Protein 2ECW (pdb70)

Solvent-accessible surface area: 7345 Å² total; per-residue (Å²): 128,121,123,72,115,88,73,166,112,115,109,124,156,147,156,135,112,132,148,104,22,0,61,68,58,106,114,168,45,143,82,11,19,35,13,131,27,137,57,24,1,12,154,72,21,5,58,114,22,47,114,85,52,170,72,140,123,42,94,7,43,0,47,77,59,170,47,89,5,53,102,59,105,33,145,87,48,82,157,104,54,128,172,118,198

Organism: Mus musculus (NCBI:txid10090)

Radius of gyration: 20.4 Å; Cα contacts (8 Å, |Δi|>4): 85; chains: 1; bounding box: 25×76×36 Å

Foldseek 3Di:
DDDDDDDPDDDDDADDDPPQAAPFNRHDADQWWAFPVRHTHRPVVQVSQQVVPDDPVAWGADPPNGDTGRPPPTHTPHVVPPVPD

GO terms:
  GO:0005737 cytoplasm (C, IDA)
  GO:0009617 response to bacterium (P, IEP)
  GO:0045732 positive regulation of protein catabolic process (P, IMP)
  GO:2000378 negative regulation of reactive oxygen species metabolic process (P, IMP)
  GO:1900226 negative regulation of NLRP3 inflammasome complex assembly (P, IMP)
  GO:0032715 negative regulation of interleukin-6 production (P, IMP)
  GO:0032720 negative regulation of tumor necrosis factor production (P, IMP)
  GO:0034122 negative regulation of toll-like receptor signaling pathway (P, IMP)
  GO:0051865 protein autoubiquitination (P, IMP)

Nearest PDB structures (foldseek):
  2ecw-assembly1_A  TM=7.496E-01  e=6.338E-14  Mus musculus
  2ecv-assembly1_A  TM=5.932E-01  e=2.192E-07  Homo sapiens
  5h7r-assembly1_D  TM=8.639E-01  e=1.887E-03  Homo sapiens
  4whv-assembly2_J  TM=8.384E-01  e=2.017E-03  Homo sapiens
  3l11-assembly1_A  TM=6.483E-01  e=2.633E-03  Homo sapiens

Sequence (85 aa):
GSSGSSGMASSVLEMIKEEVTCPICLELLKEPVSADCNHSFCRACITLNYESNRNTDGKGNCPVCRVPYPFGNLKPNLHVANIVEGSSGSSGMASSVLEMIKEEVTCPICLELLKEPVSADCNHSFCRACITLNYESNRNTDGKGNCPVCRVPYPFGNLKPNLHVANIVEGSSGSSGMASSVLEMIKEEVTCPICLELLKEPVSADCNHSFCRACITLNYESNRNTDGKGNCPVCRVPYPFGNLKPNLHVANIVEGSSGSSGMASSVLEMIKEEVTCPICLELLKEPVSADCNHSFCRACITLNYESNRNTDGKGNCPVCRVPYPFGNLKPNLHVANIVEGSSGSSGMASSVLEMIKEEVTCPICLELLKEPVSADCNHSFCRACITLNYESNRNTDGKGNCPVCRVPYPFGNLKPNLHVANIVEGSSGSSGMASSVLEMIKEEVTCPICLELLKEPVSADCNHSFCRACITLNYESNRNTDGKGNCPVCRVPYPFGNLKPNLHVANIVEGSSGSSGMASSVLEMIKEEVTCPICLELLKEPVSADCNHSFCRACITLNYESNRNTDGKGNCPVCRVPYPFGNLKPNLHVANIVEGSSGSSGMASSVLEMIKEEVTCPICLELLKEPVSADCNHSFCRACITLNYESNRNTDGKGNCPVCRVPYPFGNLKPNLHVANIVEGSSGSSGMASSVLEMIKEEVTCPICLELLKEPVSADCNHSFCRACITLNYESNRNTDGKGNCPVCRVPYPFGNLKPNLHVANIVEGSSGSSGMASSVLEMIKEEVTCPICLELLKEPVSADCNHSFCRACITLNYESNRNTDGKGNCPVCRVPYPFGNLKPNLHVANIVEGSSGSSGMASSVLEMIKEEVTCPICLELLKEPVSADCNHSFCRACITLNYESNRNTDGKGNCPVCRVPYPFGNLKPNLHVANIVEGSSGSSGMASSVLEMIKEEVTCPICLELLKEPVSADCNHSFCRACITLNYESNRNTDGKGNCPVCRVPYPFGNLKPNLHVANIVEGSSGSSGMASSVLEMIKEEVTCPICLELLKEPVSADCNHSFCRACITLNYESNRNTDGKGNCPVCRVPYPFGNLKPNLHVANIVEGSSGSSGMASSVLEMIKEEVTCPICLELLKEPVSADCNHSFCRACITLNYESNRNTDGKGNCPVCRVPYPFGNLKPNLHVANIVEGSSGSSGMASSVLEMIKEEVTCPICLELLKEPVSADCNHSFCRACITLNYESNRNTDGKGNCPVCRVPYPFGNLKPNLHVANIVEGSSGSSGMASSVLEMIKEEVTCPICLELLKEPVSADCNHSFCRACITLNYESNRNTDGKGNCPVCRVPYPFGNLKPNLHVANIVEGSSGSSGMASSVLEMIKEEVTCPICLELLKEPVSADCNHSFCRACITLNYESNRNTDGKGNCPVCRVPYPFGNLKPNLHVANIVEGSSGSSGMASSVLEMIKEEVTCPICLELLKEPVSADCNHSFCRACITLNYESNRNTDGKGNCPVCRVPYPFGNLKPNLHVANIVEGSSGSSGMASSVLEMIKEEVTCPICLELLKEPVSADCNHSFCRACITLNYESNRNTDGKGNCPVCRVPYPFGNLKPNLHVANIVEGSSGSSGMASSVLEMIKEEVTCPICLELLKEPVSADCNHSFCRACITLNYESNRNTDGKGNCPVCRVPYPFGNLKPNLHVANIVE

Secondary structure (DSSP, 8-state):
-----------------TTTS-TTT-S--SS-EE-TTS--B-HHHHHHHHHHSB-TTS-B--TTT-----TT--EE-S---SS--

Structure (mmCIF, N/CA/C/O backbone):
data_2ECW
#
_entry.id   2ECW
#
loop_
_entity.id
_entity.type
_entity.pdbx_description
1 polymer 'Tripartite motif-containing protein 30'
2 non-polymer 'ZINC ION'
#
loop_
_atom_site.group_PDB
_atom_site.id
_atom_site.type_symbol
_atom_site.label_atom_id
_atom_site.label_alt_id
_atom_site.label_comp_id
_atom_site.label_asym_id
_atom_site.label_entity_id
_atom_site.label_seq_id
_atom_site.pdbx_PDB_ins_code
_atom_site.Cartn_x
_atom_site.Cartn_y
_atom_site.Cartn_z
_atom_site.occupancy
_atom_site.B_iso_or_equiv
_atom_site.auth_seq_id
_atom_site.auth_comp_id
_atom_site.auth_asym_id
_atom_site.auth_atom_id
_atom_site.pdbx_PDB_model_num
ATOM 1 N N . GLY A 1 1 ? -6.937 -58.693 -36.024 1.00 0.00 1 GLY A N 1
ATOM 2 C CA . GLY A 1 1 ? -6.007 -57.581 -35.951 1.00 0.00 1 GLY A CA 1
ATOM 3 C C . GLY A 1 1 ? -4.771 -57.912 -35.139 1.00 0.00 1 GLY A C 1
ATOM 4 O O . GLY A 1 1 ? -4.604 -59.043 -34.682 1.00 0.00 1 GLY A O 1
ATOM 8 N N . SER A 1 2 ? -3.900 -56.924 -34.960 1.00 0.00 2 SER A N 1
ATOM 9 C CA . SER A 1 2 ? -2.669 -57.117 -34.202 1.00 0.00 2 SER A CA 1
ATOM 10 C C . SER A 1 2 ? -1.988 -55.781 -33.923 1.00 0.00 2 SER A C 1
ATOM 11 O O . SER A 1 2 ? -1.592 -55.068 -34.845 1.00 0.00 2 SER A O 1
ATOM 19 N N . SER A 1 3 ? -1.854 -55.448 -32.643 1.00 0.00 3 SER A N 1
ATOM 20 C CA . SER A 1 3 ? -1.223 -54.196 -32.240 1.00 0.00 3 SER A CA 1
ATOM 21 C C . SER A 1 3 ? -1.026 -54.149 -30.728 1.00 0.00 3 SER A C 1
ATOM 22 O O . SER A 1 3 ? -1.651 -54.904 -29.985 1.00 0.00 3 SER A O 1
ATOM 30 N N . GLY A 1 4 ? -0.149 -53.256 -30.280 1.00 0.00 4 GLY A N 1
ATOM 31 C CA . GLY A 1 4 ? 0.117 -53.126 -28.859 1.00 0.00 4 GLY A CA 1
ATOM 32 C C . GLY A 1 4 ? 0.648 -51.754 -28.492 1.00 0.00 4 GLY A C 1
ATOM 33 O O . GLY A 1 4 ? 0.902 -50.925 -29.365 1.00 0.00 4 GLY A O 1
ATOM 37 N N . SER A 1 5 ? 0.814 -51.513 -27.195 1.00 0.00 5 SER A N 1
ATOM 38 C CA . SER A 1 5 ? 1.313 -50.231 -26.714 1.00 0.00 5 SER A CA 1
ATOM 39 C C . SER A 1 5 ? 1.745 -50.329 -25.254 1.00 0.00 5 SER A C 1
ATOM 40 O O . SER A 1 5 ? 1.575 -51.367 -24.613 1.00 0.00 5 SER A O 1
ATOM 48 N N . SER A 1 6 ? 2.303 -49.241 -24.734 1.00 0.00 6 SER A N 1
ATOM 49 C CA . SER A 1 6 ? 2.763 -49.204 -23.350 1.00 0.00 6 SER A CA 1
ATOM 50 C C . SER A 1 6 ? 2.306 -47.923 -22.660 1.00 0.00 6 SER A C 1
ATOM 51 O O . SER A 1 6 ? 1.610 -47.099 -23.252 1.00 0.00 6 SER A O 1
ATOM 59 N N . GLY A 1 7 ? 2.703 -47.762 -21.401 1.00 0.00 7 GLY A N 1
ATOM 60 C CA . GLY A 1 7 ? 2.326 -46.580 -20.649 1.00 0.00 7 GLY A CA 1
ATOM 61 C C . GLY A 1 7 ? 3.269 -45.417 -20.885 1.00 0.00 7 GLY A C 1
ATOM 62 O O . GLY A 1 7 ? 4.440 -45.615 -21.206 1.00 0.00 7 GLY A O 1
ATOM 66 N N . MET A 1 8 ? 2.757 -44.201 -20.726 1.00 0.00 8 MET A N 1
ATOM 67 C CA . MET A 1 8 ? 3.562 -43.001 -20.925 1.00 0.00 8 MET A CA 1
ATOM 68 C C . MET A 1 8 ? 3.163 -41.909 -19.938 1.00 0.00 8 MET A C 1
ATOM 69 O O . MET A 1 8 ? 1.981 -41.604 -19.780 1.00 0.00 8 MET A O 1
ATOM 83 N N . ALA A 1 9 ? 4.155 -41.323 -19.277 1.00 0.00 9 ALA A N 1
ATOM 84 C CA . ALA A 1 9 ? 3.907 -40.263 -18.307 1.00 0.00 9 ALA A CA 1
ATOM 85 C C . ALA A 1 9 ? 4.643 -38.984 -18.691 1.00 0.00 9 ALA A C 1
ATOM 86 O O . ALA A 1 9 ? 5.835 -38.837 -18.420 1.00 0.00 9 ALA A O 1
ATOM 93 N N . SER A 1 10 ? 3.926 -38.061 -19.325 1.00 0.00 10 SER A N 1
ATOM 94 C CA . SER A 1 10 ? 4.513 -36.796 -19.751 1.00 0.00 10 SER A CA 1
ATOM 95 C C . SER A 1 10 ? 3.519 -35.651 -19.579 1.00 0.00 10 SER A C 1
ATOM 96 O O . SER A 1 10 ? 2.492 -35.599 -20.256 1.00 0.00 10 SER A O 1
ATOM 104 N N . SER A 1 11 ? 3.833 -34.736 -18.668 1.00 0.00 11 SER A N 1
ATOM 105 C CA . SER A 1 11 ? 2.967 -33.593 -18.403 1.00 0.00 11 SER A CA 1
ATOM 106 C C . SER A 1 11 ? 3.671 -32.285 -18.752 1.00 0.00 11 SER A C 1
ATOM 107 O O . SER A 1 11 ? 4.864 -32.270 -19.056 1.00 0.00 11 SER A O 1
ATOM 115 N N . VAL A 1 12 ? 2.922 -31.187 -18.707 1.00 0.00 12 VAL A N 1
ATOM 116 C CA . VAL A 1 12 ? 3.473 -29.873 -19.018 1.00 0.00 12 VAL A CA 1
ATOM 117 C C . VAL A 1 12 ? 3.238 -28.895 -17.873 1.00 0.00 12 VAL A C 1
ATOM 118 O O . VAL A 1 12 ? 2.277 -29.028 -17.114 1.00 0.00 12 VAL A O 1
ATOM 131 N N . LEU A 1 13 ? 4.122 -27.910 -17.753 1.00 0.00 13 LEU A N 1
ATOM 132 C CA . LEU A 1 13 ? 4.012 -26.907 -16.700 1.00 0.00 13 LEU A CA 1
ATOM 133 C C . LEU A 1 13 ? 2.985 -25.841 -17.069 1.00 0.00 13 LEU A C 1
ATOM 134 O O . LEU A 1 13 ? 2.456 -25.834 -18.180 1.00 0.00 13 LEU A O 1
ATOM 150 N N . GLU A 1 14 ? 2.711 -24.940 -16.131 1.00 0.00 14 GLU A N 1
ATOM 151 C CA . GLU A 1 14 ? 1.749 -23.868 -16.359 1.00 0.00 14 GLU A CA 1
ATOM 152 C C . GLU A 1 14 ? 2.219 -22.945 -17.480 1.00 0.00 14 GLU A C 1
ATOM 153 O O . GLU A 1 14 ? 3.372 -22.516 -17.503 1.00 0.00 14 GLU A O 1
ATOM 165 N N . MET A 1 15 ? 1.316 -22.645 -18.409 1.00 0.00 15 MET A N 1
ATOM 166 C CA . MET A 1 15 ? 1.637 -21.773 -19.533 1.00 0.00 15 MET A CA 1
ATOM 167 C C . MET A 1 15 ? 1.695 -20.315 -19.090 1.00 0.00 15 MET A C 1
ATOM 168 O O . MET A 1 15 ? 0.672 -19.631 -19.040 1.00 0.00 15 MET A O 1
ATOM 182 N N . ILE A 1 16 ? 2.896 -19.845 -18.769 1.00 0.00 16 ILE A N 1
ATOM 183 C CA . ILE A 1 16 ? 3.085 -18.468 -18.332 1.00 0.00 16 ILE A CA 1
ATOM 184 C C . ILE A 1 16 ? 2.244 -17.506 -19.164 1.00 0.00 16 ILE A C 1
ATOM 185 O O . ILE A 1 16 ? 2.590 -17.185 -20.301 1.00 0.00 16 ILE A O 1
ATOM 201 N N . LYS A 1 17 ? 1.138 -17.046 -18.589 1.00 0.00 17 LYS A N 1
ATOM 202 C CA . LYS A 1 17 ? 0.247 -16.118 -19.275 1.00 0.00 17 LYS A CA 1
ATOM 203 C C . LYS A 1 17 ? 0.879 -14.733 -19.378 1.00 0.00 17 LYS A C 1
ATOM 204 O O . LYS A 1 17 ? 1.319 -14.167 -18.378 1.00 0.00 17 LYS A O 1
ATOM 223 N N . GLU A 1 18 ? 0.918 -14.194 -20.592 1.00 0.00 18 GLU A N 1
ATOM 224 C CA . GLU A 1 18 ? 1.495 -12.875 -20.823 1.00 0.00 18 GLU A CA 1
ATOM 225 C C . GLU A 1 18 ? 0.429 -11.788 -20.720 1.00 0.00 18 GLU A C 1
ATOM 226 O O . GLU A 1 18 ? 0.516 -10.755 -21.382 1.00 0.00 18 GLU A O 1
ATOM 238 N N . GLU A 1 19 ? -0.577 -12.032 -19.886 1.00 0.00 19 GLU A N 1
ATOM 239 C CA . GLU A 1 19 ? -1.661 -11.075 -19.697 1.00 0.00 19 GLU A CA 1
ATOM 240 C C . GLU A 1 19 ? -1.742 -10.624 -18.242 1.00 0.00 19 GLU A C 1
ATOM 241 O O . GLU A 1 19 ? -1.889 -9.436 -17.955 1.00 0.00 19 GLU A O 1
ATOM 253 N N . VAL A 1 20 ? -1.647 -11.583 -17.325 1.00 0.00 20 VAL A N 1
ATOM 254 C CA . VAL A 1 20 ? -1.709 -11.286 -15.899 1.00 0.00 20 VAL A CA 1
ATOM 255 C C . VAL A 1 20 ? -0.398 -10.683 -15.406 1.00 0.00 20 VAL A C 1
ATOM 256 O O . VAL A 1 20 ? -0.392 -9.787 -14.561 1.00 0.00 20 VAL A O 1
ATOM 269 N N . THR A 1 21 ? 0.714 -11.180 -15.939 1.00 0.00 21 THR A N 1
ATOM 270 C CA . THR A 1 21 ? 2.031 -10.692 -15.554 1.00 0.00 21 THR A CA 1
ATOM 271 C C . THR A 1 21 ? 2.100 -9.171 -15.635 1.00 0.00 21 THR A C 1
ATOM 272 O O . THR A 1 21 ? 1.395 -8.550 -16.432 1.00 0.00 21 THR A O 1
ATOM 283 N N . CYS A 1 22 ? 2.952 -8.577 -14.807 1.00 0.00 22 CYS A N 1
ATOM 284 C CA . CYS A 1 22 ? 3.113 -7.128 -14.786 1.00 0.00 22 CYS A CA 1
ATOM 285 C C . CYS A 1 22 ? 3.474 -6.600 -16.171 1.00 0.00 22 CYS A C 1
ATOM 286 O O . CYS A 1 22 ? 4.494 -6.965 -16.756 1.00 0.00 22 CYS A O 1
ATOM 293 N N . PRO A 1 23 ? 2.618 -5.719 -16.710 1.00 0.00 23 PRO A N 1
ATOM 294 C CA . PRO A 1 23 ? 2.825 -5.121 -18.032 1.00 0.00 23 PRO A CA 1
ATOM 295 C C . PRO A 1 23 ? 3.995 -4.143 -18.049 1.00 0.00 23 PRO A C 1
ATOM 296 O O . PRO A 1 23 ? 4.235 -3.465 -19.049 1.00 0.00 23 PRO A O 1
ATOM 307 N N . ILE A 1 24 ? 4.719 -4.075 -16.937 1.00 0.00 24 ILE A N 1
ATOM 308 C CA . ILE A 1 24 ? 5.864 -3.180 -16.826 1.00 0.00 24 ILE A CA 1
ATOM 309 C C . ILE A 1 24 ? 7.167 -3.966 -16.717 1.00 0.00 24 ILE A C 1
ATOM 310 O O . ILE A 1 24 ? 8.041 -3.862 -17.578 1.00 0.00 24 ILE A O 1
ATOM 326 N N . CYS A 1 25 ? 7.289 -4.754 -15.655 1.00 0.00 25 CYS A N 1
ATOM 327 C CA . CYS A 1 25 ? 8.484 -5.559 -15.433 1.00 0.00 25 CYS A CA 1
ATOM 328 C C . CYS A 1 25 ? 8.325 -6.948 -16.046 1.00 0.00 25 CYS A C 1
ATOM 329 O O . CYS A 1 25 ? 9.310 -7.641 -16.302 1.00 0.00 25 CYS A O 1
ATOM 336 N N . LEU A 1 26 ? 7.080 -7.347 -16.279 1.00 0.00 26 LEU A N 1
ATOM 337 C CA . LEU A 1 26 ? 6.791 -8.652 -16.863 1.00 0.00 26 LEU A CA 1
ATOM 338 C C . LEU A 1 26 ? 7.299 -9.775 -15.963 1.00 0.00 26 LEU A C 1
ATOM 339 O O . LEU A 1 26 ? 7.919 -10.727 -16.434 1.00 0.00 26 LEU A O 1
ATOM 355 N N . GLU A 1 27 ? 7.028 -9.656 -14.667 1.00 0.00 27 GLU A N 1
ATOM 356 C CA . GLU A 1 27 ? 7.457 -10.662 -13.703 1.00 0.00 27 GLU A CA 1
ATOM 357 C C . GLU A 1 27 ? 6.379 -10.900 -12.649 1.00 0.00 27 GLU A C 1
ATOM 358 O O . GLU A 1 27 ? 5.395 -10.163 -12.574 1.00 0.00 27 GLU A O 1
ATOM 370 N N . LEU A 1 28 ? 6.571 -11.934 -11.837 1.00 0.00 28 LEU A N 1
ATOM 371 C CA . LEU A 1 28 ? 5.616 -12.270 -10.788 1.00 0.00 28 LEU A CA 1
ATOM 372 C C . LEU A 1 28 ? 5.224 -11.030 -9.990 1.00 0.00 28 LEU A C 1
ATOM 373 O O . LEU A 1 28 ? 6.069 -10.388 -9.365 1.00 0.00 28 LEU A O 1
ATOM 389 N N . LEU A 1 29 ? 3.937 -10.701 -10.014 1.00 0.00 29 LEU A N 1
ATOM 390 C CA . LEU A 1 29 ? 3.431 -9.539 -9.291 1.00 0.00 29 LEU A CA 1
ATOM 391 C C . LEU A 1 29 ? 3.607 -9.715 -7.786 1.00 0.00 29 LEU A C 1
ATOM 392 O O . LEU A 1 29 ? 2.952 -10.554 -7.168 1.00 0.00 29 LEU A O 1
ATOM 408 N N . LYS A 1 30 ? 4.494 -8.917 -7.202 1.00 0.00 30 LYS A N 1
ATOM 409 C CA . LYS A 1 30 ? 4.755 -8.981 -5.769 1.00 0.00 30 LYS A CA 1
ATOM 410 C C . LYS A 1 30 ? 3.845 -8.022 -5.007 1.00 0.00 30 LYS A C 1
ATOM 411 O O . LYS A 1 30 ? 3.968 -6.804 -5.135 1.00 0.00 30 LYS A O 1
ATOM 430 N N . GLU A 1 31 ? 2.935 -8.580 -4.215 1.00 0.00 31 GLU A N 1
ATOM 431 C CA . GLU A 1 31 ? 2.006 -7.773 -3.433 1.00 0.00 31 GLU A CA 1
ATOM 432 C C . GLU A 1 31 ? 1.423 -6.643 -4.277 1.00 0.00 31 GLU A C 1
ATOM 433 O O . GLU A 1 31 ? 1.481 -5.468 -3.913 1.00 0.00 31 GLU A O 1
ATOM 445 N N . PRO A 1 32 ? 0.848 -7.005 -5.433 1.00 0.00 32 PRO A N 1
ATOM 446 C CA . PRO A 1 32 ? 0.243 -6.038 -6.354 1.00 0.00 32 PRO A CA 1
ATOM 447 C C . PRO A 1 32 ? -1.037 -5.428 -5.794 1.00 0.00 32 PRO A C 1
ATOM 448 O O . PRO A 1 32 ? -1.517 -5.830 -4.734 1.00 0.00 32 PRO A O 1
ATOM 459 N N . VAL A 1 33 ? -1.587 -4.454 -6.513 1.00 0.00 33 VAL A N 1
ATOM 460 C CA . VAL A 1 33 ? -2.814 -3.789 -6.089 1.00 0.00 33 VAL A CA 1
ATOM 461 C C . VAL A 1 33 ? -3.728 -3.513 -7.278 1.00 0.00 33 VAL A C 1
ATOM 462 O O . VAL A 1 33 ? -3.309 -2.922 -8.273 1.00 0.00 33 VAL A O 1
ATOM 475 N N . SER A 1 34 ? -4.980 -3.945 -7.166 1.00 0.00 34 SER A N 1
ATOM 476 C CA . SER A 1 34 ? -5.955 -3.747 -8.233 1.00 0.00 34 SER A CA 1
ATOM 477 C C . SER A 1 34 ? -6.289 -2.267 -8.396 1.00 0.00 34 SER A C 1
ATOM 478 O O . SER A 1 34 ? -6.102 -1.472 -7.475 1.00 0.00 34 SER A O 1
ATOM 486 N N . ALA A 1 35 ? -6.786 -1.906 -9.574 1.00 0.00 35 ALA A N 1
ATOM 487 C CA . ALA A 1 35 ? -7.149 -0.523 -9.858 1.00 0.00 35 ALA A CA 1
ATOM 488 C C . ALA A 1 35 ? -8.540 -0.436 -10.477 1.00 0.00 35 ALA A C 1
ATOM 489 O O . ALA A 1 35 ? -9.131 -1.452 -10.844 1.00 0.00 35 ALA A O 1
ATOM 496 N N . ASP A 1 36 ? -9.058 0.782 -10.588 1.00 0.00 36 ASP A N 1
ATOM 497 C CA . ASP A 1 36 ? -10.381 1.000 -11.163 1.00 0.00 36 ASP A CA 1
ATOM 498 C C . ASP A 1 36 ? -10.518 0.281 -12.501 1.00 0.00 36 ASP A C 1
ATOM 499 O O . ASP A 1 36 ? -11.575 -0.265 -12.819 1.00 0.00 36 ASP A O 1
ATOM 508 N N . CYS A 1 37 ? -9.442 0.284 -13.282 1.00 0.00 37 CYS A N 1
ATOM 509 C CA . CYS A 1 37 ? -9.442 -0.366 -14.586 1.00 0.00 37 CYS A CA 1
ATOM 510 C C . CYS A 1 37 ? -9.064 -1.840 -14.459 1.00 0.00 37 CYS A C 1
ATOM 511 O O . CYS A 1 37 ? -8.349 -2.382 -15.300 1.00 0.00 37 CYS A O 1
ATOM 518 N N . ASN A 1 38 ? -9.551 -2.480 -13.401 1.00 0.00 38 ASN A N 1
ATOM 519 C CA . ASN A 1 38 ? -9.265 -3.890 -13.163 1.00 0.00 38 ASN A CA 1
ATOM 520 C C . ASN A 1 38 ? -7.838 -4.234 -13.580 1.00 0.00 38 ASN A C 1
ATOM 521 O O . ASN A 1 38 ? -7.582 -5.300 -14.140 1.00 0.00 38 ASN A O 1
ATOM 532 N N . HIS A 1 39 ? -6.911 -3.322 -13.302 1.00 0.00 39 HIS A N 1
ATOM 533 C CA . HIS A 1 39 ? -5.508 -3.529 -13.647 1.00 0.00 39 HIS A CA 1
ATOM 534 C C . HIS A 1 39 ? -4.624 -3.432 -12.407 1.00 0.00 39 HIS A C 1
ATOM 535 O O . HIS A 1 39 ? -4.575 -2.394 -11.748 1.00 0.00 39 HIS A O 1
ATOM 549 N N . SER A 1 40 ? -3.928 -4.520 -12.097 1.00 0.00 40 SER A N 1
ATOM 550 C CA . SER A 1 40 ? -3.049 -4.559 -10.934 1.00 0.00 40 SER A CA 1
ATOM 551 C C . SER A 1 40 ? -1.585 -4.495 -11.357 1.00 0.00 40 SER A C 1
ATOM 552 O O . SER A 1 40 ? -1.223 -4.931 -12.450 1.00 0.00 40 SER A O 1
ATOM 560 N N . PHE A 1 41 ? -0.746 -3.948 -10.483 1.00 0.00 41 PHE A N 1
ATOM 561 C CA . PHE A 1 41 ? 0.679 -3.825 -10.765 1.00 0.00 41 PHE A CA 1
ATOM 562 C C . PHE A 1 41 ? 1.500 -3.955 -9.485 1.00 0.00 41 PHE A C 1
ATOM 563 O O . PHE A 1 41 ? 0.989 -3.753 -8.383 1.00 0.00 41 PHE A O 1
ATOM 580 N N . CYS A 1 42 ? 2.776 -4.293 -9.639 1.00 0.00 42 CYS A N 1
ATOM 581 C CA . CYS A 1 42 ? 3.669 -4.451 -8.498 1.00 0.00 42 CYS A CA 1
ATOM 582 C C . CYS A 1 42 ? 3.608 -3.229 -7.587 1.00 0.00 42 CYS A C 1
ATOM 583 O O . CYS A 1 42 ? 3.830 -2.101 -8.028 1.00 0.00 42 CYS A O 1
ATOM 590 N N . ARG A 1 43 ? 3.307 -3.461 -6.313 1.00 0.00 43 ARG A N 1
ATOM 591 C CA . ARG A 1 43 ? 3.216 -2.380 -5.340 1.00 0.00 43 ARG A CA 1
ATOM 592 C C . ARG A 1 43 ? 4.213 -1.271 -5.665 1.00 0.00 43 ARG A C 1
ATOM 593 O O . ARG A 1 43 ? 3.908 -0.087 -5.521 1.00 0.00 43 ARG A O 1
ATOM 614 N N . ALA A 1 44 ? 5.405 -1.663 -6.103 1.00 0.00 44 ALA A N 1
ATOM 615 C CA . ALA A 1 44 ? 6.445 -0.703 -6.449 1.00 0.00 44 ALA A CA 1
ATOM 616 C C . ALA A 1 44 ? 6.193 -0.093 -7.824 1.00 0.00 44 ALA A C 1
ATOM 617 O O . ALA A 1 44 ? 6.030 1.121 -7.955 1.00 0.00 44 ALA A O 1
ATOM 624 N N . CYS A 1 45 ? 6.164 -0.941 -8.846 1.00 0.00 45 CYS A N 1
ATOM 625 C CA . CYS A 1 45 ? 5.933 -0.485 -10.212 1.00 0.00 45 CYS A CA 1
ATOM 626 C C . CYS A 1 45 ? 4.905 0.642 -10.243 1.00 0.00 45 CYS A C 1
ATOM 627 O O . CYS A 1 45 ? 5.224 1.777 -10.597 1.00 0.00 45 CYS A O 1
ATOM 634 N N . ILE A 1 46 ? 3.671 0.320 -9.869 1.00 0.00 46 ILE A N 1
ATOM 635 C CA . ILE A 1 46 ? 2.597 1.305 -9.853 1.00 0.00 46 ILE A CA 1
ATOM 636 C C . ILE A 1 46 ? 3.074 2.629 -9.265 1.00 0.00 46 ILE A C 1
ATOM 637 O O . ILE A 1 46 ? 2.788 3.699 -9.803 1.00 0.00 46 ILE A O 1
ATOM 653 N N . THR A 1 47 ? 3.805 2.549 -8.157 1.00 0.00 47 THR A N 1
ATOM 654 C CA . THR A 1 47 ? 4.323 3.740 -7.496 1.00 0.00 47 THR A CA 1
ATOM 655 C C . THR A 1 47 ? 5.275 4.506 -8.408 1.00 0.00 47 THR A C 1
ATOM 656 O O . THR A 1 47 ? 5.047 5.676 -8.719 1.00 0.00 47 THR A O 1
ATOM 667 N N . LEU A 1 48 ? 6.341 3.839 -8.836 1.00 0.00 48 LEU A N 1
ATOM 668 C CA . LEU A 1 48 ? 7.328 4.457 -9.715 1.00 0.00 48 LEU A CA 1
ATOM 669 C C . LEU A 1 48 ? 6.669 4.994 -10.982 1.00 0.00 48 LEU A C 1
ATOM 670 O O . LEU A 1 48 ? 6.711 6.193 -11.255 1.00 0.00 48 LEU A O 1
ATOM 686 N N . ASN A 1 49 ? 6.057 4.098 -11.750 1.00 0.00 49 ASN A N 1
ATOM 687 C CA . ASN A 1 49 ? 5.387 4.482 -12.987 1.00 0.00 49 ASN A CA 1
ATOM 688 C C . ASN A 1 49 ? 4.688 5.829 -12.831 1.00 0.00 49 ASN A C 1
ATOM 689 O O . ASN A 1 49 ? 4.806 6.705 -13.689 1.00 0.00 49 ASN A O 1
ATOM 700 N N . TYR A 1 50 ? 3.961 5.988 -11.731 1.00 0.00 50 TYR A N 1
ATOM 701 C CA . TYR A 1 50 ? 3.241 7.228 -11.463 1.00 0.00 50 TYR A CA 1
ATOM 702 C C . TYR A 1 50 ? 4.206 8.404 -11.347 1.00 0.00 50 TYR A C 1
ATOM 703 O O . TYR A 1 50 ? 4.014 9.442 -11.980 1.00 0.00 50 TYR A O 1
ATOM 721 N N . GLU A 1 51 ? 5.243 8.232 -10.534 1.00 0.00 51 GLU A N 1
ATOM 722 C CA . GLU A 1 51 ? 6.238 9.279 -10.335 1.00 0.00 51 GLU A CA 1
ATOM 723 C C . GLU A 1 51 ? 6.852 9.707 -11.665 1.00 0.00 51 GLU A C 1
ATOM 724 O O . GLU A 1 51 ? 6.808 10.881 -12.031 1.00 0.00 51 GLU A O 1
ATOM 736 N N . SER A 1 52 ? 7.423 8.746 -12.383 1.00 0.00 52 SER A N 1
ATOM 737 C CA . SER A 1 52 ? 8.050 9.023 -13.670 1.00 0.00 52 SER A CA 1
ATOM 738 C C . SER A 1 52 ? 7.075 9.727 -14.608 1.00 0.00 52 SER A C 1
ATOM 739 O O . SER A 1 52 ? 7.382 10.783 -15.161 1.00 0.00 52 SER A O 1
ATOM 747 N N . ASN A 1 53 ? 5.898 9.135 -14.782 1.00 0.00 53 ASN A N 1
ATOM 748 C CA . ASN A 1 53 ? 4.877 9.705 -15.654 1.00 0.00 53 ASN A CA 1
ATOM 749 C C . ASN A 1 53 ? 3.663 10.156 -14.847 1.00 0.00 53 ASN A C 1
ATOM 750 O O . ASN A 1 53 ? 2.821 9.343 -14.466 1.00 0.00 53 ASN A O 1
ATOM 761 N N . ARG A 1 54 ? 3.580 11.458 -14.590 1.00 0.00 54 ARG A N 1
ATOM 762 C CA . ARG A 1 54 ? 2.470 12.017 -13.828 1.00 0.00 54 ARG A CA 1
ATOM 763 C C . ARG A 1 54 ? 1.893 13.243 -14.529 1.00 0.00 54 ARG A C 1
ATOM 764 O O . ARG A 1 54 ? 2.565 13.881 -15.339 1.00 0.00 54 ARG A O 1
ATOM 785 N N . ASN A 1 55 ? 0.644 13.567 -14.212 1.00 0.00 55 ASN A N 1
ATOM 786 C CA . ASN A 1 55 ? -0.024 14.716 -14.812 1.00 0.00 55 ASN A CA 1
ATOM 787 C C . ASN A 1 55 ? 0.076 15.939 -13.905 1.00 0.00 55 ASN A C 1
ATOM 788 O O . ASN A 1 55 ? -0.143 15.849 -12.697 1.00 0.00 55 ASN A O 1
ATOM 799 N N . THR A 1 56 ? 0.410 17.082 -14.496 1.00 0.00 56 THR A N 1
ATOM 800 C CA . THR A 1 56 ? 0.540 18.322 -13.743 1.00 0.00 56 THR A CA 1
ATOM 801 C C . THR A 1 56 ? -0.672 18.552 -12.848 1.00 0.00 56 THR A C 1
ATOM 802 O O . THR A 1 56 ? -0.573 19.203 -11.807 1.00 0.00 56 THR A O 1
ATOM 813 N N . ASP A 1 57 ? -1.815 18.013 -13.258 1.00 0.00 57 ASP A N 1
ATOM 814 C CA . ASP A 1 57 ? -3.047 18.158 -12.492 1.00 0.00 57 ASP A CA 1
ATOM 815 C C . ASP A 1 57 ? -2.893 17.562 -11.096 1.00 0.00 57 ASP A C 1
ATOM 816 O O . ASP A 1 57 ? -3.208 18.206 -10.097 1.00 0.00 57 ASP A O 1
ATOM 825 N N . GLY A 1 58 ? -2.406 16.326 -11.037 1.00 0.00 58 GLY A N 1
ATOM 826 C CA . GLY A 1 58 ? -2.219 15.663 -9.759 1.00 0.00 58 GLY A CA 1
ATOM 827 C C . GLY A 1 58 ? -2.215 14.153 -9.885 1.00 0.00 58 GLY A C 1
ATOM 828 O O . GLY A 1 58 ? -1.384 13.474 -9.282 1.00 0.00 58 GLY A O 1
ATOM 832 N N . LYS A 1 59 ? -3.147 13.624 -10.670 1.00 0.00 59 LYS A N 1
ATOM 833 C CA . LYS A 1 59 ? -3.250 12.183 -10.874 1.00 0.00 59 LYS A CA 1
ATOM 834 C C . LYS A 1 59 ? -2.246 11.709 -11.920 1.00 0.00 59 LYS A C 1
ATOM 835 O O . LYS A 1 59 ? -1.528 12.512 -12.514 1.00 0.00 59 LYS A O 1
ATOM 854 N N . GLY A 1 60 ? -2.203 10.399 -12.141 1.00 0.00 60 GLY A N 1
ATOM 855 C CA . GLY A 1 60 ? -1.285 9.841 -13.117 1.00 0.00 60 GLY A CA 1
ATOM 856 C C . GLY A 1 60 ? -2.002 9.217 -14.297 1.00 0.00 60 GLY A C 1
ATOM 857 O O . GLY A 1 60 ? -3.041 9.711 -14.733 1.00 0.00 60 GLY A O 1
ATOM 861 N N . ASN A 1 61 ? -1.445 8.128 -14.818 1.00 0.00 61 ASN A N 1
ATOM 862 C CA . ASN A 1 61 ? -2.038 7.436 -15.957 1.00 0.00 61 ASN A CA 1
ATOM 863 C C . ASN A 1 61 ? -1.638 5.964 -15.967 1.00 0.00 61 ASN A C 1
ATOM 864 O O . ASN A 1 61 ? -0.528 5.607 -15.570 1.00 0.00 61 ASN A O 1
ATOM 875 N N . CYS A 1 62 ? -2.549 5.112 -16.425 1.00 0.00 62 CYS A N 1
ATOM 876 C CA . CYS A 1 62 ? -2.294 3.678 -16.489 1.00 0.00 62 CYS A CA 1
ATOM 877 C C . CYS A 1 62 ? -1.404 3.337 -17.681 1.00 0.00 62 CYS A C 1
ATOM 878 O O . CYS A 1 62 ? -1.679 3.714 -18.820 1.00 0.00 62 CYS A O 1
ATOM 885 N N . PRO A 1 63 ? -0.313 2.604 -17.414 1.00 0.00 63 PRO A N 1
ATOM 886 C CA . PRO A 1 63 ? 0.639 2.195 -18.451 1.00 0.00 63 PRO A CA 1
ATOM 887 C C . PRO A 1 63 ? 0.052 1.153 -19.397 1.00 0.00 63 PRO A C 1
ATOM 888 O O . PRO A 1 63 ? 0.757 0.596 -20.239 1.00 0.00 63 PRO A O 1
ATOM 899 N N . VAL A 1 64 ? -1.244 0.894 -19.255 1.00 0.00 64 VAL A N 1
ATOM 900 C CA . VAL A 1 64 ? -1.927 -0.080 -20.098 1.00 0.00 64 VAL A CA 1
ATOM 901 C C . VAL A 1 64 ? -3.095 0.559 -20.840 1.00 0.00 64 VAL A C 1
ATOM 902 O O . VAL A 1 64 ? -3.191 0.470 -22.065 1.00 0.00 64 VAL A O 1
ATOM 915 N N . CYS A 1 65 ? -3.983 1.205 -20.091 1.00 0.00 65 CYS A N 1
ATOM 916 C CA . CYS A 1 65 ? -5.146 1.860 -20.677 1.00 0.00 65 CYS A CA 1
ATOM 917 C C . CYS A 1 65 ? -5.010 3.378 -20.603 1.00 0.00 65 CYS A C 1
ATOM 918 O O . CYS A 1 65 ? -5.767 4.111 -21.240 1.00 0.00 65 CYS A O 1
ATOM 925 N N . ARG A 1 66 ? -4.041 3.843 -19.821 1.00 0.00 66 ARG A N 1
ATOM 926 C CA . ARG A 1 66 ? -3.806 5.273 -19.663 1.00 0.00 66 ARG A CA 1
ATOM 927 C C . ARG A 1 66 ? -5.047 5.970 -19.112 1.00 0.00 66 ARG A C 1
ATOM 928 O O . ARG A 1 66 ? -5.512 6.964 -19.670 1.00 0.00 66 ARG A O 1
ATOM 949 N N . VAL A 1 67 ? -5.578 5.441 -18.015 1.00 0.00 67 VAL A N 1
ATOM 950 C CA . VAL A 1 67 ? -6.764 6.012 -17.388 1.00 0.00 67 VAL A CA 1
ATOM 951 C C . VAL A 1 67 ? -6.418 6.675 -16.059 1.00 0.00 67 VAL A C 1
ATOM 952 O O . VAL A 1 67 ? -5.659 6.142 -15.250 1.00 0.00 67 VAL A O 1
ATOM 965 N N . PRO A 1 68 ? -6.987 7.867 -15.827 1.00 0.00 68 PRO A N 1
ATOM 966 C CA . PRO A 1 68 ? -6.755 8.629 -14.596 1.00 0.00 68 PRO A CA 1
ATOM 967 C C . PRO A 1 68 ? -7.399 7.975 -13.379 1.00 0.00 68 PRO A C 1
ATOM 968 O O . PRO A 1 68 ? -8.618 8.013 -13.214 1.00 0.00 68 PRO A O 1
ATOM 979 N N . TYR A 1 69 ? -6.572 7.376 -12.529 1.00 0.00 69 TYR A N 1
ATOM 980 C CA . TYR A 1 69 ? -7.062 6.711 -11.327 1.00 0.00 69 TYR A CA 1
ATOM 981 C C . TYR A 1 69 ? -6.563 7.420 -10.071 1.00 0.00 69 TYR A C 1
ATOM 982 O O . TYR A 1 69 ? -5.415 7.856 -9.988 1.00 0.00 69 TYR A O 1
ATOM 1000 N N . PRO A 1 70 ? -7.448 7.537 -9.070 1.00 0.00 70 PRO A N 1
ATOM 1001 C CA . PRO A 1 70 ? -7.121 8.191 -7.799 1.00 0.00 70 PRO A CA 1
ATOM 1002 C C . PRO A 1 70 ? -6.137 7.378 -6.965 1.00 0.00 70 PRO A C 1
ATOM 1003 O O . PRO A 1 70 ? -6.474 6.310 -6.454 1.00 0.00 70 PRO A O 1
ATOM 1014 N N . PHE A 1 71 ? -4.918 7.891 -6.830 1.00 0.00 71 PHE A N 1
ATOM 1015 C CA . PHE A 1 71 ? -3.884 7.212 -6.058 1.00 0.00 71 PHE A CA 1
ATOM 1016 C C . PHE A 1 71 ? -4.374 6.904 -4.646 1.00 0.00 71 PHE A C 1
ATOM 1017 O O . PHE A 1 71 ? -5.215 7.616 -4.100 1.00 0.00 71 PHE A O 1
ATOM 1034 N N . GLY A 1 72 ? -3.839 5.837 -4.061 1.00 0.00 72 GLY A N 1
ATOM 1035 C CA . GLY A 1 72 ? -4.234 5.452 -2.718 1.00 0.00 72 GLY A CA 1
ATOM 1036 C C . GLY A 1 72 ? -5.443 4.538 -2.709 1.00 0.00 72 GLY A C 1
ATOM 1037 O O . GLY A 1 72 ? -5.544 3.640 -1.874 1.00 0.00 72 GLY A O 1
ATOM 1041 N N . ASN A 1 73 ? -6.364 4.768 -3.639 1.00 0.00 73 ASN A N 1
ATOM 1042 C CA . ASN A 1 73 ? -7.574 3.960 -3.733 1.00 0.00 73 ASN A CA 1
ATOM 1043 C C . ASN A 1 73 ? -7.291 2.636 -4.437 1.00 0.00 73 ASN A C 1
ATOM 1044 O O . ASN A 1 73 ? -8.058 2.201 -5.297 1.00 0.00 73 ASN A O 1
ATOM 1055 N N . LEU A 1 74 ? -6.186 2.000 -4.066 1.00 0.00 74 LEU A N 1
ATOM 1056 C CA . LEU A 1 74 ? -5.801 0.725 -4.661 1.00 0.00 74 LEU A CA 1
ATOM 1057 C C . LEU A 1 74 ? -6.012 -0.421 -3.677 1.00 0.00 74 LEU A C 1
ATOM 1058 O O . LEU A 1 74 ? -5.574 -0.357 -2.528 1.00 0.00 74 LEU A O 1
ATOM 1074 N N . LYS A 1 75 ? -6.685 -1.471 -4.135 1.00 0.00 75 LYS A N 1
ATOM 1075 C CA . LYS A 1 75 ? -6.952 -2.634 -3.297 1.00 0.00 75 LYS A CA 1
ATOM 1076 C C . LYS A 1 75 ? -5.875 -3.698 -3.484 1.00 0.00 75 LYS A C 1
ATOM 1077 O O . LYS A 1 75 ? -5.360 -3.909 -4.582 1.00 0.00 75 LYS A O 1
ATOM 1096 N N . PRO A 1 76 ? -5.526 -4.386 -2.386 1.00 0.00 76 PRO A N 1
ATOM 1097 C CA . PRO A 1 76 ? -4.508 -5.441 -2.404 1.00 0.00 76 PRO A CA 1
ATOM 1098 C C . PRO A 1 76 ? -4.974 -6.684 -3.155 1.00 0.00 76 PRO A C 1
ATOM 1099 O O . PRO A 1 76 ? -6.032 -7.238 -2.860 1.00 0.00 76 PRO A O 1
ATOM 1110 N N . ASN A 1 77 ? -4.177 -7.117 -4.126 1.00 0.00 77 ASN A N 1
ATOM 1111 C CA . ASN A 1 77 ? -4.509 -8.295 -4.919 1.00 0.00 77 ASN A CA 1
ATOM 1112 C C . ASN A 1 77 ? -3.708 -9.507 -4.454 1.00 0.00 77 ASN A C 1
ATOM 1113 O O . ASN A 1 77 ? -3.214 -10.288 -5.269 1.00 0.00 77 ASN A O 1
ATOM 1124 N N . LEU A 1 78 ? -3.583 -9.658 -3.140 1.00 0.00 78 LEU A N 1
ATOM 1125 C CA . LEU A 1 78 ? -2.842 -10.775 -2.566 1.00 0.00 78 LEU A CA 1
ATOM 1126 C C . LEU A 1 78 ? -3.785 -11.906 -2.167 1.00 0.00 78 LEU A C 1
ATOM 1127 O O . LEU A 1 78 ? -3.476 -13.083 -2.357 1.00 0.00 78 LEU A O 1
ATOM 1143 N N . HIS A 1 79 ? -4.938 -11.541 -1.614 1.00 0.00 79 HIS A N 1
ATOM 1144 C CA . HIS A 1 79 ? -5.928 -12.525 -1.191 1.00 0.00 79 HIS A CA 1
ATOM 1145 C C . HIS A 1 79 ? -6.796 -12.963 -2.367 1.00 0.00 79 HIS A C 1
ATOM 1146 O O . HIS A 1 79 ? -8.007 -13.135 -2.228 1.00 0.00 79 HIS A O 1
ATOM 1160 N N . VAL A 1 80 ? -6.169 -13.140 -3.525 1.00 0.00 80 VAL A N 1
ATOM 1161 C CA . VAL A 1 80 ? -6.883 -13.558 -4.726 1.00 0.00 80 VAL A CA 1
ATOM 1162 C C . VAL A 1 80 ? -7.482 -14.949 -4.552 1.00 0.00 80 VAL A C 1
ATOM 1163 O O . VAL A 1 80 ? -6.908 -15.943 -4.995 1.00 0.00 80 VAL A O 1
ATOM 1176 N N . ALA A 1 81 ? -8.642 -15.012 -3.905 1.00 0.00 81 ALA A N 1
ATOM 1177 C CA . ALA A 1 81 ? -9.320 -16.281 -3.675 1.00 0.00 81 ALA A CA 1
ATOM 1178 C C . ALA A 1 81 ? -10.821 -16.152 -3.915 1.00 0.00 81 ALA A C 1
ATOM 1179 O O . ALA A 1 81 ? -11.434 -15.152 -3.546 1.00 0.00 81 ALA A O 1
ATOM 1186 N N . ASN A 1 82 ? -11.406 -17.172 -4.536 1.00 0.00 82 ASN A N 1
ATOM 1187 C CA . ASN A 1 82 ? -12.835 -17.171 -4.827 1.00 0.00 82 ASN A CA 1
ATOM 1188 C C . ASN A 1 82 ? -13.494 -18.447 -4.313 1.00 0.00 82 ASN A C 1
ATOM 1189 O O . ASN A 1 82 ? -14.559 -18.403 -3.695 1.00 0.00 82 ASN A O 1
ATOM 1200 N N . ILE A 1 83 ? -12.855 -19.583 -4.573 1.00 0.00 83 ILE A N 1
ATOM 1201 C CA . ILE A 1 83 ? -13.379 -20.871 -4.135 1.00 0.00 83 ILE A CA 1
ATOM 1202 C C . ILE A 1 83 ? -13.573 -20.901 -2.623 1.00 0.00 83 ILE A C 1
ATOM 1203 O O . ILE A 1 83 ? -14.209 -21.808 -2.086 1.00 0.00 83 ILE A O 1
ATOM 1219 N N . VAL A 1 84 ? -13.023 -19.901 -1.941 1.00 0.00 84 VAL A N 1
ATOM 1220 C CA . VAL A 1 84 ? -13.138 -19.810 -0.491 1.00 0.00 84 VAL A CA 1
ATOM 1221 C C . VAL A 1 84 ? -14.485 -19.225 -0.082 1.00 0.00 84 VAL A C 1
ATOM 1222 O O . VAL A 1 84 ? -14.562 -18.389 0.818 1.00 0.00 84 VAL A O 1
ATOM 1235 N N . GLU A 1 85 ? -15.545 -19.671 -0.749 1.00 0.00 85 GLU A N 1
ATOM 1236 C CA . GLU A 1 85 ? -16.890 -19.190 -0.455 1.00 0.00 85 GLU A CA 1
ATOM 1237 C C . GLU A 1 85 ? -17.474 -19.915 0.755 1.00 0.00 85 GLU A C 1
ATOM 1238 O O . GLU A 1 85 ? -18.087 -19.271 1.605 1.00 0.00 85 GLU A O 1
ATOM 1252 N N . GLY A 1 1 ? 8.570 6.121 3.107 1.00 0.00 1 GLY A N 2
ATOM 1253 C CA . GLY A 1 1 ? 7.883 4.862 2.887 1.00 0.00 1 GLY A CA 2
ATOM 1254 C C . GLY A 1 1 ? 8.783 3.664 3.117 1.00 0.00 1 GLY A C 2
ATOM 1255 O O . GLY A 1 1 ? 9.985 3.723 2.859 1.00 0.00 1 GLY A O 2
ATOM 1259 N N . SER A 1 2 ? 8.200 2.573 3.605 1.00 0.00 2 SER A N 2
ATOM 1260 C CA . SER A 1 2 ? 8.958 1.357 3.875 1.00 0.00 2 SER A CA 2
ATOM 1261 C C . SER A 1 2 ? 8.587 0.255 2.888 1.00 0.00 2 SER A C 2
ATOM 1262 O O . SER A 1 2 ? 7.522 0.292 2.271 1.00 0.00 2 SER A O 2
ATOM 1270 N N . SER A 1 3 ? 9.474 -0.725 2.744 1.00 0.00 3 SER A N 2
ATOM 1271 C CA . SER A 1 3 ? 9.242 -1.836 1.829 1.00 0.00 3 SER A CA 2
ATOM 1272 C C . SER A 1 3 ? 10.086 -3.046 2.219 1.00 0.00 3 SER A C 2
ATOM 1273 O O . SER A 1 3 ? 10.924 -2.969 3.117 1.00 0.00 3 SER A O 2
ATOM 1281 N N . GLY A 1 4 ? 9.858 -4.164 1.537 1.00 0.00 4 GLY A N 2
ATOM 1282 C CA . GLY A 1 4 ? 10.603 -5.375 1.826 1.00 0.00 4 GLY A CA 2
ATOM 1283 C C . GLY A 1 4 ? 9.781 -6.629 1.605 1.00 0.00 4 GLY A C 2
ATOM 1284 O O . GLY A 1 4 ? 8.623 -6.701 2.017 1.00 0.00 4 GLY A O 2
ATOM 1288 N N . SER A 1 5 ? 10.379 -7.619 0.951 1.00 0.00 5 SER A N 2
ATOM 1289 C CA . SER A 1 5 ? 9.693 -8.875 0.670 1.00 0.00 5 SER A CA 2
ATOM 1290 C C . SER A 1 5 ? 10.642 -9.882 0.028 1.00 0.00 5 SER A C 2
ATOM 1291 O O . SER A 1 5 ? 11.750 -9.534 -0.380 1.00 0.00 5 SER A O 2
ATOM 1299 N N . SER A 1 6 ? 10.200 -11.132 -0.057 1.00 0.00 6 SER A N 2
ATOM 1300 C CA . SER A 1 6 ? 11.010 -12.192 -0.646 1.00 0.00 6 SER A CA 2
ATOM 1301 C C . SER A 1 6 ? 10.132 -13.337 -1.140 1.00 0.00 6 SER A C 2
ATOM 1302 O O . SER A 1 6 ? 8.932 -13.375 -0.871 1.00 0.00 6 SER A O 2
ATOM 1310 N N . GLY A 1 7 ? 10.740 -14.270 -1.866 1.00 0.00 7 GLY A N 2
ATOM 1311 C CA . GLY A 1 7 ? 9.999 -15.404 -2.388 1.00 0.00 7 GLY A CA 2
ATOM 1312 C C . GLY A 1 7 ? 10.898 -16.576 -2.728 1.00 0.00 7 GLY A C 2
ATOM 1313 O O . GLY A 1 7 ? 12.120 -16.483 -2.617 1.00 0.00 7 GLY A O 2
ATOM 1317 N N . MET A 1 8 ? 10.292 -17.684 -3.143 1.00 0.00 8 MET A N 2
ATOM 1318 C CA . MET A 1 8 ? 11.046 -18.879 -3.501 1.00 0.00 8 MET A CA 2
ATOM 1319 C C . MET A 1 8 ? 10.297 -19.703 -4.543 1.00 0.00 8 MET A C 2
ATOM 1320 O O . MET A 1 8 ? 9.110 -19.485 -4.784 1.00 0.00 8 MET A O 2
ATOM 1334 N N . ALA A 1 9 ? 10.998 -20.650 -5.158 1.00 0.00 9 ALA A N 2
ATOM 1335 C CA . ALA A 1 9 ? 10.398 -21.507 -6.173 1.00 0.00 9 ALA A CA 2
ATOM 1336 C C . ALA A 1 9 ? 9.188 -22.251 -5.618 1.00 0.00 9 ALA A C 2
ATOM 1337 O O . ALA A 1 9 ? 9.031 -22.382 -4.405 1.00 0.00 9 ALA A O 2
ATOM 1344 N N . SER A 1 10 ? 8.335 -22.736 -6.515 1.00 0.00 10 SER A N 2
ATOM 1345 C CA . SER A 1 10 ? 7.136 -23.463 -6.114 1.00 0.00 10 SER A CA 2
ATOM 1346 C C . SER A 1 10 ? 6.918 -24.684 -7.003 1.00 0.00 10 SER A C 2
ATOM 1347 O O . SER A 1 10 ? 7.682 -24.929 -7.937 1.00 0.00 10 SER A O 2
ATOM 1355 N N . SER A 1 11 ? 5.871 -25.446 -6.706 1.00 0.00 11 SER A N 2
ATOM 1356 C CA . SER A 1 11 ? 5.553 -26.643 -7.474 1.00 0.00 11 SER A CA 2
ATOM 1357 C C . SER A 1 11 ? 4.182 -26.519 -8.132 1.00 0.00 11 SER A C 2
ATOM 1358 O O . SER A 1 11 ? 3.184 -27.016 -7.612 1.00 0.00 11 SER A O 2
ATOM 1366 N N . VAL A 1 12 ? 4.143 -25.852 -9.281 1.00 0.00 12 VAL A N 2
ATOM 1367 C CA . VAL A 1 12 ? 2.896 -25.662 -10.012 1.00 0.00 12 VAL A CA 2
ATOM 1368 C C . VAL A 1 12 ? 3.117 -25.781 -11.516 1.00 0.00 12 VAL A C 2
ATOM 1369 O O . VAL A 1 12 ? 4.107 -25.280 -12.051 1.00 0.00 12 VAL A O 2
ATOM 1382 N N . LEU A 1 13 ? 2.188 -26.446 -12.194 1.00 0.00 13 LEU A N 2
ATOM 1383 C CA . LEU A 1 13 ? 2.280 -26.630 -13.638 1.00 0.00 13 LEU A CA 2
ATOM 1384 C C . LEU A 1 13 ? 2.932 -25.421 -14.301 1.00 0.00 13 LEU A C 2
ATOM 1385 O O . LEU A 1 13 ? 2.299 -24.380 -14.473 1.00 0.00 13 LEU A O 2
ATOM 1401 N N . GLU A 1 14 ? 4.200 -25.568 -14.673 1.00 0.00 14 GLU A N 2
ATOM 1402 C CA . GLU A 1 14 ? 4.936 -24.488 -15.319 1.00 0.00 14 GLU A CA 2
ATOM 1403 C C . GLU A 1 14 ? 4.178 -23.963 -16.534 1.00 0.00 14 GLU A C 2
ATOM 1404 O O . GLU A 1 14 ? 3.682 -24.738 -17.352 1.00 0.00 14 GLU A O 2
ATOM 1416 N N . MET A 1 15 ? 4.091 -22.641 -16.645 1.00 0.00 15 MET A N 2
ATOM 1417 C CA . MET A 1 15 ? 3.393 -22.012 -17.761 1.00 0.00 15 MET A CA 2
ATOM 1418 C C . MET A 1 15 ? 3.905 -20.594 -17.992 1.00 0.00 15 MET A C 2
ATOM 1419 O O . MET A 1 15 ? 4.164 -19.856 -17.041 1.00 0.00 15 MET A O 2
ATOM 1433 N N . ILE A 1 16 ? 4.048 -20.221 -19.259 1.00 0.00 16 ILE A N 2
ATOM 1434 C CA . ILE A 1 16 ? 4.528 -18.891 -19.613 1.00 0.00 16 ILE A CA 2
ATOM 1435 C C . ILE A 1 16 ? 3.367 -17.952 -19.923 1.00 0.00 16 ILE A C 2
ATOM 1436 O O . ILE A 1 16 ? 3.022 -17.734 -21.085 1.00 0.00 16 ILE A O 2
ATOM 1452 N N . LYS A 1 17 ? 2.767 -17.396 -18.875 1.00 0.00 17 LYS A N 2
ATOM 1453 C CA . LYS A 1 17 ? 1.646 -16.477 -19.034 1.00 0.00 17 LYS A CA 2
ATOM 1454 C C . LYS A 1 17 ? 2.138 -15.064 -19.330 1.00 0.00 17 LYS A C 2
ATOM 1455 O O . LYS A 1 17 ? 2.961 -14.518 -18.596 1.00 0.00 17 LYS A O 2
ATOM 1474 N N . GLU A 1 18 ? 1.628 -14.479 -20.409 1.00 0.00 18 GLU A N 2
ATOM 1475 C CA . GLU A 1 18 ? 2.016 -13.129 -20.801 1.00 0.00 18 GLU A CA 2
ATOM 1476 C C . GLU A 1 18 ? 0.803 -12.204 -20.843 1.00 0.00 18 GLU A C 2
ATOM 1477 O O . GLU A 1 18 ? 0.743 -11.280 -21.652 1.00 0.00 18 GLU A O 2
ATOM 1489 N N . GLU A 1 19 ? -0.161 -12.462 -19.964 1.00 0.00 19 GLU A N 2
ATOM 1490 C CA . GLU A 1 19 ? -1.373 -11.654 -19.902 1.00 0.00 19 GLU A CA 2
ATOM 1491 C C . GLU A 1 19 ? -1.571 -11.079 -18.503 1.00 0.00 19 GLU A C 2
ATOM 1492 O O . GLU A 1 19 ? -1.945 -9.916 -18.344 1.00 0.00 19 GLU A O 2
ATOM 1504 N N . VAL A 1 20 ? -1.319 -11.902 -17.489 1.00 0.00 20 VAL A N 2
ATOM 1505 C CA . VAL A 1 20 ? -1.469 -11.476 -16.103 1.00 0.00 20 VAL A CA 2
ATOM 1506 C C . VAL A 1 20 ? -0.201 -10.797 -15.596 1.00 0.00 20 VAL A C 2
ATOM 1507 O O . VAL A 1 20 ? -0.261 -9.773 -14.915 1.00 0.00 20 VAL A O 2
ATOM 1520 N N . THR A 1 21 ? 0.948 -11.374 -15.934 1.00 0.00 21 THR A N 2
ATOM 1521 C CA . THR A 1 21 ? 2.231 -10.826 -15.513 1.00 0.00 21 THR A CA 2
ATOM 1522 C C . THR A 1 21 ? 2.257 -9.310 -15.664 1.00 0.00 21 THR A C 2
ATOM 1523 O O . THR A 1 21 ? 1.602 -8.752 -16.544 1.00 0.00 21 THR A O 2
ATOM 1534 N N . CYS A 1 22 ? 3.019 -8.647 -14.799 1.00 0.00 22 CYS A N 2
ATOM 1535 C CA . CYS A 1 22 ? 3.131 -7.194 -14.836 1.00 0.00 22 CYS A CA 2
ATOM 1536 C C . CYS A 1 22 ? 3.453 -6.709 -16.247 1.00 0.00 22 CYS A C 2
ATOM 1537 O O . CYS A 1 22 ? 4.475 -7.064 -16.834 1.00 0.00 22 CYS A O 2
ATOM 1544 N N . PRO A 1 23 ? 2.561 -5.876 -16.804 1.00 0.00 23 PRO A N 2
ATOM 1545 C CA . PRO A 1 23 ? 2.729 -5.324 -18.152 1.00 0.00 23 PRO A CA 2
ATOM 1546 C C . PRO A 1 23 ? 3.867 -4.311 -18.225 1.00 0.00 23 PRO A C 2
ATOM 1547 O O . PRO A 1 23 ? 4.091 -3.691 -19.265 1.00 0.00 23 PRO A O 2
ATOM 1558 N N . ILE A 1 24 ? 4.582 -4.150 -17.117 1.00 0.00 24 ILE A N 2
ATOM 1559 C CA . ILE A 1 24 ? 5.697 -3.213 -17.058 1.00 0.00 24 ILE A CA 2
ATOM 1560 C C . ILE A 1 24 ? 7.030 -3.950 -16.987 1.00 0.00 24 ILE A C 2
ATOM 1561 O O . ILE A 1 24 ? 7.855 -3.854 -17.897 1.00 0.00 24 ILE A O 2
ATOM 1577 N N . CYS A 1 25 ? 7.235 -4.688 -15.901 1.00 0.00 25 CYS A N 2
ATOM 1578 C CA . CYS A 1 25 ? 8.467 -5.444 -15.711 1.00 0.00 25 CYS A CA 2
ATOM 1579 C C . CYS A 1 25 ? 8.349 -6.839 -16.318 1.00 0.00 25 CYS A C 2
ATOM 1580 O O . CYS A 1 25 ? 9.351 -7.456 -16.682 1.00 0.00 25 CYS A O 2
ATOM 1587 N N . LEU A 1 26 ? 7.119 -7.329 -16.425 1.00 0.00 26 LEU A N 2
ATOM 1588 C CA . LEU A 1 26 ? 6.869 -8.651 -16.988 1.00 0.00 26 LEU A CA 2
ATOM 1589 C C . LEU A 1 26 ? 7.461 -9.742 -16.102 1.00 0.00 26 LEU A C 2
ATOM 1590 O O . LEU A 1 26 ? 8.209 -10.598 -16.571 1.00 0.00 26 LEU A O 2
ATOM 1606 N N . GLU A 1 27 ? 7.118 -9.705 -14.818 1.00 0.00 27 GLU A N 2
ATOM 1607 C CA . GLU A 1 27 ? 7.615 -10.692 -13.866 1.00 0.00 27 GLU A CA 2
ATOM 1608 C C . GLU A 1 27 ? 6.612 -10.912 -12.737 1.00 0.00 27 GLU A C 2
ATOM 1609 O O . GLU A 1 27 ? 5.745 -10.073 -12.489 1.00 0.00 27 GLU A O 2
ATOM 1621 N N . LEU A 1 28 ? 6.736 -12.046 -12.057 1.00 0.00 28 LEU A N 2
ATOM 1622 C CA . LEU A 1 28 ? 5.841 -12.379 -10.954 1.00 0.00 28 LEU A CA 2
ATOM 1623 C C . LEU A 1 28 ? 5.422 -11.124 -10.195 1.00 0.00 28 LEU A C 2
ATOM 1624 O O . LEU A 1 28 ? 6.261 -10.410 -9.643 1.00 0.00 28 LEU A O 2
ATOM 1640 N N . LEU A 1 29 ? 4.120 -10.861 -10.170 1.00 0.00 29 LEU A N 2
ATOM 1641 C CA . LEU A 1 29 ? 3.589 -9.692 -9.476 1.00 0.00 29 LEU A CA 2
ATOM 1642 C C . LEU A 1 29 ? 3.732 -9.844 -7.965 1.00 0.00 29 LEU A C 2
ATOM 1643 O O . LEU A 1 29 ? 3.241 -10.809 -7.378 1.00 0.00 29 LEU A O 2
ATOM 1659 N N . LYS A 1 30 ? 4.405 -8.884 -7.341 1.00 0.00 30 LYS A N 2
ATOM 1660 C CA . LYS A 1 30 ? 4.610 -8.908 -5.897 1.00 0.00 30 LYS A CA 2
ATOM 1661 C C . LYS A 1 30 ? 3.667 -7.934 -5.198 1.00 0.00 30 LYS A C 2
ATOM 1662 O O . LYS A 1 30 ? 3.695 -6.732 -5.461 1.00 0.00 30 LYS A O 2
ATOM 1681 N N . GLU A 1 31 ? 2.834 -8.461 -4.305 1.00 0.00 31 GLU A N 2
ATOM 1682 C CA . GLU A 1 31 ? 1.884 -7.636 -3.568 1.00 0.00 31 GLU A CA 2
ATOM 1683 C C . GLU A 1 31 ? 1.293 -6.553 -4.466 1.00 0.00 31 GLU A C 2
ATOM 1684 O O . GLU A 1 31 ? 1.302 -5.366 -4.138 1.00 0.00 31 GLU A O 2
ATOM 1696 N N . PRO A 1 32 ? 0.766 -6.970 -5.627 1.00 0.00 32 PRO A N 2
ATOM 1697 C CA . PRO A 1 32 ? 0.161 -6.052 -6.596 1.00 0.00 32 PRO A CA 2
ATOM 1698 C C . PRO A 1 32 ? -1.156 -5.466 -6.096 1.00 0.00 32 PRO A C 2
ATOM 1699 O O . PRO A 1 32 ? -1.820 -6.049 -5.239 1.00 0.00 32 PRO A O 2
ATOM 1710 N N . VAL A 1 33 ? -1.528 -4.311 -6.637 1.00 0.00 33 VAL A N 2
ATOM 1711 C CA . VAL A 1 33 ? -2.766 -3.647 -6.247 1.00 0.00 33 VAL A CA 2
ATOM 1712 C C . VAL A 1 33 ? -3.669 -3.415 -7.454 1.00 0.00 33 VAL A C 2
ATOM 1713 O O . VAL A 1 33 ? -3.237 -2.870 -8.469 1.00 0.00 33 VAL A O 2
ATOM 1726 N N . SER A 1 34 ? -4.925 -3.833 -7.335 1.00 0.00 34 SER A N 2
ATOM 1727 C CA . SER A 1 34 ? -5.889 -3.674 -8.417 1.00 0.00 34 SER A CA 2
ATOM 1728 C C . SER A 1 34 ? -6.307 -2.214 -8.562 1.00 0.00 34 SER A C 2
ATOM 1729 O O . SER A 1 34 ? -6.179 -1.425 -7.627 1.00 0.00 34 SER A O 2
ATOM 1737 N N . ALA A 1 35 ? -6.808 -1.863 -9.742 1.00 0.00 35 ALA A N 2
ATOM 1738 C CA . ALA A 1 35 ? -7.247 -0.499 -10.010 1.00 0.00 35 ALA A CA 2
ATOM 1739 C C . ALA A 1 35 ? -8.631 -0.484 -10.650 1.00 0.00 35 ALA A C 2
ATOM 1740 O O . ALA A 1 35 ? -9.192 -1.534 -10.963 1.00 0.00 35 ALA A O 2
ATOM 1747 N N . ASP A 1 36 ? -9.176 0.712 -10.841 1.00 0.00 36 ASP A N 2
ATOM 1748 C CA . ASP A 1 36 ? -10.495 0.864 -11.444 1.00 0.00 36 ASP A CA 2
ATOM 1749 C C . ASP A 1 36 ? -10.561 0.155 -12.793 1.00 0.00 36 ASP A C 2
ATOM 1750 O O . ASP A 1 36 ? -11.582 -0.435 -13.147 1.00 0.00 36 ASP A O 2
ATOM 1759 N N . CYS A 1 37 ? -9.465 0.218 -13.543 1.00 0.00 37 CYS A N 2
ATOM 1760 C CA . CYS A 1 37 ? -9.398 -0.417 -14.854 1.00 0.00 37 CYS A CA 2
ATOM 1761 C C . CYS A 1 37 ? -9.037 -1.894 -14.725 1.00 0.00 37 CYS A C 2
ATOM 1762 O O . CYS A 1 37 ? -8.317 -2.442 -15.558 1.00 0.00 37 CYS A O 2
ATOM 1769 N N . ASN A 1 38 ? -9.544 -2.532 -13.675 1.00 0.00 38 ASN A N 2
ATOM 1770 C CA . ASN A 1 38 ? -9.276 -3.945 -13.437 1.00 0.00 38 ASN A CA 2
ATOM 1771 C C . ASN A 1 38 ? -7.849 -4.304 -13.841 1.00 0.00 38 ASN A C 2
ATOM 1772 O O . ASN A 1 38 ? -7.618 -5.300 -14.528 1.00 0.00 38 ASN A O 2
ATOM 1783 N N . HIS A 1 39 ? -6.894 -3.485 -13.411 1.00 0.00 39 HIS A N 2
ATOM 1784 C CA . HIS A 1 39 ? -5.489 -3.716 -13.727 1.00 0.00 39 HIS A CA 2
ATOM 1785 C C . HIS A 1 39 ? -4.628 -3.627 -12.470 1.00 0.00 39 HIS A C 2
ATOM 1786 O O . HIS A 1 39 ? -4.692 -2.645 -11.731 1.00 0.00 39 HIS A O 2
ATOM 1800 N N . SER A 1 40 ? -3.824 -4.659 -12.235 1.00 0.00 40 SER A N 2
ATOM 1801 C CA . SER A 1 40 ? -2.954 -4.699 -11.066 1.00 0.00 40 SER A CA 2
ATOM 1802 C C . SER A 1 40 ? -1.487 -4.626 -11.478 1.00 0.00 40 SER A C 2
ATOM 1803 O O . SER A 1 40 ? -1.111 -5.075 -12.561 1.00 0.00 40 SER A O 2
ATOM 1811 N N . PHE A 1 41 ? -0.661 -4.057 -10.606 1.00 0.00 41 PHE A N 2
ATOM 1812 C CA . PHE A 1 41 ? 0.765 -3.924 -10.878 1.00 0.00 41 PHE A CA 2
ATOM 1813 C C . PHE A 1 41 ? 1.576 -4.018 -9.589 1.00 0.00 41 PHE A C 2
ATOM 1814 O O . PHE A 1 41 ? 1.061 -3.771 -8.498 1.00 0.00 41 PHE A O 2
ATOM 1831 N N . CYS A 1 42 ? 2.848 -4.378 -9.722 1.00 0.00 42 CYS A N 2
ATOM 1832 C CA . CYS A 1 42 ? 3.732 -4.507 -8.570 1.00 0.00 42 CYS A CA 2
ATOM 1833 C C . CYS A 1 42 ? 3.623 -3.285 -7.662 1.00 0.00 42 CYS A C 2
ATOM 1834 O O . CYS A 1 42 ? 3.781 -2.150 -8.110 1.00 0.00 42 CYS A O 2
ATOM 1841 N N . ARG A 1 43 ? 3.352 -3.528 -6.383 1.00 0.00 43 ARG A N 2
ATOM 1842 C CA . ARG A 1 43 ? 3.221 -2.448 -5.412 1.00 0.00 43 ARG A CA 2
ATOM 1843 C C . ARG A 1 43 ? 4.188 -1.311 -5.730 1.00 0.00 43 ARG A C 2
ATOM 1844 O O . ARG A 1 43 ? 3.835 -0.136 -5.627 1.00 0.00 43 ARG A O 2
ATOM 1865 N N . ALA A 1 44 ? 5.408 -1.668 -6.116 1.00 0.00 44 ALA A N 2
ATOM 1866 C CA . ALA A 1 44 ? 6.424 -0.679 -6.451 1.00 0.00 44 ALA A CA 2
ATOM 1867 C C . ALA A 1 44 ? 6.153 -0.052 -7.814 1.00 0.00 44 ALA A C 2
ATOM 1868 O O . ALA A 1 44 ? 5.996 1.164 -7.930 1.00 0.00 44 ALA A O 2
ATOM 1875 N N . CYS A 1 45 ? 6.100 -0.890 -8.845 1.00 0.00 45 CYS A N 2
ATOM 1876 C CA . CYS A 1 45 ? 5.849 -0.419 -10.201 1.00 0.00 45 CYS A CA 2
ATOM 1877 C C . CYS A 1 45 ? 4.783 0.674 -10.209 1.00 0.00 45 CYS A C 2
ATOM 1878 O O . CYS A 1 45 ? 5.051 1.813 -10.591 1.00 0.00 45 CYS A O 2
ATOM 1885 N N . ILE A 1 46 ? 3.575 0.317 -9.786 1.00 0.00 46 ILE A N 2
ATOM 1886 C CA . ILE A 1 46 ? 2.470 1.267 -9.744 1.00 0.00 46 ILE A CA 2
ATOM 1887 C C . ILE A 1 46 ? 2.900 2.581 -9.101 1.00 0.00 46 ILE A C 2
ATOM 1888 O O . ILE A 1 46 ? 2.372 3.646 -9.424 1.00 0.00 46 ILE A O 2
ATOM 1904 N N . THR A 1 47 ? 3.863 2.500 -8.188 1.00 0.00 47 THR A N 2
ATOM 1905 C CA . THR A 1 47 ? 4.365 3.683 -7.500 1.00 0.00 47 THR A CA 2
ATOM 1906 C C . THR A 1 47 ? 5.352 4.450 -8.372 1.00 0.00 47 THR A C 2
ATOM 1907 O O . THR A 1 47 ? 5.173 5.641 -8.630 1.00 0.00 47 THR A O 2
ATOM 1918 N N . LEU A 1 48 ? 6.393 3.761 -8.825 1.00 0.00 48 LEU A N 2
ATOM 1919 C CA . LEU A 1 48 ? 7.410 4.377 -9.670 1.00 0.00 48 LEU A CA 2
ATOM 1920 C C . LEU A 1 48 ? 6.803 4.869 -10.980 1.00 0.00 48 LEU A C 2
ATOM 1921 O O . LEU A 1 48 ? 6.905 6.047 -11.319 1.00 0.00 48 LEU A O 2
ATOM 1937 N N . ASN A 1 49 ? 6.170 3.958 -11.712 1.00 0.00 49 ASN A N 2
ATOM 1938 C CA . ASN A 1 49 ? 5.545 4.299 -12.985 1.00 0.00 49 ASN A CA 2
ATOM 1939 C C . ASN A 1 49 ? 4.798 5.626 -12.885 1.00 0.00 49 ASN A C 2
ATOM 1940 O O . ASN A 1 49 ? 4.903 6.477 -13.769 1.00 0.00 49 ASN A O 2
ATOM 1951 N N . TYR A 1 50 ? 4.045 5.796 -11.804 1.00 0.00 50 TYR A N 2
ATOM 1952 C CA . TYR A 1 50 ? 3.280 7.018 -11.590 1.00 0.00 50 TYR A CA 2
ATOM 1953 C C . TYR A 1 50 ? 4.206 8.220 -11.429 1.00 0.00 50 TYR A C 2
ATOM 1954 O O . TYR A 1 50 ? 4.151 9.168 -12.211 1.00 0.00 50 TYR A O 2
ATOM 1972 N N . GLU A 1 51 ? 5.056 8.171 -10.408 1.00 0.00 51 GLU A N 2
ATOM 1973 C CA . GLU A 1 51 ? 5.995 9.255 -10.143 1.00 0.00 51 GLU A CA 2
ATOM 1974 C C . GLU A 1 51 ? 6.670 9.717 -11.432 1.00 0.00 51 GLU A C 2
ATOM 1975 O O . GLU A 1 51 ? 6.810 10.915 -11.676 1.00 0.00 51 GLU A O 2
ATOM 1987 N N . SER A 1 52 ? 7.086 8.757 -12.251 1.00 0.00 52 SER A N 2
ATOM 1988 C CA . SER A 1 52 ? 7.751 9.064 -13.512 1.00 0.00 52 SER A CA 2
ATOM 1989 C C . SER A 1 52 ? 6.777 9.700 -14.499 1.00 0.00 52 SER A C 2
ATOM 1990 O O . SER A 1 52 ? 7.091 10.702 -15.140 1.00 0.00 52 SER A O 2
ATOM 1998 N N . ASN A 1 53 ? 5.591 9.110 -14.615 1.00 0.00 53 ASN A N 2
ATOM 1999 C CA . ASN A 1 53 ? 4.570 9.618 -15.523 1.00 0.00 53 ASN A CA 2
ATOM 2000 C C . ASN A 1 53 ? 3.284 9.943 -14.769 1.00 0.00 53 ASN A C 2
ATOM 2001 O O . ASN A 1 53 ? 2.604 9.048 -14.267 1.00 0.00 53 ASN A O 2
ATOM 2012 N N . ARG A 1 54 ? 2.956 11.229 -14.695 1.00 0.00 54 ARG A N 2
ATOM 2013 C CA . ARG A 1 54 ? 1.753 11.672 -14.002 1.00 0.00 54 ARG A CA 2
ATOM 2014 C C . ARG A 1 54 ? 1.250 12.993 -14.577 1.00 0.00 54 ARG A C 2
ATOM 2015 O O . ARG A 1 54 ? 1.928 13.629 -15.383 1.00 0.00 54 ARG A O 2
ATOM 2036 N N . ASN A 1 55 ? 0.056 13.400 -14.156 1.00 0.00 55 ASN A N 2
ATOM 2037 C CA . ASN A 1 55 ? -0.538 14.644 -14.629 1.00 0.00 55 ASN A CA 2
ATOM 2038 C C . ASN A 1 55 ? -0.261 15.785 -13.654 1.00 0.00 55 ASN A C 2
ATOM 2039 O O . ASN A 1 55 ? 0.072 15.555 -12.491 1.00 0.00 55 ASN A O 2
ATOM 2050 N N . THR A 1 56 ? -0.401 17.016 -14.136 1.00 0.00 56 THR A N 2
ATOM 2051 C CA . THR A 1 56 ? -0.166 18.192 -13.309 1.00 0.00 56 THR A CA 2
ATOM 2052 C C . THR A 1 56 ? -0.989 18.136 -12.027 1.00 0.00 56 THR A C 2
ATOM 2053 O O . THR A 1 56 ? -0.451 18.256 -10.926 1.00 0.00 56 THR A O 2
ATOM 2064 N N . ASP A 1 57 ? -2.296 17.954 -12.177 1.00 0.00 57 ASP A N 2
ATOM 2065 C CA . ASP A 1 57 ? -3.194 17.880 -11.030 1.00 0.00 57 ASP A CA 2
ATOM 2066 C C . ASP A 1 57 ? -2.697 16.855 -10.015 1.00 0.00 57 ASP A C 2
ATOM 2067 O O . ASP A 1 57 ? -2.555 17.157 -8.831 1.00 0.00 57 ASP A O 2
ATOM 2076 N N . GLY A 1 58 ? -2.435 15.640 -10.488 1.00 0.00 58 GLY A N 2
ATOM 2077 C CA . GLY A 1 58 ? -1.958 14.589 -9.609 1.00 0.00 58 GLY A CA 2
ATOM 2078 C C . GLY A 1 58 ? -2.137 13.208 -10.206 1.00 0.00 58 GLY A C 2
ATOM 2079 O O . GLY A 1 58 ? -1.168 12.472 -10.393 1.00 0.00 58 GLY A O 2
ATOM 2083 N N . LYS A 1 59 ? -3.382 12.852 -10.507 1.00 0.00 59 LYS A N 2
ATOM 2084 C CA . LYS A 1 59 ? -3.687 11.549 -11.087 1.00 0.00 59 LYS A CA 2
ATOM 2085 C C . LYS A 1 59 ? -2.638 11.155 -12.121 1.00 0.00 59 LYS A C 2
ATOM 2086 O O . LYS A 1 59 ? -1.915 12.004 -12.641 1.00 0.00 59 LYS A O 2
ATOM 2105 N N . GLY A 1 60 ? -2.561 9.860 -12.416 1.00 0.00 60 GLY A N 2
ATOM 2106 C CA . GLY A 1 60 ? -1.598 9.377 -13.388 1.00 0.00 60 GLY A CA 2
ATOM 2107 C C . GLY A 1 60 ? -2.257 8.660 -14.550 1.00 0.00 60 GLY A C 2
ATOM 2108 O O . GLY A 1 60 ? -3.470 8.752 -14.738 1.00 0.00 60 GLY A O 2
ATOM 2112 N N . ASN A 1 61 ? -1.456 7.944 -15.333 1.00 0.00 61 ASN A N 2
ATOM 2113 C CA . ASN A 1 61 ? -1.969 7.210 -16.484 1.00 0.00 61 ASN A CA 2
ATOM 2114 C C . ASN A 1 61 ? -1.539 5.747 -16.432 1.00 0.00 61 ASN A C 2
ATOM 2115 O O . ASN A 1 61 ? -0.417 5.432 -16.035 1.00 0.00 61 ASN A O 2
ATOM 2126 N N . CYS A 1 62 ? -2.438 4.857 -16.837 1.00 0.00 62 CYS A N 2
ATOM 2127 C CA . CYS A 1 62 ? -2.153 3.427 -16.837 1.00 0.00 62 CYS A CA 2
ATOM 2128 C C . CYS A 1 62 ? -1.308 3.041 -18.048 1.00 0.00 62 CYS A C 2
ATOM 2129 O O . CYS A 1 62 ? -1.617 3.388 -19.188 1.00 0.00 62 CYS A O 2
ATOM 2136 N N . PRO A 1 63 ? -0.215 2.306 -17.796 1.00 0.00 63 PRO A N 2
ATOM 2137 C CA . PRO A 1 63 ? 0.697 1.856 -18.852 1.00 0.00 63 PRO A CA 2
ATOM 2138 C C . PRO A 1 63 ? 0.068 0.794 -19.747 1.00 0.00 63 PRO A C 2
ATOM 2139 O O . PRO A 1 63 ? 0.739 0.206 -20.595 1.00 0.00 63 PRO A O 2
ATOM 2150 N N . VAL A 1 64 ? -1.224 0.552 -19.552 1.00 0.00 64 VAL A N 2
ATOM 2151 C CA . VAL A 1 64 ? -1.944 -0.439 -20.344 1.00 0.00 64 VAL A CA 2
ATOM 2152 C C . VAL A 1 64 ? -3.110 0.196 -21.092 1.00 0.00 64 VAL A C 2
ATOM 2153 O O . VAL A 1 64 ? -3.171 0.152 -22.321 1.00 0.00 64 VAL A O 2
ATOM 2166 N N . CYS A 1 65 ? -4.034 0.789 -20.344 1.00 0.00 65 CYS A N 2
ATOM 2167 C CA . CYS A 1 65 ? -5.199 1.435 -20.935 1.00 0.00 65 CYS A CA 2
ATOM 2168 C C . CYS A 1 65 ? -5.030 2.952 -20.952 1.00 0.00 65 CYS A C 2
ATOM 2169 O O . CYS A 1 65 ? -5.749 3.659 -21.659 1.00 0.00 65 CYS A O 2
ATOM 2176 N N . ARG A 1 66 ? -4.076 3.444 -20.170 1.00 0.00 66 ARG A N 2
ATOM 2177 C CA . ARG A 1 66 ? -3.813 4.876 -20.094 1.00 0.00 66 ARG A CA 2
ATOM 2178 C C . ARG A 1 66 ? -5.043 5.629 -19.595 1.00 0.00 66 ARG A C 2
ATOM 2179 O O . ARG A 1 66 ? -5.454 6.628 -20.186 1.00 0.00 66 ARG A O 2
ATOM 2200 N N . VAL A 1 67 ? -5.626 5.143 -18.505 1.00 0.00 67 VAL A N 2
ATOM 2201 C CA . VAL A 1 67 ? -6.809 5.770 -17.926 1.00 0.00 67 VAL A CA 2
ATOM 2202 C C . VAL A 1 67 ? -6.471 6.482 -16.622 1.00 0.00 67 VAL A C 2
ATOM 2203 O O . VAL A 1 67 ? -5.722 5.976 -15.785 1.00 0.00 67 VAL A O 2
ATOM 2216 N N . PRO A 1 68 ? -7.034 7.686 -16.441 1.00 0.00 68 PRO A N 2
ATOM 2217 C CA . PRO A 1 68 ? -6.808 8.494 -15.239 1.00 0.00 68 PRO A CA 2
ATOM 2218 C C . PRO A 1 68 ? -7.467 7.891 -14.003 1.00 0.00 68 PRO A C 2
ATOM 2219 O O . PRO A 1 68 ? -8.692 7.895 -13.876 1.00 0.00 68 PRO A O 2
ATOM 2230 N N . TYR A 1 69 ? -6.647 7.374 -13.095 1.00 0.00 69 TYR A N 2
ATOM 2231 C CA . TYR A 1 69 ? -7.151 6.766 -11.869 1.00 0.00 69 TYR A CA 2
ATOM 2232 C C . TYR A 1 69 ? -6.682 7.543 -10.643 1.00 0.00 69 TYR A C 2
ATOM 2233 O O . TYR A 1 69 ? -5.563 8.053 -10.590 1.00 0.00 69 TYR A O 2
ATOM 2251 N N . PRO A 1 70 ? -7.558 7.635 -9.631 1.00 0.00 70 PRO A N 2
ATOM 2252 C CA . PRO A 1 70 ? -7.257 8.347 -8.385 1.00 0.00 70 PRO A CA 2
ATOM 2253 C C . PRO A 1 70 ? -6.212 7.623 -7.543 1.00 0.00 70 PRO A C 2
ATOM 2254 O O . PRO A 1 70 ? -6.548 6.823 -6.670 1.00 0.00 70 PRO A O 2
ATOM 2265 N N . PHE A 1 71 ? -4.942 7.910 -7.810 1.00 0.00 71 PHE A N 2
ATOM 2266 C CA . PHE A 1 71 ? -3.846 7.287 -7.077 1.00 0.00 71 PHE A CA 2
ATOM 2267 C C . PHE A 1 71 ? -4.159 7.221 -5.584 1.00 0.00 71 PHE A C 2
ATOM 2268 O O . PHE A 1 71 ? -4.453 8.236 -4.955 1.00 0.00 71 PHE A O 2
ATOM 2285 N N . GLY A 1 72 ? -4.093 6.017 -5.024 1.00 0.00 72 GLY A N 2
ATOM 2286 C CA . GLY A 1 72 ? -4.372 5.840 -3.611 1.00 0.00 72 GLY A CA 2
ATOM 2287 C C . GLY A 1 72 ? -5.551 4.920 -3.364 1.00 0.00 72 GLY A C 2
ATOM 2288 O O . GLY A 1 72 ? -5.562 4.160 -2.397 1.00 0.00 72 GLY A O 2
ATOM 2292 N N . ASN A 1 73 ? -6.549 4.992 -4.239 1.00 0.00 73 ASN A N 2
ATOM 2293 C CA . ASN A 1 73 ? -7.740 4.161 -4.109 1.00 0.00 73 ASN A CA 2
ATOM 2294 C C . ASN A 1 73 ? -7.496 2.767 -4.681 1.00 0.00 73 ASN A C 2
ATOM 2295 O O . ASN A 1 73 ? -8.364 2.195 -5.342 1.00 0.00 73 ASN A O 2
ATOM 2306 N N . LEU A 1 74 ? -6.311 2.227 -4.422 1.00 0.00 74 LEU A N 2
ATOM 2307 C CA . LEU A 1 74 ? -5.952 0.899 -4.909 1.00 0.00 74 LEU A CA 2
ATOM 2308 C C . LEU A 1 74 ? -6.159 -0.153 -3.825 1.00 0.00 74 LEU A C 2
ATOM 2309 O O . LEU A 1 74 ? -5.976 0.117 -2.638 1.00 0.00 74 LEU A O 2
ATOM 2325 N N . LYS A 1 75 ? -6.539 -1.357 -4.241 1.00 0.00 75 LYS A N 2
ATOM 2326 C CA . LYS A 1 75 ? -6.768 -2.453 -3.307 1.00 0.00 75 LYS A CA 2
ATOM 2327 C C . LYS A 1 75 ? -5.721 -3.548 -3.487 1.00 0.00 75 LYS A C 2
ATOM 2328 O O . LYS A 1 75 ? -5.286 -3.847 -4.599 1.00 0.00 75 LYS A O 2
ATOM 2347 N N . PRO A 1 76 ? -5.308 -4.162 -2.369 1.00 0.00 76 PRO A N 2
ATOM 2348 C CA . PRO A 1 76 ? -4.310 -5.236 -2.378 1.00 0.00 76 PRO A CA 2
ATOM 2349 C C . PRO A 1 76 ? -4.844 -6.519 -3.003 1.00 0.00 76 PRO A C 2
ATOM 2350 O O . PRO A 1 76 ? -5.927 -6.987 -2.654 1.00 0.00 76 PRO A O 2
ATOM 2361 N N . ASN A 1 77 ? -4.077 -7.085 -3.930 1.00 0.00 77 ASN A N 2
ATOM 2362 C CA . ASN A 1 77 ? -4.474 -8.316 -4.604 1.00 0.00 77 ASN A CA 2
ATOM 2363 C C . ASN A 1 77 ? -4.099 -9.538 -3.771 1.00 0.00 77 ASN A C 2
ATOM 2364 O O . ASN A 1 77 ? -3.670 -10.561 -4.307 1.00 0.00 77 ASN A O 2
ATOM 2375 N N . LEU A 1 78 ? -4.263 -9.425 -2.458 1.00 0.00 78 LEU A N 2
ATOM 2376 C CA . LEU A 1 78 ? -3.943 -10.520 -1.550 1.00 0.00 78 LEU A CA 2
ATOM 2377 C C . LEU A 1 78 ? -4.628 -11.810 -1.989 1.00 0.00 78 LEU A C 2
ATOM 2378 O O . LEU A 1 78 ? -5.402 -11.819 -2.947 1.00 0.00 78 LEU A O 2
ATOM 2394 N N . HIS A 1 79 ? -4.342 -12.897 -1.280 1.00 0.00 79 HIS A N 2
ATOM 2395 C CA . HIS A 1 79 ? -4.933 -14.193 -1.595 1.00 0.00 79 HIS A CA 2
ATOM 2396 C C . HIS A 1 79 ? -6.360 -14.028 -2.111 1.00 0.00 79 HIS A C 2
ATOM 2397 O O . HIS A 1 79 ? -7.249 -13.592 -1.380 1.00 0.00 79 HIS A O 2
ATOM 2411 N N . VAL A 1 80 ? -6.570 -14.378 -3.376 1.00 0.00 80 VAL A N 2
ATOM 2412 C CA . VAL A 1 80 ? -7.888 -14.269 -3.990 1.00 0.00 80 VAL A CA 2
ATOM 2413 C C . VAL A 1 80 ? -8.626 -15.603 -3.949 1.00 0.00 80 VAL A C 2
ATOM 2414 O O . VAL A 1 80 ? -8.244 -16.556 -4.627 1.00 0.00 80 VAL A O 2
ATOM 2427 N N . ALA A 1 81 ? -9.685 -15.662 -3.149 1.00 0.00 81 ALA A N 2
ATOM 2428 C CA . ALA A 1 81 ? -10.479 -16.878 -3.021 1.00 0.00 81 ALA A CA 2
ATOM 2429 C C . ALA A 1 81 ? -11.208 -17.197 -4.321 1.00 0.00 81 ALA A C 2
ATOM 2430 O O . ALA A 1 81 ? -10.937 -18.211 -4.963 1.00 0.00 81 ALA A O 2
ATOM 2437 N N . ASN A 1 82 ? -12.136 -16.326 -4.703 1.00 0.00 82 ASN A N 2
ATOM 2438 C CA . ASN A 1 82 ? -12.906 -16.516 -5.926 1.00 0.00 82 ASN A CA 2
ATOM 2439 C C . ASN A 1 82 ? -13.816 -15.320 -6.188 1.00 0.00 82 ASN A C 2
ATOM 2440 O O . ASN A 1 82 ? -13.799 -14.339 -5.444 1.00 0.00 82 ASN A O 2
ATOM 2451 N N . ILE A 1 83 ? -14.609 -15.408 -7.251 1.00 0.00 83 ILE A N 2
ATOM 2452 C CA . ILE A 1 83 ? -15.527 -14.334 -7.610 1.00 0.00 83 ILE A CA 2
ATOM 2453 C C . ILE A 1 83 ? -16.304 -13.845 -6.392 1.00 0.00 83 ILE A C 2
ATOM 2454 O O . ILE A 1 83 ? -16.767 -12.705 -6.354 1.00 0.00 83 ILE A O 2
ATOM 2470 N N . VAL A 1 84 ? -16.443 -14.715 -5.397 1.00 0.00 84 VAL A N 2
ATOM 2471 C CA . VAL A 1 84 ? -17.161 -14.371 -4.176 1.00 0.00 84 VAL A CA 2
ATOM 2472 C C . VAL A 1 84 ? -16.913 -12.920 -3.782 1.00 0.00 84 VAL A C 2
ATOM 2473 O O . VAL A 1 84 ? -17.758 -12.284 -3.153 1.00 0.00 84 VAL A O 2
ATOM 2486 N N . GLU A 1 85 ? -15.747 -12.402 -4.156 1.00 0.00 85 GLU A N 2
ATOM 2487 C CA . GLU A 1 85 ? -15.387 -11.024 -3.841 1.00 0.00 85 GLU A CA 2
ATOM 2488 C C . GLU A 1 85 ? -16.504 -10.065 -4.242 1.00 0.00 85 GLU A C 2
ATOM 2489 O O . GLU A 1 85 ? -16.735 -9.082 -3.541 1.00 0.00 85 GLU A O 2
ATOM 2503 N N . GLY A 1 1 ? 33.770 11.420 -0.283 1.00 0.00 1 GLY A N 3
ATOM 2504 C CA . GLY A 1 1 ? 32.533 10.927 -0.862 1.00 0.00 1 GLY A CA 3
ATOM 2505 C C . GLY A 1 1 ? 32.692 9.557 -1.489 1.00 0.00 1 GLY A C 3
ATOM 2506 O O . GLY A 1 1 ? 33.786 8.992 -1.493 1.00 0.00 1 GLY A O 3
ATOM 2510 N N . SER A 1 2 ? 31.598 9.019 -2.018 1.00 0.00 2 SER A N 3
ATOM 2511 C CA . SER A 1 2 ? 31.620 7.703 -2.646 1.00 0.00 2 SER A CA 3
ATOM 2512 C C . SER A 1 2 ? 30.394 7.504 -3.532 1.00 0.00 2 SER A C 3
ATOM 2513 O O . SER A 1 2 ? 29.378 8.178 -3.366 1.00 0.00 2 SER A O 3
ATOM 2521 N N . SER A 1 3 ? 30.498 6.572 -4.475 1.00 0.00 3 SER A N 3
ATOM 2522 C CA . SER A 1 3 ? 29.400 6.286 -5.390 1.00 0.00 3 SER A CA 3
ATOM 2523 C C . SER A 1 3 ? 29.604 4.940 -6.079 1.00 0.00 3 SER A C 3
ATOM 2524 O O . SER A 1 3 ? 30.669 4.332 -5.975 1.00 0.00 3 SER A O 3
ATOM 2532 N N . GLY A 1 4 ? 28.574 4.480 -6.783 1.00 0.00 4 GLY A N 3
ATOM 2533 C CA . GLY A 1 4 ? 28.660 3.209 -7.479 1.00 0.00 4 GLY A CA 3
ATOM 2534 C C . GLY A 1 4 ? 27.317 2.514 -7.585 1.00 0.00 4 GLY A C 3
ATOM 2535 O O . GLY A 1 4 ? 26.357 2.899 -6.917 1.00 0.00 4 GLY A O 3
ATOM 2539 N N . SER A 1 5 ? 27.247 1.489 -8.427 1.00 0.00 5 SER A N 3
ATOM 2540 C CA . SER A 1 5 ? 26.010 0.742 -8.623 1.00 0.00 5 SER A CA 3
ATOM 2541 C C . SER A 1 5 ? 26.244 -0.473 -9.516 1.00 0.00 5 SER A C 3
ATOM 2542 O O . SER A 1 5 ? 27.126 -0.466 -10.374 1.00 0.00 5 SER A O 3
ATOM 2550 N N . SER A 1 6 ? 25.446 -1.515 -9.307 1.00 0.00 6 SER A N 3
ATOM 2551 C CA . SER A 1 6 ? 25.567 -2.739 -10.090 1.00 0.00 6 SER A CA 3
ATOM 2552 C C . SER A 1 6 ? 24.208 -3.412 -10.259 1.00 0.00 6 SER A C 3
ATOM 2553 O O . SER A 1 6 ? 23.227 -3.024 -9.626 1.00 0.00 6 SER A O 3
ATOM 2561 N N . GLY A 1 7 ? 24.159 -4.425 -11.119 1.00 0.00 7 GLY A N 3
ATOM 2562 C CA . GLY A 1 7 ? 22.917 -5.137 -11.358 1.00 0.00 7 GLY A CA 3
ATOM 2563 C C . GLY A 1 7 ? 23.127 -6.630 -11.518 1.00 0.00 7 GLY A C 3
ATOM 2564 O O . GLY A 1 7 ? 24.239 -7.129 -11.352 1.00 0.00 7 GLY A O 3
ATOM 2568 N N . MET A 1 8 ? 22.054 -7.345 -11.841 1.00 0.00 8 MET A N 3
ATOM 2569 C CA . MET A 1 8 ? 22.125 -8.790 -12.023 1.00 0.00 8 MET A CA 3
ATOM 2570 C C . MET A 1 8 ? 21.157 -9.249 -13.109 1.00 0.00 8 MET A C 3
ATOM 2571 O O . MET A 1 8 ? 20.227 -8.529 -13.469 1.00 0.00 8 MET A O 3
ATOM 2585 N N . ALA A 1 9 ? 21.383 -10.452 -13.627 1.00 0.00 9 ALA A N 3
ATOM 2586 C CA . ALA A 1 9 ? 20.530 -11.007 -14.670 1.00 0.00 9 ALA A CA 3
ATOM 2587 C C . ALA A 1 9 ? 19.961 -12.359 -14.252 1.00 0.00 9 ALA A C 3
ATOM 2588 O O . ALA A 1 9 ? 20.561 -13.074 -13.449 1.00 0.00 9 ALA A O 3
ATOM 2595 N N . SER A 1 10 ? 18.801 -12.704 -14.802 1.00 0.00 10 SER A N 3
ATOM 2596 C CA . SER A 1 10 ? 18.149 -13.968 -14.483 1.00 0.00 10 SER A CA 3
ATOM 2597 C C . SER A 1 10 ? 17.249 -14.420 -15.628 1.00 0.00 10 SER A C 3
ATOM 2598 O O . SER A 1 10 ? 16.640 -13.599 -16.315 1.00 0.00 10 SER A O 3
ATOM 2606 N N . SER A 1 11 ? 17.170 -15.731 -15.829 1.00 0.00 11 SER A N 3
ATOM 2607 C CA . SER A 1 11 ? 16.347 -16.294 -16.893 1.00 0.00 11 SER A CA 3
ATOM 2608 C C . SER A 1 11 ? 16.048 -17.766 -16.629 1.00 0.00 11 SER A C 3
ATOM 2609 O O . SER A 1 11 ? 16.851 -18.475 -16.022 1.00 0.00 11 SER A O 3
ATOM 2617 N N . VAL A 1 12 ? 14.887 -18.220 -17.089 1.00 0.00 12 VAL A N 3
ATOM 2618 C CA . VAL A 1 12 ? 14.481 -19.608 -16.904 1.00 0.00 12 VAL A CA 3
ATOM 2619 C C . VAL A 1 12 ? 13.195 -19.911 -17.665 1.00 0.00 12 VAL A C 3
ATOM 2620 O O . VAL A 1 12 ? 12.288 -19.079 -17.730 1.00 0.00 12 VAL A O 3
ATOM 2633 N N . LEU A 1 13 ? 13.121 -21.106 -18.240 1.00 0.00 13 LEU A N 3
ATOM 2634 C CA . LEU A 1 13 ? 11.945 -21.520 -18.997 1.00 0.00 13 LEU A CA 3
ATOM 2635 C C . LEU A 1 13 ? 10.683 -21.403 -18.149 1.00 0.00 13 LEU A C 3
ATOM 2636 O O . LEU A 1 13 ? 10.611 -21.949 -17.048 1.00 0.00 13 LEU A O 3
ATOM 2652 N N . GLU A 1 14 ? 9.690 -20.689 -18.670 1.00 0.00 14 GLU A N 3
ATOM 2653 C CA . GLU A 1 14 ? 8.430 -20.502 -17.960 1.00 0.00 14 GLU A CA 3
ATOM 2654 C C . GLU A 1 14 ? 7.276 -20.312 -18.940 1.00 0.00 14 GLU A C 3
ATOM 2655 O O . GLU A 1 14 ? 7.454 -19.756 -20.024 1.00 0.00 14 GLU A O 3
ATOM 2667 N N . MET A 1 15 ? 6.094 -20.778 -18.552 1.00 0.00 15 MET A N 3
ATOM 2668 C CA . MET A 1 15 ? 4.911 -20.659 -19.396 1.00 0.00 15 MET A CA 3
ATOM 2669 C C . MET A 1 15 ? 4.787 -19.247 -19.961 1.00 0.00 15 MET A C 3
ATOM 2670 O O . MET A 1 15 ? 4.955 -18.263 -19.241 1.00 0.00 15 MET A O 3
ATOM 2684 N N . ILE A 1 16 ? 4.492 -19.156 -21.254 1.00 0.00 16 ILE A N 3
ATOM 2685 C CA . ILE A 1 16 ? 4.345 -17.865 -21.914 1.00 0.00 16 ILE A CA 3
ATOM 2686 C C . ILE A 1 16 ? 3.046 -17.181 -21.501 1.00 0.00 16 ILE A C 3
ATOM 2687 O O . ILE A 1 16 ? 1.964 -17.550 -21.960 1.00 0.00 16 ILE A O 3
ATOM 2703 N N . LYS A 1 17 ? 3.160 -16.182 -20.634 1.00 0.00 17 LYS A N 3
ATOM 2704 C CA . LYS A 1 17 ? 1.996 -15.442 -20.160 1.00 0.00 17 LYS A CA 3
ATOM 2705 C C . LYS A 1 17 ? 2.234 -13.938 -20.249 1.00 0.00 17 LYS A C 3
ATOM 2706 O O . LYS A 1 17 ? 2.972 -13.369 -19.445 1.00 0.00 17 LYS A O 3
ATOM 2725 N N . GLU A 1 18 ? 1.603 -13.300 -21.230 1.00 0.00 18 GLU A N 3
ATOM 2726 C CA . GLU A 1 18 ? 1.746 -11.862 -21.421 1.00 0.00 18 GLU A CA 3
ATOM 2727 C C . GLU A 1 18 ? 0.402 -11.156 -21.268 1.00 0.00 18 GLU A C 3
ATOM 2728 O O . GLU A 1 18 ? 0.062 -10.271 -22.053 1.00 0.00 18 GLU A O 3
ATOM 2740 N N . GLU A 1 19 ? -0.357 -11.555 -20.253 1.00 0.00 19 GLU A N 3
ATOM 2741 C CA . GLU A 1 19 ? -1.664 -10.961 -19.998 1.00 0.00 19 GLU A CA 3
ATOM 2742 C C . GLU A 1 19 ? -1.828 -10.621 -18.519 1.00 0.00 19 GLU A C 3
ATOM 2743 O O . GLU A 1 19 ? -2.235 -9.514 -18.167 1.00 0.00 19 GLU A O 3
ATOM 2755 N N . VAL A 1 20 ? -1.510 -11.582 -17.658 1.00 0.00 20 VAL A N 3
ATOM 2756 C CA . VAL A 1 20 ? -1.621 -11.386 -16.217 1.00 0.00 20 VAL A CA 3
ATOM 2757 C C . VAL A 1 20 ? -0.341 -10.788 -15.644 1.00 0.00 20 VAL A C 3
ATOM 2758 O O . VAL A 1 20 ? -0.383 -9.934 -14.757 1.00 0.00 20 VAL A O 3
ATOM 2771 N N . THR A 1 21 ? 0.799 -11.242 -16.156 1.00 0.00 21 THR A N 3
ATOM 2772 C CA . THR A 1 21 ? 2.092 -10.753 -15.695 1.00 0.00 21 THR A CA 3
ATOM 2773 C C . THR A 1 21 ? 2.179 -9.235 -15.810 1.00 0.00 21 THR A C 3
ATOM 2774 O O . THR A 1 21 ? 1.491 -8.624 -16.628 1.00 0.00 21 THR A O 3
ATOM 2785 N N . CYS A 1 22 ? 3.029 -8.632 -14.985 1.00 0.00 22 CYS A N 3
ATOM 2786 C CA . CYS A 1 22 ? 3.206 -7.185 -14.994 1.00 0.00 22 CYS A CA 3
ATOM 2787 C C . CYS A 1 22 ? 3.556 -6.688 -16.394 1.00 0.00 22 CYS A C 3
ATOM 2788 O O . CYS A 1 22 ? 4.590 -7.039 -16.964 1.00 0.00 22 CYS A O 3
ATOM 2795 N N . PRO A 1 23 ? 2.675 -5.852 -16.962 1.00 0.00 23 PRO A N 3
ATOM 2796 C CA . PRO A 1 23 ? 2.869 -5.288 -18.302 1.00 0.00 23 PRO A CA 3
ATOM 2797 C C . PRO A 1 23 ? 4.008 -4.275 -18.345 1.00 0.00 23 PRO A C 3
ATOM 2798 O O . PRO A 1 23 ? 4.236 -3.627 -19.367 1.00 0.00 23 PRO A O 3
ATOM 2809 N N . ILE A 1 24 ? 4.719 -4.144 -17.230 1.00 0.00 24 ILE A N 3
ATOM 2810 C CA . ILE A 1 24 ? 5.835 -3.210 -17.143 1.00 0.00 24 ILE A CA 3
ATOM 2811 C C . ILE A 1 24 ? 7.162 -3.950 -17.013 1.00 0.00 24 ILE A C 3
ATOM 2812 O O . ILE A 1 24 ? 8.018 -3.872 -17.895 1.00 0.00 24 ILE A O 3
ATOM 2828 N N . CYS A 1 25 ? 7.326 -4.671 -15.909 1.00 0.00 25 CYS A N 3
ATOM 2829 C CA . CYS A 1 25 ? 8.548 -5.427 -15.663 1.00 0.00 25 CYS A CA 3
ATOM 2830 C C . CYS A 1 25 ? 8.458 -6.821 -16.278 1.00 0.00 25 CYS A C 3
ATOM 2831 O O . CYS A 1 25 ? 9.474 -7.480 -16.500 1.00 0.00 25 CYS A O 3
ATOM 2838 N N . LEU A 1 26 ? 7.235 -7.263 -16.550 1.00 0.00 26 LEU A N 3
ATOM 2839 C CA . LEU A 1 26 ? 7.011 -8.578 -17.140 1.00 0.00 26 LEU A CA 3
ATOM 2840 C C . LEU A 1 26 ? 7.539 -9.681 -16.228 1.00 0.00 26 LEU A C 3
ATOM 2841 O O . LEU A 1 26 ? 8.239 -10.588 -16.676 1.00 0.00 26 LEU A O 3
ATOM 2857 N N . GLU A 1 27 ? 7.197 -9.597 -14.946 1.00 0.00 27 GLU A N 3
ATOM 2858 C CA . GLU A 1 27 ? 7.636 -10.589 -13.972 1.00 0.00 27 GLU A CA 3
ATOM 2859 C C . GLU A 1 27 ? 6.556 -10.835 -12.922 1.00 0.00 27 GLU A C 3
ATOM 2860 O O . GLU A 1 27 ? 5.653 -10.017 -12.740 1.00 0.00 27 GLU A O 3
ATOM 2872 N N . LEU A 1 28 ? 6.655 -11.967 -12.234 1.00 0.00 28 LEU A N 3
ATOM 2873 C CA . LEU A 1 28 ? 5.687 -12.323 -11.202 1.00 0.00 28 LEU A CA 3
ATOM 2874 C C . LEU A 1 28 ? 5.335 -11.111 -10.345 1.00 0.00 28 LEU A C 3
ATOM 2875 O O . LEU A 1 28 ? 6.174 -10.595 -9.606 1.00 0.00 28 LEU A O 3
ATOM 2891 N N . LEU A 1 29 ? 4.089 -10.663 -10.448 1.00 0.00 29 LEU A N 3
ATOM 2892 C CA . LEU A 1 29 ? 3.623 -9.513 -9.681 1.00 0.00 29 LEU A CA 3
ATOM 2893 C C . LEU A 1 29 ? 3.773 -9.760 -8.183 1.00 0.00 29 LEU A C 3
ATOM 2894 O O . LEU A 1 29 ? 3.251 -10.740 -7.649 1.00 0.00 29 LEU A O 3
ATOM 2910 N N . LYS A 1 30 ? 4.488 -8.866 -7.509 1.00 0.00 30 LYS A N 3
ATOM 2911 C CA . LYS A 1 30 ? 4.704 -8.984 -6.072 1.00 0.00 30 LYS A CA 3
ATOM 2912 C C . LYS A 1 30 ? 3.783 -8.041 -5.304 1.00 0.00 30 LYS A C 3
ATOM 2913 O O . LYS A 1 30 ? 3.903 -6.821 -5.409 1.00 0.00 30 LYS A O 3
ATOM 2932 N N . GLU A 1 31 ? 2.867 -8.615 -4.531 1.00 0.00 31 GLU A N 3
ATOM 2933 C CA . GLU A 1 31 ? 1.927 -7.824 -3.745 1.00 0.00 31 GLU A CA 3
ATOM 2934 C C . GLU A 1 31 ? 1.407 -6.637 -4.552 1.00 0.00 31 GLU A C 3
ATOM 2935 O O . GLU A 1 31 ? 1.461 -5.487 -4.116 1.00 0.00 31 GLU A O 3
ATOM 2947 N N . PRO A 1 32 ? 0.892 -6.922 -5.757 1.00 0.00 32 PRO A N 3
ATOM 2948 C CA . PRO A 1 32 ? 0.352 -5.893 -6.650 1.00 0.00 32 PRO A CA 3
ATOM 2949 C C . PRO A 1 32 ? -0.949 -5.295 -6.127 1.00 0.00 32 PRO A C 3
ATOM 2950 O O . PRO A 1 32 ? -1.551 -5.817 -5.188 1.00 0.00 32 PRO A O 3
ATOM 2961 N N . VAL A 1 33 ? -1.380 -4.196 -6.740 1.00 0.00 33 VAL A N 3
ATOM 2962 C CA . VAL A 1 33 ? -2.611 -3.528 -6.336 1.00 0.00 33 VAL A CA 3
ATOM 2963 C C . VAL A 1 33 ? -3.526 -3.293 -7.532 1.00 0.00 33 VAL A C 3
ATOM 2964 O O . VAL A 1 33 ? -3.113 -2.719 -8.540 1.00 0.00 33 VAL A O 3
ATOM 2977 N N . SER A 1 34 ? -4.772 -3.741 -7.414 1.00 0.00 34 SER A N 3
ATOM 2978 C CA . SER A 1 34 ? -5.747 -3.582 -8.487 1.00 0.00 34 SER A CA 3
ATOM 2979 C C . SER A 1 34 ? -6.115 -2.113 -8.673 1.00 0.00 34 SER A C 3
ATOM 2980 O O . SER A 1 34 ? -5.909 -1.292 -7.781 1.00 0.00 34 SER A O 3
ATOM 2988 N N . ALA A 1 35 ? -6.663 -1.791 -9.841 1.00 0.00 35 ALA A N 3
ATOM 2989 C CA . ALA A 1 35 ? -7.062 -0.423 -10.145 1.00 0.00 35 ALA A CA 3
ATOM 2990 C C . ALA A 1 35 ? -8.448 -0.384 -10.782 1.00 0.00 35 ALA A C 3
ATOM 2991 O O . ALA A 1 35 ? -8.992 -1.418 -11.169 1.00 0.00 35 ALA A O 3
ATOM 2998 N N . ASP A 1 36 ? -9.012 0.814 -10.886 1.00 0.00 36 ASP A N 3
ATOM 2999 C CA . ASP A 1 36 ? -10.335 0.987 -11.476 1.00 0.00 36 ASP A CA 3
ATOM 3000 C C . ASP A 1 36 ? -10.439 0.244 -12.804 1.00 0.00 36 ASP A C 3
ATOM 3001 O O . ASP A 1 36 ? -11.492 -0.294 -13.146 1.00 0.00 36 ASP A O 3
ATOM 3010 N N . CYS A 1 37 ? -9.339 0.221 -13.551 1.00 0.00 37 CYS A N 3
ATOM 3011 C CA . CYS A 1 37 ? -9.306 -0.453 -14.843 1.00 0.00 37 CYS A CA 3
ATOM 3012 C C . CYS A 1 37 ? -8.920 -1.921 -14.681 1.00 0.00 37 CYS A C 3
ATOM 3013 O O . CYS A 1 37 ? -8.187 -2.474 -15.499 1.00 0.00 37 CYS A O 3
ATOM 3020 N N . ASN A 1 38 ? -9.419 -2.545 -13.619 1.00 0.00 38 ASN A N 3
ATOM 3021 C CA . ASN A 1 38 ? -9.127 -3.948 -13.348 1.00 0.00 38 ASN A CA 3
ATOM 3022 C C . ASN A 1 38 ? -7.696 -4.292 -13.750 1.00 0.00 38 ASN A C 3
ATOM 3023 O O . ASN A 1 38 ? -7.430 -5.375 -14.272 1.00 0.00 38 ASN A O 3
ATOM 3034 N N . HIS A 1 39 ? -6.778 -3.364 -13.501 1.00 0.00 39 HIS A N 3
ATOM 3035 C CA . HIS A 1 39 ? -5.373 -3.569 -13.835 1.00 0.00 39 HIS A CA 3
A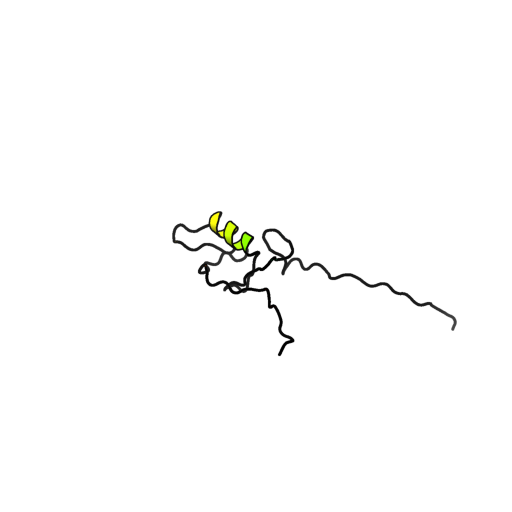TOM 3036 C C . HIS A 1 39 ? -4.496 -3.453 -12.592 1.00 0.00 39 HIS A C 3
ATOM 3037 O O . HIS A 1 39 ? -4.490 -2.423 -11.919 1.00 0.00 39 HIS A O 3
ATOM 3051 N N . SER A 1 40 ? -3.757 -4.517 -12.294 1.00 0.00 40 SER A N 3
ATOM 3052 C CA . SER A 1 40 ? -2.880 -4.536 -11.129 1.00 0.00 40 SER A CA 3
ATOM 3053 C C . SER A 1 40 ? -1.415 -4.552 -11.552 1.00 0.00 40 SER A C 3
ATOM 3054 O O . SER A 1 40 ? -1.071 -5.053 -12.623 1.00 0.00 40 SER A O 3
ATOM 3062 N N . PHE A 1 41 ? -0.554 -3.999 -10.704 1.00 0.00 41 PHE A N 3
ATOM 3063 C CA . PHE A 1 41 ? 0.875 -3.948 -10.989 1.00 0.00 41 PHE A CA 3
ATOM 3064 C C . PHE A 1 41 ? 1.690 -4.027 -9.702 1.00 0.00 41 PHE A C 3
ATOM 3065 O O . PHE A 1 41 ? 1.217 -3.648 -8.630 1.00 0.00 41 PHE A O 3
ATOM 3082 N N . CYS A 1 42 ? 2.917 -4.523 -9.815 1.00 0.00 42 CYS A N 3
ATOM 3083 C CA . CYS A 1 42 ? 3.799 -4.654 -8.662 1.00 0.00 42 CYS A CA 3
ATOM 3084 C C . CYS A 1 42 ? 3.695 -3.431 -7.755 1.00 0.00 42 CYS A C 3
ATOM 3085 O O . CYS A 1 42 ? 3.819 -2.295 -8.212 1.00 0.00 42 CYS A O 3
ATOM 3092 N N . ARG A 1 43 ? 3.466 -3.673 -6.469 1.00 0.00 43 ARG A N 3
ATOM 3093 C CA . ARG A 1 43 ? 3.343 -2.592 -5.498 1.00 0.00 43 ARG A CA 3
ATOM 3094 C C . ARG A 1 43 ? 4.281 -1.440 -5.847 1.00 0.00 43 ARG A C 3
ATOM 3095 O O . ARG A 1 43 ? 3.885 -0.275 -5.821 1.00 0.00 43 ARG A O 3
ATOM 3116 N N . ALA A 1 44 ? 5.525 -1.774 -6.172 1.00 0.00 44 ALA A N 3
ATOM 3117 C CA . ALA A 1 44 ? 6.519 -0.768 -6.527 1.00 0.00 44 ALA A CA 3
ATOM 3118 C C . ALA A 1 44 ? 6.229 -0.171 -7.900 1.00 0.00 44 ALA A C 3
ATOM 3119 O O . ALA A 1 44 ? 5.960 1.024 -8.025 1.00 0.00 44 ALA A O 3
ATOM 3126 N N . CYS A 1 45 ? 6.286 -1.010 -8.929 1.00 0.00 45 CYS A N 3
ATOM 3127 C CA . CYS A 1 45 ? 6.031 -0.566 -10.294 1.00 0.00 45 CYS A CA 3
ATOM 3128 C C . CYS A 1 45 ? 4.981 0.541 -10.318 1.00 0.00 45 CYS A C 3
ATOM 3129 O O . CYS A 1 45 ? 5.282 1.689 -10.647 1.00 0.00 45 CYS A O 3
ATOM 3136 N N . ILE A 1 46 ? 3.749 0.188 -9.968 1.00 0.00 46 ILE A N 3
ATOM 3137 C CA . ILE A 1 46 ? 2.655 1.151 -9.949 1.00 0.00 46 ILE A CA 3
ATOM 3138 C C . ILE A 1 46 ? 3.078 2.450 -9.272 1.00 0.00 46 ILE A C 3
ATOM 3139 O O . ILE A 1 46 ? 2.775 3.542 -9.754 1.00 0.00 46 ILE A O 3
ATOM 3155 N N . THR A 1 47 ? 3.783 2.325 -8.152 1.00 0.00 47 THR A N 3
ATOM 3156 C CA . THR A 1 47 ? 4.249 3.488 -7.409 1.00 0.00 47 THR A CA 3
ATOM 3157 C C . THR A 1 47 ? 5.227 4.314 -8.237 1.00 0.00 47 THR A C 3
ATOM 3158 O O . THR A 1 47 ? 4.996 5.497 -8.492 1.00 0.00 47 THR A O 3
ATOM 3169 N N . LEU A 1 48 ? 6.320 3.685 -8.654 1.00 0.00 48 LEU A N 3
ATOM 3170 C CA . LEU A 1 48 ? 7.334 4.361 -9.455 1.00 0.00 48 LEU A CA 3
ATOM 3171 C C . LEU A 1 48 ? 6.741 4.876 -10.763 1.00 0.00 48 LEU A C 3
ATOM 3172 O O . LEU A 1 48 ? 6.708 6.081 -11.009 1.00 0.00 48 LEU A O 3
ATOM 3188 N N . ASN A 1 49 ? 6.272 3.955 -11.597 1.00 0.00 49 ASN A N 3
ATOM 3189 C CA . ASN A 1 49 ? 5.678 4.316 -12.879 1.00 0.00 49 ASN A CA 3
ATOM 3190 C C . ASN A 1 49 ? 4.838 5.583 -12.752 1.00 0.00 49 ASN A C 3
ATOM 3191 O O . ASN A 1 49 ? 4.957 6.504 -13.561 1.00 0.00 49 ASN A O 3
ATOM 3202 N N . TYR A 1 50 ? 3.988 5.623 -11.731 1.00 0.00 50 TYR A N 3
ATOM 3203 C CA . TYR A 1 50 ? 3.127 6.776 -11.499 1.00 0.00 50 TYR A CA 3
ATOM 3204 C C . TYR A 1 50 ? 3.951 8.053 -11.362 1.00 0.00 50 TYR A C 3
ATOM 3205 O O . TYR A 1 50 ? 3.796 8.990 -12.144 1.00 0.00 50 TYR A O 3
ATOM 3223 N N . GLU A 1 51 ? 4.827 8.080 -10.363 1.00 0.00 51 GLU A N 3
ATOM 3224 C CA . GLU A 1 51 ? 5.676 9.241 -10.124 1.00 0.00 51 GLU A CA 3
ATOM 3225 C C . GLU A 1 51 ? 6.293 9.742 -11.426 1.00 0.00 51 GLU A C 3
ATOM 3226 O O . GLU A 1 51 ? 6.255 10.935 -11.726 1.00 0.00 51 GLU A O 3
ATOM 3238 N N . SER A 1 52 ? 6.864 8.820 -12.196 1.00 0.00 52 SER A N 3
ATOM 3239 C CA . SER A 1 52 ? 7.494 9.167 -13.465 1.00 0.00 52 SER A CA 3
ATOM 3240 C C . SER A 1 52 ? 6.500 9.859 -14.394 1.00 0.00 52 SER A C 3
ATOM 3241 O O . SER A 1 52 ? 6.728 10.983 -14.838 1.00 0.00 52 SER A O 3
ATOM 3249 N N . ASN A 1 53 ? 5.397 9.176 -14.683 1.00 0.00 53 ASN A N 3
ATOM 3250 C CA . ASN A 1 53 ? 4.368 9.723 -15.560 1.00 0.00 53 ASN A CA 3
ATOM 3251 C C . ASN A 1 53 ? 3.100 10.047 -14.775 1.00 0.00 53 ASN A C 3
ATOM 3252 O O . ASN A 1 53 ? 2.352 9.150 -14.388 1.00 0.00 53 ASN A O 3
ATOM 3263 N N . ARG A 1 54 ? 2.866 11.335 -14.544 1.00 0.00 54 ARG A N 3
ATOM 3264 C CA . ARG A 1 54 ? 1.690 11.777 -13.805 1.00 0.00 54 ARG A CA 3
ATOM 3265 C C . ARG A 1 54 ? 1.248 13.163 -14.266 1.00 0.00 54 ARG A C 3
ATOM 3266 O O . ARG A 1 54 ? 2.052 13.945 -14.772 1.00 0.00 54 ARG A O 3
ATOM 3287 N N . ASN A 1 55 ? -0.035 13.459 -14.087 1.00 0.00 55 ASN A N 3
ATOM 3288 C CA . ASN A 1 55 ? -0.585 14.750 -14.486 1.00 0.00 55 ASN A CA 3
ATOM 3289 C C . ASN A 1 55 ? -0.297 15.813 -13.430 1.00 0.00 55 ASN A C 3
ATOM 3290 O O . ASN A 1 55 ? -0.340 15.540 -12.230 1.00 0.00 55 ASN A O 3
ATOM 3301 N N . THR A 1 56 ? -0.004 17.027 -13.885 1.00 0.00 56 THR A N 3
ATOM 3302 C CA . THR A 1 56 ? 0.292 18.131 -12.981 1.00 0.00 56 THR A CA 3
ATOM 3303 C C . THR A 1 56 ? -0.669 18.145 -11.797 1.00 0.00 56 THR A C 3
ATOM 3304 O O . THR A 1 56 ? -0.249 18.268 -10.647 1.00 0.00 56 THR A O 3
ATOM 3315 N N . ASP A 1 57 ? -1.959 18.016 -12.087 1.00 0.00 57 ASP A N 3
ATOM 3316 C CA . ASP A 1 57 ? -2.979 18.012 -11.045 1.00 0.00 57 ASP A CA 3
ATOM 3317 C C . ASP A 1 57 ? -2.683 16.942 -9.999 1.00 0.00 57 ASP A C 3
ATOM 3318 O O . ASP A 1 57 ? -2.760 17.196 -8.798 1.00 0.00 57 ASP A O 3
ATOM 3327 N N . GLY A 1 58 ? -2.346 15.743 -10.465 1.00 0.00 58 GLY A N 3
ATOM 3328 C CA . GLY A 1 58 ? -2.044 14.652 -9.556 1.00 0.00 58 GLY A CA 3
ATOM 3329 C C . GLY A 1 58 ? -2.389 13.298 -10.143 1.00 0.00 58 GLY A C 3
ATOM 3330 O O . GLY A 1 58 ? -1.608 12.351 -10.038 1.00 0.00 58 GLY A O 3
ATOM 3334 N N . LYS A 1 59 ? -3.561 13.203 -10.760 1.00 0.00 59 LYS A N 3
ATOM 3335 C CA . LYS A 1 59 ? -4.009 11.954 -11.366 1.00 0.00 59 LYS A CA 3
ATOM 3336 C C . LYS A 1 59 ? -2.920 11.358 -12.252 1.00 0.00 59 LYS A C 3
ATOM 3337 O O . LYS A 1 59 ? -2.329 12.053 -13.078 1.00 0.00 59 LYS A O 3
ATOM 3356 N N . GLY A 1 60 ? -2.660 10.066 -12.076 1.00 0.00 60 GLY A N 3
ATOM 3357 C CA . GLY A 1 60 ? -1.644 9.399 -12.868 1.00 0.00 60 GLY A CA 3
ATOM 3358 C C . GLY A 1 60 ? -2.215 8.739 -14.107 1.00 0.00 60 GLY A C 3
ATOM 3359 O O . GLY A 1 60 ? -3.395 8.898 -14.415 1.00 0.00 60 GLY A O 3
ATOM 3363 N N . ASN A 1 61 ? -1.374 7.997 -14.822 1.00 0.00 61 ASN A N 3
ATOM 3364 C CA . ASN A 1 61 ? -1.802 7.313 -16.036 1.00 0.00 61 ASN A CA 3
ATOM 3365 C C . ASN A 1 61 ? -1.397 5.842 -16.003 1.00 0.00 61 ASN A C 3
ATOM 3366 O O . ASN A 1 61 ? -0.287 5.502 -15.595 1.00 0.00 61 ASN A O 3
ATOM 3377 N N . CYS A 1 62 ? -2.306 4.975 -16.436 1.00 0.00 62 CYS A N 3
ATOM 3378 C CA . CYS A 1 62 ? -2.045 3.540 -16.457 1.00 0.00 62 CYS A CA 3
ATOM 3379 C C . CYS A 1 62 ? -1.127 3.171 -17.619 1.00 0.00 62 CYS A C 3
ATOM 3380 O O . CYS A 1 62 ? -1.333 3.583 -18.761 1.00 0.00 62 CYS A O 3
ATOM 3387 N N . PRO A 1 63 ? -0.089 2.376 -17.323 1.00 0.00 63 PRO A N 3
ATOM 3388 C CA . PRO A 1 63 ? 0.881 1.933 -18.329 1.00 0.00 63 PRO A CA 3
ATOM 3389 C C . PRO A 1 63 ? 0.278 0.942 -19.318 1.00 0.00 63 PRO A C 3
ATOM 3390 O O . PRO A 1 63 ? 0.988 0.354 -20.135 1.00 0.00 63 PRO A O 3
ATOM 3401 N N . VAL A 1 64 ? -1.036 0.760 -19.241 1.00 0.00 64 VAL A N 3
ATOM 3402 C CA . VAL A 1 64 ? -1.735 -0.159 -20.131 1.00 0.00 64 VAL A CA 3
ATOM 3403 C C . VAL A 1 64 ? -2.826 0.560 -20.916 1.00 0.00 64 VAL A C 3
ATOM 3404 O O . VAL A 1 64 ? -2.761 0.660 -22.142 1.00 0.00 64 VAL A O 3
ATOM 3417 N N . CYS A 1 65 ? -3.830 1.060 -20.203 1.00 0.00 65 CYS A N 3
ATOM 3418 C CA . CYS A 1 65 ? -4.936 1.770 -20.831 1.00 0.00 65 CYS A CA 3
ATOM 3419 C C . CYS A 1 65 ? -4.771 3.280 -20.679 1.00 0.00 65 CYS A C 3
ATOM 3420 O O . CYS A 1 65 ? -5.522 4.059 -21.265 1.00 0.00 65 CYS A O 3
ATOM 3427 N N . ARG A 1 66 ? -3.781 3.684 -19.890 1.00 0.00 66 ARG A N 3
ATOM 3428 C CA . ARG A 1 66 ? -3.517 5.099 -19.660 1.00 0.00 66 ARG A CA 3
ATOM 3429 C C . ARG A 1 66 ? -4.772 5.814 -19.167 1.00 0.00 66 ARG A C 3
ATOM 3430 O O . ARG A 1 66 ? -5.204 6.807 -19.752 1.00 0.00 66 ARG A O 3
ATOM 3451 N N . VAL A 1 67 ? -5.352 5.301 -18.086 1.00 0.00 67 VAL A N 3
ATOM 3452 C CA . VAL A 1 67 ? -6.557 5.889 -17.514 1.00 0.00 67 VAL A CA 3
ATOM 3453 C C . VAL A 1 67 ? -6.252 6.592 -16.195 1.00 0.00 67 VAL A C 3
ATOM 3454 O O . VAL A 1 67 ? -5.523 6.080 -15.345 1.00 0.00 67 VAL A O 3
ATOM 3467 N N . PRO A 1 68 ? -6.822 7.793 -16.019 1.00 0.00 68 PRO A N 3
ATOM 3468 C CA . PRO A 1 68 ? -6.627 8.591 -14.805 1.00 0.00 68 PRO A CA 3
ATOM 3469 C C . PRO A 1 68 ? -7.315 7.977 -13.591 1.00 0.00 68 PRO A C 3
ATOM 3470 O O . PRO A 1 68 ? -8.538 8.029 -13.466 1.00 0.00 68 PRO A O 3
ATOM 3481 N N . TYR A 1 69 ? -6.520 7.398 -12.698 1.00 0.00 69 TYR A N 3
ATOM 3482 C CA . TYR A 1 69 ? -7.053 6.772 -11.493 1.00 0.00 69 TYR A CA 3
ATOM 3483 C C . TYR A 1 69 ? -6.542 7.478 -10.241 1.00 0.00 69 TYR A C 3
ATOM 3484 O O . TYR A 1 69 ? -5.374 7.852 -10.140 1.00 0.00 69 TYR A O 3
ATOM 3502 N N . PRO A 1 70 ? -7.439 7.666 -9.261 1.00 0.00 70 PRO A N 3
ATOM 3503 C CA . PRO A 1 70 ? -7.104 8.327 -7.997 1.00 0.00 70 PRO A CA 3
ATOM 3504 C C . PRO A 1 70 ? -6.184 7.479 -7.125 1.00 0.00 70 PRO A C 3
ATOM 3505 O O . PRO A 1 70 ? -6.590 6.440 -6.604 1.00 0.00 70 PRO A O 3
ATOM 3516 N N . PHE A 1 71 ? -4.943 7.928 -6.971 1.00 0.00 71 PHE A N 3
ATOM 3517 C CA . PHE A 1 71 ? -3.965 7.209 -6.163 1.00 0.00 71 PHE A CA 3
ATOM 3518 C C . PHE A 1 71 ? -4.557 6.820 -4.811 1.00 0.00 71 PHE A C 3
ATOM 3519 O O . PHE A 1 71 ? -5.516 7.431 -4.342 1.00 0.00 71 PHE A O 3
ATOM 3536 N N . GLY A 1 72 ? -3.977 5.797 -4.190 1.00 0.00 72 GLY A N 3
ATOM 3537 C CA . GLY A 1 72 ? -4.461 5.342 -2.900 1.00 0.00 72 GLY A CA 3
ATOM 3538 C C . GLY A 1 72 ? -5.599 4.349 -3.024 1.00 0.00 72 GLY A C 3
ATOM 3539 O O . GLY A 1 72 ? -5.480 3.203 -2.593 1.00 0.00 72 GLY A O 3
ATOM 3543 N N . ASN A 1 73 ? -6.706 4.790 -3.613 1.00 0.00 73 ASN A N 3
ATOM 3544 C CA . ASN A 1 73 ? -7.871 3.931 -3.790 1.00 0.00 73 ASN A CA 3
ATOM 3545 C C . ASN A 1 73 ? -7.449 2.496 -4.089 1.00 0.00 73 ASN A C 3
ATOM 3546 O O . ASN A 1 73 ? -8.072 1.543 -3.619 1.00 0.00 73 ASN A O 3
ATOM 3557 N N . LEU A 1 74 ? -6.386 2.349 -4.873 1.00 0.00 74 LEU A N 3
ATOM 3558 C CA . LEU A 1 74 ? -5.879 1.030 -5.235 1.00 0.00 74 LEU A CA 3
ATOM 3559 C C . LEU A 1 74 ? -6.056 0.044 -4.085 1.00 0.00 74 LEU A C 3
ATOM 3560 O O . LEU A 1 74 ? -5.717 0.343 -2.939 1.00 0.00 74 LEU A O 3
ATOM 3576 N N . LYS A 1 75 ? -6.586 -1.134 -4.397 1.00 0.00 75 LYS A N 3
ATOM 3577 C CA . LYS A 1 75 ? -6.805 -2.166 -3.391 1.00 0.00 75 LYS A CA 3
ATOM 3578 C C . LYS A 1 75 ? -5.701 -3.218 -3.442 1.00 0.00 75 LYS A C 3
ATOM 3579 O O . LYS A 1 75 ? -5.089 -3.460 -4.483 1.00 0.00 75 LYS A O 3
ATOM 3598 N N . PRO A 1 76 ? -5.442 -3.861 -2.294 1.00 0.00 76 PRO A N 3
ATOM 3599 C CA . PRO A 1 76 ? -4.412 -4.899 -2.183 1.00 0.00 76 PRO A CA 3
ATOM 3600 C C . PRO A 1 76 ? -4.794 -6.175 -2.925 1.00 0.00 76 PRO A C 3
ATOM 3601 O O . PRO A 1 76 ? -5.949 -6.598 -2.897 1.00 0.00 76 PRO A O 3
ATOM 3612 N N . ASN A 1 77 ? -3.816 -6.784 -3.588 1.00 0.00 77 ASN A N 3
ATOM 3613 C CA . ASN A 1 77 ? -4.050 -8.013 -4.337 1.00 0.00 77 ASN A CA 3
ATOM 3614 C C . ASN A 1 77 ? -3.415 -9.208 -3.634 1.00 0.00 77 ASN A C 3
ATOM 3615 O O . ASN A 1 77 ? -2.913 -10.128 -4.281 1.00 0.00 77 ASN A O 3
ATOM 3626 N N . LEU A 1 78 ? -3.442 -9.189 -2.306 1.00 0.00 78 LEU A N 3
ATOM 3627 C CA . LEU A 1 78 ? -2.871 -10.272 -1.513 1.00 0.00 78 LEU A CA 3
ATOM 3628 C C . LEU A 1 78 ? -3.880 -10.793 -0.495 1.00 0.00 78 LEU A C 3
ATOM 3629 O O . LEU A 1 78 ? -4.605 -10.018 0.129 1.00 0.00 78 LEU A O 3
ATOM 3645 N N . HIS A 1 79 ? -3.919 -12.111 -0.329 1.00 0.00 79 HIS A N 3
ATOM 3646 C CA . HIS A 1 79 ? -4.837 -12.736 0.616 1.00 0.00 79 HIS A CA 3
ATOM 3647 C C . HIS A 1 79 ? -6.253 -12.197 0.435 1.00 0.00 79 HIS A C 3
ATOM 3648 O O . HIS A 1 79 ? -6.968 -11.963 1.410 1.00 0.00 79 HIS A O 3
ATOM 3662 N N . VAL A 1 80 ? -6.651 -12.002 -0.818 1.00 0.00 80 VAL A N 3
ATOM 3663 C CA . VAL A 1 80 ? -7.981 -11.491 -1.127 1.00 0.00 80 VAL A CA 3
ATOM 3664 C C . VAL A 1 80 ? -8.945 -12.627 -1.452 1.00 0.00 80 VAL A C 3
ATOM 3665 O O . VAL A 1 80 ? -9.742 -12.531 -2.385 1.00 0.00 80 VAL A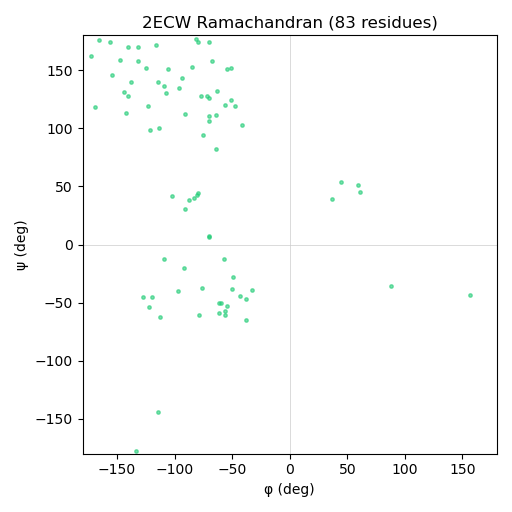 O 3
ATOM 3678 N N . ALA A 1 81 ? -8.865 -13.704 -0.676 1.00 0.00 81 ALA A N 3
ATOM 3679 C CA . ALA A 1 81 ? -9.732 -14.858 -0.881 1.00 0.00 81 ALA A CA 3
ATOM 3680 C C . ALA A 1 81 ? -11.123 -14.608 -0.307 1.00 0.00 81 ALA A C 3
ATOM 3681 O O . ALA A 1 81 ? -11.691 -15.469 0.363 1.00 0.00 81 ALA A O 3
ATOM 3688 N N . ASN A 1 82 ? -11.664 -13.425 -0.575 1.00 0.00 82 ASN A N 3
ATOM 3689 C CA . ASN A 1 82 ? -12.989 -13.062 -0.084 1.00 0.00 82 ASN A CA 3
ATOM 3690 C C . ASN A 1 82 ? -13.913 -12.688 -1.238 1.00 0.00 82 ASN A C 3
ATOM 3691 O O . ASN A 1 82 ? -14.561 -11.641 -1.214 1.00 0.00 82 ASN A O 3
ATOM 3702 N N . ILE A 1 83 ? -13.970 -13.551 -2.247 1.00 0.00 83 ILE A N 3
ATOM 3703 C CA . ILE A 1 83 ? -14.816 -13.312 -3.410 1.00 0.00 83 ILE A CA 3
ATOM 3704 C C . ILE A 1 83 ? -15.596 -14.566 -3.789 1.00 0.00 83 ILE A C 3
ATOM 3705 O O . ILE A 1 83 ? -15.742 -14.886 -4.968 1.00 0.00 83 ILE A O 3
ATOM 3721 N N . VAL A 1 84 ? -16.098 -15.272 -2.780 1.00 0.00 84 VAL A N 3
ATOM 3722 C CA . VAL A 1 84 ? -16.866 -16.490 -3.007 1.00 0.00 84 VAL A CA 3
ATOM 3723 C C . VAL A 1 84 ? -18.362 -16.229 -2.871 1.00 0.00 84 VAL A C 3
ATOM 3724 O O . VAL A 1 84 ? -18.799 -15.533 -1.956 1.00 0.00 84 VAL A O 3
ATOM 3737 N N . GLU A 1 85 ? -19.141 -16.794 -3.788 1.00 0.00 85 GLU A N 3
ATOM 3738 C CA . GLU A 1 85 ? -20.589 -16.622 -3.770 1.00 0.00 85 GLU A CA 3
ATOM 3739 C C . GLU A 1 85 ? -21.118 -16.609 -2.338 1.00 0.00 85 GLU A C 3
ATOM 3740 O O . GLU A 1 85 ? -21.403 -17.673 -1.792 1.00 0.00 85 GLU A O 3
ATOM 3754 N N . GLY A 1 1 ? 20.084 17.617 -4.228 1.00 0.00 1 GLY A N 4
ATOM 3755 C CA . GLY A 1 1 ? 20.816 16.563 -4.906 1.00 0.00 1 GLY A CA 4
ATOM 3756 C C . GLY A 1 1 ? 19.922 15.413 -5.325 1.00 0.00 1 GLY A C 4
ATOM 3757 O O . GLY A 1 1 ? 18.913 15.135 -4.677 1.00 0.00 1 GLY A O 4
ATOM 3761 N N . SER A 1 2 ? 20.292 14.744 -6.412 1.00 0.00 2 SER A N 4
ATOM 3762 C CA . SER A 1 2 ? 19.512 13.620 -6.920 1.00 0.00 2 SER A CA 4
ATOM 3763 C C . SER A 1 2 ? 20.426 12.531 -7.472 1.00 0.00 2 SER A C 4
ATOM 3764 O O . SER A 1 2 ? 21.639 12.715 -7.573 1.00 0.00 2 SER A O 4
ATOM 3772 N N . SER A 1 3 ? 19.835 11.395 -7.827 1.00 0.00 3 SER A N 4
ATOM 3773 C CA . SER A 1 3 ? 20.595 10.273 -8.366 1.00 0.00 3 SER A CA 4
ATOM 3774 C C . SER A 1 3 ? 19.682 9.310 -9.118 1.00 0.00 3 SER A C 4
ATOM 3775 O O . SER A 1 3 ? 18.464 9.481 -9.141 1.00 0.00 3 SER A O 4
ATOM 3783 N N . GLY A 1 4 ? 20.281 8.295 -9.734 1.00 0.00 4 GLY A N 4
ATOM 3784 C CA . GLY A 1 4 ? 19.509 7.318 -10.479 1.00 0.00 4 GLY A CA 4
ATOM 3785 C C . GLY A 1 4 ? 20.197 5.970 -10.555 1.00 0.00 4 GLY A C 4
ATOM 3786 O O . GLY A 1 4 ? 21.241 5.763 -9.938 1.00 0.00 4 GLY A O 4
ATOM 3790 N N . SER A 1 5 ? 19.609 5.049 -11.312 1.00 0.00 5 SER A N 4
ATOM 3791 C CA . SER A 1 5 ? 20.169 3.711 -11.462 1.00 0.00 5 SER A CA 4
ATOM 3792 C C . SER A 1 5 ? 19.726 3.081 -12.779 1.00 0.00 5 SER A C 4
ATOM 3793 O O . SER A 1 5 ? 18.935 3.661 -13.522 1.00 0.00 5 SER A O 4
ATOM 3801 N N . SER A 1 6 ? 20.241 1.888 -13.060 1.00 0.00 6 SER A N 4
ATOM 3802 C CA . SER A 1 6 ? 19.902 1.179 -14.288 1.00 0.00 6 SER A CA 4
ATOM 3803 C C . SER A 1 6 ? 20.403 -0.261 -14.240 1.00 0.00 6 SER A C 4
ATOM 3804 O O . SER A 1 6 ? 21.322 -0.586 -13.489 1.00 0.00 6 SER A O 4
ATOM 3812 N N . GLY A 1 7 ? 19.792 -1.121 -15.049 1.00 0.00 7 GLY A N 4
ATOM 3813 C CA . GLY A 1 7 ? 20.189 -2.517 -15.084 1.00 0.00 7 GLY A CA 4
ATOM 3814 C C . GLY A 1 7 ? 19.434 -3.360 -14.076 1.00 0.00 7 GLY A C 4
ATOM 3815 O O . GLY A 1 7 ? 18.388 -2.950 -13.573 1.00 0.00 7 GLY A O 4
ATOM 3819 N N . MET A 1 8 ? 19.963 -4.543 -13.781 1.00 0.00 8 MET A N 4
ATOM 3820 C CA . MET A 1 8 ? 19.331 -5.446 -12.826 1.00 0.00 8 MET A CA 4
ATOM 3821 C C . MET A 1 8 ? 18.070 -6.067 -13.418 1.00 0.00 8 MET A C 4
ATOM 3822 O O . MET A 1 8 ? 17.048 -6.183 -12.743 1.00 0.00 8 MET A O 4
ATOM 3836 N N . ALA A 1 9 ? 18.150 -6.466 -14.684 1.00 0.00 9 ALA A N 4
ATOM 3837 C CA . ALA A 1 9 ? 17.016 -7.077 -15.365 1.00 0.00 9 ALA A CA 4
ATOM 3838 C C . ALA A 1 9 ? 17.108 -8.598 -15.328 1.00 0.00 9 ALA A C 4
ATOM 3839 O O . ALA A 1 9 ? 18.201 -9.163 -15.284 1.00 0.00 9 ALA A O 4
ATOM 3846 N N . SER A 1 10 ? 15.953 -9.257 -15.345 1.00 0.00 10 SER A N 4
ATOM 3847 C CA . SER A 1 10 ? 15.904 -10.714 -15.308 1.00 0.00 10 SER A CA 4
ATOM 3848 C C . SER A 1 10 ? 15.301 -11.269 -16.595 1.00 0.00 10 SER A C 4
ATOM 3849 O O . SER A 1 10 ? 14.191 -10.904 -16.982 1.00 0.00 10 SER A O 4
ATOM 3857 N N . SER A 1 11 ? 16.042 -12.155 -17.253 1.00 0.00 11 SER A N 4
ATOM 3858 C CA . SER A 1 11 ? 15.585 -12.759 -18.499 1.00 0.00 11 SER A CA 4
ATOM 3859 C C . SER A 1 11 ? 14.845 -14.066 -18.229 1.00 0.00 11 SER A C 4
ATOM 3860 O O . SER A 1 11 ? 15.389 -14.987 -17.620 1.00 0.00 11 SER A O 4
ATOM 3868 N N . VAL A 1 12 ? 13.599 -14.139 -18.687 1.00 0.00 12 VAL A N 4
ATOM 3869 C CA . VAL A 1 12 ? 12.783 -15.332 -18.497 1.00 0.00 12 VAL A CA 4
ATOM 3870 C C . VAL A 1 12 ? 11.925 -15.613 -19.726 1.00 0.00 12 VAL A C 4
ATOM 3871 O O . VAL A 1 12 ? 11.533 -14.693 -20.446 1.00 0.00 12 VAL A O 4
ATOM 3884 N N . LEU A 1 13 ? 11.636 -16.888 -19.960 1.00 0.00 13 LEU A N 4
ATOM 3885 C CA . LEU A 1 13 ? 10.823 -17.291 -21.102 1.00 0.00 13 LEU A CA 4
ATOM 3886 C C . LEU A 1 13 ? 9.553 -17.999 -20.644 1.00 0.00 13 LEU A C 4
ATOM 3887 O O . LEU A 1 13 ? 9.296 -19.141 -21.024 1.00 0.00 13 LEU A O 4
ATOM 3903 N N . GLU A 1 14 ? 8.761 -17.312 -19.826 1.00 0.00 14 GLU A N 4
ATOM 3904 C CA . GLU A 1 14 ? 7.516 -17.876 -19.317 1.00 0.00 14 GLU A CA 4
ATOM 3905 C C . GLU A 1 14 ? 6.480 -18.001 -20.431 1.00 0.00 14 GLU A C 4
ATOM 3906 O O . GLU A 1 14 ? 6.553 -17.303 -21.442 1.00 0.00 14 GLU A O 4
ATOM 3918 N N . MET A 1 15 ? 5.516 -18.894 -20.236 1.00 0.00 15 MET A N 4
ATOM 3919 C CA . MET A 1 15 ? 4.464 -19.110 -21.223 1.00 0.00 15 MET A CA 4
ATOM 3920 C C . MET A 1 15 ? 3.883 -17.782 -21.698 1.00 0.00 15 MET A C 4
ATOM 3921 O O . MET A 1 15 ? 4.209 -16.724 -21.160 1.00 0.00 15 MET A O 4
ATOM 3935 N N . ILE A 1 16 ? 3.022 -17.845 -22.708 1.00 0.00 16 ILE A N 4
ATOM 3936 C CA . ILE A 1 16 ? 2.395 -16.647 -23.253 1.00 0.00 16 ILE A CA 4
ATOM 3937 C C . ILE A 1 16 ? 1.287 -16.140 -22.336 1.00 0.00 16 ILE A C 4
ATOM 3938 O O . ILE A 1 16 ? 0.103 -16.360 -22.594 1.00 0.00 16 ILE A O 4
ATOM 3954 N N . LYS A 1 17 ? 1.679 -15.460 -21.264 1.00 0.00 17 LYS A N 4
ATOM 3955 C CA . LYS A 1 17 ? 0.720 -14.918 -20.309 1.00 0.00 17 LYS A CA 4
ATOM 3956 C C . LYS A 1 17 ? 0.846 -13.401 -20.213 1.00 0.00 17 LYS A C 4
ATOM 3957 O O . LYS A 1 17 ? 0.912 -12.843 -19.118 1.00 0.00 17 LYS A O 4
ATOM 3976 N N . GLU A 1 18 ? 0.878 -12.739 -21.365 1.00 0.00 18 GLU A N 4
ATOM 3977 C CA . GLU A 1 18 ? 0.995 -11.286 -21.409 1.00 0.00 18 GLU A CA 4
ATOM 3978 C C . GLU A 1 18 ? -0.358 -10.623 -21.168 1.00 0.00 18 GLU A C 4
ATOM 3979 O O . GLU A 1 18 ? -0.738 -9.691 -21.876 1.00 0.00 18 GLU A O 4
ATOM 3991 N N . GLU A 1 19 ? -1.080 -11.112 -20.164 1.00 0.00 19 GLU A N 4
ATOM 3992 C CA . GLU A 1 19 ? -2.391 -10.568 -19.832 1.00 0.00 19 GLU A CA 4
ATOM 3993 C C . GLU A 1 19 ? -2.521 -10.342 -18.328 1.00 0.00 19 GLU A C 4
ATOM 3994 O O . GLU A 1 19 ? -3.006 -9.301 -17.885 1.00 0.00 19 GLU A O 4
ATOM 4006 N N . VAL A 1 20 ? -2.084 -11.326 -17.548 1.00 0.00 20 VAL A N 4
ATOM 4007 C CA . VAL A 1 20 ? -2.150 -11.236 -16.094 1.00 0.00 20 VAL A CA 4
ATOM 4008 C C . VAL A 1 20 ? -0.855 -10.673 -15.519 1.00 0.00 20 VAL A C 4
ATOM 4009 O O . VAL A 1 20 ? -0.874 -9.881 -14.576 1.00 0.00 20 VAL A O 4
ATOM 4022 N N . THR A 1 21 ? 0.270 -11.087 -16.093 1.00 0.00 21 THR A N 4
ATOM 4023 C CA . THR A 1 21 ? 1.575 -10.625 -15.638 1.00 0.00 21 THR A CA 4
ATOM 4024 C C . THR A 1 21 ? 1.686 -9.108 -15.735 1.00 0.00 21 THR A C 4
ATOM 4025 O O . THR A 1 21 ? 1.079 -8.485 -16.607 1.00 0.00 21 THR A O 4
ATOM 4036 N N . CYS A 1 22 ? 2.466 -8.517 -14.835 1.00 0.00 22 CYS A N 4
ATOM 4037 C CA . CYS A 1 22 ? 2.657 -7.072 -14.819 1.00 0.00 22 CYS A CA 4
ATOM 4038 C C . CYS A 1 22 ? 2.980 -6.551 -16.217 1.00 0.00 22 CYS A C 4
ATOM 4039 O O . CYS A 1 22 ? 3.960 -6.951 -16.844 1.00 0.00 22 CYS A O 4
ATOM 4046 N N . PRO A 1 23 ? 2.136 -5.636 -16.716 1.00 0.00 23 PRO A N 4
ATOM 4047 C CA . PRO A 1 23 ? 2.310 -5.039 -18.044 1.00 0.00 23 PRO A CA 4
ATOM 4048 C C . PRO A 1 23 ? 3.514 -4.106 -18.106 1.00 0.00 23 PRO A C 4
ATOM 4049 O O . PRO A 1 23 ? 3.759 -3.460 -19.125 1.00 0.00 23 PRO A O 4
ATOM 4060 N N . ILE A 1 24 ? 4.263 -4.040 -17.010 1.00 0.00 24 ILE A N 4
ATOM 4061 C CA . ILE A 1 24 ? 5.443 -3.186 -16.942 1.00 0.00 24 ILE A CA 4
ATOM 4062 C C . ILE A 1 24 ? 6.722 -4.016 -16.919 1.00 0.00 24 ILE A C 4
ATOM 4063 O O . ILE A 1 24 ? 7.507 -3.993 -17.867 1.00 0.00 24 ILE A O 4
ATOM 4079 N N . CYS A 1 25 ? 6.924 -4.751 -15.830 1.00 0.00 25 CYS A N 4
ATOM 4080 C CA . CYS A 1 25 ? 8.107 -5.590 -15.682 1.00 0.00 25 CYS A CA 4
ATOM 4081 C C . CYS A 1 25 ? 7.905 -6.939 -16.366 1.00 0.00 25 CYS A C 4
ATOM 4082 O O . CYS A 1 25 ? 8.867 -7.596 -16.765 1.00 0.00 25 CYS A O 4
ATOM 4089 N N . LEU A 1 26 ? 6.647 -7.347 -16.498 1.00 0.00 26 LEU A N 4
ATOM 4090 C CA . LEU A 1 26 ? 6.318 -8.618 -17.134 1.00 0.00 26 LEU A CA 4
ATOM 4091 C C . LEU A 1 26 ? 6.847 -9.790 -16.314 1.00 0.00 26 LEU A C 4
ATOM 4092 O O . LEU A 1 26 ? 7.482 -10.698 -16.851 1.00 0.00 26 LEU A O 4
ATOM 4108 N N . GLU A 1 27 ? 6.580 -9.764 -15.012 1.00 0.00 27 GLU A N 4
ATOM 4109 C CA . GLU A 1 27 ? 7.029 -10.826 -14.120 1.00 0.00 27 GLU A CA 4
ATOM 4110 C C . GLU A 1 27 ? 6.078 -10.981 -12.937 1.00 0.00 27 GLU A C 4
ATOM 4111 O O . GLU A 1 27 ? 5.309 -10.072 -12.620 1.00 0.00 27 GLU A O 4
ATOM 4123 N N . LEU A 1 28 ? 6.136 -12.138 -12.286 1.00 0.00 28 LEU A N 4
ATOM 4124 C CA . LEU A 1 28 ? 5.280 -12.414 -11.138 1.00 0.00 28 LEU A CA 4
ATOM 4125 C C . LEU A 1 28 ? 5.000 -11.139 -10.349 1.00 0.00 28 LEU A C 4
ATOM 4126 O O . LEU A 1 28 ? 5.918 -10.502 -9.831 1.00 0.00 28 LEU A O 4
ATOM 4142 N N . LEU A 1 29 ? 3.726 -10.773 -10.259 1.00 0.00 29 LEU A N 4
ATOM 4143 C CA . LEU A 1 29 ? 3.324 -9.575 -9.531 1.00 0.00 29 LEU A CA 4
ATOM 4144 C C . LEU A 1 29 ? 3.514 -9.761 -8.029 1.00 0.00 29 LEU A C 4
ATOM 4145 O O . LEU A 1 29 ? 2.916 -10.650 -7.422 1.00 0.00 29 LEU A O 4
ATOM 4161 N N . LYS A 1 30 ? 4.348 -8.915 -7.434 1.00 0.00 30 LYS A N 4
ATOM 4162 C CA . LYS A 1 30 ? 4.615 -8.983 -6.002 1.00 0.00 30 LYS A CA 4
ATOM 4163 C C . LYS A 1 30 ? 3.748 -7.986 -5.239 1.00 0.00 30 LYS A C 4
ATOM 4164 O O . LYS A 1 30 ? 3.912 -6.775 -5.378 1.00 0.00 30 LYS A O 4
ATOM 4183 N N . GLU A 1 31 ? 2.827 -8.505 -4.433 1.00 0.00 31 GLU A N 4
ATOM 4184 C CA . GLU A 1 31 ? 1.935 -7.660 -3.648 1.00 0.00 31 GLU A CA 4
ATOM 4185 C C . GLU A 1 31 ? 1.398 -6.506 -4.491 1.00 0.00 31 GLU A C 4
ATOM 4186 O O . GLU A 1 31 ? 1.502 -5.335 -4.124 1.00 0.00 31 GLU A O 4
ATOM 4198 N N . PRO A 1 32 ? 0.811 -6.843 -5.648 1.00 0.00 32 PRO A N 4
ATOM 4199 C CA . PRO A 1 32 ? 0.245 -5.851 -6.568 1.00 0.00 32 PRO A CA 4
ATOM 4200 C C . PRO A 1 32 ? -1.011 -5.193 -6.008 1.00 0.00 32 PRO A C 4
ATOM 4201 O O . PRO A 1 32 ? -1.555 -5.630 -4.994 1.00 0.00 32 PRO A O 4
ATOM 4212 N N . VAL A 1 33 ? -1.469 -4.138 -6.677 1.00 0.00 33 VAL A N 4
ATOM 4213 C CA . VAL A 1 33 ? -2.663 -3.420 -6.247 1.00 0.00 33 VAL A CA 4
ATOM 4214 C C . VAL A 1 33 ? -3.563 -3.092 -7.433 1.00 0.00 33 VAL A C 4
ATOM 4215 O O . VAL A 1 33 ? -3.174 -2.348 -8.333 1.00 0.00 33 VAL A O 4
ATOM 4228 N N . SER A 1 34 ? -4.769 -3.651 -7.426 1.00 0.00 34 SER A N 4
ATOM 4229 C CA . SER A 1 34 ? -5.724 -3.421 -8.504 1.00 0.00 34 SER A CA 4
ATOM 4230 C C . SER A 1 34 ? -6.191 -1.968 -8.514 1.00 0.00 34 SER A C 4
ATOM 4231 O O . SER A 1 34 ? -6.015 -1.242 -7.536 1.00 0.00 34 SER A O 4
ATOM 4239 N N . ALA A 1 35 ? -6.788 -1.553 -9.626 1.00 0.00 35 ALA A N 4
ATOM 4240 C CA . ALA A 1 35 ? -7.283 -0.189 -9.764 1.00 0.00 35 ALA A CA 4
ATOM 4241 C C . ALA A 1 35 ? -8.713 -0.175 -10.294 1.00 0.00 35 ALA A C 4
ATOM 4242 O O . ALA A 1 35 ? -9.327 -1.225 -10.480 1.00 0.00 35 ALA A O 4
ATOM 4249 N N . ASP A 1 36 ? -9.237 1.022 -10.536 1.00 0.00 36 ASP A N 4
ATOM 4250 C CA . ASP A 1 36 ? -10.595 1.173 -11.045 1.00 0.00 36 ASP A CA 4
ATOM 4251 C C . ASP A 1 36 ? -10.794 0.349 -12.313 1.00 0.00 36 ASP A C 4
ATOM 4252 O O . ASP A 1 36 ? -11.876 -0.189 -12.554 1.00 0.00 36 ASP A O 4
ATOM 4261 N N . CYS A 1 37 ? -9.744 0.254 -13.122 1.00 0.00 37 CYS A N 4
ATOM 4262 C CA . CYS A 1 37 ? -9.803 -0.503 -14.367 1.00 0.00 37 CYS A CA 4
ATOM 4263 C C . CYS A 1 37 ? -9.372 -1.950 -14.145 1.00 0.00 37 CYS A C 4
ATOM 4264 O O . CYS A 1 37 ? -8.698 -2.543 -14.985 1.00 0.00 37 CYS A O 4
ATOM 4271 N N . ASN A 1 38 ? -9.768 -2.511 -13.006 1.00 0.00 38 ASN A N 4
ATOM 4272 C CA . ASN A 1 38 ? -9.423 -3.888 -12.673 1.00 0.00 38 ASN A CA 4
ATOM 4273 C C . ASN A 1 38 ? -7.982 -4.198 -13.067 1.00 0.00 38 ASN A C 4
ATOM 4274 O O . ASN A 1 38 ? -7.645 -5.341 -13.379 1.00 0.00 38 ASN A O 4
ATOM 4285 N N . HIS A 1 39 ? -7.135 -3.174 -13.049 1.00 0.00 39 HIS A N 4
ATOM 4286 C CA . HIS A 1 39 ? -5.730 -3.337 -13.404 1.00 0.00 39 HIS A CA 4
ATOM 4287 C C . HIS A 1 39 ? -4.845 -3.268 -12.162 1.00 0.00 39 HIS A C 4
ATOM 4288 O O . HIS A 1 39 ? -4.921 -2.315 -11.386 1.00 0.00 39 HIS A O 4
ATOM 4302 N N . SER A 1 40 ? -4.008 -4.284 -11.981 1.00 0.00 40 SER A N 4
ATOM 4303 C CA . SER A 1 40 ? -3.112 -4.341 -10.832 1.00 0.00 40 SER A CA 4
ATOM 4304 C C . SER A 1 40 ? -1.653 -4.316 -11.279 1.00 0.00 40 SER A C 4
ATOM 4305 O O . SER A 1 40 ? -1.316 -4.789 -12.364 1.00 0.00 40 SER A O 4
ATOM 4313 N N . PHE A 1 41 ? -0.791 -3.761 -10.433 1.00 0.00 41 PHE A N 4
ATOM 4314 C CA . PHE A 1 41 ? 0.632 -3.673 -10.739 1.00 0.00 41 PHE A CA 4
ATOM 4315 C C . PHE A 1 41 ? 1.469 -3.775 -9.468 1.00 0.00 41 PHE A C 4
ATOM 4316 O O . PHE A 1 41 ? 1.046 -3.343 -8.395 1.00 0.00 41 PHE A O 4
ATOM 4333 N N . CYS A 1 42 ? 2.660 -4.350 -9.596 1.00 0.00 42 CYS A N 4
ATOM 4334 C CA . CYS A 1 42 ? 3.558 -4.511 -8.459 1.00 0.00 42 CYS A CA 4
ATOM 4335 C C . CYS A 1 42 ? 3.533 -3.274 -7.566 1.00 0.00 42 CYS A C 4
ATOM 4336 O O . CYS A 1 42 ? 3.700 -2.150 -8.041 1.00 0.00 42 CYS A O 4
ATOM 4343 N N . ARG A 1 43 ? 3.324 -3.489 -6.272 1.00 0.00 43 ARG A N 4
ATOM 4344 C CA . ARG A 1 43 ? 3.276 -2.391 -5.313 1.00 0.00 43 ARG A CA 4
ATOM 4345 C C . ARG A 1 43 ? 4.261 -1.291 -5.697 1.00 0.00 43 ARG A C 4
ATOM 4346 O O . ARG A 1 43 ? 3.940 -0.105 -5.627 1.00 0.00 43 ARG A O 4
ATOM 4367 N N . ALA A 1 44 ? 5.461 -1.693 -6.102 1.00 0.00 44 ALA A N 4
ATOM 4368 C CA . ALA A 1 44 ? 6.492 -0.741 -6.499 1.00 0.00 44 ALA A CA 4
ATOM 4369 C C . ALA A 1 44 ? 6.199 -0.157 -7.876 1.00 0.00 44 ALA A C 4
ATOM 4370 O O . ALA A 1 44 ? 6.066 1.058 -8.031 1.00 0.00 44 ALA A O 4
ATOM 4377 N N . CYS A 1 45 ? 6.099 -1.028 -8.875 1.00 0.00 45 CYS A N 4
ATOM 4378 C CA . CYS A 1 45 ? 5.823 -0.599 -10.240 1.00 0.00 45 CYS A CA 4
ATOM 4379 C C . CYS A 1 45 ? 4.786 0.521 -10.259 1.00 0.00 45 CYS A C 4
ATOM 4380 O O . CYS A 1 45 ? 5.082 1.648 -10.659 1.00 0.00 45 CYS A O 4
ATOM 4387 N N . ILE A 1 46 ? 3.572 0.202 -9.824 1.00 0.00 46 ILE A N 4
ATOM 4388 C CA . ILE A 1 46 ? 2.492 1.181 -9.790 1.00 0.00 46 ILE A CA 4
ATOM 4389 C C . ILE A 1 46 ? 2.970 2.507 -9.207 1.00 0.00 46 ILE A C 4
ATOM 4390 O O . ILE A 1 46 ? 2.602 3.579 -9.688 1.00 0.00 46 ILE A O 4
ATOM 4406 N N . THR A 1 47 ? 3.796 2.427 -8.168 1.00 0.00 47 THR A N 4
ATOM 4407 C CA . THR A 1 47 ? 4.326 3.620 -7.520 1.00 0.00 47 THR A CA 4
ATOM 4408 C C . THR A 1 47 ? 5.348 4.320 -8.407 1.00 0.00 47 THR A C 4
ATOM 4409 O O . THR A 1 47 ? 5.112 5.429 -8.889 1.00 0.00 47 THR A O 4
ATOM 4420 N N . LEU A 1 48 ? 6.485 3.666 -8.621 1.00 0.00 48 LEU A N 4
ATOM 4421 C CA . LEU A 1 48 ? 7.545 4.226 -9.452 1.00 0.00 48 LEU A CA 4
ATOM 4422 C C . LEU A 1 48 ? 6.979 4.782 -10.755 1.00 0.00 48 LEU A C 4
ATOM 4423 O O . LEU A 1 48 ? 7.195 5.945 -11.091 1.00 0.00 48 LEU A O 4
ATOM 4439 N N . ASN A 1 49 ? 6.250 3.942 -11.484 1.00 0.00 49 ASN A N 4
ATOM 4440 C CA . ASN A 1 49 ? 5.651 4.350 -12.749 1.00 0.00 49 ASN A CA 4
ATOM 4441 C C . ASN A 1 49 ? 4.896 5.666 -12.594 1.00 0.00 49 ASN A C 4
ATOM 4442 O O . ASN A 1 49 ? 5.101 6.606 -13.363 1.00 0.00 49 ASN A O 4
ATOM 4453 N N . TYR A 1 50 ? 4.022 5.726 -11.595 1.00 0.00 50 TYR A N 4
ATOM 4454 C CA . TYR A 1 50 ? 3.235 6.927 -11.340 1.00 0.00 50 TYR A CA 4
ATOM 4455 C C . TYR A 1 50 ? 4.123 8.166 -11.315 1.00 0.00 50 TYR A C 4
ATOM 4456 O O . TYR A 1 50 ? 3.930 9.097 -12.097 1.00 0.00 50 TYR A O 4
ATOM 4474 N N . GLU A 1 51 ? 5.099 8.170 -10.412 1.00 0.00 51 GLU A N 4
ATOM 4475 C CA . GLU A 1 51 ? 6.018 9.295 -10.285 1.00 0.00 51 GLU A CA 4
ATOM 4476 C C . GLU A 1 51 ? 6.506 9.756 -11.656 1.00 0.00 51 GLU A C 4
ATOM 4477 O O . GLU A 1 51 ? 6.549 10.953 -11.940 1.00 0.00 51 GLU A O 4
ATOM 4489 N N . SER A 1 52 ? 6.872 8.797 -12.501 1.00 0.00 52 SER A N 4
ATOM 4490 C CA . SER A 1 52 ? 7.361 9.104 -13.840 1.00 0.00 52 SER A CA 4
ATOM 4491 C C . SER A 1 52 ? 6.279 9.789 -14.669 1.00 0.00 52 SER A C 4
ATOM 4492 O O . SER A 1 52 ? 6.535 10.789 -15.339 1.00 0.00 52 SER A O 4
ATOM 4500 N N . ASN A 1 53 ? 5.069 9.242 -14.619 1.00 0.00 53 ASN A N 4
ATOM 4501 C CA . ASN A 1 53 ? 3.947 9.798 -15.366 1.00 0.00 53 ASN A CA 4
ATOM 4502 C C . ASN A 1 53 ? 2.873 10.329 -14.421 1.00 0.00 53 ASN A C 4
ATOM 4503 O O . ASN A 1 53 ? 2.165 9.557 -13.774 1.00 0.00 53 ASN A O 4
ATOM 4514 N N . ARG A 1 54 ? 2.759 11.651 -14.347 1.00 0.00 54 ARG A N 4
ATOM 4515 C CA . ARG A 1 54 ? 1.772 12.285 -13.480 1.00 0.00 54 ARG A CA 4
ATOM 4516 C C . ARG A 1 54 ? 1.448 13.694 -13.967 1.00 0.00 54 ARG A C 4
ATOM 4517 O O . ARG A 1 54 ? 2.135 14.237 -14.831 1.00 0.00 54 ARG A O 4
ATOM 4538 N N . ASN A 1 55 ? 0.396 14.281 -13.405 1.00 0.00 55 ASN A N 4
ATOM 4539 C CA . ASN A 1 55 ? -0.021 15.627 -13.782 1.00 0.00 55 ASN A CA 4
ATOM 4540 C C . ASN A 1 55 ? 0.332 16.632 -12.689 1.00 0.00 55 ASN A C 4
ATOM 4541 O O . ASN A 1 55 ? -0.459 17.519 -12.366 1.00 0.00 55 ASN A O 4
ATOM 4552 N N . THR A 1 56 ? 1.526 16.487 -12.123 1.00 0.00 56 THR A N 4
ATOM 4553 C CA . THR A 1 56 ? 1.984 17.380 -11.066 1.00 0.00 56 THR A CA 4
ATOM 4554 C C . THR A 1 56 ? 0.848 17.732 -10.112 1.00 0.00 56 THR A C 4
ATOM 4555 O O . THR A 1 56 ? 0.866 18.782 -9.471 1.00 0.00 56 THR A O 4
ATOM 4566 N N . ASP A 1 57 ? -0.138 16.847 -10.023 1.00 0.00 57 ASP A N 4
ATOM 4567 C CA . ASP A 1 57 ? -1.283 17.063 -9.146 1.00 0.00 57 ASP A CA 4
ATOM 4568 C C . ASP A 1 57 ? -1.449 15.900 -8.173 1.00 0.00 57 ASP A C 4
ATOM 4569 O O . ASP A 1 57 ? -1.619 16.101 -6.971 1.00 0.00 57 ASP A O 4
ATOM 4578 N N . GLY A 1 58 ? -1.400 14.681 -8.702 1.00 0.00 58 GLY A N 4
ATOM 4579 C CA . GLY A 1 58 ? -1.549 13.503 -7.867 1.00 0.00 58 GLY A CA 4
ATOM 4580 C C . GLY A 1 58 ? -2.064 12.305 -8.640 1.00 0.00 58 GLY A C 4
ATOM 4581 O O . GLY A 1 58 ? -1.653 11.172 -8.390 1.00 0.00 58 GLY A O 4
ATOM 4585 N N . LYS A 1 59 ? -2.967 12.555 -9.582 1.00 0.00 59 LYS A N 4
ATOM 4586 C CA . LYS A 1 59 ? -3.541 11.489 -10.395 1.00 0.00 59 LYS A CA 4
ATOM 4587 C C . LYS A 1 59 ? -2.538 10.997 -11.434 1.00 0.00 59 LYS A C 4
ATOM 4588 O O . LYS A 1 59 ? -1.807 11.789 -12.028 1.00 0.00 59 LYS A O 4
ATOM 4607 N N . GLY A 1 60 ? -2.510 9.686 -11.649 1.00 0.00 60 GLY A N 4
ATOM 4608 C CA . GLY A 1 60 ? -1.594 9.112 -12.617 1.00 0.00 60 GLY A CA 4
ATOM 4609 C C . GLY A 1 60 ? -2.306 8.289 -13.673 1.00 0.00 60 GLY A C 4
ATOM 4610 O O . GLY A 1 60 ? -3.305 7.631 -13.386 1.00 0.00 60 GLY A O 4
ATOM 4614 N N . ASN A 1 61 ? -1.792 8.328 -14.898 1.00 0.00 61 ASN A N 4
ATOM 4615 C CA . ASN A 1 61 ? -2.388 7.583 -16.000 1.00 0.00 61 ASN A CA 4
ATOM 4616 C C . ASN A 1 61 ? -2.014 6.106 -15.923 1.00 0.00 61 ASN A C 4
ATOM 4617 O O . ASN A 1 61 ? -0.924 5.753 -15.472 1.00 0.00 61 ASN A O 4
ATOM 4628 N N . CYS A 1 62 ? -2.924 5.246 -16.367 1.00 0.00 62 CYS A N 4
ATOM 4629 C CA . CYS A 1 62 ? -2.691 3.807 -16.349 1.00 0.00 62 CYS A CA 4
ATOM 4630 C C . CYS A 1 62 ? -1.795 3.386 -17.510 1.00 0.00 62 CYS A C 4
ATOM 4631 O O . CYS A 1 62 ? -2.026 3.742 -18.666 1.00 0.00 62 CYS A O 4
ATOM 4638 N N . PRO A 1 63 ? -0.747 2.610 -17.197 1.00 0.00 63 PRO A N 4
ATOM 4639 C CA . PRO A 1 63 ? 0.205 2.123 -18.200 1.00 0.00 63 PRO A CA 4
ATOM 4640 C C . PRO A 1 63 ? -0.413 1.083 -19.129 1.00 0.00 63 PRO A C 4
ATOM 4641 O O . PRO A 1 63 ? 0.274 0.497 -19.966 1.00 0.00 63 PRO A O 4
ATOM 4652 N N . VAL A 1 64 ? -1.715 0.859 -18.977 1.00 0.00 64 VAL A N 4
ATOM 4653 C CA . VAL A 1 64 ? -2.426 -0.109 -19.803 1.00 0.00 64 VAL A CA 4
ATOM 4654 C C . VAL A 1 64 ? -3.540 0.561 -20.598 1.00 0.00 64 VAL A C 4
ATOM 4655 O O . VAL A 1 64 ? -3.626 0.409 -21.817 1.00 0.00 64 VAL A O 4
ATOM 4668 N N . CYS A 1 65 ? -4.393 1.303 -19.901 1.00 0.00 65 CYS A N 4
ATOM 4669 C CA . CYS A 1 65 ? -5.504 1.998 -20.541 1.00 0.00 65 CYS A CA 4
ATOM 4670 C C . CYS A 1 65 ? -5.449 3.495 -20.251 1.00 0.00 65 CYS A C 4
ATOM 4671 O O . CYS A 1 65 ? -6.445 4.204 -20.399 1.00 0.00 65 CYS A O 4
ATOM 4678 N N . ARG A 1 66 ? -4.278 3.969 -19.838 1.00 0.00 66 ARG A N 4
ATOM 4679 C CA . ARG A 1 66 ? -4.093 5.382 -19.527 1.00 0.00 66 ARG A CA 4
ATOM 4680 C C . ARG A 1 66 ? -5.378 5.989 -18.972 1.00 0.00 66 ARG A C 4
ATOM 4681 O O . ARG A 1 66 ? -5.880 6.986 -19.491 1.00 0.00 66 ARG A O 4
ATOM 4702 N N . VAL A 1 67 ? -5.906 5.381 -17.914 1.00 0.00 67 VAL A N 4
ATOM 4703 C CA . VAL A 1 67 ? -7.131 5.862 -17.289 1.00 0.00 67 VAL A CA 4
ATOM 4704 C C . VAL A 1 67 ? -6.826 6.678 -16.038 1.00 0.00 67 VAL A C 4
ATOM 4705 O O . VAL A 1 67 ? -6.000 6.301 -15.206 1.00 0.00 67 VAL A O 4
ATOM 4718 N N . PRO A 1 68 ? -7.508 7.825 -15.898 1.00 0.00 68 PRO A N 4
ATOM 4719 C CA . PRO A 1 68 ? -7.328 8.718 -14.751 1.00 0.00 68 PRO A CA 4
ATOM 4720 C C . PRO A 1 68 ? -7.876 8.121 -13.459 1.00 0.00 68 PRO A C 4
ATOM 4721 O O . PRO A 1 68 ? -9.090 8.055 -13.260 1.00 0.00 68 PRO A O 4
ATOM 4732 N N . TYR A 1 69 ? -6.975 7.689 -12.584 1.00 0.00 69 TYR A N 4
ATOM 4733 C CA . TYR A 1 69 ? -7.369 7.095 -11.312 1.00 0.00 69 TYR A CA 4
ATOM 4734 C C . TYR A 1 69 ? -6.763 7.862 -10.141 1.00 0.00 69 TYR A C 4
ATOM 4735 O O . TYR A 1 69 ? -5.585 8.223 -10.145 1.00 0.00 69 TYR A O 4
ATOM 4753 N N . PRO A 1 70 ? -7.585 8.119 -9.113 1.00 0.00 70 PRO A N 4
ATOM 4754 C CA . PRO A 1 70 ? -7.153 8.845 -7.915 1.00 0.00 70 PRO A CA 4
ATOM 4755 C C . PRO A 1 70 ? -6.182 8.033 -7.064 1.00 0.00 70 PRO A C 4
ATOM 4756 O O . PRO A 1 70 ? -6.594 7.300 -6.164 1.00 0.00 70 PRO A O 4
ATOM 4767 N N . PHE A 1 71 ? -4.893 8.168 -7.354 1.00 0.00 71 PHE A N 4
ATOM 4768 C CA . PHE A 1 71 ? -3.863 7.446 -6.615 1.00 0.00 71 PHE A CA 4
ATOM 4769 C C . PHE A 1 71 ? -4.255 7.290 -5.148 1.00 0.00 71 PHE A C 4
ATOM 4770 O O . PHE A 1 71 ? -4.545 8.271 -4.464 1.00 0.00 71 PHE A O 4
ATOM 4787 N N . GLY A 1 72 ? -4.262 6.048 -4.673 1.00 0.00 72 GLY A N 4
ATOM 4788 C CA . GLY A 1 72 ? -4.621 5.785 -3.291 1.00 0.00 72 GLY A CA 4
ATOM 4789 C C . GLY A 1 72 ? -5.754 4.786 -3.166 1.00 0.00 72 GLY A C 4
ATOM 4790 O O . GLY A 1 72 ? -5.744 3.935 -2.278 1.00 0.00 72 GLY A O 4
ATOM 4794 N N . ASN A 1 73 ? -6.734 4.891 -4.058 1.00 0.00 73 ASN A N 4
ATOM 4795 C CA . ASN A 1 73 ? -7.881 3.990 -4.042 1.00 0.00 73 ASN A CA 4
ATOM 4796 C C . ASN A 1 73 ? -7.532 2.653 -4.690 1.00 0.00 73 ASN A C 4
ATOM 4797 O O . ASN A 1 73 ? -8.298 2.123 -5.495 1.00 0.00 73 ASN A O 4
ATOM 4808 N N . LEU A 1 74 ? -6.372 2.114 -4.331 1.00 0.00 74 LEU A N 4
ATOM 4809 C CA . LEU A 1 74 ? -5.921 0.838 -4.876 1.00 0.00 74 LEU A CA 4
ATOM 4810 C C . LEU A 1 74 ? -6.106 -0.284 -3.860 1.00 0.00 74 LEU A C 4
ATOM 4811 O O . LEU A 1 74 ? -5.748 -0.143 -2.690 1.00 0.00 74 LEU A O 4
ATOM 4827 N N . LYS A 1 75 ? -6.666 -1.400 -4.314 1.00 0.00 75 LYS A N 4
ATOM 4828 C CA . LYS A 1 75 ? -6.896 -2.549 -3.447 1.00 0.00 75 LYS A CA 4
ATOM 4829 C C . LYS A 1 75 ? -5.763 -3.563 -3.576 1.00 0.00 75 LYS A C 4
ATOM 4830 O O . LYS A 1 75 ? -5.225 -3.794 -4.658 1.00 0.00 75 LYS A O 4
ATOM 4849 N N . PRO A 1 76 ? -5.393 -4.185 -2.446 1.00 0.00 76 PRO A N 4
ATOM 4850 C CA . PRO A 1 76 ? -4.323 -5.186 -2.407 1.00 0.00 76 PRO A CA 4
ATOM 4851 C C . PRO A 1 76 ? -4.716 -6.482 -3.108 1.00 0.00 76 PRO A C 4
ATOM 4852 O O . PRO A 1 76 ? -5.637 -7.175 -2.679 1.00 0.00 76 PRO A O 4
ATOM 4863 N N . ASN A 1 77 ? -4.010 -6.804 -4.187 1.00 0.00 77 ASN A N 4
ATOM 4864 C CA . ASN A 1 77 ? -4.286 -8.017 -4.947 1.00 0.00 77 ASN A CA 4
ATOM 4865 C C . ASN A 1 77 ? -3.264 -9.104 -4.626 1.00 0.00 77 ASN A C 4
ATOM 4866 O O . ASN A 1 77 ? -2.170 -9.129 -5.191 1.00 0.00 77 ASN A O 4
ATOM 4877 N N . LEU A 1 78 ? -3.629 -10.001 -3.716 1.00 0.00 78 LEU A N 4
ATOM 4878 C CA . LEU A 1 78 ? -2.744 -11.091 -3.320 1.00 0.00 78 LEU A CA 4
ATOM 4879 C C . LEU A 1 78 ? -3.315 -12.439 -3.750 1.00 0.00 78 LEU A C 4
ATOM 4880 O O . LEU A 1 78 ? -2.571 -13.372 -4.052 1.00 0.00 78 LEU A O 4
ATOM 4896 N N . HIS A 1 79 ? -4.641 -12.532 -3.777 1.00 0.00 79 HIS A N 4
ATOM 4897 C CA . HIS A 1 79 ? -5.312 -13.765 -4.174 1.00 0.00 79 HIS A CA 4
ATOM 4898 C C . HIS A 1 79 ? -6.018 -13.593 -5.515 1.00 0.00 79 HIS A C 4
ATOM 4899 O O . HIS A 1 79 ? -7.010 -12.871 -5.618 1.00 0.00 79 HIS A O 4
ATOM 4913 N N . VAL A 1 80 ? -5.499 -14.259 -6.542 1.00 0.00 80 VAL A N 4
ATOM 4914 C CA . VAL A 1 80 ? -6.080 -14.180 -7.877 1.00 0.00 80 VAL A CA 4
ATOM 4915 C C . VAL A 1 80 ? -6.739 -15.497 -8.268 1.00 0.00 80 VAL A C 4
ATOM 4916 O O . VAL A 1 80 ? -6.104 -16.369 -8.860 1.00 0.00 80 VAL A O 4
ATOM 4929 N N . ALA A 1 81 ? -8.018 -15.635 -7.935 1.00 0.00 81 ALA A N 4
ATOM 4930 C CA . ALA A 1 81 ? -8.765 -16.845 -8.254 1.00 0.00 81 ALA A CA 4
ATOM 4931 C C . ALA A 1 81 ? -9.966 -16.531 -9.141 1.00 0.00 81 ALA A C 4
ATOM 4932 O O . ALA A 1 81 ? -11.083 -16.368 -8.654 1.00 0.00 81 ALA A O 4
ATOM 4939 N N . ASN A 1 82 ? -9.725 -16.448 -10.446 1.00 0.00 82 ASN A N 4
ATOM 4940 C CA . ASN A 1 82 ? -10.787 -16.152 -11.401 1.00 0.00 82 ASN A CA 4
ATOM 4941 C C . ASN A 1 82 ? -10.958 -17.296 -12.396 1.00 0.00 82 ASN A C 4
ATOM 4942 O O . ASN A 1 82 ? -9.984 -17.933 -12.798 1.00 0.00 82 ASN A O 4
ATOM 4953 N N . ILE A 1 83 ? -12.202 -17.551 -12.788 1.00 0.00 83 ILE A N 4
ATOM 4954 C CA . ILE A 1 83 ? -12.500 -18.617 -13.737 1.00 0.00 83 ILE A CA 4
ATOM 4955 C C . ILE A 1 83 ? -11.480 -18.645 -14.870 1.00 0.00 83 ILE A C 4
ATOM 4956 O O . ILE A 1 83 ? -11.257 -17.639 -15.545 1.00 0.00 83 ILE A O 4
ATOM 4972 N N . VAL A 1 84 ? -10.864 -19.805 -15.076 1.00 0.00 84 VAL A N 4
ATOM 4973 C CA . VAL A 1 84 ? -9.870 -19.966 -16.130 1.00 0.00 84 VAL A CA 4
ATOM 4974 C C . VAL A 1 84 ? -10.186 -21.174 -17.004 1.00 0.00 84 VAL A C 4
ATOM 4975 O O . VAL A 1 84 ? -10.255 -22.302 -16.517 1.00 0.00 84 VAL A O 4
ATOM 4988 N N . GLU A 1 85 ? -10.376 -20.930 -18.297 1.00 0.00 85 GLU A N 4
ATOM 4989 C CA . GLU A 1 85 ? -10.685 -21.999 -19.238 1.00 0.00 85 GLU A CA 4
ATOM 4990 C C . GLU A 1 85 ? -11.525 -23.085 -18.572 1.00 0.00 85 GLU A C 4
ATOM 4991 O O . GLU A 1 85 ? -11.471 -24.237 -18.999 1.00 0.00 85 GLU A O 4
ATOM 5005 N N . GLY A 1 1 ? 22.538 16.167 -25.924 1.00 0.00 1 GLY A N 5
ATOM 5006 C CA . GLY A 1 1 ? 22.722 14.733 -25.801 1.00 0.00 1 GLY A CA 5
ATOM 5007 C C . GLY A 1 1 ? 23.539 14.356 -24.581 1.00 0.00 1 GLY A C 5
ATOM 5008 O O . GLY A 1 1 ? 24.312 15.165 -24.069 1.00 0.00 1 GLY A O 5
ATOM 5012 N N . SER A 1 2 ? 23.368 13.123 -24.114 1.00 0.00 2 SER A N 5
ATOM 5013 C CA . SER A 1 2 ? 24.091 12.642 -22.943 1.00 0.00 2 SER A CA 5
ATOM 5014 C C . SER A 1 2 ? 24.272 11.128 -23.000 1.00 0.00 2 SER A C 5
ATOM 5015 O O . SER A 1 2 ? 23.690 10.454 -23.850 1.00 0.00 2 SER A O 5
ATOM 5023 N N . SER A 1 3 ? 25.082 10.601 -22.088 1.00 0.00 3 SER A N 5
ATOM 5024 C CA . SER A 1 3 ? 25.343 9.167 -22.036 1.00 0.00 3 SER A CA 5
ATOM 5025 C C . SER A 1 3 ? 24.354 8.468 -21.108 1.00 0.00 3 SER A C 5
ATOM 5026 O O . SER A 1 3 ? 23.514 9.111 -20.480 1.00 0.00 3 SER A O 5
ATOM 5034 N N . GLY A 1 4 ? 24.461 7.145 -21.027 1.00 0.00 4 GLY A N 5
ATOM 5035 C CA . GLY A 1 4 ? 23.571 6.380 -20.174 1.00 0.00 4 GLY A CA 5
ATOM 5036 C C . GLY A 1 4 ? 22.585 5.545 -20.967 1.00 0.00 4 GLY A C 5
ATOM 5037 O O . GLY A 1 4 ? 22.141 5.950 -22.041 1.00 0.00 4 GLY A O 5
ATOM 5041 N N . SER A 1 5 ? 22.241 4.375 -20.436 1.00 0.00 5 SER A N 5
ATOM 5042 C CA . SER A 1 5 ? 21.305 3.479 -21.105 1.00 0.00 5 SER A CA 5
ATOM 5043 C C . SER A 1 5 ? 20.723 2.469 -20.120 1.00 0.00 5 SER A C 5
ATOM 5044 O O . SER A 1 5 ? 21.130 2.411 -18.959 1.00 0.00 5 SER A O 5
ATOM 5052 N N . SER A 1 6 ? 19.767 1.675 -20.591 1.00 0.00 6 SER A N 5
ATOM 5053 C CA . SER A 1 6 ? 19.125 0.670 -19.753 1.00 0.00 6 SER A CA 5
ATOM 5054 C C . SER A 1 6 ? 19.341 -0.730 -20.320 1.00 0.00 6 SER A C 5
ATOM 5055 O O . SER A 1 6 ? 19.174 -0.959 -21.517 1.00 0.00 6 SER A O 5
ATOM 5063 N N . GLY A 1 7 ? 19.715 -1.663 -19.450 1.00 0.00 7 GLY A N 5
ATOM 5064 C CA . GLY A 1 7 ? 19.948 -3.029 -19.882 1.00 0.00 7 GLY A CA 5
ATOM 5065 C C . GLY A 1 7 ? 18.821 -3.962 -19.486 1.00 0.00 7 GLY A C 5
ATOM 5066 O O . GLY A 1 7 ? 17.817 -3.530 -18.921 1.00 0.00 7 GLY A O 5
ATOM 5070 N N . MET A 1 8 ? 18.986 -5.247 -19.785 1.00 0.00 8 MET A N 5
ATOM 5071 C CA . MET A 1 8 ? 17.974 -6.244 -19.457 1.00 0.00 8 MET A CA 5
ATOM 5072 C C . MET A 1 8 ? 18.480 -7.651 -19.757 1.00 0.00 8 MET A C 5
ATOM 5073 O O . MET A 1 8 ? 19.302 -7.848 -20.650 1.00 0.00 8 MET A O 5
ATOM 5087 N N . ALA A 1 9 ? 17.983 -8.626 -19.003 1.00 0.00 9 ALA A N 5
ATOM 5088 C CA . ALA A 1 9 ? 18.384 -10.015 -19.189 1.00 0.00 9 ALA A CA 5
ATOM 5089 C C . ALA A 1 9 ? 17.566 -10.947 -18.300 1.00 0.00 9 ALA A C 5
ATOM 5090 O O . ALA A 1 9 ? 17.608 -10.845 -17.074 1.00 0.00 9 ALA A O 5
ATOM 5097 N N . SER A 1 10 ? 16.822 -11.853 -18.926 1.00 0.00 10 SER A N 5
ATOM 5098 C CA . SER A 1 10 ? 15.991 -12.799 -18.192 1.00 0.00 10 SER A CA 5
ATOM 5099 C C . SER A 1 10 ? 15.776 -14.075 -19.001 1.00 0.00 10 SER A C 5
ATOM 5100 O O . SER A 1 10 ? 16.240 -14.190 -20.135 1.00 0.00 10 SER A O 5
ATOM 5108 N N . SER A 1 11 ? 15.069 -15.032 -18.408 1.00 0.00 11 SER A N 5
ATOM 5109 C CA . SER A 1 11 ? 14.795 -16.302 -19.070 1.00 0.00 11 SER A CA 5
ATOM 5110 C C . SER A 1 11 ? 13.522 -16.215 -19.907 1.00 0.00 11 SER A C 5
ATOM 5111 O O . SER A 1 11 ? 12.415 -16.179 -19.370 1.00 0.00 11 SER A O 5
ATOM 5119 N N . VAL A 1 12 ? 13.689 -16.181 -21.225 1.00 0.00 12 VAL A N 5
ATOM 5120 C CA . VAL A 1 12 ? 12.555 -16.099 -22.137 1.00 0.00 12 VAL A CA 5
ATOM 5121 C C . VAL A 1 12 ? 12.378 -17.399 -22.913 1.00 0.00 12 VAL A C 5
ATOM 5122 O O . VAL A 1 12 ? 12.138 -17.387 -24.121 1.00 0.00 12 VAL A O 5
ATOM 5135 N N . LEU A 1 13 ? 12.499 -18.521 -22.212 1.00 0.00 13 LEU A N 5
ATOM 5136 C CA . LEU A 1 13 ? 12.352 -19.832 -22.835 1.00 0.00 13 LEU A CA 5
ATOM 5137 C C . LEU A 1 13 ? 11.071 -20.516 -22.369 1.00 0.00 13 LEU A C 5
ATOM 5138 O O . LEU A 1 13 ? 11.004 -21.742 -22.291 1.00 0.00 13 LEU A O 5
ATOM 5154 N N . GLU A 1 14 ? 10.056 -19.714 -22.063 1.00 0.00 14 GLU A N 5
ATOM 5155 C CA . GLU A 1 14 ? 8.776 -20.243 -21.606 1.00 0.00 14 GLU A CA 5
ATOM 5156 C C . GLU A 1 14 ? 7.637 -19.289 -21.954 1.00 0.00 14 GLU A C 5
ATOM 5157 O O . GLU A 1 14 ? 7.857 -18.098 -22.171 1.00 0.00 14 GLU A O 5
ATOM 5169 N N . MET A 1 15 ? 6.421 -19.822 -22.004 1.00 0.00 15 MET A N 5
ATOM 5170 C CA . MET A 1 15 ? 5.247 -19.017 -22.325 1.00 0.00 15 MET A CA 5
ATOM 5171 C C . MET A 1 15 ? 5.320 -17.654 -21.644 1.00 0.00 15 MET A C 5
ATOM 5172 O O . MET A 1 15 ? 5.360 -17.565 -20.416 1.00 0.00 15 MET A O 5
ATOM 5186 N N . ILE A 1 16 ? 5.337 -16.596 -22.447 1.00 0.00 16 ILE A N 5
ATOM 5187 C CA . ILE A 1 16 ? 5.404 -15.239 -21.921 1.00 0.00 16 ILE A CA 5
ATOM 5188 C C . ILE A 1 16 ? 4.040 -14.560 -21.976 1.00 0.00 16 ILE A C 5
ATOM 5189 O O . ILE A 1 16 ? 3.734 -13.832 -22.921 1.00 0.00 16 ILE A O 5
ATOM 5205 N N . LYS A 1 17 ? 3.224 -14.800 -20.956 1.00 0.00 17 LYS A N 5
ATOM 5206 C CA . LYS A 1 17 ? 1.892 -14.210 -20.885 1.00 0.00 17 LYS A CA 5
ATOM 5207 C C . LYS A 1 17 ? 1.975 -12.713 -20.603 1.00 0.00 17 LYS A C 5
ATOM 5208 O O . LYS A 1 17 ? 2.603 -12.289 -19.633 1.00 0.00 17 LYS A O 5
ATOM 5227 N N . GLU A 1 18 ? 1.336 -11.919 -21.456 1.00 0.00 18 GLU A N 5
ATOM 5228 C CA . GLU A 1 18 ? 1.337 -10.470 -21.296 1.00 0.00 18 GLU A CA 5
ATOM 5229 C C . GLU A 1 18 ? -0.017 -9.975 -20.797 1.00 0.00 18 GLU A C 5
ATOM 5230 O O . GLU A 1 18 ? -0.438 -8.863 -21.113 1.00 0.00 18 GLU A O 5
ATOM 5242 N N . GLU A 1 19 ? -0.694 -10.811 -20.016 1.00 0.00 19 GLU A N 5
ATOM 5243 C CA . GLU A 1 19 ? -2.002 -10.460 -19.474 1.00 0.00 19 GLU A CA 5
ATOM 5244 C C . GLU A 1 19 ? -2.003 -10.556 -17.951 1.00 0.00 19 GLU A C 5
ATOM 5245 O O . GLU A 1 19 ? -2.561 -9.700 -17.264 1.00 0.00 19 GLU A O 5
ATOM 5257 N N . VAL A 1 20 ? -1.374 -11.604 -17.429 1.00 0.00 20 VAL A N 5
ATOM 5258 C CA . VAL A 1 20 ? -1.301 -11.813 -15.988 1.00 0.00 20 VAL A CA 5
ATOM 5259 C C . VAL A 1 20 ? -0.009 -11.243 -15.415 1.00 0.00 20 VAL A C 5
ATOM 5260 O O . VAL A 1 20 ? 0.001 -10.672 -14.323 1.00 0.00 20 VAL A O 5
ATOM 5273 N N . THR A 1 21 ? 1.082 -11.400 -16.158 1.00 0.00 21 THR A N 5
ATOM 5274 C CA . THR A 1 21 ? 2.381 -10.902 -15.724 1.00 0.00 21 THR A CA 5
ATOM 5275 C C . THR A 1 21 ? 2.460 -9.386 -15.855 1.00 0.00 21 THR A C 5
ATOM 5276 O O . THR A 1 21 ? 1.992 -8.812 -16.839 1.00 0.00 21 THR A O 5
ATOM 5287 N N . CYS A 1 22 ? 3.056 -8.740 -14.858 1.00 0.00 22 CYS A N 5
ATOM 5288 C CA . CYS A 1 22 ? 3.197 -7.289 -14.862 1.00 0.00 22 CYS A CA 5
ATOM 5289 C C . CYS A 1 22 ? 3.543 -6.780 -16.258 1.00 0.00 22 CYS A C 5
ATOM 5290 O O . CYS A 1 22 ? 4.571 -7.131 -16.838 1.00 0.00 22 CYS A O 5
ATOM 5297 N N . PRO A 1 23 ? 2.664 -5.932 -16.813 1.00 0.00 23 PRO A N 5
ATOM 5298 C CA . PRO A 1 23 ? 2.854 -5.355 -18.147 1.00 0.00 23 PRO A CA 5
ATOM 5299 C C . PRO A 1 23 ? 3.999 -4.349 -18.186 1.00 0.00 23 PRO A C 5
ATOM 5300 O O . PRO A 1 23 ? 4.225 -3.691 -19.202 1.00 0.00 23 PRO A O 5
ATOM 5311 N N . ILE A 1 24 ? 4.719 -4.235 -17.074 1.00 0.00 24 ILE A N 5
ATOM 5312 C CA . ILE A 1 24 ? 5.841 -3.310 -16.983 1.00 0.00 24 ILE A CA 5
ATOM 5313 C C . ILE A 1 24 ? 7.163 -4.060 -16.860 1.00 0.00 24 ILE A C 5
ATOM 5314 O O . ILE A 1 24 ? 7.992 -4.033 -17.770 1.00 0.00 24 ILE A O 5
ATOM 5330 N N . CYS A 1 25 ? 7.353 -4.730 -15.729 1.00 0.00 25 CYS A N 5
ATOM 5331 C CA . CYS A 1 25 ? 8.574 -5.490 -15.485 1.00 0.00 25 CYS A CA 5
ATOM 5332 C C . CYS A 1 25 ? 8.490 -6.873 -16.124 1.00 0.00 25 CYS A C 5
ATOM 5333 O O . CYS A 1 25 ? 9.510 -7.492 -16.427 1.00 0.00 25 CYS A O 5
ATOM 5340 N N . LEU A 1 26 ? 7.267 -7.352 -16.325 1.00 0.00 26 LEU A N 5
ATOM 5341 C CA . LEU A 1 26 ? 7.049 -8.663 -16.928 1.00 0.00 26 LEU A CA 5
ATOM 5342 C C . LEU A 1 26 ? 7.554 -9.774 -16.014 1.00 0.00 26 LEU A C 5
ATOM 5343 O O . LEU A 1 26 ? 8.205 -10.715 -16.468 1.00 0.00 26 LEU A O 5
ATOM 5359 N N . GLU A 1 27 ? 7.249 -9.658 -14.726 1.00 0.00 27 GLU A N 5
ATOM 5360 C CA . GLU A 1 27 ? 7.672 -10.655 -13.749 1.00 0.00 27 GLU A CA 5
ATOM 5361 C C . GLU A 1 27 ? 6.571 -10.914 -12.724 1.00 0.00 27 GLU A C 5
ATOM 5362 O O . GLU A 1 27 ? 5.580 -10.185 -12.664 1.00 0.00 27 GLU A O 5
ATOM 5374 N N . LEU A 1 28 ? 6.752 -11.957 -11.922 1.00 0.00 28 LEU A N 5
ATOM 5375 C CA . LEU A 1 28 ? 5.774 -12.314 -10.900 1.00 0.00 28 LEU A CA 5
ATOM 5376 C C . LEU A 1 28 ? 5.365 -11.091 -10.086 1.00 0.00 28 LEU A C 5
ATOM 5377 O O . LEU A 1 28 ? 6.197 -10.463 -9.429 1.00 0.00 28 LEU A O 5
ATOM 5393 N N . LEU A 1 29 ? 4.080 -10.759 -10.132 1.00 0.00 29 LEU A N 5
ATOM 5394 C CA . LEU A 1 29 ? 3.559 -9.612 -9.396 1.00 0.00 29 LEU A CA 5
ATOM 5395 C C . LEU A 1 29 ? 3.735 -9.803 -7.893 1.00 0.00 29 LEU A C 5
ATOM 5396 O O . LEU A 1 29 ? 3.244 -10.775 -7.318 1.00 0.00 29 LEU A O 5
ATOM 5412 N N . LYS A 1 30 ? 4.435 -8.868 -7.261 1.00 0.00 30 LYS A N 5
ATOM 5413 C CA . LYS A 1 30 ? 4.674 -8.930 -5.824 1.00 0.00 30 LYS A CA 5
ATOM 5414 C C . LYS A 1 30 ? 3.757 -7.965 -5.079 1.00 0.00 30 LYS A C 5
ATOM 5415 O O . LYS A 1 30 ? 3.901 -6.748 -5.189 1.00 0.00 30 LYS A O 5
ATOM 5434 N N . GLU A 1 31 ? 2.816 -8.518 -4.319 1.00 0.00 31 GLU A N 5
ATOM 5435 C CA . GLU A 1 31 ? 1.876 -7.705 -3.556 1.00 0.00 31 GLU A CA 5
ATOM 5436 C C . GLU A 1 31 ? 1.315 -6.573 -4.412 1.00 0.00 31 GLU A C 5
ATOM 5437 O O . GLU A 1 31 ? 1.358 -5.400 -4.040 1.00 0.00 31 GLU A O 5
ATOM 5449 N N . PRO A 1 32 ? 0.775 -6.932 -5.586 1.00 0.00 32 PRO A N 5
ATOM 5450 C CA . PRO A 1 32 ? 0.195 -5.963 -6.520 1.00 0.00 32 PRO A CA 5
ATOM 5451 C C . PRO A 1 32 ? -1.104 -5.360 -5.996 1.00 0.00 32 PRO A C 5
ATOM 5452 O O . PRO A 1 32 ? -1.686 -5.856 -5.032 1.00 0.00 32 PRO A O 5
ATOM 5463 N N . VAL A 1 33 ? -1.554 -4.286 -6.638 1.00 0.00 33 VAL A N 5
ATOM 5464 C CA . VAL A 1 33 ? -2.785 -3.616 -6.238 1.00 0.00 33 VAL A CA 5
ATOM 5465 C C . VAL A 1 33 ? -3.675 -3.334 -7.444 1.00 0.00 33 VAL A C 5
ATOM 5466 O O . VAL A 1 33 ? -3.241 -2.717 -8.417 1.00 0.00 33 VAL A O 5
ATOM 5479 N N . SER A 1 34 ? -4.921 -3.791 -7.372 1.00 0.00 34 SER A N 5
ATOM 5480 C CA . SER A 1 34 ? -5.872 -3.591 -8.460 1.00 0.00 34 SER A CA 5
ATOM 5481 C C . SER A 1 34 ? -6.268 -2.122 -8.571 1.00 0.00 34 SER A C 5
ATOM 5482 O O . SER A 1 34 ? -6.150 -1.361 -7.611 1.00 0.00 34 SER A O 5
ATOM 5490 N N . ALA A 1 35 ? -6.740 -1.730 -9.751 1.00 0.00 35 ALA A N 5
ATOM 5491 C CA . ALA A 1 35 ? -7.156 -0.354 -9.989 1.00 0.00 35 ALA A CA 5
ATOM 5492 C C . ALA A 1 35 ? -8.547 -0.301 -10.611 1.00 0.00 35 ALA A C 5
ATOM 5493 O O . ALA A 1 35 ? -9.143 -1.335 -10.912 1.00 0.00 35 ALA A O 5
ATOM 5500 N N . ASP A 1 36 ? -9.059 0.910 -10.801 1.00 0.00 36 ASP A N 5
ATOM 5501 C CA . ASP A 1 36 ? -10.381 1.098 -11.388 1.00 0.00 36 ASP A CA 5
ATOM 5502 C C . ASP A 1 36 ? -10.500 0.346 -12.709 1.00 0.00 36 ASP A C 5
ATOM 5503 O O . ASP A 1 36 ? -11.562 -0.180 -13.043 1.00 0.00 36 ASP A O 5
ATOM 5512 N N . CYS A 1 37 ? -9.404 0.300 -13.459 1.00 0.00 37 CYS A N 5
ATOM 5513 C CA . CYS A 1 37 ? -9.385 -0.386 -14.746 1.00 0.00 37 CYS A CA 5
ATOM 5514 C C . CYS A 1 37 ? -9.000 -1.852 -14.575 1.00 0.00 37 CYS A C 5
ATOM 5515 O O . CYS A 1 37 ? -8.264 -2.410 -15.387 1.00 0.00 37 CYS A O 5
ATOM 5522 N N . ASN A 1 38 ? -9.503 -2.471 -13.511 1.00 0.00 38 ASN A N 5
ATOM 5523 C CA . ASN A 1 38 ? -9.212 -3.872 -13.233 1.00 0.00 38 ASN A CA 5
ATOM 5524 C C . ASN A 1 38 ? -7.783 -4.221 -13.637 1.00 0.00 38 ASN A C 5
ATOM 5525 O O . ASN A 1 38 ? -7.523 -5.300 -14.171 1.00 0.00 38 ASN A O 5
ATOM 5536 N N . HIS A 1 39 ? -6.859 -3.302 -13.377 1.00 0.00 39 HIS A N 5
ATOM 5537 C CA . HIS A 1 39 ? -5.455 -3.513 -13.712 1.00 0.00 39 HIS A CA 5
ATOM 5538 C C . HIS A 1 39 ? -4.577 -3.403 -12.469 1.00 0.00 39 HIS A C 5
ATOM 5539 O O . HIS A 1 39 ? -4.556 -2.369 -11.801 1.00 0.00 39 HIS A O 5
ATOM 5553 N N . SER A 1 40 ? -3.854 -4.476 -12.164 1.00 0.00 40 SER A N 5
ATOM 5554 C CA . SER A 1 40 ? -2.978 -4.502 -10.999 1.00 0.00 40 SER A CA 5
ATOM 5555 C C . SER A 1 40 ? -1.513 -4.532 -11.422 1.00 0.00 40 SER A C 5
ATOM 5556 O O . SER A 1 40 ? -1.174 -5.036 -12.492 1.00 0.00 40 SER A O 5
ATOM 5564 N N . PHE A 1 41 ? -0.647 -3.988 -10.572 1.00 0.00 41 PHE A N 5
ATOM 5565 C CA . PHE A 1 41 ? 0.782 -3.951 -10.857 1.00 0.00 41 PHE A CA 5
ATOM 5566 C C . PHE A 1 41 ? 1.596 -4.055 -9.570 1.00 0.00 41 PHE A C 5
ATOM 5567 O O . PHE A 1 41 ? 1.094 -3.779 -8.480 1.00 0.00 41 PHE A O 5
ATOM 5584 N N . CYS A 1 42 ? 2.855 -4.457 -9.704 1.00 0.00 42 CYS A N 5
ATOM 5585 C CA . CYS A 1 42 ? 3.740 -4.600 -8.554 1.00 0.00 42 CYS A CA 5
ATOM 5586 C C . CYS A 1 42 ? 3.638 -3.385 -7.636 1.00 0.00 42 CYS A C 5
ATOM 5587 O O . CYS A 1 42 ? 3.811 -2.247 -8.074 1.00 0.00 42 CYS A O 5
ATOM 5594 N N . ARG A 1 43 ? 3.358 -3.636 -6.362 1.00 0.00 43 ARG A N 5
ATOM 5595 C CA . ARG A 1 43 ? 3.232 -2.563 -5.382 1.00 0.00 43 ARG A CA 5
ATOM 5596 C C . ARG A 1 43 ? 4.204 -1.428 -5.691 1.00 0.00 43 ARG A C 5
ATOM 5597 O O . ARG A 1 43 ? 3.859 -0.253 -5.570 1.00 0.00 43 ARG A O 5
ATOM 5618 N N . ALA A 1 44 ? 5.419 -1.788 -6.090 1.00 0.00 44 ALA A N 5
ATOM 5619 C CA . ALA A 1 44 ? 6.440 -0.800 -6.418 1.00 0.00 44 ALA A CA 5
ATOM 5620 C C . ALA A 1 44 ? 6.197 -0.198 -7.798 1.00 0.00 44 ALA A C 5
ATOM 5621 O O . ALA A 1 44 ? 6.041 1.016 -7.938 1.00 0.00 44 ALA A O 5
ATOM 5628 N N . CYS A 1 45 ? 6.168 -1.052 -8.814 1.00 0.00 45 CYS A N 5
ATOM 5629 C CA . CYS A 1 45 ? 5.945 -0.605 -10.184 1.00 0.00 45 CYS A CA 5
ATOM 5630 C C . CYS A 1 45 ? 4.904 0.509 -10.230 1.00 0.00 45 CYS A C 5
ATOM 5631 O O . CYS A 1 45 ? 5.208 1.642 -10.606 1.00 0.00 45 CYS A O 5
ATOM 5638 N N . ILE A 1 46 ? 3.676 0.180 -9.844 1.00 0.00 46 ILE A N 5
ATOM 5639 C CA . ILE A 1 46 ? 2.590 1.152 -9.840 1.00 0.00 46 ILE A CA 5
ATOM 5640 C C . ILE A 1 46 ? 3.031 2.466 -9.204 1.00 0.00 46 ILE A C 5
ATOM 5641 O O . ILE A 1 46 ? 2.629 3.546 -9.638 1.00 0.00 46 ILE A O 5
ATOM 5657 N N . THR A 1 47 ? 3.863 2.367 -8.171 1.00 0.00 47 THR A N 5
ATOM 5658 C CA . THR A 1 47 ? 4.360 3.546 -7.474 1.00 0.00 47 THR A CA 5
ATOM 5659 C C . THR A 1 47 ? 5.349 4.320 -8.339 1.00 0.00 47 THR A C 5
ATOM 5660 O O . THR A 1 47 ? 5.086 5.456 -8.736 1.00 0.00 47 THR A O 5
ATOM 5671 N N . LEU A 1 48 ? 6.486 3.698 -8.629 1.00 0.00 48 LEU A N 5
ATOM 5672 C CA . LEU A 1 48 ? 7.515 4.329 -9.449 1.00 0.00 48 LEU A CA 5
ATOM 5673 C C . LEU A 1 48 ? 6.933 4.822 -10.769 1.00 0.00 48 LEU A C 5
ATOM 5674 O O . LEU A 1 48 ? 7.044 6.000 -11.106 1.00 0.00 48 LEU A O 5
ATOM 5690 N N . ASN A 1 49 ? 6.311 3.912 -11.512 1.00 0.00 49 ASN A N 5
ATOM 5691 C CA . ASN A 1 49 ? 5.709 4.255 -12.796 1.00 0.00 49 ASN A CA 5
ATOM 5692 C C . ASN A 1 49 ? 4.973 5.589 -12.713 1.00 0.00 49 ASN A C 5
ATOM 5693 O O . ASN A 1 49 ? 5.159 6.466 -13.556 1.00 0.00 49 ASN A O 5
ATOM 5704 N N . TYR A 1 50 ? 4.138 5.734 -11.690 1.00 0.00 50 TYR A N 5
ATOM 5705 C CA . TYR A 1 50 ? 3.372 6.960 -11.497 1.00 0.00 50 TYR A CA 5
ATOM 5706 C C . TYR A 1 50 ? 4.298 8.162 -11.340 1.00 0.00 50 TYR A C 5
ATOM 5707 O O . TYR A 1 50 ? 4.160 9.161 -12.045 1.00 0.00 50 TYR A O 5
ATOM 5725 N N . GLU A 1 51 ? 5.243 8.056 -10.411 1.00 0.00 51 GLU A N 5
ATOM 5726 C CA . GLU A 1 51 ? 6.193 9.134 -10.161 1.00 0.00 51 GLU A CA 5
ATOM 5727 C C . GLU A 1 51 ? 6.528 9.874 -11.453 1.00 0.00 51 GLU A C 5
ATOM 5728 O O . GLU A 1 51 ? 6.616 11.102 -11.472 1.00 0.00 51 GLU A O 5
ATOM 5740 N N . SER A 1 52 ? 6.714 9.118 -12.530 1.00 0.00 52 SER A N 5
ATOM 5741 C CA . SER A 1 52 ? 7.044 9.701 -13.825 1.00 0.00 52 SER A CA 5
ATOM 5742 C C . SER A 1 52 ? 5.802 9.807 -14.705 1.00 0.00 52 SER A C 5
ATOM 5743 O O . SER A 1 52 ? 5.715 10.675 -15.572 1.00 0.00 52 SER A O 5
ATOM 5751 N N . ASN A 1 53 ? 4.843 8.916 -14.475 1.00 0.00 53 ASN A N 5
ATOM 5752 C CA . ASN A 1 53 ? 3.606 8.908 -15.246 1.00 0.00 53 ASN A CA 5
ATOM 5753 C C . ASN A 1 53 ? 2.586 9.873 -14.649 1.00 0.00 53 ASN A C 5
ATOM 5754 O O . ASN A 1 53 ? 1.381 9.723 -14.851 1.00 0.00 53 ASN A O 5
ATOM 5765 N N . ARG A 1 54 ? 3.079 10.864 -13.913 1.00 0.00 54 ARG A N 5
ATOM 5766 C CA . ARG A 1 54 ? 2.211 11.854 -13.286 1.00 0.00 54 ARG A CA 5
ATOM 5767 C C . ARG A 1 54 ? 1.517 12.713 -14.339 1.00 0.00 54 ARG A C 5
ATOM 5768 O O . ARG A 1 54 ? 1.737 12.542 -15.537 1.00 0.00 54 ARG A O 5
ATOM 5789 N N . ASN A 1 55 ? 0.678 13.637 -13.882 1.00 0.00 55 ASN A N 5
ATOM 5790 C CA . ASN A 1 55 ? -0.050 14.522 -14.784 1.00 0.00 55 ASN A CA 5
ATOM 5791 C C . ASN A 1 55 ? -0.104 15.942 -14.228 1.00 0.00 55 ASN A C 5
ATOM 5792 O O . ASN A 1 55 ? -0.291 16.144 -13.027 1.00 0.00 55 ASN A O 5
ATOM 5803 N N . THR A 1 56 ? 0.062 16.924 -15.109 1.00 0.00 56 THR A N 5
ATOM 5804 C CA . THR A 1 56 ? 0.033 18.324 -14.706 1.00 0.00 56 THR A CA 5
ATOM 5805 C C . THR A 1 56 ? -1.046 18.573 -13.658 1.00 0.00 56 THR A C 5
ATOM 5806 O O . THR A 1 56 ? -0.853 19.357 -12.729 1.00 0.00 56 THR A O 5
ATOM 5817 N N . ASP A 1 57 ? -2.181 17.902 -13.814 1.00 0.00 57 ASP A N 5
ATOM 5818 C CA . ASP A 1 57 ? -3.291 18.049 -12.880 1.00 0.00 57 ASP A CA 5
ATOM 5819 C C . ASP A 1 57 ? -2.955 17.417 -11.532 1.00 0.00 57 ASP A C 5
ATOM 5820 O O . ASP A 1 57 ? -3.194 18.009 -10.481 1.00 0.00 57 ASP A O 5
ATOM 5829 N N . GLY A 1 58 ? -2.399 16.210 -11.573 1.00 0.00 58 GLY A N 5
ATOM 5830 C CA . GLY A 1 58 ? -2.040 15.517 -10.349 1.00 0.00 58 GLY A CA 5
ATOM 5831 C C . GLY A 1 58 ? -2.207 14.015 -10.463 1.00 0.00 58 GLY A C 5
ATOM 5832 O O . GLY A 1 58 ? -1.395 13.250 -9.940 1.00 0.00 58 GLY A O 5
ATOM 5836 N N . LYS A 1 59 ? -3.263 13.589 -11.147 1.00 0.00 59 LYS A N 5
ATOM 5837 C CA . LYS A 1 59 ? -3.536 12.168 -11.328 1.00 0.00 59 LYS A CA 5
ATOM 5838 C C . LYS A 1 59 ? -2.490 11.524 -12.232 1.00 0.00 59 LYS A C 5
ATOM 5839 O O . LYS A 1 59 ? -1.710 12.215 -12.886 1.00 0.00 59 LYS A O 5
ATOM 5858 N N . GLY A 1 60 ? -2.479 10.195 -12.264 1.00 0.00 60 GLY A N 5
ATOM 5859 C CA . GLY A 1 60 ? -1.526 9.480 -13.092 1.00 0.00 60 GLY A CA 5
ATOM 5860 C C . GLY A 1 60 ? -2.183 8.790 -14.270 1.00 0.00 60 GLY A C 5
ATOM 5861 O O . GLY A 1 60 ? -3.391 8.911 -14.474 1.00 0.00 60 GLY A O 5
ATOM 5865 N N . ASN A 1 61 ? -1.387 8.066 -15.050 1.00 0.00 61 ASN A N 5
ATOM 5866 C CA . ASN A 1 61 ? -1.899 7.356 -16.217 1.00 0.00 61 ASN A CA 5
ATOM 5867 C C . ASN A 1 61 ? -1.501 5.884 -16.175 1.00 0.00 61 ASN A C 5
ATOM 5868 O O . ASN A 1 61 ? -0.412 5.536 -15.717 1.00 0.00 61 ASN A O 5
ATOM 5879 N N . CYS A 1 62 ? -2.390 5.023 -16.658 1.00 0.00 62 CYS A N 5
ATOM 5880 C CA . CYS A 1 62 ? -2.133 3.588 -16.677 1.00 0.00 62 CYS A CA 5
ATOM 5881 C C . CYS A 1 62 ? -1.240 3.211 -17.856 1.00 0.00 62 CYS A C 5
ATOM 5882 O O . CYS A 1 62 ? -1.529 3.525 -19.011 1.00 0.00 62 CYS A O 5
ATOM 5889 N N . PRO A 1 63 ? -0.129 2.521 -17.560 1.00 0.00 63 PRO A N 5
ATOM 5890 C CA . PRO A 1 63 ? 0.828 2.085 -18.581 1.00 0.00 63 PRO A CA 5
ATOM 5891 C C . PRO A 1 63 ? 0.264 0.984 -19.472 1.00 0.00 63 PRO A C 5
ATOM 5892 O O . PRO A 1 63 ? 0.987 0.385 -20.269 1.00 0.00 63 PRO A O 5
ATOM 5903 N N . VAL A 1 64 ? -1.031 0.721 -19.332 1.00 0.00 64 VAL A N 5
ATOM 5904 C CA . VAL A 1 64 ? -1.693 -0.308 -20.126 1.00 0.00 64 VAL A CA 5
ATOM 5905 C C . VAL A 1 64 ? -2.837 0.280 -20.944 1.00 0.00 64 VAL A C 5
ATOM 5906 O O . VAL A 1 64 ? -2.871 0.150 -22.168 1.00 0.00 64 VAL A O 5
ATOM 5919 N N . CYS A 1 65 ? -3.774 0.928 -20.260 1.00 0.00 65 CYS A N 5
ATOM 5920 C CA . CYS A 1 65 ? -4.921 1.537 -20.922 1.00 0.00 65 CYS A CA 5
ATOM 5921 C C . CYS A 1 65 ? -4.804 3.059 -20.924 1.00 0.00 65 CYS A C 5
ATOM 5922 O O . CYS A 1 65 ? -5.544 3.748 -21.626 1.00 0.00 65 CYS A O 5
ATOM 5929 N N . ARG A 1 66 ? -3.868 3.575 -20.135 1.00 0.00 66 ARG A N 5
ATOM 5930 C CA . ARG A 1 66 ? -3.653 5.015 -20.045 1.00 0.00 66 ARG A CA 5
ATOM 5931 C C . ARG A 1 66 ? -4.913 5.722 -19.554 1.00 0.00 66 ARG A C 5
ATOM 5932 O O . ARG A 1 66 ? -5.392 6.666 -20.182 1.00 0.00 66 ARG A O 5
ATOM 5953 N N . VAL A 1 67 ? -5.444 5.260 -18.426 1.00 0.00 67 VAL A N 5
ATOM 5954 C CA . VAL A 1 67 ? -6.647 5.848 -17.850 1.00 0.00 67 VAL A CA 5
ATOM 5955 C C . VAL A 1 67 ? -6.332 6.583 -16.552 1.00 0.00 67 VAL A C 5
ATOM 5956 O O . VAL A 1 67 ? -5.586 6.098 -15.700 1.00 0.00 67 VAL A O 5
ATOM 5969 N N . PRO A 1 68 ? -6.913 7.781 -16.394 1.00 0.00 68 PRO A N 5
ATOM 5970 C CA . PRO A 1 68 ? -6.710 8.609 -15.201 1.00 0.00 68 PRO A CA 5
ATOM 5971 C C . PRO A 1 68 ? -7.374 8.014 -13.964 1.00 0.00 68 PRO A C 5
ATOM 5972 O O . PRO A 1 68 ? -8.597 8.048 -13.827 1.00 0.00 68 PRO A O 5
ATOM 5983 N N . TYR A 1 69 ? -6.561 7.471 -13.065 1.00 0.00 69 TYR A N 5
ATOM 5984 C CA . TYR A 1 69 ? -7.071 6.868 -11.839 1.00 0.00 69 TYR A CA 5
ATOM 5985 C C . TYR A 1 69 ? -6.533 7.594 -10.610 1.00 0.00 69 TYR A C 5
ATOM 5986 O O . TYR A 1 69 ? -5.392 8.056 -10.579 1.00 0.00 69 TYR A O 5
ATOM 6004 N N . PRO A 1 70 ? -7.375 7.698 -9.571 1.00 0.00 70 PRO A N 5
ATOM 6005 C CA . PRO A 1 70 ? -7.007 8.366 -8.318 1.00 0.00 70 PRO A CA 5
ATOM 6006 C C . PRO A 1 70 ? -5.969 7.580 -7.525 1.00 0.00 70 PRO A C 5
ATOM 6007 O O . PRO A 1 70 ? -6.212 6.441 -7.123 1.00 0.00 70 PRO A O 5
ATOM 6018 N N . PHE A 1 71 ? -4.812 8.194 -7.302 1.00 0.00 71 PHE A N 5
ATOM 6019 C CA . PHE A 1 71 ? -3.736 7.550 -6.557 1.00 0.00 71 PHE A CA 5
ATOM 6020 C C . PHE A 1 71 ? -4.140 7.326 -5.103 1.00 0.00 71 PHE A C 5
ATOM 6021 O O . PHE A 1 71 ? -4.665 8.225 -4.448 1.00 0.00 71 PHE A O 5
ATOM 6038 N N . GLY A 1 72 ? -3.892 6.118 -4.605 1.00 0.00 72 GLY A N 5
ATOM 6039 C CA . GLY A 1 72 ? -4.236 5.796 -3.233 1.00 0.00 72 GLY A CA 5
ATOM 6040 C C . GLY A 1 72 ? -5.415 4.847 -3.139 1.00 0.00 72 GLY A C 5
ATOM 6041 O O . GLY A 1 72 ? -5.488 4.027 -2.225 1.00 0.00 72 GLY A O 5
ATOM 6045 N N . ASN A 1 73 ? -6.341 4.961 -4.085 1.00 0.00 73 ASN A N 5
ATOM 6046 C CA . ASN A 1 73 ? -7.524 4.108 -4.103 1.00 0.00 73 ASN A CA 5
ATOM 6047 C C . ASN A 1 73 ? -7.211 2.758 -4.740 1.00 0.00 73 ASN A C 5
ATOM 6048 O O . ASN A 1 73 ? -8.018 2.212 -5.493 1.00 0.00 73 ASN A O 5
ATOM 6059 N N . LEU A 1 74 ? -6.034 2.224 -4.433 1.00 0.00 74 LEU A N 5
ATOM 6060 C CA . LEU A 1 74 ? -5.613 0.936 -4.975 1.00 0.00 74 LEU A CA 5
ATOM 6061 C C . LEU A 1 74 ? -5.832 -0.180 -3.958 1.00 0.00 74 LEU A C 5
ATOM 6062 O O . LEU A 1 74 ? -5.347 -0.110 -2.829 1.00 0.00 74 LEU A O 5
ATOM 6078 N N . LYS A 1 75 ? -6.563 -1.211 -4.368 1.00 0.00 75 LYS A N 5
ATOM 6079 C CA . LYS A 1 75 ? -6.844 -2.345 -3.495 1.00 0.00 75 LYS A CA 5
ATOM 6080 C C . LYS A 1 75 ? -5.763 -3.413 -3.626 1.00 0.00 75 LYS A C 5
ATOM 6081 O O . LYS A 1 75 ? -5.340 -3.772 -4.726 1.00 0.00 75 LYS A O 5
ATOM 6100 N N . PRO A 1 76 ? -5.304 -3.935 -2.479 1.00 0.00 76 PRO A N 5
ATOM 6101 C CA . PRO A 1 76 ? -4.267 -4.971 -2.440 1.00 0.00 76 PRO A CA 5
ATOM 6102 C C . PRO A 1 76 ? -4.768 -6.312 -2.964 1.00 0.00 76 PRO A C 5
ATOM 6103 O O . PRO A 1 76 ? -5.661 -6.924 -2.379 1.00 0.00 76 PRO A O 5
ATOM 6114 N N . ASN A 1 77 ? -4.186 -6.765 -4.070 1.00 0.00 77 ASN A N 5
ATOM 6115 C CA . ASN A 1 77 ? -4.574 -8.034 -4.673 1.00 0.00 77 ASN A CA 5
ATOM 6116 C C . ASN A 1 77 ? -3.973 -9.208 -3.905 1.00 0.00 77 ASN A C 5
ATOM 6117 O O . ASN A 1 77 ? -2.798 -9.536 -4.072 1.00 0.00 77 ASN A O 5
ATOM 6128 N N . LEU A 1 78 ? -4.787 -9.836 -3.064 1.00 0.00 78 LEU A N 5
ATOM 6129 C CA . LEU A 1 78 ? -4.337 -10.974 -2.270 1.00 0.00 78 LEU A CA 5
ATOM 6130 C C . LEU A 1 78 ? -5.461 -11.988 -2.086 1.00 0.00 78 LEU A C 5
ATOM 6131 O O . LEU A 1 78 ? -6.591 -11.625 -1.757 1.00 0.00 78 LEU A O 5
ATOM 6147 N N . HIS A 1 79 ? -5.143 -13.261 -2.297 1.00 0.00 79 HIS A N 5
ATOM 6148 C CA . HIS A 1 79 ? -6.126 -14.329 -2.151 1.00 0.00 79 HIS A CA 5
ATOM 6149 C C . HIS A 1 79 ? -7.353 -14.060 -3.018 1.00 0.00 79 HIS A C 5
ATOM 6150 O O . HIS A 1 79 ? -8.487 -14.277 -2.590 1.00 0.00 79 HIS A O 5
ATOM 6164 N N . VAL A 1 80 ? -7.118 -13.586 -4.237 1.00 0.00 80 VAL A N 5
ATOM 6165 C CA . VAL A 1 80 ? -8.204 -13.288 -5.164 1.00 0.00 80 VAL A CA 5
ATOM 6166 C C . VAL A 1 80 ? -8.741 -14.560 -5.808 1.00 0.00 80 VAL A C 5
ATOM 6167 O O . VAL A 1 80 ? -8.084 -15.164 -6.656 1.00 0.00 80 VAL A O 5
ATOM 6180 N N . ALA A 1 81 ? -9.941 -14.962 -5.402 1.00 0.00 81 ALA A N 5
ATOM 6181 C CA . ALA A 1 81 ? -10.568 -16.162 -5.942 1.00 0.00 81 ALA A CA 5
ATOM 6182 C C . ALA A 1 81 ? -11.600 -15.809 -7.008 1.00 0.00 81 ALA A C 5
ATOM 6183 O O . ALA A 1 81 ? -12.050 -14.668 -7.096 1.00 0.00 81 ALA A O 5
ATOM 6190 N N . ASN A 1 82 ? -11.969 -16.797 -7.817 1.00 0.00 82 ASN A N 5
ATOM 6191 C CA . ASN A 1 82 ? -12.947 -16.590 -8.879 1.00 0.00 82 ASN A CA 5
ATOM 6192 C C . ASN A 1 82 ? -14.300 -16.184 -8.301 1.00 0.00 82 ASN A C 5
ATOM 6193 O O . ASN A 1 82 ? -14.888 -15.184 -8.715 1.00 0.00 82 ASN A O 5
ATOM 6204 N N . ILE A 1 83 ? -14.786 -16.965 -7.343 1.00 0.00 83 ILE A N 5
ATOM 6205 C CA . ILE A 1 83 ? -16.068 -16.686 -6.707 1.00 0.00 83 ILE A CA 5
ATOM 6206 C C . ILE A 1 83 ? -15.891 -16.385 -5.223 1.00 0.00 83 ILE A C 5
ATOM 6207 O O . ILE A 1 83 ? -15.152 -17.077 -4.522 1.00 0.00 83 ILE A O 5
ATOM 6223 N N . VAL A 1 84 ? -16.576 -15.349 -4.748 1.00 0.00 84 VAL A N 5
ATOM 6224 C CA . VAL A 1 84 ? -16.497 -14.958 -3.346 1.00 0.00 84 VAL A CA 5
ATOM 6225 C C . VAL A 1 84 ? -17.854 -14.496 -2.828 1.00 0.00 84 VAL A C 5
ATOM 6226 O O . VAL A 1 84 ? -18.618 -13.852 -3.547 1.00 0.00 84 VAL A O 5
ATOM 6239 N N . GLU A 1 85 ? -18.148 -14.829 -1.574 1.00 0.00 85 GLU A N 5
ATOM 6240 C CA . GLU A 1 85 ? -19.414 -14.448 -0.960 1.00 0.00 85 GLU A CA 5
ATOM 6241 C C . GLU A 1 85 ? -19.192 -13.894 0.445 1.00 0.00 85 GLU A C 5
ATOM 6242 O O . GLU A 1 85 ? -20.043 -13.158 0.944 1.00 0.00 85 GLU A O 5
ATOM 6256 N N . GLY A 1 1 ? -20.374 -4.577 -50.828 1.00 0.00 1 GLY A N 6
ATOM 6257 C CA . GLY A 1 1 ? -18.970 -4.272 -50.623 1.00 0.00 1 GLY A CA 6
ATOM 6258 C C . GLY A 1 1 ? -18.392 -4.986 -49.417 1.00 0.00 1 GLY A C 6
ATOM 6259 O O . GLY A 1 1 ? -19.047 -5.840 -48.820 1.00 0.00 1 GLY A O 6
ATOM 6263 N N . SER A 1 2 ? -17.161 -4.637 -49.059 1.00 0.00 2 SER A N 6
ATOM 6264 C CA . SER A 1 2 ? -16.492 -5.254 -47.919 1.00 0.00 2 SER A CA 6
ATOM 6265 C C . SER A 1 2 ? -15.189 -4.529 -47.596 1.00 0.00 2 SER A C 6
ATOM 6266 O O . SER A 1 2 ? -14.787 -3.607 -48.304 1.00 0.00 2 SER A O 6
ATOM 6274 N N . SER A 1 3 ? -14.535 -4.954 -46.519 1.00 0.00 3 SER A N 6
ATOM 6275 C CA . SER A 1 3 ? -13.279 -4.344 -46.098 1.00 0.00 3 SER A CA 6
ATOM 6276 C C . SER A 1 3 ? -12.590 -5.196 -45.037 1.00 0.00 3 SER A C 6
ATOM 6277 O O . SER A 1 3 ? -13.149 -6.182 -44.557 1.00 0.00 3 SER A O 6
ATOM 6285 N N . GLY A 1 4 ? -11.371 -4.808 -44.675 1.00 0.00 4 GLY A N 6
ATOM 6286 C CA . GLY A 1 4 ? -10.624 -5.547 -43.673 1.00 0.00 4 GLY A CA 6
ATOM 6287 C C . GLY A 1 4 ? -9.661 -4.666 -42.902 1.00 0.00 4 GLY A C 6
ATOM 6288 O O . GLY A 1 4 ? -9.899 -4.347 -41.737 1.00 0.00 4 GLY A O 6
ATOM 6292 N N . SER A 1 5 ? -8.571 -4.274 -43.552 1.00 0.00 5 SER A N 6
ATOM 6293 C CA . SER A 1 5 ? -7.565 -3.429 -42.917 1.00 0.00 5 SER A CA 6
ATOM 6294 C C . SER A 1 5 ? -7.016 -4.091 -41.657 1.00 0.00 5 SER A C 6
ATOM 6295 O O . SER A 1 5 ? -6.823 -3.436 -40.633 1.00 0.00 5 SER A O 6
ATOM 6303 N N . SER A 1 6 ? -6.768 -5.394 -41.741 1.00 0.00 6 SER A N 6
ATOM 6304 C CA . SER A 1 6 ? -6.245 -6.147 -40.607 1.00 0.00 6 SER A CA 6
ATOM 6305 C C . SER A 1 6 ? -5.106 -7.063 -41.042 1.00 0.00 6 SER A C 6
ATOM 6306 O O . SER A 1 6 ? -5.092 -7.566 -42.165 1.00 0.00 6 SER A O 6
ATOM 6314 N N . GLY A 1 7 ? -4.149 -7.276 -40.144 1.00 0.00 7 GLY A N 6
ATOM 6315 C CA . GLY A 1 7 ? -3.018 -8.131 -40.452 1.00 0.00 7 GLY A CA 6
ATOM 6316 C C . GLY A 1 7 ? -2.120 -8.360 -39.253 1.00 0.00 7 GLY A C 6
ATOM 6317 O O . GLY A 1 7 ? -1.839 -7.434 -38.494 1.00 0.00 7 GLY A O 6
ATOM 6321 N N . MET A 1 8 ? -1.670 -9.599 -39.081 1.00 0.00 8 MET A N 6
ATOM 6322 C CA . MET A 1 8 ? -0.798 -9.947 -37.964 1.00 0.00 8 MET A CA 6
ATOM 6323 C C . MET A 1 8 ? -0.066 -11.257 -38.234 1.00 0.00 8 MET A C 6
ATOM 6324 O O . MET A 1 8 ? -0.344 -11.944 -39.216 1.00 0.00 8 MET A O 6
ATOM 6338 N N . ALA A 1 9 ? 0.872 -11.597 -37.356 1.00 0.00 9 ALA A N 6
ATOM 6339 C CA . ALA A 1 9 ? 1.643 -12.826 -37.499 1.00 0.00 9 ALA A CA 6
ATOM 6340 C C . ALA A 1 9 ? 2.529 -13.063 -36.280 1.00 0.00 9 ALA A C 6
ATOM 6341 O O . ALA A 1 9 ? 3.469 -12.310 -36.028 1.00 0.00 9 ALA A O 6
ATOM 6348 N N . SER A 1 10 ? 2.222 -14.114 -35.527 1.00 0.00 10 SER A N 6
ATOM 6349 C CA . SER A 1 10 ? 2.987 -14.448 -34.332 1.00 0.00 10 SER A CA 6
ATOM 6350 C C . SER A 1 10 ? 2.934 -15.947 -34.053 1.00 0.00 10 SER A C 6
ATOM 6351 O O . SER A 1 10 ? 1.882 -16.490 -33.717 1.00 0.00 10 SER A O 6
ATOM 6359 N N . SER A 1 11 ? 4.077 -16.610 -34.197 1.00 0.00 11 SER A N 6
ATOM 6360 C CA . SER A 1 11 ? 4.162 -18.047 -33.965 1.00 0.00 11 SER A CA 6
ATOM 6361 C C . SER A 1 11 ? 5.404 -18.394 -33.150 1.00 0.00 11 SER A C 6
ATOM 6362 O O . SER A 1 11 ? 6.524 -18.358 -33.659 1.00 0.00 11 SER A O 6
ATOM 6370 N N . VAL A 1 12 ? 5.197 -18.731 -31.881 1.00 0.00 12 VAL A N 6
ATOM 6371 C CA . VAL A 1 12 ? 6.299 -19.086 -30.995 1.00 0.00 12 VAL A CA 6
ATOM 6372 C C . VAL A 1 12 ? 5.942 -20.290 -30.130 1.00 0.00 12 VAL A C 6
ATOM 6373 O O . VAL A 1 12 ? 4.808 -20.423 -29.669 1.00 0.00 12 VAL A O 6
ATOM 6386 N N . LEU A 1 13 ? 6.918 -21.164 -29.912 1.00 0.00 13 LEU A N 6
ATOM 6387 C CA . LEU A 1 13 ? 6.709 -22.358 -29.100 1.00 0.00 13 LEU A CA 6
ATOM 6388 C C . LEU A 1 13 ? 6.896 -22.049 -27.618 1.00 0.00 13 LEU A C 6
ATOM 6389 O O . LEU A 1 13 ? 7.272 -22.921 -26.836 1.00 0.00 13 LEU A O 6
ATOM 6405 N N . GLU A 1 14 ? 6.627 -20.804 -27.240 1.00 0.00 14 GLU A N 6
ATOM 6406 C CA . GLU A 1 14 ? 6.765 -20.381 -25.851 1.00 0.00 14 GLU A CA 6
ATOM 6407 C C . GLU A 1 14 ? 5.415 -20.402 -25.140 1.00 0.00 14 GLU A C 6
ATOM 6408 O O . GLU A 1 14 ? 4.459 -19.764 -25.582 1.00 0.00 14 GLU A O 6
ATOM 6420 N N . MET A 1 15 ? 5.345 -21.140 -24.037 1.00 0.00 15 MET A N 6
ATOM 6421 C CA . MET A 1 15 ? 4.112 -21.243 -23.264 1.00 0.00 15 MET A CA 6
ATOM 6422 C C . MET A 1 15 ? 4.130 -20.281 -22.081 1.00 0.00 15 MET A C 6
ATOM 6423 O O . MET A 1 15 ? 3.629 -20.599 -21.003 1.00 0.00 15 MET A O 6
ATOM 6437 N N . ILE A 1 16 ? 4.711 -19.104 -22.290 1.00 0.00 16 ILE A N 6
ATOM 6438 C CA . ILE A 1 16 ? 4.792 -18.096 -21.241 1.00 0.00 16 ILE A CA 6
ATOM 6439 C C . ILE A 1 16 ? 3.706 -17.039 -21.408 1.00 0.00 16 ILE A C 6
ATOM 6440 O O . ILE A 1 16 ? 3.572 -16.432 -22.470 1.00 0.00 16 ILE A O 6
ATOM 6456 N N . LYS A 1 17 ? 2.931 -16.823 -20.350 1.00 0.00 17 LYS A N 6
ATOM 6457 C CA . LYS A 1 17 ? 1.857 -15.837 -20.376 1.00 0.00 17 LYS A CA 6
ATOM 6458 C C . LYS A 1 17 ? 2.412 -14.423 -20.241 1.00 0.00 17 LYS A C 6
ATOM 6459 O O . LYS A 1 17 ? 3.222 -14.148 -19.356 1.00 0.00 17 LYS A O 6
ATOM 6478 N N . GLU A 1 18 ? 1.971 -13.532 -21.123 1.00 0.00 18 GLU A N 6
ATOM 6479 C CA . GLU A 1 18 ? 2.425 -12.146 -21.099 1.00 0.00 18 GLU A CA 6
ATOM 6480 C C . GLU A 1 18 ? 1.254 -11.193 -20.879 1.00 0.00 18 GLU A C 6
ATOM 6481 O O . GLU A 1 18 ? 1.257 -10.066 -21.371 1.00 0.00 18 GLU A O 6
ATOM 6493 N N . GLU A 1 19 ? 0.253 -11.657 -20.136 1.00 0.00 19 GLU A N 6
ATOM 6494 C CA . GLU A 1 19 ? -0.925 -10.847 -19.852 1.00 0.00 19 GLU A CA 6
ATOM 6495 C C . GLU A 1 19 ? -1.156 -10.730 -18.348 1.00 0.00 19 GLU A C 6
ATOM 6496 O O . GLU A 1 19 ? -1.468 -9.654 -17.838 1.00 0.00 19 GLU A O 6
ATOM 6508 N N . VAL A 1 20 ? -1.000 -11.846 -17.643 1.00 0.00 20 VAL A N 6
ATOM 6509 C CA . VAL A 1 20 ? -1.190 -11.870 -16.198 1.00 0.00 20 VAL A CA 6
ATOM 6510 C C . VAL A 1 20 ? -0.003 -11.241 -15.477 1.00 0.00 20 VAL A C 6
ATOM 6511 O O . VAL A 1 20 ? -0.173 -10.485 -14.519 1.00 0.00 20 VAL A O 6
ATOM 6524 N N . THR A 1 21 ? 1.201 -11.557 -15.943 1.00 0.00 21 THR A N 6
ATOM 6525 C CA . THR A 1 21 ? 2.418 -11.024 -15.343 1.00 0.00 21 THR A CA 6
ATOM 6526 C C . THR A 1 21 ? 2.485 -9.508 -15.491 1.00 0.00 21 THR A C 6
ATOM 6527 O O . THR A 1 21 ? 1.790 -8.924 -16.323 1.00 0.00 21 THR A O 6
ATOM 6538 N N . CYS A 1 22 ? 3.326 -8.876 -14.680 1.00 0.00 22 CYS A N 6
ATOM 6539 C CA . CYS A 1 22 ? 3.484 -7.427 -14.721 1.00 0.00 22 CYS A CA 6
ATOM 6540 C C . CYS A 1 22 ? 3.962 -6.971 -16.096 1.00 0.00 22 CYS A C 6
ATOM 6541 O O . CYS A 1 22 ? 5.038 -7.346 -16.563 1.00 0.00 22 CYS A O 6
ATOM 6548 N N . PRO A 1 23 ? 3.145 -6.141 -16.761 1.00 0.00 23 PRO A N 6
ATOM 6549 C CA . PRO A 1 23 ? 3.463 -5.614 -18.091 1.00 0.00 23 PRO A CA 6
ATOM 6550 C C . PRO A 1 23 ? 4.613 -4.613 -18.059 1.00 0.00 23 PRO A C 6
ATOM 6551 O O . PRO A 1 23 ? 4.930 -3.986 -19.070 1.00 0.00 23 PRO A O 6
ATOM 6562 N N . ILE A 1 24 ? 5.234 -4.470 -16.893 1.00 0.00 24 ILE A N 6
ATOM 6563 C CA . ILE A 1 24 ? 6.350 -3.546 -16.731 1.00 0.00 24 ILE A CA 6
ATOM 6564 C C . ILE A 1 24 ? 7.655 -4.298 -16.493 1.00 0.00 24 ILE A C 6
ATOM 6565 O O . ILE A 1 24 ? 8.520 -4.353 -17.367 1.00 0.00 24 ILE A O 6
ATOM 6581 N N . CYS A 1 25 ? 7.790 -4.876 -15.305 1.00 0.00 25 CYS A N 6
ATOM 6582 C CA . CYS A 1 25 ? 8.989 -5.627 -14.951 1.00 0.00 25 CYS A CA 6
ATOM 6583 C C . CYS A 1 25 ? 8.941 -7.036 -15.534 1.00 0.00 25 CYS A C 6
ATOM 6584 O O . CYS A 1 25 ? 9.962 -7.719 -15.621 1.00 0.00 25 CYS A O 6
ATOM 6591 N N . LEU A 1 26 ? 7.748 -7.465 -15.932 1.00 0.00 26 LEU A N 6
ATOM 6592 C CA . LEU A 1 26 ? 7.565 -8.793 -16.507 1.00 0.00 26 LEU A CA 6
ATOM 6593 C C . LEU A 1 26 ? 8.001 -9.876 -15.526 1.00 0.00 26 LEU A C 6
ATOM 6594 O O . LEU A 1 26 ? 8.711 -10.811 -15.895 1.00 0.00 26 LEU A O 6
ATOM 6610 N N . GLU A 1 27 ? 7.569 -9.744 -14.276 1.00 0.00 27 GLU A N 6
ATOM 6611 C CA . GLU A 1 27 ? 7.914 -10.713 -13.242 1.00 0.00 27 GLU A CA 6
ATOM 6612 C C . GLU A 1 27 ? 6.744 -10.929 -12.287 1.00 0.00 27 GLU A C 6
ATOM 6613 O O . GLU A 1 27 ? 5.782 -10.160 -12.281 1.00 0.00 27 GLU A O 6
ATOM 6625 N N . LEU A 1 28 ? 6.833 -11.981 -11.480 1.00 0.00 28 LEU A N 6
ATOM 6626 C CA . LEU A 1 28 ? 5.782 -12.300 -10.520 1.00 0.00 28 LEU A CA 6
ATOM 6627 C C . LEU A 1 28 ? 5.336 -11.051 -9.767 1.00 0.00 28 LEU A C 6
ATOM 6628 O O . LEU A 1 28 ? 6.147 -10.366 -9.143 1.00 0.00 28 LEU A O 6
ATOM 6644 N N . LEU A 1 29 ? 4.040 -10.762 -9.826 1.00 0.00 29 LEU A N 6
ATOM 6645 C CA . LEU A 1 29 ? 3.484 -9.597 -9.148 1.00 0.00 29 LEU A CA 6
ATOM 6646 C C . LEU A 1 29 ? 3.598 -9.743 -7.634 1.00 0.00 29 LEU A C 6
ATOM 6647 O O . LEU A 1 29 ? 2.876 -10.529 -7.019 1.00 0.00 29 LEU A O 6
ATOM 6663 N N . LYS A 1 30 ? 4.507 -8.979 -7.037 1.00 0.00 30 LYS A N 6
ATOM 6664 C CA . LYS A 1 30 ? 4.714 -9.020 -5.595 1.00 0.00 30 LYS A CA 6
ATOM 6665 C C . LYS A 1 30 ? 3.796 -8.029 -4.886 1.00 0.00 30 LYS A C 6
ATOM 6666 O O . LYS A 1 30 ? 3.959 -6.816 -5.016 1.00 0.00 30 LYS A O 6
ATOM 6685 N N . GLU A 1 31 ? 2.833 -8.554 -4.135 1.00 0.00 31 GLU A N 6
ATOM 6686 C CA . GLU A 1 31 ? 1.891 -7.714 -3.405 1.00 0.00 31 GLU A CA 6
ATOM 6687 C C . GLU A 1 31 ? 1.362 -6.591 -4.293 1.00 0.00 31 GLU A C 6
ATOM 6688 O O . GLU A 1 31 ? 1.442 -5.410 -3.957 1.00 0.00 31 GLU A O 6
ATOM 6700 N N . PRO A 1 32 ? 0.808 -6.968 -5.455 1.00 0.00 32 PRO A N 6
ATOM 6701 C CA . PRO A 1 32 ? 0.254 -6.009 -6.416 1.00 0.00 32 PRO A CA 6
ATOM 6702 C C . PRO A 1 32 ? -1.024 -5.351 -5.907 1.00 0.00 32 PRO A C 6
ATOM 6703 O O . PRO A 1 32 ? -1.460 -5.605 -4.785 1.00 0.00 32 PRO A O 6
ATOM 6714 N N . VAL A 1 33 ? -1.620 -4.505 -6.741 1.00 0.00 33 VAL A N 6
ATOM 6715 C CA . VAL A 1 33 ? -2.849 -3.811 -6.376 1.00 0.00 33 VAL A CA 6
ATOM 6716 C C . VAL A 1 33 ? -3.743 -3.600 -7.593 1.00 0.00 33 VAL A C 6
ATOM 6717 O O . VAL A 1 33 ? -3.294 -3.106 -8.628 1.00 0.00 33 VAL A O 6
ATOM 6730 N N . SER A 1 34 ? -5.011 -3.977 -7.462 1.00 0.00 34 SER A N 6
ATOM 6731 C CA . SER A 1 34 ? -5.968 -3.832 -8.552 1.00 0.00 34 SER A CA 6
ATOM 6732 C C . SER A 1 34 ? -6.334 -2.366 -8.763 1.00 0.00 34 SER A C 6
ATOM 6733 O O . SER A 1 34 ? -6.216 -1.548 -7.851 1.00 0.00 34 SER A O 6
ATOM 6741 N N . ALA A 1 35 ? -6.778 -2.041 -9.973 1.00 0.00 35 ALA A N 6
ATOM 6742 C CA . ALA A 1 35 ? -7.163 -0.675 -10.304 1.00 0.00 35 ALA A CA 6
ATOM 6743 C C . ALA A 1 35 ? -8.543 -0.635 -10.952 1.00 0.00 35 ALA A C 6
ATOM 6744 O O . ALA A 1 35 ? -9.104 -1.673 -11.304 1.00 0.00 35 ALA A O 6
ATOM 6751 N N . ASP A 1 36 ? -9.085 0.568 -11.106 1.00 0.00 36 ASP A N 6
ATOM 6752 C CA . ASP A 1 36 ? -10.399 0.743 -11.713 1.00 0.00 36 ASP A CA 6
ATOM 6753 C C . ASP A 1 36 ? -10.460 0.071 -13.081 1.00 0.00 36 ASP A C 6
ATOM 6754 O O . ASP A 1 36 ? -11.509 -0.423 -13.496 1.00 0.00 36 ASP A O 6
ATOM 6763 N N . CYS A 1 37 ? -9.329 0.057 -13.778 1.00 0.00 37 CYS A N 6
ATOM 6764 C CA . CYS A 1 37 ? -9.253 -0.553 -15.101 1.00 0.00 37 CYS A CA 6
ATOM 6765 C C . CYS A 1 37 ? -8.900 -2.034 -14.998 1.00 0.00 37 CYS A C 6
ATOM 6766 O O . CYS A 1 37 ? -8.151 -2.562 -15.818 1.00 0.00 37 CYS A O 6
ATOM 6773 N N . ASN A 1 38 ? -9.446 -2.697 -13.984 1.00 0.00 38 ASN A N 6
ATOM 6774 C CA . ASN A 1 38 ? -9.189 -4.117 -13.773 1.00 0.00 38 ASN A CA 6
ATOM 6775 C C . ASN A 1 38 ? -7.738 -4.461 -14.094 1.00 0.00 38 ASN A C 6
ATOM 6776 O O . ASN A 1 38 ? -7.447 -5.524 -14.645 1.00 0.00 38 ASN A O 6
ATOM 6787 N N . HIS A 1 39 ? -6.830 -3.555 -13.746 1.00 0.00 39 HIS A N 6
ATOM 6788 C CA . HIS A 1 39 ? -5.408 -3.762 -13.996 1.00 0.00 39 HIS A CA 6
ATOM 6789 C C . HIS A 1 39 ? -4.613 -3.703 -12.695 1.00 0.00 39 HIS A C 6
ATOM 6790 O O . HIS A 1 39 ? -4.754 -2.764 -11.912 1.00 0.00 39 HIS A O 6
ATOM 6804 N N . SER A 1 40 ? -3.779 -4.713 -12.470 1.00 0.00 40 SER A N 6
ATOM 6805 C CA . SER A 1 40 ? -2.966 -4.779 -11.262 1.00 0.00 40 SER A CA 6
ATOM 6806 C C . SER A 1 40 ? -1.479 -4.782 -11.607 1.00 0.00 40 SER A C 6
ATOM 6807 O O . SER A 1 40 ? -1.071 -5.319 -12.637 1.00 0.00 40 SER A O 6
ATOM 6815 N N . PHE A 1 41 ? -0.675 -4.179 -10.738 1.00 0.00 41 PHE A N 6
ATOM 6816 C CA . PHE A 1 41 ? 0.766 -4.111 -10.950 1.00 0.00 41 PHE A CA 6
ATOM 6817 C C . PHE A 1 41 ? 1.515 -4.183 -9.622 1.00 0.00 41 PHE A C 6
ATOM 6818 O O . PHE A 1 41 ? 0.929 -4.001 -8.555 1.00 0.00 41 PHE A O 6
ATOM 6835 N N . CYS A 1 42 ? 2.815 -4.450 -9.697 1.00 0.00 42 CYS A N 6
ATOM 6836 C CA . CYS A 1 42 ? 3.645 -4.547 -8.503 1.00 0.00 42 CYS A CA 6
ATOM 6837 C C . CYS A 1 42 ? 3.593 -3.252 -7.697 1.00 0.00 42 CYS A C 6
ATOM 6838 O O . CYS A 1 42 ? 3.842 -2.169 -8.226 1.00 0.00 42 CYS A O 6
ATOM 6845 N N . ARG A 1 43 ? 3.268 -3.373 -6.414 1.00 0.00 43 ARG A N 6
ATOM 6846 C CA . ARG A 1 43 ? 3.182 -2.213 -5.535 1.00 0.00 43 ARG A CA 6
ATOM 6847 C C . ARG A 1 43 ? 4.254 -1.185 -5.885 1.00 0.00 43 ARG A C 6
ATOM 6848 O O . ARG A 1 43 ? 3.969 0.006 -6.008 1.00 0.00 43 ARG A O 6
ATOM 6869 N N . ALA A 1 44 ? 5.487 -1.654 -6.044 1.00 0.00 44 ALA A N 6
ATOM 6870 C CA . ALA A 1 44 ? 6.600 -0.776 -6.382 1.00 0.00 44 ALA A CA 6
ATOM 6871 C C . ALA A 1 44 ? 6.439 -0.198 -7.784 1.00 0.00 44 ALA A C 6
ATOM 6872 O O . ALA A 1 44 ? 6.628 0.999 -7.999 1.00 0.00 44 ALA A O 6
ATOM 6879 N N . CYS A 1 45 ? 6.088 -1.057 -8.736 1.00 0.00 45 CYS A N 6
ATOM 6880 C CA . CYS A 1 45 ? 5.902 -0.633 -10.118 1.00 0.00 45 CYS A CA 6
ATOM 6881 C C . CYS A 1 45 ? 4.841 0.460 -10.213 1.00 0.00 45 CYS A C 6
ATOM 6882 O O . CYS A 1 45 ? 5.153 1.620 -10.485 1.00 0.00 45 CYS A O 6
ATOM 6889 N N . ILE A 1 46 ? 3.588 0.081 -9.989 1.00 0.00 46 ILE A N 6
ATOM 6890 C CA . ILE A 1 46 ? 2.481 1.028 -10.048 1.00 0.00 46 ILE A CA 6
ATOM 6891 C C . ILE A 1 46 ? 2.878 2.375 -9.453 1.00 0.00 46 ILE A C 6
ATOM 6892 O O . ILE A 1 46 ? 2.517 3.429 -9.977 1.00 0.00 46 ILE A O 6
ATOM 6908 N N . THR A 1 47 ? 3.627 2.333 -8.355 1.00 0.00 47 THR A N 6
ATOM 6909 C CA . THR A 1 47 ? 4.075 3.550 -7.689 1.00 0.00 47 THR A CA 6
ATOM 6910 C C . THR A 1 47 ? 5.108 4.289 -8.530 1.00 0.00 47 THR A C 6
ATOM 6911 O O . THR A 1 47 ? 4.895 5.435 -8.929 1.00 0.00 47 THR A O 6
ATOM 6922 N N . LEU A 1 48 ? 6.229 3.628 -8.798 1.00 0.00 48 LEU A N 6
ATOM 6923 C CA . LEU A 1 48 ? 7.296 4.223 -9.594 1.00 0.00 48 LEU A CA 6
ATOM 6924 C C . LEU A 1 48 ? 6.746 4.817 -10.887 1.00 0.00 48 LEU A C 6
ATOM 6925 O O . LEU A 1 48 ? 6.870 6.016 -11.132 1.00 0.00 48 LEU A O 6
ATOM 6941 N N . ASN A 1 49 ? 6.136 3.969 -11.709 1.00 0.00 49 ASN A N 6
ATOM 6942 C CA . ASN A 1 49 ? 5.564 4.411 -12.976 1.00 0.00 49 ASN A CA 6
ATOM 6943 C C . ASN A 1 49 ? 4.872 5.761 -12.819 1.00 0.00 49 ASN A C 6
ATOM 6944 O O . ASN A 1 49 ? 5.051 6.662 -13.639 1.00 0.00 49 ASN A O 6
ATOM 6955 N N . TYR A 1 50 ? 4.081 5.895 -11.760 1.00 0.00 50 TYR A N 6
ATOM 6956 C CA . TYR A 1 50 ? 3.360 7.134 -11.496 1.00 0.00 50 TYR A CA 6
ATOM 6957 C C . TYR A 1 50 ? 4.329 8.294 -11.289 1.00 0.00 50 TYR A C 6
ATOM 6958 O O . TYR A 1 50 ? 4.268 9.301 -11.994 1.00 0.00 50 TYR A O 6
ATOM 6976 N N . GLU A 1 51 ? 5.222 8.144 -10.316 1.00 0.00 51 GLU A N 6
ATOM 6977 C CA . GLU A 1 51 ? 6.205 9.179 -10.015 1.00 0.00 51 GLU A CA 6
ATOM 6978 C C . GLU A 1 51 ? 6.752 9.799 -11.298 1.00 0.00 51 GLU A C 6
ATOM 6979 O O . GLU A 1 51 ? 6.822 11.021 -11.429 1.00 0.00 51 GLU A O 6
ATOM 6991 N N . SER A 1 52 ? 7.138 8.947 -12.242 1.00 0.00 52 SER A N 6
ATOM 6992 C CA . SER A 1 52 ? 7.684 9.410 -13.513 1.00 0.00 52 SER A CA 6
ATOM 6993 C C . SER A 1 52 ? 6.627 10.161 -14.316 1.00 0.00 52 SER A C 6
ATOM 6994 O O . SER A 1 52 ? 6.827 11.311 -14.703 1.00 0.00 52 SER A O 6
ATOM 7002 N N . ASN A 1 53 ? 5.500 9.500 -14.563 1.00 0.00 53 ASN A N 6
ATOM 7003 C CA . ASN A 1 53 ? 4.410 10.104 -15.321 1.00 0.00 53 ASN A CA 6
ATOM 7004 C C . ASN A 1 53 ? 3.118 10.105 -14.510 1.00 0.00 53 ASN A C 6
ATOM 7005 O O . ASN A 1 53 ? 2.652 9.056 -14.066 1.00 0.00 53 ASN A O 6
ATOM 7016 N N . ARG A 1 54 ? 2.545 11.289 -14.321 1.00 0.00 54 ARG A N 6
ATOM 7017 C CA . ARG A 1 54 ? 1.308 11.427 -13.562 1.00 0.00 54 ARG A CA 6
ATOM 7018 C C . ARG A 1 54 ? 0.611 12.744 -13.893 1.00 0.00 54 ARG A C 6
ATOM 7019 O O . ARG A 1 54 ? 1.208 13.641 -14.487 1.00 0.00 54 ARG A O 6
ATOM 7040 N N . ASN A 1 55 ? -0.655 12.852 -13.503 1.00 0.00 55 ASN A N 6
ATOM 7041 C CA . ASN A 1 55 ? -1.433 14.059 -13.759 1.00 0.00 55 ASN A CA 6
ATOM 7042 C C . ASN A 1 55 ? -1.035 15.176 -12.799 1.00 0.00 55 ASN A C 6
ATOM 7043 O O . ASN A 1 55 ? -0.637 14.921 -11.662 1.00 0.00 55 ASN A O 6
ATOM 7054 N N . THR A 1 56 ? -1.146 16.416 -13.265 1.00 0.00 56 THR A N 6
ATOM 7055 C CA . THR A 1 56 ? -0.797 17.573 -12.450 1.00 0.00 56 THR A CA 6
ATOM 7056 C C . THR A 1 56 ? -1.757 17.727 -11.276 1.00 0.00 56 THR A C 6
ATOM 7057 O O . THR A 1 56 ? -1.455 18.416 -10.301 1.00 0.00 56 THR A O 6
ATOM 7068 N N . ASP A 1 57 ? -2.915 17.083 -11.376 1.00 0.00 57 ASP A N 6
ATOM 7069 C CA . ASP A 1 57 ? -3.919 17.147 -10.321 1.00 0.00 57 ASP A CA 6
ATOM 7070 C C . ASP A 1 57 ? -3.630 16.120 -9.231 1.00 0.00 57 ASP A C 6
ATOM 7071 O O . ASP A 1 57 ? -3.669 16.433 -8.042 1.00 0.00 57 ASP A O 6
ATOM 7080 N N . GLY A 1 58 ? -3.339 14.890 -9.646 1.00 0.00 58 GLY A N 6
ATOM 7081 C CA . GLY A 1 58 ? -3.048 13.835 -8.693 1.00 0.00 58 GLY A CA 6
ATOM 7082 C C . GLY A 1 58 ? -3.293 12.453 -9.265 1.00 0.00 58 GLY A C 6
ATOM 7083 O O . GLY A 1 58 ? -2.606 11.495 -8.910 1.00 0.00 58 GLY A O 6
ATOM 7087 N N . LYS A 1 59 ? -4.275 12.348 -10.153 1.00 0.00 59 LYS A N 6
ATOM 7088 C CA . LYS A 1 59 ? -4.611 11.073 -10.776 1.00 0.00 59 LYS A CA 6
ATOM 7089 C C . LYS A 1 59 ? -3.409 10.498 -11.519 1.00 0.00 59 LYS A C 6
ATOM 7090 O O . LYS A 1 59 ? -2.666 11.226 -12.175 1.00 0.00 59 LYS A O 6
ATOM 7109 N N . GLY A 1 60 ? -3.225 9.185 -11.411 1.00 0.00 60 GLY A N 6
ATOM 7110 C CA . GLY A 1 60 ? -2.113 8.534 -12.078 1.00 0.00 60 GLY A CA 6
ATOM 7111 C C . GLY A 1 60 ? -2.508 7.934 -13.412 1.00 0.00 60 GLY A C 6
ATOM 7112 O O . GLY A 1 60 ? -3.681 7.650 -13.649 1.00 0.00 60 GLY A O 6
ATOM 7116 N N . ASN A 1 61 ? -1.526 7.743 -14.288 1.00 0.00 61 ASN A N 6
ATOM 7117 C CA . ASN A 1 61 ? -1.778 7.175 -15.607 1.00 0.00 61 ASN A CA 6
ATOM 7118 C C . ASN A 1 61 ? -1.370 5.706 -15.654 1.00 0.00 61 ASN A C 6
ATOM 7119 O O . ASN A 1 61 ? -0.287 5.336 -15.199 1.00 0.00 61 ASN A O 6
ATOM 7130 N N . CYS A 1 62 ? -2.244 4.872 -16.207 1.00 0.00 62 CYS A N 6
ATOM 7131 C CA . CYS A 1 62 ? -1.976 3.443 -16.315 1.00 0.00 62 CYS A CA 6
ATOM 7132 C C . CYS A 1 62 ? -1.021 3.154 -17.470 1.00 0.00 62 CYS A C 6
ATOM 7133 O O . CYS A 1 62 ? -1.242 3.566 -18.609 1.00 0.00 62 CYS A O 6
ATOM 7140 N N . PRO A 1 63 ? 0.066 2.428 -17.171 1.00 0.00 63 PRO A N 6
ATOM 7141 C CA . PRO A 1 63 ? 1.076 2.067 -18.170 1.00 0.00 63 PRO A CA 6
ATOM 7142 C C . PRO A 1 63 ? 0.554 1.050 -19.180 1.00 0.00 63 PRO A C 6
ATOM 7143 O O . PRO A 1 63 ? 1.310 0.533 -20.003 1.00 0.00 63 PRO A O 6
ATOM 7154 N N . VAL A 1 64 ? -0.743 0.767 -19.112 1.00 0.00 64 VAL A N 6
ATOM 7155 C CA . VAL A 1 64 ? -1.366 -0.187 -20.021 1.00 0.00 64 VAL A CA 6
ATOM 7156 C C . VAL A 1 64 ? -2.454 0.479 -20.856 1.00 0.00 64 VAL A C 6
ATOM 7157 O O . VAL A 1 64 ? -2.416 0.448 -22.086 1.00 0.00 64 VAL A O 6
ATOM 7170 N N . CYS A 1 65 ? -3.425 1.083 -20.178 1.00 0.00 65 CYS A N 6
ATOM 7171 C CA . CYS A 1 65 ? -4.526 1.758 -20.855 1.00 0.00 65 CYS A CA 6
ATOM 7172 C C . CYS A 1 65 ? -4.391 3.273 -20.735 1.00 0.00 65 CYS A C 6
ATOM 7173 O O . CYS A 1 65 ? -5.039 4.024 -21.465 1.00 0.00 65 CYS A O 6
ATOM 7180 N N . ARG A 1 66 ? -3.545 3.715 -19.810 1.00 0.00 66 ARG A N 6
ATOM 7181 C CA . ARG A 1 66 ? -3.326 5.140 -19.594 1.00 0.00 66 ARG A CA 6
ATOM 7182 C C . ARG A 1 66 ? -4.603 5.818 -19.104 1.00 0.00 66 ARG A C 6
ATOM 7183 O O . ARG A 1 66 ? -4.996 6.867 -19.614 1.00 0.00 66 ARG A O 6
ATOM 7204 N N . VAL A 1 67 ? -5.246 5.211 -18.111 1.00 0.00 67 VAL A N 6
ATOM 7205 C CA . VAL A 1 67 ? -6.477 5.756 -17.552 1.00 0.00 67 VAL A CA 6
ATOM 7206 C C . VAL A 1 67 ? -6.218 6.439 -16.214 1.00 0.00 67 VAL A C 6
ATOM 7207 O O . VAL A 1 67 ? -5.493 5.930 -15.360 1.00 0.00 67 VAL A O 6
ATOM 7220 N N . PRO A 1 68 ? -6.825 7.620 -16.026 1.00 0.00 68 PRO A N 6
ATOM 7221 C CA . PRO A 1 68 ? -6.676 8.399 -14.793 1.00 0.00 68 PRO A CA 6
ATOM 7222 C C . PRO A 1 68 ? -7.370 7.742 -13.605 1.00 0.00 68 PRO A C 6
ATOM 7223 O O . PRO A 1 68 ? -8.597 7.754 -13.507 1.00 0.00 68 PRO A O 6
ATOM 7234 N N . TYR A 1 69 ? -6.578 7.170 -12.705 1.00 0.00 69 TYR A N 6
ATOM 7235 C CA . TYR A 1 69 ? -7.117 6.507 -11.524 1.00 0.00 69 TYR A CA 6
ATOM 7236 C C . TYR A 1 69 ? -6.653 7.203 -10.248 1.00 0.00 69 TYR A C 6
ATOM 7237 O O . TYR A 1 69 ? -5.524 7.682 -10.147 1.00 0.00 69 TYR A O 6
ATOM 7255 N N . PRO A 1 70 ? -7.546 7.260 -9.249 1.00 0.00 70 PRO A N 6
ATOM 7256 C CA . PRO A 1 70 ? -7.252 7.894 -7.960 1.00 0.00 70 PRO A CA 6
ATOM 7257 C C . PRO A 1 70 ? -6.239 7.100 -7.141 1.00 0.00 70 PRO A C 6
ATOM 7258 O O . PRO A 1 70 ? -6.546 6.022 -6.632 1.00 0.00 70 PRO A O 6
ATOM 7269 N N . PHE A 1 71 ? -5.032 7.641 -7.018 1.00 0.00 71 PHE A N 6
ATOM 7270 C CA . PHE A 1 71 ? -3.973 6.983 -6.261 1.00 0.00 71 PHE A CA 6
ATOM 7271 C C . PHE A 1 71 ? -4.424 6.697 -4.831 1.00 0.00 71 PHE A C 6
ATOM 7272 O O . PHE A 1 71 ? -4.891 7.591 -4.126 1.00 0.00 71 PHE A O 6
ATOM 7289 N N . GLY A 1 72 ? -4.281 5.444 -4.410 1.00 0.00 72 GLY A N 6
ATOM 7290 C CA . GLY A 1 72 ? -4.678 5.062 -3.068 1.00 0.00 72 GLY A CA 6
ATOM 7291 C C . GLY A 1 72 ? -5.792 4.034 -3.063 1.00 0.00 72 GLY A C 6
ATOM 7292 O O . GLY A 1 72 ? -5.653 2.962 -2.477 1.00 0.00 72 GLY A O 6
ATOM 7296 N N . ASN A 1 73 ? -6.901 4.363 -3.718 1.00 0.00 73 ASN A N 6
ATOM 7297 C CA . ASN A 1 73 ? -8.045 3.460 -3.784 1.00 0.00 73 ASN A CA 6
ATOM 7298 C C . ASN A 1 73 ? -7.598 2.040 -4.118 1.00 0.00 73 ASN A C 6
ATOM 7299 O O . ASN A 1 73 ? -8.176 1.066 -3.634 1.00 0.00 73 ASN A O 6
ATOM 7310 N N . LEU A 1 74 ? -6.566 1.930 -4.947 1.00 0.00 74 LEU A N 6
ATOM 7311 C CA . LEU A 1 74 ? -6.040 0.629 -5.346 1.00 0.00 74 LEU A CA 6
ATOM 7312 C C . LEU A 1 74 ? -6.092 -0.359 -4.184 1.00 0.00 74 LEU A C 6
ATOM 7313 O O . LEU A 1 74 ? -5.514 -0.118 -3.124 1.00 0.00 74 LEU A O 6
ATOM 7329 N N . LYS A 1 75 ? -6.787 -1.472 -4.391 1.00 0.00 75 LYS A N 6
ATOM 7330 C CA . LYS A 1 75 ? -6.912 -2.499 -3.364 1.00 0.00 75 LYS A CA 6
ATOM 7331 C C . LYS A 1 75 ? -5.695 -3.417 -3.361 1.00 0.00 75 LYS A C 6
ATOM 7332 O O . LYS A 1 75 ? -5.154 -3.774 -4.408 1.00 0.00 75 LYS A O 6
ATOM 7351 N N . PRO A 1 76 ? -5.252 -3.812 -2.158 1.00 0.00 76 PRO A N 6
ATOM 7352 C CA . PRO A 1 76 ? -4.095 -4.696 -1.991 1.00 0.00 76 PRO A CA 6
ATOM 7353 C C . PRO A 1 76 ? -4.379 -6.118 -2.461 1.00 0.00 76 PRO A C 6
ATOM 7354 O O . PRO A 1 76 ? -5.250 -6.799 -1.921 1.00 0.00 76 PRO A O 6
ATOM 7365 N N . ASN A 1 77 ? -3.638 -6.562 -3.472 1.00 0.00 77 ASN A N 6
ATOM 7366 C CA . ASN A 1 77 ? -3.811 -7.904 -4.015 1.00 0.00 77 ASN A CA 6
ATOM 7367 C C . ASN A 1 77 ? -2.936 -8.908 -3.273 1.00 0.00 77 ASN A C 6
ATOM 7368 O O . ASN A 1 77 ? -1.712 -8.773 -3.234 1.00 0.00 77 ASN A O 6
ATOM 7379 N N . LEU A 1 78 ? -3.570 -9.917 -2.685 1.00 0.00 78 LEU A N 6
ATOM 7380 C CA . LEU A 1 78 ? -2.849 -10.946 -1.943 1.00 0.00 78 LEU A CA 6
ATOM 7381 C C . LEU A 1 78 ? -3.292 -12.340 -2.376 1.00 0.00 78 LEU A C 6
ATOM 7382 O O . LEU A 1 78 ? -4.322 -12.843 -1.926 1.00 0.00 78 LEU A O 6
ATOM 7398 N N . HIS A 1 79 ? -2.506 -12.960 -3.251 1.00 0.00 79 HIS A N 6
ATOM 7399 C CA . HIS A 1 79 ? -2.816 -14.298 -3.742 1.00 0.00 79 HIS A CA 6
ATOM 7400 C C . HIS A 1 79 ? -4.313 -14.452 -3.991 1.00 0.00 79 HIS A C 6
ATOM 7401 O O . HIS A 1 79 ? -4.907 -15.476 -3.652 1.00 0.00 79 HIS A O 6
ATOM 7415 N N . VAL A 1 80 ? -4.918 -13.428 -4.584 1.00 0.00 80 VAL A N 6
ATOM 7416 C CA . VAL A 1 80 ? -6.346 -13.450 -4.878 1.00 0.00 80 VAL A CA 6
ATOM 7417 C C . VAL A 1 80 ? -6.620 -14.109 -6.226 1.00 0.00 80 VAL A C 6
ATOM 7418 O O . VAL A 1 80 ? -6.207 -13.605 -7.270 1.00 0.00 80 VAL A O 6
ATOM 7431 N N . ALA A 1 81 ? -7.319 -15.239 -6.195 1.00 0.00 81 ALA A N 6
ATOM 7432 C CA . ALA A 1 81 ? -7.650 -15.966 -7.414 1.00 0.00 81 ALA A CA 6
ATOM 7433 C C . ALA A 1 81 ? -9.149 -16.231 -7.505 1.00 0.00 81 ALA A C 6
ATOM 7434 O O . ALA A 1 81 ? -9.667 -17.142 -6.861 1.00 0.00 81 ALA A O 6
ATOM 7441 N N . ASN A 1 82 ? -9.839 -15.429 -8.308 1.00 0.00 82 ASN A N 6
ATOM 7442 C CA . ASN A 1 82 ? -11.280 -15.577 -8.482 1.00 0.00 82 ASN A CA 6
ATOM 7443 C C . ASN A 1 82 ? -11.643 -17.023 -8.806 1.00 0.00 82 ASN A C 6
ATOM 7444 O O . ASN A 1 82 ? -10.768 -17.879 -8.935 1.00 0.00 82 ASN A O 6
ATOM 7455 N N . ILE A 1 83 ? -12.939 -17.286 -8.936 1.00 0.00 83 ILE A N 6
ATOM 7456 C CA . ILE A 1 83 ? -13.417 -18.628 -9.247 1.00 0.00 83 ILE A CA 6
ATOM 7457 C C . ILE A 1 83 ? -13.217 -18.955 -10.723 1.00 0.00 83 ILE A C 6
ATOM 7458 O O . ILE A 1 83 ? -13.411 -20.093 -11.149 1.00 0.00 83 ILE A O 6
ATOM 7474 N N . VAL A 1 84 ? -12.825 -17.949 -11.498 1.00 0.00 84 VAL A N 6
ATOM 7475 C CA . VAL A 1 84 ? -12.595 -18.130 -12.927 1.00 0.00 84 VAL A CA 6
ATOM 7476 C C . VAL A 1 84 ? -13.677 -19.003 -13.552 1.00 0.00 84 VAL A C 6
ATOM 7477 O O . VAL A 1 84 ? -13.381 -19.986 -14.230 1.00 0.00 84 VAL A O 6
ATOM 7490 N N . GLU A 1 85 ? -14.934 -18.636 -13.318 1.00 0.00 85 GLU A N 6
ATOM 7491 C CA . GLU A 1 85 ? -16.061 -19.387 -13.858 1.00 0.00 85 GLU A CA 6
ATOM 7492 C C . GLU A 1 85 ? -16.699 -18.644 -15.029 1.00 0.00 85 GLU A C 6
ATOM 7493 O O . GLU A 1 85 ? -16.244 -17.553 -15.370 1.00 0.00 85 GLU A O 6
ATOM 7507 N N . GLY A 1 1 ? 36.455 2.120 -27.597 1.00 0.00 1 GLY A N 7
ATOM 7508 C CA . GLY A 1 1 ? 35.966 0.850 -27.092 1.00 0.00 1 GLY A CA 7
ATOM 7509 C C . GLY A 1 1 ? 35.352 -0.009 -28.179 1.00 0.00 1 GLY A C 7
ATOM 7510 O O . GLY A 1 1 ? 34.921 0.501 -29.213 1.00 0.00 1 GLY A O 7
ATOM 7514 N N . SER A 1 2 ? 35.312 -1.317 -27.946 1.00 0.00 2 SER A N 7
ATOM 7515 C CA . SER A 1 2 ? 34.751 -2.250 -28.916 1.00 0.00 2 SER A CA 7
ATOM 7516 C C . SER A 1 2 ? 34.133 -3.456 -28.215 1.00 0.00 2 SER A C 7
ATOM 7517 O O . SER A 1 2 ? 34.348 -3.672 -27.023 1.00 0.00 2 SER A O 7
ATOM 7525 N N . SER A 1 3 ? 33.365 -4.239 -28.966 1.00 0.00 3 SER A N 7
ATOM 7526 C CA . SER A 1 3 ? 32.712 -5.422 -28.417 1.00 0.00 3 SER A CA 7
ATOM 7527 C C . SER A 1 3 ? 32.126 -6.285 -29.531 1.00 0.00 3 SER A C 7
ATOM 7528 O O . SER A 1 3 ? 32.122 -5.894 -30.697 1.00 0.00 3 SER A O 7
ATOM 7536 N N . GLY A 1 4 ? 31.632 -7.463 -29.161 1.00 0.00 4 GLY A N 7
ATOM 7537 C CA . GLY A 1 4 ? 31.051 -8.363 -30.139 1.00 0.00 4 GLY A CA 7
ATOM 7538 C C . GLY A 1 4 ? 31.055 -9.806 -29.673 1.00 0.00 4 GLY A C 7
ATOM 7539 O O . GLY A 1 4 ? 32.059 -10.295 -29.156 1.00 0.00 4 GLY A O 7
ATOM 7543 N N . SER A 1 5 ? 29.929 -10.488 -29.855 1.00 0.00 5 SER A N 7
ATOM 7544 C CA . SER A 1 5 ? 29.804 -11.882 -29.444 1.00 0.00 5 SER A CA 7
ATOM 7545 C C . SER A 1 5 ? 28.533 -12.504 -30.013 1.00 0.00 5 SER A C 7
ATOM 7546 O O . SER A 1 5 ? 27.582 -11.800 -30.353 1.00 0.00 5 SER A O 7
ATOM 7554 N N . SER A 1 6 ? 28.524 -13.830 -30.113 1.00 0.00 6 SER A N 7
ATOM 7555 C CA . SER A 1 6 ? 27.372 -14.549 -30.644 1.00 0.00 6 SER A CA 7
ATOM 7556 C C . SER A 1 6 ? 27.169 -15.869 -29.907 1.00 0.00 6 SER A C 7
ATOM 7557 O O . SER A 1 6 ? 28.095 -16.402 -29.298 1.00 0.00 6 SER A O 7
ATOM 7565 N N . GLY A 1 7 ? 25.948 -16.392 -29.967 1.00 0.00 7 GLY A N 7
ATOM 7566 C CA . GLY A 1 7 ? 25.643 -17.645 -29.302 1.00 0.00 7 GLY A CA 7
ATOM 7567 C C . GLY A 1 7 ? 24.365 -18.278 -29.815 1.00 0.00 7 GLY A C 7
ATOM 7568 O O . GLY A 1 7 ? 23.616 -17.657 -30.568 1.00 0.00 7 GLY A O 7
ATOM 7572 N N . MET A 1 8 ? 24.116 -19.518 -29.407 1.00 0.00 8 MET A N 7
ATOM 7573 C CA . MET A 1 8 ? 22.920 -20.236 -29.832 1.00 0.00 8 MET A CA 7
ATOM 7574 C C . MET A 1 8 ? 21.985 -20.480 -28.651 1.00 0.00 8 MET A C 7
ATOM 7575 O O . MET A 1 8 ? 22.433 -20.651 -27.518 1.00 0.00 8 MET A O 7
ATOM 7589 N N . ALA A 1 9 ? 20.684 -20.493 -28.925 1.00 0.00 9 ALA A N 7
ATOM 7590 C CA . ALA A 1 9 ? 19.687 -20.718 -27.885 1.00 0.00 9 ALA A CA 7
ATOM 7591 C C . ALA A 1 9 ? 18.473 -21.454 -28.440 1.00 0.00 9 ALA A C 7
ATOM 7592 O O . ALA A 1 9 ? 18.197 -21.402 -29.638 1.00 0.00 9 ALA A O 7
ATOM 7599 N N . SER A 1 10 ? 17.750 -22.140 -27.560 1.00 0.00 10 SER A N 7
ATOM 7600 C CA . SER A 1 10 ? 16.567 -22.892 -27.963 1.00 0.00 10 SER A CA 7
ATOM 7601 C C . SER A 1 10 ? 15.439 -22.713 -26.952 1.00 0.00 10 SER A C 7
ATOM 7602 O O . SER A 1 10 ? 15.671 -22.307 -25.813 1.00 0.00 10 SER A O 7
ATOM 7610 N N . SER A 1 11 ? 14.217 -23.018 -27.377 1.00 0.00 11 SER A N 7
ATOM 7611 C CA . SER A 1 11 ? 13.052 -22.888 -26.510 1.00 0.00 11 SER A CA 7
ATOM 7612 C C . SER A 1 11 ? 11.998 -23.935 -26.856 1.00 0.00 11 SER A C 7
ATOM 7613 O O . SER A 1 11 ? 11.720 -24.190 -28.028 1.00 0.00 11 SER A O 7
ATOM 7621 N N . VAL A 1 12 ? 11.414 -24.541 -25.826 1.00 0.00 12 VAL A N 7
ATOM 7622 C CA . VAL A 1 12 ? 10.390 -25.560 -26.019 1.00 0.00 12 VAL A CA 7
ATOM 7623 C C . VAL A 1 12 ? 8.999 -24.939 -26.071 1.00 0.00 12 VAL A C 7
ATOM 7624 O O . VAL A 1 12 ? 8.841 -23.729 -25.905 1.00 0.00 12 VAL A O 7
ATOM 7637 N N . LEU A 1 13 ? 7.992 -25.775 -26.301 1.00 0.00 13 LEU A N 7
ATOM 7638 C CA . LEU A 1 13 ? 6.612 -25.308 -26.374 1.00 0.00 13 LEU A CA 7
ATOM 7639 C C . LEU A 1 13 ? 5.953 -25.342 -24.999 1.00 0.00 13 LEU A C 7
ATOM 7640 O O . LEU A 1 13 ? 5.728 -26.412 -24.435 1.00 0.00 13 LEU A O 7
ATOM 7656 N N . GLU A 1 14 ? 5.643 -24.163 -24.468 1.00 0.00 14 GLU A N 7
ATOM 7657 C CA . GLU A 1 14 ? 5.007 -24.059 -23.160 1.00 0.00 14 GLU A CA 7
ATOM 7658 C C . GLU A 1 14 ? 3.917 -22.992 -23.168 1.00 0.00 14 GLU A C 7
ATOM 7659 O O . GLU A 1 14 ? 3.880 -22.134 -24.050 1.00 0.00 14 GLU A O 7
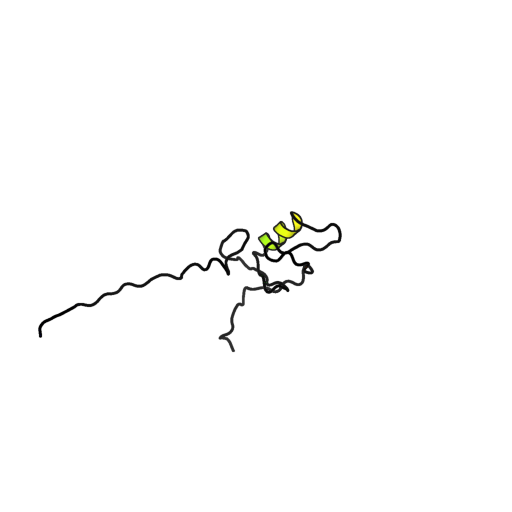ATOM 7671 N N . MET A 1 15 ? 3.029 -23.053 -22.181 1.00 0.00 15 MET A N 7
ATOM 7672 C CA . MET A 1 15 ? 1.938 -22.092 -22.074 1.00 0.00 15 MET A CA 7
ATOM 7673 C C . MET A 1 15 ? 2.290 -20.976 -21.096 1.00 0.00 15 MET A C 7
ATOM 7674 O O . MET A 1 15 ? 1.918 -21.026 -19.923 1.00 0.00 15 MET A O 7
ATOM 7688 N N . ILE A 1 16 ? 3.008 -19.971 -21.585 1.00 0.00 16 ILE A N 7
ATOM 7689 C CA . ILE A 1 16 ? 3.409 -18.843 -20.754 1.00 0.00 16 ILE A CA 7
ATOM 7690 C C . ILE A 1 16 ? 2.508 -17.636 -20.992 1.00 0.00 16 ILE A C 7
ATOM 7691 O O . ILE A 1 16 ? 2.640 -16.937 -21.998 1.00 0.00 16 ILE A O 7
ATOM 7707 N N . LYS A 1 17 ? 1.592 -17.396 -20.061 1.00 0.00 17 LYS A N 7
ATOM 7708 C CA . LYS A 1 17 ? 0.669 -16.271 -20.166 1.00 0.00 17 LYS A CA 7
ATOM 7709 C C . LYS A 1 17 ? 1.421 -14.945 -20.120 1.00 0.00 17 LYS A C 7
ATOM 7710 O O . LYS A 1 17 ? 2.156 -14.671 -19.172 1.00 0.00 17 LYS A O 7
ATOM 7729 N N . GLU A 1 18 ? 1.229 -14.125 -21.149 1.00 0.00 18 GLU A N 7
ATOM 7730 C CA . GLU A 1 18 ? 1.889 -12.827 -21.224 1.00 0.00 18 GLU A CA 7
ATOM 7731 C C . GLU A 1 18 ? 0.890 -11.695 -21.000 1.00 0.00 18 GLU A C 7
ATOM 7732 O O . GLU A 1 18 ? 1.075 -10.584 -21.495 1.00 0.00 18 GLU A O 7
ATOM 7744 N N . GLU A 1 19 ? -0.169 -11.988 -20.252 1.00 0.00 19 GLU A N 7
ATOM 7745 C CA . GLU A 1 19 ? -1.198 -10.995 -19.965 1.00 0.00 19 GLU A CA 7
ATOM 7746 C C . GLU A 1 19 ? -1.270 -10.703 -18.469 1.00 0.00 19 GLU A C 7
ATOM 7747 O O . GLU A 1 19 ? -1.365 -9.548 -18.054 1.00 0.00 19 GLU A O 7
ATOM 7759 N N . VAL A 1 20 ? -1.224 -11.759 -17.663 1.00 0.00 20 VAL A N 7
ATOM 7760 C CA . VAL A 1 20 ? -1.283 -11.617 -16.213 1.00 0.00 20 VAL A CA 7
ATOM 7761 C C . VAL A 1 20 ? -0.034 -10.927 -15.677 1.00 0.00 20 VAL A C 7
ATOM 7762 O O . VAL A 1 20 ? -0.113 -10.078 -14.789 1.00 0.00 20 VAL A O 7
ATOM 7775 N N . THR A 1 21 ? 1.120 -11.296 -16.223 1.00 0.00 21 THR A N 7
ATOM 7776 C CA . THR A 1 21 ? 2.387 -10.713 -15.800 1.00 0.00 21 THR A CA 7
ATOM 7777 C C . THR A 1 21 ? 2.337 -9.190 -15.854 1.00 0.00 21 THR A C 7
ATOM 7778 O O . THR A 1 21 ? 1.637 -8.611 -16.686 1.00 0.00 21 THR A O 7
ATOM 7789 N N . CYS A 1 22 ? 3.083 -8.546 -14.963 1.00 0.00 22 CYS A N 7
ATOM 7790 C CA . CYS A 1 22 ? 3.125 -7.090 -14.909 1.00 0.00 22 CYS A CA 7
ATOM 7791 C C . CYS A 1 22 ? 3.436 -6.503 -16.283 1.00 0.00 22 CYS A C 7
ATOM 7792 O O . CYS A 1 22 ? 4.472 -6.785 -16.886 1.00 0.00 22 CYS A O 7
ATOM 7799 N N . PRO A 1 23 ? 2.518 -5.668 -16.791 1.00 0.00 23 PRO A N 7
ATOM 7800 C CA . PRO A 1 23 ? 2.671 -5.023 -18.099 1.00 0.00 23 PRO A CA 7
ATOM 7801 C C . PRO A 1 23 ? 3.774 -3.969 -18.100 1.00 0.00 23 PRO A C 7
ATOM 7802 O O . PRO A 1 23 ? 3.980 -3.275 -19.095 1.00 0.00 23 PRO A O 7
ATOM 7813 N N . ILE A 1 24 ? 4.478 -3.856 -16.979 1.00 0.00 24 ILE A N 7
ATOM 7814 C CA . ILE A 1 24 ? 5.560 -2.888 -16.852 1.00 0.00 24 ILE A CA 7
ATOM 7815 C C . ILE A 1 24 ? 6.914 -3.584 -16.765 1.00 0.00 24 ILE A C 7
ATOM 7816 O O . ILE A 1 24 ? 7.757 -3.440 -17.651 1.00 0.00 24 ILE A O 7
ATOM 7832 N N . CYS A 1 25 ? 7.116 -4.342 -15.693 1.00 0.00 25 CYS A N 7
ATOM 7833 C CA . CYS A 1 25 ? 8.366 -5.064 -15.490 1.00 0.00 25 CYS A CA 7
ATOM 7834 C C . CYS A 1 25 ? 8.324 -6.428 -16.171 1.00 0.00 25 CYS A C 7
ATOM 7835 O O . CYS A 1 25 ? 9.358 -6.974 -16.559 1.00 0.00 25 CYS A O 7
ATOM 7842 N N . LEU A 1 26 ? 7.122 -6.975 -16.315 1.00 0.00 26 LEU A N 7
ATOM 7843 C CA . LEU A 1 26 ? 6.943 -8.276 -16.950 1.00 0.00 26 LEU A CA 7
ATOM 7844 C C . LEU A 1 26 ? 7.503 -9.391 -16.073 1.00 0.00 26 LEU A C 7
ATOM 7845 O O . LEU A 1 26 ? 8.150 -10.314 -16.566 1.00 0.00 26 LEU A O 7
ATOM 7861 N N . GLU A 1 27 ? 7.247 -9.299 -14.772 1.00 0.00 27 GLU A N 7
ATOM 7862 C CA . GLU A 1 27 ? 7.725 -10.302 -13.828 1.00 0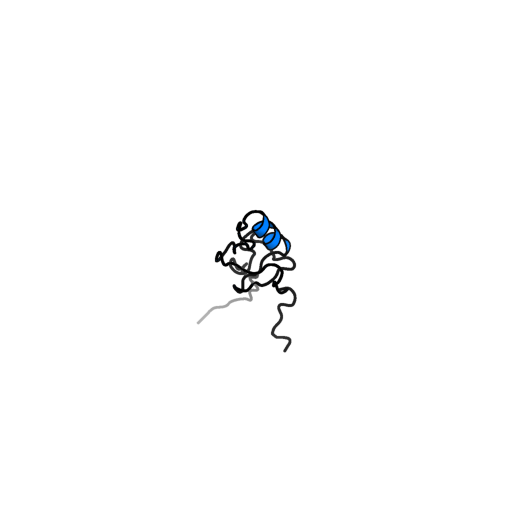.00 27 GLU A CA 7
ATOM 7863 C C . GLU A 1 27 ? 6.653 -10.629 -12.792 1.00 0.00 27 GLU A C 7
ATOM 7864 O O . GLU A 1 27 ? 5.627 -9.951 -12.709 1.00 0.00 27 GLU A O 7
ATOM 7876 N N . LEU A 1 28 ? 6.896 -11.671 -12.006 1.00 0.00 28 LEU A N 7
ATOM 7877 C CA . LEU A 1 28 ? 5.952 -12.090 -10.976 1.00 0.00 28 LEU A CA 7
ATOM 7878 C C . LEU A 1 28 ? 5.508 -10.902 -10.129 1.00 0.00 28 LEU A C 7
ATOM 7879 O O . LEU A 1 28 ? 6.320 -10.275 -9.446 1.00 0.00 28 LEU A O 7
ATOM 7895 N N . LEU A 1 29 ? 4.216 -10.598 -10.176 1.00 0.00 29 LEU A N 7
ATOM 7896 C CA . LEU A 1 29 ? 3.663 -9.486 -9.411 1.00 0.00 29 LEU A CA 7
ATOM 7897 C C . LEU A 1 29 ? 3.830 -9.719 -7.912 1.00 0.00 29 LEU A C 7
ATOM 7898 O O . LEU A 1 29 ? 3.366 -10.725 -7.374 1.00 0.00 29 LEU A O 7
ATOM 7914 N N . LYS A 1 30 ? 4.494 -8.783 -7.244 1.00 0.00 30 LYS A N 7
ATOM 7915 C CA . LYS A 1 30 ? 4.720 -8.883 -5.807 1.00 0.00 30 LYS A CA 7
ATOM 7916 C C . LYS A 1 30 ? 3.770 -7.968 -5.041 1.00 0.00 30 LYS A C 7
ATOM 7917 O O . LYS A 1 30 ? 3.854 -6.745 -5.145 1.00 0.00 30 LYS A O 7
ATOM 7936 N N . GLU A 1 31 ? 2.867 -8.570 -4.272 1.00 0.00 31 GLU A N 7
ATOM 7937 C CA . GLU A 1 31 ? 1.902 -7.807 -3.489 1.00 0.00 31 GLU A CA 7
ATOM 7938 C C . GLU A 1 31 ? 1.355 -6.632 -4.295 1.00 0.00 31 GLU A C 7
ATOM 7939 O O . GLU A 1 31 ? 1.383 -5.481 -3.858 1.00 0.00 31 GLU A O 7
ATOM 7951 N N . PRO A 1 32 ? 0.846 -6.927 -5.500 1.00 0.00 32 PRO A N 7
ATOM 7952 C CA . PRO A 1 32 ? 0.283 -5.910 -6.392 1.00 0.00 32 PRO A CA 7
ATOM 7953 C C . PRO A 1 32 ? -1.032 -5.342 -5.867 1.00 0.00 32 PRO A C 7
ATOM 7954 O O . PRO A 1 32 ? -1.616 -5.873 -4.923 1.00 0.00 32 PRO A O 7
ATOM 7965 N N . VAL A 1 33 ? -1.492 -4.259 -6.486 1.00 0.00 33 VAL A N 7
ATOM 7966 C CA . VAL A 1 33 ? -2.739 -3.620 -6.082 1.00 0.00 33 VAL A CA 7
ATOM 7967 C C . VAL A 1 33 ? -3.604 -3.288 -7.292 1.00 0.00 33 VAL A C 7
ATOM 7968 O O . VAL A 1 33 ? -3.163 -2.598 -8.212 1.00 0.00 33 VAL A O 7
ATOM 7981 N N . SER A 1 34 ? -4.837 -3.782 -7.285 1.00 0.00 34 SER A N 7
ATOM 7982 C CA . SER A 1 34 ? -5.764 -3.541 -8.385 1.00 0.00 34 SER A CA 7
ATOM 7983 C C . SER A 1 34 ? -6.270 -2.102 -8.362 1.00 0.00 34 SER A C 7
ATOM 7984 O O . SER A 1 34 ? -6.184 -1.417 -7.344 1.00 0.00 34 SER A O 7
ATOM 7992 N N . ALA A 1 35 ? -6.799 -1.650 -9.495 1.00 0.00 35 ALA A N 7
ATOM 7993 C CA . ALA A 1 35 ? -7.321 -0.293 -9.606 1.00 0.00 35 ALA A CA 7
ATOM 7994 C C . ALA A 1 35 ? -8.743 -0.296 -10.158 1.00 0.00 35 ALA A C 7
ATOM 7995 O O . ALA A 1 35 ? -9.322 -1.354 -10.403 1.00 0.00 35 ALA A O 7
ATOM 8002 N N . ASP A 1 36 ? -9.300 0.895 -10.351 1.00 0.00 36 ASP A N 7
ATOM 8003 C CA . ASP A 1 36 ? -10.654 1.030 -10.874 1.00 0.00 36 ASP A CA 7
ATOM 8004 C C . ASP A 1 36 ? -10.813 0.252 -12.177 1.00 0.00 36 ASP A C 7
ATOM 8005 O O . ASP A 1 36 ? -11.884 -0.282 -12.467 1.00 0.00 36 ASP A O 7
ATOM 8014 N N . CYS A 1 37 ? -9.741 0.192 -12.959 1.00 0.00 37 CYS A N 7
ATOM 8015 C CA . CYS A 1 37 ? -9.760 -0.519 -14.232 1.00 0.00 37 CYS A CA 7
ATOM 8016 C C . CYS A 1 37 ? -9.383 -1.985 -14.042 1.00 0.00 37 CYS A C 7
ATOM 8017 O O . CYS A 1 37 ? -8.710 -2.577 -14.884 1.00 0.00 37 CYS A O 7
ATOM 8024 N N . ASN A 1 38 ? -9.822 -2.564 -12.929 1.00 0.00 38 ASN A N 7
ATOM 8025 C CA . ASN A 1 38 ? -9.529 -3.960 -12.628 1.00 0.00 38 ASN A CA 7
ATOM 8026 C C . ASN A 1 38 ? -8.117 -4.329 -13.072 1.00 0.00 38 ASN A C 7
ATOM 8027 O O . ASN A 1 38 ? -7.873 -5.440 -13.543 1.00 0.00 38 ASN A O 7
ATOM 8038 N N . HIS A 1 39 ? -7.190 -3.389 -12.918 1.00 0.00 39 HIS A N 7
ATOM 8039 C CA . HIS A 1 39 ? -5.801 -3.615 -13.301 1.00 0.00 39 HIS A CA 7
ATOM 8040 C C . HIS A 1 39 ? -4.880 -3.522 -12.089 1.00 0.00 39 HIS A C 7
ATOM 8041 O O . HIS A 1 39 ? -4.833 -2.496 -11.411 1.00 0.00 39 HIS A O 7
ATOM 8055 N N . SER A 1 40 ? -4.151 -4.600 -11.821 1.00 0.00 40 SER A N 7
ATOM 8056 C CA . SER A 1 40 ? -3.235 -4.642 -10.687 1.00 0.00 40 SER A CA 7
ATOM 8057 C C . SER A 1 40 ? -1.784 -4.630 -11.160 1.00 0.00 40 SER A C 7
ATOM 8058 O O . SER A 1 40 ? -1.459 -5.172 -12.217 1.00 0.00 40 SER A O 7
ATOM 8066 N N . PHE A 1 41 ? -0.916 -4.009 -10.370 1.00 0.00 41 PHE A N 7
ATOM 8067 C CA . PHE A 1 41 ? 0.501 -3.925 -10.707 1.00 0.00 41 PHE A CA 7
ATOM 8068 C C . PHE A 1 41 ? 1.365 -4.024 -9.453 1.00 0.00 41 PHE A C 7
ATOM 8069 O O . PHE A 1 41 ? 0.885 -3.823 -8.337 1.00 0.00 41 PHE A O 7
ATOM 8086 N N . CYS A 1 42 ? 2.642 -4.336 -9.645 1.00 0.00 42 CYS A N 7
ATOM 8087 C CA . CYS A 1 42 ? 3.575 -4.464 -8.532 1.00 0.00 42 CYS A CA 7
ATOM 8088 C C . CYS A 1 42 ? 3.511 -3.238 -7.625 1.00 0.00 42 CYS A C 7
ATOM 8089 O O . CYS A 1 42 ? 3.710 -2.109 -8.075 1.00 0.00 42 CYS A O 7
ATOM 8096 N N . ARG A 1 43 ? 3.231 -3.468 -6.347 1.00 0.00 43 ARG A N 7
ATOM 8097 C CA . ARG A 1 43 ? 3.140 -2.383 -5.377 1.00 0.00 43 ARG A CA 7
ATOM 8098 C C . ARG A 1 43 ? 4.119 -1.264 -5.720 1.00 0.00 43 ARG A C 7
ATOM 8099 O O . ARG A 1 43 ? 3.764 -0.086 -5.699 1.00 0.00 43 ARG A O 7
ATOM 8120 N N . ALA A 1 44 ? 5.354 -1.641 -6.034 1.00 0.00 44 ALA A N 7
ATOM 8121 C CA . ALA A 1 44 ? 6.384 -0.670 -6.382 1.00 0.00 44 ALA A CA 7
ATOM 8122 C C . ALA A 1 44 ? 6.110 -0.044 -7.745 1.00 0.00 44 ALA A C 7
ATOM 8123 O O . ALA A 1 44 ? 5.931 1.169 -7.858 1.00 0.00 44 ALA A O 7
ATOM 8130 N N . CYS A 1 45 ? 6.080 -0.879 -8.779 1.00 0.00 45 CYS A N 7
ATOM 8131 C CA . CYS A 1 45 ? 5.829 -0.408 -10.136 1.00 0.00 45 CYS A CA 7
ATOM 8132 C C . CYS A 1 45 ? 4.753 0.675 -10.146 1.00 0.00 45 CYS A C 7
ATOM 8133 O O . CYS A 1 45 ? 5.028 1.834 -10.457 1.00 0.00 45 CYS A O 7
ATOM 8140 N N . ILE A 1 46 ? 3.529 0.288 -9.803 1.00 0.00 46 ILE A N 7
ATOM 8141 C CA . ILE A 1 46 ? 2.413 1.224 -9.771 1.00 0.00 46 ILE A CA 7
ATOM 8142 C C . ILE A 1 46 ? 2.839 2.567 -9.186 1.00 0.00 46 ILE A C 7
ATOM 8143 O O . ILE A 1 46 ? 2.393 3.623 -9.637 1.00 0.00 46 ILE A O 7
ATOM 8159 N N . THR A 1 47 ? 3.708 2.520 -8.181 1.00 0.00 47 THR A N 7
ATOM 8160 C CA . THR A 1 47 ? 4.195 3.732 -7.535 1.00 0.00 47 THR A CA 7
ATOM 8161 C C . THR A 1 47 ? 5.201 4.460 -8.419 1.00 0.00 47 THR A C 7
ATOM 8162 O O . THR A 1 47 ? 4.985 5.608 -8.809 1.00 0.00 47 THR A O 7
ATOM 8173 N N . LEU A 1 48 ? 6.302 3.785 -8.734 1.00 0.00 48 LEU A N 7
ATOM 8174 C CA . LEU A 1 48 ? 7.342 4.368 -9.574 1.00 0.00 48 LEU A CA 7
ATOM 8175 C C . LEU A 1 48 ? 6.750 4.936 -10.859 1.00 0.00 48 LEU A C 7
ATOM 8176 O O . LEU A 1 48 ? 6.933 6.112 -11.172 1.00 0.00 48 LEU A O 7
ATOM 8192 N N . ASN A 1 49 ? 6.037 4.093 -11.599 1.00 0.00 49 ASN A N 7
ATOM 8193 C CA . ASN A 1 49 ? 5.415 4.512 -12.850 1.00 0.00 49 ASN A CA 7
ATOM 8194 C C . ASN A 1 49 ? 4.696 5.847 -12.680 1.00 0.00 49 ASN A C 7
ATOM 8195 O O . ASN A 1 49 ? 4.849 6.755 -13.497 1.00 0.00 49 ASN A O 7
ATOM 8206 N N . TYR A 1 50 ? 3.912 5.959 -11.613 1.00 0.00 50 TYR A N 7
ATOM 8207 C CA . TYR A 1 50 ? 3.168 7.181 -11.336 1.00 0.00 50 TYR A CA 7
ATOM 8208 C C . TYR A 1 50 ? 4.101 8.387 -11.284 1.00 0.00 50 TYR A C 7
ATOM 8209 O O . TYR A 1 50 ? 3.812 9.434 -11.863 1.00 0.00 50 TYR A O 7
ATOM 8227 N N . GLU A 1 51 ? 5.222 8.231 -10.586 1.00 0.00 51 GLU A N 7
ATOM 8228 C CA . GLU A 1 51 ? 6.197 9.306 -10.458 1.00 0.00 51 GLU A CA 7
ATOM 8229 C C . GLU A 1 51 ? 6.877 9.586 -11.795 1.00 0.00 51 GLU A C 7
ATOM 8230 O O . GLU A 1 51 ? 7.031 10.740 -12.196 1.00 0.00 51 GLU A O 7
ATOM 8242 N N . SER A 1 52 ? 7.284 8.522 -12.480 1.00 0.00 52 SER A N 7
ATOM 8243 C CA . SER A 1 52 ? 7.951 8.652 -13.770 1.00 0.00 52 SER A CA 7
ATOM 8244 C C . SER A 1 52 ? 7.143 9.538 -14.713 1.00 0.00 52 SER A C 7
ATOM 8245 O O . SER A 1 52 ? 7.690 10.415 -15.380 1.00 0.00 52 SER A O 7
ATOM 8253 N N . ASN A 1 53 ? 5.836 9.300 -14.763 1.00 0.00 53 ASN A N 7
ATOM 8254 C CA . ASN A 1 53 ? 4.951 10.074 -15.625 1.00 0.00 53 ASN A CA 7
ATOM 8255 C C . ASN A 1 53 ? 3.711 10.531 -14.862 1.00 0.00 53 ASN A C 7
ATOM 8256 O O . ASN A 1 53 ? 2.754 9.773 -14.702 1.00 0.00 53 ASN A O 7
ATOM 8267 N N . ARG A 1 54 ? 3.736 11.774 -14.393 1.00 0.00 54 ARG A N 7
ATOM 8268 C CA . ARG A 1 54 ? 2.616 12.332 -13.646 1.00 0.00 54 ARG A CA 7
ATOM 8269 C C . ARG A 1 54 ? 1.860 13.358 -14.485 1.00 0.00 54 ARG A C 7
ATOM 8270 O O . ARG A 1 54 ? 2.438 14.015 -15.348 1.00 0.00 54 ARG A O 7
ATOM 8291 N N . ASN A 1 55 ? 0.563 13.488 -14.224 1.00 0.00 55 ASN A N 7
ATOM 8292 C CA . ASN A 1 55 ? -0.273 14.433 -14.956 1.00 0.00 55 ASN A CA 7
ATOM 8293 C C . ASN A 1 55 ? -0.104 15.847 -14.406 1.00 0.00 55 ASN A C 7
ATOM 8294 O O . ASN A 1 55 ? 0.297 16.035 -13.257 1.00 0.00 55 ASN A O 7
ATOM 8305 N N . THR A 1 56 ? -0.414 16.839 -15.236 1.00 0.00 56 THR A N 7
ATOM 8306 C CA . THR A 1 56 ? -0.297 18.235 -14.834 1.00 0.00 56 THR A CA 7
ATOM 8307 C C . THR A 1 56 ? -1.068 18.504 -13.547 1.00 0.00 56 THR A C 7
ATOM 8308 O O . THR A 1 56 ? -0.626 19.277 -12.697 1.00 0.00 56 THR A O 7
ATOM 8319 N N . ASP A 1 57 ? -2.222 17.861 -13.410 1.00 0.00 57 ASP A N 7
ATOM 8320 C CA . ASP A 1 57 ? -3.055 18.029 -12.225 1.00 0.00 57 ASP A CA 7
ATOM 8321 C C . ASP A 1 57 ? -2.387 17.413 -10.999 1.00 0.00 57 ASP A C 7
ATOM 8322 O O . ASP A 1 57 ? -2.307 18.038 -9.943 1.00 0.00 57 ASP A O 7
ATOM 8331 N N . GLY A 1 58 ? -1.910 16.181 -11.149 1.00 0.00 58 GLY A N 7
ATOM 8332 C CA . GLY A 1 58 ? -1.257 15.499 -10.047 1.00 0.00 58 GLY A CA 7
ATOM 8333 C C . GLY A 1 58 ? -1.451 13.997 -10.097 1.00 0.00 58 GLY A C 7
ATOM 8334 O O . GLY A 1 58 ? -0.511 13.233 -9.875 1.00 0.00 58 GLY A O 7
ATOM 8338 N N . LYS A 1 59 ? -2.675 13.569 -10.388 1.00 0.00 59 LYS A N 7
ATOM 8339 C CA . LYS A 1 59 ? -2.991 12.148 -10.467 1.00 0.00 59 LYS A CA 7
ATOM 8340 C C . LYS A 1 59 ? -2.107 11.450 -11.496 1.00 0.00 59 LYS A C 7
ATOM 8341 O O . LYS A 1 59 ? -1.235 12.071 -12.103 1.00 0.00 59 LYS A O 7
ATOM 8360 N N . GLY A 1 60 ? -2.340 10.155 -11.689 1.00 0.00 60 GLY A N 7
ATOM 8361 C CA . GLY A 1 60 ? -1.558 9.396 -12.647 1.00 0.00 60 GLY A CA 7
ATOM 8362 C C . GLY A 1 60 ? -2.425 8.590 -13.594 1.00 0.00 60 GLY A C 7
ATOM 8363 O O . GLY A 1 60 ? -3.616 8.404 -13.350 1.00 0.00 60 GLY A O 7
ATOM 8367 N N . ASN A 1 61 ? -1.826 8.113 -14.680 1.00 0.00 61 ASN A N 7
ATOM 8368 C CA . ASN A 1 61 ? -2.552 7.325 -15.670 1.00 0.00 61 ASN A CA 7
ATOM 8369 C C . ASN A 1 61 ? -2.120 5.862 -15.623 1.00 0.00 61 ASN A C 7
ATOM 8370 O O . ASN A 1 61 ? -1.028 5.540 -15.154 1.00 0.00 61 ASN A O 7
ATOM 8381 N N . CYS A 1 62 ? -2.984 4.980 -16.115 1.00 0.00 62 CYS A N 7
ATOM 8382 C CA . CYS A 1 62 ? -2.694 3.551 -16.130 1.00 0.00 62 CYS A CA 7
ATOM 8383 C C . CYS A 1 62 ? -1.767 3.197 -17.289 1.00 0.00 62 CYS A C 7
ATOM 8384 O O . CYS A 1 62 ? -1.993 3.580 -18.437 1.00 0.00 62 CYS A O 7
ATOM 8391 N N . PRO A 1 63 ? 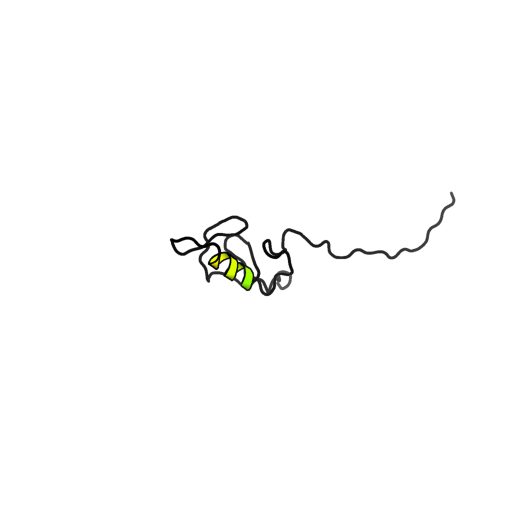-0.697 2.448 -16.984 1.00 0.00 63 PRO A N 7
ATOM 8392 C CA . PRO A 1 63 ? 0.286 2.025 -17.986 1.00 0.00 63 PRO A CA 7
ATOM 8393 C C . PRO A 1 63 ? -0.282 0.994 -18.955 1.00 0.00 63 PRO A C 7
ATOM 8394 O O . PRO A 1 63 ? 0.451 0.401 -19.747 1.00 0.00 63 PRO A O 7
ATOM 8405 N N . VAL A 1 64 ? -1.593 0.783 -18.887 1.00 0.00 64 VAL A N 7
ATOM 8406 C CA . VAL A 1 64 ? -2.259 -0.176 -19.760 1.00 0.00 64 VAL A CA 7
ATOM 8407 C C . VAL A 1 64 ? -3.404 0.480 -20.524 1.00 0.00 64 VAL A C 7
ATOM 8408 O O . VAL A 1 64 ? -3.423 0.481 -21.756 1.00 0.00 64 VAL A O 7
ATOM 8421 N N . CYS A 1 65 ? -4.358 1.038 -19.786 1.00 0.00 65 CYS A N 7
ATOM 8422 C CA . CYS A 1 65 ? -5.508 1.697 -20.393 1.00 0.00 65 CYS A CA 7
ATOM 8423 C C . CYS A 1 65 ? -5.368 3.215 -20.315 1.00 0.00 65 CYS A C 7
ATOM 8424 O O . CYS A 1 65 ? -6.164 3.953 -20.896 1.00 0.00 65 CYS A O 7
ATOM 8431 N N . ARG A 1 66 ? -4.351 3.673 -19.592 1.00 0.00 66 ARG A N 7
ATOM 8432 C CA . ARG A 1 66 ? -4.108 5.102 -19.436 1.00 0.00 66 ARG A CA 7
ATOM 8433 C C . ARG A 1 66 ? -5.356 5.814 -18.923 1.00 0.00 66 ARG A C 7
ATOM 8434 O O . ARG A 1 66 ? -5.753 6.852 -19.451 1.00 0.00 66 ARG A O 7
ATOM 8455 N N . VAL A 1 67 ? -5.971 5.247 -17.890 1.00 0.00 67 VAL A N 7
ATOM 8456 C CA . VAL A 1 67 ? -7.174 5.827 -17.304 1.00 0.00 67 VAL A CA 7
ATOM 8457 C C . VAL A 1 67 ? -6.854 6.565 -16.009 1.00 0.00 67 VAL A C 7
ATOM 8458 O O . VAL A 1 67 ? -6.096 6.086 -15.164 1.00 0.00 67 VAL A O 7
ATOM 8471 N N . PRO A 1 68 ? -7.444 7.758 -15.846 1.00 0.00 68 PRO A N 7
ATOM 8472 C CA . PRO A 1 68 ? -7.238 8.587 -14.654 1.00 0.00 68 PRO A CA 7
ATOM 8473 C C . PRO A 1 68 ? -7.886 7.987 -13.411 1.00 0.00 68 PRO A C 7
ATOM 8474 O O . PRO A 1 68 ? -9.111 7.910 -13.313 1.00 0.00 68 PRO A O 7
ATOM 8485 N N . TYR A 1 69 ? -7.057 7.563 -12.464 1.00 0.00 69 TYR A N 7
ATOM 8486 C CA . TYR A 1 69 ? -7.550 6.968 -11.227 1.00 0.00 69 TYR A CA 7
ATOM 8487 C C . TYR A 1 69 ? -6.982 7.692 -10.010 1.00 0.00 69 TYR A C 7
ATOM 8488 O O . TYR A 1 69 ? -5.866 8.211 -10.029 1.00 0.00 69 TYR A O 7
ATOM 8506 N N . PRO A 1 70 ? -7.769 7.728 -8.925 1.00 0.00 70 PRO A N 7
ATOM 8507 C CA . PRO A 1 70 ? -7.367 8.384 -7.677 1.00 0.00 70 PRO A CA 7
ATOM 8508 C C . PRO A 1 70 ? -6.248 7.634 -6.962 1.00 0.00 70 PRO A C 7
ATOM 8509 O O . PRO A 1 70 ? -6.499 6.678 -6.228 1.00 0.00 70 PRO A O 7
ATOM 8520 N N . PHE A 1 71 ? -5.014 8.075 -7.180 1.00 0.00 71 PHE A N 7
ATOM 8521 C CA . PHE A 1 71 ? -3.856 7.445 -6.556 1.00 0.00 71 PHE A CA 7
ATOM 8522 C C . PHE A 1 71 ? -4.073 7.272 -5.055 1.00 0.00 71 PHE A C 7
ATOM 8523 O O . PHE A 1 71 ? -4.161 8.250 -4.313 1.00 0.00 71 PHE A O 7
ATOM 8540 N N . GLY A 1 72 ? -4.160 6.020 -4.616 1.00 0.00 72 GLY A N 7
ATOM 8541 C CA . GLY A 1 72 ? -4.367 5.742 -3.207 1.00 0.00 72 GLY A CA 7
ATOM 8542 C C . GLY A 1 72 ? -5.464 4.722 -2.972 1.00 0.00 72 GLY A C 7
ATOM 8543 O O . GLY A 1 72 ? -5.347 3.865 -2.098 1.00 0.00 72 GLY A O 7
ATOM 8547 N N . ASN A 1 73 ? -6.534 4.817 -3.755 1.00 0.00 73 ASN A N 7
ATOM 8548 C CA . ASN A 1 73 ? -7.658 3.897 -3.626 1.00 0.00 73 ASN A CA 7
ATOM 8549 C C . ASN A 1 73 ? -7.361 2.573 -4.325 1.00 0.00 73 ASN A C 7
ATOM 8550 O O . ASN A 1 73 ? -8.197 2.043 -5.057 1.00 0.00 73 ASN A O 7
ATOM 8561 N N . LEU A 1 74 ? -6.165 2.044 -4.092 1.00 0.00 74 LEU A N 7
ATOM 8562 C CA . LEU A 1 74 ? -5.756 0.782 -4.698 1.00 0.00 74 LEU A CA 7
ATOM 8563 C C . LEU A 1 74 ? -5.847 -0.360 -3.690 1.00 0.00 74 LEU A C 7
ATOM 8564 O O . LEU A 1 74 ? -5.312 -0.272 -2.585 1.00 0.00 74 LEU A O 7
ATOM 8580 N N . LYS A 1 75 ? -6.526 -1.433 -4.080 1.00 0.00 75 LYS A N 7
ATOM 8581 C CA . LYS A 1 75 ? -6.685 -2.595 -3.214 1.00 0.00 75 LYS A CA 7
ATOM 8582 C C . LYS A 1 75 ? -5.686 -3.688 -3.581 1.00 0.00 75 LYS A C 7
ATOM 8583 O O . LYS A 1 75 ? -5.354 -3.893 -4.749 1.00 0.00 75 LYS A O 7
ATOM 8602 N N . PRO A 1 76 ? -5.195 -4.409 -2.562 1.00 0.00 76 PRO A N 7
ATOM 8603 C CA . PRO A 1 76 ? -4.228 -5.494 -2.753 1.00 0.00 76 PRO A CA 7
ATOM 8604 C C . PRO A 1 76 ? -4.847 -6.707 -3.441 1.00 0.00 76 PRO A C 7
ATOM 8605 O O . PRO A 1 76 ? -6.028 -7.000 -3.259 1.00 0.00 76 PRO A O 7
ATOM 8616 N N . ASN A 1 77 ? -4.041 -7.408 -4.231 1.00 0.00 77 ASN A N 7
ATOM 8617 C CA . ASN A 1 77 ? -4.510 -8.589 -4.947 1.00 0.00 77 ASN A CA 7
ATOM 8618 C C . ASN A 1 77 ? -3.770 -9.838 -4.478 1.00 0.00 77 ASN A C 7
ATOM 8619 O O . ASN A 1 77 ? -2.604 -10.046 -4.817 1.00 0.00 77 ASN A O 7
ATOM 8630 N N . LEU A 1 78 ? -4.455 -10.668 -3.698 1.00 0.00 78 LEU A N 7
ATOM 8631 C CA . LEU A 1 78 ? -3.863 -11.898 -3.183 1.00 0.00 78 LEU A CA 7
ATOM 8632 C C . LEU A 1 78 ? -4.790 -13.086 -3.416 1.00 0.00 78 LEU A C 7
ATOM 8633 O O . LEU A 1 78 ? -5.845 -13.197 -2.790 1.00 0.00 78 LEU A O 7
ATOM 8649 N N . HIS A 1 79 ? -4.389 -13.975 -4.319 1.00 0.00 79 HIS A N 7
ATOM 8650 C CA . HIS A 1 79 ? -5.183 -15.158 -4.633 1.00 0.00 79 HIS A CA 7
ATOM 8651 C C . HIS A 1 79 ? -6.669 -14.817 -4.686 1.00 0.00 79 HIS A C 7
ATOM 8652 O O . HIS A 1 79 ? -7.506 -15.565 -4.182 1.00 0.00 79 HIS A O 7
ATOM 8666 N N . VAL A 1 80 ? -6.989 -13.682 -5.299 1.00 0.00 80 VAL A N 7
ATOM 8667 C CA . VAL A 1 80 ? -8.374 -13.242 -5.418 1.00 0.00 80 VAL A CA 7
ATOM 8668 C C . VAL A 1 80 ? -8.966 -13.650 -6.762 1.00 0.00 80 VAL A C 7
ATOM 8669 O O . VAL A 1 80 ? -8.566 -13.142 -7.809 1.00 0.00 80 VAL A O 7
ATOM 8682 N N . ALA A 1 81 ? -9.924 -14.571 -6.726 1.00 0.00 81 ALA A N 7
ATOM 8683 C CA . ALA A 1 81 ? -10.574 -15.046 -7.941 1.00 0.00 81 ALA A CA 7
ATOM 8684 C C . ALA A 1 81 ? -12.092 -14.997 -7.806 1.00 0.00 81 ALA A C 7
ATOM 8685 O O . ALA A 1 81 ? -12.791 -15.923 -8.215 1.00 0.00 81 ALA A O 7
ATOM 8692 N N . ASN A 1 82 ? -12.596 -13.911 -7.228 1.00 0.00 82 ASN A N 7
ATOM 8693 C CA . ASN A 1 82 ? -14.032 -13.742 -7.039 1.00 0.00 82 ASN A CA 7
ATOM 8694 C C . ASN A 1 82 ? -14.497 -12.394 -7.581 1.00 0.00 82 ASN A C 7
ATOM 8695 O O . ASN A 1 82 ? -13.797 -11.388 -7.456 1.00 0.00 82 ASN A O 7
ATOM 8706 N N . ILE A 1 83 ? -15.682 -12.381 -8.181 1.00 0.00 83 ILE A N 7
ATOM 8707 C CA . ILE A 1 83 ? -16.242 -11.157 -8.740 1.00 0.00 83 ILE A CA 7
ATOM 8708 C C . ILE A 1 83 ? -15.246 -10.471 -9.669 1.00 0.00 83 ILE A C 7
ATOM 8709 O O . ILE A 1 83 ? -15.045 -9.258 -9.595 1.00 0.00 83 ILE A O 7
ATOM 8725 N N . VAL A 1 84 ? -14.624 -11.255 -10.544 1.00 0.00 84 VAL A N 7
ATOM 8726 C CA . VAL A 1 84 ? -13.650 -10.723 -11.490 1.00 0.00 84 VAL A CA 7
ATOM 8727 C C . VAL A 1 84 ? -14.331 -9.884 -12.566 1.00 0.00 84 VAL A C 7
ATOM 8728 O O . VAL A 1 84 ? -13.700 -9.036 -13.195 1.00 0.00 84 VAL A O 7
ATOM 8741 N N . GLU A 1 85 ? -15.622 -10.128 -12.771 1.00 0.00 85 GLU A N 7
ATOM 8742 C CA . GLU A 1 85 ? -16.387 -9.395 -13.771 1.00 0.00 85 GLU A CA 7
ATOM 8743 C C . GLU A 1 85 ? -16.465 -7.912 -13.418 1.00 0.00 85 GLU A C 7
ATOM 8744 O O . GLU A 1 85 ? -15.972 -7.518 -12.362 1.00 0.00 85 GLU A O 7
ATOM 8758 N N . GLY A 1 1 ? 22.384 17.449 4.814 1.00 0.00 1 GLY A N 8
ATOM 8759 C CA . GLY A 1 1 ? 22.153 16.644 3.628 1.00 0.00 1 GLY A CA 8
ATOM 8760 C C . GLY A 1 1 ? 21.642 15.256 3.960 1.00 0.00 1 GLY A C 8
ATOM 8761 O O . GLY A 1 1 ? 21.185 15.006 5.075 1.00 0.00 1 GLY A O 8
ATOM 8765 N N . SER A 1 2 ? 21.719 14.352 2.989 1.00 0.00 2 SER A N 8
ATOM 8766 C CA . SER A 1 2 ? 21.256 12.982 3.181 1.00 0.00 2 SER A CA 8
ATOM 8767 C C . SER A 1 2 ? 21.925 12.038 2.187 1.00 0.00 2 SER A C 8
ATOM 8768 O O . SER A 1 2 ? 22.411 12.464 1.140 1.00 0.00 2 SER A O 8
ATOM 8776 N N . SER A 1 3 ? 21.945 10.752 2.524 1.00 0.00 3 SER A N 8
ATOM 8777 C CA . SER A 1 3 ? 22.557 9.746 1.664 1.00 0.00 3 SER A CA 8
ATOM 8778 C C . SER A 1 3 ? 21.506 8.783 1.121 1.00 0.00 3 SER A C 8
ATOM 8779 O O . SER A 1 3 ? 21.450 8.519 -0.079 1.00 0.00 3 SER A O 8
ATOM 8787 N N . GLY A 1 4 ? 20.672 8.261 2.016 1.00 0.00 4 GLY A N 8
ATOM 8788 C CA . GLY A 1 4 ? 19.633 7.333 1.608 1.00 0.00 4 GLY A CA 8
ATOM 8789 C C . GLY A 1 4 ? 19.862 5.934 2.146 1.00 0.00 4 GLY A C 8
ATOM 8790 O O . GLY A 1 4 ? 20.833 5.688 2.861 1.00 0.00 4 GLY A O 8
ATOM 8794 N N . SER A 1 5 ? 18.963 5.016 1.804 1.00 0.00 5 SER A N 8
ATOM 8795 C CA . SER A 1 5 ? 19.069 3.636 2.262 1.00 0.00 5 SER A CA 8
ATOM 8796 C C . SER A 1 5 ? 18.177 2.718 1.431 1.00 0.00 5 SER A C 8
ATOM 8797 O O . SER A 1 5 ? 17.186 3.158 0.848 1.00 0.00 5 SER A O 8
ATOM 8805 N N . SER A 1 6 ? 18.537 1.440 1.382 1.00 0.00 6 SER A N 8
ATOM 8806 C CA . SER A 1 6 ? 17.773 0.459 0.620 1.00 0.00 6 SER A CA 8
ATOM 8807 C C . SER A 1 6 ? 17.409 -0.741 1.489 1.00 0.00 6 SER A C 8
ATOM 8808 O O . SER A 1 6 ? 17.797 -0.818 2.654 1.00 0.00 6 SER A O 8
ATOM 8816 N N . GLY A 1 7 ? 16.660 -1.675 0.912 1.00 0.00 7 GLY A N 8
ATOM 8817 C CA . GLY A 1 7 ? 16.254 -2.859 1.647 1.00 0.00 7 GLY A CA 8
ATOM 8818 C C . GLY A 1 7 ? 15.863 -4.004 0.733 1.00 0.00 7 GLY A C 8
ATOM 8819 O O . GLY A 1 7 ? 15.808 -3.842 -0.485 1.00 0.00 7 GLY A O 8
ATOM 8823 N N . MET A 1 8 ? 15.592 -5.163 1.323 1.00 0.00 8 MET A N 8
ATOM 8824 C CA . MET A 1 8 ? 15.205 -6.340 0.553 1.00 0.00 8 MET A CA 8
ATOM 8825 C C . MET A 1 8 ? 13.818 -6.826 0.964 1.00 0.00 8 MET A C 8
ATOM 8826 O O . MET A 1 8 ? 13.252 -6.355 1.949 1.00 0.00 8 MET A O 8
ATOM 8840 N N . ALA A 1 9 ? 13.277 -7.771 0.201 1.00 0.00 9 ALA A N 8
ATOM 8841 C CA . ALA A 1 9 ? 11.959 -8.321 0.488 1.00 0.00 9 ALA A CA 8
ATOM 8842 C C . ALA A 1 9 ? 11.880 -9.792 0.091 1.00 0.00 9 ALA A C 8
ATOM 8843 O O . ALA A 1 9 ? 11.972 -10.132 -1.088 1.00 0.00 9 ALA A O 8
ATOM 8850 N N . SER A 1 10 ? 11.710 -10.659 1.084 1.00 0.00 10 SER A N 8
ATOM 8851 C CA . SER A 1 10 ? 11.624 -12.094 0.839 1.00 0.00 10 SER A CA 8
ATOM 8852 C C . SER A 1 10 ? 10.242 -12.473 0.316 1.00 0.00 10 SER A C 8
ATOM 8853 O O . SER A 1 10 ? 9.330 -11.647 0.282 1.00 0.00 10 SER A O 8
ATOM 8861 N N . SER A 1 11 ? 10.095 -13.730 -0.091 1.00 0.00 11 SER A N 8
ATOM 8862 C CA . SER A 1 11 ? 8.826 -14.220 -0.616 1.00 0.00 11 SER A CA 8
ATOM 8863 C C . SER A 1 11 ? 8.872 -15.730 -0.828 1.00 0.00 11 SER A C 8
ATOM 8864 O O . SER A 1 11 ? 9.715 -16.239 -1.567 1.00 0.00 11 SER A O 8
ATOM 8872 N N . VAL A 1 12 ? 7.959 -16.442 -0.175 1.00 0.00 12 VAL A N 8
ATOM 8873 C CA . VAL A 1 12 ? 7.893 -17.893 -0.292 1.00 0.00 12 VAL A CA 8
ATOM 8874 C C . VAL A 1 12 ? 7.668 -18.319 -1.738 1.00 0.00 12 VAL A C 8
ATOM 8875 O O . VAL A 1 12 ? 7.123 -17.561 -2.542 1.00 0.00 12 VAL A O 8
ATOM 8888 N N . LEU A 1 13 ? 8.089 -19.536 -2.064 1.00 0.00 13 LEU A N 8
ATOM 8889 C CA . LEU A 1 13 ? 7.932 -20.064 -3.414 1.00 0.00 13 LEU A CA 8
ATOM 8890 C C . LEU A 1 13 ? 6.486 -19.942 -3.883 1.00 0.00 13 LEU A C 8
ATOM 8891 O O . LEU A 1 13 ? 5.597 -20.618 -3.365 1.00 0.00 13 LEU A O 8
ATOM 8907 N N . GLU A 1 14 ? 6.258 -19.076 -4.866 1.00 0.00 14 GLU A N 8
ATOM 8908 C CA . GLU A 1 14 ? 4.919 -18.868 -5.404 1.00 0.00 14 GLU A CA 8
ATOM 8909 C C . GLU A 1 14 ? 4.836 -19.338 -6.853 1.00 0.00 14 GLU A C 8
ATOM 8910 O O . GLU A 1 14 ? 5.778 -19.170 -7.627 1.00 0.00 14 GLU A O 8
ATOM 8922 N N . MET A 1 15 ? 3.702 -19.930 -7.213 1.00 0.00 15 MET A N 8
ATOM 8923 C CA . MET A 1 15 ? 3.494 -20.425 -8.569 1.00 0.00 15 MET A CA 8
ATOM 8924 C C . MET A 1 15 ? 4.016 -19.427 -9.597 1.00 0.00 15 MET A C 8
ATOM 8925 O O . MET A 1 15 ? 3.977 -18.216 -9.376 1.00 0.00 15 MET A O 8
ATOM 8939 N N . ILE A 1 16 ? 4.504 -19.942 -10.721 1.00 0.00 16 ILE A N 8
ATOM 8940 C CA . ILE A 1 16 ? 5.033 -19.095 -11.783 1.00 0.00 16 ILE A CA 8
ATOM 8941 C C . ILE A 1 16 ? 3.954 -18.760 -12.807 1.00 0.00 16 ILE A C 8
ATOM 8942 O O . ILE A 1 16 ? 3.852 -19.404 -13.851 1.00 0.00 16 ILE A O 8
ATOM 8958 N N . LYS A 1 17 ? 3.150 -17.747 -12.502 1.00 0.00 17 LYS A N 8
ATOM 8959 C CA . LYS A 1 17 ? 2.080 -17.322 -13.396 1.00 0.00 17 LYS A CA 8
ATOM 8960 C C . LYS A 1 17 ? 2.645 -16.621 -14.627 1.00 0.00 17 LYS A C 8
ATOM 8961 O O . LYS A 1 17 ? 3.470 -15.715 -14.511 1.00 0.00 17 LYS A O 8
ATOM 8980 N N . GLU A 1 18 ? 2.194 -17.045 -15.803 1.00 0.00 18 GLU A N 8
ATOM 8981 C CA . GLU A 1 18 ? 2.656 -16.455 -17.055 1.00 0.00 18 GLU A CA 8
ATOM 8982 C C . GLU A 1 18 ? 1.484 -15.906 -17.862 1.00 0.00 18 GLU A C 8
ATOM 8983 O O . GLU A 1 18 ? 1.514 -15.899 -19.093 1.00 0.00 18 GLU A O 8
ATOM 8995 N N . GLU A 1 19 ? 0.452 -15.447 -17.160 1.00 0.00 19 GLU A N 8
ATOM 8996 C CA . GLU A 1 19 ? -0.731 -14.897 -17.812 1.00 0.00 19 GLU A CA 8
ATOM 8997 C C . GLU A 1 19 ? -1.060 -13.512 -17.263 1.00 0.00 19 GLU A C 8
ATOM 8998 O O . GLU A 1 19 ? -1.508 -12.631 -17.998 1.00 0.00 19 GLU A O 8
ATOM 9010 N N . VAL A 1 20 ? -0.835 -13.327 -15.966 1.00 0.00 20 VAL A N 8
ATOM 9011 C CA . VAL A 1 20 ? -1.106 -12.050 -15.318 1.00 0.00 20 VAL A CA 8
ATOM 9012 C C . VAL A 1 20 ? 0.186 -11.370 -14.881 1.00 0.00 20 VAL A C 8
ATOM 9013 O O . VAL A 1 20 ? 0.167 -10.417 -14.100 1.00 0.00 20 VAL A O 8
ATOM 9026 N N . THR A 1 21 ? 1.310 -11.864 -15.389 1.00 0.00 21 THR A N 8
ATOM 9027 C CA . THR A 1 21 ? 2.613 -11.305 -15.051 1.00 0.00 21 THR A CA 8
ATOM 9028 C C . THR A 1 21 ? 2.637 -9.797 -15.269 1.00 0.00 21 THR A C 8
ATOM 9029 O O . THR A 1 21 ? 1.972 -9.278 -16.166 1.00 0.00 21 THR A O 8
ATOM 9040 N N . CYS A 1 22 ? 3.408 -9.097 -14.444 1.00 0.00 22 CYS A N 8
ATOM 9041 C CA . CYS A 1 22 ? 3.520 -7.647 -14.546 1.00 0.00 22 CYS A CA 8
ATOM 9042 C C . CYS A 1 22 ? 3.921 -7.230 -15.958 1.00 0.00 22 CYS A C 8
ATOM 9043 O O . CYS A 1 22 ? 4.964 -7.629 -16.477 1.00 0.00 22 CYS A O 8
ATOM 9050 N N . PRO A 1 23 ? 3.075 -6.408 -16.595 1.00 0.00 23 PRO A N 8
ATOM 9051 C CA . PRO A 1 23 ? 3.320 -5.918 -17.955 1.00 0.00 23 PRO A CA 8
ATOM 9052 C C . PRO A 1 23 ? 4.480 -4.930 -18.015 1.00 0.00 23 PRO A C 8
ATOM 9053 O O . PRO A 1 23 ? 4.771 -4.364 -19.069 1.00 0.00 23 PRO A O 8
ATOM 9064 N N . ILE A 1 24 ? 5.138 -4.728 -16.878 1.00 0.00 24 ILE A N 8
ATOM 9065 C CA . ILE A 1 24 ? 6.267 -3.809 -16.803 1.00 0.00 24 ILE A CA 8
ATOM 9066 C C . ILE A 1 24 ? 7.578 -4.564 -16.613 1.00 0.00 24 ILE A C 8
ATOM 9067 O O . ILE A 1 24 ? 8.456 -4.535 -17.476 1.00 0.00 24 ILE A O 8
ATOM 9083 N N . CYS A 1 25 ? 7.705 -5.241 -15.476 1.00 0.00 25 CYS A N 8
ATOM 9084 C CA . CYS A 1 25 ? 8.908 -6.005 -15.171 1.00 0.00 25 CYS A CA 8
ATOM 9085 C C . CYS A 1 25 ? 8.800 -7.428 -15.711 1.00 0.00 25 CYS A C 8
ATOM 9086 O O . CYS A 1 25 ? 9.809 -8.078 -15.988 1.00 0.00 25 CYS A O 8
ATOM 9093 N N . LEU A 1 26 ? 7.570 -7.907 -15.859 1.00 0.00 26 LEU A N 8
ATOM 9094 C CA . LEU A 1 26 ? 7.328 -9.253 -16.367 1.00 0.00 26 LEU A CA 8
ATOM 9095 C C . LEU A 1 26 ? 7.819 -10.304 -15.377 1.00 0.00 26 LEU A C 8
ATOM 9096 O O . LEU A 1 26 ? 8.581 -11.201 -15.737 1.00 0.00 26 LEU A O 8
ATOM 9112 N N . GLU A 1 27 ? 7.375 -10.188 -14.129 1.00 0.00 27 GLU A N 8
ATOM 9113 C CA . GLU A 1 27 ? 7.769 -11.130 -13.089 1.00 0.00 27 GLU A CA 8
ATOM 9114 C C . GLU A 1 27 ? 6.694 -11.231 -12.010 1.00 0.00 27 GLU A C 8
ATOM 9115 O O . GLU A 1 27 ? 5.868 -10.330 -11.856 1.00 0.00 27 GLU A O 8
ATOM 9127 N N . LEU A 1 28 ? 6.711 -12.332 -11.267 1.00 0.00 28 LEU A N 8
ATOM 9128 C CA . LEU A 1 28 ? 5.738 -12.551 -10.203 1.00 0.00 28 LEU A CA 8
ATOM 9129 C C . LEU A 1 28 ? 5.356 -11.235 -9.534 1.00 0.00 28 LEU A C 8
ATOM 9130 O O . LEU A 1 28 ? 6.214 -10.516 -9.019 1.00 0.00 28 LEU A O 8
ATOM 9146 N N . LEU A 1 29 ? 4.064 -10.925 -9.543 1.00 0.00 29 LEU A N 8
ATOM 9147 C CA . LEU A 1 29 ? 3.568 -9.696 -8.934 1.00 0.00 29 LEU A CA 8
ATOM 9148 C C . LEU A 1 29 ? 3.784 -9.709 -7.425 1.00 0.00 29 LEU A C 8
ATOM 9149 O O . LEU A 1 29 ? 3.225 -10.545 -6.714 1.00 0.00 29 LEU A O 8
ATOM 9165 N N . LYS A 1 30 ? 4.597 -8.777 -6.940 1.00 0.00 30 LYS A N 8
ATOM 9166 C CA . LYS A 1 30 ? 4.886 -8.678 -5.514 1.00 0.00 30 LYS A CA 8
ATOM 9167 C C . LYS A 1 30 ? 3.971 -7.659 -4.844 1.00 0.00 30 LYS A C 8
ATOM 9168 O O . LYS A 1 30 ? 4.105 -6.455 -5.059 1.00 0.00 30 LYS A O 8
ATOM 9187 N N . GLU A 1 31 ? 3.042 -8.150 -4.029 1.00 0.00 31 GLU A N 8
ATOM 9188 C CA . GLU A 1 31 ? 2.106 -7.280 -3.327 1.00 0.00 31 GLU A CA 8
ATOM 9189 C C . GLU A 1 31 ? 1.481 -6.268 -4.283 1.00 0.00 31 GLU A C 8
ATOM 9190 O O . GLU A 1 31 ? 1.515 -5.058 -4.056 1.00 0.00 31 GLU A O 8
ATOM 9202 N N . PRO A 1 32 ? 0.897 -6.773 -5.380 1.00 0.00 32 PRO A N 8
ATOM 9203 C CA . PRO A 1 32 ? 0.253 -5.932 -6.393 1.00 0.00 32 PRO A CA 8
ATOM 9204 C C . PRO A 1 32 ? -1.033 -5.292 -5.883 1.00 0.00 32 PRO A C 8
ATOM 9205 O O . PRO A 1 32 ? -1.574 -5.695 -4.853 1.00 0.00 32 PRO A O 8
ATOM 9216 N N . VAL A 1 33 ? -1.520 -4.291 -6.611 1.00 0.00 33 VAL A N 8
ATOM 9217 C CA . VAL A 1 33 ? -2.745 -3.596 -6.233 1.00 0.00 33 VAL A CA 8
ATOM 9218 C C . VAL A 1 33 ? -3.647 -3.375 -7.442 1.00 0.00 33 VAL A C 8
ATOM 9219 O O . VAL A 1 33 ? -3.243 -2.753 -8.424 1.00 0.00 33 VAL A O 8
ATOM 9232 N N . SER A 1 34 ? -4.870 -3.888 -7.362 1.00 0.00 34 SER A N 8
ATOM 9233 C CA . SER A 1 34 ? -5.829 -3.749 -8.452 1.00 0.00 34 SER A CA 8
ATOM 9234 C C . SER A 1 34 ? -6.247 -2.292 -8.626 1.00 0.00 34 SER A C 8
ATOM 9235 O O . SER A 1 34 ? -6.173 -1.497 -7.689 1.00 0.00 34 SER A O 8
ATOM 9243 N N . ALA A 1 35 ? -6.684 -1.948 -9.833 1.00 0.00 35 ALA A N 8
ATOM 9244 C CA . ALA A 1 35 ? -7.115 -0.588 -10.131 1.00 0.00 35 ALA A CA 8
ATOM 9245 C C . ALA A 1 35 ? -8.478 -0.581 -10.815 1.00 0.00 35 ALA A C 8
ATOM 9246 O O . ALA A 1 35 ? -9.033 -1.636 -11.125 1.00 0.00 35 ALA A O 8
ATOM 9253 N N . ASP A 1 36 ? -9.013 0.612 -11.047 1.00 0.00 36 ASP A N 8
ATOM 9254 C CA . ASP A 1 36 ? -10.311 0.756 -11.694 1.00 0.00 36 ASP A CA 8
ATOM 9255 C C . ASP A 1 36 ? -10.369 -0.059 -12.983 1.00 0.00 36 ASP A C 8
ATOM 9256 O O . ASP A 1 36 ? -11.399 -0.648 -13.312 1.00 0.00 36 ASP A O 8
ATOM 9265 N N . CYS A 1 37 ? -9.257 -0.086 -13.709 1.00 0.00 37 CYS A N 8
ATOM 9266 C CA . CYS A 1 37 ? -9.180 -0.827 -14.963 1.00 0.00 37 CYS A CA 8
ATOM 9267 C C . CYS A 1 37 ? -8.792 -2.282 -14.713 1.00 0.00 37 CYS A C 8
ATOM 9268 O O . CYS A 1 37 ? -8.045 -2.877 -15.487 1.00 0.00 37 CYS A O 8
ATOM 9275 N N . ASN A 1 38 ? -9.307 -2.846 -13.625 1.00 0.00 38 ASN A N 8
ATOM 9276 C CA . ASN A 1 38 ? -9.015 -4.231 -13.272 1.00 0.00 38 ASN A CA 8
ATOM 9277 C C . ASN A 1 38 ? -7.577 -4.592 -13.631 1.00 0.00 38 ASN A C 8
ATOM 9278 O O . ASN A 1 38 ? -7.301 -5.698 -14.099 1.00 0.00 38 ASN A O 8
ATOM 9289 N N . HIS A 1 39 ? -6.663 -3.652 -13.409 1.00 0.00 39 HIS A N 8
ATOM 9290 C CA . HIS A 1 39 ? -5.253 -3.872 -13.708 1.00 0.00 39 HIS A CA 8
ATOM 9291 C C . HIS A 1 39 ? -4.396 -3.673 -12.461 1.00 0.00 39 HIS A C 8
ATOM 9292 O O . HIS A 1 39 ? -4.382 -2.593 -11.871 1.00 0.00 39 HIS A O 8
ATOM 9306 N N . SER A 1 40 ? -3.682 -4.722 -12.066 1.00 0.00 40 SER A N 8
ATOM 9307 C CA . SER A 1 40 ? -2.827 -4.664 -10.886 1.00 0.00 40 SER A CA 8
ATOM 9308 C C . SER A 1 40 ? -1.354 -4.715 -11.281 1.00 0.00 40 SER A C 8
ATOM 9309 O O . SER A 1 40 ? -0.994 -5.286 -12.311 1.00 0.00 40 SER A O 8
ATOM 9317 N N . PHE A 1 41 ? -0.505 -4.112 -10.455 1.00 0.00 41 PHE A N 8
ATOM 9318 C CA . PHE A 1 41 ? 0.929 -4.086 -10.717 1.00 0.00 41 PHE A CA 8
ATOM 9319 C C . PHE A 1 41 ? 1.720 -4.088 -9.412 1.00 0.00 41 PHE A C 8
ATOM 9320 O O . PHE A 1 41 ? 1.214 -3.684 -8.365 1.00 0.00 41 PHE A O 8
ATOM 9337 N N . CYS A 1 42 ? 2.966 -4.545 -9.483 1.00 0.00 42 CYS A N 8
ATOM 9338 C CA . CYS A 1 42 ? 3.829 -4.601 -8.309 1.00 0.00 42 CYS A CA 8
ATOM 9339 C C . CYS A 1 42 ? 3.724 -3.314 -7.495 1.00 0.00 42 CYS A C 8
ATOM 9340 O O . CYS A 1 42 ? 3.919 -2.218 -8.020 1.00 0.00 42 CYS A O 8
ATOM 9347 N N . ARG A 1 43 ? 3.415 -3.457 -6.210 1.00 0.00 43 ARG A N 8
ATOM 9348 C CA . ARG A 1 43 ? 3.283 -2.306 -5.324 1.00 0.00 43 ARG A CA 8
ATOM 9349 C C . ARG A 1 43 ? 4.251 -1.197 -5.727 1.00 0.00 43 ARG A C 8
ATOM 9350 O O . ARG A 1 43 ? 3.902 -0.017 -5.701 1.00 0.00 43 ARG A O 8
ATOM 9371 N N . ALA A 1 44 ? 5.467 -1.584 -6.097 1.00 0.00 44 ALA A N 8
ATOM 9372 C CA . ALA A 1 44 ? 6.483 -0.623 -6.506 1.00 0.00 44 ALA A CA 8
ATOM 9373 C C . ALA A 1 44 ? 6.220 -0.113 -7.919 1.00 0.00 44 ALA A C 8
ATOM 9374 O O . ALA A 1 44 ? 5.984 1.077 -8.126 1.00 0.00 44 ALA A O 8
ATOM 9381 N N . CYS A 1 45 ? 6.263 -1.021 -8.888 1.00 0.00 45 CYS A N 8
ATOM 9382 C CA . CYS A 1 45 ? 6.031 -0.663 -10.282 1.00 0.00 45 CYS A CA 8
ATOM 9383 C C . CYS A 1 45 ? 4.938 0.396 -10.397 1.00 0.00 45 CYS A C 8
ATOM 9384 O O . CYS A 1 45 ? 5.180 1.502 -10.881 1.00 0.00 45 CYS A O 8
ATOM 9391 N N . ILE A 1 46 ? 3.736 0.049 -9.949 1.00 0.00 46 ILE A N 8
ATOM 9392 C CA . ILE A 1 46 ? 2.607 0.969 -10.000 1.00 0.00 46 ILE A CA 8
ATOM 9393 C C . ILE A 1 46 ? 2.995 2.345 -9.467 1.00 0.00 46 ILE A C 8
ATOM 9394 O O . ILE A 1 46 ? 2.515 3.369 -9.953 1.00 0.00 46 ILE A O 8
ATOM 9410 N N . THR A 1 47 ? 3.869 2.361 -8.466 1.00 0.00 47 THR A N 8
ATOM 9411 C CA . THR A 1 47 ? 4.322 3.610 -7.867 1.00 0.00 47 THR A CA 8
ATOM 9412 C C . THR A 1 47 ? 5.326 4.319 -8.769 1.00 0.00 47 THR A C 8
ATOM 9413 O O . THR A 1 47 ? 5.072 5.425 -9.249 1.00 0.00 47 THR A O 8
ATOM 9424 N N . LEU A 1 48 ? 6.467 3.677 -8.997 1.00 0.00 48 LEU A N 8
ATOM 9425 C CA . LEU A 1 48 ? 7.509 4.247 -9.843 1.00 0.00 48 LEU A CA 8
ATOM 9426 C C . LEU A 1 48 ? 6.920 4.801 -11.135 1.00 0.00 48 LEU A C 8
ATOM 9427 O O . LEU A 1 48 ? 7.132 5.964 -11.477 1.00 0.00 48 LEU A O 8
ATOM 9443 N N . ASN A 1 49 ? 6.176 3.962 -11.849 1.00 0.00 49 ASN A N 8
ATOM 9444 C CA . ASN A 1 49 ? 5.554 4.369 -13.103 1.00 0.00 49 ASN A CA 8
ATOM 9445 C C . ASN A 1 49 ? 4.809 5.690 -12.937 1.00 0.00 49 ASN A C 8
ATOM 9446 O O . ASN A 1 49 ? 4.935 6.594 -13.764 1.00 0.00 49 ASN A O 8
ATOM 9457 N N . TYR A 1 50 ? 4.035 5.796 -11.863 1.00 0.00 50 TYR A N 8
ATOM 9458 C CA . TYR A 1 50 ? 3.268 7.005 -11.589 1.00 0.00 50 TYR A CA 8
ATOM 9459 C C . TYR A 1 50 ? 4.194 8.185 -11.309 1.00 0.00 50 TYR A C 8
ATOM 9460 O O . TYR A 1 50 ? 4.223 9.157 -12.063 1.00 0.00 50 TYR A O 8
ATOM 9478 N N . GLU A 1 51 ? 4.950 8.090 -10.219 1.00 0.00 51 GLU A N 8
ATOM 9479 C CA . GLU A 1 51 ? 5.877 9.149 -9.839 1.00 0.00 51 GLU A CA 8
ATOM 9480 C C . GLU A 1 51 ? 6.520 9.778 -11.072 1.00 0.00 51 GLU A C 8
ATOM 9481 O O . GLU A 1 51 ? 6.569 11.001 -11.204 1.00 0.00 51 GLU A O 8
ATOM 9493 N N . SER A 1 52 ? 7.012 8.933 -11.972 1.00 0.00 52 SER A N 8
ATOM 9494 C CA . SER A 1 52 ? 7.656 9.405 -13.192 1.00 0.00 52 SER A CA 8
ATOM 9495 C C . SER A 1 52 ? 6.678 10.201 -14.049 1.00 0.00 52 SER A C 8
ATOM 9496 O O . SER A 1 52 ? 6.953 11.338 -14.431 1.00 0.00 52 SER A O 8
ATOM 9504 N N . ASN A 1 53 ? 5.534 9.594 -14.349 1.00 0.00 53 ASN A N 8
ATOM 9505 C CA . ASN A 1 53 ? 4.513 10.246 -15.163 1.00 0.00 53 ASN A CA 8
ATOM 9506 C C . ASN A 1 53 ? 3.293 10.604 -14.320 1.00 0.00 53 ASN A C 8
ATOM 9507 O O . ASN A 1 53 ? 2.481 9.741 -13.987 1.00 0.00 53 ASN A O 8
ATOM 9518 N N . ARG A 1 54 ? 3.171 11.883 -13.979 1.00 0.00 54 ARG A N 8
ATOM 9519 C CA . ARG A 1 54 ? 2.050 12.356 -13.175 1.00 0.00 54 ARG A CA 8
ATOM 9520 C C . ARG A 1 54 ? 1.264 13.432 -13.918 1.00 0.00 54 ARG A C 8
ATOM 9521 O O . ARG A 1 54 ? 1.610 13.805 -15.038 1.00 0.00 54 ARG A O 8
ATOM 9542 N N . ASN A 1 55 ? 0.204 13.925 -13.286 1.00 0.00 55 ASN A N 8
ATOM 9543 C CA . ASN A 1 55 ? -0.633 14.957 -13.888 1.00 0.00 55 ASN A CA 8
ATOM 9544 C C . ASN A 1 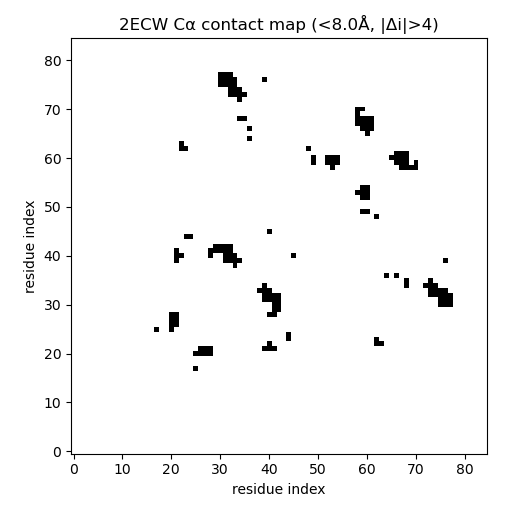55 ? -0.907 16.082 -12.895 1.00 0.00 55 ASN A C 8
ATOM 9545 O O . ASN A 1 55 ? -0.667 15.940 -11.695 1.00 0.00 55 ASN A O 8
ATOM 9556 N N . THR A 1 56 ? -1.414 17.202 -13.402 1.00 0.00 56 THR A N 8
ATOM 9557 C CA . THR A 1 56 ? -1.721 18.352 -12.561 1.00 0.00 56 THR A CA 8
ATOM 9558 C C . THR A 1 56 ? -2.612 17.954 -11.390 1.00 0.00 56 THR A C 8
ATOM 9559 O O . THR A 1 56 ? -2.410 18.406 -10.262 1.00 0.00 56 THR A O 8
ATOM 9570 N N . ASP A 1 57 ? -3.597 17.106 -11.663 1.00 0.00 57 ASP A N 8
ATOM 9571 C CA . ASP A 1 57 ? -4.518 16.645 -10.631 1.00 0.00 57 ASP A CA 8
ATOM 9572 C C . ASP A 1 57 ? -3.980 15.397 -9.939 1.00 0.00 57 ASP A C 8
ATOM 9573 O O . ASP A 1 57 ? -4.724 14.456 -9.668 1.00 0.00 57 ASP A O 8
ATOM 9582 N N . GLY A 1 58 ? -2.680 15.396 -9.658 1.00 0.00 58 GLY A N 8
ATOM 9583 C CA . GLY A 1 58 ? -2.064 14.258 -9.002 1.00 0.00 58 GLY A CA 8
ATOM 9584 C C . GLY A 1 58 ? -2.600 12.935 -9.511 1.00 0.00 58 GLY A C 8
ATOM 9585 O O . GLY A 1 58 ? -2.844 12.014 -8.731 1.00 0.00 58 GLY A O 8
ATOM 9589 N N . LYS A 1 59 ? -2.786 12.839 -10.823 1.00 0.00 59 LYS A N 8
ATOM 9590 C CA . LYS A 1 59 ? -3.298 11.620 -11.436 1.00 0.00 59 LYS A CA 8
ATOM 9591 C C . LYS A 1 59 ? -2.174 10.834 -12.105 1.00 0.00 59 LYS A C 8
ATOM 9592 O O . LYS A 1 59 ? -1.053 11.324 -12.234 1.00 0.00 59 LYS A O 8
ATOM 9611 N N . GLY A 1 60 ? -2.483 9.613 -12.529 1.00 0.00 60 GLY A N 8
ATOM 9612 C CA . GLY A 1 60 ? -1.488 8.780 -13.180 1.00 0.00 60 GLY A CA 8
ATOM 9613 C C . GLY A 1 60 ? -2.052 8.025 -14.368 1.00 0.00 60 GLY A C 8
ATOM 9614 O O . GLY A 1 60 ? -3.263 7.836 -14.474 1.00 0.00 60 GLY A O 8
ATOM 9618 N N . ASN A 1 61 ? -1.171 7.593 -15.265 1.00 0.00 61 ASN A N 8
ATOM 9619 C CA . ASN A 1 61 ? -1.588 6.856 -16.452 1.00 0.00 61 ASN A CA 8
ATOM 9620 C C . ASN A 1 61 ? -1.223 5.380 -16.332 1.00 0.00 61 ASN A C 8
ATOM 9621 O O . ASN A 1 61 ? -0.162 5.031 -15.812 1.00 0.00 61 ASN A O 8
ATOM 9632 N N . CYS A 1 62 ? -2.107 4.516 -16.818 1.00 0.00 62 CYS A N 8
ATOM 9633 C CA . CYS A 1 62 ? -1.879 3.077 -16.767 1.00 0.00 62 CYS A CA 8
ATOM 9634 C C . CYS A 1 62 ? -0.955 2.631 -17.897 1.00 0.00 62 CYS A C 8
ATOM 9635 O O . CYS A 1 62 ? -1.153 2.970 -19.064 1.00 0.00 62 CYS A O 8
ATOM 9642 N N . PRO A 1 63 ? 0.079 1.854 -17.543 1.00 0.00 63 PRO A N 8
ATOM 9643 C CA . PRO A 1 63 ? 1.054 1.345 -18.512 1.00 0.00 63 PRO A CA 8
ATOM 9644 C C . PRO A 1 63 ? 0.455 0.294 -19.440 1.00 0.00 63 PRO A C 8
ATOM 9645 O O . PRO A 1 63 ? 1.166 -0.337 -20.222 1.00 0.00 63 PRO A O 8
ATOM 9656 N N . VAL A 1 64 ? -0.859 0.110 -19.349 1.00 0.00 64 VAL A N 8
ATOM 9657 C CA . VAL A 1 64 ? -1.554 -0.864 -20.181 1.00 0.00 64 VAL A CA 8
ATOM 9658 C C . VAL A 1 64 ? -2.654 -0.199 -21.002 1.00 0.00 64 VAL A C 8
ATOM 9659 O O . VAL A 1 64 ? -2.627 -0.226 -22.233 1.00 0.00 64 VAL A O 8
ATOM 9672 N N . CYS A 1 65 ? -3.620 0.397 -20.313 1.00 0.00 65 CYS A N 8
ATOM 9673 C CA . CYS A 1 65 ? -4.731 1.070 -20.977 1.00 0.00 65 CYS A CA 8
ATOM 9674 C C . CYS A 1 65 ? -4.557 2.585 -20.926 1.00 0.00 65 CYS A C 8
ATOM 9675 O O . CYS A 1 65 ? -5.283 3.326 -21.590 1.00 0.00 65 CYS A O 8
ATOM 9682 N N . ARG A 1 66 ? -3.591 3.038 -20.134 1.00 0.00 66 ARG A N 8
ATOM 9683 C CA . ARG A 1 66 ? -3.323 4.465 -19.996 1.00 0.00 66 ARG A CA 8
ATOM 9684 C C . ARG A 1 66 ? -4.576 5.213 -19.552 1.00 0.00 66 ARG A C 8
ATOM 9685 O O . ARG A 1 66 ? -4.977 6.197 -20.174 1.00 0.00 66 ARG A O 8
ATOM 9706 N N . VAL A 1 67 ? -5.191 4.740 -18.473 1.00 0.00 67 VAL A N 8
ATOM 9707 C CA . VAL A 1 67 ? -6.399 5.364 -17.946 1.00 0.00 67 VAL A CA 8
ATOM 9708 C C . VAL A 1 67 ? -6.101 6.149 -16.673 1.00 0.00 67 VAL A C 8
ATOM 9709 O O . VAL A 1 67 ? -5.376 5.692 -15.788 1.00 0.00 67 VAL A O 8
ATOM 9722 N N . PRO A 1 68 ? -6.672 7.358 -16.576 1.00 0.00 68 PRO A N 8
ATOM 9723 C CA . PRO A 1 68 ? -6.483 8.232 -15.414 1.00 0.00 68 PRO A CA 8
ATOM 9724 C C . PRO A 1 68 ? -7.177 7.696 -14.166 1.00 0.00 68 PRO A C 8
ATOM 9725 O O . PRO A 1 68 ? -8.401 7.754 -14.052 1.00 0.00 68 PRO A O 8
ATOM 9736 N N . TYR A 1 69 ? -6.387 7.175 -13.234 1.00 0.00 69 TYR A N 8
ATOM 9737 C CA . TYR A 1 69 ? -6.926 6.626 -11.995 1.00 0.00 69 TYR A CA 8
ATOM 9738 C C . TYR A 1 69 ? -6.360 7.359 -10.783 1.00 0.00 69 TYR A C 8
ATOM 9739 O O . TYR A 1 69 ? -5.184 7.721 -10.738 1.00 0.00 69 TYR A O 8
ATOM 9757 N N . PRO A 1 70 ? -7.216 7.583 -9.775 1.00 0.00 70 PRO A N 8
ATOM 9758 C CA . PRO A 1 70 ? -6.825 8.274 -8.543 1.00 0.00 70 PRO A CA 8
ATOM 9759 C C . PRO A 1 70 ? -5.881 7.438 -7.685 1.00 0.00 70 PRO A C 8
ATOM 9760 O O . PRO A 1 70 ? -6.131 6.258 -7.438 1.00 0.00 70 PRO A O 8
ATOM 9771 N N . PHE A 1 71 ? -4.795 8.057 -7.232 1.00 0.00 71 PHE A N 8
ATOM 9772 C CA . PHE A 1 71 ? -3.814 7.369 -6.402 1.00 0.00 71 PHE A CA 8
ATOM 9773 C C . PHE A 1 71 ? -4.355 7.145 -4.993 1.00 0.00 71 PHE A C 8
ATOM 9774 O O . PHE A 1 71 ? -4.825 8.077 -4.341 1.00 0.00 71 PHE A O 8
ATOM 9791 N N . GLY A 1 72 ? -4.284 5.901 -4.529 1.00 0.00 72 GLY A N 8
ATOM 9792 C CA . GLY A 1 72 ? -4.771 5.576 -3.201 1.00 0.00 72 GLY A CA 8
ATOM 9793 C C . GLY A 1 72 ? -5.958 4.634 -3.233 1.00 0.00 72 GLY A C 8
ATOM 9794 O O . GLY A 1 72 ? -6.126 3.806 -2.339 1.00 0.00 72 GLY A O 8
ATOM 9798 N N . ASN A 1 73 ? -6.786 4.763 -4.265 1.00 0.00 73 ASN A N 8
ATOM 9799 C CA . ASN A 1 73 ? -7.966 3.918 -4.408 1.00 0.00 73 ASN A CA 8
ATOM 9800 C C . ASN A 1 73 ? -7.596 2.564 -5.007 1.00 0.00 73 ASN A C 8
ATOM 9801 O O . ASN A 1 73 ? -8.312 2.032 -5.856 1.00 0.00 73 ASN A O 8
ATOM 9812 N N . LEU A 1 74 ? -6.473 2.012 -4.559 1.00 0.00 74 LEU A N 8
ATOM 9813 C CA . LEU A 1 74 ? -6.007 0.720 -5.050 1.00 0.00 74 LEU A CA 8
ATOM 9814 C C . LEU A 1 74 ? -6.199 -0.365 -3.995 1.00 0.00 74 LEU A C 8
ATOM 9815 O O . LEU A 1 74 ? -5.755 -0.223 -2.855 1.00 0.00 74 LEU A O 8
ATOM 9831 N N . LYS A 1 75 ? -6.862 -1.449 -4.382 1.00 0.00 75 LYS A N 8
ATOM 9832 C CA . LYS A 1 75 ? -7.111 -2.561 -3.472 1.00 0.00 75 LYS A CA 8
ATOM 9833 C C . LYS A 1 75 ? -5.897 -3.481 -3.392 1.00 0.00 75 LYS A C 8
ATOM 9834 O O . LYS A 1 75 ? -5.251 -3.784 -4.396 1.00 0.00 75 LYS A O 8
ATOM 9853 N N . PRO A 1 76 ? -5.578 -3.937 -2.172 1.00 0.00 76 PRO A N 8
ATOM 9854 C CA . PRO A 1 76 ? -4.441 -4.831 -1.933 1.00 0.00 76 PRO A CA 8
ATOM 9855 C C . PRO A 1 76 ? -4.671 -6.227 -2.503 1.00 0.00 76 PRO A C 8
ATOM 9856 O O . PRO A 1 76 ? -5.798 -6.720 -2.524 1.00 0.00 76 PRO A O 8
ATOM 9867 N N . ASN A 1 77 ? -3.596 -6.858 -2.963 1.00 0.00 77 ASN A N 8
ATOM 9868 C CA . ASN A 1 77 ? -3.681 -8.197 -3.533 1.00 0.00 77 ASN A CA 8
ATOM 9869 C C . ASN A 1 77 ? -3.194 -9.245 -2.536 1.00 0.00 77 ASN A C 8
ATOM 9870 O O . ASN A 1 77 ? -2.023 -9.628 -2.544 1.00 0.00 77 ASN A O 8
ATOM 9881 N N . LEU A 1 78 ? -4.099 -9.705 -1.680 1.00 0.00 78 LEU A N 8
ATOM 9882 C CA . LEU A 1 78 ? -3.762 -10.709 -0.677 1.00 0.00 78 LEU A CA 8
ATOM 9883 C C . LEU A 1 78 ? -4.601 -11.969 -0.865 1.00 0.00 78 LEU A C 8
ATOM 9884 O O . LEU A 1 78 ? -5.800 -11.977 -0.585 1.00 0.00 78 LEU A O 8
ATOM 9900 N N . HIS A 1 79 ? -3.962 -13.034 -1.339 1.00 0.00 79 HIS A N 8
ATOM 9901 C CA . HIS A 1 79 ? -4.649 -14.302 -1.561 1.00 0.00 79 HIS A CA 8
ATOM 9902 C C . HIS A 1 79 ? -6.043 -14.070 -2.137 1.00 0.00 79 HIS A C 8
ATOM 9903 O O . HIS A 1 79 ? -7.005 -14.730 -1.744 1.00 0.00 79 HIS A O 8
ATOM 9917 N N . VAL A 1 80 ? -6.144 -13.129 -3.069 1.00 0.00 80 VAL A N 8
ATOM 9918 C CA . VAL A 1 80 ? -7.420 -12.811 -3.699 1.00 0.00 80 VAL A CA 8
ATOM 9919 C C . VAL A 1 80 ? -7.858 -13.923 -4.645 1.00 0.00 80 VAL A C 8
ATOM 9920 O O . VAL A 1 80 ? -7.432 -13.974 -5.799 1.00 0.00 80 VAL A O 8
ATOM 9933 N N . ALA A 1 81 ? -8.712 -14.812 -4.149 1.00 0.00 81 ALA A N 8
ATOM 9934 C CA . ALA A 1 81 ? -9.211 -15.922 -4.951 1.00 0.00 81 ALA A CA 8
ATOM 9935 C C . ALA A 1 81 ? -10.665 -16.234 -4.614 1.00 0.00 81 ALA A C 8
ATOM 9936 O O . ALA A 1 81 ? -10.963 -16.780 -3.553 1.00 0.00 81 ALA A O 8
ATOM 9943 N N . ASN A 1 82 ? -11.567 -15.881 -5.524 1.00 0.00 82 ASN A N 8
ATOM 9944 C CA . ASN A 1 82 ? -12.991 -16.122 -5.322 1.00 0.00 82 ASN A CA 8
ATOM 9945 C C . ASN A 1 82 ? -13.698 -16.354 -6.654 1.00 0.00 82 ASN A C 8
ATOM 9946 O O . ASN A 1 82 ? -13.153 -16.057 -7.717 1.00 0.00 82 ASN A O 8
ATOM 9957 N N . ILE A 1 83 ? -14.913 -16.888 -6.587 1.00 0.00 83 ILE A N 8
ATOM 9958 C CA . ILE A 1 83 ? -15.695 -17.159 -7.788 1.00 0.00 83 ILE A CA 8
ATOM 9959 C C . ILE A 1 83 ? -15.685 -15.961 -8.732 1.00 0.00 83 ILE A C 8
ATOM 9960 O O . ILE A 1 83 ? -16.241 -14.908 -8.422 1.00 0.00 83 ILE A O 8
ATOM 9976 N N . VAL A 1 84 ? -15.049 -16.131 -9.887 1.00 0.00 84 VAL A N 8
ATOM 9977 C CA . VAL A 1 84 ? -14.969 -15.066 -10.879 1.00 0.00 84 VAL A CA 8
ATOM 9978 C C . VAL A 1 84 ? -16.008 -15.259 -11.978 1.00 0.00 84 VAL A C 8
ATOM 9979 O O . VAL A 1 84 ? -15.701 -15.773 -13.053 1.00 0.00 84 VAL A O 8
ATOM 9992 N N . GLU A 1 85 ? -17.240 -14.841 -11.700 1.00 0.00 85 GLU A N 8
ATOM 9993 C CA . GLU A 1 85 ? -18.325 -14.969 -12.665 1.00 0.00 85 GLU A CA 8
ATOM 9994 C C . GLU A 1 85 ? -18.514 -13.671 -13.445 1.00 0.00 85 GLU A C 8
ATOM 9995 O O . GLU A 1 85 ? -18.408 -13.683 -14.671 1.00 0.00 85 GLU A O 8
ATOM 10009 N N . GLY A 1 1 ? -16.509 2.933 -51.619 1.00 0.00 1 GLY A N 9
ATOM 10010 C CA . GLY A 1 1 ? -15.799 2.019 -50.745 1.00 0.00 1 GLY A CA 9
ATOM 10011 C C . GLY A 1 1 ? -14.315 2.316 -50.677 1.00 0.00 1 GLY A C 9
ATOM 10012 O O . GLY A 1 1 ? -13.724 2.788 -51.648 1.00 0.00 1 GLY A O 9
ATOM 10016 N N . SER A 1 2 ? -13.710 2.042 -49.525 1.00 0.00 2 SER A N 9
ATOM 10017 C CA . SER A 1 2 ? -12.286 2.289 -49.332 1.00 0.00 2 SER A CA 9
ATOM 10018 C C . SER A 1 2 ? -11.767 1.544 -48.106 1.00 0.00 2 SER A C 9
ATOM 10019 O O . SER A 1 2 ? -12.456 1.439 -47.092 1.00 0.00 2 SER A O 9
ATOM 10027 N N . SER A 1 3 ? -10.546 1.028 -48.208 1.00 0.00 3 SER A N 9
ATOM 10028 C CA . SER A 1 3 ? -9.934 0.289 -47.109 1.00 0.00 3 SER A CA 9
ATOM 10029 C C . SER A 1 3 ? -8.413 0.366 -47.183 1.00 0.00 3 SER A C 9
ATOM 10030 O O . SER A 1 3 ? -7.852 0.884 -48.149 1.00 0.00 3 SER A O 9
ATOM 10038 N N . GLY A 1 4 ? -7.749 -0.153 -46.155 1.00 0.00 4 GLY A N 9
ATOM 10039 C CA . GLY A 1 4 ? -6.298 -0.133 -46.122 1.00 0.00 4 GLY A CA 9
ATOM 10040 C C . GLY A 1 4 ? -5.753 0.068 -44.722 1.00 0.00 4 GLY A C 9
ATOM 10041 O O . GLY A 1 4 ? -6.121 1.020 -44.035 1.00 0.00 4 GLY A O 9
ATOM 10045 N N . SER A 1 5 ? -4.873 -0.834 -44.296 1.00 0.00 5 SER A N 9
ATOM 10046 C CA . SER A 1 5 ? -4.280 -0.754 -42.966 1.00 0.00 5 SER A CA 9
ATOM 10047 C C . SER A 1 5 ? -3.197 -1.814 -42.791 1.00 0.00 5 SER A C 9
ATOM 10048 O O . SER A 1 5 ? -3.293 -2.913 -43.337 1.00 0.00 5 SER A O 9
ATOM 10056 N N . SER A 1 6 ? -2.165 -1.475 -42.025 1.00 0.00 6 SER A N 9
ATOM 10057 C CA . SER A 1 6 ? -1.060 -2.394 -41.779 1.00 0.00 6 SER A CA 9
ATOM 10058 C C . SER A 1 6 ? -0.202 -1.913 -40.613 1.00 0.00 6 SER A C 9
ATOM 10059 O O . SER A 1 6 ? -0.142 -0.719 -40.323 1.00 0.00 6 SER A O 9
ATOM 10067 N N . GLY A 1 7 ? 0.463 -2.853 -39.948 1.00 0.00 7 GLY A N 9
ATOM 10068 C CA . GLY A 1 7 ? 1.310 -2.507 -38.822 1.00 0.00 7 GLY A CA 9
ATOM 10069 C C . GLY A 1 7 ? 2.339 -3.578 -38.519 1.00 0.00 7 GLY A C 9
ATOM 10070 O O . GLY A 1 7 ? 1.992 -4.677 -38.087 1.00 0.00 7 GLY A O 9
ATOM 10074 N N . MET A 1 8 ? 3.608 -3.258 -38.747 1.00 0.00 8 MET A N 9
ATOM 10075 C CA . MET A 1 8 ? 4.691 -4.202 -38.496 1.00 0.00 8 MET A CA 9
ATOM 10076 C C . MET A 1 8 ? 5.814 -3.543 -37.702 1.00 0.00 8 MET A C 9
ATOM 10077 O O . MET A 1 8 ? 6.108 -2.362 -37.888 1.00 0.00 8 MET A O 9
ATOM 10091 N N . ALA A 1 9 ? 6.439 -4.313 -36.817 1.00 0.00 9 ALA A N 9
ATOM 10092 C CA . ALA A 1 9 ? 7.531 -3.803 -35.997 1.00 0.00 9 ALA A CA 9
ATOM 10093 C C . ALA A 1 9 ? 8.245 -4.937 -35.269 1.00 0.00 9 ALA A C 9
ATOM 10094 O O . ALA A 1 9 ? 7.843 -6.097 -35.360 1.00 0.00 9 ALA A O 9
ATOM 10101 N N . SER A 1 10 ? 9.307 -4.593 -34.547 1.00 0.00 10 SER A N 9
ATOM 10102 C CA . SER A 1 10 ? 10.080 -5.583 -33.806 1.00 0.00 10 SER A CA 9
ATOM 10103 C C . SER A 1 10 ? 9.181 -6.389 -32.874 1.00 0.00 10 SER A C 9
ATOM 10104 O O . SER A 1 10 ? 8.248 -5.853 -32.276 1.00 0.00 10 SER A O 9
ATOM 10112 N N . SER A 1 11 ? 9.468 -7.682 -32.757 1.00 0.00 11 SER A N 9
ATOM 10113 C CA . SER A 1 11 ? 8.683 -8.564 -31.901 1.00 0.00 11 SER A CA 9
ATOM 10114 C C . SER A 1 11 ? 9.560 -9.660 -31.301 1.00 0.00 11 SER A C 9
ATOM 10115 O O . SER A 1 11 ? 10.195 -10.428 -32.024 1.00 0.00 11 SER A O 9
ATOM 10123 N N . VAL A 1 12 ? 9.589 -9.725 -29.974 1.00 0.00 12 VAL A N 9
ATOM 10124 C CA . VAL A 1 12 ? 10.386 -10.726 -29.275 1.00 0.00 12 VAL A CA 9
ATOM 10125 C C . VAL A 1 12 ? 9.499 -11.678 -28.480 1.00 0.00 12 VAL A C 9
ATOM 10126 O O . VAL A 1 12 ? 8.563 -11.251 -27.803 1.00 0.00 12 VAL A O 9
ATOM 10139 N N . LEU A 1 13 ? 9.800 -12.969 -28.566 1.00 0.00 13 LEU A N 9
ATOM 10140 C CA . LEU A 1 13 ? 9.031 -13.983 -27.853 1.00 0.00 13 LEU A CA 9
ATOM 10141 C C . LEU A 1 13 ? 9.254 -13.878 -26.348 1.00 0.00 13 LEU A C 9
ATOM 10142 O O . LEU A 1 13 ? 10.345 -14.160 -25.852 1.00 0.00 13 LEU A O 9
ATOM 10158 N N . GLU A 1 14 ? 8.213 -13.474 -25.627 1.00 0.00 14 GLU A N 9
ATOM 10159 C CA . GLU A 1 14 ? 8.297 -13.334 -24.178 1.00 0.00 14 GLU A CA 9
ATOM 10160 C C . GLU A 1 14 ? 8.385 -14.700 -23.504 1.00 0.00 14 GLU A C 9
ATOM 10161 O O . GLU A 1 14 ? 8.302 -15.736 -24.163 1.00 0.00 14 GLU A O 9
ATOM 10173 N N . MET A 1 15 ? 8.554 -14.693 -22.185 1.00 0.00 15 MET A N 9
ATOM 10174 C CA . MET A 1 15 ? 8.653 -15.931 -21.421 1.00 0.00 15 MET A CA 9
ATOM 10175 C C . MET A 1 15 ? 7.273 -16.536 -21.186 1.00 0.00 15 MET A C 9
ATOM 10176 O O . MET A 1 15 ? 6.299 -15.816 -20.963 1.00 0.00 15 MET A O 9
ATOM 10190 N N . ILE A 1 16 ? 7.196 -17.862 -21.237 1.00 0.00 16 ILE A N 9
ATOM 10191 C CA . ILE A 1 16 ? 5.935 -18.562 -21.028 1.00 0.00 16 ILE A CA 9
ATOM 10192 C C . ILE A 1 16 ? 5.099 -17.881 -19.950 1.00 0.00 16 ILE A C 9
ATOM 10193 O O . ILE A 1 16 ? 5.390 -17.994 -18.759 1.00 0.00 16 ILE A O 9
ATOM 10209 N N . LYS A 1 17 ? 4.058 -17.173 -20.375 1.00 0.00 17 LYS A N 9
ATOM 10210 C CA . LYS A 1 17 ? 3.177 -16.475 -19.447 1.00 0.00 17 LYS A CA 9
ATOM 10211 C C . LYS A 1 17 ? 1.776 -16.329 -20.033 1.00 0.00 17 LYS A C 9
ATOM 10212 O O . LYS A 1 17 ? 1.610 -15.867 -21.161 1.00 0.00 17 LYS A O 9
ATOM 10231 N N . GLU A 1 18 ? 0.771 -16.726 -19.258 1.00 0.00 18 GLU A N 9
ATOM 10232 C CA . GLU A 1 18 ? -0.615 -16.638 -19.701 1.00 0.00 18 GLU A CA 9
ATOM 10233 C C . GLU A 1 18 ? -1.149 -15.217 -19.540 1.00 0.00 18 GLU A C 9
ATOM 10234 O O . GLU A 1 18 ? -2.222 -15.007 -18.977 1.00 0.00 18 GLU A O 9
ATOM 10246 N N . GLU A 1 19 ? -0.390 -14.246 -20.039 1.00 0.00 19 GLU A N 9
ATOM 10247 C CA . GLU A 1 19 ? -0.786 -12.846 -19.950 1.00 0.00 19 GLU A CA 9
ATOM 10248 C C . GLU A 1 19 ? -1.234 -12.497 -18.533 1.00 0.00 19 GLU A C 9
ATOM 10249 O O . GLU A 1 19 ? -2.293 -11.900 -18.334 1.00 0.00 19 GLU A O 9
ATOM 10261 N N . VAL A 1 20 ? -0.421 -12.874 -17.552 1.00 0.00 20 VAL A N 9
ATOM 10262 C CA . VAL A 1 20 ? -0.732 -12.601 -16.154 1.00 0.00 20 VAL A CA 9
ATOM 10263 C C . VAL A 1 20 ? 0.485 -12.050 -15.418 1.00 0.00 20 VAL A C 9
ATOM 10264 O O . VAL A 1 20 ? 0.599 -12.181 -14.198 1.00 0.00 20 VAL A O 9
ATOM 10277 N N . THR A 1 21 ? 1.393 -11.432 -16.166 1.00 0.00 21 THR A N 9
ATOM 10278 C CA . THR A 1 21 ? 2.602 -10.862 -15.586 1.00 0.00 21 THR A CA 9
ATOM 10279 C C . THR A 1 21 ? 2.600 -9.341 -15.695 1.00 0.00 21 THR A C 9
ATOM 10280 O O . THR A 1 21 ? 1.889 -8.769 -16.522 1.00 0.00 21 THR A O 9
ATOM 10291 N N . CYS A 1 22 ? 3.400 -8.691 -14.857 1.00 0.00 22 CYS A N 9
ATOM 10292 C CA . CYS A 1 22 ? 3.491 -7.236 -14.859 1.00 0.00 22 CYS A CA 9
ATOM 10293 C C . CYS A 1 22 ? 3.902 -6.719 -16.235 1.00 0.00 22 CYS A C 9
ATOM 10294 O O . CYS A 1 22 ? 4.956 -7.068 -16.767 1.00 0.00 22 CYS A O 9
ATOM 10301 N N . PRO A 1 23 ? 3.051 -5.867 -16.825 1.00 0.00 23 PRO A N 9
ATOM 10302 C CA . PRO A 1 23 ? 3.304 -5.282 -18.145 1.00 0.00 23 PRO A CA 9
ATOM 10303 C C . PRO A 1 23 ? 4.450 -4.277 -18.124 1.00 0.00 23 PRO A C 9
ATOM 10304 O O . PRO A 1 23 ? 4.702 -3.588 -19.113 1.00 0.00 23 PRO A O 9
ATOM 10315 N N . ILE A 1 24 ? 5.142 -4.198 -16.992 1.00 0.00 24 ILE A N 9
ATOM 10316 C CA . ILE A 1 24 ? 6.262 -3.278 -16.844 1.00 0.00 24 ILE A CA 9
ATOM 10317 C C . ILE A 1 24 ? 7.580 -4.033 -16.713 1.00 0.00 24 ILE A C 9
ATOM 10318 O O . ILE A 1 24 ? 8.427 -3.985 -17.606 1.00 0.00 24 ILE A O 9
ATOM 10334 N N . CYS A 1 25 ? 7.747 -4.733 -15.596 1.00 0.00 25 CYS A N 9
ATOM 10335 C CA . CYS A 1 25 ? 8.961 -5.500 -15.347 1.00 0.00 25 CYS A CA 9
ATOM 10336 C C . CYS A 1 25 ? 8.841 -6.909 -15.923 1.00 0.00 25 CYS A C 9
ATOM 10337 O O . CYS A 1 25 ? 9.843 -7.599 -16.118 1.00 0.00 25 CYS A O 9
ATOM 10344 N N . LEU A 1 26 ? 7.610 -7.328 -16.193 1.00 0.00 26 LEU A N 9
ATOM 10345 C CA . LEU A 1 26 ? 7.359 -8.654 -16.747 1.00 0.00 26 LEU A CA 9
ATOM 10346 C C . LEU A 1 26 ? 7.879 -9.742 -15.813 1.00 0.00 26 LEU A C 9
ATOM 10347 O O . LEU A 1 26 ? 8.578 -10.659 -16.242 1.00 0.00 26 LEU A O 9
ATOM 10363 N N . GLU A 1 27 ? 7.531 -9.634 -14.534 1.00 0.00 27 GLU A N 9
ATOM 10364 C CA . GLU A 1 27 ? 7.963 -10.610 -13.541 1.00 0.00 27 GLU A CA 9
ATOM 10365 C C . GLU A 1 27 ? 6.863 -10.864 -12.514 1.00 0.00 27 GLU A C 9
ATOM 10366 O O . GLU A 1 27 ? 5.901 -10.101 -12.416 1.00 0.00 27 GLU A O 9
ATOM 10378 N N . LEU A 1 28 ? 7.011 -11.943 -11.752 1.00 0.00 28 LEU A N 9
ATOM 10379 C CA . LEU A 1 28 ? 6.030 -12.299 -10.733 1.00 0.00 28 LEU A CA 9
ATOM 10380 C C . LEU A 1 28 ? 5.582 -11.067 -9.954 1.00 0.00 28 LEU A C 9
ATOM 10381 O O . LEU A 1 28 ? 6.375 -10.442 -9.249 1.00 0.00 28 LEU A O 9
ATOM 10397 N N . LEU A 1 29 ? 4.305 -10.724 -10.083 1.00 0.00 29 LEU A N 9
ATOM 10398 C CA . LEU A 1 29 ? 3.749 -9.567 -9.389 1.00 0.00 29 LEU A CA 9
ATOM 10399 C C . LEU A 1 29 ? 3.860 -9.735 -7.877 1.00 0.00 29 LEU A C 9
ATOM 10400 O O . LEU A 1 29 ? 3.379 -10.718 -7.313 1.00 0.00 29 LEU A O 9
ATOM 10416 N N . LYS A 1 30 ? 4.494 -8.767 -7.225 1.00 0.00 30 LYS A N 9
ATOM 10417 C CA . LYS A 1 30 ? 4.665 -8.804 -5.777 1.00 0.00 30 LYS A CA 9
ATOM 10418 C C . LYS A 1 30 ? 3.672 -7.874 -5.088 1.00 0.00 30 LYS A C 9
ATOM 10419 O O . LYS A 1 30 ? 3.737 -6.655 -5.246 1.00 0.00 30 LYS A O 9
ATOM 10438 N N . GLU A 1 31 ? 2.755 -8.457 -4.322 1.00 0.00 31 GLU A N 9
ATOM 10439 C CA . GLU A 1 31 ? 1.749 -7.678 -3.608 1.00 0.00 31 GLU A CA 9
ATOM 10440 C C . GLU A 1 31 ? 1.199 -6.561 -4.491 1.00 0.00 31 GLU A C 9
ATOM 10441 O O . GLU A 1 31 ? 1.158 -5.394 -4.103 1.00 0.00 31 GLU A O 9
ATOM 10453 N N . PRO A 1 32 ? 0.767 -6.927 -5.707 1.00 0.00 32 PRO A N 9
ATOM 10454 C CA . PRO A 1 32 ? 0.212 -5.971 -6.669 1.00 0.00 32 PRO A CA 9
ATOM 10455 C C . PRO A 1 32 ? -1.150 -5.438 -6.238 1.00 0.00 32 PRO A C 9
ATOM 10456 O O . PRO A 1 32 ? -1.894 -6.112 -5.525 1.00 0.00 32 PRO A O 9
ATOM 10467 N N . VAL A 1 33 ? -1.471 -4.224 -6.674 1.00 0.00 33 VAL A N 9
ATOM 10468 C CA . VAL A 1 33 ? -2.745 -3.602 -6.334 1.00 0.00 33 VAL A CA 9
ATOM 10469 C C . VAL A 1 33 ? -3.646 -3.488 -7.559 1.00 0.00 33 VAL A C 9
ATOM 10470 O O . VAL A 1 33 ? -3.191 -3.129 -8.645 1.00 0.00 33 VAL A O 9
ATOM 10483 N N . SER A 1 34 ? -4.926 -3.797 -7.376 1.00 0.00 34 SER A N 9
ATOM 10484 C CA . SER A 1 34 ? -5.891 -3.733 -8.467 1.00 0.00 34 SER A CA 9
ATOM 10485 C C . SER A 1 34 ? -6.272 -2.287 -8.771 1.00 0.00 34 SER A C 9
ATOM 10486 O O . SER A 1 34 ? -6.109 -1.401 -7.932 1.00 0.00 34 SER A O 9
ATOM 10494 N N . ALA A 1 35 ? -6.782 -2.057 -9.976 1.00 0.00 35 ALA A N 9
ATOM 10495 C CA . ALA A 1 35 ? -7.189 -0.720 -10.391 1.00 0.00 35 ALA A CA 9
ATOM 10496 C C . ALA A 1 35 ? -8.592 -0.734 -10.989 1.00 0.00 35 ALA A C 9
ATOM 10497 O O . ALA A 1 35 ? -9.223 -1.786 -11.090 1.00 0.00 35 ALA A O 9
ATOM 10504 N N . ASP A 1 36 ? -9.074 0.439 -11.382 1.00 0.00 36 ASP A N 9
ATOM 10505 C CA . ASP A 1 36 ? -10.403 0.562 -11.971 1.00 0.00 36 ASP A CA 9
ATOM 10506 C C . ASP A 1 36 ? -10.501 -0.243 -13.263 1.00 0.00 36 ASP A C 9
ATOM 10507 O O . ASP A 1 36 ? -11.544 -0.822 -13.569 1.00 0.00 36 ASP A O 9
ATOM 10516 N N . CYS A 1 37 ? -9.409 -0.274 -14.019 1.00 0.00 37 CYS A N 9
ATOM 10517 C CA . CYS A 1 37 ? -9.371 -1.006 -15.280 1.00 0.00 37 CYS A CA 9
ATOM 10518 C C . CYS A 1 37 ? -8.984 -2.464 -15.051 1.00 0.00 37 CYS A C 9
ATOM 10519 O O . CYS A 1 37 ? -8.320 -3.078 -15.884 1.00 0.00 37 CYS A O 9
ATOM 10526 N N . ASN A 1 38 ? -9.406 -3.011 -13.915 1.00 0.00 38 ASN A N 9
ATOM 10527 C CA . ASN A 1 38 ? -9.104 -4.397 -13.576 1.00 0.00 38 ASN A CA 9
ATOM 10528 C C . ASN A 1 38 ? -7.651 -4.732 -13.900 1.00 0.00 38 ASN A C 9
ATOM 10529 O O . ASN A 1 38 ? -7.340 -5.844 -14.328 1.00 0.00 38 ASN A O 9
ATOM 10540 N N . HIS A 1 39 ? -6.766 -3.762 -13.694 1.00 0.00 39 HIS A N 9
ATOM 10541 C CA . HIS A 1 39 ? -5.345 -3.955 -13.963 1.00 0.00 39 HIS A CA 9
ATOM 10542 C C . HIS A 1 39 ? -4.532 -3.872 -12.674 1.00 0.00 39 HIS A C 9
ATOM 10543 O O . HIS A 1 39 ? -4.677 -2.929 -11.897 1.00 0.00 39 HIS A O 9
ATOM 10557 N N . SER A 1 40 ? -3.677 -4.865 -12.455 1.00 0.00 40 SER A N 9
ATOM 10558 C CA . SER A 1 40 ? -2.844 -4.907 -11.259 1.00 0.00 40 SER A CA 9
ATOM 10559 C C . SER A 1 40 ? -1.365 -4.817 -11.623 1.00 0.00 40 SER A C 9
ATOM 10560 O O . SER A 1 40 ? -0.944 -5.290 -12.679 1.00 0.00 40 SER A O 9
ATOM 10568 N N . PHE A 1 41 ? -0.581 -4.206 -10.741 1.00 0.00 41 PHE A N 9
ATOM 10569 C CA . PHE A 1 41 ? 0.851 -4.052 -10.969 1.00 0.00 41 PHE A CA 9
ATOM 10570 C C . PHE A 1 41 ? 1.620 -4.109 -9.652 1.00 0.00 41 PHE A C 9
ATOM 10571 O O . PHE A 1 41 ? 1.072 -3.824 -8.587 1.00 0.00 41 PHE A O 9
ATOM 10588 N N . CYS A 1 42 ? 2.894 -4.478 -9.734 1.00 0.00 42 CYS A N 9
ATOM 10589 C CA . CYS A 1 42 ? 3.740 -4.573 -8.550 1.00 0.00 42 CYS A CA 9
ATOM 10590 C C . CYS A 1 42 ? 3.578 -3.341 -7.665 1.00 0.00 42 CYS A C 9
ATOM 10591 O O . CYS A 1 42 ? 3.732 -2.209 -8.125 1.00 0.00 42 CYS A O 9
ATOM 10598 N N . ARG A 1 43 ? 3.267 -3.569 -6.393 1.00 0.00 43 ARG A N 9
ATOM 10599 C CA . ARG A 1 43 ? 3.084 -2.479 -5.444 1.00 0.00 43 ARG A CA 9
ATOM 10600 C C . ARG A 1 43 ? 4.037 -1.327 -5.748 1.00 0.00 43 ARG A C 9
ATOM 10601 O O . ARG A 1 43 ? 3.653 -0.159 -5.691 1.00 0.00 43 ARG A O 9
ATOM 10622 N N . ALA A 1 44 ? 5.281 -1.664 -6.071 1.00 0.00 44 ALA A N 9
ATOM 10623 C CA . ALA A 1 44 ? 6.288 -0.659 -6.385 1.00 0.00 44 ALA A CA 9
ATOM 10624 C C . ALA A 1 44 ? 6.052 -0.059 -7.767 1.00 0.00 44 ALA A C 9
ATOM 10625 O O . ALA A 1 44 ? 5.755 1.129 -7.897 1.00 0.00 44 ALA A O 9
ATOM 10632 N N . CYS A 1 45 ? 6.188 -0.887 -8.797 1.00 0.00 45 CYS A N 9
ATOM 10633 C CA . CYS A 1 45 ? 5.991 -0.438 -10.171 1.00 0.00 45 CYS A CA 9
ATOM 10634 C C . CYS A 1 45 ? 4.899 0.626 -10.244 1.00 0.00 45 CYS A C 9
ATOM 10635 O O . CYS A 1 45 ? 5.175 1.796 -10.509 1.00 0.00 45 CYS A O 9
ATOM 10642 N N . ILE A 1 46 ? 3.659 0.210 -10.007 1.00 0.00 46 ILE A N 9
ATOM 10643 C CA . ILE A 1 46 ? 2.526 1.126 -10.045 1.00 0.00 46 ILE A CA 9
ATOM 10644 C C . ILE A 1 46 ? 2.899 2.485 -9.462 1.00 0.00 46 ILE A C 9
ATOM 10645 O O . ILE A 1 46 ? 2.493 3.528 -9.977 1.00 0.00 46 ILE A O 9
ATOM 10661 N N . THR A 1 47 ? 3.677 2.468 -8.384 1.00 0.00 47 THR A N 9
ATOM 10662 C CA . THR A 1 47 ? 4.106 3.698 -7.730 1.00 0.00 47 THR A CA 9
ATOM 10663 C C . THR A 1 47 ? 5.164 4.419 -8.557 1.00 0.00 47 THR A C 9
ATOM 10664 O O . THR A 1 47 ? 4.963 5.557 -8.985 1.00 0.00 47 THR A O 9
ATOM 10675 N N . LEU A 1 48 ? 6.291 3.752 -8.780 1.00 0.00 48 LEU A N 9
ATOM 10676 C CA . LEU A 1 48 ? 7.381 4.330 -9.557 1.00 0.00 48 LEU A CA 9
ATOM 10677 C C . LEU A 1 48 ? 6.877 4.853 -10.898 1.00 0.00 48 LEU A C 9
ATOM 10678 O O . LEU A 1 48 ? 7.050 6.028 -11.222 1.00 0.00 48 LEU A O 9
ATOM 10694 N N . ASN A 1 49 ? 6.250 3.974 -11.673 1.00 0.00 49 ASN A N 9
ATOM 10695 C CA . ASN A 1 49 ? 5.718 4.348 -12.978 1.00 0.00 49 ASN A CA 9
ATOM 10696 C C . ASN A 1 49 ? 4.833 5.586 -12.870 1.00 0.00 49 ASN A C 9
ATOM 10697 O O . ASN A 1 49 ? 4.827 6.437 -13.760 1.00 0.00 49 ASN A O 9
ATOM 10708 N N . TYR A 1 50 ? 4.086 5.679 -11.776 1.00 0.00 50 TYR A N 9
ATOM 10709 C CA . TYR A 1 50 ? 3.195 6.811 -11.552 1.00 0.00 50 TYR A CA 9
ATOM 10710 C C . TYR A 1 50 ? 3.990 8.088 -11.299 1.00 0.00 50 TYR A C 9
ATOM 10711 O O . TYR A 1 50 ? 3.726 9.127 -11.903 1.00 0.00 50 TYR A O 9
ATOM 10729 N N . GLU A 1 51 ? 4.966 8.001 -10.400 1.00 0.00 51 GLU A N 9
ATOM 10730 C CA . GLU A 1 51 ? 5.801 9.150 -10.066 1.00 0.00 51 GLU A CA 9
ATOM 10731 C C . GLU A 1 51 ? 6.468 9.719 -11.314 1.00 0.00 51 GLU A C 9
ATOM 10732 O O . GLU A 1 51 ? 6.362 10.912 -11.599 1.00 0.00 51 GLU A O 9
ATOM 10744 N N . SER A 1 52 ? 7.156 8.857 -12.056 1.00 0.00 52 SER A N 9
ATOM 10745 C CA . SER A 1 52 ? 7.845 9.274 -13.272 1.00 0.00 52 SER A CA 9
ATOM 10746 C C . SER A 1 52 ? 6.845 9.653 -14.359 1.00 0.00 52 SER A C 9
ATOM 10747 O O . SER A 1 52 ? 7.011 10.661 -15.046 1.00 0.00 52 SER A O 9
ATOM 10755 N N . ASN A 1 53 ? 5.806 8.838 -14.510 1.00 0.00 53 ASN A N 9
ATOM 10756 C CA . ASN A 1 53 ? 4.779 9.087 -15.515 1.00 0.00 53 ASN A CA 9
ATOM 10757 C C . ASN A 1 53 ? 3.457 9.472 -14.857 1.00 0.00 53 ASN A C 9
ATOM 10758 O O . ASN A 1 53 ? 2.850 8.672 -14.145 1.00 0.00 53 ASN A O 9
ATOM 10769 N N . ARG A 1 54 ? 3.018 10.702 -15.102 1.00 0.00 54 ARG A N 9
ATOM 10770 C CA . ARG A 1 54 ? 1.769 11.195 -14.533 1.00 0.00 54 ARG A CA 9
ATOM 10771 C C . ARG A 1 54 ? 1.426 12.575 -15.087 1.00 0.00 54 ARG A C 9
ATOM 10772 O O . ARG A 1 54 ? 2.250 13.215 -15.739 1.00 0.00 54 ARG A O 9
ATOM 10793 N N . ASN A 1 55 ? 0.204 13.026 -14.822 1.00 0.00 55 ASN A N 9
ATOM 10794 C CA . ASN A 1 55 ? -0.248 14.329 -15.294 1.00 0.00 55 ASN A CA 9
ATOM 10795 C C . ASN A 1 55 ? -0.287 15.339 -14.151 1.00 0.00 55 ASN A C 9
ATOM 10796 O O . ASN A 1 55 ? -0.650 15.003 -13.023 1.00 0.00 55 ASN A O 9
ATOM 10807 N N . THR A 1 56 ? 0.088 16.579 -14.450 1.00 0.00 56 THR A N 9
ATOM 10808 C CA . THR A 1 56 ? 0.096 17.637 -13.449 1.00 0.00 56 THR A CA 9
ATOM 10809 C C . THR A 1 56 ? -1.142 17.564 -12.561 1.00 0.00 56 THR A C 9
ATOM 10810 O O . THR A 1 56 ? -1.039 17.587 -11.334 1.00 0.00 56 THR A O 9
ATOM 10821 N N . ASP A 1 57 ? -2.309 17.476 -13.188 1.00 0.00 57 ASP A N 9
ATOM 10822 C CA . ASP A 1 57 ? -3.567 17.397 -12.455 1.00 0.00 57 ASP A CA 9
ATOM 10823 C C . ASP A 1 57 ? -3.392 16.611 -11.159 1.00 0.00 57 ASP A C 9
ATOM 10824 O O . ASP A 1 57 ? -3.708 17.102 -10.076 1.00 0.00 57 ASP A O 9
ATOM 10833 N N . GLY A 1 58 ? -2.888 15.387 -11.279 1.00 0.00 58 GLY A N 9
ATOM 10834 C CA . GLY A 1 58 ? -2.682 14.552 -10.110 1.00 0.00 58 GLY A CA 9
ATOM 10835 C C . GLY A 1 58 ? -2.829 13.075 -10.419 1.00 0.00 58 GLY A C 9
ATOM 10836 O O . GLY A 1 58 ? -2.102 12.243 -9.876 1.00 0.00 58 GLY A O 9
ATOM 10840 N N . LYS A 1 59 ? -3.775 12.747 -11.293 1.00 0.00 59 LYS A N 9
ATOM 10841 C CA . LYS A 1 59 ? -4.018 11.360 -11.674 1.00 0.00 59 LYS A CA 9
ATOM 10842 C C . LYS A 1 59 ? -2.888 10.832 -12.551 1.00 0.00 59 LYS A C 9
ATOM 10843 O O . LYS A 1 59 ? -2.211 11.597 -13.237 1.00 0.00 59 LYS A O 9
ATOM 10862 N N . GLY A 1 60 ? -2.690 9.517 -12.526 1.00 0.00 60 GLY A N 9
ATOM 10863 C CA . GLY A 1 60 ? -1.642 8.909 -13.324 1.00 0.00 60 GLY A CA 9
ATOM 10864 C C . GLY A 1 60 ? -2.191 8.110 -14.490 1.00 0.00 60 GLY A C 9
ATOM 10865 O O . GLY A 1 60 ? -3.377 7.785 -14.525 1.00 0.00 60 GLY A O 9
ATOM 10869 N N . ASN A 1 61 ? -1.326 7.795 -15.448 1.00 0.00 61 ASN A N 9
ATOM 10870 C CA . ASN A 1 61 ? -1.731 7.031 -16.623 1.00 0.00 61 ASN A CA 9
ATOM 10871 C C . ASN A 1 61 ? -1.410 5.550 -16.446 1.00 0.00 61 ASN A C 9
ATOM 10872 O O . ASN A 1 61 ? -0.401 5.190 -15.840 1.00 0.00 61 ASN A O 9
ATOM 10883 N N . CY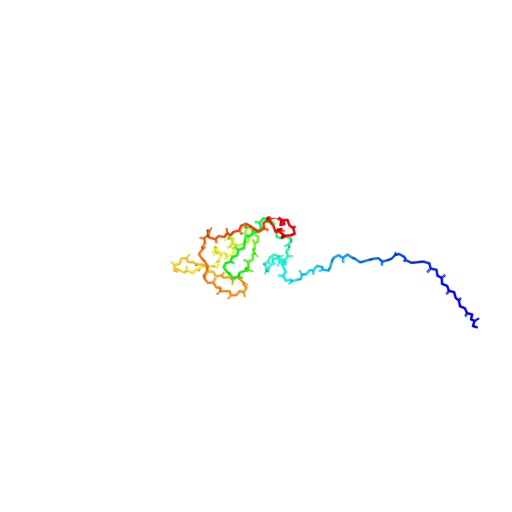S A 1 62 ? -2.276 4.695 -16.980 1.00 0.00 62 CYS A N 9
ATOM 10884 C CA . CYS A 1 62 ? -2.086 3.253 -16.883 1.00 0.00 62 CYS A CA 9
ATOM 10885 C C . CYS A 1 62 ? -1.123 2.757 -17.957 1.00 0.00 62 CYS A C 9
ATOM 10886 O O . CYS A 1 62 ? -1.247 3.085 -19.137 1.00 0.00 62 CYS A O 9
ATOM 10893 N N . PRO A 1 63 ? -0.139 1.946 -17.541 1.00 0.00 63 PRO A N 9
ATOM 10894 C CA . PRO A 1 63 ? 0.865 1.387 -18.452 1.00 0.00 63 PRO A CA 9
ATOM 10895 C C . PRO A 1 63 ? 0.274 0.346 -19.396 1.00 0.00 63 PRO A C 9
ATOM 10896 O O . PRO A 1 63 ? 1.000 -0.325 -20.130 1.00 0.00 63 PRO A O 9
ATOM 10907 N N . VAL A 1 64 ? -1.049 0.216 -19.374 1.00 0.00 64 VAL A N 9
ATOM 10908 C CA . VAL A 1 64 ? -1.738 -0.743 -20.229 1.00 0.00 64 VAL A CA 9
ATOM 10909 C C . VAL A 1 64 ? -2.782 -0.052 -21.099 1.00 0.00 64 VAL A C 9
ATOM 10910 O O . VAL A 1 64 ? -2.718 -0.105 -22.327 1.00 0.00 64 VAL A O 9
ATOM 10923 N N . CYS A 1 65 ? -3.745 0.598 -20.453 1.00 0.00 65 CYS A N 9
ATOM 10924 C CA . CYS A 1 65 ? -4.805 1.300 -21.166 1.00 0.00 65 CYS A CA 9
ATOM 10925 C C . CYS A 1 65 ? -4.697 2.808 -20.954 1.00 0.00 65 CYS A C 9
ATOM 10926 O O . CYS A 1 65 ? -5.633 3.554 -21.241 1.00 0.00 65 CYS A O 9
ATOM 10933 N N . ARG A 1 66 ? -3.548 3.247 -20.451 1.00 0.00 66 ARG A N 9
ATOM 10934 C CA . ARG A 1 66 ? -3.317 4.665 -20.199 1.00 0.00 66 ARG A CA 9
ATOM 10935 C C . ARG A 1 66 ? -4.590 5.343 -19.701 1.00 0.00 66 ARG A C 9
ATOM 10936 O O . ARG A 1 66 ? -4.912 6.459 -20.109 1.00 0.00 66 ARG A O 9
ATOM 10957 N N . VAL A 1 67 ? -5.311 4.660 -18.817 1.00 0.00 67 VAL A N 9
ATOM 10958 C CA . VAL A 1 67 ? -6.549 5.197 -18.263 1.00 0.00 67 VAL A CA 9
ATOM 10959 C C . VAL A 1 67 ? -6.283 5.982 -16.983 1.00 0.00 67 VAL A C 9
ATOM 10960 O O . VAL A 1 67 ? -5.564 5.534 -16.089 1.00 0.00 67 VAL A O 9
ATOM 10973 N N . PRO A 1 68 ? -6.876 7.181 -16.891 1.00 0.00 68 PRO A N 9
ATOM 10974 C CA . PRO A 1 68 ? -6.719 8.054 -15.724 1.00 0.00 68 PRO A CA 9
ATOM 10975 C C . PRO A 1 68 ? -7.422 7.502 -14.488 1.00 0.00 68 PRO A C 9
ATOM 10976 O O . PRO A 1 68 ? -8.648 7.543 -14.390 1.00 0.00 68 PRO A O 9
ATOM 10987 N N . TYR A 1 69 ? -6.638 6.987 -13.548 1.00 0.00 69 TYR A N 9
ATOM 10988 C CA . TYR A 1 69 ? -7.186 6.425 -12.319 1.00 0.00 69 TYR A CA 9
ATOM 10989 C C . TYR A 1 69 ? -6.815 7.284 -11.114 1.00 0.00 69 TYR A C 9
ATOM 10990 O O . TYR A 1 69 ? -5.704 7.803 -11.008 1.00 0.00 69 TYR A O 9
ATOM 11008 N N . PRO A 1 70 ? -7.768 7.438 -10.183 1.00 0.00 70 PRO A N 9
ATOM 11009 C CA . PRO A 1 70 ? -7.566 8.232 -8.968 1.00 0.00 70 PRO A CA 9
ATOM 11010 C C . PRO A 1 70 ? -6.589 7.573 -8.000 1.00 0.00 70 PRO A C 9
ATOM 11011 O O . PRO A 1 70 ? -6.894 6.543 -7.399 1.00 0.00 70 PRO A O 9
ATOM 11022 N N . PHE A 1 71 ? -5.412 8.173 -7.854 1.00 0.00 71 PHE A N 9
ATOM 11023 C CA . PHE A 1 71 ? -4.390 7.644 -6.959 1.00 0.00 71 PHE A CA 9
ATOM 11024 C C . PHE A 1 71 ? -4.934 7.489 -5.542 1.00 0.00 71 PHE A C 9
ATOM 11025 O O . PHE A 1 71 ? -5.697 8.327 -5.063 1.00 0.00 71 PHE A O 9
ATOM 11042 N N . GLY A 1 72 ? -4.537 6.408 -4.876 1.00 0.00 72 GLY A N 9
ATOM 11043 C CA . GLY A 1 72 ? -4.995 6.161 -3.522 1.00 0.00 72 GLY A CA 9
ATOM 11044 C C . GLY A 1 72 ? -6.087 5.112 -3.461 1.00 0.00 72 GLY A C 9
ATOM 11045 O O . GLY A 1 72 ? -6.152 4.329 -2.514 1.00 0.00 72 GLY A O 9
ATOM 11049 N N . ASN A 1 73 ? -6.948 5.097 -4.473 1.00 0.00 73 ASN A N 9
ATOM 11050 C CA . ASN A 1 73 ? -8.044 4.137 -4.530 1.00 0.00 73 ASN A CA 9
ATOM 11051 C C . ASN A 1 73 ? -7.561 2.790 -5.056 1.00 0.00 73 ASN A C 9
ATOM 11052 O O . ASN A 1 73 ? -8.185 2.194 -5.936 1.00 0.00 73 ASN A O 9
ATOM 11063 N N . LEU A 1 74 ? -6.446 2.314 -4.512 1.00 0.00 74 LEU A N 9
ATOM 11064 C CA . LEU A 1 74 ? -5.878 1.035 -4.926 1.00 0.00 74 LEU A CA 9
ATOM 11065 C C . LEU A 1 74 ? -5.896 0.034 -3.776 1.00 0.00 74 LEU A C 9
ATOM 11066 O O . LEU A 1 74 ? -5.430 0.328 -2.675 1.00 0.00 74 LEU A O 9
ATOM 11082 N N . LYS A 1 75 ? -6.435 -1.152 -4.039 1.00 0.00 75 LYS A N 9
ATOM 11083 C CA . LYS A 1 75 ? -6.510 -2.200 -3.027 1.00 0.00 75 LYS A CA 9
ATOM 11084 C C . LYS A 1 75 ? -5.522 -3.321 -3.331 1.00 0.00 75 LYS A C 9
ATOM 11085 O O . LYS A 1 75 ? -5.147 -3.556 -4.480 1.00 0.00 75 LYS A O 9
ATOM 11104 N N . PRO A 1 76 ? -5.091 -4.032 -2.278 1.00 0.00 76 PRO A N 9
ATOM 11105 C CA . PRO A 1 76 ? -4.142 -5.142 -2.408 1.00 0.00 76 PRO A CA 9
ATOM 11106 C C . PRO A 1 76 ? -4.759 -6.354 -3.098 1.00 0.00 76 PRO A C 9
ATOM 11107 O O . PRO A 1 76 ? -5.849 -6.796 -2.739 1.00 0.00 76 PRO A O 9
ATOM 11118 N N . ASN A 1 77 ? -4.053 -6.887 -4.090 1.00 0.00 77 ASN A N 9
ATOM 11119 C CA . ASN A 1 77 ? -4.532 -8.048 -4.831 1.00 0.00 77 ASN A CA 9
ATOM 11120 C C . ASN A 1 77 ? -3.763 -9.304 -4.431 1.00 0.00 77 ASN A C 9
ATOM 11121 O O . ASN A 1 77 ? -3.435 -10.140 -5.274 1.00 0.00 77 ASN A O 9
ATOM 11132 N N . LEU A 1 78 ? -3.477 -9.430 -3.140 1.00 0.00 78 LEU A N 9
ATOM 11133 C CA . LEU A 1 78 ? -2.747 -10.583 -2.627 1.00 0.00 78 LEU A CA 9
ATOM 11134 C C . LEU A 1 78 ? -3.685 -11.764 -2.398 1.00 0.00 78 LEU A C 9
ATOM 11135 O O . LEU A 1 78 ? -4.863 -11.584 -2.087 1.00 0.00 78 LEU A O 9
ATOM 11151 N N . HIS A 1 79 ? -3.155 -12.973 -2.551 1.00 0.00 79 HIS A N 9
ATOM 11152 C CA . HIS A 1 79 ? -3.944 -14.185 -2.358 1.00 0.00 79 HIS A CA 9
ATOM 11153 C C . HIS A 1 79 ? -5.091 -14.251 -3.362 1.00 0.00 79 HIS A C 9
ATOM 11154 O O . HIS A 1 79 ? -6.212 -14.626 -3.016 1.00 0.00 79 HIS A O 9
ATOM 11168 N N . VAL A 1 80 ? -4.805 -13.883 -4.607 1.00 0.00 80 VAL A N 9
ATOM 11169 C CA . VAL A 1 80 ? -5.812 -13.901 -5.660 1.00 0.00 80 VAL A CA 9
ATOM 11170 C C . VAL A 1 80 ? -5.269 -14.548 -6.930 1.00 0.00 80 VAL A C 9
ATOM 11171 O O . VAL A 1 80 ? -4.190 -14.195 -7.405 1.00 0.00 80 VAL A O 9
ATOM 11184 N N . ALA A 1 81 ? -6.024 -15.496 -7.474 1.00 0.00 81 ALA A N 9
ATOM 11185 C CA . ALA A 1 81 ? -5.619 -16.191 -8.690 1.00 0.00 81 ALA A CA 9
ATOM 11186 C C . ALA A 1 81 ? -6.657 -16.016 -9.793 1.00 0.00 81 ALA A C 9
ATOM 11187 O O . ALA A 1 81 ? -7.706 -15.409 -9.581 1.00 0.00 81 ALA A O 9
ATOM 11194 N N . ASN A 1 82 ? -6.356 -16.551 -10.972 1.00 0.00 82 ASN A N 9
ATOM 11195 C CA . ASN A 1 82 ? -7.263 -16.452 -12.110 1.00 0.00 82 ASN A CA 9
ATOM 11196 C C . ASN A 1 82 ? -8.718 -16.497 -11.652 1.00 0.00 82 ASN A C 9
ATOM 11197 O O . ASN A 1 82 ? -9.517 -15.629 -12.004 1.00 0.00 82 ASN A O 9
ATOM 11208 N N . ILE A 1 83 ? -9.053 -17.514 -10.864 1.00 0.00 83 ILE A N 9
ATOM 11209 C CA . ILE A 1 83 ? -10.411 -17.671 -10.357 1.00 0.00 83 ILE A CA 9
ATOM 11210 C C . ILE A 1 83 ? -10.429 -17.688 -8.832 1.00 0.00 83 ILE A C 9
ATOM 11211 O O . ILE A 1 83 ? -9.512 -18.208 -8.195 1.00 0.00 83 ILE A O 9
ATOM 11227 N N . VAL A 1 84 ? -11.479 -17.117 -8.252 1.00 0.00 84 VAL A N 9
ATOM 11228 C CA . VAL A 1 84 ? -11.619 -17.069 -6.801 1.00 0.00 84 VAL A CA 9
ATOM 11229 C C . VAL A 1 84 ? -13.029 -17.459 -6.372 1.00 0.00 84 VAL A C 9
ATOM 11230 O O . VAL A 1 84 ? -14.008 -17.109 -7.030 1.00 0.00 84 VAL A O 9
ATOM 11243 N N . GLU A 1 85 ? -13.123 -18.187 -5.263 1.00 0.00 85 GLU A N 9
ATOM 11244 C CA . GLU A 1 85 ? -14.414 -18.625 -4.746 1.00 0.00 85 GLU A CA 9
ATOM 11245 C C . GLU A 1 85 ? -15.171 -17.461 -4.112 1.00 0.00 85 GLU A C 9
ATOM 11246 O O . GLU A 1 85 ? -16.373 -17.578 -3.882 1.00 0.00 85 GLU A O 9
ATOM 11260 N N . GLY A 1 1 ? 14.051 24.091 -22.280 1.00 0.00 1 GLY A N 10
ATOM 11261 C CA . GLY A 1 1 ? 14.675 22.946 -22.918 1.00 0.00 1 GLY A CA 10
ATOM 11262 C C . GLY A 1 1 ? 14.793 21.756 -21.985 1.00 0.00 1 GLY A C 10
ATOM 11263 O O . GLY A 1 1 ? 14.721 21.906 -20.766 1.00 0.00 1 GLY A O 10
ATOM 11267 N N . SER A 1 2 ? 14.973 20.572 -22.560 1.00 0.00 2 SER A N 10
ATOM 11268 C CA . SER A 1 2 ? 15.096 19.351 -21.773 1.00 0.00 2 SER A CA 10
ATOM 11269 C C . SER A 1 2 ? 15.427 18.159 -22.666 1.00 0.00 2 SER A C 10
ATOM 11270 O O . SER A 1 2 ? 15.447 18.274 -23.891 1.00 0.00 2 SER A O 10
ATOM 11278 N N . SER A 1 3 ? 15.687 17.014 -22.042 1.00 0.00 3 SER A N 10
ATOM 11279 C CA . SER A 1 3 ? 16.021 15.801 -22.779 1.00 0.00 3 SER A CA 10
ATOM 11280 C C . SER A 1 3 ? 16.077 14.596 -21.845 1.00 0.00 3 SER A C 10
ATOM 11281 O O . SER A 1 3 ? 16.031 14.740 -20.624 1.00 0.00 3 SER A O 10
ATOM 11289 N N . GLY A 1 4 ? 16.176 13.406 -22.430 1.00 0.00 4 GLY A N 10
ATOM 11290 C CA . GLY A 1 4 ? 16.236 12.192 -21.637 1.00 0.00 4 GLY A CA 10
ATOM 11291 C C . GLY A 1 4 ? 16.329 10.944 -22.492 1.00 0.00 4 GLY A C 10
ATOM 11292 O O . GLY A 1 4 ? 16.320 11.023 -23.720 1.00 0.00 4 GLY A O 10
ATOM 11296 N N . SER A 1 5 ? 16.421 9.789 -21.842 1.00 0.00 5 SER A N 10
ATOM 11297 C CA . SER A 1 5 ? 16.522 8.518 -22.551 1.00 0.00 5 SER A CA 10
ATOM 11298 C C . SER A 1 5 ? 16.207 7.351 -21.621 1.00 0.00 5 SER A C 10
ATOM 11299 O O . SER A 1 5 ? 16.083 7.524 -20.409 1.00 0.00 5 SER A O 10
ATOM 11307 N N . SER A 1 6 ? 16.080 6.160 -22.199 1.00 0.00 6 SER A N 10
ATOM 11308 C CA . SER A 1 6 ? 15.776 4.963 -21.424 1.00 0.00 6 SER A CA 10
ATOM 11309 C C . SER A 1 6 ? 16.314 3.715 -22.118 1.00 0.00 6 SER A C 10
ATOM 11310 O O . SER A 1 6 ? 16.870 3.791 -23.212 1.00 0.00 6 SER A O 10
ATOM 11318 N N . GLY A 1 7 ? 16.143 2.566 -21.472 1.00 0.00 7 GLY A N 10
ATOM 11319 C CA . GLY A 1 7 ? 16.616 1.318 -22.041 1.00 0.00 7 GLY A CA 10
ATOM 11320 C C . GLY A 1 7 ? 15.534 0.257 -22.092 1.00 0.00 7 GLY A C 10
ATOM 11321 O O . GLY A 1 7 ? 14.345 0.573 -22.079 1.00 0.00 7 GLY A O 10
ATOM 11325 N N . MET A 1 8 ? 15.947 -1.005 -22.153 1.00 0.00 8 MET A N 10
ATOM 11326 C CA . MET A 1 8 ? 15.004 -2.115 -22.208 1.00 0.00 8 MET A CA 10
ATOM 11327 C C . MET A 1 8 ? 15.726 -3.450 -22.053 1.00 0.00 8 MET A C 10
ATOM 11328 O O . MET A 1 8 ? 16.950 -3.520 -22.160 1.00 0.00 8 MET A O 10
ATOM 11342 N N . ALA A 1 9 ? 14.959 -4.506 -21.801 1.00 0.00 9 ALA A N 10
ATOM 11343 C CA . ALA A 1 9 ? 15.526 -5.839 -21.633 1.00 0.00 9 ALA A CA 10
ATOM 11344 C C . ALA A 1 9 ? 14.432 -6.900 -21.594 1.00 0.00 9 ALA A C 10
ATOM 11345 O O . ALA A 1 9 ? 13.244 -6.581 -21.627 1.00 0.00 9 ALA A O 10
ATOM 11352 N N . SER A 1 10 ? 14.841 -8.163 -21.525 1.00 0.00 10 SER A N 10
ATOM 11353 C CA . SER A 1 10 ? 13.895 -9.272 -21.486 1.00 0.00 10 SER A CA 10
ATOM 11354 C C . SER A 1 10 ? 14.584 -10.559 -21.043 1.00 0.00 10 SER A C 10
ATOM 11355 O O . SER A 1 10 ? 15.812 -10.640 -21.013 1.00 0.00 10 SER A O 10
ATOM 11363 N N . SER A 1 11 ? 13.784 -11.563 -20.700 1.00 0.00 11 SER A N 10
ATOM 11364 C CA . SER A 1 11 ? 14.316 -12.846 -20.255 1.00 0.00 11 SER A CA 10
ATOM 11365 C C . SER A 1 11 ? 13.310 -13.966 -20.501 1.00 0.00 11 SER A C 10
ATOM 11366 O O . SER A 1 11 ? 12.115 -13.811 -20.246 1.00 0.00 11 SER A O 10
ATOM 11374 N N . VAL A 1 12 ? 13.802 -15.096 -21.000 1.00 0.00 12 VAL A N 10
ATOM 11375 C CA . VAL A 1 12 ? 12.947 -16.243 -21.281 1.00 0.00 12 VAL A CA 10
ATOM 11376 C C . VAL A 1 12 ? 13.335 -17.441 -20.420 1.00 0.00 12 VAL A C 10
ATOM 11377 O O . VAL A 1 12 ? 14.486 -17.878 -20.428 1.00 0.00 12 VAL A O 10
ATOM 11390 N N . LEU A 1 13 ? 12.367 -17.967 -19.679 1.00 0.00 13 LEU A N 10
ATOM 11391 C CA . LEU A 1 13 ? 12.606 -19.116 -18.812 1.00 0.00 13 LEU A CA 10
ATOM 11392 C C . LEU A 1 13 ? 11.326 -19.921 -18.608 1.00 0.00 13 LEU A C 10
ATOM 11393 O O . LEU A 1 13 ? 10.236 -19.468 -18.955 1.00 0.00 13 LEU A O 10
ATOM 11409 N N . GLU A 1 14 ? 11.468 -21.115 -18.042 1.00 0.00 14 GLU A N 10
ATOM 11410 C CA . GLU A 1 14 ? 10.322 -21.982 -17.792 1.00 0.00 14 GLU A CA 10
ATOM 11411 C C . GLU A 1 14 ? 9.345 -21.325 -16.820 1.00 0.00 14 GLU A C 10
ATOM 11412 O O . GLU A 1 14 ? 9.680 -21.075 -15.662 1.00 0.00 14 GLU A O 10
ATOM 11424 N N . MET A 1 15 ? 8.138 -21.048 -17.301 1.00 0.00 15 MET A N 10
ATOM 11425 C CA . MET A 1 15 ? 7.112 -20.421 -16.475 1.00 0.00 15 MET A CA 10
ATOM 11426 C C . MET A 1 15 ? 5.776 -20.376 -17.209 1.00 0.00 15 MET A C 10
ATOM 11427 O O . MET A 1 15 ? 5.706 -19.958 -18.365 1.00 0.00 15 MET A O 10
ATOM 11441 N N . ILE A 1 16 ? 4.718 -20.809 -16.530 1.00 0.00 16 ILE A N 10
ATOM 11442 C CA . ILE A 1 16 ? 3.385 -20.816 -17.118 1.00 0.00 16 ILE A CA 10
ATOM 11443 C C . ILE A 1 16 ? 2.631 -19.532 -16.789 1.00 0.00 16 ILE A C 10
ATOM 11444 O O . ILE A 1 16 ? 2.096 -19.377 -15.691 1.00 0.00 16 ILE A O 10
ATOM 11460 N N . LYS A 1 17 ? 2.592 -18.613 -17.748 1.00 0.00 17 LYS A N 10
ATOM 11461 C CA . LYS A 1 17 ? 1.901 -17.342 -17.562 1.00 0.00 17 LYS A CA 10
ATOM 11462 C C . LYS A 1 17 ? 0.920 -17.085 -18.702 1.00 0.00 17 LYS A C 10
ATOM 11463 O O . LYS A 1 17 ? 1.261 -17.244 -19.873 1.00 0.00 17 LYS A O 10
ATOM 11482 N N . GLU A 1 18 ? -0.298 -16.686 -18.349 1.00 0.00 18 GLU A N 10
ATOM 11483 C CA . GLU A 1 18 ? -1.327 -16.406 -19.344 1.00 0.00 18 GLU A CA 10
ATOM 11484 C C . GLU A 1 18 ? -1.989 -15.057 -19.077 1.00 0.00 18 GLU A C 10
ATOM 11485 O O . GLU A 1 18 ? -3.049 -14.986 -18.456 1.00 0.00 18 GLU A O 10
ATOM 11497 N N . GLU A 1 19 ? -1.354 -13.989 -19.551 1.00 0.00 19 GLU A N 10
ATOM 11498 C CA . GLU A 1 19 ? -1.880 -12.642 -19.362 1.00 0.00 19 GLU A CA 10
ATOM 11499 C C . GLU A 1 19 ? -2.122 -12.355 -17.884 1.00 0.00 19 GLU A C 10
ATOM 11500 O O . GLU A 1 19 ? -3.073 -11.661 -17.522 1.00 0.00 19 GLU A O 10
ATOM 11512 N N . VAL A 1 20 ? -1.255 -12.894 -17.032 1.00 0.00 20 VAL A N 10
ATOM 11513 C CA . VAL A 1 20 ? -1.374 -12.696 -15.593 1.00 0.00 20 VAL A CA 10
ATOM 11514 C C . VAL A 1 20 ? -0.053 -12.226 -14.992 1.00 0.00 20 VAL A C 10
ATOM 11515 O O . VAL A 1 20 ? 0.220 -12.448 -13.812 1.00 0.00 20 VAL A O 10
ATOM 11528 N N . THR A 1 21 ? 0.765 -11.574 -15.813 1.00 0.00 21 THR A N 10
ATOM 11529 C CA . THR A 1 21 ? 2.057 -11.072 -15.364 1.00 0.00 21 THR A CA 10
ATOM 11530 C C . THR A 1 21 ? 2.127 -9.553 -15.477 1.00 0.00 21 THR A C 10
ATOM 11531 O O . THR A 1 21 ? 1.421 -8.948 -16.284 1.00 0.00 21 THR A O 10
ATOM 11542 N N . CYS A 1 22 ? 2.983 -8.943 -14.665 1.00 0.00 22 CYS A N 10
ATOM 11543 C CA . CYS A 1 22 ? 3.146 -7.494 -14.674 1.00 0.00 22 CYS A CA 10
ATOM 11544 C C . CYS A 1 22 ? 3.558 -7.002 -16.058 1.00 0.00 22 CYS A C 10
ATOM 11545 O O . CYS A 1 22 ? 4.605 -7.371 -16.590 1.00 0.00 22 CYS A O 10
ATOM 11552 N N . PRO A 1 23 ? 2.715 -6.147 -16.657 1.00 0.00 23 PRO A N 10
ATOM 11553 C CA . PRO A 1 23 ? 2.970 -5.585 -17.986 1.00 0.00 23 PRO A CA 10
ATOM 11554 C C . PRO A 1 23 ? 4.128 -4.593 -17.984 1.00 0.00 23 PRO A C 10
ATOM 11555 O O . PRO A 1 23 ? 4.438 -3.984 -19.008 1.00 0.00 23 PRO A O 10
ATOM 11566 N N . ILE A 1 24 ? 4.765 -4.437 -16.828 1.00 0.00 24 ILE A N 10
ATOM 11567 C CA . ILE A 1 24 ? 5.890 -3.520 -16.694 1.00 0.00 24 ILE A CA 10
ATOM 11568 C C . ILE A 1 24 ? 7.208 -4.280 -16.590 1.00 0.00 24 ILE A C 10
ATOM 11569 O O . ILE A 1 24 ? 8.044 -4.221 -17.492 1.00 0.00 24 ILE A O 10
ATOM 11585 N N . CYS A 1 25 ? 7.387 -4.995 -15.484 1.00 0.00 25 CYS A N 10
ATOM 11586 C CA . CYS A 1 25 ? 8.603 -5.768 -15.261 1.00 0.00 25 CYS A CA 10
ATOM 11587 C C . CYS A 1 25 ? 8.516 -7.128 -15.948 1.00 0.00 25 CYS A C 10
ATOM 11588 O O . CYS A 1 25 ? 9.534 -7.718 -16.312 1.00 0.00 25 CYS A O 10
ATOM 11595 N N . LEU A 1 26 ? 7.294 -7.619 -16.122 1.00 0.00 26 LEU A N 10
ATOM 11596 C CA . LEU A 1 26 ? 7.073 -8.910 -16.766 1.00 0.00 26 LEU A CA 10
ATOM 11597 C C . LEU A 1 26 ? 7.549 -10.052 -15.874 1.00 0.00 26 LEU A C 10
ATOM 11598 O O . LEU A 1 26 ? 8.273 -10.941 -16.321 1.00 0.00 26 LEU A O 10
ATOM 11614 N N . GLU A 1 27 ? 7.136 -10.021 -14.611 1.00 0.00 27 GLU A N 10
ATOM 11615 C CA . GLU A 1 27 ? 7.519 -11.055 -13.657 1.00 0.00 27 GLU A CA 10
ATOM 11616 C C . GLU A 1 27 ? 6.442 -11.239 -12.592 1.00 0.00 27 GLU A C 10
ATOM 11617 O O . GLU A 1 27 ? 5.554 -10.399 -12.438 1.00 0.00 27 GLU A O 10
ATOM 11629 N N . LEU A 1 28 ? 6.526 -12.344 -11.859 1.00 0.00 28 LEU A N 10
ATOM 11630 C CA . LEU A 1 28 ? 5.559 -12.641 -10.808 1.00 0.00 28 LEU A CA 10
ATOM 11631 C C . LEU A 1 28 ? 5.127 -11.366 -10.090 1.00 0.00 28 LEU A C 10
ATOM 11632 O O . LEU A 1 28 ? 5.958 -10.625 -9.564 1.00 0.00 28 LEU A O 10
ATOM 11648 N N . LEU A 1 29 ? 3.822 -11.118 -10.070 1.00 0.00 29 LEU A N 10
ATOM 11649 C CA . LEU A 1 29 ? 3.279 -9.934 -9.414 1.00 0.00 29 LEU A CA 10
ATOM 11650 C C . LEU A 1 29 ? 3.383 -10.056 -7.897 1.00 0.00 29 LEU A C 10
ATOM 11651 O O . LEU A 1 29 ? 2.737 -10.907 -7.285 1.00 0.00 29 LEU A O 10
ATOM 11667 N N . LYS A 1 30 ? 4.199 -9.197 -7.294 1.00 0.00 30 LYS A N 10
ATOM 11668 C CA . LYS A 1 30 ? 4.386 -9.205 -5.848 1.00 0.00 30 LYS A CA 10
ATOM 11669 C C . LYS A 1 30 ? 3.494 -8.165 -5.178 1.00 0.00 30 LYS A C 10
ATOM 11670 O O . LYS A 1 30 ? 3.628 -6.967 -5.428 1.00 0.00 30 LYS A O 10
ATOM 11689 N N . GLU A 1 31 ? 2.585 -8.630 -4.327 1.00 0.00 31 GLU A N 10
ATOM 11690 C CA . GLU A 1 31 ? 1.672 -7.739 -3.622 1.00 0.00 31 GLU A CA 10
ATOM 11691 C C . GLU A 1 31 ? 1.177 -6.628 -4.543 1.00 0.00 31 GLU A C 10
ATOM 11692 O O . GLU A 1 31 ? 1.281 -5.440 -4.237 1.00 0.00 31 GLU A O 10
ATOM 11704 N N . PRO A 1 32 ? 0.624 -7.022 -5.700 1.00 0.00 32 PRO A N 10
ATOM 11705 C CA . PRO A 1 32 ? 0.101 -6.076 -6.690 1.00 0.00 32 PRO A CA 10
ATOM 11706 C C . PRO A 1 32 ? -1.166 -5.376 -6.210 1.00 0.00 32 PRO A C 10
ATOM 11707 O O . PRO A 1 32 ? -1.750 -5.754 -5.194 1.00 0.00 32 PRO A O 10
ATOM 11718 N N . VAL A 1 33 ? -1.587 -4.353 -6.947 1.00 0.00 33 VAL A N 10
ATOM 11719 C CA . VAL A 1 33 ? -2.786 -3.600 -6.598 1.00 0.00 33 VAL A CA 10
ATOM 11720 C C . VAL A 1 33 ? -3.723 -3.472 -7.794 1.00 0.00 33 VAL A C 10
ATOM 11721 O O . VAL A 1 33 ? -3.350 -2.924 -8.831 1.00 0.00 33 VAL A O 10
ATOM 11734 N N . SER A 1 34 ? -4.941 -3.981 -7.641 1.00 0.00 34 SER A N 10
ATOM 11735 C CA . SER A 1 34 ? -5.931 -3.926 -8.710 1.00 0.00 34 SER A CA 10
ATOM 11736 C C . SER A 1 34 ? -6.406 -2.494 -8.939 1.00 0.00 34 SER A C 10
ATOM 11737 O O . SER A 1 34 ? -6.444 -1.686 -8.011 1.00 0.00 34 SER A O 10
ATOM 11745 N N . ALA A 1 35 ? -6.767 -2.188 -10.180 1.00 0.00 35 ALA A N 10
ATOM 11746 C CA . ALA A 1 35 ? -7.241 -0.855 -10.532 1.00 0.00 35 ALA A CA 10
ATOM 11747 C C . ALA A 1 35 ? -8.581 -0.922 -11.257 1.00 0.00 35 ALA A C 10
ATOM 11748 O O . ALA A 1 35 ? -9.037 -2.000 -11.639 1.00 0.00 35 ALA A O 10
ATOM 11755 N N . ASP A 1 36 ? -9.206 0.235 -11.442 1.00 0.00 36 ASP A N 10
ATOM 11756 C CA . ASP A 1 36 ? -10.494 0.307 -12.122 1.00 0.00 36 ASP A CA 10
ATOM 11757 C C . ASP A 1 36 ? -10.443 -0.420 -13.462 1.00 0.00 36 ASP A C 10
ATOM 11758 O O . ASP A 1 36 ? -11.399 -1.090 -13.853 1.00 0.00 36 ASP A O 10
ATOM 11767 N N . CYS A 1 37 ? -9.322 -0.282 -14.162 1.00 0.00 37 CYS A N 10
ATOM 11768 C CA . CYS A 1 37 ? -9.146 -0.924 -15.459 1.00 0.00 37 CYS A CA 10
ATOM 11769 C C . CYS A 1 37 ? -8.709 -2.377 -15.292 1.00 0.00 37 CYS A C 10
ATOM 11770 O O . CYS A 1 37 ? -7.894 -2.883 -16.061 1.00 0.00 37 CYS A O 10
ATOM 11777 N N . ASN A 1 38 ? -9.259 -3.042 -14.280 1.00 0.00 38 ASN A N 10
ATOM 11778 C CA . ASN A 1 38 ? -8.926 -4.436 -14.011 1.00 0.00 38 ASN A CA 10
ATOM 11779 C C . ASN A 1 38 ? -7.458 -4.714 -14.319 1.00 0.00 38 ASN A C 10
ATOM 11780 O O . ASN A 1 38 ? -7.115 -5.762 -14.867 1.00 0.00 38 ASN A O 10
ATOM 11791 N N . HIS A 1 39 ? -6.595 -3.768 -13.962 1.00 0.00 39 HIS A N 10
ATOM 11792 C CA . HIS A 1 39 ? -5.163 -3.912 -14.199 1.00 0.00 39 HIS A CA 10
ATOM 11793 C C . HIS A 1 39 ? -4.380 -3.774 -12.896 1.00 0.00 39 HIS A C 10
ATOM 11794 O O . HIS A 1 39 ? -4.426 -2.733 -12.240 1.00 0.00 39 HIS A O 10
ATOM 11808 N N . SER A 1 40 ? -3.664 -4.831 -12.527 1.00 0.00 40 SER A N 10
ATOM 11809 C CA . SER A 1 40 ? -2.876 -4.830 -11.300 1.00 0.00 40 SER A CA 10
ATOM 11810 C C . SER A 1 40 ? -1.383 -4.800 -11.614 1.00 0.00 40 SER A C 10
ATOM 11811 O O . SER A 1 40 ? -0.937 -5.355 -12.619 1.00 0.00 40 SER A O 10
ATOM 11819 N N . PHE A 1 41 ? -0.615 -4.149 -10.746 1.00 0.00 41 PHE A N 10
ATOM 11820 C CA . PHE A 1 41 ? 0.828 -4.045 -10.930 1.00 0.00 41 PHE A CA 10
ATOM 11821 C C . PHE A 1 41 ? 1.552 -4.099 -9.588 1.00 0.00 41 PHE A C 10
ATOM 11822 O O . PHE A 1 41 ? 0.988 -3.751 -8.550 1.00 0.00 41 PHE A O 10
ATOM 11839 N N . CYS A 1 42 ? 2.805 -4.540 -9.617 1.00 0.00 42 CYS A N 10
ATOM 11840 C CA . CYS A 1 42 ? 3.608 -4.641 -8.404 1.00 0.00 42 CYS A CA 10
ATOM 11841 C C . CYS A 1 42 ? 3.456 -3.390 -7.544 1.00 0.00 42 CYS A C 10
ATOM 11842 O O . CYS A 1 42 ? 3.619 -2.269 -8.027 1.00 0.00 42 CYS A O 10
ATOM 11849 N N . ARG A 1 43 ? 3.143 -3.590 -6.268 1.00 0.00 43 ARG A N 10
ATOM 11850 C CA . ARG A 1 43 ? 2.968 -2.479 -5.341 1.00 0.00 43 ARG A CA 10
ATOM 11851 C C . ARG A 1 43 ? 3.929 -1.340 -5.670 1.00 0.00 43 ARG A C 10
ATOM 11852 O O . ARG A 1 43 ? 3.553 -0.169 -5.638 1.00 0.00 43 ARG A O 10
ATOM 11873 N N . ALA A 1 44 ? 5.171 -1.693 -5.986 1.00 0.00 44 ALA A N 10
ATOM 11874 C CA . ALA A 1 44 ? 6.185 -0.701 -6.322 1.00 0.00 44 ALA A CA 10
ATOM 11875 C C . ALA A 1 44 ? 5.994 -0.181 -7.743 1.00 0.00 44 ALA A C 10
ATOM 11876 O O . ALA A 1 44 ? 5.861 1.023 -7.961 1.00 0.00 44 ALA A O 10
ATOM 11883 N N . CYS A 1 45 ? 5.983 -1.096 -8.707 1.00 0.00 45 CYS A N 10
ATOM 11884 C CA . CYS A 1 45 ? 5.810 -0.730 -10.107 1.00 0.00 45 CYS A CA 10
ATOM 11885 C C . CYS A 1 45 ? 4.825 0.426 -10.249 1.00 0.00 45 CYS A C 10
ATOM 11886 O O . CYS A 1 45 ? 5.202 1.532 -10.638 1.00 0.00 45 CYS A O 10
ATOM 11893 N N . ILE A 1 46 ? 3.562 0.162 -9.932 1.00 0.00 46 ILE A N 10
ATOM 11894 C CA . ILE A 1 46 ? 2.523 1.180 -10.023 1.00 0.00 46 ILE A CA 10
ATOM 11895 C C . ILE A 1 46 ? 2.980 2.490 -9.390 1.00 0.00 46 ILE A C 10
ATOM 11896 O O . ILE A 1 46 ? 2.599 3.574 -9.835 1.00 0.00 46 ILE A O 10
ATOM 11912 N N . THR A 1 47 ? 3.801 2.384 -8.351 1.00 0.00 47 THR A N 10
ATOM 11913 C CA . THR A 1 47 ? 4.312 3.560 -7.657 1.00 0.00 47 THR A CA 10
ATOM 11914 C C . THR A 1 47 ? 5.408 4.243 -8.466 1.00 0.00 47 THR A C 10
ATOM 11915 O O . THR A 1 47 ? 5.255 5.389 -8.893 1.00 0.00 47 THR A O 10
ATOM 11926 N N . LEU A 1 48 ? 6.512 3.535 -8.675 1.00 0.00 48 LEU A N 10
ATOM 11927 C CA . LEU A 1 48 ? 7.634 4.074 -9.435 1.00 0.00 48 LEU A CA 10
ATOM 11928 C C . LEU A 1 48 ? 7.161 4.672 -10.755 1.00 0.00 48 LEU A C 10
ATOM 11929 O O . LEU A 1 48 ? 7.638 5.724 -11.178 1.00 0.00 48 LEU A O 10
ATOM 11945 N N . ASN A 1 49 ? 6.217 3.994 -11.401 1.00 0.00 49 ASN A N 10
ATOM 11946 C CA . ASN A 1 49 ? 5.677 4.460 -12.674 1.00 0.00 49 ASN A CA 10
ATOM 11947 C C . ASN A 1 49 ? 4.935 5.782 -12.499 1.00 0.00 49 ASN A C 10
ATOM 11948 O O . ASN A 1 49 ? 5.181 6.744 -13.226 1.00 0.00 49 ASN A O 10
ATOM 11959 N N . TYR A 1 50 ? 4.028 5.820 -11.530 1.00 0.00 50 TYR A N 10
ATOM 11960 C CA . TYR A 1 50 ? 3.249 7.023 -11.260 1.00 0.00 50 TYR A CA 10
ATOM 11961 C C . TYR A 1 50 ? 4.157 8.240 -11.118 1.00 0.00 50 TYR A C 10
ATOM 11962 O O . TYR A 1 50 ? 3.867 9.310 -11.653 1.00 0.00 50 TYR A O 10
ATOM 11980 N N . GLU A 1 51 ? 5.258 8.068 -10.393 1.00 0.00 51 GLU A N 10
ATOM 11981 C CA . GLU A 1 51 ? 6.210 9.152 -10.181 1.00 0.00 51 GLU A CA 10
ATOM 11982 C C . GLU A 1 51 ? 6.562 9.833 -11.500 1.00 0.00 51 GLU A C 10
ATOM 11983 O O . GLU A 1 51 ? 6.549 11.060 -11.600 1.00 0.00 51 GLU A O 10
ATOM 11995 N N . SER A 1 52 ? 6.876 9.028 -12.510 1.00 0.00 52 SER A N 10
ATOM 11996 C CA . SER A 1 52 ? 7.236 9.552 -13.822 1.00 0.00 52 SER A CA 10
ATOM 11997 C C . SER A 1 52 ? 5.989 9.881 -14.636 1.00 0.00 52 SER A C 10
ATOM 11998 O O . SER A 1 52 ? 5.788 11.022 -15.050 1.00 0.00 52 SER A O 10
ATOM 12006 N N . ASN A 1 53 ? 5.155 8.872 -14.863 1.00 0.00 53 ASN A N 10
ATOM 12007 C CA . ASN A 1 53 ? 3.927 9.052 -15.629 1.00 0.00 53 ASN A CA 10
ATOM 12008 C C . ASN A 1 53 ? 2.803 9.576 -14.739 1.00 0.00 53 ASN A C 10
ATOM 12009 O O . ASN A 1 53 ? 2.180 8.817 -13.997 1.00 0.00 53 ASN A O 10
ATOM 12020 N N . ARG A 1 54 ? 2.550 10.878 -14.820 1.00 0.00 54 ARG A N 10
ATOM 12021 C CA . ARG A 1 54 ? 1.503 11.504 -14.022 1.00 0.00 54 ARG A CA 10
ATOM 12022 C C . ARG A 1 54 ? 1.042 12.812 -14.660 1.00 0.00 54 ARG A C 10
ATOM 12023 O O . ARG A 1 54 ? 1.734 13.380 -15.504 1.00 0.00 54 ARG A O 10
ATOM 12044 N N . ASN A 1 55 ? -0.131 13.283 -14.250 1.00 0.00 55 ASN A N 10
ATOM 12045 C CA . ASN A 1 55 ? -0.685 14.523 -14.781 1.00 0.00 55 ASN A CA 10
ATOM 12046 C C . ASN A 1 55 ? -0.533 15.661 -13.776 1.00 0.00 55 ASN A C 10
ATOM 12047 O O . ASN A 1 55 ? -0.177 15.439 -12.619 1.00 0.00 55 ASN A O 10
ATOM 12058 N N . THR A 1 56 ? -0.807 16.882 -14.227 1.00 0.00 56 THR A N 10
ATOM 12059 C CA . THR A 1 56 ? -0.701 18.055 -13.369 1.00 0.00 56 THR A CA 10
ATOM 12060 C C . THR A 1 56 ? -1.984 18.272 -12.574 1.00 0.00 56 THR A C 10
ATOM 12061 O O . THR A 1 56 ? -2.334 19.404 -12.241 1.00 0.00 56 THR A O 10
ATOM 12072 N N . ASP A 1 57 ? -2.679 17.181 -12.272 1.00 0.00 57 ASP A N 10
ATOM 12073 C CA . ASP A 1 57 ? -3.923 17.253 -11.514 1.00 0.00 57 ASP A CA 10
ATOM 12074 C C . ASP A 1 57 ? -3.859 16.359 -10.279 1.00 0.00 57 ASP A C 10
ATOM 12075 O O . ASP A 1 57 ? -4.278 16.754 -9.192 1.00 0.00 57 ASP A O 10
ATOM 12084 N N . GLY A 1 58 ? -3.331 15.152 -10.455 1.00 0.00 58 GLY A N 10
ATOM 12085 C CA . GLY A 1 58 ? -3.223 14.220 -9.348 1.00 0.00 58 GLY A CA 10
ATOM 12086 C C . GLY A 1 58 ? -3.329 12.775 -9.793 1.00 0.00 58 GLY A C 10
ATOM 12087 O O . GLY A 1 58 ? -2.600 11.912 -9.304 1.00 0.00 58 GLY A O 10
ATOM 12091 N N . LYS A 1 59 ? -4.241 12.509 -10.722 1.00 0.00 59 LYS A N 10
ATOM 12092 C CA . LYS A 1 59 ? -4.441 11.159 -11.233 1.00 0.00 59 LYS A CA 10
ATOM 12093 C C . LYS A 1 59 ? -3.350 10.788 -12.233 1.00 0.00 59 LYS A C 10
ATOM 12094 O O . LYS A 1 59 ? -2.829 11.645 -12.944 1.00 0.00 59 LYS A O 10
ATOM 12113 N N . GLY A 1 60 ? -3.010 9.503 -12.281 1.00 0.00 60 GLY A N 10
ATOM 12114 C CA . GLY A 1 60 ? -1.983 9.042 -13.197 1.00 0.00 60 GLY A CA 10
ATOM 12115 C C . GLY A 1 60 ? -2.557 8.276 -14.373 1.00 0.00 60 GLY A C 10
ATOM 12116 O O . GLY A 1 60 ? -3.756 8.003 -14.418 1.00 0.00 60 GLY A O 10
ATOM 12120 N N . ASN A 1 61 ? -1.700 7.928 -15.326 1.00 0.00 61 ASN A N 10
ATOM 12121 C CA . ASN A 1 61 ? -2.129 7.191 -16.509 1.00 0.00 61 ASN A CA 10
ATOM 12122 C C . ASN A 1 61 ? -1.597 5.761 -16.482 1.00 0.00 61 ASN A C 10
ATOM 12123 O O . ASN A 1 61 ? -0.471 5.514 -16.047 1.00 0.00 61 ASN A O 10
ATOM 12134 N N . CYS A 1 62 ? -2.413 4.823 -16.949 1.00 0.00 62 CYS A N 10
ATOM 12135 C CA . CYS A 1 62 ? -2.026 3.417 -16.979 1.00 0.00 62 CYS A CA 10
ATOM 12136 C C . CYS A 1 62 ? -1.136 3.124 -18.183 1.00 0.00 62 CYS A C 10
ATOM 12137 O O . CYS A 1 62 ? -1.468 3.445 -19.324 1.00 0.00 62 CYS A O 10
ATOM 12144 N N . PRO A 1 63 ? 0.022 2.499 -17.924 1.00 0.00 63 PRO A N 10
ATOM 12145 C CA . PRO A 1 63 ? 0.984 2.148 -18.974 1.00 0.00 63 PRO A CA 10
ATOM 12146 C C . PRO A 1 63 ? 0.472 1.033 -19.879 1.00 0.00 63 PRO A C 10
ATOM 12147 O O . PRO A 1 63 ? 1.213 0.500 -20.705 1.00 0.00 63 PRO A O 10
ATOM 12158 N N . VAL A 1 64 ? -0.801 0.684 -19.719 1.00 0.00 64 VAL A N 10
ATOM 12159 C CA . VAL A 1 64 ? -1.413 -0.367 -20.524 1.00 0.00 64 VAL A CA 10
ATOM 12160 C C . VAL A 1 64 ? -2.604 0.167 -21.311 1.00 0.00 64 VAL A C 10
ATOM 12161 O O . VAL A 1 64 ? -2.652 0.057 -22.537 1.00 0.00 64 VAL A O 10
ATOM 12174 N N . CYS A 1 65 ? -3.565 0.747 -20.599 1.00 0.00 65 CYS A N 10
ATOM 12175 C CA . CYS A 1 65 ? -4.757 1.299 -21.231 1.00 0.00 65 CYS A CA 10
ATOM 12176 C C . CYS A 1 65 ? -4.710 2.824 -21.242 1.00 0.00 65 CYS A C 10
ATOM 12177 O O . CYS A 1 65 ? -5.510 3.475 -21.915 1.00 0.00 65 CYS A O 10
ATOM 12184 N N . ARG A 1 66 ? -3.767 3.387 -20.494 1.00 0.00 66 ARG A N 10
ATOM 12185 C CA . ARG A 1 66 ? -3.615 4.835 -20.417 1.00 0.00 66 ARG A CA 10
ATOM 12186 C C . ARG A 1 66 ? -4.910 5.493 -19.950 1.00 0.00 66 ARG A C 10
ATOM 12187 O O . ARG A 1 66 ? -5.328 6.518 -20.489 1.00 0.00 66 ARG A O 10
ATOM 12208 N N . VAL A 1 67 ? -5.542 4.897 -18.944 1.00 0.00 67 VAL A N 10
ATOM 12209 C CA . VAL A 1 67 ? -6.789 5.425 -18.403 1.00 0.00 67 VAL A CA 10
ATOM 12210 C C . VAL A 1 67 ? -6.550 6.158 -17.088 1.00 0.00 67 VAL A C 10
ATOM 12211 O O . VAL A 1 67 ? -5.775 5.722 -16.237 1.00 0.00 67 VAL A O 10
ATOM 12224 N N . PRO A 1 68 ? -7.233 7.300 -16.915 1.00 0.00 68 PRO A N 10
ATOM 12225 C CA . PRO A 1 68 ? -7.113 8.119 -15.705 1.00 0.00 68 PRO A CA 10
ATOM 12226 C C . PRO A 1 68 ? -7.737 7.447 -14.486 1.00 0.00 68 PRO A C 10
ATOM 12227 O O . PRO A 1 68 ? -8.960 7.377 -14.362 1.00 0.00 68 PRO A O 10
ATOM 12238 N N . TYR A 1 69 ? -6.889 6.954 -13.590 1.00 0.00 69 TYR A N 10
ATOM 12239 C CA . TYR A 1 69 ? -7.358 6.285 -12.382 1.00 0.00 69 TYR A CA 10
ATOM 12240 C C . TYR A 1 69 ? -6.820 6.977 -11.133 1.00 0.00 69 TYR A C 10
ATOM 12241 O O . TYR A 1 69 ? -5.748 7.583 -11.141 1.00 0.00 69 TYR A O 10
ATOM 12259 N N . PRO A 1 70 ? -7.581 6.885 -10.033 1.00 0.00 70 PRO A N 10
ATOM 12260 C CA . PRO A 1 70 ? -7.202 7.495 -8.755 1.00 0.00 70 PRO A CA 10
ATOM 12261 C C . PRO A 1 70 ? -6.012 6.794 -8.109 1.00 0.00 70 PRO A C 10
ATOM 12262 O O . PRO A 1 70 ? -5.691 5.654 -8.447 1.00 0.00 70 PRO A O 10
ATOM 12273 N N . PHE A 1 71 ? -5.360 7.482 -7.177 1.00 0.00 71 PHE A N 10
ATOM 12274 C CA . PHE A 1 71 ? -4.204 6.925 -6.484 1.00 0.00 71 PHE A CA 10
ATOM 12275 C C . PHE A 1 71 ? -4.612 6.327 -5.141 1.00 0.00 71 PHE A C 10
ATOM 12276 O O . PHE A 1 71 ? -4.336 5.162 -4.858 1.00 0.00 71 PHE A O 10
ATOM 12293 N N . GLY A 1 72 ? -5.271 7.135 -4.315 1.00 0.00 72 GLY A N 10
ATOM 12294 C CA . GLY A 1 72 ? -5.705 6.669 -3.011 1.00 0.00 72 GLY A CA 10
ATOM 12295 C C . GLY A 1 72 ? -6.941 5.795 -3.090 1.00 0.00 72 GLY A C 10
ATOM 12296 O O . GLY A 1 72 ? -7.883 5.970 -2.318 1.00 0.00 72 GLY A O 10
ATOM 12300 N N . ASN A 1 73 ? -6.939 4.853 -4.028 1.00 0.00 73 ASN A N 10
ATOM 12301 C CA . ASN A 1 73 ? -8.070 3.950 -4.206 1.00 0.00 73 ASN A CA 10
ATOM 12302 C C . ASN A 1 73 ? -7.595 2.509 -4.370 1.00 0.00 73 ASN A C 10
ATOM 12303 O O . ASN A 1 73 ? -8.151 1.589 -3.769 1.00 0.00 73 ASN A O 10
ATOM 12314 N N . LEU A 1 74 ? -6.564 2.321 -5.185 1.00 0.00 74 LEU A N 10
ATOM 12315 C CA . LEU A 1 74 ? -6.012 0.992 -5.428 1.00 0.00 74 LEU A CA 10
ATOM 12316 C C . LEU A 1 74 ? -6.142 0.115 -4.187 1.00 0.00 74 LEU A C 10
ATOM 12317 O O . LEU A 1 74 ? -6.088 0.604 -3.058 1.00 0.00 74 LEU A O 10
ATOM 12333 N N . LYS A 1 75 ? -6.311 -1.185 -4.403 1.00 0.00 75 LYS A N 10
ATOM 12334 C CA . LYS A 1 75 ? -6.444 -2.134 -3.304 1.00 0.00 75 LYS A CA 10
ATOM 12335 C C . LYS A 1 75 ? -5.392 -3.234 -3.404 1.00 0.00 75 LYS A C 10
ATOM 12336 O O . LYS A 1 75 ? -4.980 -3.635 -4.493 1.00 0.00 75 LYS A O 10
ATOM 12355 N N . PRO A 1 76 ? -4.948 -3.737 -2.242 1.00 0.00 76 PRO A N 10
ATOM 12356 C CA . PRO A 1 76 ? -3.940 -4.799 -2.174 1.00 0.00 76 PRO A CA 10
ATOM 12357 C C . PRO A 1 76 ? -4.478 -6.140 -2.660 1.00 0.00 76 PRO A C 10
ATOM 12358 O O . PRO A 1 76 ? -5.365 -6.726 -2.041 1.00 0.00 76 PRO A O 10
ATOM 12369 N N . ASN A 1 77 ? -3.934 -6.622 -3.774 1.00 0.00 77 ASN A N 10
ATOM 12370 C CA . ASN A 1 77 ? -4.360 -7.895 -4.344 1.00 0.00 77 ASN A CA 10
ATOM 12371 C C . ASN A 1 77 ? -3.675 -9.062 -3.641 1.00 0.00 77 ASN A C 10
ATOM 12372 O O . ASN A 1 77 ? -2.483 -9.306 -3.836 1.00 0.00 77 ASN A O 10
ATOM 12383 N N . LEU A 1 78 ? -4.435 -9.781 -2.822 1.00 0.00 78 LEU A N 10
ATOM 12384 C CA . LEU A 1 78 ? -3.901 -10.924 -2.089 1.00 0.00 78 LEU A CA 10
ATOM 12385 C C . LEU A 1 78 ? -4.528 -12.225 -2.579 1.00 0.00 78 LEU A C 10
ATOM 12386 O O . LEU A 1 78 ? -5.489 -12.724 -1.991 1.00 0.00 78 LEU A O 10
ATOM 12402 N N . HIS A 1 79 ? -3.977 -12.772 -3.658 1.00 0.00 79 HIS A N 10
ATOM 12403 C CA . HIS A 1 79 ? -4.480 -14.018 -4.225 1.00 0.00 79 HIS A CA 10
ATOM 12404 C C . HIS A 1 79 ? -5.977 -13.922 -4.505 1.00 0.00 79 HIS A C 10
ATOM 12405 O O . HIS A 1 79 ? -6.722 -14.878 -4.287 1.00 0.00 79 HIS A O 10
ATOM 12419 N N . VAL A 1 80 ? -6.411 -12.762 -4.987 1.00 0.00 80 VAL A N 10
ATOM 12420 C CA . VAL A 1 80 ? -7.819 -12.541 -5.296 1.00 0.00 80 VAL A CA 10
ATOM 12421 C C . VAL A 1 80 ? -8.243 -13.337 -6.526 1.00 0.00 80 VAL A C 10
ATOM 12422 O O . VAL A 1 80 ? -8.057 -12.895 -7.659 1.00 0.00 80 VAL A O 10
ATOM 12435 N N . ALA A 1 81 ? -8.814 -14.515 -6.293 1.00 0.00 81 ALA A N 10
ATOM 12436 C CA . ALA A 1 81 ? -9.267 -15.372 -7.381 1.00 0.00 81 ALA A CA 10
ATOM 12437 C C . ALA A 1 81 ? -10.719 -15.080 -7.741 1.00 0.00 81 ALA A C 10
ATOM 12438 O O . ALA A 1 81 ? -11.482 -14.571 -6.921 1.00 0.00 81 ALA A O 10
ATOM 12445 N N . ASN A 1 82 ? -11.095 -15.406 -8.974 1.00 0.00 82 ASN A N 10
ATOM 12446 C CA . ASN A 1 82 ? -12.457 -15.177 -9.443 1.00 0.00 82 ASN A CA 10
ATOM 12447 C C . ASN A 1 82 ? -13.406 -16.241 -8.900 1.00 0.00 82 ASN A C 10
ATOM 12448 O O . ASN A 1 82 ? -13.006 -17.099 -8.113 1.00 0.00 82 ASN A O 10
ATOM 12459 N N . ILE A 1 83 ? -14.663 -16.178 -9.326 1.00 0.00 83 ILE A N 10
ATOM 12460 C CA . ILE A 1 83 ? -15.667 -17.137 -8.884 1.00 0.00 83 ILE A CA 10
ATOM 12461 C C . ILE A 1 83 ? -15.583 -18.431 -9.686 1.00 0.00 83 ILE A C 10
ATOM 12462 O O . ILE A 1 83 ? -16.596 -19.082 -9.943 1.00 0.00 83 ILE A O 10
ATOM 12478 N N . VAL A 1 84 ? -14.368 -18.800 -10.079 1.00 0.00 84 VAL A N 10
ATOM 12479 C CA . VAL A 1 84 ? -14.150 -20.018 -10.850 1.00 0.00 84 VAL A CA 10
ATOM 12480 C C . VAL A 1 84 ? -14.033 -21.233 -9.936 1.00 0.00 84 VAL A C 10
ATOM 12481 O O . VAL A 1 84 ? -14.268 -22.364 -10.359 1.00 0.00 84 VAL A O 10
ATOM 12494 N N . GLU A 1 85 ? -13.669 -20.990 -8.681 1.00 0.00 85 GLU A N 10
ATOM 12495 C CA . GLU A 1 85 ? -13.521 -22.065 -7.708 1.00 0.00 85 GLU A CA 10
ATOM 12496 C C . GLU A 1 85 ? -14.789 -22.911 -7.634 1.00 0.00 85 GLU A C 10
ATOM 12497 O O . GLU A 1 85 ? -14.710 -24.085 -7.278 1.00 0.00 85 GLU A O 10
ATOM 12511 N N . GLY A 1 1 ? 14.360 -1.244 -43.665 1.00 0.00 1 GLY A N 11
ATOM 12512 C CA . GLY A 1 1 ? 15.105 -2.458 -43.391 1.00 0.00 1 GLY A CA 11
ATOM 12513 C C . GLY A 1 1 ? 15.697 -2.472 -41.995 1.00 0.00 1 GLY A C 11
ATOM 12514 O O . GLY A 1 1 ? 15.586 -1.494 -41.257 1.00 0.00 1 GLY A O 11
ATOM 12518 N N . SER A 1 2 ? 16.327 -3.585 -41.632 1.00 0.00 2 SER A N 11
ATOM 12519 C CA . SER A 1 2 ? 16.934 -3.725 -40.314 1.00 0.00 2 SER A CA 11
ATOM 12520 C C . SER A 1 2 ? 17.733 -5.021 -40.218 1.00 0.00 2 SER A C 11
ATOM 12521 O O . SER A 1 2 ? 17.770 -5.812 -41.161 1.00 0.00 2 SER A O 11
ATOM 12529 N N . SER A 1 3 ? 18.372 -5.231 -39.072 1.00 0.00 3 SER A N 11
ATOM 12530 C CA . SER A 1 3 ? 19.174 -6.429 -38.852 1.00 0.00 3 SER A CA 11
ATOM 12531 C C . SER A 1 3 ? 19.285 -6.744 -37.364 1.00 0.00 3 SER A C 11
ATOM 12532 O O . SER A 1 3 ? 18.775 -6.006 -36.522 1.00 0.00 3 SER A O 11
ATOM 12540 N N . GLY A 1 4 ? 19.956 -7.847 -37.046 1.00 0.00 4 GLY A N 11
ATOM 12541 C CA . GLY A 1 4 ? 20.122 -8.241 -35.660 1.00 0.00 4 GLY A CA 11
ATOM 12542 C C . GLY A 1 4 ? 20.978 -9.483 -35.509 1.00 0.00 4 GLY A C 11
ATOM 12543 O O . GLY A 1 4 ? 21.584 -9.949 -36.474 1.00 0.00 4 GLY A O 11
ATOM 12547 N N . SER A 1 5 ? 21.030 -10.020 -34.294 1.00 0.00 5 SER A N 11
ATOM 12548 C CA . SER A 1 5 ? 21.823 -11.213 -34.019 1.00 0.00 5 SER A CA 11
ATOM 12549 C C . SER A 1 5 ? 21.088 -12.144 -33.059 1.00 0.00 5 SER A C 11
ATOM 12550 O O . SER A 1 5 ? 20.018 -11.810 -32.549 1.00 0.00 5 SER A O 11
ATOM 12558 N N . SER A 1 6 ? 21.670 -13.314 -32.818 1.00 0.00 6 SER A N 11
ATOM 12559 C CA . SER A 1 6 ? 21.070 -14.297 -31.923 1.00 0.00 6 SER A CA 11
ATOM 12560 C C . SER A 1 6 ? 22.134 -14.964 -31.057 1.00 0.00 6 SER A C 11
ATOM 12561 O O . SER A 1 6 ? 23.327 -14.716 -31.219 1.00 0.00 6 SER A O 11
ATOM 12569 N N . GLY A 1 7 ? 21.690 -15.813 -30.134 1.00 0.00 7 GLY A N 11
ATOM 12570 C CA . GLY A 1 7 ? 22.615 -16.503 -29.255 1.00 0.00 7 GLY A CA 11
ATOM 12571 C C . GLY A 1 7 ? 22.181 -17.924 -28.956 1.00 0.00 7 GLY A C 11
ATOM 12572 O O . GLY A 1 7 ? 21.863 -18.687 -29.867 1.00 0.00 7 GLY A O 11
ATOM 12576 N N . MET A 1 8 ? 22.168 -18.280 -27.676 1.00 0.00 8 MET A N 11
ATOM 12577 C CA . MET A 1 8 ? 21.770 -19.620 -27.260 1.00 0.00 8 MET A CA 11
ATOM 12578 C C . MET A 1 8 ? 21.059 -19.582 -25.911 1.00 0.00 8 MET A C 11
ATOM 12579 O O . MET A 1 8 ? 21.278 -18.674 -25.109 1.00 0.00 8 MET A O 11
ATOM 12593 N N . ALA A 1 9 ? 20.206 -20.572 -25.668 1.00 0.00 9 ALA A N 11
ATOM 12594 C CA . ALA A 1 9 ? 19.465 -20.651 -24.416 1.00 0.00 9 ALA A CA 11
ATOM 12595 C C . ALA A 1 9 ? 18.681 -21.956 -24.324 1.00 0.00 9 ALA A C 11
ATOM 12596 O O . ALA A 1 9 ? 18.599 -22.712 -25.292 1.00 0.00 9 ALA A O 11
ATOM 12603 N N . SER A 1 10 ? 18.108 -22.216 -23.153 1.00 0.00 10 SER A N 11
ATOM 12604 C CA . SER A 1 10 ? 17.335 -23.432 -22.933 1.00 0.00 10 SER A CA 11
ATOM 12605 C C . SER A 1 10 ? 15.940 -23.103 -22.412 1.00 0.00 10 SER A C 11
ATOM 12606 O O . SER A 1 10 ? 15.758 -22.154 -21.649 1.00 0.00 10 SER A O 11
ATOM 12614 N N . SER A 1 11 ? 14.956 -23.893 -22.831 1.00 0.00 11 SER A N 11
ATOM 12615 C CA . SER A 1 11 ? 13.576 -23.684 -22.411 1.00 0.00 11 SER A CA 11
ATOM 12616 C C . SER A 1 11 ? 12.737 -24.934 -22.658 1.00 0.00 11 SER A C 11
ATOM 12617 O O . SER A 1 11 ? 13.213 -25.910 -23.238 1.00 0.00 11 SER A O 11
ATOM 12625 N N . VAL A 1 12 ? 11.485 -24.897 -22.214 1.00 0.00 12 VAL A N 11
ATOM 12626 C CA . VAL A 1 12 ? 10.578 -26.026 -22.387 1.00 0.00 12 VAL A CA 11
ATOM 12627 C C . VAL A 1 12 ? 9.416 -25.661 -23.304 1.00 0.00 12 VAL A C 11
ATOM 12628 O O . VAL A 1 12 ? 9.209 -24.491 -23.627 1.00 0.00 12 VAL A O 11
ATOM 12641 N N . LEU A 1 13 ? 8.661 -26.671 -23.723 1.00 0.00 13 LEU A N 11
ATOM 12642 C CA . LEU A 1 13 ? 7.518 -26.458 -24.603 1.00 0.00 13 LEU A CA 11
ATOM 12643 C C . LEU A 1 13 ? 6.216 -26.431 -23.809 1.00 0.00 13 LEU A C 11
ATOM 12644 O O . LEU A 1 13 ? 5.465 -27.406 -23.798 1.00 0.00 13 LEU A O 11
ATOM 12660 N N . GLU A 1 14 ? 5.954 -25.307 -23.149 1.00 0.00 14 GLU A N 11
ATOM 12661 C CA . GLU A 1 14 ? 4.742 -25.154 -22.353 1.00 0.00 14 GLU A CA 11
ATOM 12662 C C . GLU A 1 14 ? 4.259 -23.707 -22.371 1.00 0.00 14 GLU A C 11
ATOM 12663 O O . GLU A 1 14 ? 5.057 -22.774 -22.291 1.00 0.00 14 GLU A O 11
ATOM 12675 N N . MET A 1 15 ? 2.946 -23.529 -22.477 1.00 0.00 15 MET A N 11
ATOM 12676 C CA . MET A 1 15 ? 2.356 -22.196 -22.505 1.00 0.00 15 MET A CA 11
ATOM 12677 C C . MET A 1 15 ? 2.672 -21.434 -21.221 1.00 0.00 15 MET A C 11
ATOM 12678 O O . MET A 1 15 ? 2.530 -21.968 -20.121 1.00 0.00 15 MET A O 11
ATOM 12692 N N . ILE A 1 16 ? 3.102 -20.186 -21.370 1.00 0.00 16 ILE A N 11
ATOM 12693 C CA . ILE A 1 16 ? 3.438 -19.352 -20.223 1.00 0.00 16 ILE A CA 11
ATOM 12694 C C . ILE A 1 16 ? 2.308 -18.380 -19.901 1.00 0.00 16 ILE A C 11
ATOM 12695 O O . ILE A 1 16 ? 1.654 -17.850 -20.799 1.00 0.00 16 ILE A O 11
ATOM 12711 N N . LYS A 1 17 ? 2.085 -18.148 -18.612 1.00 0.00 17 LYS A N 11
ATOM 12712 C CA . LYS A 1 17 ? 1.036 -17.237 -18.168 1.00 0.00 17 LYS A CA 11
ATOM 12713 C C . LYS A 1 17 ? 1.478 -15.784 -18.319 1.00 0.00 17 LYS A C 11
ATOM 12714 O O . LYS A 1 17 ? 1.417 -15.007 -17.367 1.00 0.00 17 LYS A O 11
ATOM 12733 N N . GLU A 1 18 ? 1.921 -15.426 -19.520 1.00 0.00 18 GLU A N 11
ATOM 12734 C CA . GLU A 1 18 ? 2.372 -14.067 -19.793 1.00 0.00 18 GLU A CA 11
ATOM 12735 C C . GLU A 1 18 ? 1.184 -13.127 -19.982 1.00 0.00 18 GLU A C 11
ATOM 12736 O O . GLU A 1 18 ? 1.158 -12.324 -20.914 1.00 0.00 18 GLU A O 11
ATOM 12748 N N . GLU A 1 19 ? 0.204 -13.235 -19.090 1.00 0.00 19 GLU A N 11
ATOM 12749 C CA . GLU A 1 19 ? -0.987 -12.397 -19.159 1.00 0.00 19 GLU A CA 11
ATOM 12750 C C . GLU A 1 19 ? -1.216 -11.667 -17.839 1.00 0.00 19 GLU A C 11
ATOM 12751 O O . GLU A 1 19 ? -1.556 -10.484 -17.821 1.00 0.00 19 GLU A O 11
ATOM 12763 N N . VAL A 1 20 ? -1.027 -12.381 -16.734 1.00 0.00 20 VAL A N 11
ATOM 12764 C CA . VAL A 1 20 ? -1.212 -11.803 -15.409 1.00 0.00 20 VAL A CA 11
ATOM 12765 C C . VAL A 1 20 ? 0.069 -11.140 -14.915 1.00 0.00 20 VAL A C 11
ATOM 12766 O O . VAL A 1 20 ? 0.033 -10.070 -14.306 1.00 0.00 20 VAL A O 11
ATOM 12779 N N . THR A 1 21 ? 1.202 -11.782 -15.181 1.00 0.00 21 THR A N 11
ATOM 12780 C CA . THR A 1 21 ? 2.495 -11.256 -14.763 1.00 0.00 21 THR A CA 11
ATOM 12781 C C . THR A 1 21 ? 2.606 -9.766 -15.065 1.00 0.00 21 THR A C 11
ATOM 12782 O O . THR A 1 21 ? 2.128 -9.294 -16.097 1.00 0.00 21 THR A O 11
ATOM 12793 N N . CYS A 1 22 ? 3.240 -9.029 -14.159 1.00 0.00 22 CYS A N 11
ATOM 12794 C CA . CYS A 1 22 ? 3.414 -7.591 -14.328 1.00 0.00 22 CYS A CA 11
ATOM 12795 C C . CYS A 1 22 ? 3.764 -7.252 -15.774 1.00 0.00 22 CYS A C 11
ATOM 12796 O O . CYS A 1 22 ? 4.803 -7.653 -16.297 1.00 0.00 22 CYS A O 11
ATOM 12803 N N . PRO A 1 23 ? 2.876 -6.495 -16.435 1.00 0.00 23 PRO A N 11
ATOM 12804 C CA . PRO A 1 23 ? 3.069 -6.083 -17.829 1.00 0.00 23 PRO A CA 11
ATOM 12805 C C . PRO A 1 23 ? 4.197 -5.069 -17.983 1.00 0.00 23 PRO A C 11
ATOM 12806 O O . PRO A 1 23 ? 4.454 -4.574 -19.081 1.00 0.00 23 PRO A O 11
ATOM 12817 N N . ILE A 1 24 ? 4.867 -4.764 -16.877 1.00 0.00 24 ILE A N 11
ATOM 12818 C CA . ILE A 1 24 ? 5.969 -3.809 -16.891 1.00 0.00 24 ILE A CA 11
ATOM 12819 C C . ILE A 1 24 ? 7.313 -4.519 -16.777 1.00 0.00 24 ILE A C 11
ATOM 12820 O O . ILE A 1 24 ? 8.137 -4.462 -17.690 1.00 0.00 24 ILE A O 11
ATOM 12836 N N . CYS A 1 25 ? 7.528 -5.190 -15.650 1.00 0.00 25 CYS A N 11
ATOM 12837 C CA . CYS A 1 25 ? 8.772 -5.914 -15.416 1.00 0.00 25 CYS A CA 11
ATOM 12838 C C . CYS A 1 25 ? 8.665 -7.354 -15.909 1.00 0.00 25 CYS A C 11
ATOM 12839 O O . CYS A 1 25 ? 9.670 -7.985 -16.240 1.00 0.00 25 CYS A O 11
ATOM 12846 N N . LEU A 1 26 ? 7.441 -7.867 -15.956 1.00 0.00 26 LEU A N 11
ATOM 12847 C CA . LEU A 1 26 ? 7.201 -9.233 -16.409 1.00 0.00 26 LEU A CA 11
ATOM 12848 C C . LEU A 1 26 ? 7.765 -10.243 -15.415 1.00 0.00 26 LEU A C 11
ATOM 12849 O O . LEU A 1 26 ? 8.393 -11.227 -15.806 1.00 0.00 26 LEU A O 11
ATOM 12865 N N . GLU A 1 27 ? 7.535 -9.994 -14.130 1.00 0.00 27 GLU A N 11
ATOM 12866 C CA . GLU A 1 27 ? 8.019 -10.883 -13.081 1.00 0.00 27 GLU A CA 11
ATOM 12867 C C . GLU A 1 27 ? 6.963 -11.071 -11.996 1.00 0.00 27 GLU A C 11
ATOM 12868 O O . GLU A 1 27 ? 6.044 -10.262 -11.861 1.00 0.00 27 GLU A O 11
ATOM 12880 N N . LEU A 1 28 ? 7.100 -12.145 -11.225 1.00 0.00 28 LEU A N 11
ATOM 12881 C CA . LEU A 1 28 ? 6.158 -12.441 -10.152 1.00 0.00 28 LEU A CA 11
ATOM 12882 C C . LEU A 1 28 ? 5.621 -11.156 -9.528 1.00 0.00 28 LEU A C 11
ATOM 12883 O O . LEU A 1 28 ? 6.388 -10.265 -9.160 1.00 0.00 28 LEU A O 11
ATOM 12899 N N . LEU A 1 29 ? 4.301 -11.068 -9.410 1.00 0.00 29 LEU A N 11
ATOM 12900 C CA . LEU A 1 29 ? 3.661 -9.893 -8.828 1.00 0.00 29 LEU A CA 11
ATOM 12901 C C . LEU A 1 29 ? 3.777 -9.907 -7.308 1.00 0.00 29 LEU A C 11
ATOM 12902 O O . LEU A 1 29 ? 3.222 -10.779 -6.639 1.00 0.00 29 LEU A O 11
ATOM 12918 N N . LYS A 1 30 ? 4.502 -8.934 -6.766 1.00 0.00 30 LYS A N 11
ATOM 12919 C CA . LYS A 1 30 ? 4.688 -8.830 -5.323 1.00 0.00 30 LYS A CA 11
ATOM 12920 C C . LYS A 1 30 ? 3.813 -7.727 -4.739 1.00 0.00 30 LYS A C 11
ATOM 12921 O O . LYS A 1 30 ? 4.082 -6.542 -4.932 1.00 0.00 30 LYS A O 11
ATOM 12940 N N . GLU A 1 31 ? 2.766 -8.125 -4.023 1.00 0.00 31 GLU A N 11
ATOM 12941 C CA . GLU A 1 31 ? 1.852 -7.168 -3.410 1.00 0.00 31 GLU A CA 11
ATOM 12942 C C . GLU A 1 31 ? 1.232 -6.256 -4.465 1.00 0.00 31 GLU A C 11
ATOM 12943 O O . GLU A 1 31 ? 1.277 -5.029 -4.366 1.00 0.00 31 GLU A O 11
ATOM 12955 N N . PRO A 1 32 ? 0.639 -6.867 -5.501 1.00 0.00 32 PRO A N 11
ATOM 12956 C CA . PRO A 1 32 ? -0.002 -6.130 -6.594 1.00 0.00 32 PRO A CA 11
ATOM 12957 C C . PRO A 1 32 ? -1.281 -5.429 -6.150 1.00 0.00 32 PRO A C 11
ATOM 12958 O O . PRO A 1 32 ? -2.014 -5.934 -5.299 1.00 0.00 32 PRO A O 11
ATOM 12969 N N . VAL A 1 33 ? -1.543 -4.263 -6.731 1.00 0.00 33 VAL A N 11
ATOM 12970 C CA . VAL A 1 33 ? -2.735 -3.493 -6.395 1.00 0.00 33 VAL A CA 11
ATOM 12971 C C . VAL A 1 33 ? -3.668 -3.374 -7.595 1.00 0.00 33 VAL A C 11
ATOM 12972 O O . VAL A 1 33 ? -3.265 -2.920 -8.666 1.00 0.00 33 VAL A O 11
ATOM 12985 N N . SER A 1 34 ? -4.919 -3.784 -7.408 1.00 0.00 34 SER A N 11
ATOM 12986 C CA . SER A 1 34 ? -5.910 -3.727 -8.476 1.00 0.00 34 SER A CA 11
ATOM 12987 C C . SER A 1 34 ? -6.242 -2.281 -8.832 1.00 0.00 34 SER A C 11
ATOM 12988 O O . SER A 1 34 ? -6.118 -1.382 -8.001 1.00 0.00 34 SER A O 11
ATOM 12996 N N . ALA A 1 35 ? -6.665 -2.066 -10.073 1.00 0.00 35 ALA A N 11
ATOM 12997 C CA . ALA A 1 35 ? -7.018 -0.731 -10.540 1.00 0.00 35 ALA A CA 11
ATOM 12998 C C . ALA A 1 35 ? -8.351 -0.742 -11.279 1.00 0.00 35 ALA A C 11
ATOM 12999 O O . ALA A 1 35 ? -8.916 -1.803 -11.546 1.00 0.00 35 ALA A O 11
ATOM 13006 N N . ASP A 1 36 ? -8.851 0.445 -11.607 1.00 0.00 36 ASP A N 11
ATOM 13007 C CA . ASP A 1 36 ? -10.118 0.572 -12.316 1.00 0.00 36 ASP A CA 11
ATOM 13008 C C . ASP A 1 36 ? -10.099 -0.233 -13.612 1.00 0.00 36 ASP A C 11
ATOM 13009 O O . ASP A 1 36 ? -11.078 -0.894 -13.960 1.00 0.00 36 ASP A O 11
ATOM 13018 N N . CYS A 1 37 ? -8.979 -0.171 -14.324 1.00 0.00 37 CYS A N 11
ATOM 13019 C CA . CYS A 1 37 ? -8.831 -0.892 -15.583 1.00 0.00 37 CYS A CA 11
ATOM 13020 C C . CYS A 1 37 ? -8.428 -2.342 -15.335 1.00 0.00 37 CYS A C 11
ATOM 13021 O O . CYS A 1 37 ? -7.647 -2.918 -16.091 1.00 0.00 37 CYS A O 11
ATOM 13028 N N . ASN A 1 38 ? -8.967 -2.927 -14.269 1.00 0.00 38 ASN A N 11
ATOM 13029 C CA . ASN A 1 38 ? -8.663 -4.310 -13.921 1.00 0.00 38 ASN A CA 11
ATOM 13030 C C . ASN A 1 38 ? -7.217 -4.653 -14.267 1.00 0.00 38 ASN A C 11
ATOM 13031 O O . ASN A 1 38 ? -6.937 -5.710 -14.833 1.00 0.00 38 ASN A O 11
ATOM 13042 N N . HIS A 1 39 ? -6.302 -3.753 -13.923 1.00 0.00 39 HIS A N 11
ATOM 13043 C CA . HIS A 1 39 ? -4.884 -3.961 -14.196 1.00 0.00 39 HIS A CA 11
ATOM 13044 C C . HIS A 1 39 ? -4.056 -3.792 -12.926 1.00 0.00 39 HIS A C 11
ATOM 13045 O O . HIS A 1 39 ? -3.974 -2.698 -12.367 1.00 0.00 39 HIS A O 11
ATOM 13059 N N . SER A 1 40 ? -3.444 -4.882 -12.475 1.00 0.00 40 SER A N 11
ATOM 13060 C CA . SER A 1 40 ? -2.626 -4.856 -11.268 1.00 0.00 40 SER A CA 11
ATOM 13061 C C . SER A 1 40 ? -1.143 -4.778 -11.619 1.00 0.00 40 SER A C 11
ATOM 13062 O O . SER A 1 40 ? -0.722 -5.219 -12.689 1.00 0.00 40 SER A O 11
ATOM 13070 N N . PHE A 1 41 ? -0.355 -4.215 -10.709 1.00 0.00 41 PHE A N 11
ATOM 13071 C CA . PHE A 1 41 ? 1.081 -4.077 -10.921 1.00 0.00 41 PHE A CA 11
ATOM 13072 C C . PHE A 1 41 ? 1.836 -4.150 -9.597 1.00 0.00 41 PHE A C 11
ATOM 13073 O O . PHE A 1 41 ? 1.296 -3.815 -8.542 1.00 0.00 41 PHE A O 11
ATOM 13090 N N . CYS A 1 42 ? 3.088 -4.591 -9.660 1.00 0.00 42 CYS A N 11
ATOM 13091 C CA . CYS A 1 42 ? 3.918 -4.710 -8.468 1.00 0.00 42 CYS A CA 11
ATOM 13092 C C . CYS A 1 42 ? 3.770 -3.480 -7.577 1.00 0.00 42 CYS A C 11
ATOM 13093 O O . CYS A 1 42 ? 3.945 -2.349 -8.030 1.00 0.00 42 CYS A O 11
ATOM 13100 N N . ARG A 1 43 ? 3.448 -3.711 -6.309 1.00 0.00 43 ARG A N 11
ATOM 13101 C CA . ARG A 1 43 ? 3.275 -2.622 -5.354 1.00 0.00 43 ARG A CA 11
ATOM 13102 C C . ARG A 1 43 ? 4.240 -1.479 -5.653 1.00 0.00 43 ARG A C 11
ATOM 13103 O O . ARG A 1 43 ? 3.876 -0.307 -5.563 1.00 0.00 43 ARG A O 11
ATOM 13124 N N . ALA A 1 44 ? 5.472 -1.828 -6.010 1.00 0.00 44 ALA A N 11
ATOM 13125 C CA . ALA A 1 44 ? 6.488 -0.832 -6.324 1.00 0.00 44 ALA A CA 11
ATOM 13126 C C . ALA A 1 44 ? 6.284 -0.262 -7.724 1.00 0.00 44 ALA A C 11
ATOM 13127 O O . ALA A 1 44 ? 6.069 0.940 -7.890 1.00 0.00 44 ALA A O 11
ATOM 13134 N N . CYS A 1 45 ? 6.353 -1.130 -8.727 1.00 0.00 45 CYS A N 11
ATOM 13135 C CA . CYS A 1 45 ? 6.177 -0.713 -10.113 1.00 0.00 45 CYS A CA 11
ATOM 13136 C C . CYS A 1 45 ? 5.091 0.354 -10.226 1.00 0.00 45 CYS A C 11
ATOM 13137 O O . CYS A 1 45 ? 5.349 1.470 -10.679 1.00 0.00 45 CYS A O 11
ATOM 13144 N N . ILE A 1 46 ? 3.879 0.003 -9.812 1.00 0.00 46 ILE A N 11
ATOM 13145 C CA . ILE A 1 46 ? 2.755 0.930 -9.865 1.00 0.00 46 ILE A CA 11
ATOM 13146 C C . ILE A 1 46 ? 3.148 2.301 -9.324 1.00 0.00 46 ILE A C 11
ATOM 13147 O O . ILE A 1 46 ? 2.738 3.332 -9.857 1.00 0.00 46 ILE A O 11
ATOM 13163 N N . THR A 1 47 ? 3.946 2.305 -8.260 1.00 0.00 47 THR A N 11
ATOM 13164 C CA . THR A 1 47 ? 4.394 3.548 -7.646 1.00 0.00 47 THR A CA 11
ATOM 13165 C C . THR A 1 47 ? 5.406 4.265 -8.533 1.00 0.00 47 THR A C 11
ATOM 13166 O O . THR A 1 47 ? 5.181 5.400 -8.955 1.00 0.00 47 THR A O 11
ATOM 13177 N N . LEU A 1 48 ? 6.519 3.597 -8.812 1.00 0.00 48 LEU A N 11
ATOM 13178 C CA . LEU A 1 48 ? 7.567 4.171 -9.650 1.00 0.00 48 LEU A CA 11
ATOM 13179 C C . LEU A 1 48 ? 6.976 4.784 -10.916 1.00 0.00 48 LEU A C 11
ATOM 13180 O O . LEU A 1 48 ? 7.181 5.963 -11.200 1.00 0.00 48 LEU A O 11
ATOM 13196 N N . ASN A 1 49 ? 6.241 3.974 -11.671 1.00 0.00 49 ASN A N 11
ATOM 13197 C CA . ASN A 1 49 ? 5.618 4.437 -12.906 1.00 0.00 49 ASN A CA 11
ATOM 13198 C C . ASN A 1 49 ? 4.862 5.742 -12.678 1.00 0.00 49 ASN A C 11
ATOM 13199 O O . ASN A 1 49 ? 5.082 6.730 -13.380 1.00 0.00 49 ASN A O 11
ATOM 13210 N N . TYR A 1 50 ? 3.971 5.739 -11.693 1.00 0.00 50 TYR A N 11
ATOM 13211 C CA . TYR A 1 50 ? 3.180 6.921 -11.374 1.00 0.00 50 TYR A CA 11
ATOM 13212 C C . TYR A 1 50 ? 4.076 8.143 -11.192 1.00 0.00 50 TYR A C 11
ATOM 13213 O O . TYR A 1 50 ? 3.890 9.166 -11.850 1.00 0.00 50 TYR A O 11
ATOM 13231 N N . GLU A 1 51 ? 5.049 8.026 -10.294 1.00 0.00 51 GLU A N 11
ATOM 13232 C CA . GLU A 1 51 ? 5.974 9.121 -10.025 1.00 0.00 51 GLU A CA 11
ATOM 13233 C C . GLU A 1 51 ? 6.349 9.846 -11.314 1.00 0.00 51 GLU A C 11
ATOM 13234 O O . GLU A 1 51 ? 6.446 11.073 -11.343 1.00 0.00 51 GLU A O 11
ATOM 13246 N N . SER A 1 52 ? 6.560 9.077 -12.378 1.00 0.00 52 SER A N 11
ATOM 13247 C CA . SER A 1 52 ? 6.929 9.645 -13.670 1.00 0.00 52 SER A CA 11
ATOM 13248 C C . SER A 1 52 ? 5.691 10.107 -14.433 1.00 0.00 52 SER A C 11
ATOM 13249 O O . SER A 1 52 ? 5.646 11.225 -14.944 1.00 0.00 52 SER A O 11
ATOM 13257 N N . ASN A 1 53 ? 4.690 9.236 -14.507 1.00 0.00 53 ASN A N 11
ATOM 13258 C CA . ASN A 1 53 ? 3.451 9.554 -15.208 1.00 0.00 53 ASN A CA 11
ATOM 13259 C C . ASN A 1 53 ? 2.482 10.296 -14.293 1.00 0.00 53 ASN A C 11
ATOM 13260 O O . ASN A 1 53 ? 1.852 9.696 -13.422 1.00 0.00 53 ASN A O 11
ATOM 13271 N N . ARG A 1 54 ? 2.369 11.604 -14.497 1.00 0.00 54 ARG A N 11
ATOM 13272 C CA . ARG A 1 54 ? 1.478 12.429 -13.689 1.00 0.00 54 ARG A CA 11
ATOM 13273 C C . ARG A 1 54 ? 0.865 13.548 -14.527 1.00 0.00 54 ARG A C 11
ATOM 13274 O O . ARG A 1 54 ? 1.533 14.529 -14.853 1.00 0.00 54 ARG A O 11
ATOM 13295 N N . ASN A 1 55 ? -0.409 13.393 -14.872 1.00 0.00 55 ASN A N 11
ATOM 13296 C CA . ASN A 1 55 ? -1.111 14.390 -15.672 1.00 0.00 55 ASN A CA 11
ATOM 13297 C C . ASN A 1 55 ? -1.277 15.692 -14.895 1.00 0.00 55 ASN A C 11
ATOM 13298 O O . ASN A 1 55 ? -1.103 15.728 -13.676 1.00 0.00 55 ASN A O 11
ATOM 13309 N N . THR A 1 56 ? -1.617 16.761 -15.608 1.00 0.00 56 THR A N 11
ATOM 13310 C CA . THR A 1 56 ? -1.807 18.066 -14.987 1.00 0.00 56 THR A CA 11
ATOM 13311 C C . THR A 1 56 ? -2.545 17.940 -13.659 1.00 0.00 56 THR A C 11
ATOM 13312 O O . THR A 1 56 ? -2.089 18.447 -12.634 1.00 0.00 56 THR A O 11
ATOM 13323 N N . ASP A 1 57 ? -3.686 17.260 -13.684 1.00 0.00 57 ASP A N 11
ATOM 13324 C CA . ASP A 1 57 ? -4.487 17.066 -12.480 1.00 0.00 57 ASP A CA 11
ATOM 13325 C C . ASP A 1 57 ? -3.700 16.300 -11.422 1.00 0.00 57 ASP A C 11
ATOM 13326 O O . ASP A 1 57 ? -3.768 16.615 -10.234 1.00 0.00 57 ASP A O 11
ATOM 13335 N N . GLY A 1 58 ? -2.953 15.292 -11.861 1.00 0.00 58 GLY A N 11
ATOM 13336 C CA . GLY A 1 58 ? -2.164 14.496 -10.938 1.00 0.00 58 GLY A CA 11
ATOM 13337 C C . GLY A 1 58 ? -2.317 13.008 -11.180 1.00 0.00 58 GLY A C 11
ATOM 13338 O O . GLY A 1 58 ? -1.349 12.252 -11.081 1.00 0.00 58 GLY A O 11
ATOM 13342 N N . LYS A 1 59 ? -3.535 12.583 -11.498 1.00 0.00 59 LYS A N 11
ATOM 13343 C CA . LYS A 1 59 ? -3.812 11.175 -11.754 1.00 0.00 59 LYS A CA 11
ATOM 13344 C C . LYS A 1 59 ? -2.680 10.533 -12.549 1.00 0.00 59 LYS A C 11
ATOM 13345 O O . LYS A 1 59 ? -1.881 11.225 -13.179 1.00 0.00 59 LYS A O 11
ATOM 13364 N N . GLY A 1 60 ? -2.618 9.205 -12.517 1.00 0.00 60 GLY A N 11
ATOM 13365 C CA . GLY A 1 60 ? -1.580 8.493 -13.240 1.00 0.00 60 GLY A CA 11
ATOM 13366 C C . GLY A 1 60 ? -2.120 7.748 -14.445 1.00 0.00 60 GLY A C 11
ATOM 13367 O O . GLY A 1 60 ? -3.283 7.348 -14.465 1.00 0.00 60 GLY A O 11
ATOM 13371 N N . ASN A 1 61 ? -1.273 7.564 -15.453 1.00 0.00 61 ASN A N 11
ATOM 13372 C CA . ASN A 1 61 ? -1.673 6.864 -16.668 1.00 0.00 61 ASN A CA 11
ATOM 13373 C C . ASN A 1 61 ? -1.171 5.423 -16.656 1.00 0.00 61 ASN A C 11
ATOM 13374 O O . ASN A 1 61 ? -0.052 5.148 -16.222 1.00 0.00 61 ASN A O 11
ATOM 13385 N N . CYS A 1 62 ? -2.006 4.508 -17.137 1.00 0.00 62 CYS A N 11
ATOM 13386 C CA . CYS A 1 62 ? -1.648 3.095 -17.183 1.00 0.00 62 CYS A CA 11
ATOM 13387 C C . CYS A 1 62 ? -0.763 2.797 -18.390 1.00 0.00 62 CYS A C 11
ATOM 13388 O O . CYS A 1 62 ? -1.104 3.104 -19.532 1.00 0.00 62 CYS A O 11
ATOM 13395 N N . PRO A 1 63 ? 0.401 2.183 -18.132 1.00 0.00 63 PRO A N 11
ATOM 13396 C CA . PRO A 1 63 ? 1.359 1.829 -19.183 1.00 0.00 63 PRO A CA 11
ATOM 13397 C C . PRO A 1 63 ? 0.850 0.702 -20.075 1.00 0.00 63 PRO A C 11
ATOM 13398 O O . PRO A 1 63 ? 1.578 0.197 -20.931 1.00 0.00 63 PRO A O 11
ATOM 13409 N N . VAL A 1 64 ? -0.404 0.312 -19.871 1.00 0.00 64 VAL A N 11
ATOM 13410 C CA . VAL A 1 64 ? -1.011 -0.755 -20.658 1.00 0.00 64 VAL A CA 11
ATOM 13411 C C . VAL A 1 64 ? -2.176 -0.230 -21.489 1.00 0.00 64 VAL A C 11
ATOM 13412 O O . VAL A 1 64 ? -2.192 -0.369 -22.713 1.00 0.00 64 VAL A O 11
ATOM 13425 N N . CYS A 1 65 ? -3.150 0.376 -20.818 1.00 0.00 65 CYS A N 11
ATOM 13426 C CA . CYS A 1 65 ? -4.320 0.923 -21.493 1.00 0.00 65 CYS A CA 11
ATOM 13427 C C . CYS A 1 65 ? -4.250 2.446 -21.554 1.00 0.00 65 CYS A C 11
ATOM 13428 O O . CYS A 1 65 ? -4.918 3.076 -22.374 1.00 0.00 65 CYS A O 11
ATOM 13435 N N . ARG A 1 66 ? -3.439 3.031 -20.679 1.00 0.00 66 ARG A N 11
ATOM 13436 C CA . ARG A 1 66 ? -3.282 4.480 -20.632 1.00 0.00 66 ARG A CA 11
ATOM 13437 C C . ARG A 1 66 ? -4.576 5.151 -20.179 1.00 0.00 66 ARG A C 11
ATOM 13438 O O . ARG A 1 66 ? -4.991 6.165 -20.742 1.00 0.00 66 ARG A O 11
ATOM 13459 N N . VAL A 1 67 ? -5.208 4.579 -19.160 1.00 0.00 67 VAL A N 11
ATOM 13460 C CA . VAL A 1 67 ? -6.454 5.123 -18.631 1.00 0.00 67 VAL A CA 11
ATOM 13461 C C . VAL A 1 67 ? -6.222 5.840 -17.306 1.00 0.00 67 VAL A C 11
ATOM 13462 O O . VAL A 1 67 ? -5.538 5.340 -16.412 1.00 0.00 67 VAL A O 11
ATOM 13475 N N . PRO A 1 68 ? -6.804 7.041 -17.174 1.00 0.00 68 PRO A N 11
ATOM 13476 C CA . PRO A 1 68 ? -6.676 7.854 -15.960 1.00 0.00 68 PRO A CA 11
ATOM 13477 C C . PRO A 1 68 ? -7.426 7.251 -14.778 1.00 0.00 68 PRO A C 11
ATOM 13478 O O . PRO A 1 68 ? -8.657 7.257 -14.742 1.00 0.00 68 PRO A O 11
ATOM 13489 N N . TYR A 1 69 ? -6.678 6.731 -13.811 1.00 0.00 69 TYR A N 11
ATOM 13490 C CA . TYR A 1 69 ? -7.272 6.122 -12.627 1.00 0.00 69 TYR A CA 11
ATOM 13491 C C . TYR A 1 69 ? -6.845 6.861 -11.362 1.00 0.00 69 TYR A C 11
ATOM 13492 O O . TYR A 1 69 ? -5.753 7.423 -11.279 1.00 0.00 69 TYR A O 11
ATOM 13510 N N . PRO A 1 70 ? -7.728 6.860 -10.352 1.00 0.00 70 PRO A N 11
ATOM 13511 C CA . PRO A 1 70 ? -7.465 7.523 -9.071 1.00 0.00 70 PRO A CA 11
ATOM 13512 C C . PRO A 1 70 ? -6.387 6.813 -8.260 1.00 0.00 70 PRO A C 11
ATOM 13513 O O . PRO A 1 70 ? -6.432 5.596 -8.081 1.00 0.00 70 PRO A O 11
ATOM 13524 N N . PHE A 1 71 ? -5.419 7.581 -7.772 1.00 0.00 71 PHE A N 11
ATOM 13525 C CA . PHE A 1 71 ? -4.328 7.024 -6.979 1.00 0.00 71 PHE A CA 11
ATOM 13526 C C . PHE A 1 71 ? -4.844 6.478 -5.652 1.00 0.00 71 PHE A C 11
ATOM 13527 O O . PHE A 1 71 ? -4.601 5.322 -5.307 1.00 0.00 71 PHE A O 11
ATOM 13544 N N . GLY A 1 72 ? -5.559 7.319 -4.910 1.00 0.00 72 GLY A N 11
ATOM 13545 C CA . GLY A 1 72 ? -6.097 6.903 -3.628 1.00 0.00 72 GLY A CA 11
ATOM 13546 C C . GLY A 1 72 ? -7.296 5.986 -3.773 1.00 0.00 72 GLY A C 11
ATOM 13547 O O . GLY A 1 72 ? -8.315 6.176 -3.110 1.00 0.00 72 GLY A O 11
ATOM 13551 N N . ASN A 1 73 ? -7.174 4.989 -4.643 1.00 0.00 73 ASN A N 11
ATOM 13552 C CA . ASN A 1 73 ? -8.257 4.039 -4.875 1.00 0.00 73 ASN A CA 11
ATOM 13553 C C . ASN A 1 73 ? -7.728 2.609 -4.908 1.00 0.00 73 ASN A C 11
ATOM 13554 O O . ASN A 1 73 ? -8.314 1.705 -4.311 1.00 0.00 73 ASN A O 11
ATOM 13565 N N . LEU A 1 74 ? -6.617 2.410 -5.608 1.00 0.00 74 LEU A N 11
ATOM 13566 C CA . LEU A 1 74 ? -6.008 1.089 -5.719 1.00 0.00 74 LEU A CA 11
ATOM 13567 C C . LEU A 1 74 ? -6.218 0.284 -4.441 1.00 0.00 74 LEU A C 11
ATOM 13568 O O . LEU A 1 74 ? -6.252 0.839 -3.343 1.00 0.00 74 LEU A O 11
ATOM 13584 N N . LYS A 1 75 ? -6.355 -1.029 -4.591 1.00 0.00 75 LYS A N 11
ATOM 13585 C CA . LYS A 1 75 ? -6.558 -1.913 -3.449 1.00 0.00 75 LYS A CA 11
ATOM 13586 C C . LYS A 1 75 ? -5.643 -3.131 -3.535 1.00 0.00 75 LYS A C 11
ATOM 13587 O O . LYS A 1 75 ? -5.219 -3.544 -4.614 1.00 0.00 75 LYS A O 11
ATOM 13606 N N . PRO A 1 76 ? -5.332 -3.722 -2.372 1.00 0.00 76 PRO A N 11
ATOM 13607 C CA . PRO A 1 76 ? -4.467 -4.902 -2.290 1.00 0.00 76 PRO A CA 11
ATOM 13608 C C . PRO A 1 76 ? -5.133 -6.150 -2.858 1.00 0.00 76 PRO A C 11
ATOM 13609 O O . PRO A 1 76 ? -6.256 -6.489 -2.486 1.00 0.00 76 PRO A O 11
ATOM 13620 N N . ASN A 1 77 ? -4.434 -6.830 -3.761 1.00 0.00 77 ASN A N 11
ATOM 13621 C CA . ASN A 1 77 ? -4.959 -8.041 -4.380 1.00 0.00 77 ASN A CA 11
ATOM 13622 C C . ASN A 1 77 ? -4.876 -9.223 -3.420 1.00 0.00 77 ASN A C 11
ATOM 13623 O O . ASN A 1 77 ? -3.817 -9.511 -2.861 1.00 0.00 77 ASN A O 11
ATOM 13634 N N . LEU A 1 78 ? -6.001 -9.905 -3.231 1.00 0.00 78 LEU A N 11
ATOM 13635 C CA . LEU A 1 78 ? -6.057 -11.057 -2.338 1.00 0.00 78 LEU A CA 11
ATOM 13636 C C . LEU A 1 78 ? -6.654 -12.268 -3.048 1.00 0.00 78 LEU A C 11
ATOM 13637 O O . LEU A 1 78 ? -6.003 -13.305 -3.183 1.00 0.00 78 LEU A O 11
ATOM 13653 N N . HIS A 1 79 ? -7.895 -12.129 -3.503 1.00 0.00 79 HIS A N 11
ATOM 13654 C CA . HIS A 1 79 ? -8.579 -13.210 -4.202 1.00 0.00 79 HIS A CA 11
ATOM 13655 C C . HIS A 1 79 ? -9.166 -12.719 -5.522 1.00 0.00 79 HIS A C 11
ATOM 13656 O O . HIS A 1 79 ? -9.777 -11.652 -5.582 1.00 0.00 79 HIS A O 11
ATOM 13670 N N . VAL A 1 80 ? -8.976 -13.503 -6.577 1.00 0.00 80 VAL A N 11
ATOM 13671 C CA . VAL A 1 80 ? -9.486 -13.148 -7.896 1.00 0.00 80 VAL A CA 11
ATOM 13672 C C . VAL A 1 80 ? -10.013 -14.376 -8.631 1.00 0.00 80 VAL A C 11
ATOM 13673 O O . VAL A 1 80 ? -9.314 -15.380 -8.764 1.00 0.00 80 VAL A O 11
ATOM 13686 N N . ALA A 1 81 ? -11.251 -14.288 -9.105 1.00 0.00 81 ALA A N 11
ATOM 13687 C CA . ALA A 1 81 ? -11.872 -15.391 -9.829 1.00 0.00 81 ALA A CA 11
ATOM 13688 C C . ALA A 1 81 ? -12.911 -14.881 -10.821 1.00 0.00 81 ALA A C 11
ATOM 13689 O O . ALA A 1 81 ? -13.463 -13.794 -10.652 1.00 0.00 81 ALA A O 11
ATOM 13696 N N . ASN A 1 82 ? -13.174 -15.673 -11.855 1.00 0.00 82 ASN A N 11
ATOM 13697 C CA . ASN A 1 82 ? -14.147 -15.300 -12.876 1.00 0.00 82 ASN A CA 11
ATOM 13698 C C . ASN A 1 82 ? -15.570 -15.413 -12.337 1.00 0.00 82 ASN A C 11
ATOM 13699 O O . ASN A 1 82 ? -16.276 -16.382 -12.617 1.00 0.00 82 ASN A O 11
ATOM 13710 N N . ILE A 1 83 ? -15.985 -14.415 -11.563 1.00 0.00 83 ILE A N 11
ATOM 13711 C CA . ILE A 1 83 ? -17.323 -14.401 -10.987 1.00 0.00 83 ILE A CA 11
ATOM 13712 C C . ILE A 1 83 ? -17.802 -15.815 -10.674 1.00 0.00 83 ILE A C 11
ATOM 13713 O O . ILE A 1 83 ? -18.904 -16.208 -11.055 1.00 0.00 83 ILE A O 11
ATOM 13729 N N . VAL A 1 84 ? -16.965 -16.576 -9.975 1.00 0.00 84 VAL A N 11
ATOM 13730 C CA . VAL A 1 84 ? -17.303 -17.945 -9.607 1.00 0.00 84 VAL A CA 11
ATOM 13731 C C . VAL A 1 84 ? -17.887 -18.009 -8.200 1.00 0.00 84 VAL A C 11
ATOM 13732 O O . VAL A 1 84 ? -18.620 -18.938 -7.864 1.00 0.00 84 VAL A O 11
ATOM 13745 N N . GLU A 1 85 ? -17.557 -17.013 -7.383 1.00 0.00 85 GLU A N 11
ATOM 13746 C CA . GLU A 1 85 ? -18.049 -16.956 -6.012 1.00 0.00 85 GLU A CA 11
ATOM 13747 C C . GLU A 1 85 ? -18.930 -15.728 -5.800 1.00 0.00 85 GLU A C 11
ATOM 13748 O O . GLU A 1 85 ? -18.609 -14.660 -6.319 1.00 0.00 85 GLU A O 11
ATOM 13762 N N . GLY A 1 1 ? 36.953 -54.819 -26.364 1.00 0.00 1 GLY A N 12
ATOM 13763 C CA . GLY A 1 1 ? 35.987 -54.220 -25.461 1.00 0.00 1 GLY A CA 12
ATOM 13764 C C . GLY A 1 1 ? 35.402 -52.933 -26.009 1.00 0.00 1 GLY A C 12
ATOM 13765 O O . GLY A 1 1 ? 35.755 -52.500 -27.105 1.00 0.00 1 GLY A O 12
ATOM 13769 N N . SER A 1 2 ? 34.503 -52.321 -25.244 1.00 0.00 2 SER A N 12
ATOM 13770 C CA . SER A 1 2 ? 33.864 -51.079 -25.661 1.00 0.00 2 SER A CA 12
ATOM 13771 C C . SER A 1 2 ? 33.319 -50.318 -24.457 1.00 0.00 2 SER A C 12
ATOM 13772 O O . SER A 1 2 ? 33.075 -50.899 -23.399 1.00 0.00 2 SER A O 12
ATOM 13780 N N . SER A 1 3 ? 33.130 -49.013 -24.625 1.00 0.00 3 SER A N 12
ATOM 13781 C CA . SER A 1 3 ? 32.618 -48.169 -23.552 1.00 0.00 3 SER A CA 12
ATOM 13782 C C . SER A 1 3 ? 31.937 -46.926 -24.116 1.00 0.00 3 SER A C 12
ATOM 13783 O O . SER A 1 3 ? 32.165 -46.546 -25.263 1.00 0.00 3 SER A O 12
ATOM 13791 N N . GLY A 1 4 ? 31.097 -46.296 -23.299 1.00 0.00 4 GLY A N 12
ATOM 13792 C CA . GLY A 1 4 ? 30.395 -45.103 -23.732 1.00 0.00 4 GLY A CA 12
ATOM 13793 C C . GLY A 1 4 ? 28.914 -45.155 -23.417 1.00 0.00 4 GLY A C 12
ATOM 13794 O O . GLY A 1 4 ? 28.359 -46.229 -23.185 1.00 0.00 4 GLY A O 12
ATOM 13798 N N . SER A 1 5 ? 28.271 -43.991 -23.407 1.00 0.00 5 SER A N 12
ATOM 13799 C CA . SER A 1 5 ? 26.846 -43.908 -23.111 1.00 0.00 5 SER A CA 12
ATOM 13800 C C . SER A 1 5 ? 26.229 -42.668 -23.753 1.00 0.00 5 SER A C 12
ATOM 13801 O O . SER A 1 5 ? 26.832 -41.595 -23.761 1.00 0.00 5 SER A O 12
ATOM 13809 N N . SER A 1 6 ? 25.024 -42.825 -24.291 1.00 0.00 6 SER A N 12
ATOM 13810 C CA . SER A 1 6 ? 24.327 -41.721 -24.939 1.00 0.00 6 SER A CA 12
ATOM 13811 C C . SER A 1 6 ? 22.838 -42.025 -25.078 1.00 0.00 6 SER A C 12
ATOM 13812 O O . SER A 1 6 ? 22.412 -43.171 -24.939 1.00 0.00 6 SER A O 12
ATOM 13820 N N . GLY A 1 7 ? 22.052 -40.989 -25.354 1.00 0.00 7 GLY A N 12
ATOM 13821 C CA . GLY A 1 7 ? 20.619 -41.165 -25.508 1.00 0.00 7 GLY A CA 12
ATOM 13822 C C . GLY A 1 7 ? 19.852 -40.793 -24.254 1.00 0.00 7 GLY A C 12
ATOM 13823 O O . GLY A 1 7 ? 19.228 -41.646 -23.625 1.00 0.00 7 GLY A O 12
ATOM 13827 N N . MET A 1 8 ? 19.900 -39.515 -23.891 1.00 0.00 8 MET A N 12
ATOM 13828 C CA . MET A 1 8 ? 19.203 -39.032 -22.704 1.00 0.00 8 MET A CA 12
ATOM 13829 C C . MET A 1 8 ? 18.659 -37.625 -22.928 1.00 0.00 8 MET A C 12
ATOM 13830 O O . MET A 1 8 ? 19.402 -36.712 -23.285 1.00 0.00 8 MET A O 12
ATOM 13844 N N . ALA A 1 9 ? 17.357 -37.459 -22.717 1.00 0.00 9 ALA A N 12
ATOM 13845 C CA . ALA A 1 9 ? 16.714 -36.163 -22.895 1.00 0.00 9 ALA A CA 12
ATOM 13846 C C . ALA A 1 9 ? 15.266 -36.199 -22.419 1.00 0.00 9 ALA A C 12
ATOM 13847 O O . ALA A 1 9 ? 14.584 -37.216 -22.550 1.00 0.00 9 ALA A O 12
ATOM 13854 N N . SER A 1 10 ? 14.801 -35.084 -21.865 1.00 0.00 10 SER A N 12
ATOM 13855 C CA . SER A 1 10 ? 13.435 -34.990 -21.365 1.00 0.00 10 SER A CA 12
ATOM 13856 C C . SER A 1 10 ? 12.765 -33.708 -21.852 1.00 0.00 10 SER A C 12
ATOM 13857 O O . SER A 1 10 ? 13.359 -32.631 -21.813 1.00 0.00 10 SER A O 12
ATOM 13865 N N . SER A 1 11 ? 11.524 -33.834 -22.311 1.00 0.00 11 SER A N 12
ATOM 13866 C CA . SER A 1 11 ? 10.773 -32.688 -22.810 1.00 0.00 11 SER A CA 12
ATOM 13867 C C . SER A 1 11 ? 9.516 -32.458 -21.978 1.00 0.00 11 SER A C 12
ATOM 13868 O O . SER A 1 11 ? 8.537 -33.196 -22.094 1.00 0.00 11 SER A O 12
ATOM 13876 N N . VAL A 1 12 ? 9.550 -31.429 -21.137 1.00 0.00 12 VAL A N 12
ATOM 13877 C CA . VAL A 1 12 ? 8.413 -31.100 -20.285 1.00 0.00 12 VAL A CA 12
ATOM 13878 C C . VAL A 1 12 ? 8.436 -29.630 -19.882 1.00 0.00 12 VAL A C 12
ATOM 13879 O O . VAL A 1 12 ? 9.500 -29.055 -19.648 1.00 0.00 12 VAL A O 12
ATOM 13892 N N . LEU A 1 13 ? 7.255 -29.026 -19.802 1.00 0.00 13 LEU A N 12
ATOM 13893 C CA . LEU A 1 13 ? 7.139 -27.621 -19.426 1.00 0.00 13 LEU A CA 12
ATOM 13894 C C . LEU A 1 13 ? 5.714 -27.290 -18.994 1.00 0.00 13 LEU A C 12
ATOM 13895 O O . LEU A 1 13 ? 4.755 -27.901 -19.464 1.00 0.00 13 LEU A O 12
ATOM 13911 N N . GLU A 1 14 ? 5.585 -26.317 -18.097 1.00 0.00 14 GLU A N 12
ATOM 13912 C CA . GLU A 1 14 ? 4.276 -25.903 -17.603 1.00 0.00 14 GLU A CA 12
ATOM 13913 C C . GLU A 1 14 ? 3.855 -24.575 -18.224 1.00 0.00 14 GLU A C 12
ATOM 13914 O O . GLU A 1 14 ? 4.504 -23.549 -18.021 1.00 0.00 14 GLU A O 12
ATOM 13926 N N . MET A 1 15 ? 2.764 -24.602 -18.982 1.00 0.00 15 MET A N 12
ATOM 13927 C CA . MET A 1 15 ? 2.255 -23.401 -19.633 1.00 0.00 15 MET A CA 12
ATOM 13928 C C . MET A 1 15 ? 2.340 -22.199 -18.697 1.00 0.00 15 MET A C 12
ATOM 13929 O O . MET A 1 15 ? 1.829 -22.235 -17.578 1.00 0.00 15 MET A O 12
ATOM 13943 N N . ILE A 1 16 ? 2.989 -21.137 -19.163 1.00 0.00 16 ILE A N 12
ATOM 13944 C CA . ILE A 1 16 ? 3.140 -19.925 -18.368 1.00 0.00 16 ILE A CA 12
ATOM 13945 C C . ILE A 1 16 ? 2.287 -18.791 -18.927 1.00 0.00 16 ILE A C 12
ATOM 13946 O O . ILE A 1 16 ? 2.379 -18.453 -20.107 1.00 0.00 16 ILE A O 12
ATOM 13962 N N . LYS A 1 17 ? 1.457 -18.204 -18.071 1.00 0.00 17 LYS A N 12
ATOM 13963 C CA . LYS A 1 17 ? 0.589 -17.105 -18.477 1.00 0.00 17 LYS A CA 12
ATOM 13964 C C . LYS A 1 17 ? 1.399 -15.839 -18.735 1.00 0.00 17 LYS A C 12
ATOM 13965 O O . LYS A 1 17 ? 2.121 -15.364 -17.858 1.00 0.00 17 LYS A O 12
ATOM 13984 N N . GLU A 1 18 ? 1.273 -15.297 -19.942 1.00 0.00 18 GLU A N 12
ATOM 13985 C CA . GLU A 1 18 ? 1.994 -14.085 -20.313 1.00 0.00 18 GLU A CA 12
ATOM 13986 C C . GLU A 1 18 ? 1.026 -12.931 -20.564 1.00 0.00 18 GLU A C 12
ATOM 13987 O O . GLU A 1 18 ? 1.197 -12.159 -21.506 1.00 0.00 18 GLU A O 12
ATOM 13999 N N . GLU A 1 19 ? 0.010 -12.824 -19.714 1.00 0.00 19 GLU A N 12
ATOM 14000 C CA . GLU A 1 19 ? -0.986 -11.767 -19.844 1.00 0.00 19 GLU A CA 12
ATOM 14001 C C . GLU A 1 19 ? -1.252 -11.101 -18.497 1.00 0.00 19 GLU A C 12
ATOM 14002 O O . GLU A 1 19 ? -1.355 -9.877 -18.407 1.00 0.00 19 GLU A O 12
ATOM 14014 N N . VAL A 1 20 ? -1.363 -11.915 -17.453 1.00 0.00 20 VAL A N 12
ATOM 14015 C CA . VAL A 1 20 ? -1.616 -11.406 -16.110 1.00 0.00 20 VAL A CA 12
ATOM 14016 C C . VAL A 1 20 ? -0.358 -10.791 -15.509 1.00 0.00 20 VAL A C 12
ATOM 14017 O O . VAL A 1 20 ? -0.426 -9.810 -14.767 1.00 0.00 20 VAL A O 12
ATOM 14030 N N . THR A 1 21 ? 0.793 -11.372 -15.835 1.00 0.00 21 THR A N 12
ATOM 14031 C CA . THR A 1 21 ? 2.068 -10.881 -15.327 1.00 0.00 21 THR A CA 12
ATOM 14032 C C . THR A 1 21 ? 2.176 -9.369 -15.484 1.00 0.00 21 THR A C 12
ATOM 14033 O O . THR A 1 21 ? 1.548 -8.778 -16.363 1.00 0.00 21 THR A O 12
ATOM 14044 N N . CYS A 1 22 ? 2.978 -8.746 -14.626 1.00 0.00 22 CYS A N 12
ATOM 14045 C CA . CYS A 1 22 ? 3.171 -7.302 -14.669 1.00 0.00 22 CYS A CA 12
ATOM 14046 C C . CYS A 1 22 ? 3.571 -6.847 -16.070 1.00 0.00 22 CYS A C 12
ATOM 14047 O O . CYS A 1 22 ? 4.597 -7.258 -16.613 1.00 0.00 22 CYS A O 12
ATOM 14054 N N . PRO A 1 23 ? 2.743 -5.979 -16.669 1.00 0.00 23 PRO A N 12
ATOM 14055 C CA . PRO A 1 23 ? 2.990 -5.449 -18.014 1.00 0.00 23 PRO A CA 12
ATOM 14056 C C . PRO A 1 23 ? 4.178 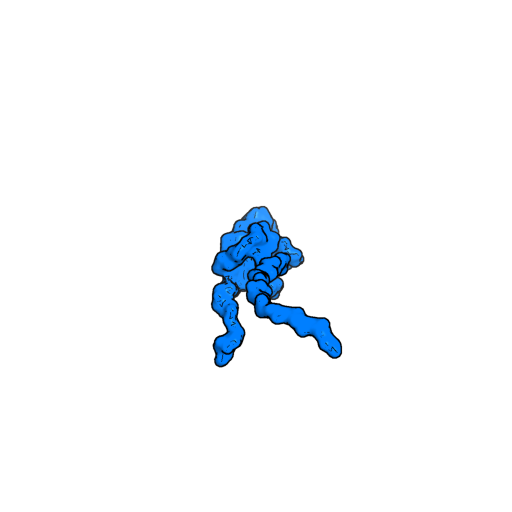-4.493 -18.051 1.00 0.00 23 PRO A C 12
ATOM 14057 O O . PRO A 1 23 ? 4.461 -3.880 -19.081 1.00 0.00 23 PRO A O 12
ATOM 14068 N N . ILE A 1 24 ? 4.869 -4.372 -16.923 1.00 0.00 24 ILE A N 12
ATOM 14069 C CA . ILE A 1 24 ? 6.027 -3.491 -16.828 1.00 0.00 24 ILE A CA 12
ATOM 14070 C C . ILE A 1 24 ? 7.320 -4.293 -16.725 1.00 0.00 24 ILE A C 12
ATOM 14071 O O . ILE A 1 24 ? 8.153 -4.267 -17.631 1.00 0.00 24 ILE A O 12
ATOM 14087 N N . CYS A 1 25 ? 7.480 -5.007 -15.615 1.00 0.00 25 CYS A N 12
ATOM 14088 C CA . CYS A 1 25 ? 8.670 -5.818 -15.393 1.00 0.00 25 CYS A CA 12
ATOM 14089 C C . CYS A 1 25 ? 8.495 -7.215 -15.982 1.00 0.00 25 CYS A C 12
ATOM 14090 O O . CYS A 1 25 ? 9.472 -7.919 -16.242 1.00 0.00 25 CYS A O 12
ATOM 14097 N N . LEU A 1 26 ? 7.244 -7.609 -16.192 1.00 0.00 26 LEU A N 12
ATOM 14098 C CA . LEU A 1 26 ? 6.939 -8.922 -16.751 1.00 0.00 26 LEU A CA 12
ATOM 14099 C C . LEU A 1 26 ? 7.421 -10.034 -15.825 1.00 0.00 26 LEU A C 12
ATOM 14100 O O . LEU A 1 26 ? 7.971 -11.037 -16.279 1.00 0.00 26 LEU A O 12
ATOM 14116 N N . GLU A 1 27 ? 7.208 -9.849 -14.526 1.00 0.00 27 GLU A N 12
ATOM 14117 C CA . GLU A 1 27 ? 7.620 -10.838 -13.537 1.00 0.00 27 GLU A CA 12
ATOM 14118 C C . GLU A 1 27 ? 6.545 -11.021 -12.470 1.00 0.00 27 GLU A C 12
ATOM 14119 O O . GLU A 1 27 ? 5.629 -10.206 -12.349 1.00 0.00 27 GLU A O 12
ATOM 14131 N N . LEU A 1 28 ? 6.662 -12.096 -11.699 1.00 0.00 28 LEU A N 12
ATOM 14132 C CA . LEU A 1 28 ? 5.700 -12.388 -10.642 1.00 0.00 28 LEU A CA 12
ATOM 14133 C C . LEU A 1 28 ? 5.283 -11.112 -9.917 1.00 0.00 28 LEU A C 12
ATOM 14134 O O . LEU A 1 28 ? 6.111 -10.433 -9.308 1.00 0.00 28 LEU A O 12
ATOM 14150 N N . LEU A 1 29 ? 3.996 -10.793 -9.986 1.00 0.00 29 LEU A N 12
ATOM 14151 C CA . LEU A 1 29 ? 3.468 -9.599 -9.334 1.00 0.00 29 LEU A CA 12
ATOM 14152 C C . LEU A 1 29 ? 3.543 -9.729 -7.816 1.00 0.00 29 LEU A C 12
ATOM 14153 O O . LEU A 1 29 ? 2.851 -10.553 -7.217 1.00 0.00 29 LEU A O 12
ATOM 14169 N N . LYS A 1 30 ? 4.386 -8.908 -7.199 1.00 0.00 30 LYS A N 12
ATOM 14170 C CA . LYS A 1 30 ? 4.550 -8.928 -5.750 1.00 0.00 30 LYS A CA 12
ATOM 14171 C C . LYS A 1 30 ? 3.598 -7.941 -5.081 1.00 0.00 30 LYS A C 12
ATOM 14172 O O . LYS A 1 30 ? 3.674 -6.736 -5.317 1.00 0.00 30 LYS A O 12
ATOM 14191 N N . GLU A 1 31 ? 2.705 -8.461 -4.246 1.00 0.00 31 GLU A N 12
ATOM 14192 C CA . GLU A 1 31 ? 1.739 -7.624 -3.543 1.00 0.00 31 GLU A CA 12
ATOM 14193 C C . GLU A 1 31 ? 1.187 -6.540 -4.464 1.00 0.00 31 GLU A C 12
ATOM 14194 O O . GLU A 1 31 ? 1.209 -5.351 -4.147 1.00 0.00 31 GLU A O 12
ATOM 14206 N N . PRO A 1 32 ? 0.680 -6.959 -5.633 1.00 0.00 32 PRO A N 12
ATOM 14207 C CA . PRO A 1 32 ? 0.113 -6.040 -6.624 1.00 0.00 32 PRO A CA 12
ATOM 14208 C C . PRO A 1 32 ? -1.204 -5.428 -6.161 1.00 0.00 32 PRO A C 12
ATOM 14209 O O . PRO A 1 32 ? -1.934 -6.027 -5.370 1.00 0.00 32 PRO A O 12
ATOM 14220 N N . VAL A 1 33 ? -1.504 -4.232 -6.658 1.00 0.00 33 VAL A N 12
ATOM 14221 C CA . VAL A 1 33 ? -2.734 -3.540 -6.295 1.00 0.00 33 VAL A CA 12
ATOM 14222 C C . VAL A 1 33 ? -3.637 -3.352 -7.509 1.00 0.00 33 VAL A C 12
ATOM 14223 O O . VAL A 1 33 ? -3.243 -2.735 -8.499 1.00 0.00 33 VAL A O 12
ATOM 14236 N N . SER A 1 34 ? -4.851 -3.887 -7.426 1.00 0.00 34 SER A N 12
ATOM 14237 C CA . SER A 1 34 ? -5.810 -3.781 -8.519 1.00 0.00 34 SER A CA 12
ATOM 14238 C C . SER A 1 34 ? -6.329 -2.352 -8.651 1.00 0.00 34 SER A C 12
ATOM 14239 O O . SER A 1 34 ? -6.477 -1.640 -7.658 1.00 0.00 34 SER A O 12
ATOM 14247 N N . ALA A 1 35 ? -6.603 -1.940 -9.884 1.00 0.00 35 ALA A N 12
ATOM 14248 C CA . ALA A 1 35 ? -7.107 -0.597 -10.146 1.00 0.00 35 ALA A CA 12
ATOM 14249 C C . ALA A 1 35 ? -8.500 -0.645 -10.764 1.00 0.00 35 ALA A C 12
ATOM 14250 O O . ALA A 1 35 ? -8.963 -1.702 -11.195 1.00 0.00 35 ALA A O 12
ATOM 14257 N N . ASP A 1 36 ? -9.165 0.504 -10.804 1.00 0.00 36 ASP A N 12
ATOM 14258 C CA . ASP A 1 36 ? -10.506 0.594 -11.370 1.00 0.00 36 ASP A CA 12
ATOM 14259 C C . ASP A 1 36 ? -10.571 -0.104 -12.725 1.00 0.00 36 ASP A C 12
ATOM 14260 O O . ASP A 1 36 ? -11.599 -0.674 -13.092 1.00 0.00 36 ASP A O 12
ATOM 14269 N N . CYS A 1 37 ? -9.468 -0.055 -13.464 1.00 0.00 37 CYS A N 12
ATOM 14270 C CA . CYS A 1 37 ? -9.400 -0.681 -14.779 1.00 0.00 37 CYS A CA 12
ATOM 14271 C C . CYS A 1 37 ? -8.939 -2.132 -14.667 1.00 0.00 37 CYS A C 12
ATOM 14272 O O . CYS A 1 37 ? -8.185 -2.620 -15.507 1.00 0.00 37 CYS A O 12
ATOM 14279 N N . ASN A 1 38 ? -9.400 -2.814 -13.624 1.00 0.00 38 ASN A N 12
ATOM 14280 C CA . ASN A 1 38 ? -9.036 -4.209 -13.403 1.00 0.00 38 ASN A CA 12
ATOM 14281 C C . ASN A 1 38 ? -7.573 -4.453 -13.760 1.00 0.00 38 ASN A C 12
ATOM 14282 O O . ASN A 1 38 ? -7.207 -5.534 -14.223 1.00 0.00 38 ASN A O 12
ATOM 14293 N N . HIS A 1 39 ? -6.739 -3.440 -13.542 1.00 0.00 39 HIS A N 12
ATOM 14294 C CA . HIS A 1 39 ? -5.315 -3.544 -13.840 1.00 0.00 39 HIS A CA 12
ATOM 14295 C C . HIS A 1 39 ? -4.486 -3.474 -12.561 1.00 0.00 39 HIS A C 12
ATOM 14296 O O . HIS A 1 39 ? -4.521 -2.475 -11.842 1.00 0.00 39 HIS A O 12
ATOM 14310 N N . SER A 1 40 ? -3.742 -4.540 -12.284 1.00 0.00 40 SER A N 12
ATOM 14311 C CA . SER A 1 40 ? -2.908 -4.601 -11.090 1.00 0.00 40 SER A CA 12
ATOM 14312 C C . SER A 1 40 ? -1.428 -4.616 -11.461 1.00 0.00 40 SER A C 12
ATOM 14313 O O . SER A 1 40 ? -1.033 -5.217 -12.460 1.00 0.00 40 SER A O 12
ATOM 14321 N N . PHE A 1 41 ? -0.614 -3.950 -10.649 1.00 0.00 41 PHE A N 12
ATOM 14322 C CA . PHE A 1 41 ? 0.823 -3.884 -10.891 1.00 0.00 41 PHE A CA 12
ATOM 14323 C C . PHE A 1 41 ? 1.600 -4.001 -9.584 1.00 0.00 41 PHE A C 12
ATOM 14324 O O . PHE A 1 41 ? 1.057 -3.774 -8.502 1.00 0.00 41 PHE A O 12
ATOM 14341 N N . CYS A 1 42 ? 2.876 -4.357 -9.691 1.00 0.00 42 CYS A N 12
ATOM 14342 C CA . CYS A 1 42 ? 3.730 -4.505 -8.519 1.00 0.00 42 CYS A CA 12
ATOM 14343 C C . CYS A 1 42 ? 3.629 -3.281 -7.613 1.00 0.00 42 CYS A C 12
ATOM 14344 O O . CYS A 1 42 ? 3.825 -2.150 -8.057 1.00 0.00 42 CYS A O 12
ATOM 14351 N N . ARG A 1 43 ? 3.321 -3.516 -6.342 1.00 0.00 43 ARG A N 12
ATOM 14352 C CA . ARG A 1 43 ? 3.192 -2.433 -5.374 1.00 0.00 43 ARG A CA 12
ATOM 14353 C C . ARG A 1 43 ? 4.174 -1.307 -5.684 1.00 0.00 43 ARG A C 12
ATOM 14354 O O . ARG A 1 43 ? 3.834 -0.129 -5.586 1.00 0.00 43 ARG A O 12
ATOM 14375 N N . ALA A 1 44 ? 5.394 -1.679 -6.060 1.00 0.00 44 ALA A N 12
ATOM 14376 C CA . ALA A 1 44 ? 6.424 -0.701 -6.386 1.00 0.00 44 ALA A CA 12
ATOM 14377 C C . ALA A 1 44 ? 6.205 -0.115 -7.776 1.00 0.00 44 ALA A C 12
ATOM 14378 O O . ALA A 1 44 ? 6.017 1.092 -7.931 1.00 0.00 44 ALA A O 12
ATOM 14385 N N . CYS A 1 45 ? 6.230 -0.978 -8.787 1.00 0.00 45 CYS A N 12
ATOM 14386 C CA . CYS A 1 45 ? 6.035 -0.546 -10.166 1.00 0.00 45 CYS A CA 12
ATOM 14387 C C . CYS A 1 45 ? 4.990 0.563 -10.247 1.00 0.00 45 CYS A C 12
ATOM 14388 O O . CYS A 1 45 ? 5.291 1.685 -10.656 1.00 0.00 45 CYS A O 12
ATOM 14395 N N . ILE A 1 46 ? 3.762 0.241 -9.853 1.00 0.00 46 ILE A N 12
ATOM 14396 C CA . ILE A 1 46 ? 2.673 1.210 -9.880 1.00 0.00 46 ILE A CA 12
ATOM 14397 C C . ILE A 1 46 ? 3.102 2.535 -9.258 1.00 0.00 46 ILE A C 12
ATOM 14398 O O . ILE A 1 46 ? 2.667 3.604 -9.687 1.00 0.00 46 ILE A O 12
ATOM 14414 N N . THR A 1 47 ? 3.958 2.457 -8.244 1.00 0.00 47 THR A N 12
ATOM 14415 C CA . THR A 1 47 ? 4.447 3.650 -7.563 1.00 0.00 47 THR A CA 12
ATOM 14416 C C . THR A 1 47 ? 5.472 4.388 -8.416 1.00 0.00 47 THR A C 12
ATOM 14417 O O . THR A 1 47 ? 5.443 5.616 -8.516 1.00 0.00 47 THR A O 12
ATOM 14428 N N . LEU A 1 48 ? 6.378 3.635 -9.029 1.00 0.00 48 LEU A N 12
ATOM 14429 C CA . LEU A 1 48 ? 7.413 4.218 -9.875 1.00 0.00 48 LEU A CA 12
ATOM 14430 C C . LEU A 1 48 ? 6.808 4.826 -11.136 1.00 0.00 48 LEU A C 12
ATOM 14431 O O . LEU A 1 48 ? 6.992 6.009 -11.417 1.00 0.00 48 LEU A O 12
ATOM 14447 N N . ASN A 1 49 ? 6.083 4.007 -11.892 1.00 0.00 49 ASN A N 12
ATOM 14448 C CA . ASN A 1 49 ? 5.448 4.464 -13.123 1.00 0.00 49 ASN A CA 12
ATOM 14449 C C . ASN A 1 49 ? 4.666 5.752 -12.886 1.00 0.00 49 ASN A C 12
ATOM 14450 O O . ASN A 1 49 ? 4.785 6.712 -13.648 1.00 0.00 49 ASN A O 12
ATOM 14461 N N . TYR A 1 50 ? 3.867 5.766 -11.825 1.00 0.00 50 TYR A N 12
ATOM 14462 C CA . TYR A 1 50 ? 3.064 6.935 -11.488 1.00 0.00 50 TYR A CA 12
ATOM 14463 C C . TYR A 1 50 ? 3.952 8.144 -11.207 1.00 0.00 50 TYR A C 12
ATOM 14464 O O . TYR A 1 50 ? 3.718 9.233 -11.729 1.00 0.00 50 TYR A O 12
ATOM 14482 N N . GLU A 1 51 ? 4.971 7.941 -10.379 1.00 0.00 51 GLU A N 12
ATOM 14483 C CA . GLU A 1 51 ? 5.895 9.014 -10.028 1.00 0.00 51 GLU A CA 12
ATOM 14484 C C . GLU A 1 51 ? 6.541 9.605 -11.277 1.00 0.00 51 GLU A C 12
ATOM 14485 O O . GLU A 1 51 ? 6.592 10.824 -11.445 1.00 0.00 51 GLU A O 12
ATOM 14497 N N . SER A 1 52 ? 7.035 8.733 -12.151 1.00 0.00 52 SER A N 12
ATOM 14498 C CA . SER A 1 52 ? 7.682 9.168 -13.383 1.00 0.00 52 SER A CA 12
ATOM 14499 C C . SER A 1 52 ? 6.785 10.129 -14.158 1.00 0.00 52 SER A C 12
ATOM 14500 O O . SER A 1 52 ? 7.220 11.202 -14.573 1.00 0.00 52 SER A O 12
ATOM 14508 N N . ASN A 1 53 ? 5.531 9.733 -14.349 1.00 0.00 53 ASN A N 12
ATOM 14509 C CA . ASN A 1 53 ? 4.572 10.558 -15.074 1.00 0.00 53 ASN A CA 12
ATOM 14510 C C . ASN A 1 53 ? 3.385 10.921 -14.186 1.00 0.00 53 ASN A C 12
ATOM 14511 O O . ASN A 1 53 ? 2.519 10.088 -13.920 1.00 0.00 53 ASN A O 12
ATOM 14522 N N . ARG A 1 54 ? 3.353 12.170 -13.733 1.00 0.00 54 ARG A N 12
ATOM 14523 C CA . ARG A 1 54 ? 2.274 12.643 -12.875 1.00 0.00 54 ARG A CA 12
ATOM 14524 C C . ARG A 1 54 ? 1.015 12.925 -13.690 1.00 0.00 54 ARG A C 12
ATOM 14525 O O . ARG A 1 54 ? 1.031 12.858 -14.918 1.00 0.00 54 ARG A O 12
ATOM 14546 N N . ASN A 1 55 ? -0.074 13.241 -12.997 1.00 0.00 55 ASN A N 12
ATOM 14547 C CA . ASN A 1 55 ? -1.342 13.533 -13.657 1.00 0.00 55 ASN A CA 12
ATOM 14548 C C . ASN A 1 55 ? -2.055 14.696 -12.975 1.00 0.00 55 ASN A C 12
ATOM 14549 O O . ASN A 1 55 ? -1.517 15.318 -12.058 1.00 0.00 55 ASN A O 12
ATOM 14560 N N . THR A 1 56 ? -3.271 14.986 -13.428 1.00 0.00 56 THR A N 12
ATOM 14561 C CA . THR A 1 56 ? -4.058 16.075 -12.864 1.00 0.00 56 THR A CA 12
ATOM 14562 C C . THR A 1 56 ? -4.573 15.718 -11.474 1.00 0.00 56 THR A C 12
ATOM 14563 O O . THR A 1 56 ? -5.274 14.722 -11.299 1.00 0.00 56 THR A O 12
ATOM 14574 N N . ASP A 1 57 ? -4.220 16.537 -10.489 1.00 0.00 57 ASP A N 12
ATOM 14575 C CA . ASP A 1 57 ? -4.649 16.308 -9.114 1.00 0.00 57 ASP A CA 12
ATOM 14576 C C . ASP A 1 57 ? -3.896 15.133 -8.499 1.00 0.00 57 ASP A C 12
ATOM 14577 O O . ASP A 1 57 ? -4.417 14.434 -7.630 1.00 0.00 57 ASP A O 12
ATOM 14586 N N . GLY A 1 58 ? -2.666 14.919 -8.956 1.00 0.00 58 GLY A N 12
ATOM 14587 C CA . GLY A 1 58 ? -1.861 13.827 -8.441 1.00 0.00 58 GLY A CA 12
ATOM 14588 C C . GLY A 1 58 ? -2.247 12.490 -9.041 1.00 0.00 58 GLY A C 12
ATOM 14589 O O . GLY A 1 58 ? -1.512 11.510 -8.917 1.00 0.00 58 GLY A O 12
ATOM 14593 N N . LYS A 1 59 ? -3.404 12.447 -9.693 1.00 0.00 59 LYS A N 12
ATOM 14594 C CA . LYS A 1 59 ? -3.887 11.220 -10.315 1.00 0.00 59 LYS A CA 12
ATOM 14595 C C . LYS A 1 59 ? -2.729 10.404 -10.880 1.00 0.00 59 LYS A C 12
ATOM 14596 O O . LYS A 1 59 ? -1.699 10.954 -11.266 1.00 0.00 59 LYS A O 12
ATOM 14615 N N . GLY A 1 60 ? -2.907 9.086 -10.926 1.00 0.00 60 GLY A N 12
ATOM 14616 C CA . GLY A 1 60 ? -1.869 8.216 -11.447 1.00 0.00 60 GLY A CA 12
ATOM 14617 C C . GLY A 1 60 ? -2.210 7.662 -12.816 1.00 0.00 60 GLY A C 12
ATOM 14618 O O . GLY A 1 60 ? -3.298 7.127 -13.022 1.00 0.00 60 GLY A O 12
ATOM 14622 N N . ASN A 1 61 ? -1.278 7.790 -13.754 1.00 0.00 61 ASN A N 12
ATOM 14623 C CA . ASN A 1 61 ? -1.486 7.300 -15.112 1.00 0.00 61 ASN A CA 12
ATOM 14624 C C . ASN A 1 61 ? -1.260 5.793 -15.186 1.00 0.00 61 ASN A C 12
ATOM 14625 O O . ASN A 1 61 ? -0.342 5.260 -14.562 1.00 0.00 61 ASN A O 12
ATOM 14636 N N . CYS A 1 62 ? -2.103 5.111 -15.954 1.00 0.00 62 CYS A N 12
ATOM 14637 C CA . CYS A 1 62 ? -1.997 3.665 -16.112 1.00 0.00 62 CYS A CA 12
ATOM 14638 C C . CYS A 1 62 ? -1.112 3.312 -17.303 1.00 0.00 62 CYS A C 12
ATOM 14639 O O . CYS A 1 62 ? -1.325 3.772 -18.425 1.00 0.00 62 CYS A O 12
ATOM 14646 N N . PRO A 1 63 ? -0.094 2.474 -17.056 1.00 0.00 63 PRO A N 12
ATOM 14647 C CA . PRO A 1 63 ? 0.844 2.039 -18.096 1.00 0.00 63 PRO A CA 12
ATOM 14648 C C . PRO A 1 63 ? 0.193 1.104 -19.109 1.00 0.00 63 PRO A C 12
ATOM 14649 O O . PRO A 1 63 ? 0.872 0.510 -19.946 1.00 0.00 63 PRO A O 12
ATOM 14660 N N . VAL A 1 64 ? -1.128 0.979 -19.029 1.00 0.00 64 VAL A N 12
ATOM 14661 C CA . VAL A 1 64 ? -1.871 0.118 -19.941 1.00 0.00 64 VAL A CA 12
ATOM 14662 C C . VAL A 1 64 ? -2.943 0.904 -20.688 1.00 0.00 64 VAL A C 12
ATOM 14663 O O . VAL A 1 64 ? -2.892 1.034 -21.912 1.00 0.00 64 VAL A O 12
ATOM 14676 N N . CYS A 1 65 ? -3.912 1.427 -19.945 1.00 0.00 65 CYS A N 12
ATOM 14677 C CA . CYS A 1 65 ? -4.997 2.201 -20.537 1.00 0.00 65 CYS A CA 12
ATOM 14678 C C . CYS A 1 65 ? -4.874 3.677 -20.170 1.00 0.00 65 CYS A C 12
ATOM 14679 O O . CYS A 1 65 ? -5.845 4.430 -20.252 1.00 0.00 65 CYS A O 12
ATOM 14686 N N . ARG A 1 66 ? -3.675 4.083 -19.766 1.00 0.00 66 ARG A N 12
ATOM 14687 C CA . ARG A 1 66 ? -3.426 5.469 -19.386 1.00 0.00 66 ARG A CA 12
ATOM 14688 C C . ARG A 1 66 ? -4.671 6.094 -18.763 1.00 0.00 66 ARG A C 12
ATOM 14689 O O . ARG A 1 66 ? -4.977 7.262 -19.001 1.00 0.00 66 ARG A O 12
ATOM 14710 N N . VAL A 1 67 ? -5.385 5.307 -17.964 1.00 0.00 67 VAL A N 12
ATOM 14711 C CA . VAL A 1 67 ? -6.596 5.783 -17.306 1.00 0.00 67 VAL A CA 12
ATOM 14712 C C . VAL A 1 67 ? -6.271 6.457 -15.978 1.00 0.00 67 VAL A C 12
ATOM 14713 O O . VAL A 1 67 ? -5.608 5.888 -15.110 1.00 0.00 67 VAL A O 12
ATOM 14726 N N . PRO A 1 68 ? -6.747 7.700 -15.813 1.00 0.00 68 PRO A N 12
ATOM 14727 C CA . PRO A 1 68 ? -6.521 8.479 -14.592 1.00 0.00 68 PRO A CA 12
ATOM 14728 C C . PRO A 1 68 ? -7.288 7.921 -13.398 1.00 0.00 68 PRO A C 12
ATOM 14729 O O . PRO A 1 68 ? -8.505 8.078 -13.301 1.00 0.00 68 PRO A O 12
ATOM 14740 N N . TYR A 1 69 ? -6.568 7.270 -12.491 1.00 0.00 69 TYR A N 12
ATOM 14741 C CA . TYR A 1 69 ? -7.181 6.687 -11.303 1.00 0.00 69 TYR A CA 12
ATOM 14742 C C . TYR A 1 69 ? -6.728 7.416 -10.042 1.00 0.00 69 TYR A C 12
ATOM 14743 O O . TYR A 1 69 ? -5.580 7.844 -9.920 1.00 0.00 69 TYR A O 12
ATOM 14761 N N . PRO A 1 70 ? -7.651 7.561 -9.080 1.00 0.00 70 PRO A N 12
ATOM 14762 C CA . PRO A 1 70 ? -7.370 8.236 -7.809 1.00 0.00 70 PRO A CA 12
ATOM 14763 C C . PRO A 1 70 ? -6.428 7.432 -6.921 1.00 0.00 70 PRO A C 12
ATOM 14764 O O . PRO A 1 70 ? -6.784 6.360 -6.431 1.00 0.00 70 PRO A O 12
ATOM 14775 N N . PHE A 1 71 ? -5.224 7.955 -6.716 1.00 0.00 71 PHE A N 12
ATOM 14776 C CA . PHE A 1 71 ? -4.229 7.285 -5.886 1.00 0.00 71 PHE A CA 12
ATOM 14777 C C . PHE A 1 71 ? -4.823 6.892 -4.536 1.00 0.00 71 PHE A C 12
ATOM 14778 O O . PHE A 1 71 ? -5.648 7.613 -3.975 1.00 0.00 71 PHE A O 12
ATOM 14795 N N . GLY A 1 72 ? -4.397 5.743 -4.020 1.00 0.00 72 GLY A N 12
ATOM 14796 C CA . GLY A 1 72 ? -4.897 5.274 -2.741 1.00 0.00 72 GLY A CA 12
ATOM 14797 C C . GLY A 1 72 ? -5.996 4.240 -2.892 1.00 0.00 72 GLY A C 12
ATOM 14798 O O . GLY A 1 72 ? -5.859 3.108 -2.431 1.00 0.00 72 GLY A O 12
ATOM 14802 N N . ASN A 1 73 ? -7.089 4.632 -3.538 1.00 0.00 73 ASN A N 12
ATOM 14803 C CA . ASN A 1 73 ? -8.217 3.732 -3.746 1.00 0.00 73 ASN A CA 12
ATOM 14804 C C . ASN A 1 73 ? -7.735 2.314 -4.038 1.00 0.00 73 ASN A C 12
ATOM 14805 O O . ASN A 1 73 ? -8.324 1.338 -3.571 1.00 0.00 73 ASN A O 12
ATOM 14816 N N . LEU A 1 74 ? -6.661 2.208 -4.812 1.00 0.00 74 LEU A N 12
ATOM 14817 C CA . LEU A 1 74 ? -6.098 0.909 -5.166 1.00 0.00 74 LEU A CA 12
ATOM 14818 C C . LEU A 1 74 ? -6.251 -0.082 -4.017 1.00 0.00 74 LEU A C 12
ATOM 14819 O O . LEU A 1 74 ? -5.994 0.249 -2.859 1.00 0.00 74 LEU A O 12
ATOM 14835 N N . LYS A 1 75 ? -6.668 -1.300 -4.344 1.00 0.00 75 LYS A N 12
ATOM 14836 C CA . LYS A 1 75 ? -6.851 -2.342 -3.341 1.00 0.00 75 LYS A CA 12
ATOM 14837 C C . LYS A 1 75 ? -5.762 -3.404 -3.453 1.00 0.00 75 LYS A C 12
ATOM 14838 O O . LYS A 1 75 ? -5.304 -3.745 -4.544 1.00 0.00 75 LYS A O 12
ATOM 14857 N N . PRO A 1 76 ? -5.336 -3.941 -2.300 1.00 0.00 76 PRO A N 12
ATOM 14858 C CA . PRO A 1 76 ? -4.297 -4.973 -2.244 1.00 0.00 76 PRO A CA 12
ATOM 14859 C C . PRO A 1 76 ? -4.776 -6.309 -2.803 1.00 0.00 76 PRO A C 12
ATOM 14860 O O . PRO A 1 76 ? -5.724 -6.902 -2.291 1.00 0.00 76 PRO A O 12
ATOM 14871 N N . ASN A 1 77 ? -4.112 -6.776 -3.855 1.00 0.00 77 ASN A N 12
ATOM 14872 C CA . ASN A 1 77 ? -4.471 -8.042 -4.484 1.00 0.00 77 ASN A CA 12
ATOM 14873 C C . ASN A 1 77 ? -3.794 -9.212 -3.776 1.00 0.00 77 ASN A C 12
ATOM 14874 O O . ASN A 1 77 ? -2.659 -9.571 -4.091 1.00 0.00 77 ASN A O 12
ATOM 14885 N N . LEU A 1 78 ? -4.499 -9.803 -2.817 1.00 0.00 78 LEU A N 12
ATOM 14886 C CA . LEU A 1 78 ? -3.967 -10.933 -2.063 1.00 0.00 78 LEU A CA 12
ATOM 14887 C C . LEU A 1 78 ? -5.093 -11.835 -1.568 1.00 0.00 78 LEU A C 12
ATOM 14888 O O . LEU A 1 78 ? -6.034 -11.373 -0.921 1.00 0.00 78 LEU A O 12
ATOM 14904 N N . HIS A 1 79 ? -4.990 -13.124 -1.874 1.00 0.00 79 HIS A N 12
ATOM 14905 C CA . HIS A 1 79 ? -5.998 -14.092 -1.458 1.00 0.00 79 HIS A CA 12
ATOM 14906 C C . HIS A 1 79 ? -7.400 -13.599 -1.804 1.00 0.00 79 HIS A C 12
ATOM 14907 O O . HIS A 1 79 ? -8.327 -13.721 -1.004 1.00 0.00 79 HIS A O 12
ATOM 14921 N N . VAL A 1 80 ? -7.547 -13.041 -3.002 1.00 0.00 80 VAL A N 12
ATOM 14922 C CA . VAL A 1 80 ? -8.835 -12.530 -3.454 1.00 0.00 80 VAL A CA 12
ATOM 14923 C C . VAL A 1 80 ? -9.351 -13.321 -4.651 1.00 0.00 80 VAL A C 12
ATOM 14924 O O . VAL A 1 80 ? -8.752 -14.318 -5.054 1.00 0.00 80 VAL A O 12
ATOM 14937 N N . ALA A 1 81 ? -10.466 -12.870 -5.216 1.00 0.00 81 ALA A N 12
ATOM 14938 C CA . ALA A 1 81 ? -11.061 -13.534 -6.369 1.00 0.00 81 ALA A CA 12
ATOM 14939 C C . ALA A 1 81 ? -10.782 -12.760 -7.653 1.00 0.00 81 ALA A C 12
ATOM 14940 O O . ALA A 1 81 ? -11.134 -11.587 -7.770 1.00 0.00 81 ALA A O 12
ATOM 14947 N N . ASN A 1 82 ? -10.146 -13.425 -8.612 1.00 0.00 82 ASN A N 12
ATOM 14948 C CA . ASN A 1 82 ? -9.819 -12.798 -9.888 1.00 0.00 82 ASN A CA 12
ATOM 14949 C C . ASN A 1 82 ? -11.085 -12.439 -10.659 1.00 0.00 82 ASN A C 12
ATOM 14950 O O . ASN A 1 82 ? -11.242 -11.310 -11.124 1.00 0.00 82 ASN A O 12
ATOM 14961 N N . ILE A 1 83 ? -11.985 -13.408 -10.791 1.00 0.00 83 ILE A N 12
ATOM 14962 C CA . ILE A 1 83 ? -13.238 -13.194 -11.504 1.00 0.00 83 ILE A CA 12
ATOM 14963 C C . ILE A 1 83 ? -14.370 -12.861 -10.538 1.00 0.00 83 ILE A C 12
ATOM 14964 O O . ILE A 1 83 ? -14.522 -13.501 -9.498 1.00 0.00 83 ILE A O 12
ATOM 14980 N N . VAL A 1 84 ? -15.165 -11.855 -10.890 1.00 0.00 84 VAL A N 12
ATOM 14981 C CA . VAL A 1 84 ? -16.286 -11.439 -10.057 1.00 0.00 84 VAL A CA 12
ATOM 14982 C C . VAL A 1 84 ? -17.404 -10.836 -10.900 1.00 0.00 84 VAL A C 12
ATOM 14983 O O . VAL A 1 84 ? -17.153 -10.034 -11.799 1.00 0.00 84 VAL A O 12
ATOM 14996 N N . GLU A 1 85 ? -18.640 -11.228 -10.603 1.00 0.00 85 GLU A N 12
ATOM 14997 C CA . GLU A 1 85 ? -19.796 -10.726 -11.335 1.00 0.00 85 GLU A CA 12
ATOM 14998 C C . GLU A 1 85 ? -20.272 -9.396 -10.756 1.00 0.00 85 GLU A C 12
ATOM 14999 O O . GLU A 1 85 ? -20.832 -8.585 -11.491 1.00 0.00 85 GLU A O 12
ATOM 15013 N N . GLY A 1 1 ? -35.306 4.482 -35.131 1.00 0.00 1 GLY A N 13
ATOM 15014 C CA . GLY A 1 1 ? -34.329 3.450 -34.836 1.00 0.00 1 GLY A CA 13
ATOM 15015 C C . GLY A 1 1 ? -33.871 2.713 -36.078 1.00 0.00 1 GLY A C 13
ATOM 15016 O O . GLY A 1 1 ? -33.254 3.302 -36.966 1.00 0.00 1 GLY A O 13
ATOM 15020 N N . SER A 1 2 ? -34.172 1.419 -36.142 1.00 0.00 2 SER A N 13
ATOM 15021 C CA . SER A 1 2 ? -33.782 0.599 -37.282 1.00 0.00 2 SER A CA 13
ATOM 15022 C C . SER A 1 2 ? -32.264 0.482 -37.373 1.00 0.00 2 SER A C 13
ATOM 15023 O O . SER A 1 2 ? -31.685 0.592 -38.454 1.00 0.00 2 SER A O 13
ATOM 15031 N N . SER A 1 3 ? -31.624 0.257 -36.230 1.00 0.00 3 SER A N 13
ATOM 15032 C CA . SER A 1 3 ? -30.173 0.128 -36.179 1.00 0.00 3 SER A CA 13
ATOM 15033 C C . SER A 1 3 ? -29.755 -0.892 -35.123 1.00 0.00 3 SER A C 13
ATOM 15034 O O . SER A 1 3 ? -30.555 -1.290 -34.277 1.00 0.00 3 SER A O 13
ATOM 15042 N N . GLY A 1 4 ? -28.495 -1.312 -35.181 1.00 0.00 4 GLY A N 13
ATOM 15043 C CA . GLY A 1 4 ? -27.991 -2.281 -34.226 1.00 0.00 4 GLY A CA 13
ATOM 15044 C C . GLY A 1 4 ? -27.105 -3.327 -34.873 1.00 0.00 4 GLY A C 13
ATOM 15045 O O . GLY A 1 4 ? -27.569 -4.125 -35.687 1.00 0.00 4 GLY A O 13
ATOM 15049 N N . SER A 1 5 ? -25.826 -3.321 -34.513 1.00 0.00 5 SER A N 13
ATOM 15050 C CA . SER A 1 5 ? -24.871 -4.273 -35.068 1.00 0.00 5 SER A CA 13
ATOM 15051 C C . SER A 1 5 ? -23.510 -4.133 -34.393 1.00 0.00 5 SER A C 13
ATOM 15052 O O . SER A 1 5 ? -23.064 -3.026 -34.092 1.00 0.00 5 SER A O 13
ATOM 15060 N N . SER A 1 6 ? -22.854 -5.265 -34.159 1.00 0.00 6 SER A N 13
ATOM 15061 C CA . SER A 1 6 ? -21.545 -5.272 -33.517 1.00 0.00 6 SER A CA 13
ATOM 15062 C C . SER A 1 6 ? -20.925 -6.665 -33.559 1.00 0.00 6 SER A C 13
ATOM 15063 O O . SER A 1 6 ? -21.630 -7.667 -33.675 1.00 0.00 6 SER A O 13
ATOM 15071 N N . GLY A 1 7 ? -19.600 -6.720 -33.465 1.00 0.00 7 GLY A N 13
ATOM 15072 C CA . GLY A 1 7 ? -18.906 -7.994 -33.495 1.00 0.00 7 GLY A CA 13
ATOM 15073 C C . GLY A 1 7 ? -17.400 -7.836 -33.441 1.00 0.00 7 GLY A C 13
ATOM 15074 O O . GLY A 1 7 ? -16.791 -7.305 -34.370 1.00 0.00 7 GLY A O 13
ATOM 15078 N N . MET A 1 8 ? -16.797 -8.295 -32.349 1.00 0.00 8 MET A N 13
ATOM 15079 C CA . MET A 1 8 ? -15.351 -8.201 -32.178 1.00 0.00 8 MET A CA 13
ATOM 15080 C C . MET A 1 8 ? -14.774 -9.526 -31.690 1.00 0.00 8 MET A C 13
ATOM 15081 O O . MET A 1 8 ? -15.126 -10.008 -30.614 1.00 0.00 8 MET A O 13
ATOM 15095 N N . ALA A 1 9 ? -13.887 -10.110 -32.488 1.00 0.00 9 ALA A N 13
ATOM 15096 C CA . ALA A 1 9 ? -13.260 -11.378 -32.136 1.00 0.00 9 ALA A CA 13
ATOM 15097 C C . ALA A 1 9 ? -11.756 -11.334 -32.383 1.00 0.00 9 ALA A C 13
ATOM 15098 O O . ALA A 1 9 ? -11.295 -10.750 -33.363 1.00 0.00 9 ALA A O 13
ATOM 15105 N N . SER A 1 10 ? -10.995 -11.955 -31.487 1.00 0.00 10 SER A N 13
ATOM 15106 C CA . SER A 1 10 ? -9.542 -11.983 -31.605 1.00 0.00 10 SER A CA 13
ATOM 15107 C C . SER A 1 10 ? -8.964 -13.214 -30.915 1.00 0.00 10 SER A C 13
ATOM 15108 O O . SER A 1 10 ? -9.371 -13.567 -29.808 1.00 0.00 10 SER A O 13
ATOM 15116 N N . SER A 1 11 ? -8.013 -13.865 -31.577 1.00 0.00 11 SER A N 13
ATOM 15117 C CA . SER A 1 11 ? -7.381 -15.059 -31.030 1.00 0.00 11 SER A CA 13
ATOM 15118 C C . SER A 1 11 ? -6.021 -15.299 -31.678 1.00 0.00 11 SER A C 13
ATOM 15119 O O . SER A 1 11 ? -5.886 -15.251 -32.901 1.00 0.00 11 SER A O 13
ATOM 15127 N N . VAL A 1 12 ? -5.015 -15.559 -30.849 1.00 0.00 12 VAL A N 13
ATOM 15128 C CA . VAL A 1 12 ? -3.664 -15.808 -31.340 1.00 0.00 12 VAL A CA 13
ATOM 15129 C C . VAL A 1 12 ? -3.406 -17.301 -31.503 1.00 0.00 12 VAL A C 13
ATOM 15130 O O . VAL A 1 12 ? -4.274 -18.128 -31.218 1.00 0.00 12 VAL A O 13
ATOM 15143 N N . LEU A 1 13 ? -2.206 -17.642 -31.961 1.00 0.00 13 LEU A N 13
ATOM 15144 C CA . LEU A 1 13 ? -1.831 -19.037 -32.161 1.00 0.00 13 LEU A CA 13
ATOM 15145 C C . LEU A 1 13 ? -0.603 -19.396 -31.331 1.00 0.00 13 LEU A C 13
ATOM 15146 O O . LEU A 1 13 ? 0.239 -20.184 -31.760 1.00 0.00 13 LEU A O 13
ATOM 15162 N N . GLU A 1 14 ? -0.508 -18.812 -30.141 1.00 0.00 14 GLU A N 13
ATOM 15163 C CA . GLU A 1 14 ? 0.617 -19.072 -29.251 1.00 0.00 14 GLU A CA 13
ATOM 15164 C C . GLU A 1 14 ? 0.175 -19.037 -27.790 1.00 0.00 14 GLU A C 13
ATOM 15165 O O . GLU A 1 14 ? -0.700 -18.257 -27.414 1.00 0.00 14 GLU A O 13
ATOM 15177 N N . MET A 1 15 ? 0.786 -19.888 -26.973 1.00 0.00 15 MET A N 13
ATOM 15178 C CA . MET A 1 15 ? 0.457 -19.954 -25.554 1.00 0.00 15 MET A CA 13
ATOM 15179 C C . MET A 1 15 ? 1.381 -19.056 -24.738 1.00 0.00 15 MET A C 13
ATOM 15180 O O . MET A 1 15 ? 2.315 -19.534 -24.093 1.00 0.00 15 MET A O 13
ATOM 15194 N N . ILE A 1 16 ? 1.116 -17.754 -24.773 1.00 0.00 16 ILE A N 13
ATOM 15195 C CA . ILE A 1 16 ? 1.925 -16.791 -24.036 1.00 0.00 16 ILE A CA 13
ATOM 15196 C C . ILE A 1 16 ? 1.141 -16.189 -22.875 1.00 0.00 16 ILE A C 13
ATOM 15197 O O . ILE A 1 16 ? 0.075 -15.603 -23.069 1.00 0.00 16 ILE A O 13
ATOM 15213 N N . LYS A 1 17 ? 1.676 -16.334 -21.668 1.00 0.00 17 LYS A N 13
ATOM 15214 C CA . LYS A 1 17 ? 1.029 -15.802 -20.474 1.00 0.00 17 LYS A CA 13
ATOM 15215 C C . LYS A 1 17 ? 1.530 -14.395 -20.165 1.00 0.00 17 LYS A C 13
ATOM 15216 O O . LYS A 1 17 ? 1.846 -14.078 -19.019 1.00 0.00 17 LYS A O 13
ATOM 15235 N N . GLU A 1 18 ? 1.599 -13.557 -21.195 1.00 0.00 18 GLU A N 13
ATOM 15236 C CA . GLU A 1 18 ? 2.062 -12.184 -21.031 1.00 0.00 18 GLU A CA 13
ATOM 15237 C C . GLU A 1 18 ? 0.900 -11.256 -20.687 1.00 0.00 18 GLU A C 13
ATOM 15238 O O . GLU A 1 18 ? 0.807 -10.144 -21.205 1.00 0.00 18 GLU A O 13
ATOM 15250 N N . GLU A 1 19 ? 0.017 -11.723 -19.809 1.00 0.00 19 GLU A N 13
ATOM 15251 C CA . GLU A 1 19 ? -1.139 -10.935 -19.397 1.00 0.00 19 GLU A CA 13
ATOM 15252 C C . GLU A 1 19 ? -1.205 -10.820 -17.877 1.00 0.00 19 GLU A C 13
ATOM 15253 O O . GLU A 1 19 ? -1.258 -9.719 -17.328 1.00 0.00 19 GLU A O 13
ATOM 15265 N N . VAL A 1 20 ? -1.201 -11.965 -17.201 1.00 0.00 20 VAL A N 13
ATOM 15266 C CA . VAL A 1 20 ? -1.259 -11.994 -15.745 1.00 0.00 20 VAL A CA 13
ATOM 15267 C C . VAL A 1 20 ? 0.031 -11.461 -15.132 1.00 0.00 20 VAL A C 13
ATOM 15268 O O . VAL A 1 20 ? 0.045 -10.994 -13.993 1.00 0.00 20 VAL A O 13
ATOM 15281 N N . THR A 1 21 ? 1.116 -11.533 -15.897 1.00 0.00 21 THR A N 13
ATOM 15282 C CA . THR A 1 21 ? 2.413 -11.059 -15.429 1.00 0.00 21 THR A CA 13
ATOM 15283 C C . THR A 1 21 ? 2.534 -9.547 -15.584 1.00 0.00 21 THR A C 13
ATOM 15284 O O . THR A 1 21 ? 2.065 -8.974 -16.568 1.00 0.00 21 THR A O 13
ATOM 15295 N N . CYS A 1 22 ? 3.166 -8.906 -14.606 1.00 0.00 22 CYS A N 13
ATOM 15296 C CA . CYS A 1 22 ? 3.349 -7.460 -14.633 1.00 0.00 22 CYS A CA 13
ATOM 15297 C C . CYS A 1 22 ? 3.766 -6.990 -16.024 1.00 0.00 22 CYS A C 13
ATOM 15298 O O . CYS A 1 22 ? 4.815 -7.369 -16.546 1.00 0.00 22 CYS A O 13
ATOM 15305 N N . PRO A 1 23 ? 2.926 -6.145 -16.639 1.00 0.00 23 PRO A N 13
ATOM 15306 C CA . PRO A 1 23 ? 3.185 -5.604 -17.977 1.00 0.00 23 PRO A CA 13
ATOM 15307 C C . PRO A 1 23 ? 4.345 -4.614 -17.987 1.00 0.00 23 PRO A C 13
ATOM 15308 O O . PRO A 1 23 ? 4.647 -4.008 -19.015 1.00 0.00 23 PRO A O 13
ATOM 15319 N N . ILE A 1 24 ? 4.991 -4.455 -16.837 1.00 0.00 24 ILE A N 13
ATOM 15320 C CA . ILE A 1 24 ? 6.118 -3.539 -16.714 1.00 0.00 24 ILE A CA 13
ATOM 15321 C C . ILE A 1 24 ? 7.434 -4.300 -16.591 1.00 0.00 24 ILE A C 13
ATOM 15322 O O . ILE A 1 24 ? 8.313 -4.186 -17.446 1.00 0.00 24 ILE A O 13
ATOM 15338 N N . CYS A 1 25 ? 7.563 -5.079 -15.522 1.00 0.00 25 CYS A N 13
ATOM 15339 C CA . CYS A 1 25 ? 8.770 -5.861 -15.286 1.00 0.00 25 CYS A CA 13
ATOM 15340 C C . CYS A 1 25 ? 8.627 -7.268 -15.859 1.00 0.00 25 CYS A C 13
ATOM 15341 O O . CYS A 1 25 ? 9.616 -7.904 -16.227 1.00 0.00 25 CYS A O 13
ATOM 15348 N N . LEU A 1 26 ? 7.391 -7.749 -15.933 1.00 0.00 26 LEU A N 13
ATOM 15349 C CA . LEU A 1 26 ? 7.118 -9.080 -16.462 1.00 0.00 26 LEU A CA 13
ATOM 15350 C C . LEU A 1 26 ? 7.593 -10.159 -15.494 1.00 0.00 26 LEU A C 13
ATOM 15351 O O . LEU A 1 26 ? 8.209 -11.143 -15.901 1.00 0.00 26 LEU A O 13
ATOM 15367 N N . GLU A 1 27 ? 7.302 -9.967 -14.212 1.00 0.00 27 GLU A N 13
ATOM 15368 C CA . GLU A 1 27 ? 7.699 -10.924 -13.186 1.00 0.00 27 GLU A CA 13
ATOM 15369 C C . GLU A 1 27 ? 6.579 -11.129 -12.170 1.00 0.00 27 GLU A C 13
ATOM 15370 O O . GLU A 1 27 ? 5.647 -10.328 -12.086 1.00 0.00 27 GLU A O 13
ATOM 15382 N N . LEU A 1 28 ? 6.677 -12.208 -11.400 1.00 0.00 28 LEU A N 13
ATOM 15383 C CA . LEU A 1 28 ? 5.672 -12.520 -10.389 1.00 0.00 28 LEU A CA 13
ATOM 15384 C C . LEU A 1 28 ? 5.265 -11.267 -9.622 1.00 0.00 28 LEU A C 13
ATOM 15385 O O . LEU A 1 28 ? 6.082 -10.655 -8.931 1.00 0.00 28 LEU A O 13
ATOM 15401 N N . LEU A 1 29 ? 3.997 -10.890 -9.744 1.00 0.00 29 LEU A N 13
ATOM 15402 C CA . LEU A 1 29 ? 3.480 -9.710 -9.059 1.00 0.00 29 LEU A CA 13
ATOM 15403 C C . LEU A 1 29 ? 3.557 -9.882 -7.546 1.00 0.00 29 LEU A C 13
ATOM 15404 O O . LEU A 1 29 ? 2.895 -10.747 -6.973 1.00 0.00 29 LEU A O 13
ATOM 15420 N N . LYS A 1 30 ? 4.368 -9.049 -6.902 1.00 0.00 30 LYS A N 13
ATOM 15421 C CA . LYS A 1 30 ? 4.530 -9.105 -5.454 1.00 0.00 30 LYS A CA 13
ATOM 15422 C C . LYS A 1 30 ? 3.630 -8.084 -4.766 1.00 0.00 30 LYS A C 13
ATOM 15423 O O . LYS A 1 30 ? 3.814 -6.877 -4.922 1.00 0.00 30 LYS A O 13
ATOM 15442 N N . GLU A 1 31 ? 2.658 -8.577 -4.005 1.00 0.00 31 GLU A N 13
ATOM 15443 C CA . GLU A 1 31 ? 1.730 -7.706 -3.293 1.00 0.00 31 GLU A CA 13
ATOM 15444 C C . GLU A 1 31 ? 1.245 -6.574 -4.195 1.00 0.00 31 GLU A C 13
ATOM 15445 O O . GLU A 1 31 ? 1.322 -5.395 -3.850 1.00 0.00 31 GLU A O 13
ATOM 15457 N N . PRO A 1 32 ? 0.734 -6.940 -5.380 1.00 0.00 32 PRO A N 13
ATOM 15458 C CA . PRO A 1 32 ? 0.227 -5.972 -6.356 1.00 0.00 32 PRO A CA 13
ATOM 15459 C C . PRO A 1 32 ? -1.065 -5.306 -5.895 1.00 0.00 32 PRO A C 13
ATOM 15460 O O . PRO A 1 32 ? -1.671 -5.722 -4.907 1.00 0.00 32 PRO A O 13
ATOM 15471 N N . VAL A 1 33 ? -1.482 -4.270 -6.616 1.00 0.00 33 VAL A N 13
ATOM 15472 C CA . VAL A 1 33 ? -2.703 -3.547 -6.281 1.00 0.00 33 VAL A CA 13
ATOM 15473 C C . VAL A 1 33 ? -3.535 -3.268 -7.527 1.00 0.00 33 VAL A C 13
ATOM 15474 O O . VAL A 1 33 ? -3.101 -2.550 -8.428 1.00 0.00 33 VAL A O 13
ATOM 15487 N N . SER A 1 34 ? -4.735 -3.839 -7.571 1.00 0.00 34 SER A N 13
ATOM 15488 C CA . SER A 1 34 ? -5.628 -3.654 -8.709 1.00 0.00 34 SER A CA 13
ATOM 15489 C C . SER A 1 34 ? -6.198 -2.239 -8.728 1.00 0.00 34 SER A C 13
ATOM 15490 O O . SER A 1 34 ? -6.132 -1.518 -7.733 1.00 0.00 34 SER A O 13
ATOM 15498 N N . ALA A 1 35 ? -6.757 -1.848 -9.869 1.00 0.00 35 ALA A N 13
ATOM 15499 C CA . ALA A 1 35 ? -7.340 -0.521 -10.018 1.00 0.00 35 ALA A CA 13
ATOM 15500 C C . ALA A 1 35 ? -8.734 -0.600 -10.632 1.00 0.00 35 ALA A C 13
ATOM 15501 O O . ALA A 1 35 ? -9.180 -1.669 -11.048 1.00 0.00 35 ALA A O 13
ATOM 15508 N N . ASP A 1 36 ? -9.417 0.538 -10.685 1.00 0.00 36 ASP A N 13
ATOM 15509 C CA . ASP A 1 36 ? -10.760 0.598 -11.249 1.00 0.00 36 ASP A CA 13
ATOM 15510 C C . ASP A 1 36 ? -10.820 -0.126 -12.591 1.00 0.00 36 ASP A C 13
ATOM 15511 O O . ASP A 1 36 ? -11.817 -0.771 -12.917 1.00 0.00 36 ASP A O 13
ATOM 15520 N N . CYS A 1 37 ? -9.746 -0.015 -13.365 1.00 0.00 37 CYS A N 13
ATOM 15521 C CA . CYS A 1 37 ? -9.675 -0.657 -14.672 1.00 0.00 37 CYS A CA 13
ATOM 15522 C C . CYS A 1 37 ? -9.205 -2.103 -14.543 1.00 0.00 37 CYS A C 13
ATOM 15523 O O . CYS A 1 37 ? -8.571 -2.644 -15.447 1.00 0.00 37 CYS A O 13
ATOM 15530 N N . ASN A 1 38 ? -9.523 -2.723 -13.411 1.00 0.00 38 ASN A N 13
ATOM 15531 C CA . ASN A 1 38 ? -9.134 -4.107 -13.162 1.00 0.00 38 ASN A CA 13
ATOM 15532 C C . ASN A 1 38 ? -7.701 -4.360 -13.622 1.00 0.00 38 ASN A C 13
ATOM 15533 O O . ASN A 1 38 ? -7.418 -5.355 -14.290 1.00 0.00 38 ASN A O 13
ATOM 15544 N N . HIS A 1 39 ? -6.800 -3.453 -13.258 1.00 0.00 39 HIS A N 13
ATOM 15545 C CA . HIS A 1 39 ? -5.395 -3.578 -13.632 1.00 0.00 39 HIS A CA 13
ATOM 15546 C C . HIS A 1 39 ? -4.494 -3.448 -12.408 1.00 0.00 39 HIS A C 13
ATOM 15547 O O . HIS A 1 39 ? -4.380 -2.372 -11.820 1.00 0.00 39 HIS A O 13
ATOM 15561 N N . SER A 1 40 ? -3.855 -4.551 -12.029 1.00 0.00 40 SER A N 13
ATOM 15562 C CA . SER A 1 40 ? -2.968 -4.560 -10.872 1.00 0.00 40 SER A CA 13
ATOM 15563 C C . SER A 1 40 ? -1.506 -4.587 -11.309 1.00 0.00 40 SER A C 13
ATOM 15564 O O . SER A 1 40 ? -1.179 -5.067 -12.395 1.00 0.00 40 SER A O 13
ATOM 15572 N N . PHE A 1 41 ? -0.630 -4.067 -10.455 1.00 0.00 41 PHE A N 13
ATOM 15573 C CA . PHE A 1 41 ? 0.797 -4.030 -10.752 1.00 0.00 41 PHE A CA 13
ATOM 15574 C C . PHE A 1 41 ? 1.622 -4.147 -9.474 1.00 0.00 41 PHE A C 13
ATOM 15575 O O . PHE A 1 41 ? 1.110 -3.952 -8.371 1.00 0.00 41 PHE A O 13
ATOM 15592 N N . CYS A 1 42 ? 2.901 -4.469 -9.630 1.00 0.00 42 CYS A N 13
ATOM 15593 C CA . CYS A 1 42 ? 3.799 -4.615 -8.490 1.00 0.00 42 CYS A CA 13
ATOM 15594 C C . CYS A 1 42 ? 3.757 -3.373 -7.604 1.00 0.00 42 CYS A C 13
ATOM 15595 O O . CYS A 1 42 ? 4.056 -2.267 -8.053 1.00 0.00 42 CYS A O 13
ATOM 15602 N N . ARG A 1 43 ? 3.386 -3.566 -6.342 1.00 0.00 43 ARG A N 13
ATOM 15603 C CA . ARG A 1 43 ? 3.305 -2.463 -5.393 1.00 0.00 43 ARG A CA 13
ATOM 15604 C C . ARG A 1 43 ? 4.352 -1.398 -5.705 1.00 0.00 43 ARG A C 13
ATOM 15605 O O . ARG A 1 43 ? 4.100 -0.203 -5.558 1.00 0.00 43 ARG A O 13
ATOM 15626 N N . ALA A 1 44 ? 5.529 -1.842 -6.136 1.00 0.00 44 ALA A N 13
ATOM 15627 C CA . ALA A 1 44 ? 6.614 -0.928 -6.471 1.00 0.00 44 ALA A CA 13
ATOM 15628 C C . ALA A 1 44 ? 6.420 -0.331 -7.861 1.00 0.00 44 ALA A C 13
ATOM 15629 O O . ALA A 1 44 ? 6.411 0.889 -8.028 1.00 0.00 44 ALA A O 13
ATOM 15636 N N . CYS A 1 45 ? 6.268 -1.199 -8.856 1.00 0.00 45 CYS A N 13
ATOM 15637 C CA . CYS A 1 45 ? 6.076 -0.758 -10.232 1.00 0.00 45 CYS A CA 13
ATOM 15638 C C . CYS A 1 45 ? 5.018 0.339 -10.310 1.00 0.00 45 CYS A C 13
ATOM 15639 O O . CYS A 1 45 ? 5.251 1.400 -10.889 1.00 0.00 45 CYS A O 13
ATOM 15646 N N . ILE A 1 46 ? 3.855 0.074 -9.723 1.00 0.00 46 ILE A N 13
ATOM 15647 C CA . ILE A 1 46 ? 2.763 1.039 -9.724 1.00 0.00 46 ILE A CA 13
ATOM 15648 C C . ILE A 1 46 ? 3.187 2.352 -9.074 1.00 0.00 46 ILE A C 13
ATOM 15649 O O . ILE A 1 46 ? 2.678 3.420 -9.416 1.00 0.00 46 ILE A O 13
ATOM 15665 N N . THR A 1 47 ? 4.125 2.265 -8.136 1.00 0.00 47 THR A N 13
ATOM 15666 C CA . THR A 1 47 ? 4.620 3.445 -7.439 1.00 0.00 47 THR A CA 13
ATOM 15667 C C . THR A 1 47 ? 5.497 4.296 -8.350 1.00 0.00 47 THR A C 13
ATOM 15668 O O . THR A 1 47 ? 5.220 5.476 -8.571 1.00 0.00 47 THR A O 13
ATOM 15679 N N . LEU A 1 48 ? 6.554 3.690 -8.879 1.00 0.00 48 LEU A N 13
ATOM 15680 C CA . LEU A 1 48 ? 7.472 4.393 -9.769 1.00 0.00 48 LEU A CA 13
ATOM 15681 C C . LEU A 1 48 ? 6.725 5.008 -10.948 1.00 0.00 48 LEU A C 13
ATOM 15682 O O . LEU A 1 48 ? 6.812 6.211 -11.191 1.00 0.00 48 LEU A O 13
ATOM 15698 N N . ASN A 1 49 ? 5.988 4.174 -11.675 1.00 0.00 49 ASN A N 13
ATOM 15699 C CA . ASN A 1 49 ? 5.223 4.637 -12.828 1.00 0.00 49 ASN A CA 13
ATOM 15700 C C . ASN A 1 49 ? 4.500 5.942 -12.512 1.00 0.00 49 ASN A C 13
ATOM 15701 O O . ASN A 1 49 ? 4.669 6.943 -13.209 1.00 0.00 49 ASN A O 13
ATOM 15712 N N . TYR A 1 50 ? 3.693 5.924 -11.456 1.00 0.00 50 TYR A N 13
ATOM 15713 C CA . TYR A 1 50 ? 2.942 7.106 -11.048 1.00 0.00 50 TYR A CA 13
ATOM 15714 C C . TYR A 1 50 ? 3.841 8.338 -11.013 1.00 0.00 50 TYR A C 13
ATOM 15715 O O . TYR A 1 50 ? 3.492 9.389 -11.549 1.00 0.00 50 TYR A O 13
ATOM 15733 N N . GLU A 1 51 ? 5.000 8.198 -10.377 1.00 0.00 51 GLU A N 13
ATOM 15734 C CA . GLU A 1 51 ? 5.949 9.300 -10.271 1.00 0.00 51 GLU A CA 13
ATOM 15735 C C . GLU A 1 51 ? 6.504 9.674 -11.642 1.00 0.00 51 GLU A C 13
ATOM 15736 O O . GLU A 1 51 ? 6.643 10.853 -11.967 1.00 0.00 51 GLU A O 13
ATOM 15748 N N . SER A 1 52 ? 6.820 8.661 -12.443 1.00 0.00 52 SER A N 13
ATOM 15749 C CA . SER A 1 52 ? 7.363 8.882 -13.778 1.00 0.00 52 SER A CA 13
ATOM 15750 C C . SER A 1 52 ? 6.507 9.876 -14.555 1.00 0.00 52 SER A C 13
ATOM 15751 O O . SER A 1 52 ? 7.011 10.865 -15.086 1.00 0.00 52 SER A O 13
ATOM 15759 N N . ASN A 1 53 ? 5.207 9.605 -14.618 1.00 0.00 53 ASN A N 13
ATOM 15760 C CA . ASN A 1 53 ? 4.278 10.475 -15.331 1.00 0.00 53 ASN A CA 13
ATOM 15761 C C . ASN A 1 53 ? 3.151 10.936 -14.413 1.00 0.00 53 ASN A C 13
ATOM 15762 O O . ASN A 1 53 ? 2.247 10.166 -14.087 1.00 0.00 53 ASN A O 13
ATOM 15773 N N . ARG A 1 54 ? 3.210 12.198 -13.999 1.00 0.00 54 ARG A N 13
ATOM 15774 C CA . ARG A 1 54 ? 2.194 12.762 -13.118 1.00 0.00 54 ARG A CA 13
ATOM 15775 C C . ARG A 1 54 ? 1.448 13.901 -13.807 1.00 0.00 54 ARG A C 13
ATOM 15776 O O . ARG A 1 54 ? 2.055 14.740 -14.472 1.00 0.00 54 ARG A O 13
ATOM 15797 N N . ASN A 1 55 ? 0.130 13.922 -13.644 1.00 0.00 55 ASN A N 13
ATOM 15798 C CA . ASN A 1 55 ? -0.699 14.957 -14.251 1.00 0.00 55 ASN A CA 13
ATOM 15799 C C . ASN A 1 55 ? -0.811 16.171 -13.335 1.00 0.00 55 ASN A C 13
ATOM 15800 O O . ASN A 1 55 ? -0.600 16.073 -12.125 1.00 0.00 55 ASN A O 13
ATOM 15811 N N . THR A 1 56 ? -1.146 17.318 -13.919 1.00 0.00 56 THR A N 13
ATOM 15812 C CA . THR A 1 56 ? -1.285 18.552 -13.156 1.00 0.00 56 THR A CA 13
ATOM 15813 C C . THR A 1 56 ? -2.274 18.380 -12.008 1.00 0.00 56 THR A C 13
ATOM 15814 O O . THR A 1 56 ? -2.197 19.082 -11.000 1.00 0.00 56 THR A O 13
ATOM 15825 N N . ASP A 1 57 ? -3.200 17.441 -12.167 1.00 0.00 57 ASP A N 13
ATOM 15826 C CA . ASP A 1 57 ? -4.203 17.176 -11.143 1.00 0.00 57 ASP A CA 13
ATOM 15827 C C . ASP A 1 57 ? -3.579 16.474 -9.941 1.00 0.00 57 ASP A C 13
ATOM 15828 O O . ASP A 1 57 ? -3.861 16.818 -8.793 1.00 0.00 57 ASP A O 13
ATOM 15837 N N . GLY A 1 58 ? -2.731 15.486 -10.212 1.00 0.00 58 GLY A N 13
ATOM 15838 C CA . GLY A 1 58 ? -2.082 14.751 -9.143 1.00 0.00 58 GLY A CA 13
ATOM 15839 C C . GLY A 1 58 ? -2.186 13.249 -9.326 1.00 0.00 58 GLY A C 13
ATOM 15840 O O . GLY A 1 58 ? -1.270 12.508 -8.969 1.00 0.00 58 GLY A O 13
ATOM 15844 N N . LYS A 1 59 ? -3.305 12.799 -9.882 1.00 0.00 59 LYS A N 13
ATOM 15845 C CA . LYS A 1 59 ? -3.527 11.376 -10.112 1.00 0.00 59 LYS A CA 13
ATOM 15846 C C . LYS A 1 59 ? -2.460 10.802 -11.039 1.00 0.00 59 LYS A C 13
ATOM 15847 O O . LYS A 1 59 ? -1.570 11.518 -11.495 1.00 0.00 59 LYS A O 13
ATOM 15866 N N . GLY A 1 60 ? -2.557 9.505 -11.314 1.00 0.00 60 GLY A N 13
ATOM 15867 C CA . GLY A 1 60 ? -1.595 8.857 -12.186 1.00 0.00 60 GLY A CA 13
ATOM 15868 C C . GLY A 1 60 ? -2.256 8.129 -13.339 1.00 0.00 60 GLY A C 13
ATOM 15869 O O . GLY A 1 60 ? -3.451 7.838 -13.296 1.00 0.00 60 GLY A O 13
ATOM 15873 N N . ASN A 1 61 ? -1.478 7.835 -14.376 1.00 0.00 61 ASN A N 13
ATOM 15874 C CA . ASN A 1 61 ? -1.996 7.139 -15.548 1.00 0.00 61 ASN A CA 13
ATOM 15875 C C . ASN A 1 61 ? -1.669 5.650 -15.484 1.00 0.00 61 ASN A C 13
ATOM 15876 O O . ASN A 1 61 ? -0.728 5.238 -14.805 1.00 0.00 61 ASN A O 13
ATOM 15887 N N . CYS A 1 62 ? -2.452 4.847 -16.197 1.00 0.00 62 CYS A N 13
ATOM 15888 C CA . CYS A 1 62 ? -2.247 3.404 -16.223 1.00 0.00 62 CYS A CA 13
ATOM 15889 C C . CYS A 1 62 ? -1.249 3.015 -17.310 1.00 0.00 62 CYS A C 13
ATOM 15890 O O . CYS A 1 62 ? -1.402 3.363 -18.481 1.00 0.00 62 CYS A O 13
ATOM 15897 N N . PRO A 1 63 ? -0.201 2.276 -16.915 1.00 0.00 63 PRO A N 13
ATOM 15898 C CA . PRO A 1 63 ? 0.842 1.824 -17.839 1.00 0.00 63 PRO A CA 13
ATOM 15899 C C . PRO A 1 63 ? 0.335 0.763 -18.811 1.00 0.00 63 PRO A C 13
ATOM 15900 O O . PRO A 1 63 ? 1.121 0.108 -19.495 1.00 0.00 63 PRO A O 13
ATOM 15911 N N . VAL A 1 64 ? -0.983 0.599 -18.866 1.00 0.00 64 VAL A N 13
ATOM 15912 C CA . VAL A 1 64 ? -1.594 -0.381 -19.755 1.00 0.00 64 VAL A CA 13
ATOM 15913 C C . VAL A 1 64 ? -2.742 0.236 -20.547 1.00 0.00 64 VAL A C 13
ATOM 15914 O O . VAL A 1 64 ? -2.830 0.071 -21.764 1.00 0.00 64 VAL A O 13
ATOM 15927 N N . CYS A 1 65 ? -3.620 0.947 -19.848 1.00 0.00 65 CYS A N 13
ATOM 15928 C CA . CYS A 1 65 ? -4.764 1.589 -20.485 1.00 0.00 65 CYS A CA 13
ATOM 15929 C C . CYS A 1 65 ? -4.629 3.109 -20.438 1.00 0.00 65 CYS A C 13
ATOM 15930 O O . CYS A 1 65 ? -5.407 3.831 -21.063 1.00 0.00 65 CYS A O 13
ATOM 15937 N N . ARG A 1 66 ? -3.638 3.587 -19.693 1.00 0.00 66 ARG A N 13
ATOM 15938 C CA . ARG A 1 66 ? -3.402 5.020 -19.563 1.00 0.00 66 ARG A CA 13
ATOM 15939 C C . ARG A 1 66 ? -4.673 5.743 -19.128 1.00 0.00 66 ARG A C 13
ATOM 15940 O O . ARG A 1 66 ? -5.034 6.778 -19.688 1.00 0.00 66 ARG A O 13
ATOM 15961 N N . VAL A 1 67 ? -5.349 5.190 -18.126 1.00 0.00 67 VAL A N 13
ATOM 15962 C CA . VAL A 1 67 ? -6.580 5.782 -17.615 1.00 0.00 67 VAL A CA 13
ATOM 15963 C C . VAL A 1 67 ? -6.329 6.530 -16.311 1.00 0.00 67 VAL A C 13
ATOM 15964 O O . VAL A 1 67 ? -5.598 6.071 -15.433 1.00 0.00 67 VAL A O 13
ATOM 15977 N N . PRO A 1 68 ? -6.950 7.712 -16.178 1.00 0.00 68 PRO A N 13
ATOM 15978 C CA . PRO A 1 68 ? -6.810 8.550 -14.983 1.00 0.00 68 PRO A CA 13
ATOM 15979 C C . PRO A 1 68 ? -7.498 7.941 -13.766 1.00 0.00 68 PRO A C 13
ATOM 15980 O O . PRO A 1 68 ? -8.725 7.945 -13.667 1.00 0.00 68 PRO A O 13
ATOM 15991 N N . TYR A 1 69 ? -6.699 7.420 -12.841 1.00 0.00 69 TYR A N 13
ATOM 15992 C CA . TYR A 1 69 ? -7.231 6.806 -11.630 1.00 0.00 69 TYR A CA 13
ATOM 15993 C C . TYR A 1 69 ? -6.664 7.479 -10.384 1.00 0.00 69 TYR A C 13
ATOM 15994 O O . TYR A 1 69 ? -5.520 7.934 -10.358 1.00 0.00 69 TYR A O 13
ATOM 16012 N N . PRO A 1 70 ? -7.483 7.544 -9.323 1.00 0.00 70 PRO A N 13
ATOM 16013 C CA . PRO A 1 70 ? -7.085 8.158 -8.053 1.00 0.00 70 PRO A CA 13
ATOM 16014 C C . PRO A 1 70 ? -6.035 7.335 -7.315 1.00 0.00 70 PRO A C 13
ATOM 16015 O O . PRO A 1 70 ? -6.135 6.111 -7.236 1.00 0.00 70 PRO A O 13
ATOM 16026 N N . PHE A 1 71 ? -5.029 8.015 -6.775 1.00 0.00 71 PHE A N 13
ATOM 16027 C CA . PHE A 1 71 ? -3.960 7.347 -6.043 1.00 0.00 71 PHE A CA 13
ATOM 16028 C C . PHE A 1 71 ? -4.390 7.039 -4.612 1.00 0.00 71 PHE A C 13
ATOM 16029 O O . PHE A 1 71 ? -3.612 7.193 -3.671 1.00 0.00 71 PHE A O 13
ATOM 16046 N N . GLY A 1 72 ? -5.637 6.604 -4.455 1.00 0.00 72 GLY A N 13
ATOM 16047 C CA . GLY A 1 72 ? -6.150 6.282 -3.137 1.00 0.00 72 GLY A CA 13
ATOM 16048 C C . GLY A 1 72 ? -7.288 5.281 -3.186 1.00 0.00 72 GLY A C 13
ATOM 16049 O O . GLY A 1 72 ? -8.002 5.095 -2.201 1.00 0.00 72 GLY A O 13
ATOM 16053 N N . ASN A 1 73 ? -7.458 4.637 -4.336 1.00 0.00 73 ASN A N 13
ATOM 16054 C CA . ASN A 1 73 ? -8.519 3.652 -4.510 1.00 0.00 73 ASN A CA 13
ATOM 16055 C C . ASN A 1 73 ? -7.938 2.250 -4.671 1.00 0.00 73 ASN A C 13
ATOM 16056 O O . ASN A 1 73 ? -8.542 1.264 -4.247 1.00 0.00 73 ASN A O 13
ATOM 16067 N N . LEU A 1 74 ? -6.764 2.169 -5.285 1.00 0.00 74 LEU A N 13
ATOM 16068 C CA . LEU A 1 74 ? -6.100 0.888 -5.502 1.00 0.00 74 LEU A CA 13
ATOM 16069 C C . LEU A 1 74 ? -6.369 -0.067 -4.344 1.00 0.00 74 LEU A C 13
ATOM 16070 O O . LEU A 1 74 ? -6.265 0.309 -3.177 1.00 0.00 74 LEU A O 13
ATOM 16086 N N . LYS A 1 75 ? -6.714 -1.307 -4.675 1.00 0.00 75 LYS A N 13
ATOM 16087 C CA . LYS A 1 75 ? -6.995 -2.319 -3.664 1.00 0.00 75 LYS A CA 13
ATOM 16088 C C . LYS A 1 75 ? -5.869 -3.346 -3.594 1.00 0.00 75 LYS A C 13
ATOM 16089 O O . LYS A 1 75 ? -5.319 -3.769 -4.611 1.00 0.00 75 LYS A O 13
ATOM 16108 N N . PRO A 1 76 ? -5.518 -3.759 -2.367 1.00 0.00 76 PRO A N 13
ATOM 16109 C CA . PRO A 1 76 ? -4.456 -4.743 -2.137 1.00 0.00 76 PRO A CA 13
ATOM 16110 C C . PRO A 1 76 ? -4.851 -6.141 -2.601 1.00 0.00 76 PRO A C 13
ATOM 16111 O O . PRO A 1 76 ? -5.817 -6.720 -2.106 1.00 0.00 76 PRO A O 13
ATOM 16122 N N . ASN A 1 77 ? -4.096 -6.678 -3.554 1.00 0.00 77 ASN A N 13
ATOM 16123 C CA . ASN A 1 77 ? -4.368 -8.009 -4.084 1.00 0.00 77 ASN A CA 13
ATOM 16124 C C . ASN A 1 77 ? -3.716 -9.083 -3.219 1.00 0.00 77 ASN A C 13
ATOM 16125 O O . ASN A 1 77 ? -2.532 -9.388 -3.374 1.00 0.00 77 ASN A O 13
ATOM 16136 N N . LEU A 1 78 ? -4.495 -9.655 -2.308 1.00 0.00 78 LEU A N 13
ATOM 16137 C CA . LEU A 1 78 ? -3.995 -10.696 -1.417 1.00 0.00 78 LEU A CA 13
ATOM 16138 C C . LEU A 1 78 ? -4.528 -12.065 -1.827 1.00 0.00 78 LEU A C 13
ATOM 16139 O O . LEU A 1 78 ? -3.762 -12.955 -2.199 1.00 0.00 78 LEU A O 13
ATOM 16155 N N . HIS A 1 79 ? -5.845 -12.226 -1.758 1.00 0.00 79 HIS A N 13
ATOM 16156 C CA . HIS A 1 79 ? -6.482 -13.487 -2.125 1.00 0.00 79 HIS A CA 13
ATOM 16157 C C . HIS A 1 79 ? -6.449 -13.692 -3.636 1.00 0.00 79 HIS A C 13
ATOM 16158 O O . HIS A 1 79 ? -7.417 -13.392 -4.335 1.00 0.00 79 HIS A O 13
ATOM 16172 N N . VAL A 1 80 ? -5.329 -14.206 -4.135 1.00 0.00 80 VAL A N 13
ATOM 16173 C CA . VAL A 1 80 ? -5.170 -14.452 -5.563 1.00 0.00 80 VAL A CA 13
ATOM 16174 C C . VAL A 1 80 ? -4.373 -15.726 -5.816 1.00 0.00 80 VAL A C 13
ATOM 16175 O O . VAL A 1 80 ? -3.236 -15.859 -5.365 1.00 0.00 80 VAL A O 13
ATOM 16188 N N . ALA A 1 81 ? -4.978 -16.661 -6.542 1.00 0.00 81 ALA A N 13
ATOM 16189 C CA . ALA A 1 81 ? -4.323 -17.925 -6.858 1.00 0.00 81 ALA A CA 13
ATOM 16190 C C . ALA A 1 81 ? -4.966 -18.588 -8.071 1.00 0.00 81 ALA A C 13
ATOM 16191 O O . ALA A 1 81 ? -6.189 -18.700 -8.153 1.00 0.00 81 ALA A O 13
ATOM 16198 N N . ASN A 1 82 ? -4.135 -19.026 -9.011 1.00 0.00 82 ASN A N 13
ATOM 16199 C CA . ASN A 1 82 ? -4.624 -19.678 -10.220 1.00 0.00 82 ASN A CA 13
ATOM 16200 C C . ASN A 1 82 ? -5.702 -20.704 -9.888 1.00 0.00 82 ASN A C 13
ATOM 16201 O O . ASN A 1 82 ? -6.695 -20.831 -10.606 1.00 0.00 82 ASN A O 13
ATOM 16212 N N . ILE A 1 83 ? -5.501 -21.432 -8.795 1.00 0.00 83 ILE A N 13
ATOM 16213 C CA . ILE A 1 83 ? -6.457 -22.446 -8.367 1.00 0.00 83 ILE A CA 13
ATOM 16214 C C . ILE A 1 83 ? -7.191 -22.010 -7.103 1.00 0.00 83 ILE A C 13
ATOM 16215 O O . ILE A 1 83 ? -6.571 -21.606 -6.119 1.00 0.00 83 ILE A O 13
ATOM 16231 N N . VAL A 1 84 ? -8.518 -22.095 -7.136 1.00 0.00 84 VAL A N 13
ATOM 16232 C CA . VAL A 1 84 ? -9.337 -21.712 -5.993 1.00 0.00 84 VAL A CA 13
ATOM 16233 C C . VAL A 1 84 ? -10.627 -22.523 -5.945 1.00 0.00 84 VAL A C 13
ATOM 16234 O O . VAL A 1 84 ? -11.033 -23.121 -6.942 1.00 0.00 84 VAL A O 13
ATOM 16247 N N . GLU A 1 85 ? -11.268 -22.539 -4.780 1.00 0.00 85 GLU A N 13
ATOM 16248 C CA . GLU A 1 85 ? -12.512 -23.277 -4.604 1.00 0.00 85 GLU A CA 13
ATOM 16249 C C . GLU A 1 85 ? -13.696 -22.489 -5.157 1.00 0.00 85 GLU A C 13
ATOM 16250 O O . GLU A 1 85 ? -14.825 -22.711 -4.721 1.00 0.00 85 GLU A O 13
ATOM 16264 N N . GLY A 1 1 ? 34.580 1.948 9.132 1.00 0.00 1 GLY A N 14
ATOM 16265 C CA . GLY A 1 1 ? 34.402 0.791 8.275 1.00 0.00 1 GLY A CA 14
ATOM 16266 C C . GLY A 1 1 ? 33.307 0.994 7.246 1.00 0.00 1 GLY A C 14
ATOM 16267 O O . GLY A 1 1 ? 33.049 2.119 6.819 1.00 0.00 1 GLY A O 14
ATOM 16271 N N . SER A 1 2 ? 32.663 -0.098 6.847 1.00 0.00 2 SER A N 14
ATOM 16272 C CA . SER A 1 2 ? 31.593 -0.035 5.857 1.00 0.00 2 SER A CA 14
ATOM 16273 C C . SER A 1 2 ? 30.910 -1.391 5.708 1.00 0.00 2 SER A C 14
ATOM 16274 O O . SER A 1 2 ? 31.530 -2.436 5.909 1.00 0.00 2 SER A O 14
ATOM 16282 N N . SER A 1 3 ? 29.629 -1.366 5.355 1.00 0.00 3 SER A N 14
ATOM 16283 C CA . SER A 1 3 ? 28.860 -2.592 5.182 1.00 0.00 3 SER A CA 14
ATOM 16284 C C . SER A 1 3 ? 27.554 -2.315 4.444 1.00 0.00 3 SER A C 14
ATOM 16285 O O . SER A 1 3 ? 27.062 -1.187 4.432 1.00 0.00 3 SER A O 14
ATOM 16293 N N . GLY A 1 4 ? 26.997 -3.354 3.829 1.00 0.00 4 GLY A N 14
ATOM 16294 C CA . GLY A 1 4 ? 25.753 -3.203 3.096 1.00 0.00 4 GLY A CA 14
ATOM 16295 C C . GLY A 1 4 ? 25.084 -4.532 2.810 1.00 0.00 4 GLY A C 14
ATOM 16296 O O . GLY A 1 4 ? 25.701 -5.588 2.947 1.00 0.00 4 GLY A O 14
ATOM 16300 N N . SER A 1 5 ? 23.816 -4.481 2.414 1.00 0.00 5 SER A N 14
ATOM 16301 C CA . SER A 1 5 ? 23.060 -5.691 2.113 1.00 0.00 5 SER A CA 14
ATOM 16302 C C . SER A 1 5 ? 22.233 -5.514 0.843 1.00 0.00 5 SER A C 14
ATOM 16303 O O . SER A 1 5 ? 21.235 -4.793 0.835 1.00 0.00 5 SER A O 14
ATOM 16311 N N . SER A 1 6 ? 22.656 -6.176 -0.228 1.00 0.00 6 SER A N 14
ATOM 16312 C CA . SER A 1 6 ? 21.958 -6.089 -1.506 1.00 0.00 6 SER A CA 14
ATOM 16313 C C . SER A 1 6 ? 22.577 -7.037 -2.529 1.00 0.00 6 SER A C 14
ATOM 16314 O O . SER A 1 6 ? 23.774 -6.975 -2.804 1.00 0.00 6 SER A O 14
ATOM 16322 N N . GLY A 1 7 ? 21.750 -7.915 -3.089 1.00 0.00 7 GLY A N 14
ATOM 16323 C CA . GLY A 1 7 ? 22.233 -8.864 -4.075 1.00 0.00 7 GLY A CA 14
ATOM 16324 C C . GLY A 1 7 ? 21.238 -9.976 -4.345 1.00 0.00 7 GLY A C 14
ATOM 16325 O O . GLY A 1 7 ? 20.857 -10.712 -3.435 1.00 0.00 7 GLY A O 14
ATOM 16329 N N . MET A 1 8 ? 20.815 -10.097 -5.599 1.00 0.00 8 MET A N 14
ATOM 16330 C CA . MET A 1 8 ? 19.858 -11.127 -5.986 1.00 0.00 8 MET A CA 14
ATOM 16331 C C . MET A 1 8 ? 20.120 -11.605 -7.411 1.00 0.00 8 MET A C 14
ATOM 16332 O O . MET A 1 8 ? 20.156 -10.806 -8.346 1.00 0.00 8 MET A O 14
ATOM 16346 N N . ALA A 1 9 ? 20.302 -12.912 -7.568 1.00 0.00 9 ALA A N 14
ATOM 16347 C CA . ALA A 1 9 ? 20.559 -13.495 -8.880 1.00 0.00 9 ALA A CA 14
ATOM 16348 C C . ALA A 1 9 ? 20.334 -15.003 -8.863 1.00 0.00 9 ALA A C 14
ATOM 16349 O O . ALA A 1 9 ? 20.953 -15.724 -8.081 1.00 0.00 9 ALA A O 14
ATOM 16356 N N . SER A 1 10 ? 19.443 -15.473 -9.731 1.00 0.00 10 SER A N 14
ATOM 16357 C CA . SER A 1 10 ? 19.133 -16.896 -9.812 1.00 0.00 10 SER A CA 14
ATOM 16358 C C . SER A 1 10 ? 18.354 -17.210 -11.086 1.00 0.00 10 SER A C 14
ATOM 16359 O O . SER A 1 10 ? 17.743 -16.326 -11.687 1.00 0.00 10 SER A O 14
ATOM 16367 N N . SER A 1 11 ? 18.382 -18.475 -11.493 1.00 0.00 11 SER A N 14
ATOM 16368 C CA . SER A 1 11 ? 17.683 -18.907 -12.697 1.00 0.00 11 SER A CA 14
ATOM 16369 C C . SER A 1 11 ? 16.258 -18.361 -12.723 1.00 0.00 11 SER A C 14
ATOM 16370 O O . SER A 1 11 ? 15.502 -18.522 -11.766 1.00 0.00 11 SER A O 14
ATOM 16378 N N . VAL A 1 12 ? 15.900 -17.714 -13.827 1.00 0.00 12 VAL A N 14
ATOM 16379 C CA . VAL A 1 12 ? 14.566 -17.144 -13.980 1.00 0.00 12 VAL A CA 14
ATOM 16380 C C . VAL A 1 12 ? 13.718 -17.978 -14.934 1.00 0.00 12 VAL A C 14
ATOM 16381 O O . VAL A 1 12 ? 14.223 -18.521 -15.918 1.00 0.00 12 VAL A O 14
ATOM 16394 N N . LEU A 1 13 ? 12.427 -18.076 -14.638 1.00 0.00 13 LEU A N 14
ATOM 16395 C CA . LEU A 1 13 ? 11.507 -18.845 -15.470 1.00 0.00 13 LEU A CA 14
ATOM 16396 C C . LEU A 1 13 ? 10.113 -18.228 -15.452 1.00 0.00 13 LEU A C 14
ATOM 16397 O O . LEU A 1 13 ? 9.753 -17.511 -14.518 1.00 0.00 13 LEU A O 14
ATOM 16413 N N . GLU A 1 14 ? 9.331 -18.513 -16.489 1.00 0.00 14 GLU A N 14
ATOM 16414 C CA . GLU A 1 14 ? 7.975 -17.987 -16.591 1.00 0.00 14 GLU A CA 14
ATOM 16415 C C . GLU A 1 14 ? 7.022 -19.042 -17.145 1.00 0.00 14 GLU A C 14
ATOM 16416 O O . GLU A 1 14 ? 7.143 -19.459 -18.296 1.00 0.00 14 GLU A O 14
ATOM 16428 N N . MET A 1 15 ? 6.076 -19.470 -16.316 1.00 0.00 15 MET A N 14
ATOM 16429 C CA . MET A 1 15 ? 5.102 -20.476 -16.723 1.00 0.00 15 MET A CA 14
ATOM 16430 C C . MET A 1 15 ? 4.087 -19.887 -17.698 1.00 0.00 15 MET A C 14
ATOM 16431 O O . MET A 1 15 ? 4.209 -18.735 -18.114 1.00 0.00 15 MET A O 14
ATOM 16445 N N . ILE A 1 16 ? 3.088 -20.685 -18.059 1.00 0.00 16 ILE A N 14
ATOM 16446 C CA . ILE A 1 16 ? 2.053 -20.242 -18.985 1.00 0.00 16 ILE A CA 14
ATOM 16447 C C . ILE A 1 16 ? 1.310 -19.028 -18.438 1.00 0.00 16 ILE A C 14
ATOM 16448 O O . ILE A 1 16 ? 0.419 -19.157 -17.598 1.00 0.00 16 ILE A O 14
ATOM 16464 N N . LYS A 1 17 ? 1.682 -17.847 -18.922 1.00 0.00 17 LYS A N 14
ATOM 16465 C CA . LYS A 1 17 ? 1.050 -16.608 -18.485 1.00 0.00 17 LYS A CA 14
ATOM 16466 C C . LYS A 1 17 ? 0.044 -16.116 -19.521 1.00 0.00 17 LYS A C 14
ATOM 16467 O O . LYS A 1 17 ? 0.404 -15.834 -20.663 1.00 0.00 17 LYS A O 14
ATOM 16486 N N . GLU A 1 18 ? -1.217 -16.014 -19.113 1.00 0.00 18 GLU A N 14
ATOM 16487 C CA . GLU A 1 18 ? -2.274 -15.555 -20.007 1.00 0.00 18 GLU A CA 14
ATOM 16488 C C . GLU A 1 18 ? -2.889 -14.254 -19.499 1.00 0.00 18 GLU A C 14
ATOM 16489 O O . GLU A 1 18 ? -3.963 -14.257 -18.899 1.00 0.00 18 GLU A O 14
ATOM 16501 N N . GLU A 1 19 ? -2.200 -13.144 -19.745 1.00 0.00 19 GLU A N 14
ATOM 16502 C CA . GLU A 1 19 ? -2.678 -11.836 -19.312 1.00 0.00 19 GLU A CA 14
ATOM 16503 C C . GLU A 1 19 ? -2.746 -11.760 -17.789 1.00 0.00 19 GLU A C 14
ATOM 16504 O O . GLU A 1 19 ? -3.634 -11.118 -17.228 1.00 0.00 19 GLU A O 14
ATOM 16516 N N . VAL A 1 20 ? -1.802 -12.419 -17.126 1.00 0.00 20 VAL A N 14
ATOM 16517 C CA . VAL A 1 20 ? -1.753 -12.426 -15.669 1.00 0.00 20 VAL A CA 14
ATOM 16518 C C . VAL A 1 20 ? -0.391 -11.966 -15.162 1.00 0.00 20 VAL A C 14
ATOM 16519 O O . VAL A 1 20 ? 0.027 -12.322 -14.060 1.00 0.00 20 VAL A O 14
ATOM 16532 N N . THR A 1 21 ? 0.298 -11.170 -15.973 1.00 0.00 21 THR A N 14
ATOM 16533 C CA . THR A 1 21 ? 1.614 -10.660 -15.608 1.00 0.00 21 THR A CA 14
ATOM 16534 C C . THR A 1 21 ? 1.647 -9.137 -15.660 1.00 0.00 21 THR A C 14
ATOM 16535 O O . THR A 1 21 ? 0.866 -8.513 -16.378 1.00 0.00 21 THR A O 14
ATOM 16546 N N . CYS A 1 22 ? 2.557 -8.544 -14.895 1.00 0.00 22 CYS A N 14
ATOM 16547 C CA . CYS A 1 22 ? 2.694 -7.093 -14.853 1.00 0.00 22 CYS A CA 14
ATOM 16548 C C . CYS A 1 22 ? 2.980 -6.533 -16.244 1.00 0.00 22 CYS A C 14
ATOM 16549 O O . CYS A 1 22 ? 3.982 -6.863 -16.879 1.00 0.00 22 CYS A O 14
ATOM 16556 N N . PRO A 1 23 ? 2.080 -5.666 -16.730 1.00 0.00 23 PRO A N 14
ATOM 16557 C CA . PRO A 1 23 ? 2.214 -5.042 -18.049 1.00 0.00 23 PRO A CA 14
ATOM 16558 C C . PRO A 1 23 ? 3.357 -4.034 -18.100 1.00 0.00 23 PRO A C 14
ATOM 16559 O O . PRO A 1 23 ? 3.538 -3.337 -19.099 1.00 0.00 23 PRO A O 14
ATOM 16570 N N . ILE A 1 24 ? 4.126 -3.963 -17.019 1.00 0.00 24 ILE A N 14
ATOM 16571 C CA . ILE A 1 24 ? 5.252 -3.041 -16.942 1.00 0.00 24 ILE A CA 14
ATOM 16572 C C . ILE A 1 24 ? 6.578 -3.795 -16.918 1.00 0.00 24 ILE A C 14
ATOM 16573 O O . ILE A 1 24 ? 7.355 -3.736 -17.872 1.00 0.00 24 ILE A O 14
ATOM 16589 N N . CYS A 1 25 ? 6.830 -4.504 -15.823 1.00 0.00 25 CYS A N 14
ATOM 16590 C CA . CYS A 1 25 ? 8.061 -5.271 -15.674 1.00 0.00 25 CYS A CA 14
ATOM 16591 C C . CYS A 1 25 ? 7.951 -6.618 -16.382 1.00 0.00 25 CYS A C 14
ATOM 16592 O O . CYS A 1 25 ? 8.953 -7.187 -16.817 1.00 0.00 25 CYS A O 14
ATOM 16599 N N . LEU A 1 26 ? 6.727 -7.123 -16.493 1.00 0.00 26 LEU A N 14
ATOM 16600 C CA . LEU A 1 26 ? 6.485 -8.404 -17.148 1.00 0.00 26 LEU A CA 14
ATOM 16601 C C . LEU A 1 26 ? 7.055 -9.554 -16.324 1.00 0.00 26 LEU A C 14
ATOM 16602 O O . LEU A 1 26 ? 7.778 -10.403 -16.843 1.00 0.00 26 LEU A O 14
ATOM 16618 N N . GLU A 1 27 ? 6.722 -9.574 -15.037 1.00 0.00 27 GLU A N 14
ATOM 16619 C CA . GLU A 1 27 ? 7.201 -10.621 -14.141 1.00 0.00 27 GLU A CA 14
ATOM 16620 C C . GLU A 1 27 ? 6.214 -10.855 -13.001 1.00 0.00 27 GLU A C 14
ATOM 16621 O O . GLU A 1 27 ? 5.343 -10.024 -12.738 1.00 0.00 27 GLU A O 14
ATOM 16633 N N . LEU A 1 28 ? 6.356 -11.991 -12.327 1.00 0.00 28 LEU A N 14
ATOM 16634 C CA . LEU A 1 28 ? 5.477 -12.336 -11.215 1.00 0.00 28 LEU A CA 14
ATOM 16635 C C . LEU A 1 28 ? 5.049 -11.086 -10.452 1.00 0.00 28 LEU A C 14
ATOM 16636 O O . LEU A 1 28 ? 5.879 -10.384 -9.873 1.00 0.00 28 LEU A O 14
ATOM 16652 N N . LEU A 1 29 ? 3.748 -10.816 -10.453 1.00 0.00 29 LEU A N 14
ATOM 16653 C CA . LEU A 1 29 ? 3.209 -9.652 -9.759 1.00 0.00 29 LEU A CA 14
ATOM 16654 C C . LEU A 1 29 ? 3.482 -9.737 -8.260 1.00 0.00 29 LEU A C 14
ATOM 16655 O O . LEU A 1 29 ? 2.921 -10.582 -7.562 1.00 0.00 29 LEU A O 14
ATOM 16671 N N . LYS A 1 30 ? 4.346 -8.854 -7.771 1.00 0.00 30 LYS A N 14
ATOM 16672 C CA . LYS A 1 30 ? 4.692 -8.826 -6.355 1.00 0.00 30 LYS A CA 14
ATOM 16673 C C . LYS A 1 30 ? 3.890 -7.756 -5.620 1.00 0.00 30 LYS A C 14
ATOM 16674 O O . LYS A 1 30 ? 3.984 -6.571 -5.937 1.00 0.00 30 LYS A O 14
ATOM 16693 N N . GLU A 1 31 ? 3.103 -8.183 -4.637 1.00 0.00 31 GLU A N 14
ATOM 16694 C CA . GLU A 1 31 ? 2.286 -7.260 -3.858 1.00 0.00 31 GLU A CA 14
ATOM 16695 C C . GLU A 1 31 ? 1.605 -6.239 -4.765 1.00 0.00 31 GLU A C 14
ATOM 16696 O O . GLU A 1 31 ? 1.692 -5.029 -4.555 1.00 0.00 31 GLU A O 14
ATOM 16708 N N . PRO A 1 32 ? 0.909 -6.736 -5.798 1.00 0.00 32 PRO A N 14
ATOM 16709 C CA . PRO A 1 32 ? 0.199 -5.885 -6.757 1.00 0.00 32 PRO A CA 14
ATOM 16710 C C . PRO A 1 32 ? -1.018 -5.205 -6.139 1.00 0.00 32 PRO A C 14
ATOM 16711 O O . PRO A 1 32 ? -1.529 -5.643 -5.108 1.00 0.00 32 PRO A O 14
ATOM 16722 N N . VAL A 1 33 ? -1.478 -4.133 -6.775 1.00 0.00 33 VAL A N 14
ATOM 16723 C CA . VAL A 1 33 ? -2.636 -3.393 -6.289 1.00 0.00 33 VAL A CA 14
ATOM 16724 C C . VAL A 1 33 ? -3.644 -3.153 -7.407 1.00 0.00 33 VAL A C 14
ATOM 16725 O O . VAL A 1 33 ? -3.348 -2.471 -8.388 1.00 0.00 33 VAL A O 14
ATOM 16738 N N . SER A 1 34 ? -4.837 -3.718 -7.251 1.00 0.00 34 SER A N 14
ATOM 16739 C CA . SER A 1 34 ? -5.890 -3.568 -8.249 1.00 0.00 34 SER A CA 14
ATOM 16740 C C . SER A 1 34 ? -6.303 -2.106 -8.388 1.00 0.00 34 SER A C 14
ATOM 16741 O O . SER A 1 34 ? -6.234 -1.336 -7.430 1.00 0.00 34 SER A O 14
ATOM 16749 N N . ALA A 1 35 ? -6.733 -1.730 -9.588 1.00 0.00 35 ALA A N 14
ATOM 16750 C CA . ALA A 1 35 ? -7.160 -0.362 -9.853 1.00 0.00 35 ALA A CA 14
ATOM 16751 C C . ALA A 1 35 ? -8.549 -0.332 -10.482 1.00 0.00 35 ALA A C 14
ATOM 16752 O O . ALA A 1 35 ? -9.118 -1.375 -10.801 1.00 0.00 35 ALA A O 14
ATOM 16759 N N . ASP A 1 36 ? -9.088 0.870 -10.655 1.00 0.00 36 ASP A N 14
ATOM 16760 C CA . ASP A 1 36 ? -10.411 1.036 -11.246 1.00 0.00 36 ASP A CA 14
ATOM 16761 C C . ASP A 1 36 ? -10.502 0.314 -12.587 1.00 0.00 36 ASP A C 14
ATOM 16762 O O . ASP A 1 36 ? -11.537 -0.260 -12.927 1.00 0.00 36 ASP A O 14
ATOM 16771 N N . CYS A 1 37 ? -9.412 0.348 -13.346 1.00 0.00 37 CYS A N 14
ATOM 16772 C CA . CYS A 1 37 ? -9.367 -0.300 -14.651 1.00 0.00 37 CYS A CA 14
ATOM 16773 C C . CYS A 1 37 ? -8.969 -1.767 -14.516 1.00 0.00 37 CYS A C 14
ATOM 16774 O O . CYS A 1 37 ? -8.225 -2.297 -15.340 1.00 0.00 37 CYS A O 14
ATOM 16781 N N . ASN A 1 38 ? -9.471 -2.417 -13.471 1.00 0.00 38 ASN A N 14
ATOM 16782 C CA . ASN A 1 38 ? -9.168 -3.823 -13.228 1.00 0.00 38 ASN A CA 14
ATOM 16783 C C . ASN A 1 38 ? -7.738 -4.151 -13.647 1.00 0.00 38 ASN A C 14
ATOM 16784 O O . ASN A 1 38 ? -7.481 -5.191 -14.255 1.00 0.00 38 ASN A O 14
ATOM 16795 N N . HIS A 1 39 ? -6.810 -3.258 -13.316 1.00 0.00 39 HIS A N 14
ATOM 16796 C CA . HIS A 1 39 ? -5.406 -3.454 -13.657 1.00 0.00 39 HIS A CA 14
ATOM 16797 C C . HIS A 1 39 ? -4.522 -3.318 -12.420 1.00 0.00 39 HIS A C 14
ATOM 16798 O O . HIS A 1 39 ? -4.447 -2.249 -11.815 1.00 0.00 39 HIS A O 14
ATOM 16812 N N . SER A 1 40 ? -3.857 -4.407 -12.051 1.00 0.00 40 SER A N 14
ATOM 16813 C CA . SER A 1 40 ? -2.983 -4.411 -10.884 1.00 0.00 40 SER A CA 14
ATOM 16814 C C . SER A 1 40 ? -1.517 -4.382 -11.304 1.00 0.00 40 SER A C 14
ATOM 16815 O O . SER A 1 40 ? -1.158 -4.858 -12.381 1.00 0.00 40 SER A O 14
ATOM 16823 N N . PHE A 1 41 ? -0.673 -3.820 -10.444 1.00 0.00 41 PHE A N 14
ATOM 16824 C CA . PHE A 1 41 ? 0.755 -3.728 -10.725 1.00 0.00 41 PHE A CA 14
ATOM 16825 C C . PHE A 1 41 ? 1.568 -3.788 -9.435 1.00 0.00 41 PHE A C 14
ATOM 16826 O O . PHE A 1 41 ? 1.126 -3.318 -8.386 1.00 0.00 41 PHE A O 14
ATOM 16843 N N . CYS A 1 42 ? 2.759 -4.371 -9.520 1.00 0.00 42 CYS A N 14
ATOM 16844 C CA . CYS A 1 42 ? 3.635 -4.495 -8.361 1.00 0.00 42 CYS A CA 14
ATOM 16845 C C . CYS A 1 42 ? 3.608 -3.222 -7.520 1.00 0.00 42 CYS A C 14
ATOM 16846 O O . CYS A 1 42 ? 3.826 -2.123 -8.032 1.00 0.00 42 CYS A O 14
ATOM 16853 N N . ARG A 1 43 ? 3.341 -3.378 -6.228 1.00 0.00 43 ARG A N 14
ATOM 16854 C CA . ARG A 1 43 ? 3.285 -2.241 -5.317 1.00 0.00 43 ARG A CA 14
ATOM 16855 C C . ARG A 1 43 ? 4.300 -1.174 -5.716 1.00 0.00 43 ARG A C 14
ATOM 16856 O O . ARG A 1 43 ? 3.985 0.015 -5.746 1.00 0.00 43 ARG A O 14
ATOM 16877 N N . ALA A 1 44 ? 5.518 -1.608 -6.021 1.00 0.00 44 ALA A N 14
ATOM 16878 C CA . ALA A 1 44 ? 6.579 -0.691 -6.419 1.00 0.00 44 ALA A CA 14
ATOM 16879 C C . ALA A 1 44 ? 6.323 -0.128 -7.813 1.00 0.00 44 ALA A C 14
ATOM 16880 O O . ALA A 1 44 ? 6.294 1.088 -8.007 1.00 0.00 44 ALA A O 14
ATOM 16887 N N . CYS A 1 45 ? 6.138 -1.019 -8.781 1.00 0.00 45 CYS A N 14
ATOM 16888 C CA . CYS A 1 45 ? 5.885 -0.611 -10.158 1.00 0.00 45 CYS A CA 14
ATOM 16889 C C . CYS A 1 45 ? 4.902 0.555 -10.208 1.00 0.00 45 CYS A C 14
ATOM 16890 O O . CYS A 1 45 ? 5.253 1.658 -10.626 1.00 0.00 45 CYS A O 14
ATOM 16897 N N . ILE A 1 46 ? 3.670 0.302 -9.779 1.00 0.00 46 ILE A N 14
ATOM 16898 C CA . ILE A 1 46 ? 2.637 1.330 -9.774 1.00 0.00 46 ILE A CA 14
ATOM 16899 C C . ILE A 1 46 ? 3.182 2.654 -9.249 1.00 0.00 46 ILE A C 14
ATOM 16900 O O . ILE A 1 46 ? 2.883 3.719 -9.790 1.00 0.00 46 ILE A O 14
ATOM 16916 N N . THR A 1 47 ? 3.986 2.580 -8.193 1.00 0.00 47 THR A N 14
ATOM 16917 C CA . THR A 1 47 ? 4.574 3.772 -7.595 1.00 0.00 47 THR A CA 14
ATOM 16918 C C . THR A 1 47 ? 5.472 4.500 -8.589 1.00 0.00 47 THR A C 14
ATOM 16919 O O . THR A 1 47 ? 5.168 5.615 -9.015 1.00 0.00 47 THR A O 14
ATOM 16930 N N . LEU A 1 48 ? 6.579 3.863 -8.955 1.00 0.00 48 LEU A N 14
ATOM 16931 C CA . LEU A 1 48 ? 7.522 4.449 -9.900 1.00 0.00 48 LEU A CA 14
ATOM 16932 C C . LEU A 1 48 ? 6.815 4.872 -11.184 1.00 0.00 48 LEU A C 14
ATOM 16933 O O . LEU A 1 48 ? 6.906 6.024 -11.604 1.00 0.00 48 LEU A O 14
ATOM 16949 N N . ASN A 1 49 ? 6.108 3.930 -11.802 1.00 0.00 49 ASN A N 14
ATOM 16950 C CA . ASN A 1 49 ? 5.384 4.206 -13.037 1.00 0.00 49 ASN A CA 14
ATOM 16951 C C . ASN A 1 49 ? 4.530 5.462 -12.898 1.00 0.00 49 ASN A C 14
ATOM 16952 O O . ASN A 1 49 ? 4.363 6.221 -13.854 1.00 0.00 49 ASN A O 14
ATOM 16963 N N . TYR A 1 50 ? 3.992 5.676 -11.703 1.00 0.00 50 TYR A N 14
ATOM 16964 C CA . TYR A 1 50 ? 3.153 6.839 -11.439 1.00 0.00 50 TYR A CA 14
ATOM 16965 C C . TYR A 1 50 ? 4.003 8.094 -11.263 1.00 0.00 50 TYR A C 14
ATOM 16966 O O . TYR A 1 50 ? 3.856 9.064 -12.006 1.00 0.00 50 TYR A O 14
ATOM 16984 N N . GLU A 1 51 ? 4.891 8.066 -10.275 1.00 0.00 51 GLU A N 14
ATOM 16985 C CA . GLU A 1 51 ? 5.764 9.201 -10.001 1.00 0.00 51 GLU A CA 14
ATOM 16986 C C . GLU A 1 51 ? 6.576 9.575 -11.238 1.00 0.00 51 GLU A C 14
ATOM 16987 O O . GLU A 1 51 ? 7.007 10.718 -11.389 1.00 0.00 51 GLU A O 14
ATOM 16999 N N . SER A 1 52 ? 6.780 8.601 -12.120 1.00 0.00 52 SER A N 14
ATOM 17000 C CA . SER A 1 52 ? 7.543 8.826 -13.342 1.00 0.00 52 SER A CA 14
ATOM 17001 C C . SER A 1 52 ? 6.707 9.575 -14.375 1.00 0.00 52 SER A C 14
ATOM 17002 O O . SER A 1 52 ? 7.211 10.447 -15.082 1.00 0.00 52 SER A O 14
ATOM 17010 N N . ASN A 1 53 ? 5.427 9.229 -14.455 1.00 0.00 53 ASN A N 14
ATOM 17011 C CA . ASN A 1 53 ? 4.520 9.868 -15.402 1.00 0.00 53 ASN A CA 14
ATOM 17012 C C . ASN A 1 53 ? 3.453 10.678 -14.671 1.00 0.00 53 ASN A C 14
ATOM 17013 O O . ASN A 1 53 ? 2.373 10.926 -15.205 1.00 0.00 53 ASN A O 14
ATOM 17024 N N . ARG A 1 54 ? 3.766 11.088 -13.445 1.00 0.00 54 ARG A N 14
ATOM 17025 C CA . ARG A 1 54 ? 2.835 11.869 -12.641 1.00 0.00 54 ARG A CA 14
ATOM 17026 C C . ARG A 1 54 ? 2.684 13.281 -13.200 1.00 0.00 54 ARG A C 14
ATOM 17027 O O . ARG A 1 54 ? 3.650 13.876 -13.677 1.00 0.00 54 ARG A O 14
ATOM 17048 N N . ASN A 1 55 ? 1.466 13.809 -13.139 1.00 0.00 55 ASN A N 14
ATOM 17049 C CA . ASN A 1 55 ? 1.189 15.151 -13.641 1.00 0.00 55 ASN A CA 14
ATOM 17050 C C . ASN A 1 55 ? 1.384 16.193 -12.543 1.00 0.00 55 ASN A C 14
ATOM 17051 O O . ASN A 1 55 ? 0.712 17.224 -12.525 1.00 0.00 55 ASN A O 14
ATOM 17062 N N . THR A 1 56 ? 2.309 15.916 -11.630 1.00 0.00 56 THR A N 14
ATOM 17063 C CA . THR A 1 56 ? 2.593 16.829 -10.529 1.00 0.00 56 THR A CA 14
ATOM 17064 C C . THR A 1 56 ? 1.305 17.380 -9.927 1.00 0.00 56 THR A C 14
ATOM 17065 O O . THR A 1 56 ? 1.265 18.519 -9.462 1.00 0.00 56 THR A O 14
ATOM 17076 N N . ASP A 1 57 ? 0.256 16.566 -9.938 1.00 0.00 57 ASP A N 14
ATOM 17077 C CA . ASP A 1 57 ? -1.033 16.972 -9.390 1.00 0.00 57 ASP A CA 14
ATOM 17078 C C . ASP A 1 57 ? -1.555 15.934 -8.402 1.00 0.00 57 ASP A C 14
ATOM 17079 O O . ASP A 1 57 ? -1.950 16.269 -7.286 1.00 0.00 57 ASP A O 14
ATOM 17088 N N . GLY A 1 58 ? -1.554 14.672 -8.820 1.00 0.00 58 GLY A N 14
ATOM 17089 C CA . GLY A 1 58 ? -2.031 13.605 -7.960 1.00 0.00 58 GLY A CA 14
ATOM 17090 C C . GLY A 1 58 ? -2.491 12.391 -8.742 1.00 0.00 58 GLY A C 14
ATOM 17091 O O . GLY A 1 58 ? -2.298 11.254 -8.310 1.00 0.00 58 GLY A O 14
ATOM 17095 N N . LYS A 1 59 ? -3.103 12.630 -9.897 1.00 0.00 59 LYS A N 14
ATOM 17096 C CA . LYS A 1 59 ? -3.592 11.548 -10.743 1.00 0.00 59 LYS A CA 14
ATOM 17097 C C . LYS A 1 59 ? -2.457 10.941 -11.561 1.00 0.00 59 LYS A C 14
ATOM 17098 O O . LYS A 1 59 ? -1.374 11.515 -11.660 1.00 0.00 59 LYS A O 14
ATOM 17117 N N . GLY A 1 60 ? -2.714 9.775 -12.147 1.00 0.00 60 GLY A N 14
ATOM 17118 C CA . GLY A 1 60 ? -1.704 9.110 -12.950 1.00 0.00 60 GLY A CA 14
ATOM 17119 C C . GLY A 1 60 ? -2.302 8.334 -14.107 1.00 0.00 60 GLY A C 14
ATOM 17120 O O . GLY A 1 60 ? -3.436 7.865 -14.028 1.00 0.00 60 GLY A O 14
ATOM 17124 N N . ASN A 1 61 ? -1.537 8.200 -15.186 1.00 0.00 61 ASN A N 14
ATOM 17125 C CA . ASN A 1 61 ? -1.999 7.477 -16.365 1.00 0.00 61 ASN A CA 14
ATOM 17126 C C . ASN A 1 61 ? -1.579 6.012 -16.304 1.00 0.00 61 ASN A C 14
ATOM 17127 O O . ASN A 1 61 ? -0.447 5.694 -15.938 1.00 0.00 61 ASN A O 14
ATOM 17138 N N . CYS A 1 62 ? -2.499 5.123 -16.665 1.00 0.00 62 CYS A N 14
ATOM 17139 C CA . CYS A 1 62 ? -2.225 3.691 -16.652 1.00 0.00 62 CYS A CA 14
ATOM 17140 C C . CYS A 1 62 ? -1.318 3.300 -17.815 1.00 0.00 62 CYS A C 14
ATOM 17141 O O . CYS A 1 62 ? -1.548 3.671 -18.966 1.00 0.00 62 CYS A O 14
ATOM 17148 N N . PRO A 1 63 ? -0.262 2.532 -17.509 1.00 0.00 63 PRO A N 14
ATOM 17149 C CA . PRO A 1 63 ? 0.701 2.072 -18.514 1.00 0.00 63 PRO A CA 14
ATOM 17150 C C . PRO A 1 63 ? 0.101 1.040 -19.462 1.00 0.00 63 PRO A C 14
ATOM 17151 O O . PRO A 1 63 ? 0.809 0.436 -20.268 1.00 0.00 63 PRO A O 14
ATOM 17162 N N . VAL A 1 64 ? -1.210 0.842 -19.362 1.00 0.00 64 VAL A N 14
ATOM 17163 C CA . VAL A 1 64 ? -1.906 -0.117 -20.212 1.00 0.00 64 VAL A CA 14
ATOM 17164 C C . VAL A 1 64 ? -3.067 0.543 -20.947 1.00 0.00 64 VAL A C 14
ATOM 17165 O O . VAL A 1 64 ? -3.129 0.524 -22.177 1.00 0.00 64 VAL A O 14
ATOM 17178 N N . CYS A 1 65 ? -3.988 1.125 -20.186 1.00 0.00 65 CYS A N 14
ATOM 17179 C CA . CYS A 1 65 ? -5.149 1.791 -20.764 1.00 0.00 65 CYS A CA 14
ATOM 17180 C C . CYS A 1 65 ? -4.968 3.306 -20.754 1.00 0.00 65 CYS A C 14
ATOM 17181 O O . CYS A 1 65 ? -5.714 4.035 -21.407 1.00 0.00 65 CYS A O 14
ATOM 17188 N N . ARG A 1 66 ? -3.970 3.773 -20.009 1.00 0.00 66 ARG A N 14
ATOM 17189 C CA . ARG A 1 66 ? -3.691 5.200 -19.914 1.00 0.00 66 ARG A CA 14
ATOM 17190 C C . ARG A 1 66 ? -4.900 5.955 -19.368 1.00 0.00 66 ARG A C 14
ATOM 17191 O O . ARG A 1 66 ? -5.269 7.012 -19.880 1.00 0.00 66 ARG A O 14
ATOM 17212 N N . VAL A 1 67 ? -5.512 5.405 -18.324 1.00 0.00 67 VAL A N 14
ATOM 17213 C CA . VAL A 1 67 ? -6.678 6.026 -17.707 1.00 0.00 67 VAL A CA 14
ATOM 17214 C C . VAL A 1 67 ? -6.309 6.706 -16.393 1.00 0.00 67 VAL A C 14
ATOM 17215 O O . VAL A 1 67 ? -5.570 6.163 -15.571 1.00 0.00 67 VAL A O 14
ATOM 17228 N N . PRO A 1 68 ? -6.835 7.922 -16.188 1.00 0.00 68 PRO A N 14
ATOM 17229 C CA . PRO A 1 68 ? -6.575 8.702 -14.974 1.00 0.00 68 PRO A CA 14
ATOM 17230 C C . PRO A 1 68 ? -7.243 8.099 -13.743 1.00 0.00 68 PRO A C 14
ATOM 17231 O O . PRO A 1 68 ? -8.461 8.176 -13.586 1.00 0.00 68 PRO A O 14
ATOM 17242 N N . TYR A 1 69 ? -6.438 7.499 -12.874 1.00 0.00 69 TYR A N 14
ATOM 17243 C CA . TYR A 1 69 ? -6.951 6.880 -11.657 1.00 0.00 69 TYR A CA 14
ATOM 17244 C C . TYR A 1 69 ? -6.414 7.588 -10.417 1.00 0.00 69 TYR A C 14
ATOM 17245 O O . TYR A 1 69 ? -5.244 7.963 -10.343 1.00 0.00 69 TYR A O 14
ATOM 17263 N N . PRO A 1 70 ? -7.290 7.776 -9.419 1.00 0.00 70 PRO A N 14
ATOM 17264 C CA . PRO A 1 70 ? -6.928 8.439 -8.163 1.00 0.00 70 PRO A CA 14
ATOM 17265 C C . PRO A 1 70 ? -5.989 7.593 -7.310 1.00 0.00 70 PRO A C 14
ATOM 17266 O O . PRO A 1 70 ? -6.382 6.554 -6.780 1.00 0.00 70 PRO A O 14
ATOM 17277 N N . PHE A 1 71 ? -4.745 8.044 -7.182 1.00 0.00 71 PHE A N 14
ATOM 17278 C CA . PHE A 1 71 ? -3.750 7.327 -6.394 1.00 0.00 71 PHE A CA 14
ATOM 17279 C C . PHE A 1 71 ? -4.267 7.050 -4.985 1.00 0.00 71 PHE A C 14
ATOM 17280 O O . PHE A 1 71 ? -5.082 7.803 -4.453 1.00 0.00 71 PHE A O 14
ATOM 17297 N N . GLY A 1 72 ? -3.787 5.964 -4.388 1.00 0.00 72 GLY A N 14
ATOM 17298 C CA . GLY A 1 72 ? -4.213 5.605 -3.048 1.00 0.00 72 GLY A CA 14
ATOM 17299 C C . GLY A 1 72 ? -5.446 4.723 -3.047 1.00 0.00 72 GLY A C 14
ATOM 17300 O O . GLY A 1 72 ? -5.593 3.852 -2.191 1.00 0.00 72 GLY A O 14
ATOM 17304 N N . ASN A 1 73 ? -6.335 4.952 -4.008 1.00 0.00 73 ASN A N 14
ATOM 17305 C CA . ASN A 1 73 ? -7.563 4.172 -4.113 1.00 0.00 73 ASN A CA 14
ATOM 17306 C C . ASN A 1 73 ? -7.296 2.823 -4.775 1.00 0.00 73 ASN A C 14
ATOM 17307 O O . ASN A 1 73 ? -8.062 2.377 -5.631 1.00 0.00 73 ASN A O 14
ATOM 17318 N N . LEU A 1 74 ? -6.207 2.178 -4.372 1.00 0.00 74 LEU A N 14
ATOM 17319 C CA . LEU A 1 74 ? -5.839 0.880 -4.925 1.00 0.00 74 LEU A CA 14
ATOM 17320 C C . LEU A 1 74 ? -5.994 -0.221 -3.880 1.00 0.00 74 LEU A C 14
ATOM 17321 O O . LEU A 1 74 ? -5.549 -0.078 -2.741 1.00 0.00 74 LEU A O 14
ATOM 17337 N N . LYS A 1 75 ? -6.626 -1.320 -4.275 1.00 0.00 75 LYS A N 14
ATOM 17338 C CA . LYS A 1 75 ? -6.837 -2.448 -3.375 1.00 0.00 75 LYS A CA 14
ATOM 17339 C C . LYS A 1 75 ? -5.804 -3.542 -3.622 1.00 0.00 75 LYS A C 14
ATOM 17340 O O . LYS A 1 75 ? -5.401 -3.805 -4.755 1.00 0.00 75 LYS A O 14
ATOM 17359 N N . PRO A 1 76 ? -5.363 -4.196 -2.537 1.00 0.00 76 PRO A N 14
ATOM 17360 C CA . PRO A 1 76 ? -4.372 -5.274 -2.611 1.00 0.00 76 PRO A CA 14
ATOM 17361 C C . PRO A 1 76 ? -4.932 -6.533 -3.264 1.00 0.00 76 PRO A C 14
ATOM 17362 O O . PRO A 1 76 ? -6.118 -6.834 -3.136 1.00 0.00 76 PRO A O 14
ATOM 17373 N N . ASN A 1 77 ? -4.071 -7.265 -3.963 1.00 0.00 77 ASN A N 14
ATOM 17374 C CA . ASN A 1 77 ? -4.481 -8.492 -4.636 1.00 0.00 77 ASN A CA 14
ATOM 17375 C C . ASN A 1 77 ? -3.696 -9.690 -4.109 1.00 0.00 77 ASN A C 14
ATOM 17376 O O . ASN A 1 77 ? -2.465 -9.673 -4.075 1.00 0.00 77 ASN A O 14
ATOM 17387 N N . LEU A 1 78 ? -4.417 -10.728 -3.699 1.00 0.00 78 LEU A N 14
ATOM 17388 C CA . LEU A 1 78 ? -3.789 -11.935 -3.174 1.00 0.00 78 LEU A CA 14
ATOM 17389 C C . LEU A 1 78 ? -4.072 -13.132 -4.076 1.00 0.00 78 LEU A C 14
ATOM 17390 O O . LEU A 1 78 ? -4.845 -13.036 -5.030 1.00 0.00 78 LEU A O 14
ATOM 17406 N N . HIS A 1 79 ? -3.442 -14.262 -3.767 1.00 0.00 79 HIS A N 14
ATOM 17407 C CA . HIS A 1 79 ? -3.629 -15.479 -4.548 1.00 0.00 79 HIS A CA 14
ATOM 17408 C C . HIS A 1 79 ? -5.080 -15.621 -4.995 1.00 0.00 79 HIS A C 14
ATOM 17409 O O . HIS A 1 79 ? -5.950 -15.994 -4.207 1.00 0.00 79 HIS A O 14
ATOM 17423 N N . VAL A 1 80 ? -5.336 -15.321 -6.264 1.00 0.00 80 VAL A N 14
ATOM 17424 C CA . VAL A 1 80 ? -6.683 -15.415 -6.816 1.00 0.00 80 VAL A CA 14
ATOM 17425 C C . VAL A 1 80 ? -6.646 -15.798 -8.291 1.00 0.00 80 VAL A C 14
ATOM 17426 O O . VAL A 1 80 ? -6.079 -15.082 -9.115 1.00 0.00 80 VAL A O 14
ATOM 17439 N N . ALA A 1 81 ? -7.257 -16.933 -8.617 1.00 0.00 81 ALA A N 14
ATOM 17440 C CA . ALA A 1 81 ? -7.297 -17.411 -9.994 1.00 0.00 81 ALA A CA 14
ATOM 17441 C C . ALA A 1 81 ? -8.477 -16.809 -10.749 1.00 0.00 81 ALA A C 14
ATOM 17442 O O . ALA A 1 81 ? -9.623 -16.917 -10.316 1.00 0.00 81 ALA A O 14
ATOM 17449 N N . ASN A 1 82 ? -8.188 -16.176 -11.881 1.00 0.00 82 ASN A N 14
ATOM 17450 C CA . ASN A 1 82 ? -9.226 -15.556 -12.697 1.00 0.00 82 ASN A CA 14
ATOM 17451 C C . ASN A 1 82 ? -9.234 -16.142 -14.105 1.00 0.00 82 ASN A C 14
ATOM 17452 O O . ASN A 1 82 ? -10.248 -16.670 -14.563 1.00 0.00 82 ASN A O 14
ATOM 17463 N N . ILE A 1 83 ? -8.097 -16.046 -14.787 1.00 0.00 83 ILE A N 14
ATOM 17464 C CA . ILE A 1 83 ? -7.973 -16.568 -16.142 1.00 0.00 83 ILE A CA 14
ATOM 17465 C C . ILE A 1 83 ? -7.788 -18.082 -16.133 1.00 0.00 83 ILE A C 14
ATOM 17466 O O . ILE A 1 83 ? -8.001 -18.750 -17.145 1.00 0.00 83 ILE A O 14
ATOM 17482 N N . VAL A 1 84 ? -7.394 -18.618 -14.982 1.00 0.00 84 VAL A N 14
ATOM 17483 C CA . VAL A 1 84 ? -7.184 -20.053 -14.840 1.00 0.00 84 VAL A CA 14
ATOM 17484 C C . VAL A 1 84 ? -8.509 -20.789 -14.678 1.00 0.00 84 VAL A C 14
ATOM 17485 O O . VAL A 1 84 ? -8.603 -21.985 -14.953 1.00 0.00 84 VAL A O 14
ATOM 17498 N N . GLU A 1 85 ? -9.531 -20.066 -14.232 1.00 0.00 85 GLU A N 14
ATOM 17499 C CA . GLU A 1 85 ? -10.852 -20.651 -14.033 1.00 0.00 85 GLU A CA 14
ATOM 17500 C C . GLU A 1 85 ? -11.935 -19.578 -14.083 1.00 0.00 85 GLU A C 14
ATOM 17501 O O . GLU A 1 85 ? -11.665 -18.431 -13.730 1.00 0.00 85 GLU A O 14
ATOM 17515 N N . GLY A 1 1 ? 31.406 8.813 -20.942 1.00 0.00 1 GLY A N 15
ATOM 17516 C CA . GLY A 1 1 ? 31.070 7.693 -20.083 1.00 0.00 1 GLY A CA 15
ATOM 17517 C C . GLY A 1 1 ? 31.549 6.368 -20.643 1.00 0.00 1 GLY A C 15
ATOM 17518 O O . GLY A 1 1 ? 31.879 6.269 -21.825 1.00 0.00 1 GLY A O 15
ATOM 17522 N N . SER A 1 2 ? 31.589 5.348 -19.792 1.00 0.00 2 SER A N 15
ATOM 17523 C CA . SER A 1 2 ? 32.037 4.023 -20.208 1.00 0.00 2 SER A CA 15
ATOM 17524 C C . SER A 1 2 ? 31.517 2.951 -19.255 1.00 0.00 2 SER A C 15
ATOM 17525 O O . SER A 1 2 ? 31.319 3.203 -18.067 1.00 0.00 2 SER A O 15
ATOM 17533 N N . SER A 1 3 ? 31.299 1.752 -19.787 1.00 0.00 3 SER A N 15
ATOM 17534 C CA . SER A 1 3 ? 30.798 0.641 -18.986 1.00 0.00 3 SER A CA 15
ATOM 17535 C C . SER A 1 3 ? 30.977 -0.683 -19.723 1.00 0.00 3 SER A C 15
ATOM 17536 O O . SER A 1 3 ? 31.434 -0.714 -20.865 1.00 0.00 3 SER A O 15
ATOM 17544 N N . GLY A 1 4 ? 30.614 -1.777 -19.059 1.00 0.00 4 GLY A N 15
ATOM 17545 C CA . GLY A 1 4 ? 30.741 -3.089 -19.665 1.00 0.00 4 GLY A CA 15
ATOM 17546 C C . GLY A 1 4 ? 29.398 -3.712 -19.988 1.00 0.00 4 GLY A C 15
ATOM 17547 O O . GLY A 1 4 ? 28.375 -3.026 -20.003 1.00 0.00 4 GLY A O 15
ATOM 17551 N N . SER A 1 5 ? 29.398 -5.016 -20.247 1.00 0.00 5 SER A N 15
ATOM 17552 C CA . SER A 1 5 ? 28.171 -5.730 -20.577 1.00 0.00 5 SER A CA 15
ATOM 17553 C C . SER A 1 5 ? 28.301 -7.214 -20.247 1.00 0.00 5 SER A C 15
ATOM 17554 O O . SER A 1 5 ? 29.273 -7.864 -20.632 1.00 0.00 5 SER A O 15
ATOM 17562 N N . SER A 1 6 ? 27.314 -7.743 -19.531 1.00 0.00 6 SER A N 15
ATOM 17563 C CA . SER A 1 6 ? 27.319 -9.150 -19.145 1.00 0.00 6 SER A CA 15
ATOM 17564 C C . SER A 1 6 ? 25.906 -9.725 -19.172 1.00 0.00 6 SER A C 15
ATOM 17565 O O . SER A 1 6 ? 24.924 -8.986 -19.222 1.00 0.00 6 SER A O 15
ATOM 17573 N N . GLY A 1 7 ? 25.813 -11.051 -19.138 1.00 0.00 7 GLY A N 15
ATOM 17574 C CA . GLY A 1 7 ? 24.517 -11.705 -19.160 1.00 0.00 7 GLY A CA 15
ATOM 17575 C C . GLY A 1 7 ? 24.603 -13.174 -18.796 1.00 0.00 7 GLY A C 15
ATOM 17576 O O . GLY A 1 7 ? 25.681 -13.767 -18.831 1.00 0.00 7 GLY A O 15
ATOM 17580 N N . MET A 1 8 ? 23.464 -13.761 -18.443 1.00 0.00 8 MET A N 15
ATOM 17581 C CA . MET A 1 8 ? 23.416 -15.170 -18.069 1.00 0.00 8 MET A CA 15
ATOM 17582 C C . MET A 1 8 ? 22.157 -15.835 -18.618 1.00 0.00 8 MET A C 15
ATOM 17583 O O . MET A 1 8 ? 21.140 -15.177 -18.834 1.00 0.00 8 MET A O 15
ATOM 17597 N N . ALA A 1 9 ? 22.234 -17.143 -18.843 1.00 0.00 9 ALA A N 15
ATOM 17598 C CA . ALA A 1 9 ? 21.101 -17.896 -19.365 1.00 0.00 9 ALA A CA 15
ATOM 17599 C C . ALA A 1 9 ? 20.636 -18.951 -18.367 1.00 0.00 9 ALA A C 15
ATOM 17600 O O . ALA A 1 9 ? 21.431 -19.473 -17.586 1.00 0.00 9 ALA A O 15
ATOM 17607 N N . SER A 1 10 ? 19.344 -19.260 -18.398 1.00 0.00 10 SER A N 15
ATOM 17608 C CA . SER A 1 10 ? 18.772 -20.250 -17.493 1.00 0.00 10 SER A CA 15
ATOM 17609 C C . SER A 1 10 ? 17.864 -21.216 -18.247 1.00 0.00 10 SER A C 15
ATOM 17610 O O . SER A 1 10 ? 17.181 -20.831 -19.195 1.00 0.00 10 SER A O 15
ATOM 17618 N N . SER A 1 11 ? 17.864 -22.475 -17.819 1.00 0.00 11 SER A N 15
ATOM 17619 C CA . SER A 1 11 ? 17.044 -23.498 -18.455 1.00 0.00 11 SER A CA 15
ATOM 17620 C C . SER A 1 11 ? 15.596 -23.405 -17.984 1.00 0.00 11 SER A C 15
ATOM 17621 O O . SER A 1 11 ? 15.168 -24.151 -17.102 1.00 0.00 11 SER A O 15
ATOM 17629 N N . VAL A 1 12 ? 14.845 -22.483 -18.578 1.00 0.00 12 VAL A N 15
ATOM 17630 C CA . VAL A 1 12 ? 13.444 -22.292 -18.221 1.00 0.00 12 VAL A CA 15
ATOM 17631 C C . VAL A 1 12 ? 12.539 -22.461 -19.436 1.00 0.00 12 VAL A C 15
ATOM 17632 O O . VAL A 1 12 ? 12.609 -21.684 -20.389 1.00 0.00 12 VAL A O 15
ATOM 17645 N N . LEU A 1 13 ? 11.689 -23.481 -19.395 1.00 0.00 13 LEU A N 15
ATOM 17646 C CA . LEU A 1 13 ? 10.768 -23.753 -20.493 1.00 0.00 13 LEU A CA 15
ATOM 17647 C C . LEU A 1 13 ? 9.319 -23.659 -20.025 1.00 0.00 13 LEU A C 15
ATOM 17648 O O . LEU A 1 13 ? 8.828 -24.539 -19.319 1.00 0.00 13 LEU A O 15
ATOM 17664 N N . GLU A 1 14 ? 8.642 -22.588 -20.426 1.00 0.00 14 GLU A N 15
ATOM 17665 C CA . GLU A 1 14 ? 7.249 -22.381 -20.047 1.00 0.00 14 GLU A CA 15
ATOM 17666 C C . GLU A 1 14 ? 6.676 -21.145 -20.735 1.00 0.00 14 GLU A C 15
ATOM 17667 O O . GLU A 1 14 ? 7.360 -20.133 -20.885 1.00 0.00 14 GLU A O 15
ATOM 17679 N N . MET A 1 15 ? 5.417 -21.236 -21.151 1.00 0.00 15 MET A N 15
ATOM 17680 C CA . MET A 1 15 ? 4.752 -20.125 -21.822 1.00 0.00 15 MET A CA 15
ATOM 17681 C C . MET A 1 15 ? 4.711 -18.893 -20.923 1.00 0.00 15 MET A C 15
ATOM 17682 O O . MET A 1 15 ? 4.120 -18.920 -19.844 1.00 0.00 15 MET A O 15
ATOM 17696 N N . ILE A 1 16 ? 5.343 -17.815 -21.376 1.00 0.00 16 ILE A N 15
ATOM 17697 C CA . ILE A 1 16 ? 5.378 -16.574 -20.613 1.00 0.00 16 ILE A CA 15
ATOM 17698 C C . ILE A 1 16 ? 4.081 -15.789 -20.780 1.00 0.00 16 ILE A C 15
ATOM 17699 O O . ILE A 1 16 ? 3.907 -15.056 -21.753 1.00 0.00 16 ILE A O 15
ATOM 17715 N N . LYS A 1 17 ? 3.172 -15.948 -19.823 1.00 0.00 17 LYS A N 15
ATOM 17716 C CA . LYS A 1 17 ? 1.891 -15.253 -19.861 1.00 0.00 17 LYS A CA 15
ATOM 17717 C C . LYS A 1 17 ? 2.093 -13.741 -19.894 1.00 0.00 17 LYS A C 15
ATOM 17718 O O . LYS A 1 17 ? 2.706 -13.169 -18.993 1.00 0.00 17 LYS A O 15
ATOM 17737 N N . GLU A 1 18 ? 1.572 -13.102 -20.936 1.00 0.00 18 GLU A N 15
ATOM 17738 C CA . GLU A 1 18 ? 1.696 -11.656 -21.084 1.00 0.00 18 GLU A CA 15
ATOM 17739 C C . GLU A 1 18 ? 0.367 -10.964 -20.793 1.00 0.00 18 GLU A C 15
ATOM 17740 O O . GLU A 1 18 ? 0.048 -9.936 -21.390 1.00 0.00 18 GLU A O 15
ATOM 17752 N N . GLU A 1 19 ? -0.403 -11.537 -19.873 1.00 0.00 19 GLU A N 15
ATOM 17753 C CA . GLU A 1 19 ? -1.697 -10.975 -19.504 1.00 0.00 19 GLU A CA 15
ATOM 17754 C C . GLU A 1 19 ? -1.770 -10.716 -18.002 1.00 0.00 19 GLU A C 15
ATOM 17755 O O . GLU A 1 19 ? -2.306 -9.699 -17.562 1.00 0.00 19 GLU A O 15
ATOM 17767 N N . VAL A 1 20 ? -1.227 -11.644 -17.221 1.00 0.00 20 VAL A N 15
ATOM 17768 C CA . VAL A 1 20 ? -1.229 -11.517 -15.768 1.00 0.00 20 VAL A CA 15
ATOM 17769 C C . VAL A 1 20 ? 0.080 -10.919 -15.267 1.00 0.00 20 VAL A C 15
ATOM 17770 O O . VAL A 1 20 ? 0.090 -10.095 -14.351 1.00 0.00 20 VAL A O 15
ATOM 17783 N N . THR A 1 21 ? 1.187 -11.339 -15.873 1.00 0.00 21 THR A N 15
ATOM 17784 C CA . THR A 1 21 ? 2.503 -10.846 -15.489 1.00 0.00 21 THR A CA 15
ATOM 17785 C C . THR A 1 21 ? 2.584 -9.330 -15.627 1.00 0.00 21 THR A C 15
ATOM 17786 O O . THR A 1 21 ? 2.030 -8.751 -16.562 1.00 0.00 21 THR A O 15
ATOM 17797 N N . CYS A 1 22 ? 3.279 -8.691 -14.691 1.00 0.00 22 CYS A N 15
ATOM 17798 C CA . CYS A 1 22 ? 3.433 -7.242 -14.709 1.00 0.00 22 CYS A CA 15
ATOM 17799 C C . CYS A 1 22 ? 3.722 -6.742 -16.121 1.00 0.00 22 CYS A C 15
ATOM 17800 O O . CYS A 1 22 ? 4.723 -7.101 -16.741 1.00 0.00 22 CYS A O 15
ATOM 17807 N N . PRO A 1 23 ? 2.824 -5.894 -16.644 1.00 0.00 23 PRO A N 15
ATOM 17808 C CA . PRO A 1 23 ? 2.960 -5.326 -17.988 1.00 0.00 23 PRO A CA 15
ATOM 17809 C C . PRO A 1 23 ? 4.107 -4.325 -18.081 1.00 0.00 23 PRO A C 15
ATOM 17810 O O . PRO A 1 23 ? 4.297 -3.679 -19.112 1.00 0.00 23 PRO A O 15
ATOM 17821 N N . ILE A 1 24 ? 4.868 -4.201 -16.999 1.00 0.00 24 ILE A N 15
ATOM 17822 C CA . ILE A 1 24 ? 5.996 -3.279 -16.960 1.00 0.00 24 ILE A CA 15
ATOM 17823 C C . ILE A 1 24 ? 7.319 -4.033 -16.882 1.00 0.00 24 ILE A C 15
ATOM 17824 O O . ILE A 1 24 ? 8.143 -3.961 -17.795 1.00 0.00 24 ILE A O 15
ATOM 17840 N N . CYS A 1 25 ? 7.517 -4.759 -15.786 1.00 0.00 25 CYS A N 15
ATOM 17841 C CA . CYS A 1 25 ? 8.739 -5.528 -15.588 1.00 0.00 25 CYS A CA 15
ATOM 17842 C C . CYS A 1 25 ? 8.592 -6.938 -16.153 1.00 0.00 25 CYS A C 15
ATOM 17843 O O . CYS A 1 25 ? 9.582 -7.601 -16.463 1.00 0.00 25 CYS A O 15
ATOM 17850 N N . LEU A 1 26 ? 7.350 -7.390 -16.285 1.00 0.00 26 LEU A N 15
ATOM 17851 C CA . LEU A 1 26 ? 7.071 -8.721 -16.814 1.00 0.00 26 LEU A CA 15
ATOM 17852 C C . LEU A 1 26 ? 7.631 -9.800 -15.892 1.00 0.00 26 LEU A C 15
ATOM 17853 O O . LEU A 1 26 ? 8.281 -10.741 -16.347 1.00 0.00 26 LEU A O 15
ATOM 17869 N N . GLU A 1 27 ? 7.372 -9.658 -14.596 1.00 0.00 27 GLU A N 15
ATOM 17870 C CA . GLU A 1 27 ? 7.849 -10.622 -13.612 1.00 0.00 27 GLU A CA 15
ATOM 17871 C C . GLU A 1 27 ? 6.794 -10.871 -12.539 1.00 0.00 27 GLU A C 15
ATOM 17872 O O . GLU A 1 27 ? 5.800 -10.149 -12.449 1.00 0.00 27 GLU A O 15
ATOM 17884 N N . LEU A 1 28 ? 7.016 -11.898 -11.726 1.00 0.00 28 LEU A N 15
ATOM 17885 C CA . LEU A 1 28 ? 6.084 -12.244 -10.658 1.00 0.00 28 LEU A CA 15
ATOM 17886 C C . LEU A 1 28 ? 5.649 -11.000 -9.891 1.00 0.00 28 LEU A C 15
ATOM 17887 O O . LEU A 1 28 ? 6.470 -10.314 -9.280 1.00 0.00 28 LEU A O 15
ATOM 17903 N N . LEU A 1 29 ? 4.352 -10.715 -9.925 1.00 0.00 29 LEU A N 15
ATOM 17904 C CA . LEU A 1 29 ? 3.805 -9.554 -9.231 1.00 0.00 29 LEU A CA 15
ATOM 17905 C C . LEU A 1 29 ? 3.968 -9.695 -7.721 1.00 0.00 29 LEU A C 15
ATOM 17906 O O . LEU A 1 29 ? 3.501 -10.665 -7.123 1.00 0.00 29 LEU A O 15
ATOM 17922 N N . LYS A 1 30 ? 4.633 -8.721 -7.109 1.00 0.00 30 LYS A N 15
ATOM 17923 C CA . LYS A 1 30 ? 4.855 -8.734 -5.668 1.00 0.00 30 LYS A CA 15
ATOM 17924 C C . LYS A 1 30 ? 3.908 -7.769 -4.962 1.00 0.00 30 LYS A C 15
ATOM 17925 O O . LYS A 1 30 ? 4.026 -6.553 -5.107 1.00 0.00 30 LYS A O 15
ATOM 17944 N N . GLU A 1 31 ? 2.970 -8.320 -4.198 1.00 0.00 31 GLU A N 15
ATOM 17945 C CA . GLU A 1 31 ? 2.003 -7.507 -3.470 1.00 0.00 31 GLU A CA 15
ATOM 17946 C C . GLU A 1 31 ? 1.439 -6.404 -4.362 1.00 0.00 31 GLU A C 15
ATOM 17947 O O . GLU A 1 31 ? 1.464 -5.221 -4.021 1.00 0.00 31 GLU A O 15
ATOM 17959 N N . PRO A 1 32 ? 0.918 -6.799 -5.532 1.00 0.00 32 PRO A N 15
ATOM 17960 C CA . PRO A 1 32 ? 0.337 -5.861 -6.498 1.00 0.00 32 PRO A CA 15
ATOM 17961 C C . PRO A 1 32 ? -0.974 -5.259 -6.005 1.00 0.00 32 PRO A C 15
ATOM 17962 O O . PRO A 1 32 ? -1.560 -5.734 -5.031 1.00 0.00 32 PRO A O 15
ATOM 17973 N N . VAL A 1 33 ? -1.432 -4.212 -6.683 1.00 0.00 33 VAL A N 15
ATOM 17974 C CA . VAL A 1 33 ? -2.676 -3.546 -6.315 1.00 0.00 33 VAL A CA 15
ATOM 17975 C C . VAL A 1 33 ? -3.565 -3.331 -7.534 1.00 0.00 33 VAL A C 15
ATOM 17976 O O . VAL A 1 33 ? -3.131 -2.773 -8.542 1.00 0.00 33 VAL A O 15
ATOM 17989 N N . SER A 1 34 ? -4.814 -3.776 -7.435 1.00 0.00 34 SER A N 15
ATOM 17990 C CA . SER A 1 34 ? -5.765 -3.635 -8.532 1.00 0.00 34 SER A CA 15
ATOM 17991 C C . SER A 1 34 ? -6.211 -2.184 -8.680 1.00 0.00 34 SER A C 15
ATOM 17992 O O . SER A 1 34 ? -6.088 -1.387 -7.751 1.00 0.00 34 SER A O 15
ATOM 18000 N N . ALA A 1 35 ? -6.729 -1.848 -9.857 1.00 0.00 35 ALA A N 15
ATOM 18001 C CA . ALA A 1 35 ? -7.196 -0.494 -10.129 1.00 0.00 35 ALA A CA 15
ATOM 18002 C C . ALA A 1 35 ? -8.544 -0.510 -10.841 1.00 0.00 35 ALA A C 15
ATOM 18003 O O . ALA A 1 35 ? -9.075 -1.574 -11.160 1.00 0.00 35 ALA A O 15
ATOM 18010 N N . ASP A 1 36 ? -9.091 0.675 -11.088 1.00 0.00 36 ASP A N 15
ATOM 18011 C CA . ASP A 1 36 ? -10.378 0.797 -11.764 1.00 0.00 36 ASP A CA 15
ATOM 18012 C C . ASP A 1 36 ? -10.360 0.064 -13.102 1.00 0.00 36 ASP A C 15
ATOM 18013 O O . ASP A 1 36 ? -11.345 -0.565 -13.490 1.00 0.00 36 ASP A O 15
ATOM 18022 N N . CYS A 1 37 ? -9.235 0.151 -13.804 1.00 0.00 37 CYS A N 15
ATOM 18023 C CA . CYS A 1 37 ? -9.089 -0.502 -15.099 1.00 0.00 37 CYS A CA 15
ATOM 18024 C C . CYS A 1 37 ? -8.690 -1.965 -14.929 1.00 0.00 37 CYS A C 15
ATOM 18025 O O . CYS A 1 37 ? -7.915 -2.503 -15.719 1.00 0.00 37 CYS A O 15
ATOM 18032 N N . ASN A 1 38 ? -9.225 -2.602 -13.892 1.00 0.00 38 ASN A N 15
ATOM 18033 C CA . ASN A 1 38 ? -8.925 -4.002 -13.618 1.00 0.00 38 ASN A CA 15
ATOM 18034 C C . ASN A 1 38 ? -7.485 -4.335 -13.999 1.00 0.00 38 ASN A C 15
ATOM 18035 O O . ASN A 1 38 ? -7.223 -5.344 -14.655 1.00 0.00 38 ASN A O 15
ATOM 18046 N N . HIS A 1 39 ? -6.556 -3.480 -13.584 1.00 0.00 39 HIS A N 15
ATOM 18047 C CA . HIS A 1 39 ? -5.143 -3.684 -13.880 1.00 0.00 39 HIS A CA 15
ATOM 18048 C C . HIS A 1 39 ? -4.296 -3.541 -12.619 1.00 0.00 39 HIS A C 15
ATOM 18049 O O . HIS A 1 39 ? -4.296 -2.491 -11.976 1.00 0.00 39 HIS A O 15
ATOM 18063 N N . SER A 1 40 ? -3.578 -4.603 -12.271 1.00 0.00 40 SER A N 15
ATOM 18064 C CA . SER A 1 40 ? -2.731 -4.597 -11.083 1.00 0.00 40 SER A CA 15
ATOM 18065 C C . SER A 1 40 ? -1.255 -4.604 -11.469 1.00 0.00 40 SER A C 15
ATOM 18066 O O . SER A 1 40 ? -0.880 -5.108 -12.528 1.00 0.00 40 SER A O 15
ATOM 18074 N N . PHE A 1 41 ? -0.420 -4.041 -10.602 1.00 0.00 41 PHE A N 15
ATOM 18075 C CA . PHE A 1 41 ? 1.015 -3.981 -10.850 1.00 0.00 41 PHE A CA 15
ATOM 18076 C C . PHE A 1 41 ? 1.797 -4.047 -9.542 1.00 0.00 41 PHE A C 15
ATOM 18077 O O . PHE A 1 41 ? 1.268 -3.742 -8.473 1.00 0.00 41 PHE A O 15
ATOM 18094 N N . CYS A 1 42 ? 3.061 -4.448 -9.634 1.00 0.00 42 CYS A N 15
ATOM 18095 C CA . CYS A 1 42 ? 3.917 -4.556 -8.459 1.00 0.00 42 CYS A CA 15
ATOM 18096 C C . CYS A 1 42 ? 3.825 -3.298 -7.601 1.00 0.00 42 CYS A C 15
ATOM 18097 O O . CYS A 1 42 ? 4.036 -2.186 -8.087 1.00 0.00 42 CYS A O 15
ATOM 18104 N N . ARG A 1 43 ? 3.509 -3.481 -6.324 1.00 0.00 43 ARG A N 15
ATOM 18105 C CA . ARG A 1 43 ? 3.388 -2.361 -5.398 1.00 0.00 43 ARG A CA 15
ATOM 18106 C C . ARG A 1 43 ? 4.372 -1.252 -5.756 1.00 0.00 43 ARG A C 15
ATOM 18107 O O . ARG A 1 43 ? 4.027 -0.071 -5.732 1.00 0.00 43 ARG A O 15
ATOM 18128 N N . ALA A 1 44 ? 5.599 -1.640 -6.087 1.00 0.00 44 ALA A N 15
ATOM 18129 C CA . ALA A 1 44 ? 6.633 -0.679 -6.451 1.00 0.00 44 ALA A CA 15
ATOM 18130 C C . ALA A 1 44 ? 6.408 -0.138 -7.859 1.00 0.00 44 ALA A C 15
ATOM 18131 O O . ALA A 1 44 ? 6.154 1.052 -8.044 1.00 0.00 44 ALA A O 15
ATOM 18138 N N . CYS A 1 45 ? 6.504 -1.020 -8.849 1.00 0.00 45 CYS A N 15
ATOM 18139 C CA . CYS A 1 45 ? 6.313 -0.631 -10.241 1.00 0.00 45 CYS A CA 15
ATOM 18140 C C . CYS A 1 45 ? 5.271 0.478 -10.357 1.00 0.00 45 CYS A C 15
ATOM 18141 O O . CYS A 1 45 ? 5.586 1.600 -10.755 1.00 0.00 45 CYS A O 15
ATOM 18148 N N . ILE A 1 46 ? 4.030 0.156 -10.008 1.00 0.00 46 ILE A N 15
ATOM 18149 C CA . ILE A 1 46 ? 2.943 1.124 -10.072 1.00 0.00 46 ILE A CA 15
ATOM 18150 C C . ILE A 1 46 ? 3.381 2.479 -9.528 1.00 0.00 46 ILE A C 15
ATOM 18151 O O . ILE A 1 46 ? 3.036 3.525 -10.080 1.00 0.00 46 ILE A O 15
ATOM 18167 N N . THR A 1 47 ? 4.146 2.455 -8.440 1.00 0.00 47 THR A N 15
ATOM 18168 C CA . THR A 1 47 ? 4.632 3.681 -7.821 1.00 0.00 47 THR A CA 15
ATOM 18169 C C . THR A 1 47 ? 5.622 4.401 -8.729 1.00 0.00 47 THR A C 15
ATOM 18170 O O . THR A 1 47 ? 5.497 5.601 -8.975 1.00 0.00 47 THR A O 15
ATOM 18181 N N . LEU A 1 48 ? 6.607 3.661 -9.227 1.00 0.00 48 LEU A N 15
ATOM 18182 C CA . LEU A 1 48 ? 7.620 4.229 -10.110 1.00 0.00 48 LEU A CA 15
ATOM 18183 C C . LEU A 1 48 ? 6.987 4.763 -11.391 1.00 0.00 48 LEU A C 15
ATOM 18184 O O . LEU A 1 48 ? 7.405 5.793 -11.918 1.00 0.00 48 LEU A O 15
ATOM 18200 N N . ASN A 1 49 ? 5.975 4.057 -11.885 1.00 0.00 49 ASN A N 15
ATOM 18201 C CA . ASN A 1 49 ? 5.284 4.461 -13.103 1.00 0.00 49 ASN A CA 15
ATOM 18202 C C . ASN A 1 49 ? 4.335 5.624 -12.830 1.00 0.00 49 ASN A C 15
ATOM 18203 O O . ASN A 1 49 ? 4.218 6.547 -13.636 1.00 0.00 49 ASN A O 15
ATOM 18214 N N . TYR A 1 50 ? 3.659 5.572 -11.687 1.00 0.00 50 TYR A N 15
ATOM 18215 C CA . TYR A 1 50 ? 2.719 6.620 -11.307 1.00 0.00 50 TYR A CA 15
ATOM 18216 C C . TYR A 1 50 ? 3.448 7.931 -11.028 1.00 0.00 50 TYR A C 15
ATOM 18217 O O . TYR A 1 50 ? 3.047 8.990 -11.510 1.00 0.00 50 TYR A O 15
ATOM 18235 N N . GLU A 1 51 ? 4.521 7.850 -10.248 1.00 0.00 51 GLU A N 15
ATOM 18236 C CA . GLU A 1 51 ? 5.306 9.030 -9.905 1.00 0.00 51 GLU A CA 15
ATOM 18237 C C . GLU A 1 51 ? 6.061 9.555 -11.123 1.00 0.00 51 GLU A C 15
ATOM 18238 O O . GLU A 1 51 ? 5.853 10.689 -11.554 1.00 0.00 51 GLU A O 15
ATOM 18250 N N . SER A 1 52 ? 6.938 8.721 -11.672 1.00 0.00 52 SER A N 15
ATOM 18251 C CA . SER A 1 52 ? 7.728 9.101 -12.838 1.00 0.00 52 SER A CA 15
ATOM 18252 C C . SER A 1 52 ? 6.895 9.929 -13.811 1.00 0.00 52 SER A C 15
ATOM 18253 O O . SER A 1 52 ? 7.297 11.018 -14.218 1.00 0.00 52 SER A O 15
ATOM 18261 N N . ASN A 1 53 ? 5.732 9.403 -14.181 1.00 0.00 53 ASN A N 15
ATOM 18262 C CA . ASN A 1 53 ? 4.841 10.093 -15.107 1.00 0.00 53 ASN A CA 15
ATOM 18263 C C . ASN A 1 53 ? 3.506 10.412 -14.442 1.00 0.00 53 ASN A C 15
ATOM 18264 O O . ASN A 1 53 ? 2.752 9.510 -14.075 1.00 0.00 53 ASN A O 15
ATOM 18275 N N . ARG A 1 54 ? 3.219 11.701 -14.293 1.00 0.00 54 ARG A N 15
ATOM 18276 C CA . ARG A 1 54 ? 1.975 12.140 -13.672 1.00 0.00 54 ARG A CA 15
ATOM 18277 C C . ARG A 1 54 ? 1.154 12.988 -14.639 1.00 0.00 54 ARG A C 15
ATOM 18278 O O . ARG A 1 54 ? 1.622 13.343 -15.720 1.00 0.00 54 ARG A O 15
ATOM 18299 N N . ASN A 1 55 ? -0.073 13.308 -14.242 1.00 0.00 55 ASN A N 15
ATOM 18300 C CA . ASN A 1 55 ? -0.960 14.114 -15.074 1.00 0.00 55 ASN A CA 15
ATOM 18301 C C . ASN A 1 55 ? -0.814 15.597 -14.747 1.00 0.00 55 ASN A C 15
ATOM 18302 O O . ASN A 1 55 ? -0.393 15.964 -13.650 1.00 0.00 55 ASN A O 15
ATOM 18313 N N . THR A 1 56 ? -1.166 16.446 -15.708 1.00 0.00 56 THR A N 15
ATOM 18314 C CA . THR A 1 56 ? -1.074 17.889 -15.523 1.00 0.00 56 THR A CA 15
ATOM 18315 C C . THR A 1 56 ? -1.771 18.325 -14.240 1.00 0.00 56 THR A C 15
ATOM 18316 O O . THR A 1 56 ? -1.443 19.363 -13.665 1.00 0.00 56 THR A O 15
ATOM 18327 N N . ASP A 1 57 ? -2.735 17.526 -13.795 1.00 0.00 57 ASP A N 15
ATOM 18328 C CA . ASP A 1 57 ? -3.478 17.828 -12.578 1.00 0.00 57 ASP A CA 15
ATOM 18329 C C . ASP A 1 57 ? -2.825 17.173 -11.365 1.00 0.00 57 ASP A C 15
ATOM 18330 O O . ASP A 1 57 ? -2.734 17.773 -10.295 1.00 0.00 57 ASP A O 15
ATOM 18339 N N . GLY A 1 58 ? -2.372 15.935 -11.540 1.00 0.00 58 GLY A N 15
ATOM 18340 C CA . GLY A 1 58 ? -1.734 15.218 -10.452 1.00 0.00 58 GLY A CA 15
ATOM 18341 C C . GLY A 1 58 ? -2.312 13.830 -10.255 1.00 0.00 58 GLY A C 15
ATOM 18342 O O . GLY A 1 58 ? -2.444 13.359 -9.125 1.00 0.00 58 GLY A O 15
ATOM 18346 N N . LYS A 1 59 ? -2.659 13.173 -11.356 1.00 0.00 59 LYS A N 15
ATOM 18347 C CA . LYS A 1 59 ? -3.226 11.832 -11.301 1.00 0.00 59 LYS A CA 15
ATOM 18348 C C . LYS A 1 59 ? -2.236 10.800 -11.832 1.00 0.00 59 LYS A C 15
ATOM 18349 O O . LYS A 1 59 ? -1.159 11.149 -12.313 1.00 0.00 59 LYS A O 15
ATOM 18368 N N . GLY A 1 60 ? -2.610 9.527 -11.743 1.00 0.00 60 GLY A N 15
ATOM 18369 C CA . GLY A 1 60 ? -1.744 8.464 -12.220 1.00 0.00 60 GLY A CA 15
ATOM 18370 C C . GLY A 1 60 ? -2.245 7.842 -13.509 1.00 0.00 60 GLY A C 15
ATOM 18371 O O . GLY A 1 60 ? -3.426 7.519 -13.632 1.00 0.00 60 GLY A O 15
ATOM 18375 N N . ASN A 1 61 ? -1.346 7.676 -14.473 1.00 0.00 61 ASN A N 15
ATOM 18376 C CA . ASN A 1 61 ? -1.704 7.090 -15.760 1.00 0.00 61 ASN A CA 15
ATOM 18377 C C . ASN A 1 61 ? -1.260 5.633 -15.836 1.00 0.00 61 ASN A C 15
ATOM 18378 O O . ASN A 1 61 ? -0.171 5.279 -15.385 1.00 0.00 61 ASN A O 15
ATOM 18389 N N . CYS A 1 62 ? -2.112 4.791 -16.412 1.00 0.00 62 CYS A N 15
ATOM 18390 C CA . CYS A 1 62 ? -1.810 3.371 -16.549 1.00 0.00 62 CYS A CA 15
ATOM 18391 C C . CYS A 1 62 ? -0.942 3.116 -17.779 1.00 0.00 62 CYS A C 15
ATOM 18392 O O . CYS A 1 62 ? -1.284 3.495 -18.899 1.00 0.00 62 CYS A O 15
ATOM 18399 N N . PRO A 1 63 ? 0.207 2.458 -17.566 1.00 0.00 63 PRO A N 15
ATOM 18400 C CA . PRO A 1 63 ? 1.146 2.136 -18.644 1.00 0.00 63 PRO A CA 15
ATOM 18401 C C . PRO A 1 63 ? 0.599 1.074 -19.592 1.00 0.00 63 PRO A C 15
ATOM 18402 O O . PRO A 1 63 ? 1.312 0.581 -20.466 1.00 0.00 63 PRO A O 15
ATOM 18413 N N . VAL A 1 64 ? -0.671 0.725 -19.413 1.00 0.00 64 VAL A N 15
ATOM 18414 C CA . VAL A 1 64 ? -1.314 -0.278 -20.254 1.00 0.00 64 VAL A CA 15
ATOM 18415 C C . VAL A 1 64 ? -2.475 0.325 -21.038 1.00 0.00 64 VAL A C 15
ATOM 18416 O O . VAL A 1 64 ? -2.530 0.222 -22.263 1.00 0.00 64 VAL A O 15
ATOM 18429 N N . CYS A 1 65 ? -3.401 0.955 -20.323 1.00 0.00 65 CYS A N 15
ATOM 18430 C CA . CYS A 1 65 ? -4.562 1.574 -20.950 1.00 0.00 65 CYS A CA 15
ATOM 18431 C C . CYS A 1 65 ? -4.459 3.096 -20.900 1.00 0.00 65 CYS A C 15
ATOM 18432 O O . CYS A 1 65 ? -5.208 3.802 -21.576 1.00 0.00 65 CYS A O 15
ATOM 18439 N N . ARG A 1 66 ? -3.526 3.595 -20.095 1.00 0.00 66 ARG A N 15
ATOM 18440 C CA . ARG A 1 66 ? -3.326 5.032 -19.956 1.00 0.00 66 ARG A CA 15
ATOM 18441 C C . ARG A 1 66 ? -4.602 5.714 -19.470 1.00 0.00 66 ARG A C 15
ATOM 18442 O O . ARG A 1 66 ? -4.996 6.759 -19.989 1.00 0.00 66 ARG A O 15
ATOM 18463 N N . VAL A 1 67 ? -5.244 5.115 -18.472 1.00 0.00 67 VAL A N 15
ATOM 18464 C CA . VAL A 1 67 ? -6.475 5.665 -17.916 1.00 0.00 67 VAL A CA 15
ATOM 18465 C C . VAL A 1 67 ? -6.217 6.343 -16.575 1.00 0.00 67 VAL A C 15
ATOM 18466 O O . VAL A 1 67 ? -5.593 5.779 -15.676 1.00 0.00 67 VAL A O 15
ATOM 18479 N N . PRO A 1 68 ? -6.710 7.583 -16.435 1.00 0.00 68 PRO A N 15
ATOM 18480 C CA . PRO A 1 68 ? -6.547 8.365 -15.206 1.00 0.00 68 PRO A CA 15
ATOM 18481 C C . PRO A 1 68 ? -7.365 7.803 -14.048 1.00 0.00 68 PRO A C 15
ATOM 18482 O O . PRO A 1 68 ? -8.587 7.944 -14.013 1.00 0.00 68 PRO A O 15
ATOM 18493 N N . TYR A 1 69 ? -6.683 7.166 -13.102 1.00 0.00 69 TYR A N 15
ATOM 18494 C CA . TYR A 1 69 ? -7.348 6.581 -11.944 1.00 0.00 69 TYR A CA 15
ATOM 18495 C C . TYR A 1 69 ? -6.834 7.204 -10.649 1.00 0.00 69 TYR A C 15
ATOM 18496 O O . TYR A 1 69 ? -5.674 7.602 -10.539 1.00 0.00 69 TYR A O 15
ATOM 18514 N N . PRO A 1 70 ? -7.718 7.291 -9.644 1.00 0.00 70 PRO A N 15
ATOM 18515 C CA . PRO A 1 70 ? -7.378 7.863 -8.338 1.00 0.00 70 PRO A CA 15
ATOM 18516 C C . PRO A 1 70 ? -6.420 6.977 -7.549 1.00 0.00 70 PRO A C 15
ATOM 18517 O O . PRO A 1 70 ? -6.734 5.828 -7.238 1.00 0.00 70 PRO A O 15
ATOM 18528 N N . PHE A 1 71 ? -5.250 7.519 -7.227 1.00 0.00 71 PHE A N 15
ATOM 18529 C CA . PHE A 1 71 ? -4.245 6.778 -6.474 1.00 0.00 71 PHE A CA 15
ATOM 18530 C C . PHE A 1 71 ? -4.817 6.276 -5.152 1.00 0.00 71 PHE A C 15
ATOM 18531 O O . PHE A 1 71 ? -4.515 5.167 -4.713 1.00 0.00 71 PHE A O 15
ATOM 18548 N N . GLY A 1 72 ? -5.646 7.103 -4.521 1.00 0.00 72 GLY A N 15
ATOM 18549 C CA . GLY A 1 72 ? -6.247 6.727 -3.254 1.00 0.00 72 GLY A CA 15
ATOM 18550 C C . GLY A 1 72 ? -7.430 5.796 -3.428 1.00 0.00 72 GLY A C 15
ATOM 18551 O O . GLY A 1 72 ? -8.442 5.932 -2.741 1.00 0.00 72 GLY A O 15
ATOM 18555 N N . ASN A 1 73 ? -7.305 4.847 -4.350 1.00 0.00 73 ASN A N 15
ATOM 18556 C CA . ASN A 1 73 ? -8.374 3.891 -4.614 1.00 0.00 73 ASN A CA 15
ATOM 18557 C C . ASN A 1 73 ? -7.826 2.470 -4.691 1.00 0.00 73 ASN A C 15
ATOM 18558 O O . ASN A 1 73 ? -8.460 1.522 -4.224 1.00 0.00 73 ASN A O 15
ATOM 18569 N N . LEU A 1 74 ? -6.645 2.328 -5.283 1.00 0.00 74 LEU A N 15
ATOM 18570 C CA . LEU A 1 74 ? -6.010 1.022 -5.421 1.00 0.00 74 LEU A CA 15
ATOM 18571 C C . LEU A 1 74 ? -6.343 0.126 -4.233 1.00 0.00 74 LEU A C 15
ATOM 18572 O O . LEU A 1 74 ? -6.371 0.579 -3.088 1.00 0.00 74 LEU A O 15
ATOM 18588 N N . LYS A 1 75 ? -6.594 -1.149 -4.511 1.00 0.00 75 LYS A N 15
ATOM 18589 C CA . LYS A 1 75 ? -6.922 -2.111 -3.466 1.00 0.00 75 LYS A CA 15
ATOM 18590 C C . LYS A 1 75 ? -5.863 -3.206 -3.383 1.00 0.00 75 LYS A C 15
ATOM 18591 O O . LYS A 1 75 ? -5.186 -3.524 -4.361 1.00 0.00 75 LYS A O 15
ATOM 18610 N N . PRO A 1 76 ? -5.716 -3.798 -2.188 1.00 0.00 76 PRO A N 15
ATOM 18611 C CA . PRO A 1 76 ? -4.743 -4.868 -1.950 1.00 0.00 76 PRO A CA 15
ATOM 18612 C C . PRO A 1 76 ? -5.123 -6.165 -2.657 1.00 0.00 76 PRO A C 15
ATOM 18613 O O . PRO A 1 76 ? -6.079 -6.836 -2.270 1.00 0.00 76 PRO A O 15
ATOM 18624 N N . ASN A 1 77 ? -4.367 -6.512 -3.694 1.00 0.00 77 ASN A N 15
ATOM 18625 C CA . ASN A 1 77 ? -4.625 -7.730 -4.454 1.00 0.00 77 ASN A CA 15
ATOM 18626 C C . ASN A 1 77 ? -4.093 -8.955 -3.717 1.00 0.00 77 ASN A C 15
ATOM 18627 O O . ASN A 1 77 ? -4.017 -10.048 -4.281 1.00 0.00 77 ASN A O 15
ATOM 18638 N N . LEU A 1 78 ? -3.725 -8.765 -2.455 1.00 0.00 78 LEU A N 15
ATOM 18639 C CA . LEU A 1 78 ? -3.200 -9.855 -1.639 1.00 0.00 78 LEU A CA 15
ATOM 18640 C C . LEU A 1 78 ? -2.406 -10.840 -2.492 1.00 0.00 78 LEU A C 15
ATOM 18641 O O . LEU A 1 78 ? -2.544 -12.055 -2.347 1.00 0.00 78 LEU A O 15
ATOM 18657 N N . HIS A 1 79 ? -1.573 -10.307 -3.381 1.00 0.00 79 HIS A N 15
ATOM 18658 C CA . HIS A 1 79 ? -0.754 -11.140 -4.256 1.00 0.00 79 HIS A CA 15
ATOM 18659 C C . HIS A 1 79 ? -1.494 -12.418 -4.637 1.00 0.00 79 HIS A C 15
ATOM 18660 O O . HIS A 1 79 ? -0.959 -13.520 -4.506 1.00 0.00 79 HIS A O 15
ATOM 18674 N N . VAL A 1 80 ? -2.727 -12.265 -5.109 1.00 0.00 80 VAL A N 15
ATOM 18675 C CA . VAL A 1 80 ? -3.540 -13.407 -5.509 1.00 0.00 80 VAL A CA 15
ATOM 18676 C C . VAL A 1 80 ? -3.898 -13.335 -6.989 1.00 0.00 80 VAL A C 15
ATOM 18677 O O . VAL A 1 80 ? -4.469 -12.348 -7.452 1.00 0.00 80 VAL A O 15
ATOM 18690 N N . ALA A 1 81 ? -3.559 -14.387 -7.727 1.00 0.00 81 ALA A N 15
ATOM 18691 C CA . ALA A 1 81 ? -3.847 -14.444 -9.155 1.00 0.00 81 ALA A CA 15
ATOM 18692 C C . ALA A 1 81 ? -5.337 -14.252 -9.422 1.00 0.00 81 ALA A C 15
ATOM 18693 O O . ALA A 1 81 ? -6.166 -14.448 -8.535 1.00 0.00 81 ALA A O 15
ATOM 18700 N N . ASN A 1 82 ? -5.668 -13.868 -10.651 1.00 0.00 82 ASN A N 15
ATOM 18701 C CA . ASN A 1 82 ? -7.058 -13.649 -11.034 1.00 0.00 82 ASN A CA 15
ATOM 18702 C C . ASN A 1 82 ? -7.849 -14.952 -10.978 1.00 0.00 82 ASN A C 15
ATOM 18703 O O . ASN A 1 82 ? -8.960 -14.993 -10.447 1.00 0.00 82 ASN A O 15
ATOM 18714 N N . ILE A 1 83 ? -7.270 -16.014 -11.527 1.00 0.00 83 ILE A N 15
ATOM 18715 C CA . ILE A 1 83 ? -7.921 -17.319 -11.538 1.00 0.00 83 ILE A CA 15
ATOM 18716 C C . ILE A 1 83 ? -7.700 -18.054 -10.220 1.00 0.00 83 ILE A C 15
ATOM 18717 O O . ILE A 1 83 ? -6.575 -18.427 -9.886 1.00 0.00 83 ILE A O 15
ATOM 18733 N N . VAL A 1 84 ? -8.781 -18.261 -9.475 1.00 0.00 84 VAL A N 15
ATOM 18734 C CA . VAL A 1 84 ? -8.706 -18.955 -8.195 1.00 0.00 84 VAL A CA 15
ATOM 18735 C C . VAL A 1 84 ? -9.951 -19.801 -7.955 1.00 0.00 84 VAL A C 15
ATOM 18736 O O . VAL A 1 84 ? -11.069 -19.285 -7.935 1.00 0.00 84 VAL A O 15
ATOM 18749 N N . GLU A 1 85 ? -9.750 -21.102 -7.771 1.00 0.00 85 GLU A N 15
ATOM 18750 C CA . GLU A 1 85 ? -10.859 -22.019 -7.531 1.00 0.00 85 GLU A CA 15
ATOM 18751 C C . GLU A 1 85 ? -11.408 -21.851 -6.118 1.00 0.00 85 GLU A C 15
ATOM 18752 O O . GLU A 1 85 ? -12.504 -22.333 -5.836 1.00 0.00 85 GLU A O 15
ATOM 18766 N N . GLY A 1 1 ? 9.961 21.771 -20.390 1.00 0.00 1 GLY A N 16
ATOM 18767 C CA . GLY A 1 1 ? 9.731 20.448 -20.941 1.00 0.00 1 GLY A CA 16
ATOM 18768 C C . GLY A 1 1 ? 10.625 19.396 -20.316 1.00 0.00 1 GLY A C 16
ATOM 18769 O O . GLY A 1 1 ? 11.617 19.722 -19.665 1.00 0.00 1 GLY A O 16
ATOM 18773 N N . SER A 1 2 ? 10.273 18.129 -20.513 1.00 0.00 2 SER A N 16
ATOM 18774 C CA . SER A 1 2 ? 11.048 17.025 -19.959 1.00 0.00 2 SER A CA 16
ATOM 18775 C C . SER A 1 2 ? 10.909 15.776 -20.824 1.00 0.00 2 SER A C 16
ATOM 18776 O O . SER A 1 2 ? 9.940 15.628 -21.568 1.00 0.00 2 SER A O 16
ATOM 18784 N N . SER A 1 3 ? 11.884 14.880 -20.719 1.00 0.00 3 SER A N 16
ATOM 18785 C CA . SER A 1 3 ? 11.874 13.644 -21.493 1.00 0.00 3 SER A CA 16
ATOM 18786 C C . SER A 1 3 ? 12.907 12.658 -20.957 1.00 0.00 3 SER A C 16
ATOM 18787 O O . SER A 1 3 ? 14.000 13.048 -20.549 1.00 0.00 3 SER A O 16
ATOM 18795 N N . GLY A 1 4 ? 12.552 11.377 -20.962 1.00 0.00 4 GLY A N 16
ATOM 18796 C CA . GLY A 1 4 ? 13.458 10.354 -20.474 1.00 0.00 4 GLY A CA 16
ATOM 18797 C C . GLY A 1 4 ? 13.328 9.051 -21.238 1.00 0.00 4 GLY A C 16
ATOM 18798 O O . GLY A 1 4 ? 12.395 8.874 -22.021 1.00 0.00 4 GLY A O 16
ATOM 18802 N N . SER A 1 5 ? 14.267 8.138 -21.013 1.00 0.00 5 SER A N 16
ATOM 18803 C CA . SER A 1 5 ? 14.256 6.847 -21.691 1.00 0.00 5 SER A CA 16
ATOM 18804 C C . SER A 1 5 ? 15.260 5.891 -21.054 1.00 0.00 5 SER A C 16
ATOM 18805 O O . SER A 1 5 ? 16.220 6.318 -20.413 1.00 0.00 5 SER A O 16
ATOM 18813 N N . SER A 1 6 ? 15.030 4.594 -21.236 1.00 0.00 6 SER A N 16
ATOM 18814 C CA . SER A 1 6 ? 15.911 3.576 -20.677 1.00 0.00 6 SER A CA 16
ATOM 18815 C C . SER A 1 6 ? 15.569 2.197 -21.232 1.00 0.00 6 SER A C 16
ATOM 18816 O O . SER A 1 6 ? 14.568 2.026 -21.926 1.00 0.00 6 SER A O 16
ATOM 18824 N N . GLY A 1 7 ? 16.409 1.215 -20.920 1.00 0.00 7 GLY A N 16
ATOM 18825 C CA . GLY A 1 7 ? 16.179 -0.137 -21.396 1.00 0.00 7 GLY A CA 16
ATOM 18826 C C . GLY A 1 7 ? 17.020 -1.161 -20.660 1.00 0.00 7 GLY A C 16
ATOM 18827 O O . GLY A 1 7 ? 18.118 -0.855 -20.197 1.00 0.00 7 GLY A O 16
ATOM 18831 N N . MET A 1 8 ? 16.503 -2.381 -20.550 1.00 0.00 8 MET A N 16
ATOM 18832 C CA . MET A 1 8 ? 17.214 -3.453 -19.864 1.00 0.00 8 MET A CA 16
ATOM 18833 C C . MET A 1 8 ? 16.964 -4.794 -20.546 1.00 0.00 8 MET A C 16
ATOM 18834 O O . MET A 1 8 ? 16.080 -4.915 -21.393 1.00 0.00 8 MET A O 16
ATOM 18848 N N . ALA A 1 9 ? 17.750 -5.799 -20.172 1.00 0.00 9 ALA A N 16
ATOM 18849 C CA . ALA A 1 9 ? 17.613 -7.131 -20.748 1.00 0.00 9 ALA A CA 16
ATOM 18850 C C . ALA A 1 9 ? 16.435 -7.877 -20.130 1.00 0.00 9 ALA A C 16
ATOM 18851 O O . ALA A 1 9 ? 15.952 -7.515 -19.057 1.00 0.00 9 ALA A O 16
ATOM 18858 N N . SER A 1 10 ? 15.976 -8.920 -20.814 1.00 0.00 10 SER A N 16
ATOM 18859 C CA . SER A 1 10 ? 14.851 -9.714 -20.335 1.00 0.00 10 SER A CA 16
ATOM 18860 C C . SER A 1 10 ? 15.226 -11.191 -20.248 1.00 0.00 10 SER A C 16
ATOM 18861 O O . SER A 1 10 ? 15.004 -11.955 -21.188 1.00 0.00 10 SER A O 16
ATOM 18869 N N . SER A 1 11 ? 15.797 -11.584 -19.114 1.00 0.00 11 SER A N 16
ATOM 18870 C CA . SER A 1 11 ? 16.207 -12.968 -18.905 1.00 0.00 11 SER A CA 16
ATOM 18871 C C . SER A 1 11 ? 15.457 -13.585 -17.728 1.00 0.00 11 SER A C 16
ATOM 18872 O O . SER A 1 11 ? 15.862 -13.440 -16.575 1.00 0.00 11 SER A O 16
ATOM 18880 N N . VAL A 1 12 ? 14.361 -14.274 -18.029 1.00 0.00 12 VAL A N 16
ATOM 18881 C CA . VAL A 1 12 ? 13.554 -14.915 -16.997 1.00 0.00 12 VAL A CA 16
ATOM 18882 C C . VAL A 1 12 ? 13.588 -16.433 -17.136 1.00 0.00 12 VAL A C 16
ATOM 18883 O O . VAL A 1 12 ? 13.837 -16.962 -18.220 1.00 0.00 12 VAL A O 16
ATOM 18896 N N . LEU A 1 13 ? 13.337 -17.128 -16.033 1.00 0.00 13 LEU A N 16
ATOM 18897 C CA . LEU A 1 13 ? 13.338 -18.587 -16.030 1.00 0.00 13 LEU A CA 16
ATOM 18898 C C . LEU A 1 13 ? 12.062 -19.133 -16.662 1.00 0.00 13 LEU A C 16
ATOM 18899 O O . LEU A 1 13 ? 10.989 -18.546 -16.524 1.00 0.00 13 LEU A O 16
ATOM 18915 N N . GLU A 1 14 ? 12.186 -20.261 -17.355 1.00 0.00 14 GLU A N 16
ATOM 18916 C CA . GLU A 1 14 ? 11.042 -20.887 -18.006 1.00 0.00 14 GLU A CA 16
ATOM 18917 C C . GLU A 1 14 ? 9.910 -21.123 -17.010 1.00 0.00 14 GLU A C 16
ATOM 18918 O O . GLU A 1 14 ? 10.126 -21.670 -15.928 1.00 0.00 14 GLU A O 16
ATOM 18930 N N . MET A 1 15 ? 8.705 -20.707 -17.383 1.00 0.00 15 MET A N 16
ATOM 18931 C CA . MET A 1 15 ? 7.539 -20.874 -16.522 1.00 0.00 15 MET A CA 16
ATOM 18932 C C . MET A 1 15 ? 6.261 -20.480 -17.256 1.00 0.00 15 MET A C 16
ATOM 18933 O O . MET A 1 15 ? 6.137 -19.357 -17.746 1.00 0.00 15 MET A O 16
ATOM 18947 N N . ILE A 1 16 ? 5.315 -21.410 -17.328 1.00 0.00 16 ILE A N 16
ATOM 18948 C CA . ILE A 1 16 ? 4.047 -21.158 -18.002 1.00 0.00 16 ILE A CA 16
ATOM 18949 C C . ILE A 1 16 ? 3.059 -20.462 -17.072 1.00 0.00 16 ILE A C 16
ATOM 18950 O O . ILE A 1 16 ? 2.434 -21.098 -16.223 1.00 0.00 16 ILE A O 16
ATOM 18966 N N . LYS A 1 17 ? 2.922 -19.151 -17.238 1.00 0.00 17 LYS A N 16
ATOM 18967 C CA . LYS A 1 17 ? 2.008 -18.367 -16.417 1.00 0.00 17 LYS A CA 16
ATOM 18968 C C . LYS A 1 17 ? 0.672 -18.170 -17.126 1.00 0.00 17 LYS A C 16
ATOM 18969 O O . LYS A 1 17 ? 0.621 -18.043 -18.349 1.00 0.00 17 LYS A O 16
ATOM 18988 N N . GLU A 1 18 ? -0.407 -18.144 -16.349 1.00 0.00 18 GLU A N 16
ATOM 18989 C CA . GLU A 1 18 ? -1.743 -17.962 -16.905 1.00 0.00 18 GLU A CA 16
ATOM 18990 C C . GLU A 1 18 ? -1.996 -16.495 -17.243 1.00 0.00 18 GLU A C 16
ATOM 18991 O O . GLU A 1 18 ? -3.045 -15.944 -16.912 1.00 0.00 18 GLU A O 16
ATOM 19003 N N . GLU A 1 19 ? -1.027 -15.871 -17.904 1.00 0.00 19 GLU A N 16
ATOM 19004 C CA . GLU A 1 19 ? -1.144 -14.468 -18.286 1.00 0.00 19 GLU A CA 16
ATOM 19005 C C . GLU A 1 19 ? -1.469 -13.600 -17.074 1.00 0.00 19 GLU A C 16
ATOM 19006 O O . GLU A 1 19 ? -2.443 -12.847 -17.078 1.00 0.00 19 GLU A O 16
ATOM 19018 N N . VAL A 1 20 ? -0.646 -13.711 -16.036 1.00 0.00 20 VAL A N 16
ATOM 19019 C CA . VAL A 1 20 ? -0.844 -12.937 -14.816 1.00 0.00 20 VAL A CA 16
ATOM 19020 C C . VAL A 1 20 ? 0.449 -12.256 -14.381 1.00 0.00 20 VAL A C 16
ATOM 19021 O O . VAL A 1 20 ? 0.608 -11.886 -13.217 1.00 0.00 20 VAL A O 16
ATOM 19034 N N . THR A 1 21 ? 1.372 -12.094 -15.323 1.00 0.00 21 THR A N 16
ATOM 19035 C CA . THR A 1 21 ? 2.653 -11.459 -15.038 1.00 0.00 21 THR A CA 16
ATOM 19036 C C . THR A 1 21 ? 2.548 -9.942 -15.137 1.00 0.00 21 THR A C 16
ATOM 19037 O O . THR A 1 21 ? 1.647 -9.413 -15.789 1.00 0.00 21 THR A O 16
ATOM 19048 N N . CYS A 1 22 ? 3.475 -9.246 -14.488 1.00 0.00 22 CYS A N 16
ATOM 19049 C CA . CYS A 1 22 ? 3.488 -7.788 -14.503 1.00 0.00 22 CYS A CA 16
ATOM 19050 C C . CYS A 1 22 ? 3.815 -7.261 -15.897 1.00 0.00 22 CYS A C 16
ATOM 19051 O O . CYS A 1 22 ? 4.855 -7.574 -16.478 1.00 0.00 22 CYS A O 16
ATOM 19058 N N . PRO A 1 23 ? 2.907 -6.442 -16.449 1.00 0.00 23 PRO A N 16
ATOM 19059 C CA . PRO A 1 23 ? 3.077 -5.854 -17.781 1.00 0.00 23 PRO A CA 16
ATOM 19060 C C . PRO A 1 23 ? 4.185 -4.808 -17.815 1.00 0.00 23 PRO A C 16
ATOM 19061 O O . PRO A 1 23 ? 4.387 -4.137 -18.828 1.00 0.00 23 PRO A O 16
ATOM 19072 N N . ILE A 1 24 ? 4.901 -4.674 -16.704 1.00 0.00 24 ILE A N 16
ATOM 19073 C CA . ILE A 1 24 ? 5.991 -3.711 -16.609 1.00 0.00 24 ILE A CA 16
ATOM 19074 C C . ILE A 1 24 ? 7.340 -4.414 -16.505 1.00 0.00 24 ILE A C 16
ATOM 19075 O O . ILE A 1 24 ? 8.173 -4.320 -17.407 1.00 0.00 24 ILE A O 16
ATOM 19091 N N . CYS A 1 25 ? 7.549 -5.121 -15.399 1.00 0.00 25 CYS A N 16
ATOM 19092 C CA . CYS A 1 25 ? 8.795 -5.842 -15.176 1.00 0.00 25 CYS A CA 16
ATOM 19093 C C . CYS A 1 25 ? 8.740 -7.232 -15.804 1.00 0.00 25 CYS A C 16
ATOM 19094 O O . CYS A 1 25 ? 9.773 -7.833 -16.103 1.00 0.00 25 CYS A O 16
ATOM 19101 N N . LEU A 1 26 ? 7.527 -7.737 -16.002 1.00 0.00 26 LEU A N 16
ATOM 19102 C CA . LEU A 1 26 ? 7.335 -9.056 -16.596 1.00 0.00 26 LEU A CA 16
ATOM 19103 C C . LEU A 1 26 ? 7.820 -10.153 -15.653 1.00 0.00 26 LEU A C 16
ATOM 19104 O O . LEU A 1 26 ? 8.509 -11.083 -16.071 1.00 0.00 26 LEU A O 16
ATOM 19120 N N . GLU A 1 27 ? 7.454 -10.037 -14.380 1.00 0.00 27 GLU A N 16
ATOM 19121 C CA . GLU A 1 27 ? 7.851 -11.020 -13.379 1.00 0.00 27 GLU A CA 16
ATOM 19122 C C . GLU A 1 27 ? 6.733 -11.247 -12.366 1.00 0.00 27 GLU A C 16
ATOM 19123 O O . GLU A 1 27 ? 5.701 -10.576 -12.403 1.00 0.00 27 GLU A O 16
ATOM 19135 N N . LEU A 1 28 ? 6.946 -12.198 -11.463 1.00 0.00 28 LEU A N 16
ATOM 19136 C CA . LEU A 1 28 ? 5.956 -12.515 -10.439 1.00 0.00 28 LEU A CA 16
ATOM 19137 C C . LEU A 1 28 ? 5.488 -11.252 -9.724 1.00 0.00 28 LEU A C 16
ATOM 19138 O O . LEU A 1 28 ? 6.291 -10.520 -9.144 1.00 0.00 28 LEU A O 16
ATOM 19154 N N . LEU A 1 29 ? 4.184 -11.002 -9.767 1.00 0.00 29 LEU A N 16
ATOM 19155 C CA . LEU A 1 29 ? 3.608 -9.828 -9.122 1.00 0.00 29 LEU A CA 16
ATOM 19156 C C . LEU A 1 29 ? 3.772 -9.904 -7.607 1.00 0.00 29 LEU A C 16
ATOM 19157 O O . LEU A 1 29 ? 3.242 -10.807 -6.959 1.00 0.00 29 LEU A O 16
ATOM 19173 N N . LYS A 1 30 ? 4.507 -8.949 -7.048 1.00 0.00 30 LYS A N 16
ATOM 19174 C CA . LYS A 1 30 ? 4.738 -8.904 -5.609 1.00 0.00 30 LYS A CA 16
ATOM 19175 C C . LYS A 1 30 ? 3.844 -7.861 -4.946 1.00 0.00 30 LYS A C 16
ATOM 19176 O O . LYS A 1 30 ? 4.063 -6.659 -5.094 1.00 0.00 30 LYS A O 16
ATOM 19195 N N . GLU A 1 31 ? 2.837 -8.330 -4.216 1.00 0.00 31 GLU A N 16
ATOM 19196 C CA . GLU A 1 31 ? 1.911 -7.436 -3.530 1.00 0.00 31 GLU A CA 16
ATOM 19197 C C . GLU A 1 31 ? 1.345 -6.396 -4.493 1.00 0.00 31 GLU A C 16
ATOM 19198 O O . GLU A 1 31 ? 1.403 -5.191 -4.249 1.00 0.00 31 GLU A O 16
ATOM 19210 N N . PRO A 1 32 ? 0.784 -6.872 -5.615 1.00 0.00 32 PRO A N 16
ATOM 19211 C CA . PRO A 1 32 ? 0.197 -6.002 -6.637 1.00 0.00 32 PRO A CA 16
ATOM 19212 C C . PRO A 1 32 ? -1.088 -5.334 -6.161 1.00 0.00 32 PRO A C 16
ATOM 19213 O O . PRO A 1 32 ? -1.709 -5.776 -5.194 1.00 0.00 32 PRO A O 16
ATOM 19224 N N . VAL A 1 33 ? -1.484 -4.266 -6.847 1.00 0.00 33 VAL A N 16
ATOM 19225 C CA . VAL A 1 33 ? -2.697 -3.538 -6.495 1.00 0.00 33 VAL A CA 16
ATOM 19226 C C . VAL A 1 33 ? -3.596 -3.347 -7.711 1.00 0.00 33 VAL A C 16
ATOM 19227 O O . VAL A 1 33 ? -3.165 -2.827 -8.740 1.00 0.00 33 VAL A O 16
ATOM 19240 N N . SER A 1 34 ? -4.850 -3.772 -7.586 1.00 0.00 34 SER A N 16
ATOM 19241 C CA . SER A 1 34 ? -5.810 -3.652 -8.677 1.00 0.00 34 SER A CA 16
ATOM 19242 C C . SER A 1 34 ? -6.176 -2.191 -8.920 1.00 0.00 34 SER A C 16
ATOM 19243 O O . SER A 1 34 ? -6.093 -1.360 -8.016 1.00 0.00 34 SER A O 16
ATOM 19251 N N . ALA A 1 35 ? -6.580 -1.885 -10.148 1.00 0.00 35 ALA A N 16
ATOM 19252 C CA . ALA A 1 35 ? -6.961 -0.525 -10.511 1.00 0.00 35 ALA A CA 16
ATOM 19253 C C . ALA A 1 35 ? -8.309 -0.504 -11.222 1.00 0.00 35 ALA A C 16
ATOM 19254 O O . ALA A 1 35 ? -8.871 -1.553 -11.539 1.00 0.00 35 ALA A O 16
ATOM 19261 N N . ASP A 1 36 ? -8.823 0.696 -11.470 1.00 0.00 36 ASP A N 16
ATOM 19262 C CA . ASP A 1 36 ? -10.107 0.853 -12.145 1.00 0.00 36 ASP A CA 16
ATOM 19263 C C . ASP A 1 36 ? -10.112 0.117 -13.481 1.00 0.00 36 ASP A C 16
ATOM 19264 O O . ASP A 1 36 ? -11.136 -0.424 -13.899 1.00 0.00 36 ASP A O 16
ATOM 19273 N N . CYS A 1 37 ? -8.962 0.103 -14.147 1.00 0.00 37 CYS A N 16
ATOM 19274 C CA . CYS A 1 37 ? -8.834 -0.565 -15.437 1.00 0.00 37 CYS A CA 16
ATOM 19275 C C . CYS A 1 37 ? -8.459 -2.033 -15.254 1.00 0.00 37 CYS A C 16
ATOM 19276 O O . CYS A 1 37 ? -7.683 -2.587 -16.032 1.00 0.00 37 CYS A O 16
ATOM 19283 N N . ASN A 1 38 ? -9.015 -2.656 -14.221 1.00 0.00 38 ASN A N 16
ATOM 19284 C CA . ASN A 1 38 ? -8.739 -4.060 -13.936 1.00 0.00 38 ASN A CA 16
ATOM 19285 C C . ASN A 1 38 ? -7.286 -4.403 -14.251 1.00 0.00 38 ASN A C 16
ATOM 19286 O O . ASN A 1 38 ? -6.996 -5.453 -14.825 1.00 0.00 38 ASN A O 16
ATOM 19297 N N . HIS A 1 39 ? -6.377 -3.511 -13.872 1.00 0.00 39 HIS A N 16
ATOM 19298 C CA . HIS A 1 39 ? -4.954 -3.720 -14.113 1.00 0.00 39 HIS A CA 16
ATOM 19299 C C . HIS A 1 39 ? -4.160 -3.608 -12.815 1.00 0.00 39 HIS A C 16
ATOM 19300 O O . HIS A 1 39 ? -4.201 -2.580 -12.138 1.00 0.00 39 HIS A O 16
ATOM 19314 N N . SER A 1 40 ? -3.441 -4.671 -12.473 1.00 0.00 40 SER A N 16
ATOM 19315 C CA . SER A 1 40 ? -2.642 -4.694 -11.253 1.00 0.00 40 SER A CA 16
ATOM 19316 C C . SER A 1 40 ? -1.151 -4.698 -11.580 1.00 0.00 40 SER A C 16
ATOM 19317 O O . SER A 1 40 ? -0.730 -5.242 -12.601 1.00 0.00 40 SER A O 16
ATOM 19325 N N . PHE A 1 41 ? -0.359 -4.088 -10.705 1.00 0.00 41 PHE A N 16
ATOM 19326 C CA . PHE A 1 41 ? 1.085 -4.020 -10.900 1.00 0.00 41 PHE A CA 16
ATOM 19327 C C . PHE A 1 41 ? 1.817 -4.057 -9.561 1.00 0.00 41 PHE A C 16
ATOM 19328 O O . PHE A 1 41 ? 1.282 -3.633 -8.536 1.00 0.00 41 PHE A O 16
ATOM 19345 N N . CYS A 1 42 ? 3.043 -4.567 -9.579 1.00 0.00 42 CYS A N 16
ATOM 19346 C CA . CYS A 1 42 ? 3.850 -4.661 -8.368 1.00 0.00 42 CYS A CA 16
ATOM 19347 C C . CYS A 1 42 ? 3.707 -3.401 -7.519 1.00 0.00 42 CYS A C 16
ATOM 19348 O O . CYS A 1 42 ? 3.871 -2.285 -8.013 1.00 0.00 42 CYS A O 16
ATOM 19355 N N . ARG A 1 43 ? 3.399 -3.587 -6.240 1.00 0.00 43 ARG A N 16
ATOM 19356 C CA . ARG A 1 43 ? 3.232 -2.466 -5.323 1.00 0.00 43 ARG A CA 16
ATOM 19357 C C . ARG A 1 43 ? 4.183 -1.327 -5.678 1.00 0.00 43 ARG A C 16
ATOM 19358 O O . ARG A 1 43 ? 3.808 -0.156 -5.636 1.00 0.00 43 ARG A O 16
ATOM 19379 N N . ALA A 1 44 ? 5.416 -1.680 -6.028 1.00 0.00 44 ALA A N 16
ATOM 19380 C CA . ALA A 1 44 ? 6.420 -0.688 -6.393 1.00 0.00 44 ALA A CA 16
ATOM 19381 C C . ALA A 1 44 ? 6.211 -0.194 -7.820 1.00 0.00 44 ALA A C 16
ATOM 19382 O O . ALA A 1 44 ? 6.033 1.002 -8.055 1.00 0.00 44 ALA A O 16
ATOM 19389 N N . CYS A 1 45 ? 6.235 -1.121 -8.772 1.00 0.00 45 CYS A N 16
ATOM 19390 C CA . CYS A 1 45 ? 6.049 -0.781 -10.177 1.00 0.00 45 CYS A CA 16
ATOM 19391 C C . CYS A 1 45 ? 4.998 0.313 -10.337 1.00 0.00 45 CYS A C 16
ATOM 19392 O O . CYS A 1 45 ? 5.273 1.375 -10.897 1.00 0.00 45 CYS A O 16
ATOM 19399 N N . ILE A 1 46 ? 3.794 0.046 -9.842 1.00 0.00 46 ILE A N 16
ATOM 19400 C CA . ILE A 1 46 ? 2.702 1.008 -9.929 1.00 0.00 46 ILE A CA 16
ATOM 19401 C C . ILE A 1 46 ? 3.102 2.350 -9.325 1.00 0.00 46 ILE A C 16
ATOM 19402 O O . ILE A 1 46 ? 2.686 3.407 -9.801 1.00 0.00 46 ILE A O 16
ATOM 19418 N N . THR A 1 47 ? 3.915 2.301 -8.274 1.00 0.00 47 THR A N 16
ATOM 19419 C CA . THR A 1 47 ? 4.372 3.512 -7.605 1.00 0.00 47 THR A CA 16
ATOM 19420 C C . THR A 1 47 ? 5.302 4.319 -8.503 1.00 0.00 47 THR A C 16
ATOM 19421 O O . THR A 1 47 ? 5.066 5.501 -8.758 1.00 0.00 47 THR A O 16
ATOM 19432 N N . LEU A 1 48 ? 6.361 3.674 -8.982 1.00 0.00 48 LEU A N 16
ATOM 19433 C CA . LEU A 1 48 ? 7.327 4.333 -9.854 1.00 0.00 48 LEU A CA 16
ATOM 19434 C C . LEU A 1 48 ? 6.661 4.818 -11.137 1.00 0.00 48 LEU A C 16
ATOM 19435 O O . LEU A 1 48 ? 6.827 5.969 -11.538 1.00 0.00 48 LEU A O 16
ATOM 19451 N N . ASN A 1 49 ? 5.904 3.932 -11.777 1.00 0.00 49 ASN A N 16
ATOM 19452 C CA . ASN A 1 49 ? 5.210 4.271 -13.014 1.00 0.00 49 ASN A CA 16
ATOM 19453 C C . ASN A 1 49 ? 4.544 5.639 -12.907 1.00 0.00 49 ASN A C 16
ATOM 19454 O O . ASN A 1 49 ? 4.755 6.511 -13.751 1.00 0.00 49 ASN A O 16
ATOM 19465 N N . TYR A 1 50 ? 3.741 5.820 -11.865 1.00 0.00 50 TYR A N 16
ATOM 19466 C CA . TYR A 1 50 ? 3.042 7.081 -11.648 1.00 0.00 50 TYR A CA 16
ATOM 19467 C C . TYR A 1 50 ? 4.022 8.190 -11.276 1.00 0.00 50 TYR A C 16
ATOM 19468 O O . TYR A 1 50 ? 4.058 9.241 -11.914 1.00 0.00 50 TYR A O 16
ATOM 19486 N N . GLU A 1 51 ? 4.816 7.945 -10.238 1.00 0.00 51 GLU A N 16
ATOM 19487 C CA . GLU A 1 51 ? 5.796 8.922 -9.780 1.00 0.00 51 GLU A CA 16
ATOM 19488 C C . GLU A 1 51 ? 6.483 9.599 -10.963 1.00 0.00 51 GLU A C 16
ATOM 19489 O O . GLU A 1 51 ? 6.604 10.824 -11.007 1.00 0.00 51 GLU A O 16
ATOM 19501 N N . SER A 1 52 ? 6.933 8.793 -11.919 1.00 0.00 52 SER A N 16
ATOM 19502 C CA . SER A 1 52 ? 7.611 9.313 -13.100 1.00 0.00 52 SER A CA 16
ATOM 19503 C C . SER A 1 52 ? 6.603 9.820 -14.127 1.00 0.00 52 SER A C 16
ATOM 19504 O O . SER A 1 52 ? 6.677 10.964 -14.572 1.00 0.00 52 SER A O 16
ATOM 19512 N N . ASN A 1 53 ? 5.662 8.958 -14.499 1.00 0.00 53 ASN A N 16
ATOM 19513 C CA . ASN A 1 53 ? 4.639 9.318 -15.474 1.00 0.00 53 ASN A CA 16
ATOM 19514 C C . ASN A 1 53 ? 3.314 9.625 -14.783 1.00 0.00 53 ASN A C 16
ATOM 19515 O O . ASN A 1 53 ? 2.606 8.718 -14.344 1.00 0.00 53 ASN A O 16
ATOM 19526 N N . ARG A 1 54 ? 2.985 10.909 -14.691 1.00 0.00 54 ARG A N 16
ATOM 19527 C CA . ARG A 1 54 ? 1.745 11.337 -14.053 1.00 0.00 54 ARG A CA 16
ATOM 19528 C C . ARG A 1 54 ? 1.195 12.594 -14.721 1.00 0.00 54 ARG A C 16
ATOM 19529 O O . ARG A 1 54 ? 1.914 13.296 -15.431 1.00 0.00 54 ARG A O 16
ATOM 19550 N N . ASN A 1 55 ? -0.084 12.870 -14.489 1.00 0.00 55 ASN A N 16
ATOM 19551 C CA . ASN A 1 55 ? -0.730 14.042 -15.069 1.00 0.00 55 ASN A CA 16
ATOM 19552 C C . ASN A 1 55 ? -0.469 15.283 -14.221 1.00 0.00 55 ASN A C 16
ATOM 19553 O O . ASN A 1 55 ? -0.555 15.240 -12.993 1.00 0.00 55 ASN A O 16
ATOM 19564 N N . THR A 1 56 ? -0.150 16.390 -14.885 1.00 0.00 56 THR A N 16
ATOM 19565 C CA . THR A 1 56 ? 0.125 17.643 -14.193 1.00 0.00 56 THR A CA 16
ATOM 19566 C C . THR A 1 56 ? -0.953 17.948 -13.160 1.00 0.00 56 THR A C 16
ATOM 19567 O O . THR A 1 56 ? -0.724 18.702 -12.213 1.00 0.00 56 THR A O 16
ATOM 19578 N N . ASP A 1 57 ? -2.129 17.358 -13.346 1.00 0.00 57 ASP A N 16
ATOM 19579 C CA . ASP A 1 57 ? -3.243 17.566 -12.428 1.00 0.00 57 ASP A CA 16
ATOM 19580 C C . ASP A 1 57 ? -3.077 16.717 -11.171 1.00 0.00 57 ASP A C 16
ATOM 19581 O O . ASP A 1 57 ? -3.217 17.211 -10.053 1.00 0.00 57 ASP A O 16
ATOM 19590 N N . GLY A 1 58 ? -2.778 15.436 -11.364 1.00 0.00 58 GLY A N 16
ATOM 19591 C CA . GLY A 1 58 ? -2.599 14.539 -10.237 1.00 0.00 58 GLY A CA 16
ATOM 19592 C C . GLY A 1 58 ? -2.852 13.090 -10.605 1.00 0.00 58 GLY A C 16
ATOM 19593 O O . GLY A 1 58 ? -2.100 12.200 -10.206 1.00 0.00 58 GLY A O 16
ATOM 19597 N N . LYS A 1 59 ? -3.915 12.851 -11.365 1.00 0.00 59 LYS A N 16
ATOM 19598 C CA . LYS A 1 59 ? -4.266 11.500 -11.787 1.00 0.00 59 LYS A CA 16
ATOM 19599 C C . LYS A 1 59 ? -3.043 10.759 -12.317 1.00 0.00 59 LYS A C 16
ATOM 19600 O O . LYS A 1 59 ? -2.040 11.375 -12.675 1.00 0.00 59 LYS A O 16
ATOM 19619 N N . GLY A 1 60 ? -3.133 9.434 -12.365 1.00 0.00 60 GLY A N 16
ATOM 19620 C CA . GLY A 1 60 ? -2.027 8.632 -12.855 1.00 0.00 60 GLY A CA 16
ATOM 19621 C C . GLY A 1 60 ? -2.355 7.925 -14.155 1.00 0.00 60 GLY A C 16
ATOM 19622 O O . GLY A 1 60 ? -3.482 7.476 -14.359 1.00 0.00 60 GLY A O 16
ATOM 19626 N N . ASN A 1 61 ? -1.366 7.826 -15.038 1.00 0.00 61 ASN A N 16
ATOM 19627 C CA . ASN A 1 61 ? -1.556 7.170 -16.327 1.00 0.00 61 ASN A CA 16
ATOM 19628 C C . ASN A 1 61 ? -1.096 5.716 -16.270 1.00 0.00 61 ASN A C 16
ATOM 19629 O O . ASN A 1 61 ? -0.019 5.414 -15.757 1.00 0.00 61 ASN A O 16
ATOM 19640 N N . CYS A 1 62 ? -1.920 4.820 -16.802 1.00 0.00 62 CYS A N 16
ATOM 19641 C CA . CYS A 1 62 ? -1.600 3.398 -16.813 1.00 0.00 62 CYS A CA 16
ATOM 19642 C C . CYS A 1 62 ? -0.630 3.067 -17.944 1.00 0.00 62 CYS A C 16
ATOM 19643 O O . CYS A 1 62 ? -0.849 3.415 -19.105 1.00 0.00 62 CYS A O 16
ATOM 19650 N N . PRO A 1 63 ? 0.469 2.380 -17.599 1.00 0.00 63 PRO A N 16
ATOM 19651 C CA . PRO A 1 63 ? 1.494 1.987 -18.570 1.00 0.00 63 PRO A CA 16
ATOM 19652 C C . PRO A 1 63 ? 1.001 0.908 -19.529 1.00 0.00 63 PRO A C 16
ATOM 19653 O O . PRO A 1 63 ? 1.775 0.361 -20.314 1.00 0.00 63 PRO A O 16
ATOM 19664 N N . VAL A 1 64 ? -0.292 0.607 -19.459 1.00 0.00 64 VAL A N 16
ATOM 19665 C CA . VAL A 1 64 ? -0.889 -0.406 -20.322 1.00 0.00 64 VAL A CA 16
ATOM 19666 C C . VAL A 1 64 ? -2.014 0.184 -21.164 1.00 0.00 64 VAL A C 16
ATOM 19667 O O . VAL A 1 64 ? -2.064 -0.011 -22.379 1.00 0.00 64 VAL A O 16
ATOM 19680 N N . CYS A 1 65 ? -2.917 0.908 -20.511 1.00 0.00 65 CYS A N 16
ATOM 19681 C CA . CYS A 1 65 ? -4.044 1.527 -21.198 1.00 0.00 65 CYS A CA 16
ATOM 19682 C C . CYS A 1 65 ? -3.934 3.049 -21.160 1.00 0.00 65 CYS A C 16
ATOM 19683 O O . CYS A 1 65 ? -4.633 3.750 -21.892 1.00 0.00 65 CYS A O 16
ATOM 19690 N N . ARG A 1 66 ? -3.052 3.552 -20.303 1.00 0.00 66 ARG A N 16
ATOM 19691 C CA . ARG A 1 66 ? -2.851 4.989 -20.169 1.00 0.00 66 ARG A CA 16
ATOM 19692 C C . ARG A 1 66 ? -4.145 5.683 -19.752 1.00 0.00 66 ARG A C 16
ATOM 19693 O O . ARG A 1 66 ? -4.563 6.663 -20.368 1.00 0.00 66 ARG A O 16
ATOM 19714 N N . VAL A 1 67 ? -4.775 5.166 -18.701 1.00 0.00 67 VAL A N 16
ATOM 19715 C CA . VAL A 1 67 ? -6.021 5.735 -18.201 1.00 0.00 67 VAL A CA 16
ATOM 19716 C C . VAL A 1 67 ? -5.806 6.443 -16.868 1.00 0.00 67 VAL A C 16
ATOM 19717 O O . VAL A 1 67 ? -5.136 5.935 -15.969 1.00 0.00 67 VAL A O 16
ATOM 19730 N N . PRO A 1 68 ? -6.387 7.645 -16.736 1.00 0.00 68 PRO A N 16
ATOM 19731 C CA . PRO A 1 68 ? -6.274 8.448 -15.515 1.00 0.00 68 PRO A CA 16
ATOM 19732 C C . PRO A 1 68 ? -7.042 7.839 -14.347 1.00 0.00 68 PRO A C 16
ATOM 19733 O O . PRO A 1 68 ? -8.272 7.888 -14.307 1.00 0.00 68 PRO A O 16
ATOM 19744 N N . TYR A 1 69 ? -6.310 7.266 -13.398 1.00 0.00 69 TYR A N 16
ATOM 19745 C CA . TYR A 1 69 ? -6.923 6.645 -12.230 1.00 0.00 69 TYR A CA 16
ATOM 19746 C C . TYR A 1 69 ? -6.566 7.408 -10.958 1.00 0.00 69 TYR A C 16
ATOM 19747 O O . TYR A 1 69 ? -5.456 7.916 -10.798 1.00 0.00 69 TYR A O 16
ATOM 19765 N N . PRO A 1 70 ? -7.530 7.491 -10.029 1.00 0.00 70 PRO A N 16
ATOM 19766 C CA . PRO A 1 70 ? -7.343 8.189 -8.753 1.00 0.00 70 PRO A CA 16
ATOM 19767 C C . PRO A 1 70 ? -6.378 7.455 -7.828 1.00 0.00 70 PRO A C 16
ATOM 19768 O O . PRO A 1 70 ? -6.688 6.377 -7.320 1.00 0.00 70 PRO A O 16
ATOM 19779 N N . PHE A 1 71 ? -5.208 8.046 -7.612 1.00 0.00 71 PHE A N 16
ATOM 19780 C CA . PHE A 1 71 ? -4.197 7.448 -6.747 1.00 0.00 71 PHE A CA 16
ATOM 19781 C C . PHE A 1 71 ? -4.761 7.182 -5.355 1.00 0.00 71 PHE A C 16
ATOM 19782 O O . PHE A 1 71 ? -5.695 7.851 -4.913 1.00 0.00 71 PHE A O 16
ATOM 19799 N N . GLY A 1 72 ? -4.188 6.199 -4.667 1.00 0.00 72 GLY A N 16
ATOM 19800 C CA . GLY A 1 72 ? -4.646 5.861 -3.333 1.00 0.00 72 GLY A CA 16
ATOM 19801 C C . GLY A 1 72 ? -5.842 4.930 -3.349 1.00 0.00 72 GLY A C 16
ATOM 19802 O O . GLY A 1 72 ? -6.013 4.114 -2.445 1.00 0.00 72 GLY A O 16
ATOM 19806 N N . ASN A 1 73 ? -6.672 5.054 -4.379 1.00 0.00 73 ASN A N 16
ATOM 19807 C CA . ASN A 1 73 ? -7.860 4.218 -4.508 1.00 0.00 73 ASN A CA 16
ATOM 19808 C C . ASN A 1 73 ? -7.510 2.865 -5.121 1.00 0.00 73 ASN A C 16
ATOM 19809 O O . ASN A 1 73 ? -8.236 2.350 -5.972 1.00 0.00 73 ASN A O 16
ATOM 19820 N N . LEU A 1 74 ? -6.393 2.295 -4.682 1.00 0.00 74 LEU A N 16
ATOM 19821 C CA . LEU A 1 74 ? -5.945 1.001 -5.187 1.00 0.00 74 LEU A CA 16
ATOM 19822 C C . LEU A 1 74 ? -6.030 -0.066 -4.100 1.00 0.00 74 LEU A C 16
ATOM 19823 O O . LEU A 1 74 ? -5.549 0.129 -2.984 1.00 0.00 74 LEU A O 16
ATOM 19839 N N . LYS A 1 75 ? -6.645 -1.196 -4.435 1.00 0.00 75 LYS A N 16
ATOM 19840 C CA . LYS A 1 75 ? -6.790 -2.296 -3.490 1.00 0.00 75 LYS A CA 16
ATOM 19841 C C . LYS A 1 75 ? -5.513 -3.128 -3.422 1.00 0.00 75 LYS A C 16
ATOM 19842 O O . LYS A 1 75 ? -4.782 -3.268 -4.403 1.00 0.00 75 LYS A O 16
ATOM 19861 N N . PRO A 1 76 ? -5.237 -3.694 -2.238 1.00 0.00 76 PRO A N 16
ATOM 19862 C CA . PRO A 1 76 ? -4.049 -4.523 -2.015 1.00 0.00 76 PRO A CA 16
ATOM 19863 C C . PRO A 1 76 ? -4.128 -5.859 -2.746 1.00 0.00 76 PRO A C 16
ATOM 19864 O O . PRO A 1 76 ? -3.234 -6.695 -2.628 1.00 0.00 76 PRO A O 16
ATOM 19875 N N . ASN A 1 77 ? -5.204 -6.052 -3.501 1.00 0.00 77 ASN A N 16
ATOM 19876 C CA . ASN A 1 77 ? -5.400 -7.287 -4.252 1.00 0.00 77 ASN A CA 16
ATOM 19877 C C . ASN A 1 77 ? -5.273 -8.503 -3.340 1.00 0.00 77 ASN A C 16
ATOM 19878 O O . ASN A 1 77 ? -4.649 -9.502 -3.702 1.00 0.00 77 ASN A O 16
ATOM 19889 N N . LEU A 1 78 ? -5.869 -8.413 -2.156 1.00 0.00 78 LEU A N 16
ATOM 19890 C CA . LEU A 1 78 ? -5.824 -9.507 -1.192 1.00 0.00 78 LEU A CA 16
ATOM 19891 C C . LEU A 1 78 ? -7.185 -10.185 -1.074 1.00 0.00 78 LEU A C 16
ATOM 19892 O O . LEU A 1 78 ? -7.280 -11.413 -1.072 1.00 0.00 78 LEU A O 16
ATOM 19908 N N . HIS A 1 79 ? -8.237 -9.378 -0.977 1.00 0.00 79 HIS A N 16
ATOM 19909 C CA . HIS A 1 79 ? -9.593 -9.900 -0.861 1.00 0.00 79 HIS A CA 16
ATOM 19910 C C . HIS A 1 79 ? -10.402 -9.594 -2.118 1.00 0.00 79 HIS A C 16
ATOM 19911 O O . HIS A 1 79 ? -11.486 -10.142 -2.320 1.00 0.00 79 HIS A O 16
ATOM 19925 N N . VAL A 1 80 ? -9.869 -8.714 -2.960 1.00 0.00 80 VAL A N 16
ATOM 19926 C CA . VAL A 1 80 ? -10.541 -8.335 -4.197 1.00 0.00 80 VAL A CA 16
ATOM 19927 C C . VAL A 1 80 ? -12.054 -8.458 -4.060 1.00 0.00 80 VAL A C 16
ATOM 19928 O O . VAL A 1 80 ? -12.721 -9.031 -4.921 1.00 0.00 80 VAL A O 16
ATOM 19941 N N . ALA A 1 81 ? -12.590 -7.914 -2.972 1.00 0.00 81 ALA A N 16
ATOM 19942 C CA . ALA A 1 81 ? -14.026 -7.960 -2.724 1.00 0.00 81 ALA A CA 16
ATOM 19943 C C . ALA A 1 81 ? -14.630 -9.265 -3.232 1.00 0.00 81 ALA A C 16
ATOM 19944 O O . ALA A 1 81 ? -15.601 -9.258 -3.986 1.00 0.00 81 ALA A O 16
ATOM 19951 N N . ASN A 1 82 ? -14.046 -10.384 -2.813 1.00 0.00 82 ASN A N 16
ATOM 19952 C CA . ASN A 1 82 ? -14.527 -11.697 -3.227 1.00 0.00 82 ASN A CA 16
ATOM 19953 C C . ASN A 1 82 ? -16.026 -11.831 -2.979 1.00 0.00 82 ASN A C 16
ATOM 19954 O O . ASN A 1 82 ? -16.785 -12.188 -3.881 1.00 0.00 82 ASN A O 16
ATOM 19965 N N . ILE A 1 83 ? -16.445 -11.542 -1.752 1.00 0.00 83 ILE A N 16
ATOM 19966 C CA . ILE A 1 83 ? -17.853 -11.629 -1.386 1.00 0.00 83 ILE A CA 16
ATOM 19967 C C . ILE A 1 83 ? -18.450 -10.243 -1.164 1.00 0.00 83 ILE A C 16
ATOM 19968 O O . ILE A 1 83 ? -17.880 -9.417 -0.450 1.00 0.00 83 ILE A O 16
ATOM 19984 N N . VAL A 1 84 ? -19.602 -9.996 -1.779 1.00 0.00 84 VAL A N 16
ATOM 19985 C CA . VAL A 1 84 ? -20.278 -8.711 -1.646 1.00 0.00 84 VAL A CA 16
ATOM 19986 C C . VAL A 1 84 ? -21.506 -8.826 -0.750 1.00 0.00 84 VAL A C 16
ATOM 19987 O O . VAL A 1 84 ? -21.971 -7.835 -0.188 1.00 0.00 84 VAL A O 16
ATOM 20000 N N . GLU A 1 85 ? -22.026 -10.043 -0.621 1.00 0.00 85 GLU A N 16
ATOM 20001 C CA . GLU A 1 85 ? -23.201 -10.287 0.207 1.00 0.00 85 GLU A CA 16
ATOM 20002 C C . GLU A 1 85 ? -22.845 -10.220 1.690 1.00 0.00 85 GLU A C 16
ATOM 20003 O O . GLU A 1 85 ? -22.020 -11.009 2.148 1.00 0.00 85 GLU A O 16
ATOM 20017 N N . GLY A 1 1 ? 44.926 -22.355 -23.181 1.00 0.00 1 GLY A N 17
ATOM 20018 C CA . GLY A 1 1 ? 43.975 -21.303 -22.873 1.00 0.00 1 GLY A CA 17
ATOM 20019 C C . GLY A 1 1 ? 42.719 -21.832 -22.210 1.00 0.00 1 GLY A C 17
ATOM 20020 O O . GLY A 1 1 ? 42.734 -22.903 -21.603 1.00 0.00 1 GLY A O 17
ATOM 20024 N N . SER A 1 2 ? 41.630 -21.079 -22.322 1.00 0.00 2 SER A N 17
ATOM 20025 C CA . SER A 1 2 ? 40.361 -21.476 -21.723 1.00 0.00 2 SER A CA 17
ATOM 20026 C C . SER A 1 2 ? 39.190 -21.072 -22.614 1.00 0.00 2 SER A C 17
ATOM 20027 O O . SER A 1 2 ? 39.367 -20.374 -23.612 1.00 0.00 2 SER A O 17
ATOM 20035 N N . SER A 1 3 ? 37.993 -21.515 -22.244 1.00 0.00 3 SER A N 17
ATOM 20036 C CA . SER A 1 3 ? 36.792 -21.204 -23.010 1.00 0.00 3 SER A CA 17
ATOM 20037 C C . SER A 1 3 ? 35.536 -21.580 -22.229 1.00 0.00 3 SER A C 17
ATOM 20038 O O . SER A 1 3 ? 35.614 -22.196 -21.167 1.00 0.00 3 SER A O 17
ATOM 20046 N N . GLY A 1 4 ? 34.379 -21.204 -22.765 1.00 0.00 4 GLY A N 17
ATOM 20047 C CA . GLY A 1 4 ? 33.123 -21.510 -22.106 1.00 0.00 4 GLY A CA 17
ATOM 20048 C C . GLY A 1 4 ? 32.486 -22.781 -22.631 1.00 0.00 4 GLY A C 17
ATOM 20049 O O . GLY A 1 4 ? 33.169 -23.640 -23.189 1.00 0.00 4 GLY A O 17
ATOM 20053 N N . SER A 1 5 ? 31.175 -22.903 -22.451 1.00 0.00 5 SER A N 17
ATOM 20054 C CA . SER A 1 5 ? 30.447 -24.082 -22.906 1.00 0.00 5 SER A CA 17
ATOM 20055 C C . SER A 1 5 ? 28.961 -23.776 -23.062 1.00 0.00 5 SER A C 17
ATOM 20056 O O . SER A 1 5 ? 28.499 -22.692 -22.708 1.00 0.00 5 SER A O 17
ATOM 20064 N N . SER A 1 6 ? 28.217 -24.741 -23.595 1.00 0.00 6 SER A N 17
ATOM 20065 C CA . SER A 1 6 ? 26.784 -24.575 -23.802 1.00 0.00 6 SER A CA 17
ATOM 20066 C C . SER A 1 6 ? 26.024 -25.827 -23.374 1.00 0.00 6 SER A C 17
ATOM 20067 O O . SER A 1 6 ? 26.597 -26.911 -23.276 1.00 0.00 6 SER A O 17
ATOM 20075 N N . GLY A 1 7 ? 24.729 -25.667 -23.120 1.00 0.00 7 GLY A N 17
ATOM 20076 C CA . GLY A 1 7 ? 23.911 -26.792 -22.705 1.00 0.00 7 GLY A CA 17
ATOM 20077 C C . GLY A 1 7 ? 22.619 -26.891 -23.492 1.00 0.00 7 GLY A C 17
ATOM 20078 O O . GLY A 1 7 ? 22.297 -26.004 -24.282 1.00 0.00 7 GLY A O 17
ATOM 20082 N N . MET A 1 8 ? 21.878 -27.973 -23.276 1.00 0.00 8 MET A N 17
ATOM 20083 C CA . MET A 1 8 ? 20.614 -28.184 -23.973 1.00 0.00 8 MET A CA 17
ATOM 20084 C C . MET A 1 8 ? 19.558 -28.745 -23.025 1.00 0.00 8 MET A C 17
ATOM 20085 O O . MET A 1 8 ? 19.839 -29.639 -22.227 1.00 0.00 8 MET A O 17
ATOM 20099 N N . ALA A 1 9 ? 18.344 -28.213 -23.118 1.00 0.00 9 ALA A N 17
ATOM 20100 C CA . ALA A 1 9 ? 17.247 -28.662 -22.270 1.00 0.00 9 ALA A CA 17
ATOM 20101 C C . ALA A 1 9 ? 15.905 -28.498 -22.975 1.00 0.00 9 ALA A C 17
ATOM 20102 O O . ALA A 1 9 ? 15.509 -27.387 -23.326 1.00 0.00 9 ALA A O 17
ATOM 20109 N N . SER A 1 10 ? 15.210 -29.612 -23.181 1.00 0.00 10 SER A N 17
ATOM 20110 C CA . SER A 1 10 ? 13.914 -29.593 -23.850 1.00 0.00 10 SER A CA 17
ATOM 20111 C C . SER A 1 10 ? 12.975 -28.591 -23.185 1.00 0.00 10 SER A C 17
ATOM 20112 O O . SER A 1 10 ? 13.121 -28.276 -22.004 1.00 0.00 10 SER A O 17
ATOM 20120 N N . SER A 1 11 ? 12.011 -28.094 -23.952 1.00 0.00 11 SER A N 17
ATOM 20121 C CA . SER A 1 11 ? 11.049 -27.125 -23.440 1.00 0.00 11 SER A CA 17
ATOM 20122 C C . SER A 1 11 ? 9.637 -27.459 -23.911 1.00 0.00 11 SER A C 17
ATOM 20123 O O . SER A 1 11 ? 9.355 -27.466 -25.109 1.00 0.00 11 SER A O 17
ATOM 20131 N N . VAL A 1 12 ? 8.753 -27.737 -22.958 1.00 0.00 12 VAL A N 17
ATOM 20132 C CA . VAL A 1 12 ? 7.369 -28.072 -23.274 1.00 0.00 12 VAL A CA 17
ATOM 20133 C C . VAL A 1 12 ? 6.522 -26.815 -23.434 1.00 0.00 12 VAL A C 17
ATOM 20134 O O . VAL A 1 12 ? 6.883 -25.743 -22.946 1.00 0.00 12 VAL A O 17
ATOM 20147 N N . LEU A 1 13 ? 5.393 -26.952 -24.121 1.00 0.00 13 LEU A N 17
ATOM 20148 C CA . LEU A 1 13 ? 4.493 -25.827 -24.346 1.00 0.00 13 LEU A CA 17
ATOM 20149 C C . LEU A 1 13 ? 3.213 -25.982 -23.531 1.00 0.00 13 LEU A C 17
ATOM 20150 O O . LEU A 1 13 ? 2.739 -27.096 -23.308 1.00 0.00 13 LEU A O 17
ATOM 20166 N N . GLU A 1 14 ? 2.657 -24.858 -23.090 1.00 0.00 14 GLU A N 17
ATOM 20167 C CA . GLU A 1 14 ? 1.431 -24.870 -22.301 1.00 0.00 14 GLU A CA 17
ATOM 20168 C C . GLU A 1 14 ? 0.865 -23.461 -22.153 1.00 0.00 14 GLU A C 17
ATOM 20169 O O . GLU A 1 14 ? 1.507 -22.480 -22.527 1.00 0.00 14 GLU A O 17
ATOM 20181 N N . MET A 1 15 ? -0.342 -23.369 -21.604 1.00 0.00 15 MET A N 17
ATOM 20182 C CA . MET A 1 15 ? -0.995 -22.080 -21.406 1.00 0.00 15 MET A CA 17
ATOM 20183 C C . MET A 1 15 ? -0.288 -21.274 -20.320 1.00 0.00 15 MET A C 17
ATOM 20184 O O . MET A 1 15 ? -0.521 -21.482 -19.129 1.00 0.00 15 MET A O 17
ATOM 20198 N N . ILE A 1 16 ? 0.576 -20.356 -20.740 1.00 0.00 16 ILE A N 17
ATOM 20199 C CA . ILE A 1 16 ? 1.316 -19.519 -19.803 1.00 0.00 16 ILE A CA 17
ATOM 20200 C C . ILE A 1 16 ? 0.482 -18.323 -19.358 1.00 0.00 16 ILE A C 17
ATOM 20201 O O . ILE A 1 16 ? -0.327 -17.796 -20.122 1.00 0.00 16 ILE A O 17
ATOM 20217 N N . LYS A 1 17 ? 0.685 -17.897 -18.116 1.00 0.00 17 LYS A N 17
ATOM 20218 C CA . LYS A 1 17 ? -0.046 -16.760 -17.567 1.00 0.00 17 LYS A CA 17
ATOM 20219 C C . LYS A 1 17 ? 0.508 -15.446 -18.108 1.00 0.00 17 LYS A C 17
ATOM 20220 O O . LYS A 1 17 ? 0.855 -14.547 -17.342 1.00 0.00 17 LYS A O 17
ATOM 20239 N N . GLU A 1 18 ? 0.587 -15.341 -19.431 1.00 0.00 18 GLU A N 17
ATOM 20240 C CA . GLU A 1 18 ? 1.098 -14.135 -20.072 1.00 0.00 18 GLU A CA 17
ATOM 20241 C C . GLU A 1 18 ? 0.007 -13.074 -20.184 1.00 0.00 18 GLU A C 17
ATOM 20242 O O . GLU A 1 18 ? -0.118 -12.404 -21.208 1.00 0.00 18 GLU A O 17
ATOM 20254 N N . GLU A 1 19 ? -0.781 -12.929 -19.123 1.00 0.00 19 GLU A N 17
ATOM 20255 C CA . GLU A 1 19 ? -1.862 -11.951 -19.103 1.00 0.00 19 GLU A CA 17
ATOM 20256 C C . GLU A 1 19 ? -1.862 -11.167 -17.794 1.00 0.00 19 GLU A C 17
ATOM 20257 O O . GLU A 1 19 ? -1.824 -9.936 -17.794 1.00 0.00 19 GLU A O 17
ATOM 20269 N N . VAL A 1 20 ? -1.906 -11.889 -16.678 1.00 0.00 20 VAL A N 17
ATOM 20270 C CA . VAL A 1 20 ? -1.911 -11.262 -15.362 1.00 0.00 20 VAL A CA 17
ATOM 20271 C C . VAL A 1 20 ? -0.555 -10.643 -15.043 1.00 0.00 20 VAL A C 17
ATOM 20272 O O . VAL A 1 20 ? -0.475 -9.526 -14.531 1.00 0.00 20 VAL A O 17
ATOM 20285 N N . THR A 1 21 ? 0.511 -11.376 -15.349 1.00 0.00 21 THR A N 17
ATOM 20286 C CA . THR A 1 21 ? 1.865 -10.900 -15.095 1.00 0.00 21 THR A CA 17
ATOM 20287 C C . THR A 1 21 ? 1.963 -9.391 -15.293 1.00 0.00 21 THR A C 17
ATOM 20288 O O . THR A 1 21 ? 1.319 -8.828 -16.178 1.00 0.00 21 THR A O 17
ATOM 20299 N N . CYS A 1 22 ? 2.774 -8.742 -14.464 1.00 0.00 22 CYS A N 17
ATOM 20300 C CA . CYS A 1 22 ? 2.958 -7.298 -14.548 1.00 0.00 22 CYS A CA 17
ATOM 20301 C C . CYS A 1 22 ? 3.270 -6.872 -15.979 1.00 0.00 22 CYS A C 17
ATOM 20302 O O . CYS A 1 22 ? 4.266 -7.285 -16.573 1.00 0.00 22 CYS A O 17
ATOM 20309 N N . PRO A 1 23 ? 2.399 -6.025 -16.547 1.00 0.00 23 PRO A N 17
ATOM 20310 C CA . PRO A 1 23 ? 2.560 -5.523 -17.915 1.00 0.00 23 PRO A CA 17
ATOM 20311 C C . PRO A 1 23 ? 3.733 -4.557 -18.044 1.00 0.00 23 PRO A C 17
ATOM 20312 O O . PRO A 1 23 ? 3.975 -3.999 -19.114 1.00 0.00 23 PRO A O 17
ATOM 20323 N N . ILE A 1 24 ? 4.458 -4.365 -16.947 1.00 0.00 24 ILE A N 17
ATOM 20324 C CA . ILE A 1 24 ? 5.607 -3.468 -16.939 1.00 0.00 24 ILE A CA 17
ATOM 20325 C C . ILE A 1 24 ? 6.915 -4.250 -16.907 1.00 0.00 24 ILE A C 17
ATOM 20326 O O . ILE A 1 24 ? 7.681 -4.240 -17.871 1.00 0.00 24 ILE A O 17
ATOM 20342 N N . CYS A 1 25 ? 7.166 -4.928 -15.792 1.00 0.00 25 CYS A N 17
ATOM 20343 C CA . CYS A 1 25 ? 8.381 -5.718 -15.634 1.00 0.00 25 CYS A CA 17
ATOM 20344 C C . CYS A 1 25 ? 8.216 -7.101 -16.257 1.00 0.00 25 CYS A C 17
ATOM 20345 O O . CYS A 1 25 ? 9.194 -7.737 -16.652 1.00 0.00 25 CYS A O 17
ATOM 20352 N N . LEU A 1 26 ? 6.972 -7.561 -16.341 1.00 0.00 26 LEU A N 17
ATOM 20353 C CA . LEU A 1 26 ? 6.678 -8.869 -16.916 1.00 0.00 26 LEU A CA 17
ATOM 20354 C C . LEU A 1 26 ? 7.260 -9.986 -16.056 1.00 0.00 26 LEU A C 17
ATOM 20355 O O . LEU A 1 26 ? 7.953 -10.871 -16.556 1.00 0.00 26 LEU A O 17
ATOM 20371 N N . GLU A 1 27 ? 6.970 -9.939 -14.759 1.00 0.00 27 GLU A N 17
ATOM 20372 C CA . GLU A 1 27 ? 7.464 -10.948 -13.830 1.00 0.00 27 GLU A CA 17
ATOM 20373 C C . GLU A 1 27 ? 6.502 -11.125 -12.658 1.00 0.00 27 GLU A C 17
ATOM 20374 O O . GLU A 1 27 ? 5.659 -10.266 -12.396 1.00 0.00 27 GLU A O 17
ATOM 20386 N N . LEU A 1 28 ? 6.635 -12.246 -11.956 1.00 0.00 28 LEU A N 17
ATOM 20387 C CA . LEU A 1 28 ? 5.778 -12.537 -10.812 1.00 0.00 28 LEU A CA 17
ATOM 20388 C C . LEU A 1 28 ? 5.415 -11.259 -10.064 1.00 0.00 28 LEU A C 17
ATOM 20389 O O . LEU A 1 28 ? 6.291 -10.509 -9.631 1.00 0.00 28 LEU A O 17
ATOM 20405 N N . LEU A 1 29 ? 4.117 -11.016 -9.913 1.00 0.00 29 LEU A N 17
ATOM 20406 C CA . LEU A 1 29 ? 3.637 -9.829 -9.215 1.00 0.00 29 LEU A CA 17
ATOM 20407 C C . LEU A 1 29 ? 3.791 -9.986 -7.705 1.00 0.00 29 LEU A C 17
ATOM 20408 O O . LEU A 1 29 ? 3.320 -10.961 -7.120 1.00 0.00 29 LEU A O 17
ATOM 20424 N N . LYS A 1 30 ? 4.451 -9.018 -7.079 1.00 0.00 30 LYS A N 17
ATOM 20425 C CA . LYS A 1 30 ? 4.665 -9.045 -5.637 1.00 0.00 30 LYS A CA 17
ATOM 20426 C C . LYS A 1 30 ? 3.767 -8.031 -4.935 1.00 0.00 30 LYS A C 17
ATOM 20427 O O . LYS A 1 30 ? 3.941 -6.823 -5.091 1.00 0.00 30 LYS A O 17
ATOM 20446 N N . GLU A 1 31 ? 2.809 -8.531 -4.161 1.00 0.00 31 GLU A N 17
ATOM 20447 C CA . GLU A 1 31 ? 1.886 -7.668 -3.435 1.00 0.00 31 GLU A CA 17
ATOM 20448 C C . GLU A 1 31 ? 1.352 -6.560 -4.339 1.00 0.00 31 GLU A C 17
ATOM 20449 O O . GLU A 1 31 ? 1.419 -5.374 -4.015 1.00 0.00 31 GLU A O 17
ATOM 20461 N N . PRO A 1 32 ? 0.810 -6.955 -5.501 1.00 0.00 32 PRO A N 17
ATOM 20462 C CA . PRO A 1 32 ? 0.254 -6.011 -6.476 1.00 0.00 32 PRO A CA 17
ATOM 20463 C C . PRO A 1 32 ? -1.034 -5.360 -5.983 1.00 0.00 32 PRO A C 17
ATOM 20464 O O . PRO A 1 32 ? -1.684 -5.862 -5.066 1.00 0.00 32 PRO A O 17
ATOM 20475 N N . VAL A 1 33 ? -1.397 -4.239 -6.598 1.00 0.00 33 VAL A N 17
ATOM 20476 C CA . VAL A 1 33 ? -2.609 -3.519 -6.223 1.00 0.00 33 VAL A CA 17
ATOM 20477 C C . VAL A 1 33 ? -3.445 -3.175 -7.450 1.00 0.00 33 VAL A C 17
ATOM 20478 O O . VAL A 1 33 ? -2.976 -2.496 -8.363 1.00 0.00 33 VAL A O 17
ATOM 20491 N N . SER A 1 34 ? -4.688 -3.648 -7.464 1.00 0.00 34 SER A N 17
ATOM 20492 C CA . SER A 1 34 ? -5.590 -3.392 -8.580 1.00 0.00 34 SER A CA 17
ATOM 20493 C C . SER A 1 34 ? -6.033 -1.933 -8.598 1.00 0.00 34 SER A C 17
ATOM 20494 O O . SER A 1 34 ? -5.804 -1.191 -7.643 1.00 0.00 34 SER A O 17
ATOM 20502 N N . ALA A 1 35 ? -6.671 -1.528 -9.692 1.00 0.00 35 ALA A N 17
ATOM 20503 C CA . ALA A 1 35 ? -7.149 -0.158 -9.834 1.00 0.00 35 ALA A CA 17
ATOM 20504 C C . ALA A 1 35 ? -8.524 -0.122 -10.492 1.00 0.00 35 ALA A C 17
ATOM 20505 O O . ALA A 1 35 ? -9.129 -1.164 -10.745 1.00 0.00 35 ALA A O 17
ATOM 20512 N N . ASP A 1 36 ? -9.013 1.082 -10.765 1.00 0.00 36 ASP A N 17
ATOM 20513 C CA . ASP A 1 36 ? -10.317 1.254 -11.394 1.00 0.00 36 ASP A CA 17
ATOM 20514 C C . ASP A 1 36 ? -10.409 0.445 -12.684 1.00 0.00 36 ASP A C 17
ATOM 20515 O O . ASP A 1 36 ? -11.452 -0.131 -12.995 1.00 0.00 36 ASP A O 17
ATOM 20524 N N . CYS A 1 37 ? -9.311 0.406 -13.431 1.00 0.00 37 CYS A N 17
ATOM 20525 C CA . CYS A 1 37 ? -9.267 -0.331 -14.689 1.00 0.00 37 CYS A CA 17
ATOM 20526 C C . CYS A 1 37 ? -8.873 -1.786 -14.453 1.00 0.00 37 CYS A C 17
ATOM 20527 O O . CYS A 1 37 ? -8.139 -2.377 -15.243 1.00 0.00 37 CYS A O 17
ATOM 20534 N N . ASN A 1 38 ? -9.368 -2.358 -13.359 1.00 0.00 38 ASN A N 17
ATOM 20535 C CA . ASN A 1 38 ? -9.068 -3.744 -13.018 1.00 0.00 38 ASN A CA 17
ATOM 20536 C C . ASN A 1 38 ? -7.640 -4.105 -13.417 1.00 0.00 38 ASN A C 17
ATOM 20537 O O . ASN A 1 38 ? -7.373 -5.219 -13.868 1.00 0.00 38 ASN A O 17
ATOM 20548 N N . HIS A 1 39 ? -6.726 -3.155 -13.246 1.00 0.00 39 HIS A N 17
ATOM 20549 C CA . HIS A 1 39 ? -5.324 -3.374 -13.587 1.00 0.00 39 HIS A CA 17
ATOM 20550 C C . HIS A 1 39 ? -4.442 -3.281 -12.345 1.00 0.00 39 HIS A C 17
ATOM 20551 O O . HIS A 1 39 ? -4.387 -2.242 -11.688 1.00 0.00 39 HIS A O 17
ATOM 20565 N N . SER A 1 40 ? -3.755 -4.374 -12.030 1.00 0.00 40 SER A N 17
ATOM 20566 C CA . SER A 1 40 ? -2.879 -4.417 -10.865 1.00 0.00 40 SER A CA 17
ATOM 20567 C C . SER A 1 40 ? -1.413 -4.424 -11.287 1.00 0.00 40 SER A C 17
ATOM 20568 O O . SER A 1 40 ? -1.071 -4.885 -12.376 1.00 0.00 40 SER A O 17
ATOM 20576 N N . PHE A 1 41 ? -0.551 -3.909 -10.417 1.00 0.00 41 PHE A N 17
ATOM 20577 C CA . PHE A 1 41 ? 0.879 -3.854 -10.698 1.00 0.00 41 PHE A CA 17
ATOM 20578 C C . PHE A 1 41 ? 1.691 -3.987 -9.414 1.00 0.00 41 PHE A C 17
ATOM 20579 O O . PHE A 1 41 ? 1.194 -3.717 -8.320 1.00 0.00 41 PHE A O 17
ATOM 20596 N N . CYS A 1 42 ? 2.945 -4.404 -9.554 1.00 0.00 42 CYS A N 17
ATOM 20597 C CA . CYS A 1 42 ? 3.828 -4.574 -8.406 1.00 0.00 42 CYS A CA 17
ATOM 20598 C C . CYS A 1 42 ? 3.746 -3.369 -7.474 1.00 0.00 42 CYS A C 17
ATOM 20599 O O . CYS A 1 42 ? 3.913 -2.227 -7.902 1.00 0.00 42 CYS A O 17
ATOM 20606 N N . ARG A 1 43 ? 3.487 -3.633 -6.197 1.00 0.00 43 ARG A N 17
ATOM 20607 C CA . ARG A 1 43 ? 3.381 -2.571 -5.204 1.00 0.00 43 ARG A CA 17
ATOM 20608 C C . ARG A 1 43 ? 4.332 -1.423 -5.531 1.00 0.00 43 ARG A C 17
ATOM 20609 O O . ARG A 1 43 ? 3.997 -0.254 -5.345 1.00 0.00 43 ARG A O 17
ATOM 20630 N N . ALA A 1 44 ? 5.519 -1.767 -6.020 1.00 0.00 44 ALA A N 17
ATOM 20631 C CA . ALA A 1 44 ? 6.518 -0.766 -6.375 1.00 0.00 44 ALA A CA 17
ATOM 20632 C C . ALA A 1 44 ? 6.236 -0.174 -7.752 1.00 0.00 44 ALA A C 17
ATOM 20633 O O . ALA A 1 44 ? 6.097 1.041 -7.900 1.00 0.00 44 ALA A O 17
ATOM 20640 N N . CYS A 1 45 ? 6.154 -1.039 -8.757 1.00 0.00 45 CYS A N 17
ATOM 20641 C CA . CYS A 1 45 ? 5.890 -0.602 -10.123 1.00 0.00 45 CYS A CA 17
ATOM 20642 C C . CYS A 1 45 ? 4.808 0.473 -10.151 1.00 0.00 45 CYS A C 17
ATOM 20643 O O . CYS A 1 45 ? 5.004 1.551 -10.712 1.00 0.00 45 CYS A O 17
ATOM 20650 N N . ILE A 1 46 ? 3.666 0.171 -9.542 1.00 0.00 46 ILE A N 17
ATOM 20651 C CA . ILE A 1 46 ? 2.553 1.111 -9.496 1.00 0.00 46 ILE A CA 17
ATOM 20652 C C . ILE A 1 46 ? 2.997 2.461 -8.940 1.00 0.00 46 ILE A C 17
ATOM 20653 O O . ILE A 1 46 ? 2.491 3.508 -9.345 1.00 0.00 46 ILE A O 17
ATOM 20669 N N . THR A 1 47 ? 3.947 2.429 -8.011 1.00 0.00 47 THR A N 17
ATOM 20670 C CA . THR A 1 47 ? 4.460 3.649 -7.401 1.00 0.00 47 THR A CA 17
ATOM 20671 C C . THR A 1 47 ? 5.441 4.358 -8.328 1.00 0.00 47 THR A C 17
ATOM 20672 O O . THR A 1 47 ? 5.314 5.556 -8.583 1.00 0.00 47 THR A O 17
ATOM 20683 N N . LEU A 1 48 ? 6.417 3.611 -8.831 1.00 0.00 48 LEU A N 17
ATOM 20684 C CA . LEU A 1 48 ? 7.420 4.168 -9.732 1.00 0.00 48 LEU A CA 17
ATOM 20685 C C . LEU A 1 48 ? 6.764 4.780 -10.965 1.00 0.00 48 LEU A C 17
ATOM 20686 O O . LEU A 1 48 ? 7.064 5.912 -11.343 1.00 0.00 48 LEU A O 17
ATOM 20702 N N . ASN A 1 49 ? 5.866 4.024 -11.587 1.00 0.00 49 ASN A N 17
ATOM 20703 C CA . ASN A 1 49 ? 5.166 4.493 -12.778 1.00 0.00 49 ASN A CA 17
ATOM 20704 C C . ASN A 1 49 ? 4.605 5.895 -12.562 1.00 0.00 49 ASN A C 17
ATOM 20705 O O . ASN A 1 49 ? 4.942 6.829 -13.292 1.00 0.00 49 ASN A O 17
ATOM 20716 N N . TYR A 1 50 ? 3.750 6.037 -11.556 1.00 0.00 50 TYR A N 17
ATOM 20717 C CA . TYR A 1 50 ? 3.141 7.325 -11.246 1.00 0.00 50 TYR A CA 17
ATOM 20718 C C . TYR A 1 50 ? 4.180 8.441 -11.282 1.00 0.00 50 TYR A C 17
ATOM 20719 O O . TYR A 1 50 ? 4.039 9.411 -12.026 1.00 0.00 50 TYR A O 17
ATOM 20737 N N . GLU A 1 51 ? 5.225 8.295 -10.473 1.00 0.00 51 GLU A N 17
ATOM 20738 C CA . GLU A 1 51 ? 6.288 9.291 -10.412 1.00 0.00 51 GLU A CA 17
ATOM 20739 C C . GLU A 1 51 ? 6.745 9.685 -11.813 1.00 0.00 51 GLU A C 17
ATOM 20740 O O . GLU A 1 51 ? 6.924 10.866 -12.110 1.00 0.00 51 GLU A O 17
ATOM 20752 N N . SER A 1 52 ? 6.932 8.687 -12.671 1.00 0.00 52 SER A N 17
ATOM 20753 C CA . SER A 1 52 ? 7.372 8.928 -14.040 1.00 0.00 52 SER A CA 17
ATOM 20754 C C . SER A 1 52 ? 6.301 9.670 -14.833 1.00 0.00 52 SER A C 17
ATOM 20755 O O . SER A 1 52 ? 6.576 10.685 -15.471 1.00 0.00 52 SER A O 17
ATOM 20763 N N . ASN A 1 53 ? 5.076 9.155 -14.787 1.00 0.00 53 ASN A N 17
ATOM 20764 C CA . ASN A 1 53 ? 3.962 9.768 -15.501 1.00 0.00 53 ASN A CA 17
ATOM 20765 C C . ASN A 1 53 ? 2.828 10.117 -14.542 1.00 0.00 53 ASN A C 17
ATOM 20766 O O . ASN A 1 53 ? 2.072 9.245 -14.114 1.00 0.00 53 ASN A O 17
ATOM 20777 N N . ARG A 1 54 ? 2.715 11.399 -14.209 1.00 0.00 54 ARG A N 17
ATOM 20778 C CA . ARG A 1 54 ? 1.674 11.864 -13.301 1.00 0.00 54 ARG A CA 17
ATOM 20779 C C . ARG A 1 54 ? 1.013 13.131 -13.835 1.00 0.00 54 ARG A C 17
ATOM 20780 O O . ARG A 1 54 ? 1.520 13.765 -14.760 1.00 0.00 54 ARG A O 17
ATOM 20801 N N . ASN A 1 55 ? -0.121 13.494 -13.245 1.00 0.00 55 ASN A N 17
ATOM 20802 C CA . ASN A 1 55 ? -0.852 14.685 -13.662 1.00 0.00 55 ASN A CA 17
ATOM 20803 C C . ASN A 1 55 ? -0.570 15.854 -12.722 1.00 0.00 55 ASN A C 17
ATOM 20804 O O . ASN A 1 55 ? -0.347 15.664 -11.526 1.00 0.00 55 ASN A O 17
ATOM 20815 N N . THR A 1 56 ? -0.581 17.064 -13.271 1.00 0.00 56 THR A N 17
ATOM 20816 C CA . THR A 1 56 ? -0.326 18.264 -12.484 1.00 0.00 56 THR A CA 17
ATOM 20817 C C . THR A 1 56 ? -1.247 18.331 -11.271 1.00 0.00 56 THR A C 17
ATOM 20818 O O . THR A 1 56 ? -0.815 18.670 -10.169 1.00 0.00 56 THR A O 17
ATOM 20829 N N . ASP A 1 57 ? -2.518 18.007 -11.481 1.00 0.00 57 ASP A N 17
ATOM 20830 C CA . ASP A 1 57 ? -3.501 18.029 -10.404 1.00 0.00 57 ASP A CA 17
ATOM 20831 C C . ASP A 1 57 ? -3.253 16.891 -9.418 1.00 0.00 57 ASP A C 17
ATOM 20832 O O . ASP A 1 57 ? -3.340 17.077 -8.205 1.00 0.00 57 ASP A O 17
ATOM 20841 N N . GLY A 1 58 ? -2.943 15.712 -9.949 1.00 0.00 58 GLY A N 17
ATOM 20842 C CA . GLY A 1 58 ? -2.689 14.561 -9.102 1.00 0.00 58 GLY A CA 17
ATOM 20843 C C . GLY A 1 58 ? -3.039 13.252 -9.782 1.00 0.00 58 GLY A C 17
ATOM 20844 O O . GLY A 1 58 ? -2.348 12.249 -9.607 1.00 0.00 58 GLY A O 17
ATOM 20848 N N . LYS A 1 59 ? -4.117 13.261 -10.558 1.00 0.00 59 LYS A N 17
ATOM 20849 C CA . LYS A 1 59 ? -4.560 12.066 -11.267 1.00 0.00 59 LYS A CA 17
ATOM 20850 C C . LYS A 1 59 ? -3.372 11.310 -11.853 1.00 0.00 59 LYS A C 17
ATOM 20851 O O . LYS A 1 59 ? -2.405 11.915 -12.314 1.00 0.00 59 LYS A O 17
ATOM 20870 N N . GLY A 1 60 ? -3.453 9.983 -11.834 1.00 0.00 60 GLY A N 17
ATOM 20871 C CA . GLY A 1 60 ? -2.378 9.166 -12.368 1.00 0.00 60 GLY A CA 17
ATOM 20872 C C . GLY A 1 60 ? -2.769 8.462 -13.652 1.00 0.00 60 GLY A C 17
ATOM 20873 O O . GLY A 1 60 ? -3.932 8.113 -13.847 1.00 0.00 60 GLY A O 17
ATOM 20877 N N . ASN A 1 61 ? -1.794 8.255 -14.532 1.00 0.00 61 ASN A N 17
ATOM 20878 C CA . ASN A 1 61 ? -2.042 7.590 -15.805 1.00 0.00 61 ASN A CA 17
ATOM 20879 C C . ASN A 1 61 ? -1.611 6.128 -15.749 1.00 0.00 61 ASN A C 17
ATOM 20880 O O . ASN A 1 61 ? -0.577 5.796 -15.168 1.00 0.00 61 ASN A O 17
ATOM 20891 N N . CYS A 1 62 ? -2.409 5.257 -16.356 1.00 0.00 62 CYS A N 17
ATOM 20892 C CA . CYS A 1 62 ? -2.112 3.830 -16.376 1.00 0.00 62 CYS A CA 17
ATOM 20893 C C . CYS A 1 62 ? -1.203 3.480 -17.551 1.00 0.00 62 CYS A C 17
ATOM 20894 O O . CYS A 1 62 ? -1.472 3.827 -18.701 1.00 0.00 62 CYS A O 17
ATOM 20901 N N . PRO A 1 63 ? -0.100 2.776 -17.257 1.00 0.00 63 PRO A N 17
ATOM 20902 C CA . PRO A 1 63 ? 0.871 2.363 -18.274 1.00 0.00 63 PRO A CA 17
ATOM 20903 C C . PRO A 1 63 ? 0.315 1.289 -19.204 1.00 0.00 63 PRO A C 17
ATOM 20904 O O . PRO A 1 63 ? 1.048 0.702 -19.999 1.00 0.00 63 PRO A O 17
ATOM 20915 N N . VAL A 1 64 ? -0.986 1.038 -19.099 1.00 0.00 64 VAL A N 17
ATOM 20916 C CA . VAL A 1 64 ? -1.641 0.036 -19.931 1.00 0.00 64 VAL A CA 17
ATOM 20917 C C . VAL A 1 64 ? -2.763 0.655 -20.757 1.00 0.00 64 VAL A C 17
ATOM 20918 O O . VAL A 1 64 ? -2.720 0.646 -21.987 1.00 0.00 64 VAL A O 17
ATOM 20931 N N . CYS A 1 65 ? -3.767 1.193 -20.072 1.00 0.00 65 CYS A N 17
ATOM 20932 C CA . CYS A 1 65 ? -4.901 1.817 -20.741 1.00 0.00 65 CYS A CA 17
ATOM 20933 C C . CYS A 1 65 ? -4.799 3.339 -20.679 1.00 0.00 65 CYS A C 17
ATOM 20934 O O . CYS A 1 65 ? -5.571 4.049 -21.323 1.00 0.00 65 CYS A O 17
ATOM 20941 N N . ARG A 1 66 ? -3.842 3.831 -19.899 1.00 0.00 66 ARG A N 17
ATOM 20942 C CA . ARG A 1 66 ? -3.639 5.267 -19.752 1.00 0.00 66 ARG A CA 17
ATOM 20943 C C . ARG A 1 66 ? -4.911 5.947 -19.255 1.00 0.00 66 ARG A C 17
ATOM 20944 O O . ARG A 1 66 ? -5.279 7.022 -19.728 1.00 0.00 66 ARG A O 17
ATOM 20965 N N . VAL A 1 67 ? -5.579 5.313 -18.296 1.00 0.00 67 VAL A N 17
ATOM 20966 C CA . VAL A 1 67 ? -6.810 5.857 -17.734 1.00 0.00 67 VAL A CA 17
ATOM 20967 C C . VAL A 1 67 ? -6.537 6.600 -16.431 1.00 0.00 67 VAL A C 17
ATOM 20968 O O . VAL A 1 67 ? -5.834 6.113 -15.545 1.00 0.00 67 VAL A O 17
ATOM 20981 N N . PRO A 1 68 ? -7.105 7.809 -16.309 1.00 0.00 68 PRO A N 17
ATOM 20982 C CA . PRO A 1 68 ? -6.939 8.646 -15.117 1.00 0.00 68 PRO A CA 17
ATOM 20983 C C . PRO A 1 68 ? -7.662 8.074 -13.902 1.00 0.00 68 PRO A C 17
ATOM 20984 O O . PRO A 1 68 ? -8.890 8.121 -13.820 1.00 0.00 68 PRO A O 17
ATOM 20995 N N . TYR A 1 69 ? -6.894 7.536 -12.962 1.00 0.00 69 TYR A N 17
ATOM 20996 C CA . TYR A 1 69 ? -7.462 6.954 -11.751 1.00 0.00 69 TYR A CA 17
ATOM 20997 C C . TYR A 1 69 ? -6.978 7.698 -10.510 1.00 0.00 69 TYR A C 17
ATOM 20998 O O . TYR A 1 69 ? -5.862 8.216 -10.461 1.00 0.00 69 TYR A O 17
ATOM 21016 N N . PRO A 1 70 ? -7.837 7.752 -9.482 1.00 0.00 70 PRO A N 17
ATOM 21017 C CA . PRO A 1 70 ? -7.520 8.428 -8.220 1.00 0.00 70 PRO A CA 17
ATOM 21018 C C . PRO A 1 70 ? -6.455 7.689 -7.418 1.00 0.00 70 PRO A C 17
ATOM 21019 O O . PRO A 1 70 ? -6.735 6.674 -6.781 1.00 0.00 70 PRO A O 17
ATOM 21030 N N . PHE A 1 71 ? -5.230 8.205 -7.453 1.00 0.00 71 PHE A N 17
ATOM 21031 C CA . PHE A 1 71 ? -4.122 7.594 -6.730 1.00 0.00 71 PHE A CA 17
ATOM 21032 C C . PHE A 1 71 ? -4.480 7.385 -5.261 1.00 0.00 71 PHE A C 17
ATOM 21033 O O . PHE A 1 71 ? -4.975 8.294 -4.596 1.00 0.00 71 PHE A O 17
ATOM 21050 N N . GLY A 1 72 ? -4.226 6.179 -4.762 1.00 0.00 72 GLY A N 17
ATOM 21051 C CA . GLY A 1 72 ? -4.529 5.871 -3.377 1.00 0.00 72 GLY A CA 17
ATOM 21052 C C . GLY A 1 72 ? -5.672 4.886 -3.238 1.00 0.00 72 GLY A C 17
ATOM 21053 O O . GLY A 1 72 ? -5.674 4.049 -2.336 1.00 0.00 72 GLY A O 17
ATOM 21057 N N . ASN A 1 73 ? -6.649 4.985 -4.133 1.00 0.00 73 ASN A N 17
ATOM 21058 C CA . ASN A 1 73 ? -7.806 4.097 -4.105 1.00 0.00 73 ASN A CA 17
ATOM 21059 C C . ASN A 1 73 ? -7.470 2.747 -4.730 1.00 0.00 73 ASN A C 17
ATOM 21060 O O . ASN A 1 73 ? -8.249 2.201 -5.513 1.00 0.00 73 ASN A O 17
ATOM 21071 N N . LEU A 1 74 ? -6.306 2.212 -4.379 1.00 0.00 74 LEU A N 17
ATOM 21072 C CA . LEU A 1 74 ? -5.866 0.924 -4.904 1.00 0.00 74 LEU A CA 17
ATOM 21073 C C . LEU A 1 74 ? -6.046 -0.178 -3.866 1.00 0.00 74 LEU A C 17
ATOM 21074 O O . LEU A 1 74 ? -5.662 -0.023 -2.706 1.00 0.00 74 LEU A O 17
ATOM 21090 N N . LYS A 1 75 ? -6.632 -1.293 -4.290 1.00 0.00 75 LYS A N 17
ATOM 21091 C CA . LYS A 1 75 ? -6.861 -2.424 -3.398 1.00 0.00 75 LYS A CA 17
ATOM 21092 C C . LYS A 1 75 ? -5.801 -3.502 -3.604 1.00 0.00 75 LYS A C 17
ATOM 21093 O O . LYS A 1 75 ? -5.220 -3.638 -4.681 1.00 0.00 75 LYS A O 17
ATOM 21112 N N . PRO A 1 76 ? -5.543 -4.288 -2.548 1.00 0.00 76 PRO A N 17
ATOM 21113 C CA . PRO A 1 76 ? -4.553 -5.368 -2.588 1.00 0.00 76 PRO A CA 17
ATOM 21114 C C . PRO A 1 76 ? -5.000 -6.531 -3.468 1.00 0.00 76 PRO A C 17
ATOM 21115 O O . PRO A 1 76 ? -5.973 -7.218 -3.158 1.00 0.00 76 PRO A O 17
ATOM 21126 N N . ASN A 1 77 ? -4.283 -6.746 -4.566 1.00 0.00 77 ASN A N 17
ATOM 21127 C CA . ASN A 1 77 ? -4.607 -7.826 -5.491 1.00 0.00 77 ASN A CA 17
ATOM 21128 C C . ASN A 1 77 ? -3.864 -9.105 -5.116 1.00 0.00 77 ASN A C 17
ATOM 21129 O O . ASN A 1 77 ? -2.684 -9.265 -5.432 1.00 0.00 77 ASN A O 17
ATOM 21140 N N . LEU A 1 78 ? -4.561 -10.012 -4.441 1.00 0.00 78 LEU A N 17
ATOM 21141 C CA . LEU A 1 78 ? -3.968 -11.277 -4.023 1.00 0.00 78 LEU A CA 17
ATOM 21142 C C . LEU A 1 78 ? -4.795 -12.458 -4.523 1.00 0.00 78 LEU A C 17
ATOM 21143 O O . LEU A 1 78 ? -4.334 -13.246 -5.349 1.00 0.00 78 LEU A O 17
ATOM 21159 N N . HIS A 1 79 ? -6.019 -12.572 -4.018 1.00 0.00 79 HIS A N 17
ATOM 21160 C CA . HIS A 1 79 ? -6.912 -13.654 -4.415 1.00 0.00 79 HIS A CA 17
ATOM 21161 C C . HIS A 1 79 ? -8.066 -13.124 -5.260 1.00 0.00 79 HIS A C 17
ATOM 21162 O O . HIS A 1 79 ? -9.213 -13.540 -5.094 1.00 0.00 79 HIS A O 17
ATOM 21176 N N . VAL A 1 80 ? -7.755 -12.203 -6.167 1.00 0.00 80 VAL A N 17
ATOM 21177 C CA . VAL A 1 80 ? -8.766 -11.616 -7.038 1.00 0.00 80 VAL A CA 17
ATOM 21178 C C . VAL A 1 80 ? -9.400 -12.674 -7.934 1.00 0.00 80 VAL A C 17
ATOM 21179 O O . VAL A 1 80 ? -8.768 -13.176 -8.863 1.00 0.00 80 VAL A O 17
ATOM 21192 N N . ALA A 1 81 ? -10.655 -13.009 -7.649 1.00 0.00 81 ALA A N 17
ATOM 21193 C CA . ALA A 1 81 ? -11.376 -14.005 -8.430 1.00 0.00 81 ALA A CA 17
ATOM 21194 C C . ALA A 1 81 ? -12.653 -13.419 -9.023 1.00 0.00 81 ALA A C 17
ATOM 21195 O O . ALA A 1 81 ? -13.183 -12.429 -8.522 1.00 0.00 81 ALA A O 17
ATOM 21202 N N . ASN A 1 82 ? -13.141 -14.037 -10.094 1.00 0.00 82 ASN A N 17
ATOM 21203 C CA . ASN A 1 82 ? -14.355 -13.575 -10.756 1.00 0.00 82 ASN A CA 17
ATOM 21204 C C . ASN A 1 82 ? -15.420 -13.190 -9.733 1.00 0.00 82 ASN A C 17
ATOM 21205 O O . ASN A 1 82 ? -16.016 -12.116 -9.817 1.00 0.00 82 ASN A O 17
ATOM 21216 N N . ILE A 1 83 ? -15.651 -14.073 -8.768 1.00 0.00 83 ILE A N 17
ATOM 21217 C CA . ILE A 1 83 ? -16.642 -13.825 -7.728 1.00 0.00 83 ILE A CA 17
ATOM 21218 C C . ILE A 1 83 ? -16.020 -13.103 -6.537 1.00 0.00 83 ILE A C 17
ATOM 21219 O O . ILE A 1 83 ? -15.756 -13.709 -5.499 1.00 0.00 83 ILE A O 17
ATOM 21235 N N . VAL A 1 84 ? -15.791 -11.803 -6.695 1.00 0.00 84 VAL A N 17
ATOM 21236 C CA . VAL A 1 84 ? -15.203 -10.996 -5.632 1.00 0.00 84 VAL A CA 17
ATOM 21237 C C . VAL A 1 84 ? -16.217 -10.719 -4.527 1.00 0.00 84 VAL A C 17
ATOM 21238 O O . VAL A 1 84 ? -17.359 -10.352 -4.798 1.00 0.00 84 VAL A O 17
ATOM 21251 N N . GLU A 1 85 ? -15.790 -10.899 -3.281 1.00 0.00 85 GLU A N 17
ATOM 21252 C CA . GLU A 1 85 ? -16.661 -10.668 -2.135 1.00 0.00 85 GLU A CA 17
ATOM 21253 C C . GLU A 1 85 ? -16.572 -9.219 -1.666 1.00 0.00 85 GLU A C 17
ATOM 21254 O O . GLU A 1 85 ? -15.555 -8.570 -1.904 1.00 0.00 85 GLU A O 17
ATOM 21268 N N . GLY A 1 1 ? 22.205 6.809 -19.875 1.00 0.00 1 GLY A N 18
ATOM 21269 C CA . GLY A 1 1 ? 22.266 5.633 -19.027 1.00 0.00 1 GLY A CA 18
ATOM 21270 C C . GLY A 1 1 ? 22.797 4.417 -19.759 1.00 0.00 1 GLY A C 18
ATOM 21271 O O . GLY A 1 1 ? 23.125 4.491 -20.944 1.00 0.00 1 GLY A O 18
ATOM 21275 N N . SER A 1 2 ? 22.885 3.294 -19.053 1.00 0.00 2 SER A N 18
ATOM 21276 C CA . SER A 1 2 ? 23.385 2.058 -19.642 1.00 0.00 2 SER A CA 18
ATOM 21277 C C . SER A 1 2 ? 23.146 0.875 -18.708 1.00 0.00 2 SER A C 18
ATOM 21278 O O . SER A 1 2 ? 23.118 1.030 -17.487 1.00 0.00 2 SER A O 18
ATOM 21286 N N . SER A 1 3 ? 22.974 -0.306 -19.292 1.00 0.00 3 SER A N 18
ATOM 21287 C CA . SER A 1 3 ? 22.733 -1.516 -18.513 1.00 0.00 3 SER A CA 18
ATOM 21288 C C . SER A 1 3 ? 22.853 -2.759 -19.389 1.00 0.00 3 SER A C 18
ATOM 21289 O O . SER A 1 3 ? 23.064 -2.663 -20.597 1.00 0.00 3 SER A O 18
ATOM 21297 N N . GLY A 1 4 ? 22.717 -3.927 -18.770 1.00 0.00 4 GLY A N 18
ATOM 21298 C CA . GLY A 1 4 ? 22.813 -5.174 -19.507 1.00 0.00 4 GLY A CA 18
ATOM 21299 C C . GLY A 1 4 ? 22.210 -6.342 -18.753 1.00 0.00 4 GLY A C 18
ATOM 21300 O O . GLY A 1 4 ? 21.880 -6.224 -17.573 1.00 0.00 4 GLY A O 18
ATOM 21304 N N . SER A 1 5 ? 22.063 -7.473 -19.435 1.00 0.00 5 SER A N 18
ATOM 21305 C CA . SER A 1 5 ? 21.490 -8.666 -18.823 1.00 0.00 5 SER A CA 18
ATOM 21306 C C . SER A 1 5 ? 21.768 -9.900 -19.676 1.00 0.00 5 SER A C 18
ATOM 21307 O O . SER A 1 5 ? 22.176 -9.791 -20.832 1.00 0.00 5 SER A O 18
ATOM 21315 N N . SER A 1 6 ? 21.543 -11.075 -19.096 1.00 0.00 6 SER A N 18
ATOM 21316 C CA . SER A 1 6 ? 21.772 -12.331 -19.800 1.00 0.00 6 SER A CA 18
ATOM 21317 C C . SER A 1 6 ? 20.600 -13.288 -19.600 1.00 0.00 6 SER A C 18
ATOM 21318 O O . SER A 1 6 ? 19.686 -13.013 -18.824 1.00 0.00 6 SER A O 18
ATOM 21326 N N . GLY A 1 7 ? 20.635 -14.413 -20.307 1.00 0.00 7 GLY A N 18
ATOM 21327 C CA . GLY A 1 7 ? 19.572 -15.394 -20.194 1.00 0.00 7 GLY A CA 18
ATOM 21328 C C . GLY A 1 7 ? 20.033 -16.793 -20.552 1.00 0.00 7 GLY A C 18
ATOM 21329 O O . GLY A 1 7 ? 21.225 -17.031 -20.742 1.00 0.00 7 GLY A O 18
ATOM 21333 N N . MET A 1 8 ? 19.086 -17.721 -20.644 1.00 0.00 8 MET A N 18
ATOM 21334 C CA . MET A 1 8 ? 19.402 -19.104 -20.981 1.00 0.00 8 MET A CA 18
ATOM 21335 C C . MET A 1 8 ? 18.201 -19.796 -21.618 1.00 0.00 8 MET A C 18
ATOM 21336 O O . MET A 1 8 ? 17.065 -19.345 -21.476 1.00 0.00 8 MET A O 18
ATOM 21350 N N . ALA A 1 9 ? 18.461 -20.894 -22.321 1.00 0.00 9 ALA A N 18
ATOM 21351 C CA . ALA A 1 9 ? 17.401 -21.649 -22.979 1.00 0.00 9 ALA A CA 18
ATOM 21352 C C . ALA A 1 9 ? 17.626 -23.150 -22.836 1.00 0.00 9 ALA A C 18
ATOM 21353 O O . ALA A 1 9 ? 18.744 -23.598 -22.581 1.00 0.00 9 ALA A O 18
ATOM 21360 N N . SER A 1 10 ? 16.557 -23.922 -23.000 1.00 0.00 10 SER A N 18
ATOM 21361 C CA . SER A 1 10 ? 16.638 -25.374 -22.884 1.00 0.00 10 SER A CA 18
ATOM 21362 C C . SER A 1 10 ? 15.532 -26.045 -23.693 1.00 0.00 10 SER A C 18
ATOM 21363 O O . SER A 1 10 ? 14.556 -25.405 -24.082 1.00 0.00 10 SER A O 18
ATOM 21371 N N . SER A 1 11 ? 15.694 -27.341 -23.943 1.00 0.00 11 SER A N 18
ATOM 21372 C CA . SER A 1 11 ? 14.712 -28.100 -24.709 1.00 0.00 11 SER A CA 18
ATOM 21373 C C . SER A 1 11 ? 13.477 -28.399 -23.864 1.00 0.00 11 SER A C 18
ATOM 21374 O O . SER A 1 11 ? 13.331 -29.495 -23.323 1.00 0.00 11 SER A O 18
ATOM 21382 N N . VAL A 1 12 ? 12.590 -27.415 -23.756 1.00 0.00 12 VAL A N 18
ATOM 21383 C CA . VAL A 1 12 ? 11.366 -27.571 -22.979 1.00 0.00 12 VAL A CA 18
ATOM 21384 C C . VAL A 1 12 ? 10.235 -26.730 -23.560 1.00 0.00 12 VAL A C 18
ATOM 21385 O O . VAL A 1 12 ? 10.437 -25.577 -23.941 1.00 0.00 12 VAL A O 18
ATOM 21398 N N . LEU A 1 13 ? 9.044 -27.315 -23.625 1.00 0.00 13 LEU A N 18
ATOM 21399 C CA . LEU A 1 13 ? 7.879 -26.620 -24.159 1.00 0.00 13 LEU A CA 18
ATOM 21400 C C . LEU A 1 13 ? 6.861 -26.337 -23.059 1.00 0.00 13 LEU A C 18
ATOM 21401 O O . LEU A 1 13 ? 6.009 -27.173 -22.759 1.00 0.00 13 LEU A O 18
ATOM 21417 N N . GLU A 1 14 ? 6.956 -25.153 -22.462 1.00 0.00 14 GLU A N 18
ATOM 21418 C CA . GLU A 1 14 ? 6.042 -24.760 -21.396 1.00 0.00 14 GLU A CA 18
ATOM 21419 C C . GLU A 1 14 ? 5.239 -23.526 -21.795 1.00 0.00 14 GLU A C 18
ATOM 21420 O O . GLU A 1 14 ? 5.634 -22.778 -22.688 1.00 0.00 14 GLU A O 18
ATOM 21432 N N . MET A 1 15 ? 4.108 -23.321 -21.126 1.00 0.00 15 MET A N 18
ATOM 21433 C CA . MET A 1 15 ? 3.249 -22.178 -21.411 1.00 0.00 15 MET A CA 18
ATOM 21434 C C . MET A 1 15 ? 3.554 -21.020 -20.466 1.00 0.00 15 MET A C 18
ATOM 21435 O O . MET A 1 15 ? 3.333 -21.118 -19.258 1.00 0.00 15 MET A O 18
ATOM 21449 N N . ILE A 1 16 ? 4.063 -19.926 -21.023 1.00 0.00 16 ILE A N 18
ATOM 21450 C CA . ILE A 1 16 ? 4.397 -18.750 -20.229 1.00 0.00 16 ILE A CA 18
ATOM 21451 C C . ILE A 1 16 ? 3.150 -17.937 -19.899 1.00 0.00 16 ILE A C 18
ATOM 21452 O O . ILE A 1 16 ? 2.288 -17.728 -20.752 1.00 0.00 16 ILE A O 18
ATOM 21468 N N . LYS A 1 17 ? 3.062 -17.479 -18.655 1.00 0.00 17 LYS A N 18
ATOM 21469 C CA . LYS A 1 17 ? 1.922 -16.685 -18.211 1.00 0.00 17 LYS A CA 18
ATOM 21470 C C . LYS A 1 17 ? 2.171 -15.198 -18.443 1.00 0.00 17 LYS A C 18
ATOM 21471 O O . LYS A 1 17 ? 2.168 -14.405 -17.503 1.00 0.00 17 LYS A O 18
ATOM 21490 N N . GLU A 1 18 ? 2.384 -14.828 -19.702 1.00 0.00 18 GLU A N 18
ATOM 21491 C CA . GLU A 1 18 ? 2.633 -13.436 -20.057 1.00 0.00 18 GLU A CA 18
ATOM 21492 C C . GLU A 1 18 ? 1.322 -12.680 -20.246 1.00 0.00 18 GLU A C 18
ATOM 21493 O O . GLU A 1 18 ? 1.188 -11.869 -21.163 1.00 0.00 18 GLU A O 18
ATOM 21505 N N . GLU A 1 19 ? 0.357 -12.952 -19.373 1.00 0.00 19 GLU A N 18
ATOM 21506 C CA . GLU A 1 19 ? -0.944 -12.298 -19.445 1.00 0.00 19 GLU A CA 18
ATOM 21507 C C . GLU A 1 19 ? -1.303 -11.650 -18.110 1.00 0.00 19 GLU A C 18
ATOM 21508 O O . GLU A 1 19 ? -1.787 -10.519 -18.066 1.00 0.00 19 GLU A O 18
ATOM 21520 N N . VAL A 1 20 ? -1.061 -12.377 -17.023 1.00 0.00 20 VAL A N 18
ATOM 21521 C CA . VAL A 1 20 ? -1.357 -11.874 -15.687 1.00 0.00 20 VAL A CA 18
ATOM 21522 C C . VAL A 1 20 ? -0.121 -11.253 -15.047 1.00 0.00 20 VAL A C 18
ATOM 21523 O O . VAL A 1 20 ? -0.224 -10.334 -14.234 1.00 0.00 20 VAL A O 18
ATOM 21536 N N . THR A 1 21 ? 1.050 -11.761 -15.419 1.00 0.00 21 THR A N 18
ATOM 21537 C CA . THR A 1 21 ? 2.307 -11.257 -14.882 1.00 0.00 21 THR A CA 18
ATOM 21538 C C . THR A 1 21 ? 2.457 -9.762 -15.143 1.00 0.00 21 THR A C 18
ATOM 21539 O O . THR A 1 21 ? 1.972 -9.246 -16.150 1.00 0.00 21 THR A O 18
ATOM 21550 N N . CYS A 1 22 ? 3.132 -9.072 -14.230 1.00 0.00 22 CYS A N 18
ATOM 21551 C CA . CYS A 1 22 ? 3.347 -7.636 -14.361 1.00 0.00 22 CYS A CA 18
ATOM 21552 C C . CYS A 1 22 ? 3.764 -7.276 -15.784 1.00 0.00 22 CYS A C 18
ATOM 21553 O O . CYS A 1 22 ? 4.828 -7.668 -16.264 1.00 0.00 22 CYS A O 18
ATOM 21560 N N . PRO A 1 23 ? 2.907 -6.512 -16.477 1.00 0.00 23 PRO A N 18
ATOM 21561 C CA . PRO A 1 23 ? 3.164 -6.081 -17.854 1.00 0.00 23 PRO A CA 18
ATOM 21562 C C . PRO A 1 23 ? 4.295 -5.062 -17.941 1.00 0.00 23 PRO A C 18
ATOM 21563 O O . PRO A 1 23 ? 4.601 -4.551 -19.019 1.00 0.00 23 PRO A O 18
ATOM 21574 N N . ILE A 1 24 ? 4.913 -4.772 -16.801 1.00 0.00 24 ILE A N 18
ATOM 21575 C CA . ILE A 1 24 ? 6.011 -3.815 -16.750 1.00 0.00 24 ILE A CA 18
ATOM 21576 C C . ILE A 1 24 ? 7.347 -4.522 -16.547 1.00 0.00 24 ILE A C 18
ATOM 21577 O O . ILE A 1 24 ? 8.226 -4.470 -17.408 1.00 0.00 24 ILE A O 18
ATOM 21593 N N . CYS A 1 25 ? 7.493 -5.184 -15.404 1.00 0.00 25 CYS A N 18
ATOM 21594 C CA . CYS A 1 25 ? 8.721 -5.903 -15.088 1.00 0.00 25 CYS A CA 18
ATOM 21595 C C . CYS A 1 25 ? 8.672 -7.328 -15.632 1.00 0.00 25 CYS A C 18
ATOM 21596 O O . CYS A 1 25 ? 9.707 -7.934 -15.910 1.00 0.00 25 CYS A O 18
ATOM 21603 N N . LEU A 1 26 ? 7.462 -7.857 -15.781 1.00 0.00 26 LEU A N 18
ATOM 21604 C CA . LEU A 1 26 ? 7.277 -9.211 -16.292 1.00 0.00 26 LEU A CA 18
ATOM 21605 C C . LEU A 1 26 ? 7.763 -10.245 -15.283 1.00 0.00 26 LEU A C 18
ATOM 21606 O O . LEU A 1 26 ? 8.476 -11.184 -15.636 1.00 0.00 26 LEU A O 18
ATOM 21622 N N . GLU A 1 27 ? 7.371 -10.067 -14.025 1.00 0.00 27 GLU A N 18
ATOM 21623 C CA . GLU A 1 27 ? 7.767 -10.987 -12.965 1.00 0.00 27 GLU A CA 18
ATOM 21624 C C . GLU A 1 27 ? 6.618 -11.217 -11.987 1.00 0.00 27 GLU A C 18
ATOM 21625 O O . GLU A 1 27 ? 5.635 -10.474 -11.980 1.00 0.00 27 GLU A O 18
ATOM 21637 N N . LEU A 1 28 ? 6.748 -12.250 -11.163 1.00 0.00 28 LEU A N 18
ATOM 21638 C CA . LEU A 1 28 ? 5.721 -12.580 -10.181 1.00 0.00 28 LEU A CA 18
ATOM 21639 C C . LEU A 1 28 ? 5.233 -11.326 -9.462 1.00 0.00 28 LEU A C 18
ATOM 21640 O O . LEU A 1 28 ? 6.006 -10.640 -8.793 1.00 0.00 28 LEU A O 18
ATOM 21656 N N . LEU A 1 29 ? 3.944 -11.034 -9.603 1.00 0.00 29 LEU A N 18
ATOM 21657 C CA . LEU A 1 29 ? 3.351 -9.864 -8.965 1.00 0.00 29 LEU A CA 18
ATOM 21658 C C . LEU A 1 29 ? 3.388 -9.994 -7.446 1.00 0.00 29 LEU A C 18
ATOM 21659 O O . LEU A 1 29 ? 2.712 -10.846 -6.868 1.00 0.00 29 LEU A O 18
ATOM 21675 N N . LYS A 1 30 ? 4.180 -9.143 -6.803 1.00 0.00 30 LYS A N 18
ATOM 21676 C CA . LYS A 1 30 ? 4.303 -9.160 -5.351 1.00 0.00 30 LYS A CA 18
ATOM 21677 C C . LYS A 1 30 ? 3.459 -8.057 -4.720 1.00 0.00 30 LYS A C 18
ATOM 21678 O O . LYS A 1 30 ? 3.725 -6.871 -4.915 1.00 0.00 30 LYS A O 18
ATOM 21697 N N . GLU A 1 31 ? 2.441 -8.456 -3.964 1.00 0.00 31 GLU A N 18
ATOM 21698 C CA . GLU A 1 31 ? 1.559 -7.500 -3.305 1.00 0.00 31 GLU A CA 18
ATOM 21699 C C . GLU A 1 31 ? 1.070 -6.442 -4.290 1.00 0.00 31 GLU A C 18
ATOM 21700 O O . GLU A 1 31 ? 1.152 -5.239 -4.040 1.00 0.00 31 GLU A O 18
ATOM 21712 N N . PRO A 1 32 ? 0.550 -6.899 -5.439 1.00 0.00 32 PRO A N 18
ATOM 21713 C CA . PRO A 1 32 ? 0.038 -6.009 -6.485 1.00 0.00 32 PRO A CA 18
ATOM 21714 C C . PRO A 1 32 ? -1.249 -5.304 -6.069 1.00 0.00 32 PRO A C 18
ATOM 21715 O O . PRO A 1 32 ? -1.908 -5.710 -5.112 1.00 0.00 32 PRO A O 18
ATOM 21726 N N . VAL A 1 33 ? -1.600 -4.247 -6.794 1.00 0.00 33 VAL A N 18
ATOM 21727 C CA . VAL A 1 33 ? -2.809 -3.487 -6.501 1.00 0.00 33 VAL A CA 18
ATOM 21728 C C . VAL A 1 33 ? -3.627 -3.245 -7.765 1.00 0.00 33 VAL A C 18
ATOM 21729 O O . VAL A 1 33 ? -3.125 -2.694 -8.745 1.00 0.00 33 VAL A O 18
ATOM 21742 N N . SER A 1 34 ? -4.889 -3.660 -7.736 1.00 0.00 34 SER A N 18
ATOM 21743 C CA . SER A 1 34 ? -5.776 -3.491 -8.881 1.00 0.00 34 SER A CA 18
ATOM 21744 C C . SER A 1 34 ? -6.219 -2.037 -9.015 1.00 0.00 34 SER A C 18
ATOM 21745 O O . SER A 1 34 ? -6.142 -1.263 -8.061 1.00 0.00 34 SER A O 18
ATOM 21753 N N . ALA A 1 35 ? -6.684 -1.674 -10.206 1.00 0.00 35 ALA A N 18
ATOM 21754 C CA . ALA A 1 35 ? -7.141 -0.315 -10.465 1.00 0.00 35 ALA A CA 18
ATOM 21755 C C . ALA A 1 35 ? -8.511 -0.315 -11.137 1.00 0.00 35 ALA A C 18
ATOM 21756 O O . ALA A 1 35 ? -9.100 -1.372 -11.365 1.00 0.00 35 ALA A O 18
ATOM 21763 N N . ASP A 1 36 ? -9.011 0.875 -11.449 1.00 0.00 36 ASP A N 18
ATOM 21764 C CA . ASP A 1 36 ? -10.312 1.011 -12.095 1.00 0.00 36 ASP A CA 18
ATOM 21765 C C . ASP A 1 36 ? -10.323 0.308 -13.449 1.00 0.00 36 ASP A C 18
ATOM 21766 O O . ASP A 1 36 ? -11.343 -0.241 -13.867 1.00 0.00 36 ASP A O 18
ATOM 21775 N N . CYS A 1 37 ? -9.182 0.330 -14.130 1.00 0.00 37 CYS A N 18
ATOM 21776 C CA . CYS A 1 37 ? -9.060 -0.304 -15.438 1.00 0.00 37 CYS A CA 18
ATOM 21777 C C . CYS A 1 37 ? -8.726 -1.786 -15.295 1.00 0.00 37 CYS A C 18
ATOM 21778 O O . CYS A 1 37 ? -7.976 -2.344 -16.095 1.00 0.00 37 CYS A O 18
ATOM 21785 N N . ASN A 1 38 ? -9.288 -2.417 -14.269 1.00 0.00 38 ASN A N 18
ATOM 21786 C CA . ASN A 1 38 ? -9.050 -3.835 -14.020 1.00 0.00 38 ASN A CA 18
ATOM 21787 C C . ASN A 1 38 ? -7.600 -4.203 -14.321 1.00 0.00 38 ASN A C 18
ATOM 21788 O O . ASN A 1 38 ? -7.325 -5.240 -14.926 1.00 0.00 38 ASN A O 18
ATOM 21799 N N . HIS A 1 39 ? -6.677 -3.348 -13.894 1.00 0.00 39 HIS A N 18
ATOM 21800 C CA . HIS A 1 39 ? -5.255 -3.584 -14.116 1.00 0.00 39 HIS A CA 18
ATOM 21801 C C . HIS A 1 39 ? -4.475 -3.471 -12.810 1.00 0.00 39 HIS A C 18
ATOM 21802 O O . HIS A 1 39 ? -4.565 -2.465 -12.107 1.00 0.00 39 HIS A O 18
ATOM 21816 N N . SER A 1 40 ? -3.710 -4.511 -12.491 1.00 0.00 40 SER A N 18
ATOM 21817 C CA . SER A 1 40 ? -2.918 -4.530 -11.267 1.00 0.00 40 SER A CA 18
ATOM 21818 C C . SER A 1 40 ? -1.429 -4.641 -11.585 1.00 0.00 40 SER A C 18
ATOM 21819 O O . SER A 1 40 ? -1.040 -5.233 -12.592 1.00 0.00 40 SER A O 18
ATOM 21827 N N . PHE A 1 41 ? -0.601 -4.067 -10.718 1.00 0.00 41 PHE A N 18
ATOM 21828 C CA . PHE A 1 41 ? 0.844 -4.100 -10.906 1.00 0.00 41 PHE A CA 18
ATOM 21829 C C . PHE A 1 41 ? 1.566 -4.154 -9.562 1.00 0.00 41 PHE A C 18
ATOM 21830 O O . PHE A 1 41 ? 0.978 -3.874 -8.517 1.00 0.00 41 PHE A O 18
ATOM 21847 N N . CYS A 1 42 ? 2.843 -4.518 -9.598 1.00 0.00 42 CYS A N 18
ATOM 21848 C CA . CYS A 1 42 ? 3.647 -4.611 -8.385 1.00 0.00 42 CYS A CA 18
ATOM 21849 C C . CYS A 1 42 ? 3.561 -3.320 -7.575 1.00 0.00 42 CYS A C 18
ATOM 21850 O O . CYS A 1 42 ? 3.840 -2.235 -8.086 1.00 0.00 42 CYS A O 18
ATOM 21857 N N . ARG A 1 43 ? 3.172 -3.446 -6.311 1.00 0.00 43 ARG A N 18
ATOM 21858 C CA . ARG A 1 43 ? 3.049 -2.291 -5.431 1.00 0.00 43 ARG A CA 18
ATOM 21859 C C . ARG A 1 43 ? 4.119 -1.250 -5.747 1.00 0.00 43 ARG A C 18
ATOM 21860 O O . ARG A 1 43 ? 3.843 -0.051 -5.775 1.00 0.00 43 ARG A O 18
ATOM 21881 N N . ALA A 1 44 ? 5.340 -1.717 -5.983 1.00 0.00 44 ALA A N 18
ATOM 21882 C CA . ALA A 1 44 ? 6.450 -0.827 -6.299 1.00 0.00 44 ALA A CA 18
ATOM 21883 C C . ALA A 1 44 ? 6.341 -0.296 -7.724 1.00 0.00 44 ALA A C 18
ATOM 21884 O O . ALA A 1 44 ? 6.213 0.909 -7.940 1.00 0.00 44 ALA A O 18
ATOM 21891 N N . CYS A 1 45 ? 6.392 -1.203 -8.694 1.00 0.00 45 CYS A N 18
ATOM 21892 C CA . CYS A 1 45 ? 6.300 -0.827 -10.099 1.00 0.00 45 CYS A CA 18
ATOM 21893 C C . CYS A 1 45 ? 5.300 0.309 -10.294 1.00 0.00 45 CYS A C 18
ATOM 21894 O O . CYS A 1 45 ? 5.667 1.409 -10.709 1.00 0.00 45 CYS A O 18
ATOM 21901 N N . ILE A 1 46 ? 4.035 0.035 -9.990 1.00 0.00 46 ILE A N 18
ATOM 21902 C CA . ILE A 1 46 ? 2.983 1.034 -10.130 1.00 0.00 46 ILE A CA 18
ATOM 21903 C C . ILE A 1 46 ? 3.404 2.365 -9.519 1.00 0.00 46 ILE A C 18
ATOM 21904 O O . ILE A 1 46 ? 3.029 3.432 -10.006 1.00 0.00 46 ILE A O 18
ATOM 21920 N N . THR A 1 47 ? 4.188 2.297 -8.447 1.00 0.00 47 THR A N 18
ATOM 21921 C CA . THR A 1 47 ? 4.661 3.496 -7.768 1.00 0.00 47 THR A CA 18
ATOM 21922 C C . THR A 1 47 ? 5.732 4.206 -8.589 1.00 0.00 47 THR A C 18
ATOM 21923 O O . THR A 1 47 ? 5.670 5.419 -8.793 1.00 0.00 47 THR A O 18
ATOM 21934 N N . LEU A 1 48 ? 6.714 3.443 -9.058 1.00 0.00 48 LEU A N 18
ATOM 21935 C CA . LEU A 1 48 ? 7.799 3.999 -9.858 1.00 0.00 48 LEU A CA 18
ATOM 21936 C C . LEU A 1 48 ? 7.278 4.533 -11.188 1.00 0.00 48 LEU A C 18
ATOM 21937 O O . LEU A 1 48 ? 7.802 5.506 -11.727 1.00 0.00 48 LEU A O 18
ATOM 21953 N N . ASN A 1 49 ? 6.239 3.889 -11.712 1.00 0.00 49 ASN A N 18
ATOM 21954 C CA . ASN A 1 49 ? 5.645 4.299 -12.979 1.00 0.00 49 ASN A CA 18
ATOM 21955 C C . ASN A 1 49 ? 4.754 5.523 -12.790 1.00 0.00 49 ASN A C 18
ATOM 21956 O O . ASN A 1 49 ? 4.824 6.480 -13.562 1.00 0.00 49 ASN A O 18
ATOM 21967 N N . TYR A 1 50 ? 3.917 5.485 -11.759 1.00 0.00 50 TYR A N 18
ATOM 21968 C CA . TYR A 1 50 ? 3.011 6.590 -11.469 1.00 0.00 50 TYR A CA 18
ATOM 21969 C C . TYR A 1 50 ? 3.786 7.835 -11.051 1.00 0.00 50 TYR A C 18
ATOM 21970 O O . TYR A 1 50 ? 3.573 8.922 -11.588 1.00 0.00 50 TYR A O 18
ATOM 21988 N N . GLU A 1 51 ? 4.687 7.668 -10.088 1.00 0.00 51 GLU A N 18
ATOM 21989 C CA . GLU A 1 51 ? 5.494 8.778 -9.596 1.00 0.00 51 GLU A CA 18
ATOM 21990 C C . GLU A 1 51 ? 5.980 9.651 -10.750 1.00 0.00 51 GLU A C 18
ATOM 21991 O O . GLU A 1 51 ? 6.218 10.846 -10.581 1.00 0.00 51 GLU A O 18
ATOM 22003 N N . SER A 1 52 ? 6.124 9.043 -11.924 1.00 0.00 52 SER A N 18
ATOM 22004 C CA . SER A 1 52 ? 6.585 9.762 -13.106 1.00 0.00 52 SER A CA 18
ATOM 22005 C C . SER A 1 52 ? 5.428 10.032 -14.063 1.00 0.00 52 SER A C 18
ATOM 22006 O O . SER A 1 52 ? 5.396 11.057 -14.742 1.00 0.00 52 SER A O 18
ATOM 22014 N N . ASN A 1 53 ? 4.478 9.103 -14.110 1.00 0.00 53 ASN A N 18
ATOM 22015 C CA . ASN A 1 53 ? 3.319 9.239 -14.985 1.00 0.00 53 ASN A CA 18
ATOM 22016 C C . ASN A 1 53 ? 2.192 9.988 -14.281 1.00 0.00 53 ASN A C 18
ATOM 22017 O O . ASN A 1 53 ? 1.024 9.863 -14.650 1.00 0.00 53 ASN A O 18
ATOM 22028 N N . ARG A 1 54 ? 2.550 10.766 -13.265 1.00 0.00 54 ARG A N 18
ATOM 22029 C CA . ARG A 1 54 ? 1.569 11.535 -12.509 1.00 0.00 54 ARG A CA 18
ATOM 22030 C C . ARG A 1 54 ? 1.374 12.920 -13.120 1.00 0.00 54 ARG A C 18
ATOM 22031 O O . ARG A 1 54 ? 2.064 13.293 -14.068 1.00 0.00 54 ARG A O 18
ATOM 22052 N N . ASN A 1 55 ? 0.430 13.676 -12.571 1.00 0.00 55 ASN A N 18
ATOM 22053 C CA . ASN A 1 55 ? 0.143 15.019 -13.063 1.00 0.00 55 ASN A CA 18
ATOM 22054 C C . ASN A 1 55 ? 0.055 16.014 -11.910 1.00 0.00 55 ASN A C 18
ATOM 22055 O O . ASN A 1 55 ? -0.070 15.626 -10.748 1.00 0.00 55 ASN A O 18
ATOM 22066 N N . THR A 1 56 ? 0.120 17.300 -12.239 1.00 0.00 56 THR A N 18
ATOM 22067 C CA . THR A 1 56 ? 0.047 18.351 -11.232 1.00 0.00 56 THR A CA 18
ATOM 22068 C C . THR A 1 56 ? -1.023 18.042 -10.191 1.00 0.00 56 THR A C 18
ATOM 22069 O O . THR A 1 56 ? -0.753 18.046 -8.990 1.00 0.00 56 THR A O 18
ATOM 22080 N N . ASP A 1 57 ? -2.237 17.775 -10.659 1.00 0.00 57 ASP A N 18
ATOM 22081 C CA . ASP A 1 57 ? -3.348 17.462 -9.767 1.00 0.00 57 ASP A CA 18
ATOM 22082 C C . ASP A 1 57 ? -2.985 16.316 -8.828 1.00 0.00 57 ASP A C 18
ATOM 22083 O O . ASP A 1 57 ? -3.201 16.397 -7.620 1.00 0.00 57 ASP A O 18
ATOM 22092 N N . GLY A 1 58 ? -2.432 15.247 -9.393 1.00 0.00 58 GLY A N 18
ATOM 22093 C CA . GLY A 1 58 ? -2.049 14.099 -8.593 1.00 0.00 58 GLY A CA 18
ATOM 22094 C C . GLY A 1 58 ? -2.244 12.788 -9.328 1.00 0.00 58 GLY A C 18
ATOM 22095 O O . GLY A 1 58 ? -1.390 11.903 -9.273 1.00 0.00 58 GLY A O 18
ATOM 22099 N N . LYS A 1 59 ? -3.373 12.660 -10.018 1.00 0.00 59 LYS A N 18
ATOM 22100 C CA . LYS A 1 59 ? -3.679 11.448 -10.767 1.00 0.00 59 LYS A CA 18
ATOM 22101 C C . LYS A 1 59 ? -2.563 11.122 -11.755 1.00 0.00 59 LYS A C 18
ATOM 22102 O O . LYS A 1 59 ? -1.691 11.950 -12.016 1.00 0.00 59 LYS A O 18
ATOM 22121 N N . GLY A 1 60 ? -2.598 9.911 -12.303 1.00 0.00 60 GLY A N 18
ATOM 22122 C CA . GLY A 1 60 ? -1.585 9.499 -13.257 1.00 0.00 60 GLY A CA 18
ATOM 22123 C C . GLY A 1 60 ? -2.177 8.801 -14.466 1.00 0.00 60 GLY A C 18
ATOM 22124 O O . GLY A 1 60 ? -3.347 8.995 -14.792 1.00 0.00 60 GLY A O 18
ATOM 22128 N N . ASN A 1 61 ? -1.366 7.987 -15.133 1.00 0.00 61 ASN A N 18
ATOM 22129 C CA . ASN A 1 61 ? -1.815 7.259 -16.314 1.00 0.00 61 ASN A CA 18
ATOM 22130 C C . ASN A 1 61 ? -1.330 5.813 -16.280 1.00 0.00 61 ASN A C 18
ATOM 22131 O O . ASN A 1 61 ? -0.268 5.516 -15.732 1.00 0.00 61 ASN A O 18
ATOM 22142 N N . CYS A 1 62 ? -2.114 4.918 -16.871 1.00 0.00 62 CYS A N 18
ATOM 22143 C CA . CYS A 1 62 ? -1.765 3.503 -16.909 1.00 0.00 62 CYS A CA 18
ATOM 22144 C C . CYS A 1 62 ? -0.872 3.195 -18.107 1.00 0.00 62 CYS A C 18
ATOM 22145 O O . CYS A 1 62 ? -1.196 3.512 -19.252 1.00 0.00 62 CYS A O 18
ATOM 22152 N N . PRO A 1 63 ? 0.279 2.561 -17.840 1.00 0.00 63 PRO A N 18
ATOM 22153 C CA . PRO A 1 63 ? 1.242 2.195 -18.882 1.00 0.00 63 PRO A CA 18
ATOM 22154 C C . PRO A 1 63 ? 0.725 1.080 -19.784 1.00 0.00 63 PRO A C 18
ATOM 22155 O O . PRO A 1 63 ? 1.454 0.564 -20.631 1.00 0.00 63 PRO A O 18
ATOM 22166 N N . VAL A 1 64 ? -0.539 0.713 -19.598 1.00 0.00 64 VAL A N 18
ATOM 22167 C CA . VAL A 1 64 ? -1.155 -0.340 -20.396 1.00 0.00 64 VAL A CA 18
ATOM 22168 C C . VAL A 1 64 ? -2.313 0.204 -21.224 1.00 0.00 64 VAL A C 18
ATOM 22169 O O . VAL A 1 64 ? -2.354 0.032 -22.443 1.00 0.00 64 VAL A O 18
ATOM 22182 N N . CYS A 1 65 ? -3.254 0.863 -20.556 1.00 0.00 65 CYS A N 18
ATOM 22183 C CA . CYS A 1 65 ? -4.414 1.434 -21.229 1.00 0.00 65 CYS A CA 18
ATOM 22184 C C . CYS A 1 65 ? -4.311 2.955 -21.294 1.00 0.00 65 CYS A C 18
ATOM 22185 O O . CYS A 1 65 ? -4.998 3.600 -22.087 1.00 0.00 65 CYS A O 18
ATOM 22192 N N . ARG A 1 66 ? -3.449 3.521 -20.457 1.00 0.00 66 ARG A N 18
ATOM 22193 C CA . ARG A 1 66 ? -3.256 4.965 -20.418 1.00 0.00 66 ARG A CA 18
ATOM 22194 C C . ARG A 1 66 ? -4.534 5.672 -19.978 1.00 0.00 66 ARG A C 18
ATOM 22195 O O . ARG A 1 66 ? -4.921 6.692 -20.549 1.00 0.00 66 ARG A O 18
ATOM 22216 N N . VAL A 1 67 ? -5.187 5.123 -18.959 1.00 0.00 67 VAL A N 18
ATOM 22217 C CA . VAL A 1 67 ? -6.422 5.702 -18.441 1.00 0.00 67 VAL A CA 18
ATOM 22218 C C . VAL A 1 67 ? -6.179 6.422 -17.120 1.00 0.00 67 VAL A C 18
ATOM 22219 O O . VAL A 1 67 ? -5.530 5.903 -16.211 1.00 0.00 67 VAL A O 18
ATOM 22232 N N . PRO A 1 68 ? -6.714 7.647 -17.007 1.00 0.00 68 PRO A N 18
ATOM 22233 C CA . PRO A 1 68 ? -6.570 8.466 -15.799 1.00 0.00 68 PRO A CA 18
ATOM 22234 C C . PRO A 1 68 ? -7.360 7.906 -14.622 1.00 0.00 68 PRO A C 18
ATOM 22235 O O . PRO A 1 68 ? -8.591 7.952 -14.610 1.00 0.00 68 PRO A O 18
ATOM 22246 N N . TYR A 1 69 ? -6.647 7.378 -13.634 1.00 0.00 69 TYR A N 18
ATOM 22247 C CA . TYR A 1 69 ? -7.283 6.807 -12.452 1.00 0.00 69 TYR A CA 18
ATOM 22248 C C . TYR A 1 69 ? -6.899 7.585 -11.197 1.00 0.00 69 TYR A C 18
ATOM 22249 O O . TYR A 1 69 ? -5.790 8.105 -11.073 1.00 0.00 69 TYR A O 18
ATOM 22267 N N . PRO A 1 70 ? -7.838 7.668 -10.243 1.00 0.00 70 PRO A N 18
ATOM 22268 C CA . PRO A 1 70 ? -7.622 8.379 -8.980 1.00 0.00 70 PRO A CA 18
ATOM 22269 C C . PRO A 1 70 ? -6.626 7.663 -8.074 1.00 0.00 70 PRO A C 18
ATOM 22270 O O . PRO A 1 70 ? -6.916 6.594 -7.537 1.00 0.00 70 PRO A O 18
ATOM 22281 N N . PHE A 1 71 ? -5.450 8.260 -7.908 1.00 0.00 71 PHE A N 18
ATOM 22282 C CA . PHE A 1 71 ? -4.409 7.678 -7.068 1.00 0.00 71 PHE A CA 18
ATOM 22283 C C . PHE A 1 71 ? -4.933 7.415 -5.659 1.00 0.00 71 PHE A C 18
ATOM 22284 O O . PHE A 1 71 ? -5.902 8.032 -5.219 1.00 0.00 71 PHE A O 18
ATOM 22301 N N . GLY A 1 72 ? -4.284 6.491 -4.956 1.00 0.00 72 GLY A N 18
ATOM 22302 C CA . GLY A 1 72 ? -4.698 6.161 -3.605 1.00 0.00 72 GLY A CA 18
ATOM 22303 C C . GLY A 1 72 ? -5.843 5.168 -3.576 1.00 0.00 72 GLY A C 18
ATOM 22304 O O . GLY A 1 72 ? -5.997 4.415 -2.615 1.00 0.00 72 GLY A O 18
ATOM 22308 N N . ASN A 1 73 ? -6.651 5.167 -4.632 1.00 0.00 73 ASN A N 18
ATOM 22309 C CA . ASN A 1 73 ? -7.789 4.261 -4.722 1.00 0.00 73 ASN A CA 18
ATOM 22310 C C . ASN A 1 73 ? -7.360 2.899 -5.260 1.00 0.00 73 ASN A C 18
ATOM 22311 O O . ASN A 1 73 ? -8.076 2.275 -6.044 1.00 0.00 73 ASN A O 18
ATOM 22322 N N . LEU A 1 74 ? -6.187 2.444 -4.834 1.00 0.00 74 LEU A N 18
ATOM 22323 C CA . LEU A 1 74 ? -5.661 1.156 -5.272 1.00 0.00 74 LEU A CA 18
ATOM 22324 C C . LEU A 1 74 ? -5.840 0.098 -4.188 1.00 0.00 74 LEU A C 18
ATOM 22325 O O . LEU A 1 74 ? -5.369 0.261 -3.062 1.00 0.00 74 LEU A O 18
ATOM 22341 N N . LYS A 1 75 ? -6.521 -0.988 -4.535 1.00 0.00 75 LYS A N 18
ATOM 22342 C CA . LYS A 1 75 ? -6.760 -2.076 -3.594 1.00 0.00 75 LYS A CA 18
ATOM 22343 C C . LYS A 1 75 ? -5.507 -2.928 -3.417 1.00 0.00 75 LYS A C 18
ATOM 22344 O O . LYS A 1 75 ? -4.690 -3.068 -4.327 1.00 0.00 75 LYS A O 18
ATOM 22363 N N . PRO A 1 76 ? -5.352 -3.512 -2.220 1.00 0.00 76 PRO A N 18
ATOM 22364 C CA . PRO A 1 76 ? -4.202 -4.361 -1.897 1.00 0.00 76 PRO A CA 18
ATOM 22365 C C . PRO A 1 76 ? -4.231 -5.687 -2.649 1.00 0.00 76 PRO A C 18
ATOM 22366 O O . PRO A 1 76 ? -3.360 -6.536 -2.464 1.00 0.00 76 PRO A O 18
ATOM 22377 N N . ASN A 1 77 ? -5.239 -5.858 -3.499 1.00 0.00 77 ASN A N 18
ATOM 22378 C CA . ASN A 1 77 ? -5.381 -7.082 -4.279 1.00 0.00 77 ASN A CA 18
ATOM 22379 C C . ASN A 1 77 ? -5.343 -8.311 -3.376 1.00 0.00 77 ASN A C 18
ATOM 22380 O O . ASN A 1 77 ? -4.737 -9.327 -3.718 1.00 0.00 77 ASN A O 18
ATOM 22391 N N . LEU A 1 78 ? -5.993 -8.211 -2.222 1.00 0.00 78 LEU A N 18
ATOM 22392 C CA . LEU A 1 78 ? -6.035 -9.314 -1.269 1.00 0.00 78 LEU A CA 18
ATOM 22393 C C . LEU A 1 78 ? -7.324 -10.115 -1.419 1.00 0.00 78 LEU A C 18
ATOM 22394 O O . LEU A 1 78 ? -8.371 -9.729 -0.898 1.00 0.00 78 LEU A O 18
ATOM 22410 N N . HIS A 1 79 ? -7.240 -11.234 -2.132 1.00 0.00 79 HIS A N 18
ATOM 22411 C CA . HIS A 1 79 ? -8.400 -12.091 -2.348 1.00 0.00 79 HIS A CA 18
ATOM 22412 C C . HIS A 1 79 ? -9.602 -11.273 -2.811 1.00 0.00 79 HIS A C 18
ATOM 22413 O O . HIS A 1 79 ? -10.719 -11.464 -2.328 1.00 0.00 79 HIS A O 18
ATOM 22427 N N . VAL A 1 80 ? -9.366 -10.360 -3.748 1.00 0.00 80 VAL A N 18
ATOM 22428 C CA . VAL A 1 80 ? -10.429 -9.513 -4.275 1.00 0.00 80 VAL A CA 18
ATOM 22429 C C . VAL A 1 80 ? -11.235 -10.244 -5.343 1.00 0.00 80 VAL A C 18
ATOM 22430 O O . VAL A 1 80 ? -11.584 -9.669 -6.374 1.00 0.00 80 VAL A O 18
ATOM 22443 N N . ALA A 1 81 ? -11.527 -11.515 -5.090 1.00 0.00 81 ALA A N 18
ATOM 22444 C CA . ALA A 1 81 ? -12.294 -12.324 -6.029 1.00 0.00 81 ALA A CA 18
ATOM 22445 C C . ALA A 1 81 ? -13.472 -13.001 -5.335 1.00 0.00 81 ALA A C 18
ATOM 22446 O O . ALA A 1 81 ? -13.354 -14.124 -4.847 1.00 0.00 81 ALA A O 18
ATOM 22453 N N . ASN A 1 82 ? -14.606 -12.310 -5.296 1.00 0.00 82 ASN A N 18
ATOM 22454 C CA . ASN A 1 82 ? -15.805 -12.845 -4.661 1.00 0.00 82 ASN A CA 18
ATOM 22455 C C . ASN A 1 82 ? -16.772 -13.397 -5.703 1.00 0.00 82 ASN A C 18
ATOM 22456 O O . ASN A 1 82 ? -17.981 -13.172 -5.624 1.00 0.00 82 ASN A O 18
ATOM 22467 N N . ILE A 1 83 ? -16.233 -14.121 -6.678 1.00 0.00 83 ILE A N 18
ATOM 22468 C CA . ILE A 1 83 ? -17.048 -14.708 -7.734 1.00 0.00 83 ILE A CA 18
ATOM 22469 C C . ILE A 1 83 ? -18.057 -13.700 -8.273 1.00 0.00 83 ILE A C 18
ATOM 22470 O O . ILE A 1 83 ? -19.260 -13.961 -8.296 1.00 0.00 83 ILE A O 18
ATOM 22486 N N . VAL A 1 84 ? -17.559 -12.546 -8.707 1.00 0.00 84 VAL A N 18
ATOM 22487 C CA . VAL A 1 84 ? -18.417 -11.499 -9.249 1.00 0.00 84 VAL A CA 18
ATOM 22488 C C . VAL A 1 84 ? -19.098 -11.957 -10.535 1.00 0.00 84 VAL A C 18
ATOM 22489 O O . VAL A 1 84 ? -18.485 -11.970 -11.602 1.00 0.00 84 VAL A O 18
ATOM 22502 N N . GLU A 1 85 ? -20.369 -12.330 -10.424 1.00 0.00 85 GLU A N 18
ATOM 22503 C CA . GLU A 1 85 ? -21.132 -12.789 -11.579 1.00 0.00 85 GLU A CA 18
ATOM 22504 C C . GLU A 1 85 ? -21.110 -11.747 -12.694 1.00 0.00 85 GLU A C 18
ATOM 22505 O O . GLU A 1 85 ? -21.360 -12.094 -13.848 1.00 0.00 85 GLU A O 18
ATOM 22519 N N . GLY A 1 1 ? 17.563 20.279 -12.843 1.00 0.00 1 GLY A N 19
ATOM 22520 C CA . GLY A 1 1 ? 16.749 19.122 -13.167 1.00 0.00 1 GLY A CA 19
ATOM 22521 C C . GLY A 1 1 ? 17.553 18.009 -13.810 1.00 0.00 1 GLY A C 19
ATOM 22522 O O . GLY A 1 1 ? 18.635 18.247 -14.347 1.00 0.00 1 GLY A O 19
ATOM 22526 N N . SER A 1 2 ? 17.025 16.791 -13.754 1.00 0.00 2 SER A N 19
ATOM 22527 C CA . SER A 1 2 ? 17.703 15.636 -14.331 1.00 0.00 2 SER A CA 19
ATOM 22528 C C . SER A 1 2 ? 16.697 14.566 -14.743 1.00 0.00 2 SER A C 19
ATOM 22529 O O . SER A 1 2 ? 15.497 14.700 -14.504 1.00 0.00 2 SER A O 19
ATOM 22537 N N . SER A 1 3 ? 17.196 13.502 -15.364 1.00 0.00 3 SER A N 19
ATOM 22538 C CA . SER A 1 3 ? 16.342 12.408 -15.814 1.00 0.00 3 SER A CA 19
ATOM 22539 C C . SER A 1 3 ? 17.154 11.133 -16.017 1.00 0.00 3 SER A C 19
ATOM 22540 O O . SER A 1 3 ? 18.302 11.178 -16.458 1.00 0.00 3 SER A O 19
ATOM 22548 N N . GLY A 1 4 ? 16.549 9.995 -15.691 1.00 0.00 4 GLY A N 19
ATOM 22549 C CA . GLY A 1 4 ? 17.229 8.722 -15.844 1.00 0.00 4 GLY A CA 19
ATOM 22550 C C . GLY A 1 4 ? 16.280 7.544 -15.760 1.00 0.00 4 GLY A C 19
ATOM 22551 O O . GLY A 1 4 ? 15.153 7.678 -15.282 1.00 0.00 4 GLY A O 19
ATOM 22555 N N . SER A 1 5 ? 16.734 6.385 -16.228 1.00 0.00 5 SER A N 19
ATOM 22556 C CA . SER A 1 5 ? 15.915 5.179 -16.208 1.00 0.00 5 SER A CA 19
ATOM 22557 C C . SER A 1 5 ? 16.752 3.949 -16.547 1.00 0.00 5 SER A C 19
ATOM 22558 O O . SER A 1 5 ? 17.888 4.064 -17.006 1.00 0.00 5 SER A O 19
ATOM 22566 N N . SER A 1 6 ? 16.181 2.771 -16.316 1.00 0.00 6 SER A N 19
ATOM 22567 C CA . SER A 1 6 ? 16.874 1.518 -16.592 1.00 0.00 6 SER A CA 19
ATOM 22568 C C . SER A 1 6 ? 15.907 0.470 -17.136 1.00 0.00 6 SER A C 19
ATOM 22569 O O . SER A 1 6 ? 14.691 0.657 -17.106 1.00 0.00 6 SER A O 19
ATOM 22577 N N . GLY A 1 7 ? 16.458 -0.633 -17.632 1.00 0.00 7 GLY A N 19
ATOM 22578 C CA . GLY A 1 7 ? 15.631 -1.695 -18.175 1.00 0.00 7 GLY A CA 19
ATOM 22579 C C . GLY A 1 7 ? 16.425 -2.950 -18.480 1.00 0.00 7 GLY A C 19
ATOM 22580 O O . GLY A 1 7 ? 17.651 -2.959 -18.367 1.00 0.00 7 GLY A O 19
ATOM 22584 N N . MET A 1 8 ? 15.726 -4.012 -18.866 1.00 0.00 8 MET A N 19
ATOM 22585 C CA . MET A 1 8 ? 16.374 -5.278 -19.188 1.00 0.00 8 MET A CA 19
ATOM 22586 C C . MET A 1 8 ? 15.389 -6.243 -19.841 1.00 0.00 8 MET A C 19
ATOM 22587 O O . MET A 1 8 ? 14.187 -5.984 -19.880 1.00 0.00 8 MET A O 19
ATOM 22601 N N . ALA A 1 9 ? 15.907 -7.355 -20.352 1.00 0.00 9 ALA A N 19
ATOM 22602 C CA . ALA A 1 9 ? 15.073 -8.358 -21.001 1.00 0.00 9 ALA A CA 19
ATOM 22603 C C . ALA A 1 9 ? 15.891 -9.587 -21.385 1.00 0.00 9 ALA A C 19
ATOM 22604 O O . ALA A 1 9 ? 17.121 -9.545 -21.403 1.00 0.00 9 ALA A O 19
ATOM 22611 N N . SER A 1 10 ? 15.199 -10.680 -21.691 1.00 0.00 10 SER A N 19
ATOM 22612 C CA . SER A 1 10 ? 15.862 -11.922 -22.070 1.00 0.00 10 SER A CA 19
ATOM 22613 C C . SER A 1 10 ? 15.135 -12.592 -23.233 1.00 0.00 10 SER A C 19
ATOM 22614 O O . SER A 1 10 ? 14.002 -12.238 -23.558 1.00 0.00 10 SER A O 19
ATOM 22622 N N . SER A 1 11 ? 15.797 -13.563 -23.854 1.00 0.00 11 SER A N 19
ATOM 22623 C CA . SER A 1 11 ? 15.217 -14.282 -24.983 1.00 0.00 11 SER A CA 19
ATOM 22624 C C . SER A 1 11 ? 14.729 -15.663 -24.556 1.00 0.00 11 SER A C 19
ATOM 22625 O O . SER A 1 11 ? 14.939 -16.653 -25.256 1.00 0.00 11 SER A O 19
ATOM 22633 N N . VAL A 1 12 ? 14.075 -15.721 -23.400 1.00 0.00 12 VAL A N 19
ATOM 22634 C CA . VAL A 1 12 ? 13.555 -16.979 -22.877 1.00 0.00 12 VAL A CA 19
ATOM 22635 C C . VAL A 1 12 ? 12.521 -17.581 -23.822 1.00 0.00 12 VAL A C 19
ATOM 22636 O O . VAL A 1 12 ? 11.993 -16.896 -24.699 1.00 0.00 12 VAL A O 19
ATOM 22649 N N . LEU A 1 13 ? 12.235 -18.865 -23.637 1.00 0.00 13 LEU A N 19
ATOM 22650 C CA . LEU A 1 13 ? 11.262 -19.560 -24.472 1.00 0.00 13 LEU A CA 19
ATOM 22651 C C . LEU A 1 13 ? 10.200 -20.243 -23.617 1.00 0.00 13 LEU A C 19
ATOM 22652 O O . LEU A 1 13 ? 10.359 -21.395 -23.216 1.00 0.00 13 LEU A O 19
ATOM 22668 N N . GLU A 1 14 ? 9.115 -19.525 -23.344 1.00 0.00 14 GLU A N 19
ATOM 22669 C CA . GLU A 1 14 ? 8.026 -20.063 -22.538 1.00 0.00 14 GLU A CA 19
ATOM 22670 C C . GLU A 1 14 ? 6.681 -19.513 -23.004 1.00 0.00 14 GLU A C 19
ATOM 22671 O O . GLU A 1 14 ? 6.616 -18.469 -23.652 1.00 0.00 14 GLU A O 19
ATOM 22683 N N . MET A 1 15 ? 5.609 -20.224 -22.669 1.00 0.00 15 MET A N 19
ATOM 22684 C CA . MET A 1 15 ? 4.265 -19.807 -23.052 1.00 0.00 15 MET A CA 19
ATOM 22685 C C . MET A 1 15 ? 4.120 -18.291 -22.961 1.00 0.00 15 MET A C 19
ATOM 22686 O O . MET A 1 15 ? 4.518 -17.678 -21.970 1.00 0.00 15 MET A O 19
ATOM 22700 N N . ILE A 1 16 ? 3.549 -17.693 -24.001 1.00 0.00 16 ILE A N 19
ATOM 22701 C CA . ILE A 1 16 ? 3.351 -16.249 -24.038 1.00 0.00 16 ILE A CA 19
ATOM 22702 C C . ILE A 1 16 ? 2.278 -15.816 -23.045 1.00 0.00 16 ILE A C 19
ATOM 22703 O O . ILE A 1 16 ? 1.087 -15.822 -23.359 1.00 0.00 16 ILE A O 19
ATOM 22719 N N . LYS A 1 17 ? 2.707 -15.438 -21.846 1.00 0.00 17 LYS A N 19
ATOM 22720 C CA . LYS A 1 17 ? 1.784 -14.998 -20.806 1.00 0.00 17 LYS A CA 19
ATOM 22721 C C . LYS A 1 17 ? 2.043 -13.543 -20.428 1.00 0.00 17 LYS A C 19
ATOM 22722 O O . LYS A 1 17 ? 2.059 -13.193 -19.249 1.00 0.00 17 LYS A O 19
ATOM 22741 N N . GLU A 1 18 ? 2.245 -12.701 -21.437 1.00 0.00 18 GLU A N 19
ATOM 22742 C CA . GLU A 1 18 ? 2.503 -11.285 -21.209 1.00 0.00 18 GLU A CA 19
ATOM 22743 C C . GLU A 1 18 ? 1.199 -10.523 -20.987 1.00 0.00 18 GLU A C 19
ATOM 22744 O O . GLU A 1 18 ? 1.017 -9.420 -21.502 1.00 0.00 18 GLU A O 19
ATOM 22756 N N . GLU A 1 19 ? 0.295 -11.121 -20.218 1.00 0.00 19 GLU A N 19
ATOM 22757 C CA . GLU A 1 19 ? -0.993 -10.500 -19.929 1.00 0.00 19 GLU A CA 19
ATOM 22758 C C . GLU A 1 19 ? -1.241 -10.436 -18.425 1.00 0.00 19 GLU A C 19
ATOM 22759 O O . GLU A 1 19 ? -1.699 -9.420 -17.902 1.00 0.00 19 GLU A O 19
ATOM 22771 N N . VAL A 1 20 ? -0.936 -11.530 -17.734 1.00 0.00 20 VAL A N 19
ATOM 22772 C CA . VAL A 1 20 ? -1.124 -11.599 -16.290 1.00 0.00 20 VAL A CA 19
ATOM 22773 C C . VAL A 1 20 ? 0.108 -11.092 -15.549 1.00 0.00 20 VAL A C 19
ATOM 22774 O O . VAL A 1 20 ? 0.012 -10.600 -14.424 1.00 0.00 20 VAL A O 19
ATOM 22787 N N . THR A 1 21 ? 1.267 -11.214 -16.188 1.00 0.00 21 THR A N 19
ATOM 22788 C CA . THR A 1 21 ? 2.520 -10.768 -15.590 1.00 0.00 21 THR A CA 19
ATOM 22789 C C . THR A 1 21 ? 2.694 -9.261 -15.738 1.00 0.00 21 THR A C 19
ATOM 22790 O O . THR A 1 21 ? 2.383 -8.689 -16.784 1.00 0.00 21 THR A O 19
ATOM 22801 N N . CYS A 1 22 ? 3.194 -8.621 -14.686 1.00 0.00 22 CYS A N 19
ATOM 22802 C CA . CYS A 1 22 ? 3.410 -7.180 -14.699 1.00 0.00 22 CYS A CA 19
ATOM 22803 C C . CYS A 1 22 ? 3.889 -6.713 -16.071 1.00 0.00 22 CYS A C 19
ATOM 22804 O O . CYS A 1 22 ? 4.953 -7.106 -16.550 1.00 0.00 22 CYS A O 19
ATOM 22811 N N . PRO A 1 23 ? 3.087 -5.855 -16.717 1.00 0.00 23 PRO A N 19
ATOM 22812 C CA . PRO A 1 23 ? 3.408 -5.316 -18.042 1.00 0.00 23 PRO A CA 19
ATOM 22813 C C . PRO A 1 23 ? 4.580 -4.342 -18.003 1.00 0.00 23 PRO A C 19
ATOM 22814 O O . PRO A 1 23 ? 4.916 -3.719 -19.011 1.00 0.00 23 PRO A O 19
ATOM 22825 N N . ILE A 1 24 ? 5.200 -4.216 -16.834 1.00 0.00 24 ILE A N 19
ATOM 22826 C CA . ILE A 1 24 ? 6.336 -3.318 -16.665 1.00 0.00 24 ILE A CA 19
ATOM 22827 C C . ILE A 1 24 ? 7.635 -4.101 -16.507 1.00 0.00 24 ILE A C 19
ATOM 22828 O O . ILE A 1 24 ? 8.524 -4.026 -17.356 1.00 0.00 24 ILE A O 19
ATOM 22844 N N . CYS A 1 25 ? 7.738 -4.852 -15.416 1.00 0.00 25 CYS A N 19
ATOM 22845 C CA . CYS A 1 25 ? 8.928 -5.650 -15.147 1.00 0.00 25 CYS A CA 19
ATOM 22846 C C . CYS A 1 25 ? 8.800 -7.042 -15.760 1.00 0.00 25 CYS A C 19
ATOM 22847 O O . CYS A 1 25 ? 9.799 -7.720 -16.002 1.00 0.00 25 CYS A O 19
ATOM 22854 N N . LEU A 1 26 ? 7.564 -7.461 -16.008 1.00 0.00 26 LEU A N 19
ATOM 22855 C CA . LEU A 1 26 ? 7.304 -8.772 -16.594 1.00 0.00 26 LEU A CA 19
ATOM 22856 C C . LEU A 1 26 ? 7.735 -9.887 -15.646 1.00 0.00 26 LEU A C 19
ATOM 22857 O O . LEU A 1 26 ? 8.346 -10.869 -16.066 1.00 0.00 26 LEU A O 19
ATOM 22873 N N . GLU A 1 27 ? 7.412 -9.727 -14.367 1.00 0.00 27 GLU A N 19
ATOM 22874 C CA . GLU A 1 27 ? 7.765 -10.721 -13.360 1.00 0.00 27 GLU A CA 19
ATOM 22875 C C . GLU A 1 27 ? 6.630 -10.907 -12.357 1.00 0.00 27 GLU A C 19
ATOM 22876 O O . GLU A 1 27 ? 5.702 -10.099 -12.295 1.00 0.00 27 GLU A O 19
ATOM 22888 N N . LEU A 1 28 ? 6.709 -11.977 -11.574 1.00 0.00 28 LEU A N 19
ATOM 22889 C CA . LEU A 1 28 ? 5.689 -12.271 -10.574 1.00 0.00 28 LEU A CA 19
ATOM 22890 C C . LEU A 1 28 ? 5.262 -11.002 -9.843 1.00 0.00 28 LEU A C 19
ATOM 22891 O O . LEU A 1 28 ? 6.070 -10.357 -9.173 1.00 0.00 28 LEU A O 19
ATOM 22907 N N . LEU A 1 29 ? 3.988 -10.650 -9.975 1.00 0.00 29 LEU A N 19
ATOM 22908 C CA . LEU A 1 29 ? 3.452 -9.459 -9.325 1.00 0.00 29 LEU A CA 19
ATOM 22909 C C . LEU A 1 29 ? 3.572 -9.566 -7.808 1.00 0.00 29 LEU A C 19
ATOM 22910 O O . LEU A 1 29 ? 2.918 -10.399 -7.179 1.00 0.00 29 LEU A O 19
ATOM 22926 N N . LYS A 1 30 ? 4.410 -8.716 -7.225 1.00 0.00 30 LYS A N 19
ATOM 22927 C CA . LYS A 1 30 ? 4.614 -8.711 -5.781 1.00 0.00 30 LYS A CA 19
ATOM 22928 C C . LYS A 1 30 ? 3.659 -7.736 -5.100 1.00 0.00 30 LYS A C 19
ATOM 22929 O O . LYS A 1 30 ? 3.724 -6.529 -5.327 1.00 0.00 30 LYS A O 19
ATOM 22948 N N . GLU A 1 31 ? 2.773 -8.269 -4.263 1.00 0.00 31 GLU A N 19
ATOM 22949 C CA . GLU A 1 31 ? 1.806 -7.445 -3.549 1.00 0.00 31 GLU A CA 19
ATOM 22950 C C . GLU A 1 31 ? 1.196 -6.396 -4.475 1.00 0.00 31 GLU A C 19
ATOM 22951 O O . GLU A 1 31 ? 1.186 -5.201 -4.179 1.00 0.00 31 GLU A O 19
ATOM 22963 N N . PRO A 1 32 ? 0.676 -6.852 -5.624 1.00 0.00 32 PRO A N 19
ATOM 22964 C CA . PRO A 1 32 ? 0.055 -5.971 -6.617 1.00 0.00 32 PRO A CA 19
ATOM 22965 C C . PRO A 1 32 ? -1.270 -5.394 -6.132 1.00 0.00 32 PRO A C 19
ATOM 22966 O O . PRO A 1 32 ? -1.923 -5.963 -5.256 1.00 0.00 32 PRO A O 19
ATOM 22977 N N . VAL A 1 33 ? -1.664 -4.262 -6.707 1.00 0.00 33 VAL A N 19
ATOM 22978 C CA . VAL A 1 33 ? -2.913 -3.609 -6.334 1.00 0.00 33 VAL A CA 19
ATOM 22979 C C . VAL A 1 33 ? -3.748 -3.276 -7.565 1.00 0.00 33 VAL A C 19
ATOM 22980 O O . VAL A 1 33 ? -3.302 -2.548 -8.452 1.00 0.00 33 VAL A O 19
ATOM 22993 N N . SER A 1 34 ? -4.963 -3.813 -7.612 1.00 0.00 34 SER A N 19
ATOM 22994 C CA . SER A 1 34 ? -5.860 -3.576 -8.737 1.00 0.00 34 SER A CA 19
ATOM 22995 C C . SER A 1 34 ? -6.344 -2.129 -8.750 1.00 0.00 34 SER A C 19
ATOM 22996 O O . SER A 1 34 ? -6.304 -1.440 -7.731 1.00 0.00 34 SER A O 19
ATOM 23004 N N . ALA A 1 35 ? -6.801 -1.675 -9.912 1.00 0.00 35 ALA A N 19
ATOM 23005 C CA . ALA A 1 35 ? -7.294 -0.311 -10.059 1.00 0.00 35 ALA A CA 19
ATOM 23006 C C . ALA A 1 35 ? -8.672 -0.293 -10.714 1.00 0.00 35 ALA A C 19
ATOM 23007 O O . ALA A 1 35 ? -9.265 -1.343 -10.963 1.00 0.00 35 ALA A O 19
ATOM 23014 N N . ASP A 1 36 ? -9.175 0.905 -10.989 1.00 0.00 36 ASP A N 19
ATOM 23015 C CA . ASP A 1 36 ? -10.483 1.059 -11.615 1.00 0.00 36 ASP A CA 19
ATOM 23016 C C . ASP A 1 36 ? -10.566 0.252 -12.906 1.00 0.00 36 ASP A C 19
ATOM 23017 O O . ASP A 1 36 ? -11.622 -0.279 -13.252 1.00 0.00 36 ASP A O 19
ATOM 23026 N N . CYS A 1 37 ? -9.446 0.164 -13.616 1.00 0.00 37 CYS A N 19
ATOM 23027 C CA . CYS A 1 37 ? -9.392 -0.577 -14.871 1.00 0.00 37 CYS A CA 19
ATOM 23028 C C . CYS A 1 37 ? -8.978 -2.026 -14.629 1.00 0.00 37 CYS A C 19
ATOM 23029 O O . CYS A 1 37 ? -8.213 -2.601 -15.402 1.00 0.00 37 CYS A O 19
ATOM 23036 N N . ASN A 1 38 ? -9.489 -2.609 -13.549 1.00 0.00 38 ASN A N 19
ATOM 23037 C CA . ASN A 1 38 ? -9.172 -3.991 -13.205 1.00 0.00 38 ASN A CA 19
ATOM 23038 C C . ASN A 1 38 ? -7.730 -4.326 -13.573 1.00 0.00 38 ASN A C 19
ATOM 23039 O O . ASN A 1 38 ? -7.434 -5.435 -14.020 1.00 0.00 38 ASN A O 19
ATOM 23050 N N . HIS A 1 39 ? -6.836 -3.361 -13.382 1.00 0.00 39 HIS A N 19
ATOM 23051 C CA . HIS A 1 39 ? -5.424 -3.554 -13.693 1.00 0.00 39 HIS A CA 19
ATOM 23052 C C . HIS A 1 39 ? -4.569 -3.428 -12.435 1.00 0.00 39 HIS A C 19
ATOM 23053 O O . HIS A 1 39 ? -4.640 -2.427 -11.722 1.00 0.00 39 HIS A O 19
ATOM 23067 N N . SER A 1 40 ? -3.762 -4.451 -12.169 1.00 0.00 40 SER A N 19
ATOM 23068 C CA . SER A 1 40 ? -2.897 -4.457 -10.996 1.00 0.00 40 SER A CA 19
ATOM 23069 C C . SER A 1 40 ? -1.427 -4.480 -11.404 1.00 0.00 40 SER A C 19
ATOM 23070 O O . SER A 1 40 ? -1.076 -4.982 -12.472 1.00 0.00 40 SER A O 19
ATOM 23078 N N . PHE A 1 41 ? -0.573 -3.933 -10.546 1.00 0.00 41 PHE A N 19
ATOM 23079 C CA . PHE A 1 41 ? 0.860 -3.889 -10.817 1.00 0.00 41 PHE A CA 19
ATOM 23080 C C . PHE A 1 41 ? 1.661 -3.954 -9.520 1.00 0.00 41 PHE A C 19
ATOM 23081 O O . PHE A 1 41 ? 1.185 -3.543 -8.462 1.00 0.00 41 PHE A O 19
ATOM 23098 N N . CYS A 1 42 ? 2.880 -4.475 -9.610 1.00 0.00 42 CYS A N 19
ATOM 23099 C CA . CYS A 1 42 ? 3.748 -4.597 -8.446 1.00 0.00 42 CYS A CA 19
ATOM 23100 C C . CYS A 1 42 ? 3.657 -3.352 -7.567 1.00 0.00 42 CYS A C 19
ATOM 23101 O O . CYS A 1 42 ? 3.851 -2.231 -8.039 1.00 0.00 42 CYS A O 19
ATOM 23108 N N . ARG A 1 43 ? 3.361 -3.558 -6.288 1.00 0.00 43 ARG A N 19
ATOM 23109 C CA . ARG A 1 43 ? 3.244 -2.453 -5.344 1.00 0.00 43 ARG A CA 19
ATOM 23110 C C . ARG A 1 43 ? 4.254 -1.355 -5.663 1.00 0.00 43 ARG A C 19
ATOM 23111 O O . ARG A 1 43 ? 3.937 -0.168 -5.598 1.00 0.00 43 ARG A O 19
ATOM 23132 N N . ALA A 1 44 ? 5.472 -1.761 -6.008 1.00 0.00 44 ALA A N 19
ATOM 23133 C CA . ALA A 1 44 ? 6.528 -0.812 -6.338 1.00 0.00 44 ALA A CA 19
ATOM 23134 C C . ALA A 1 44 ? 6.300 -0.195 -7.714 1.00 0.00 44 ALA A C 19
ATOM 23135 O O . ALA A 1 44 ? 6.182 1.024 -7.848 1.00 0.00 44 ALA A O 19
ATOM 23142 N N . CYS A 1 45 ? 6.241 -1.043 -8.735 1.00 0.00 45 CYS A N 19
ATOM 23143 C CA . CYS A 1 45 ? 6.029 -0.581 -10.102 1.00 0.00 45 CYS A CA 19
ATOM 23144 C C . CYS A 1 45 ? 4.985 0.531 -10.145 1.00 0.00 45 CYS A C 19
ATOM 23145 O O . CYS A 1 45 ? 5.309 1.690 -10.402 1.00 0.00 45 CYS A O 19
ATOM 23152 N N . ILE A 1 46 ? 3.732 0.168 -9.890 1.00 0.00 46 ILE A N 19
ATOM 23153 C CA . ILE A 1 46 ? 2.641 1.135 -9.898 1.00 0.00 46 ILE A CA 19
ATOM 23154 C C . ILE A 1 46 ? 3.080 2.465 -9.294 1.00 0.00 46 ILE A C 19
ATOM 23155 O O . ILE A 1 46 ? 2.677 3.533 -9.755 1.00 0.00 46 ILE A O 19
ATOM 23171 N N . THR A 1 47 ? 3.912 2.392 -8.260 1.00 0.00 47 THR A N 19
ATOM 23172 C CA . THR A 1 47 ? 4.408 3.590 -7.592 1.00 0.00 47 THR A CA 19
ATOM 23173 C C . THR A 1 47 ? 5.431 4.317 -8.456 1.00 0.00 47 THR A C 19
ATOM 23174 O O . THR A 1 47 ? 5.263 5.494 -8.779 1.00 0.00 47 THR A O 19
ATOM 23185 N N . LEU A 1 48 ? 6.492 3.610 -8.830 1.00 0.00 48 LEU A N 19
ATOM 23186 C CA . LEU A 1 48 ? 7.544 4.189 -9.658 1.00 0.00 48 LEU A CA 19
ATOM 23187 C C . LEU A 1 48 ? 6.970 4.750 -10.954 1.00 0.00 48 LEU A C 19
ATOM 23188 O O . LEU A 1 48 ? 7.192 5.912 -11.291 1.00 0.00 48 LEU A O 19
ATOM 23204 N N . ASN A 1 49 ? 6.227 3.918 -11.676 1.00 0.00 49 ASN A N 19
ATOM 23205 C CA . ASN A 1 49 ? 5.618 4.332 -12.935 1.00 0.00 49 ASN A CA 19
ATOM 23206 C C . ASN A 1 49 ? 4.932 5.687 -12.788 1.00 0.00 49 ASN A C 19
ATOM 23207 O O . ASN A 1 49 ? 5.146 6.594 -13.593 1.00 0.00 49 ASN A O 19
ATOM 23218 N N . TYR A 1 50 ? 4.108 5.817 -11.754 1.00 0.00 50 TYR A N 19
ATOM 23219 C CA . TYR A 1 50 ? 3.389 7.060 -11.502 1.00 0.00 50 TYR A CA 19
ATOM 23220 C C . TYR A 1 50 ? 4.359 8.222 -11.316 1.00 0.00 50 TYR A C 19
ATOM 23221 O O . TYR A 1 50 ? 4.271 9.235 -12.009 1.00 0.00 50 TYR A O 19
ATOM 23239 N N . GLU A 1 51 ? 5.285 8.067 -10.375 1.00 0.00 51 GLU A N 19
ATOM 23240 C CA . GLU A 1 51 ? 6.272 9.103 -10.097 1.00 0.00 51 GLU A CA 19
ATOM 23241 C C . GLU A 1 51 ? 6.621 9.877 -11.365 1.00 0.00 51 GLU A C 19
ATOM 23242 O O . GLU A 1 51 ? 6.759 11.100 -11.341 1.00 0.00 51 GLU A O 19
ATOM 23254 N N . SER A 1 52 ? 6.764 9.154 -12.471 1.00 0.00 52 SER A N 19
ATOM 23255 C CA . SER A 1 52 ? 7.101 9.770 -13.749 1.00 0.00 52 SER A CA 19
ATOM 23256 C C . SER A 1 52 ? 5.852 9.974 -14.601 1.00 0.00 52 SER A C 19
ATOM 23257 O O . SER A 1 52 ? 5.792 10.883 -15.427 1.00 0.00 52 SER A O 19
ATOM 23265 N N . ASN A 1 53 ? 4.856 9.118 -14.393 1.00 0.00 53 ASN A N 19
ATOM 23266 C CA . ASN A 1 53 ? 3.607 9.203 -15.141 1.00 0.00 53 ASN A CA 19
ATOM 23267 C C . ASN A 1 53 ? 2.581 10.050 -14.395 1.00 0.00 53 ASN A C 19
ATOM 23268 O O . ASN A 1 53 ? 1.377 9.919 -14.611 1.00 0.00 53 ASN A O 19
ATOM 23279 N N . ARG A 1 54 ? 3.068 10.920 -13.515 1.00 0.00 54 ARG A N 19
ATOM 23280 C CA . ARG A 1 54 ? 2.194 11.788 -12.736 1.00 0.00 54 ARG A CA 19
ATOM 23281 C C . ARG A 1 54 ? 1.865 13.063 -13.508 1.00 0.00 54 ARG A C 19
ATOM 23282 O O . ARG A 1 54 ? 2.689 13.568 -14.269 1.00 0.00 54 ARG A O 19
ATOM 23303 N N . ASN A 1 55 ? 0.656 13.576 -13.305 1.00 0.00 55 ASN A N 19
ATOM 23304 C CA . ASN A 1 55 ? 0.218 14.791 -13.983 1.00 0.00 55 ASN A CA 19
ATOM 23305 C C . ASN A 1 55 ? 0.305 15.995 -13.051 1.00 0.00 55 ASN A C 19
ATOM 23306 O O . ASN A 1 55 ? 0.521 15.849 -11.848 1.00 0.00 55 ASN A O 19
ATOM 23317 N N . THR A 1 56 ? 0.135 17.187 -13.616 1.00 0.00 56 THR A N 19
ATOM 23318 C CA . THR A 1 56 ? 0.195 18.417 -12.837 1.00 0.00 56 THR A CA 19
ATOM 23319 C C . THR A 1 56 ? -0.957 18.495 -11.842 1.00 0.00 56 THR A C 19
ATOM 23320 O O . THR A 1 56 ? -0.778 18.923 -10.702 1.00 0.00 56 THR A O 19
ATOM 23331 N N . ASP A 1 57 ? -2.140 18.076 -12.280 1.00 0.00 57 ASP A N 19
ATOM 23332 C CA . ASP A 1 57 ? -3.322 18.097 -11.426 1.00 0.00 57 ASP A CA 19
ATOM 23333 C C . ASP A 1 57 ? -3.145 17.167 -10.230 1.00 0.00 57 ASP A C 19
ATOM 23334 O O . ASP A 1 57 ? -3.357 17.564 -9.085 1.00 0.00 57 ASP A O 19
ATOM 23343 N N . GLY A 1 58 ? -2.756 15.925 -10.504 1.00 0.00 58 GLY A N 19
ATOM 23344 C CA . GLY A 1 58 ? -2.558 14.958 -9.441 1.00 0.00 58 GLY A CA 19
ATOM 23345 C C . GLY A 1 58 ? -3.265 13.645 -9.712 1.00 0.00 58 GLY A C 19
ATOM 23346 O O . GLY A 1 58 ? -3.864 13.056 -8.812 1.00 0.00 58 GLY A O 19
ATOM 23350 N N . LYS A 1 59 ? -3.198 13.185 -10.957 1.00 0.00 59 LYS A N 19
ATOM 23351 C CA . LYS A 1 59 ? -3.837 11.934 -11.346 1.00 0.00 59 LYS A CA 19
ATOM 23352 C C . LYS A 1 59 ? -2.796 10.890 -11.739 1.00 0.00 59 LYS A C 19
ATOM 23353 O O . LYS A 1 59 ? -1.603 11.183 -11.800 1.00 0.00 59 LYS A O 19
ATOM 23372 N N . GLY A 1 60 ? -3.257 9.672 -12.005 1.00 0.00 60 GLY A N 19
ATOM 23373 C CA . GLY A 1 60 ? -2.352 8.604 -12.389 1.00 0.00 60 GLY A CA 19
ATOM 23374 C C . GLY A 1 60 ? -2.736 7.966 -13.709 1.00 0.00 60 GLY A C 19
ATOM 23375 O O . GLY A 1 60 ? -3.874 7.533 -13.889 1.00 0.00 60 GLY A O 19
ATOM 23379 N N . ASN A 1 61 ? -1.785 7.909 -14.636 1.00 0.00 61 ASN A N 19
ATOM 23380 C CA . ASN A 1 61 ? -2.031 7.321 -15.948 1.00 0.00 61 ASN A CA 19
ATOM 23381 C C . ASN A 1 61 ? -1.611 5.854 -15.974 1.00 0.00 61 ASN A C 19
ATOM 23382 O O . ASN A 1 61 ? -0.549 5.492 -15.467 1.00 0.00 61 ASN A O 19
ATOM 23393 N N . CYS A 1 62 ? -2.452 5.014 -16.569 1.00 0.00 62 CYS A N 19
ATOM 23394 C CA . CYS A 1 62 ? -2.170 3.587 -16.662 1.00 0.00 62 CYS A CA 19
ATOM 23395 C C . CYS A 1 62 ? -1.317 3.280 -17.890 1.00 0.00 62 CYS A C 19
ATOM 23396 O O . CYS A 1 62 ? -1.681 3.594 -19.024 1.00 0.00 62 CYS A O 19
ATOM 23403 N N . PRO A 1 63 ? -0.154 2.652 -17.661 1.00 0.00 63 PRO A N 19
ATOM 23404 C CA . PRO A 1 63 ? 0.774 2.288 -18.736 1.00 0.00 63 PRO A CA 19
ATOM 23405 C C . PRO A 1 63 ? 0.230 1.169 -19.617 1.00 0.00 63 PRO A C 19
ATOM 23406 O O . PRO A 1 63 ? 0.953 0.604 -20.437 1.00 0.00 63 PRO A O 19
ATOM 23417 N N . VAL A 1 64 ? -1.050 0.853 -19.443 1.00 0.00 64 VAL A N 19
ATOM 23418 C CA . VAL A 1 64 ? -1.691 -0.197 -20.224 1.00 0.00 64 VAL A CA 19
ATOM 23419 C C . VAL A 1 64 ? -2.864 0.353 -21.028 1.00 0.00 64 VAL A C 19
ATOM 23420 O O . VAL A 1 64 ? -2.893 0.251 -22.254 1.00 0.00 64 VAL A O 19
ATOM 23433 N N . CYS A 1 65 ? -3.830 0.939 -20.328 1.00 0.00 65 CYS A N 19
ATOM 23434 C CA . CYS A 1 65 ? -5.007 1.506 -20.975 1.00 0.00 65 CYS A CA 19
ATOM 23435 C C . CYS A 1 65 ? -4.960 3.031 -20.948 1.00 0.00 65 CYS A C 19
ATOM 23436 O O . CYS A 1 65 ? -5.776 3.699 -21.583 1.00 0.00 65 CYS A O 19
ATOM 23443 N N . ARG A 1 66 ? -3.998 3.575 -20.208 1.00 0.00 66 ARG A N 19
ATOM 23444 C CA . ARG A 1 66 ? -3.845 5.021 -20.098 1.00 0.00 66 ARG A CA 19
ATOM 23445 C C . ARG A 1 66 ? -5.105 5.659 -19.521 1.00 0.00 66 ARG A C 19
ATOM 23446 O O . ARG A 1 66 ? -5.635 6.622 -20.075 1.00 0.00 66 ARG A O 19
ATOM 23467 N N . VAL A 1 67 ? -5.580 5.115 -18.405 1.00 0.00 67 VAL A N 19
ATOM 23468 C CA . VAL A 1 67 ? -6.778 5.631 -17.753 1.00 0.00 67 VAL A CA 19
ATOM 23469 C C . VAL A 1 67 ? -6.424 6.406 -16.488 1.00 0.00 67 VAL A C 19
ATOM 23470 O O . VAL A 1 67 ? -5.727 5.912 -15.602 1.00 0.00 67 VAL A O 19
ATOM 23483 N N . PRO A 1 68 ? -6.916 7.650 -16.400 1.00 0.00 68 PRO A N 19
ATOM 23484 C CA . PRO A 1 68 ? -6.666 8.521 -15.248 1.00 0.00 68 PRO A CA 19
ATOM 23485 C C . PRO A 1 68 ? -7.387 8.042 -13.993 1.00 0.00 68 PRO A C 19
ATOM 23486 O O . PRO A 1 68 ? -8.606 8.170 -13.878 1.00 0.00 68 PRO A O 19
ATOM 23497 N N . TYR A 1 69 ? -6.627 7.490 -13.053 1.00 0.00 69 TYR A N 19
ATOM 23498 C CA . TYR A 1 69 ? -7.194 6.990 -11.807 1.00 0.00 69 TYR A CA 19
ATOM 23499 C C . TYR A 1 69 ? -6.611 7.731 -10.607 1.00 0.00 69 TYR A C 19
ATOM 23500 O O . TYR A 1 69 ? -5.432 8.083 -10.575 1.00 0.00 69 TYR A O 19
ATOM 23518 N N . PRO A 1 70 ? -7.457 7.974 -9.595 1.00 0.00 70 PRO A N 19
ATOM 23519 C CA . PRO A 1 70 ? -7.050 8.674 -8.373 1.00 0.00 70 PRO A CA 19
ATOM 23520 C C . PRO A 1 70 ? -6.107 7.839 -7.514 1.00 0.00 70 PRO A C 19
ATOM 23521 O O . PRO A 1 70 ? -6.511 6.836 -6.925 1.00 0.00 70 PRO A O 19
ATOM 23532 N N . PHE A 1 71 ? -4.848 8.259 -7.445 1.00 0.00 71 PHE A N 19
ATOM 23533 C CA . PHE A 1 71 ? -3.847 7.549 -6.658 1.00 0.00 71 PHE A CA 19
ATOM 23534 C C . PHE A 1 71 ? -4.309 7.383 -5.213 1.00 0.00 71 PHE A C 19
ATOM 23535 O O . PHE A 1 71 ? -4.389 8.353 -4.460 1.00 0.00 71 PHE A O 19
ATOM 23552 N N . GLY A 1 72 ? -4.614 6.146 -4.833 1.00 0.00 72 GLY A N 19
ATOM 23553 C CA . GLY A 1 72 ? -5.065 5.874 -3.481 1.00 0.00 72 GLY A CA 19
ATOM 23554 C C . GLY A 1 72 ? -6.197 4.867 -3.439 1.00 0.00 72 GLY A C 19
ATOM 23555 O O . GLY A 1 72 ? -6.314 4.095 -2.488 1.00 0.00 72 GLY A O 19
ATOM 23559 N N . ASN A 1 73 ? -7.033 4.876 -4.471 1.00 0.00 73 ASN A N 19
ATOM 23560 C CA . ASN A 1 73 ? -8.163 3.957 -4.547 1.00 0.00 73 ASN A CA 19
ATOM 23561 C C . ASN A 1 73 ? -7.723 2.595 -5.074 1.00 0.00 73 ASN A C 19
ATOM 23562 O O . ASN A 1 73 ? -8.373 2.014 -5.944 1.00 0.00 73 ASN A O 19
ATOM 23573 N N . LEU A 1 74 ? -6.616 2.090 -4.541 1.00 0.00 74 LEU A N 19
ATOM 23574 C CA . LEU A 1 74 ? -6.087 0.796 -4.956 1.00 0.00 74 LEU A CA 19
ATOM 23575 C C . LEU A 1 74 ? -6.295 -0.252 -3.867 1.00 0.00 74 LEU A C 19
ATOM 23576 O O . LEU A 1 74 ? -6.047 0.004 -2.689 1.00 0.00 74 LEU A O 19
ATOM 23592 N N . LYS A 1 75 ? -6.749 -1.434 -4.270 1.00 0.00 75 LYS A N 19
ATOM 23593 C CA . LYS A 1 75 ? -6.987 -2.523 -3.330 1.00 0.00 75 LYS A CA 19
ATOM 23594 C C . LYS A 1 75 ? -5.850 -3.538 -3.374 1.00 0.00 75 LYS A C 19
ATOM 23595 O O . LYS A 1 75 ? -5.310 -3.856 -4.434 1.00 0.00 75 LYS A O 19
ATOM 23614 N N . PRO A 1 76 ? -5.476 -4.062 -2.197 1.00 0.00 76 PRO A N 19
ATOM 23615 C CA . PRO A 1 76 ? -4.401 -5.051 -2.076 1.00 0.00 76 PRO A CA 19
ATOM 23616 C C . PRO A 1 76 ? -4.787 -6.403 -2.666 1.00 0.00 76 PRO A C 19
ATOM 23617 O O . PRO A 1 76 ? -5.900 -6.884 -2.462 1.00 0.00 76 PRO A O 19
ATOM 23628 N N . ASN A 1 77 ? -3.859 -7.010 -3.399 1.00 0.00 77 ASN A N 19
ATOM 23629 C CA . ASN A 1 77 ? -4.103 -8.307 -4.019 1.00 0.00 77 ASN A CA 19
ATOM 23630 C C . ASN A 1 77 ? -3.158 -9.365 -3.458 1.00 0.00 77 ASN A C 19
ATOM 23631 O O . ASN A 1 77 ? -1.983 -9.419 -3.822 1.00 0.00 77 ASN A O 19
ATOM 23642 N N . LEU A 1 78 ? -3.679 -10.204 -2.570 1.00 0.00 78 LEU A N 19
ATOM 23643 C CA . LEU A 1 78 ? -2.882 -11.262 -1.957 1.00 0.00 78 LEU A CA 19
ATOM 23644 C C . LEU A 1 78 ? -3.532 -12.625 -2.170 1.00 0.00 78 LEU A C 19
ATOM 23645 O O . LEU A 1 78 ? -2.845 -13.632 -2.346 1.00 0.00 78 LEU A O 19
ATOM 23661 N N . HIS A 1 79 ? -4.861 -12.650 -2.154 1.00 0.00 79 HIS A N 19
ATOM 23662 C CA . HIS A 1 79 ? -5.605 -13.890 -2.347 1.00 0.00 79 HIS A CA 19
ATOM 23663 C C . HIS A 1 79 ? -6.530 -13.786 -3.556 1.00 0.00 79 HIS A C 19
ATOM 23664 O O . HIS A 1 79 ? -7.659 -13.308 -3.447 1.00 0.00 79 HIS A O 19
ATOM 23678 N N . VAL A 1 80 ? -6.043 -14.235 -4.708 1.00 0.00 80 VAL A N 19
ATOM 23679 C CA . VAL A 1 80 ? -6.826 -14.193 -5.938 1.00 0.00 80 VAL A CA 19
ATOM 23680 C C . VAL A 1 80 ? -7.682 -15.446 -6.088 1.00 0.00 80 VAL A C 19
ATOM 23681 O O . VAL A 1 80 ? -7.809 -15.995 -7.181 1.00 0.00 80 VAL A O 19
ATOM 23694 N N . ALA A 1 81 ? -8.267 -15.891 -4.981 1.00 0.00 81 ALA A N 19
ATOM 23695 C CA . ALA A 1 81 ? -9.114 -17.078 -4.990 1.00 0.00 81 ALA A CA 19
ATOM 23696 C C . ALA A 1 81 ? -10.536 -16.740 -4.557 1.00 0.00 81 ALA A C 19
ATOM 23697 O O . ALA A 1 81 ? -11.488 -16.938 -5.311 1.00 0.00 81 ALA A O 19
ATOM 23704 N N . ASN A 1 82 ? -10.674 -16.230 -3.338 1.00 0.00 82 ASN A N 19
ATOM 23705 C CA . ASN A 1 82 ? -11.982 -15.866 -2.804 1.00 0.00 82 ASN A CA 19
ATOM 23706 C C . ASN A 1 82 ? -12.744 -14.985 -3.789 1.00 0.00 82 ASN A C 19
ATOM 23707 O O . ASN A 1 82 ? -12.263 -14.703 -4.886 1.00 0.00 82 ASN A O 19
ATOM 23718 N N . ILE A 1 83 ? -13.935 -14.553 -3.387 1.00 0.00 83 ILE A N 19
ATOM 23719 C CA . ILE A 1 83 ? -14.764 -13.703 -4.233 1.00 0.00 83 ILE A CA 19
ATOM 23720 C C . ILE A 1 83 ? -13.969 -12.514 -4.763 1.00 0.00 83 ILE A C 19
ATOM 23721 O O . ILE A 1 83 ? -13.112 -11.967 -4.069 1.00 0.00 83 ILE A O 19
ATOM 23737 N N . VAL A 1 84 ? -14.261 -12.117 -5.998 1.00 0.00 84 VAL A N 19
ATOM 23738 C CA . VAL A 1 84 ? -13.576 -10.991 -6.621 1.00 0.00 84 VAL A CA 19
ATOM 23739 C C . VAL A 1 84 ? -14.566 -10.060 -7.312 1.00 0.00 84 VAL A C 19
ATOM 23740 O O . VAL A 1 84 ? -14.295 -9.543 -8.395 1.00 0.00 84 VAL A O 19
ATOM 23753 N N . GLU A 1 85 ? -15.715 -9.850 -6.677 1.00 0.00 85 GLU A N 19
ATOM 23754 C CA . GLU A 1 85 ? -16.746 -8.981 -7.231 1.00 0.00 85 GLU A CA 19
ATOM 23755 C C . GLU A 1 85 ? -17.427 -8.174 -6.129 1.00 0.00 85 GLU A C 19
ATOM 23756 O O . GLU A 1 85 ? -17.516 -8.652 -4.999 1.00 0.00 85 GLU A O 19
ATOM 23770 N N . GLY A 1 1 ? 19.470 12.085 -17.059 1.00 0.00 1 GLY A N 20
ATOM 23771 C CA . GLY A 1 1 ? 18.793 11.968 -15.780 1.00 0.00 1 GLY A CA 20
ATOM 23772 C C . GLY A 1 1 ? 17.598 11.038 -15.839 1.00 0.00 1 GLY A C 20
ATOM 23773 O O . GLY A 1 1 ? 16.466 11.482 -16.033 1.00 0.00 1 GLY A O 20
ATOM 23777 N N . SER A 1 2 ? 17.849 9.743 -15.673 1.00 0.00 2 SER A N 20
ATOM 23778 C CA . SER A 1 2 ? 16.785 8.747 -15.714 1.00 0.00 2 SER A CA 20
ATOM 23779 C C . SER A 1 2 ? 16.632 8.059 -14.361 1.00 0.00 2 SER A C 20
ATOM 23780 O O . SER A 1 2 ? 17.620 7.701 -13.719 1.00 0.00 2 SER A O 20
ATOM 23788 N N . SER A 1 3 ? 15.386 7.877 -13.934 1.00 0.00 3 SER A N 20
ATOM 23789 C CA . SER A 1 3 ? 15.103 7.235 -12.656 1.00 0.00 3 SER A CA 20
ATOM 23790 C C . SER A 1 3 ? 14.421 5.886 -12.864 1.00 0.00 3 SER A C 20
ATOM 23791 O O . SER A 1 3 ? 13.380 5.798 -13.513 1.00 0.00 3 SER A O 20
ATOM 23799 N N . GLY A 1 4 ? 15.019 4.836 -12.309 1.00 0.00 4 GLY A N 20
ATOM 23800 C CA . GLY A 1 4 ? 14.457 3.505 -12.445 1.00 0.00 4 GLY A CA 20
ATOM 23801 C C . GLY A 1 4 ? 15.503 2.467 -12.799 1.00 0.00 4 GLY A C 20
ATOM 23802 O O . GLY A 1 4 ? 15.369 1.756 -13.795 1.00 0.00 4 GLY A O 20
ATOM 23806 N N . SER A 1 5 ? 16.549 2.381 -11.983 1.00 0.00 5 SER A N 20
ATOM 23807 C CA . SER A 1 5 ? 17.625 1.426 -12.219 1.00 0.00 5 SER A CA 20
ATOM 23808 C C . SER A 1 5 ? 17.136 -0.005 -12.017 1.00 0.00 5 SER A C 20
ATOM 23809 O O . SER A 1 5 ? 16.482 -0.315 -11.021 1.00 0.00 5 SER A O 20
ATOM 23817 N N . SER A 1 6 ? 17.458 -0.874 -12.971 1.00 0.00 6 SER A N 20
ATOM 23818 C CA . SER A 1 6 ? 17.049 -2.271 -12.901 1.00 0.00 6 SER A CA 20
ATOM 23819 C C . SER A 1 6 ? 17.577 -2.929 -11.630 1.00 0.00 6 SER A C 20
ATOM 23820 O O . SER A 1 6 ? 18.438 -2.379 -10.945 1.00 0.00 6 SER A O 20
ATOM 23828 N N . GLY A 1 7 ? 17.054 -4.112 -11.322 1.00 0.00 7 GLY A N 20
ATOM 23829 C CA . GLY A 1 7 ? 17.483 -4.827 -10.134 1.00 0.00 7 GLY A CA 20
ATOM 23830 C C . GLY A 1 7 ? 18.392 -5.996 -10.458 1.00 0.00 7 GLY A C 20
ATOM 23831 O O . GLY A 1 7 ? 18.139 -6.745 -11.401 1.00 0.00 7 GLY A O 20
ATOM 23835 N N . MET A 1 8 ? 19.455 -6.152 -9.675 1.00 0.00 8 MET A N 20
ATOM 23836 C CA . MET A 1 8 ? 20.405 -7.238 -9.885 1.00 0.00 8 MET A CA 20
ATOM 23837 C C . MET A 1 8 ? 19.963 -8.497 -9.145 1.00 0.00 8 MET A C 20
ATOM 23838 O O . MET A 1 8 ? 20.767 -9.154 -8.485 1.00 0.00 8 MET A O 20
ATOM 23852 N N . ALA A 1 9 ? 18.681 -8.826 -9.259 1.00 0.00 9 ALA A N 20
ATOM 23853 C CA . ALA A 1 9 ? 18.133 -10.006 -8.603 1.00 0.00 9 ALA A CA 20
ATOM 23854 C C . ALA A 1 9 ? 18.298 -11.246 -9.475 1.00 0.00 9 ALA A C 20
ATOM 23855 O O . ALA A 1 9 ? 18.152 -11.182 -10.696 1.00 0.00 9 ALA A O 20
ATOM 23862 N N . SER A 1 10 ? 18.604 -12.374 -8.841 1.00 0.00 10 SER A N 20
ATOM 23863 C CA . SER A 1 10 ? 18.793 -13.628 -9.561 1.00 0.00 10 SER A CA 20
ATOM 23864 C C . SER A 1 10 ? 18.044 -14.766 -8.875 1.00 0.00 10 SER A C 20
ATOM 23865 O O . SER A 1 10 ? 18.331 -15.112 -7.730 1.00 0.00 10 SER A O 20
ATOM 23873 N N . SER A 1 11 ? 17.080 -15.344 -9.586 1.00 0.00 11 SER A N 20
ATOM 23874 C CA . SER A 1 11 ? 16.285 -16.441 -9.046 1.00 0.00 11 SER A CA 20
ATOM 23875 C C . SER A 1 11 ? 16.018 -17.496 -10.115 1.00 0.00 11 SER A C 20
ATOM 23876 O O . SER A 1 11 ? 15.687 -17.171 -11.255 1.00 0.00 11 SER A O 20
ATOM 23884 N N . VAL A 1 12 ? 16.165 -18.762 -9.738 1.00 0.00 12 VAL A N 20
ATOM 23885 C CA . VAL A 1 12 ? 15.938 -19.866 -10.662 1.00 0.00 12 VAL A CA 20
ATOM 23886 C C . VAL A 1 12 ? 14.699 -20.664 -10.273 1.00 0.00 12 VAL A C 20
ATOM 23887 O O . VAL A 1 12 ? 14.624 -21.870 -10.510 1.00 0.00 12 VAL A O 20
ATOM 23900 N N . LEU A 1 13 ? 13.728 -19.983 -9.675 1.00 0.00 13 LEU A N 20
ATOM 23901 C CA . LEU A 1 13 ? 12.489 -20.627 -9.253 1.00 0.00 13 LEU A CA 20
ATOM 23902 C C . LEU A 1 13 ? 11.274 -19.870 -9.779 1.00 0.00 13 LEU A C 20
ATOM 23903 O O . LEU A 1 13 ? 10.624 -19.131 -9.041 1.00 0.00 13 LEU A O 20
ATOM 23919 N N . GLU A 1 14 ? 10.973 -20.062 -11.060 1.00 0.00 14 GLU A N 20
ATOM 23920 C CA . GLU A 1 14 ? 9.835 -19.398 -11.684 1.00 0.00 14 GLU A CA 20
ATOM 23921 C C . GLU A 1 14 ? 8.679 -20.374 -11.887 1.00 0.00 14 GLU A C 20
ATOM 23922 O O . GLU A 1 14 ? 8.810 -21.367 -12.601 1.00 0.00 14 GLU A O 20
ATOM 23934 N N . MET A 1 15 ? 7.548 -20.083 -11.252 1.00 0.00 15 MET A N 20
ATOM 23935 C CA . MET A 1 15 ? 6.369 -20.934 -11.363 1.00 0.00 15 MET A CA 20
ATOM 23936 C C . MET A 1 15 ? 5.610 -20.646 -12.654 1.00 0.00 15 MET A C 20
ATOM 23937 O O . MET A 1 15 ? 5.961 -19.732 -13.400 1.00 0.00 15 MET A O 20
ATOM 23951 N N . ILE A 1 16 ? 4.570 -21.432 -12.911 1.00 0.00 16 ILE A N 20
ATOM 23952 C CA . ILE A 1 16 ? 3.762 -21.259 -14.112 1.00 0.00 16 ILE A CA 20
ATOM 23953 C C . ILE A 1 16 ? 2.681 -20.205 -13.901 1.00 0.00 16 ILE A C 20
ATOM 23954 O O . ILE A 1 16 ? 1.667 -20.460 -13.249 1.00 0.00 16 ILE A O 20
ATOM 23970 N N . LYS A 1 17 ? 2.902 -19.019 -14.457 1.00 0.00 17 LYS A N 20
ATOM 23971 C CA . LYS A 1 17 ? 1.946 -17.924 -14.333 1.00 0.00 17 LYS A CA 20
ATOM 23972 C C . LYS A 1 17 ? 0.836 -18.051 -15.371 1.00 0.00 17 LYS A C 20
ATOM 23973 O O . LYS A 1 17 ? 1.086 -18.422 -16.517 1.00 0.00 17 LYS A O 20
ATOM 23992 N N . GLU A 1 18 ? -0.390 -17.741 -14.961 1.00 0.00 18 GLU A N 20
ATOM 23993 C CA . GLU A 1 18 ? -1.537 -17.820 -15.857 1.00 0.00 18 GLU A CA 20
ATOM 23994 C C . GLU A 1 18 ? -1.577 -16.619 -16.798 1.00 0.00 18 GLU A C 20
ATOM 23995 O O . GLU A 1 18 ? -2.627 -16.008 -16.996 1.00 0.00 18 GLU A O 20
ATOM 24007 N N . GLU A 1 19 ? -0.425 -16.287 -17.373 1.00 0.00 19 GLU A N 20
ATOM 24008 C CA . GLU A 1 19 ? -0.329 -15.158 -18.292 1.00 0.00 19 GLU A CA 20
ATOM 24009 C C . GLU A 1 19 ? -0.835 -13.877 -17.635 1.00 0.00 19 GLU A C 20
ATOM 24010 O O . GLU A 1 19 ? -1.642 -13.148 -18.211 1.00 0.00 19 GLU A O 20
ATOM 24022 N N . VAL A 1 20 ? -0.355 -13.611 -16.424 1.00 0.00 20 VAL A N 20
ATOM 24023 C CA . VAL A 1 20 ? -0.758 -12.418 -15.688 1.00 0.00 20 VAL A CA 20
ATOM 24024 C C . VAL A 1 20 ? 0.448 -11.726 -15.062 1.00 0.00 20 VAL A C 20
ATOM 24025 O O . VAL A 1 20 ? 0.322 -11.018 -14.062 1.00 0.00 20 VAL A O 20
ATOM 24038 N N . THR A 1 21 ? 1.618 -11.934 -15.657 1.00 0.00 21 THR A N 20
ATOM 24039 C CA . THR A 1 21 ? 2.848 -11.331 -15.159 1.00 0.00 21 THR A CA 20
ATOM 24040 C C . THR A 1 21 ? 2.806 -9.813 -15.286 1.00 0.00 21 THR A C 20
ATOM 24041 O O . THR A 1 21 ? 2.042 -9.267 -16.084 1.00 0.00 21 THR A O 20
ATOM 24052 N N . CYS A 1 22 ? 3.632 -9.134 -14.497 1.00 0.00 22 CYS A N 20
ATOM 24053 C CA . CYS A 1 22 ? 3.691 -7.678 -14.522 1.00 0.00 22 CYS A CA 20
ATOM 24054 C C . CYS A 1 22 ? 4.081 -7.172 -15.908 1.00 0.00 22 CYS A C 20
ATOM 24055 O O . CYS A 1 22 ? 5.145 -7.496 -16.437 1.00 0.00 22 CYS A O 20
ATOM 24062 N N . PRO A 1 23 ? 3.201 -6.360 -16.511 1.00 0.00 23 PRO A N 20
ATOM 24063 C CA . PRO A 1 23 ? 3.431 -5.792 -17.842 1.00 0.00 23 PRO A CA 20
ATOM 24064 C C . PRO A 1 23 ? 4.543 -4.748 -17.843 1.00 0.00 23 PRO A C 20
ATOM 24065 O O . PRO A 1 23 ? 4.795 -4.097 -18.857 1.00 0.00 23 PRO A O 20
ATOM 24076 N N . ILE A 1 24 ? 5.205 -4.595 -16.701 1.00 0.00 24 ILE A N 20
ATOM 24077 C CA . ILE A 1 24 ? 6.291 -3.632 -16.571 1.00 0.00 24 ILE A CA 20
ATOM 24078 C C . ILE A 1 24 ? 7.621 -4.334 -16.320 1.00 0.00 24 ILE A C 20
ATOM 24079 O O . ILE A 1 24 ? 8.542 -4.252 -17.134 1.00 0.00 24 ILE A O 20
ATOM 24095 N N . CYS A 1 25 ? 7.715 -5.025 -15.189 1.00 0.00 25 CYS A N 20
ATOM 24096 C CA . CYS A 1 25 ? 8.932 -5.744 -14.830 1.00 0.00 25 CYS A CA 20
ATOM 24097 C C . CYS A 1 25 ? 8.919 -7.156 -15.407 1.00 0.00 25 CYS A C 20
ATOM 24098 O O . CYS A 1 25 ? 9.971 -7.764 -15.614 1.00 0.00 25 CYS A O 20
ATOM 24105 N N . LEU A 1 26 ? 7.723 -7.674 -15.664 1.00 0.00 26 LEU A N 20
ATOM 24106 C CA . LEU A 1 26 ? 7.573 -9.015 -16.218 1.00 0.00 26 LEU A CA 20
ATOM 24107 C C . LEU A 1 26 ? 8.043 -10.071 -15.222 1.00 0.00 26 LEU A C 20
ATOM 24108 O O . LEU A 1 26 ? 8.762 -11.002 -15.584 1.00 0.00 26 LEU A O 20
ATOM 24124 N N . GLU A 1 27 ? 7.629 -9.919 -13.968 1.00 0.00 27 GLU A N 20
ATOM 24125 C CA . GLU A 1 27 ? 8.008 -10.861 -12.921 1.00 0.00 27 GLU A CA 20
ATOM 24126 C C . GLU A 1 27 ? 6.863 -11.064 -11.932 1.00 0.00 27 GLU A C 20
ATOM 24127 O O . GLU A 1 27 ? 5.896 -10.300 -11.918 1.00 0.00 27 GLU A O 20
ATOM 24139 N N . LEU A 1 28 ? 6.979 -12.098 -11.106 1.00 0.00 28 LEU A N 20
ATOM 24140 C CA . LEU A 1 28 ? 5.954 -12.402 -10.113 1.00 0.00 28 LEU A CA 20
ATOM 24141 C C . LEU A 1 28 ? 5.435 -11.127 -9.457 1.00 0.00 28 LEU A C 20
ATOM 24142 O O . LEU A 1 28 ? 6.177 -10.421 -8.772 1.00 0.00 28 LEU A O 20
ATOM 24158 N N . LEU A 1 29 ? 4.156 -10.837 -9.670 1.00 0.00 29 LEU A N 20
ATOM 24159 C CA . LEU A 1 29 ? 3.535 -9.648 -9.098 1.00 0.00 29 LEU A CA 20
ATOM 24160 C C . LEU A 1 29 ? 3.561 -9.699 -7.574 1.00 0.00 29 LEU A C 20
ATOM 24161 O O . LEU A 1 29 ? 2.894 -10.531 -6.958 1.00 0.00 29 LEU A O 20
ATOM 24177 N N . LYS A 1 30 ? 4.335 -8.804 -6.970 1.00 0.00 30 LYS A N 20
ATOM 24178 C CA . LYS A 1 30 ? 4.446 -8.744 -5.517 1.00 0.00 30 LYS A CA 20
ATOM 24179 C C . LYS A 1 30 ? 3.479 -7.716 -4.939 1.00 0.00 30 LYS A C 20
ATOM 24180 O O . LYS A 1 30 ? 3.317 -6.626 -5.488 1.00 0.00 30 LYS A O 20
ATOM 24199 N N . GLU A 1 31 ? 2.840 -8.070 -3.829 1.00 0.00 31 GLU A N 20
ATOM 24200 C CA . GLU A 1 31 ? 1.889 -7.176 -3.177 1.00 0.00 31 GLU A CA 20
ATOM 24201 C C . GLU A 1 31 ? 1.229 -6.249 -4.194 1.00 0.00 31 GLU A C 20
ATOM 24202 O O . GLU A 1 31 ? 1.248 -5.026 -4.060 1.00 0.00 31 GLU A O 20
ATOM 24214 N N . PRO A 1 32 ? 0.631 -6.845 -5.237 1.00 0.00 32 PRO A N 20
ATOM 24215 C CA . PRO A 1 32 ? -0.046 -6.092 -6.297 1.00 0.00 32 PRO A CA 20
ATOM 24216 C C . PRO A 1 32 ? -1.332 -5.434 -5.810 1.00 0.00 32 PRO A C 20
ATOM 24217 O O . PRO A 1 32 ? -1.858 -5.783 -4.752 1.00 0.00 32 PRO A O 20
ATOM 24228 N N . VAL A 1 33 ? -1.835 -4.480 -6.587 1.00 0.00 33 VAL A N 20
ATOM 24229 C CA . VAL A 1 33 ? -3.061 -3.774 -6.236 1.00 0.00 33 VAL A CA 20
ATOM 24230 C C . VAL A 1 33 ? -3.978 -3.629 -7.445 1.00 0.00 33 VAL A C 20
ATOM 24231 O O . VAL A 1 33 ? -3.562 -3.145 -8.497 1.00 0.00 33 VAL A O 20
ATOM 24244 N N . SER A 1 34 ? -5.228 -4.053 -7.287 1.00 0.00 34 SER A N 20
ATOM 24245 C CA . SER A 1 34 ? -6.204 -3.973 -8.367 1.00 0.00 34 SER A CA 20
ATOM 24246 C C . SER A 1 34 ? -6.611 -2.526 -8.626 1.00 0.00 34 SER A C 20
ATOM 24247 O O . SER A 1 34 ? -6.582 -1.690 -7.723 1.00 0.00 34 SER A O 20
ATOM 24255 N N . ALA A 1 35 ? -6.991 -2.238 -9.867 1.00 0.00 35 ALA A N 20
ATOM 24256 C CA . ALA A 1 35 ? -7.406 -0.893 -10.246 1.00 0.00 35 ALA A CA 20
ATOM 24257 C C . ALA A 1 35 ? -8.737 -0.919 -10.989 1.00 0.00 35 ALA A C 20
ATOM 24258 O O . ALA A 1 35 ? -9.263 -1.986 -11.304 1.00 0.00 35 ALA A O 20
ATOM 24265 N N . ASP A 1 36 ? -9.277 0.263 -11.266 1.00 0.00 36 ASP A N 20
ATOM 24266 C CA . ASP A 1 36 ? -10.548 0.376 -11.973 1.00 0.00 36 ASP A CA 20
ATOM 24267 C C . ASP A 1 36 ? -10.517 -0.416 -13.276 1.00 0.00 36 ASP A C 20
ATOM 24268 O O . ASP A 1 36 ? -11.511 -1.028 -13.668 1.00 0.00 36 ASP A O 20
ATOM 24277 N N . CYS A 1 37 ? -9.369 -0.401 -13.945 1.00 0.00 37 CYS A N 20
ATOM 24278 C CA . CYS A 1 37 ? -9.207 -1.116 -15.205 1.00 0.00 37 CYS A CA 20
ATOM 24279 C C . CYS A 1 37 ? -8.827 -2.573 -14.959 1.00 0.00 37 CYS A C 20
ATOM 24280 O O . CYS A 1 37 ? -8.028 -3.150 -15.695 1.00 0.00 37 CYS A O 20
ATOM 24287 N N . ASN A 1 38 ? -9.405 -3.162 -13.917 1.00 0.00 38 ASN A N 20
ATOM 24288 C CA . ASN A 1 38 ? -9.127 -4.551 -13.572 1.00 0.00 38 ASN A CA 20
ATOM 24289 C C . ASN A 1 38 ? -7.675 -4.907 -13.878 1.00 0.00 38 ASN A C 20
ATOM 24290 O O . ASN A 1 38 ? -7.386 -5.978 -14.413 1.00 0.00 38 ASN A O 20
ATOM 24301 N N . HIS A 1 39 ? -6.764 -4.002 -13.534 1.00 0.00 39 HIS A N 20
ATOM 24302 C CA . HIS A 1 39 ? -5.342 -4.220 -13.771 1.00 0.00 39 HIS A CA 20
ATOM 24303 C C . HIS A 1 39 ? -4.547 -4.070 -12.477 1.00 0.00 39 HIS A C 20
ATOM 24304 O O . HIS A 1 39 ? -4.706 -3.089 -11.750 1.00 0.00 39 HIS A O 20
ATOM 24318 N N . SER A 1 40 ? -3.691 -5.047 -12.197 1.00 0.00 40 SER A N 20
ATOM 24319 C CA . SER A 1 40 ? -2.874 -5.026 -10.989 1.00 0.00 40 SER A CA 20
ATOM 24320 C C . SER A 1 40 ? -1.390 -4.990 -11.337 1.00 0.00 40 SER A C 20
ATOM 24321 O O . SER A 1 40 ? -0.957 -5.587 -12.323 1.00 0.00 40 SER A O 20
ATOM 24329 N N . PHE A 1 41 ? -0.614 -4.284 -10.521 1.00 0.00 41 PHE A N 20
ATOM 24330 C CA . PHE A 1 41 ? 0.823 -4.168 -10.742 1.00 0.00 41 PHE A CA 20
ATOM 24331 C C . PHE A 1 41 ? 1.576 -4.130 -9.416 1.00 0.00 41 PHE A C 20
ATOM 24332 O O . PHE A 1 41 ? 1.021 -3.752 -8.384 1.00 0.00 41 PHE A O 20
ATOM 24349 N N . CYS A 1 42 ? 2.845 -4.524 -9.451 1.00 0.00 42 CYS A N 20
ATOM 24350 C CA . CYS A 1 42 ? 3.676 -4.536 -8.253 1.00 0.00 42 CYS A CA 20
ATOM 24351 C C . CYS A 1 42 ? 3.574 -3.209 -7.507 1.00 0.00 42 CYS A C 20
ATOM 24352 O O . CYS A 1 42 ? 3.855 -2.148 -8.065 1.00 0.00 42 CYS A O 20
ATOM 24359 N N . ARG A 1 43 ? 3.170 -3.277 -6.243 1.00 0.00 43 ARG A N 20
ATOM 24360 C CA . ARG A 1 43 ? 3.030 -2.082 -5.420 1.00 0.00 43 ARG A CA 20
ATOM 24361 C C . ARG A 1 43 ? 4.098 -1.050 -5.773 1.00 0.00 43 ARG A C 20
ATOM 24362 O O . ARG A 1 43 ? 3.818 0.145 -5.852 1.00 0.00 43 ARG A O 20
ATOM 24383 N N . ALA A 1 44 ? 5.322 -1.523 -5.985 1.00 0.00 44 ALA A N 20
ATOM 24384 C CA . ALA A 1 44 ? 6.431 -0.643 -6.331 1.00 0.00 44 ALA A CA 20
ATOM 24385 C C . ALA A 1 44 ? 6.309 -0.144 -7.767 1.00 0.00 44 ALA A C 20
ATOM 24386 O O . ALA A 1 44 ? 6.194 1.058 -8.010 1.00 0.00 44 ALA A O 20
ATOM 24393 N N . CYS A 1 45 ? 6.334 -1.074 -8.716 1.00 0.00 45 CYS A N 20
ATOM 24394 C CA . CYS A 1 45 ? 6.227 -0.730 -10.128 1.00 0.00 45 CYS A CA 20
ATOM 24395 C C . CYS A 1 45 ? 5.200 0.379 -10.341 1.00 0.00 45 CYS A C 20
ATOM 24396 O O . CYS A 1 45 ? 5.543 1.482 -10.767 1.00 0.00 45 CYS A O 20
ATOM 24403 N N . ILE A 1 46 ? 3.942 0.077 -10.042 1.00 0.00 46 ILE A N 20
ATOM 24404 C CA . ILE A 1 46 ? 2.866 1.048 -10.199 1.00 0.00 46 ILE A CA 20
ATOM 24405 C C . ILE A 1 46 ? 3.272 2.412 -9.652 1.00 0.00 46 ILE A C 20
ATOM 24406 O O . ILE A 1 46 ? 2.867 3.450 -10.176 1.00 0.00 46 ILE A O 20
ATOM 24422 N N . THR A 1 47 ? 4.076 2.403 -8.594 1.00 0.00 47 THR A N 20
ATOM 24423 C CA . THR A 1 47 ? 4.538 3.639 -7.975 1.00 0.00 47 THR A CA 20
ATOM 24424 C C . THR A 1 47 ? 5.602 4.318 -8.830 1.00 0.00 47 THR A C 20
ATOM 24425 O O . THR A 1 47 ? 5.438 5.466 -9.247 1.00 0.00 47 THR A O 20
ATOM 24436 N N . LEU A 1 48 ? 6.691 3.604 -9.088 1.00 0.00 48 LEU A N 20
ATOM 24437 C CA . LEU A 1 48 ? 7.783 4.137 -9.896 1.00 0.00 48 LEU A CA 20
ATOM 24438 C C . LEU A 1 48 ? 7.258 4.722 -11.203 1.00 0.00 48 LEU A C 20
ATOM 24439 O O . LEU A 1 48 ? 7.725 5.765 -11.659 1.00 0.00 48 LEU A O 20
ATOM 24455 N N . ASN A 1 49 ? 6.283 4.044 -11.799 1.00 0.00 49 ASN A N 20
ATOM 24456 C CA . ASN A 1 49 ? 5.692 4.498 -13.053 1.00 0.00 49 ASN A CA 20
ATOM 24457 C C . ASN A 1 49 ? 4.891 5.779 -12.845 1.00 0.00 49 ASN A C 20
ATOM 24458 O O . ASN A 1 49 ? 5.060 6.756 -13.576 1.00 0.00 49 ASN A O 20
ATOM 24469 N N . TYR A 1 50 ? 4.019 5.769 -11.843 1.00 0.00 50 TYR A N 20
ATOM 24470 C CA . TYR A 1 50 ? 3.190 6.929 -11.539 1.00 0.00 50 TYR A CA 20
ATOM 24471 C C . TYR A 1 50 ? 4.052 8.153 -11.243 1.00 0.00 50 TYR A C 20
ATOM 24472 O O . TYR A 1 50 ? 3.870 9.212 -11.842 1.00 0.00 50 TYR A O 20
ATOM 24490 N N . GLU A 1 51 ? 4.991 7.996 -10.316 1.00 0.00 51 GLU A N 20
ATOM 24491 C CA . GLU A 1 51 ? 5.882 9.087 -9.940 1.00 0.00 51 GLU A CA 20
ATOM 24492 C C . GLU A 1 51 ? 6.373 9.839 -11.174 1.00 0.00 51 GLU A C 20
ATOM 24493 O O . GLU A 1 51 ? 6.145 11.040 -11.313 1.00 0.00 51 GLU A O 20
ATOM 24505 N N . SER A 1 52 ? 7.049 9.122 -12.066 1.00 0.00 52 SER A N 20
ATOM 24506 C CA . SER A 1 52 ? 7.576 9.721 -13.286 1.00 0.00 52 SER A CA 20
ATOM 24507 C C . SER A 1 52 ? 6.501 10.533 -14.001 1.00 0.00 52 SER A C 20
ATOM 24508 O O . SER A 1 52 ? 6.690 11.714 -14.291 1.00 0.00 52 SER A O 20
ATOM 24516 N N . ASN A 1 53 ? 5.372 9.891 -14.283 1.00 0.00 53 ASN A N 20
ATOM 24517 C CA . ASN A 1 53 ? 4.266 10.553 -14.965 1.00 0.00 53 ASN A CA 20
ATOM 24518 C C . ASN A 1 53 ? 3.067 10.709 -14.033 1.00 0.00 53 ASN A C 20
ATOM 24519 O O . ASN A 1 53 ? 2.395 9.732 -13.701 1.00 0.00 53 ASN A O 20
ATOM 24530 N N . ARG A 1 54 ? 2.806 11.943 -13.616 1.00 0.00 54 ARG A N 20
ATOM 24531 C CA . ARG A 1 54 ? 1.689 12.227 -12.722 1.00 0.00 54 ARG A CA 20
ATOM 24532 C C . ARG A 1 54 ? 1.286 13.696 -12.806 1.00 0.00 54 ARG A C 20
ATOM 24533 O O . ARG A 1 54 ? 2.118 14.565 -13.062 1.00 0.00 54 ARG A O 20
ATOM 24554 N N . ASN A 1 55 ? 0.002 13.965 -12.590 1.00 0.00 55 ASN A N 20
ATOM 24555 C CA . ASN A 1 55 ? -0.512 15.328 -12.642 1.00 0.00 55 ASN A CA 20
ATOM 24556 C C . ASN A 1 55 ? -0.645 15.914 -11.239 1.00 0.00 55 ASN A C 20
ATOM 24557 O O . ASN A 1 55 ? -0.692 15.182 -10.250 1.00 0.00 55 ASN A O 20
ATOM 24568 N N . THR A 1 56 ? -0.705 17.240 -11.161 1.00 0.00 56 THR A N 20
ATOM 24569 C CA . THR A 1 56 ? -0.832 17.924 -9.880 1.00 0.00 56 THR A CA 20
ATOM 24570 C C . THR A 1 56 ? -1.981 17.350 -9.061 1.00 0.00 56 THR A C 20
ATOM 24571 O O . THR A 1 56 ? -1.848 17.128 -7.857 1.00 0.00 56 THR A O 20
ATOM 24582 N N . ASP A 1 57 ? -3.109 17.109 -9.720 1.00 0.00 57 ASP A N 20
ATOM 24583 C CA . ASP A 1 57 ? -4.282 16.558 -9.052 1.00 0.00 57 ASP A CA 20
ATOM 24584 C C . ASP A 1 57 ? -3.917 15.308 -8.256 1.00 0.00 57 ASP A C 20
ATOM 24585 O O . ASP A 1 57 ? -4.229 15.201 -7.071 1.00 0.00 57 ASP A O 20
ATOM 24594 N N . GLY A 1 58 ? -3.256 14.363 -8.918 1.00 0.00 58 GLY A N 20
ATOM 24595 C CA . GLY A 1 58 ? -2.861 13.133 -8.258 1.00 0.00 58 GLY A CA 20
ATOM 24596 C C . GLY A 1 58 ? -3.341 11.899 -8.996 1.00 0.00 58 GLY A C 20
ATOM 24597 O O . GLY A 1 58 ? -3.771 10.925 -8.378 1.00 0.00 58 GLY A O 20
ATOM 24601 N N . LYS A 1 59 ? -3.269 11.939 -10.322 1.00 0.00 59 LYS A N 20
ATOM 24602 C CA . LYS A 1 59 ? -3.700 10.817 -11.147 1.00 0.00 59 LYS A CA 20
ATOM 24603 C C . LYS A 1 59 ? -2.526 10.231 -11.925 1.00 0.00 59 LYS A C 20
ATOM 24604 O O . LYS A 1 59 ? -1.593 10.945 -12.289 1.00 0.00 59 LYS A O 20
ATOM 24623 N N . GLY A 1 60 ? -2.581 8.927 -12.179 1.00 0.00 60 GLY A N 20
ATOM 24624 C CA . GLY A 1 60 ? -1.517 8.269 -12.914 1.00 0.00 60 GLY A CA 20
ATOM 24625 C C . GLY A 1 60 ? -2.031 7.503 -14.117 1.00 0.00 60 GLY A C 20
ATOM 24626 O O . GLY A 1 60 ? -3.157 7.006 -14.110 1.00 0.00 60 GLY A O 20
ATOM 24630 N N . ASN A 1 61 ? -1.205 7.409 -15.153 1.00 0.00 61 ASN A N 20
ATOM 24631 C CA . ASN A 1 61 ? -1.584 6.700 -16.370 1.00 0.00 61 ASN A CA 20
ATOM 24632 C C . ASN A 1 61 ? -1.225 5.220 -16.272 1.00 0.00 61 ASN A C 20
ATOM 24633 O O . ASN A 1 61 ? -0.171 4.859 -15.748 1.00 0.00 61 ASN A O 20
ATOM 24644 N N . CYS A 1 62 ? -2.110 4.368 -16.779 1.00 0.00 62 CYS A N 20
ATOM 24645 C CA . CYS A 1 62 ? -1.888 2.927 -16.749 1.00 0.00 62 CYS A CA 20
ATOM 24646 C C . CYS A 1 62 ? -0.936 2.500 -17.862 1.00 0.00 62 CYS A C 20
ATOM 24647 O O . CYS A 1 62 ? -1.120 2.834 -19.033 1.00 0.00 62 CYS A O 20
ATOM 24654 N N . PRO A 1 63 ? 0.107 1.742 -17.491 1.00 0.00 63 PRO A N 20
ATOM 24655 C CA . PRO A 1 63 ? 1.108 1.252 -18.442 1.00 0.00 63 PRO A CA 20
ATOM 24656 C C . PRO A 1 63 ? 0.545 0.190 -19.380 1.00 0.00 63 PRO A C 20
ATOM 24657 O O . PRO A 1 63 ? 1.283 -0.431 -20.146 1.00 0.00 63 PRO A O 20
ATOM 24668 N N . VAL A 1 64 ? -0.767 -0.015 -19.316 1.00 0.00 64 VAL A N 20
ATOM 24669 C CA . VAL A 1 64 ? -1.429 -1.001 -20.161 1.00 0.00 64 VAL A CA 20
ATOM 24670 C C . VAL A 1 64 ? -2.525 -0.357 -21.003 1.00 0.00 64 VAL A C 20
ATOM 24671 O O . VAL A 1 64 ? -2.466 -0.368 -22.233 1.00 0.00 64 VAL A O 20
ATOM 24684 N N . CYS A 1 65 ? -3.525 0.205 -20.332 1.00 0.00 65 CYS A N 20
ATOM 24685 C CA . CYS A 1 65 ? -4.636 0.855 -21.017 1.00 0.00 65 CYS A CA 20
ATOM 24686 C C . CYS A 1 65 ? -4.485 2.373 -20.979 1.00 0.00 65 CYS A C 20
ATOM 24687 O O . CYS A 1 65 ? -5.217 3.097 -21.653 1.00 0.00 65 CYS A O 20
ATOM 24694 N N . ARG A 1 66 ? -3.530 2.847 -20.185 1.00 0.00 66 ARG A N 20
ATOM 24695 C CA . ARG A 1 66 ? -3.283 4.278 -20.058 1.00 0.00 66 ARG A CA 20
ATOM 24696 C C . ARG A 1 66 ? -4.555 5.015 -19.650 1.00 0.00 66 ARG A C 20
ATOM 24697 O O . ARG A 1 66 ? -4.967 5.974 -20.304 1.00 0.00 66 ARG A O 20
ATOM 24718 N N . VAL A 1 67 ? -5.175 4.560 -18.565 1.00 0.00 67 VAL A N 20
ATOM 24719 C CA . VAL A 1 67 ? -6.400 5.176 -18.070 1.00 0.00 67 VAL A CA 20
ATOM 24720 C C . VAL A 1 67 ? -6.144 5.949 -16.781 1.00 0.00 67 VAL A C 20
ATOM 24721 O O . VAL A 1 67 ? -5.441 5.488 -15.880 1.00 0.00 67 VAL A O 20
ATOM 24734 N N . PRO A 1 68 ? -6.727 7.153 -16.687 1.00 0.00 68 PRO A N 20
ATOM 24735 C CA . PRO A 1 68 ? -6.577 8.016 -15.512 1.00 0.00 68 PRO A CA 20
ATOM 24736 C C . PRO A 1 68 ? -7.302 7.462 -14.290 1.00 0.00 68 PRO A C 20
ATOM 24737 O O . PRO A 1 68 ? -8.530 7.510 -14.210 1.00 0.00 68 PRO A O 20
ATOM 24748 N N . TYR A 1 69 ? -6.535 6.936 -13.341 1.00 0.00 69 TYR A N 20
ATOM 24749 C CA . TYR A 1 69 ? -7.105 6.371 -12.124 1.00 0.00 69 TYR A CA 20
ATOM 24750 C C . TYR A 1 69 ? -6.678 7.173 -10.899 1.00 0.00 69 TYR A C 20
ATOM 24751 O O . TYR A 1 69 ? -5.570 7.705 -10.828 1.00 0.00 69 TYR A O 20
ATOM 24769 N N . PRO A 1 70 ? -7.578 7.262 -9.908 1.00 0.00 70 PRO A N 20
ATOM 24770 C CA . PRO A 1 70 ? -7.318 7.996 -8.666 1.00 0.00 70 PRO A CA 20
ATOM 24771 C C . PRO A 1 70 ? -6.278 7.305 -7.791 1.00 0.00 70 PRO A C 20
ATOM 24772 O O . PRO A 1 70 ? -6.591 6.362 -7.064 1.00 0.00 70 PRO A O 20
ATOM 24783 N N . PHE A 1 71 ? -5.039 7.780 -7.866 1.00 0.00 71 PHE A N 20
ATOM 24784 C CA . PHE A 1 71 ? -3.952 7.207 -7.080 1.00 0.00 71 PHE A CA 20
ATOM 24785 C C . PHE A 1 71 ? -4.345 7.093 -5.610 1.00 0.00 71 PHE A C 20
ATOM 24786 O O . PHE A 1 71 ? -4.647 8.091 -4.958 1.00 0.00 71 PHE A O 20
ATOM 24803 N N . GLY A 1 72 ? -4.337 5.867 -5.095 1.00 0.00 72 GLY A N 20
ATOM 24804 C CA . GLY A 1 72 ? -4.695 5.644 -3.707 1.00 0.00 72 GLY A CA 20
ATOM 24805 C C . GLY A 1 72 ? -5.872 4.700 -3.555 1.00 0.00 72 GLY A C 20
ATOM 24806 O O . GLY A 1 72 ? -5.943 3.936 -2.594 1.00 0.00 72 GLY A O 20
ATOM 24810 N N . ASN A 1 73 ? -6.798 4.755 -4.507 1.00 0.00 73 ASN A N 20
ATOM 24811 C CA . ASN A 1 73 ? -7.979 3.899 -4.474 1.00 0.00 73 ASN A CA 20
ATOM 24812 C C . ASN A 1 73 ? -7.661 2.511 -5.021 1.00 0.00 73 ASN A C 20
ATOM 24813 O O . ASN A 1 73 ? -8.462 1.918 -5.744 1.00 0.00 73 ASN A O 20
ATOM 24824 N N . LEU A 1 74 ? -6.486 1.998 -4.671 1.00 0.00 74 LEU A N 20
ATOM 24825 C CA . LEU A 1 74 ? -6.061 0.679 -5.125 1.00 0.00 74 LEU A CA 20
ATOM 24826 C C . LEU A 1 74 ? -6.120 -0.334 -3.986 1.00 0.00 74 LEU A C 20
ATOM 24827 O O . LEU A 1 74 ? -5.488 -0.153 -2.946 1.00 0.00 74 LEU A O 20
ATOM 24843 N N . LYS A 1 75 ? -6.882 -1.403 -4.191 1.00 0.00 75 LYS A N 20
ATOM 24844 C CA . LYS A 1 75 ? -7.021 -2.449 -3.184 1.00 0.00 75 LYS A CA 20
ATOM 24845 C C . LYS A 1 75 ? -5.907 -3.483 -3.316 1.00 0.00 75 LYS A C 20
ATOM 24846 O O . LYS A 1 75 ? -5.507 -3.862 -4.416 1.00 0.00 75 LYS A O 20
ATOM 24865 N N . PRO A 1 76 ? -5.395 -3.951 -2.168 1.00 0.00 76 PRO A N 20
ATOM 24866 C CA . PRO A 1 76 ? -4.322 -4.949 -2.129 1.00 0.00 76 PRO A CA 20
ATOM 24867 C C . PRO A 1 76 ? -4.791 -6.323 -2.594 1.00 0.00 76 PRO A C 20
ATOM 24868 O O . PRO A 1 76 ? -5.827 -6.819 -2.152 1.00 0.00 76 PRO A O 20
ATOM 24879 N N . ASN A 1 77 ? -4.022 -6.934 -3.489 1.00 0.00 77 ASN A N 20
ATOM 24880 C CA . ASN A 1 77 ? -4.360 -8.252 -4.015 1.00 0.00 77 ASN A CA 20
ATOM 24881 C C . ASN A 1 77 ? -3.323 -9.288 -3.592 1.00 0.00 77 ASN A C 20
ATOM 24882 O O . ASN A 1 77 ? -2.730 -9.968 -4.431 1.00 0.00 77 ASN A O 20
ATOM 24893 N N . LEU A 1 78 ? -3.109 -9.404 -2.286 1.00 0.00 78 LEU A N 20
ATOM 24894 C CA . LEU A 1 78 ? -2.144 -10.358 -1.751 1.00 0.00 78 LEU A CA 20
ATOM 24895 C C . LEU A 1 78 ? -2.704 -11.776 -1.786 1.00 0.00 78 LEU A C 20
ATOM 24896 O O . LEU A 1 78 ? -3.250 -12.264 -0.796 1.00 0.00 78 LEU A O 20
ATOM 24912 N N . HIS A 1 79 ? -2.562 -12.435 -2.932 1.00 0.00 79 HIS A N 20
ATOM 24913 C CA . HIS A 1 79 ? -3.051 -13.799 -3.095 1.00 0.00 79 HIS A CA 20
ATOM 24914 C C . HIS A 1 79 ? -4.466 -13.939 -2.541 1.00 0.00 79 HIS A C 20
ATOM 24915 O O . HIS A 1 79 ? -4.804 -14.947 -1.920 1.00 0.00 79 HIS A O 20
ATOM 24929 N N . VAL A 1 80 ? -5.289 -12.921 -2.770 1.00 0.00 80 VAL A N 20
ATOM 24930 C CA . VAL A 1 80 ? -6.668 -12.930 -2.295 1.00 0.00 80 VAL A CA 20
ATOM 24931 C C . VAL A 1 80 ? -7.651 -12.934 -3.460 1.00 0.00 80 VAL A C 20
ATOM 24932 O O . VAL A 1 80 ? -8.765 -12.424 -3.347 1.00 0.00 80 VAL A O 20
ATOM 24945 N N . ALA A 1 81 ? -7.231 -13.515 -4.579 1.00 0.00 81 ALA A N 20
ATOM 24946 C CA . ALA A 1 81 ? -8.075 -13.588 -5.765 1.00 0.00 81 ALA A CA 20
ATOM 24947 C C . ALA A 1 81 ? -9.065 -14.744 -5.664 1.00 0.00 81 ALA A C 20
ATOM 24948 O O . ALA A 1 81 ? -9.284 -15.472 -6.631 1.00 0.00 81 ALA A O 20
ATOM 24955 N N . ASN A 1 82 ? -9.659 -14.907 -4.486 1.00 0.00 82 ASN A N 20
ATOM 24956 C CA . ASN A 1 82 ? -10.624 -15.976 -4.259 1.00 0.00 82 ASN A CA 20
ATOM 24957 C C . ASN A 1 82 ? -12.029 -15.535 -4.660 1.00 0.00 82 ASN A C 20
ATOM 24958 O O . ASN A 1 82 ? -12.644 -16.123 -5.550 1.00 0.00 82 ASN A O 20
ATOM 24969 N N . ILE A 1 83 ? -12.529 -14.497 -3.997 1.00 0.00 83 ILE A N 20
ATOM 24970 C CA . ILE A 1 83 ? -13.859 -13.977 -4.286 1.00 0.00 83 ILE A CA 20
ATOM 24971 C C . ILE A 1 83 ? -13.800 -12.862 -5.324 1.00 0.00 83 ILE A C 20
ATOM 24972 O O . ILE A 1 83 ? -14.821 -12.474 -5.893 1.00 0.00 83 ILE A O 20
ATOM 24988 N N . VAL A 1 84 ? -12.598 -12.351 -5.568 1.00 0.00 84 VAL A N 20
ATOM 24989 C CA . VAL A 1 84 ? -12.404 -11.282 -6.541 1.00 0.00 84 VAL A CA 20
ATOM 24990 C C . VAL A 1 84 ? -13.105 -10.003 -6.098 1.00 0.00 84 VAL A C 20
ATOM 24991 O O . VAL A 1 84 ? -13.908 -9.436 -6.838 1.00 0.00 84 VAL A O 20
ATOM 25004 N N . GLU A 1 85 ? -12.794 -9.553 -4.886 1.00 0.00 85 GLU A N 20
ATOM 25005 C CA . GLU A 1 85 ? -13.395 -8.340 -4.345 1.00 0.00 85 GLU A CA 20
ATOM 25006 C C . GLU A 1 85 ? -12.322 -7.325 -3.962 1.00 0.00 85 GLU A C 20
ATOM 25007 O O . GLU A 1 85 ? -11.463 -7.638 -3.139 1.00 0.00 85 GLU A O 20
#

CATH classification: 3.30.40.10

InterPro domains:
  IPR000315 B-box-type zinc finger [PF00643] (92-130)
  IPR000315 B-box-type zinc finger [PS50119] (91-132)
  IPR000315 B-box-type zinc finger [SM00336] (91-132)
  IPR001841 Zinc finger, RING-type [PS50089] (15-59)
  IPR001841 Zinc finger, RING-type [SM00184] (15-58)
  IPR001870 B30.2/SPRY domain [PS50188] (281-496)
  IPR003877 SPRY domain [PF00622] (349-486)
  IPR003877 SPRY domain [SM00449] (347-495)
  IPR003879 Butyrophylin-like, SPRY domain [PR01407] (332-356)
  IPR003879 Butyrophylin-like, SPRY domain [PR01407] (432-456)
  IPR003879 Butyrophylin-like, SPRY domain [PR01407] (464-482)
  IPR013083 Zinc finger, RING/FYVE/PHD-type [G3DSA:3.30.40.10] (1-78)
  IPR013320 Concanavalin A-like lectin/glucanase domain superfamily [SSF49899] (295-494)
  IPR017907 Zinc finger, RING-type, conserved site [PS00518] (30-39)
  IPR027370 Zinc finger, RING-type, eukaryotic [PF13445] (15-56)
  IPR043136 B30.2/SPRY domain superfamily [G3DSA:2.60.120.920] (290-496)
  IPR050143 Tripartite motif-containing [PTHR24103] (10-492)

=== Feature glossary ===
Legend for the data blocks above and below:

— What the protein is —

The amino-acid sequence is the protein's primary structure: the linear order of residues from the N-terminus to the C-terminus, written in one-letter code. Everything else here — the 3D coordinates, the secondary structure, the domain annotations — is ultimately a consequence of this string.

Functional annotations link the protein to curated databases. InterPro entries identify conserved domains and families by matching the sequence against member-database signatures (Pfam, PROSITE, CDD, …). Gene Ontology (GO) terms describe molecular function, biological process, and cellular component in a controlled vocabulary. CATH places the structure in a hierarchical fold classification (Class/Architecture/Topology/Homologous-superfamily). The organism is the source species.

— Where its atoms are —

Atomic coordinates in PDBx/mmCIF format — the same representation the Protein Data Bank distributes. Each line of the _atom_site loop places one backbone atom in Cartesian space (units: ångströms, origin: arbitrary).

The six renders are orthographic views along the three Cartesian axes in both directions. Representation (cartoon, sticks, or surface) and color scheme (sequence-rainbow or by-chain) vary across proteins so the training set covers all the common visualization conventions.

— Local backbone conformation —

Eight-state secondary structure (DSSP): H is the canonical α-helix, G the tighter 3₁₀-helix, I the wider π-helix; E/B are β-structure, T and S are turns and bends, and '-' is everything else. DSSP derives these from the pattern of main-chain N–H···O=C hydrogen bonds, not from the sequence.

Three-state secondary structure (P-SEA) collapses the eight DSSP classes into helix (a), strand (b), and coil (c). P-SEA assigns these from Cα geometry alone — distances and angles — without requiring backbone oxygens, so it works on any Cα trace.

φ (phi) and ψ (psi) are the two rotatable backbone dihedrals per residue: φ is the C(i-1)–N–Cα–C torsion, ψ is the N–Cα–C–N(i+1) torsion, both in degrees on (−180°, 180°]. α-helical residues cluster near (−60°, −45°); β-strand residues near (−120°, +130°). A Ramachandran plot is simply a scatter of (φ, ψ) for every residue.

— Global shape and packing —

The geometric summary reports three shape descriptors. Rg (radius of gyration) measures how spread out the Cα atoms are about their centre of mass; compact globular proteins have small Rg, elongated or unfolded ones large. Cα contacts (<8 Å, |i−j|>4) count long-range residue pairs in spatial proximity — high for tightly packed folds, near zero for rods or random coil. The bounding-box extents give the protein's footprint along x, y, z in Å.

SASA measures how much of the protein is reachable by solvent. It is computed by rolling a water-sized probe over the atomic surface and summing the exposed area (Å²). Per-residue SASA distinguishes core (buried, low SASA) from surface (exposed, high SASA) residues; total SASA is a whole-molecule size measure.

Plot images: a contact map (which residues are close in 3D, as an N×N binary image), a Ramachandran scatter (backbone torsion angles, revealing secondary-structure composition at a glance), and — for AlphaFold structures — a PAE heatmap (pairwise prediction confidence).

— Structural neighborhood —

A 3Di character summarizes, for each residue, the relative orientation of the Cα frame of its nearest spatial neighbor. Because it encodes fold topology rather than chemistry, 3Di alignments detect remote structural similarity that sequence alignment misses.

The Foldseek neighbor list gives the closest experimentally determined structures in the PDB, ranked by structural alignment. TM-score near 1 means near-identical fold; near 0.3 means only rough topology match. This is how one finds what a novel AlphaFold prediction most resembles in the solved-structure universe.

— Confidence and disorder —

For AlphaFold models, the B-factor field carries pLDDT — the model's own estimate of local accuracy on a 0–100 scale. Regions with pLDDT<50 should be treated as essentially unmodeled; they often correspond to intrinsically disordered segments.

Crystallographic B-factors measure how much each atom's electron density is smeared out, in Å². They rise in mobile loops and surface residues and fall in the buried interior. In AlphaFold models this column is repurposed to hold pLDDT instead.

Predicted Aligned Error (PAE) is an AlphaFold confidence matrix: entry (i, j) is the expected error in the position of residue j, in ångströms, when the prediction is superimposed on the true structure at residue i. Low PAE within a block of residues means that block is internally rigid and well-predicted; high PAE between two blocks means their relative placement is uncertain even if each block individually is confident.